Protein 8S8B (pdb70)

Solvent-accessible surface area: 75481 Å² total; per-residue (Å²): 172,53,120,24,61,42,29,8,44,35,103,3,8,93,78,26,28,37,125,122,65,115,42,86,170,42,92,35,149,52,111,14,88,118,29,111,19,4,25,28,0,1,0,7,20,9,50,22,14,2,19,88,14,0,32,12,6,7,0,18,30,8,30,15,49,82,8,7,4,1,4,0,11,0,8,1,3,0,5,8,9,13,73,47,68,44,18,26,48,128,48,2,1,36,9,60,58,27,46,99,4,114,131,19,48,136,92,2,27,94,68,5,77,61,3,1,20,164,13,27,102,66,22,50,5,50,82,24,112,8,104,65,108,57,0,31,86,0,0,4,2,10,11,1,2,2,6,2,1,46,54,4,39,101,19,17,103,126,45,57,134,56,18,30,28,1,2,16,24,5,0,2,90,5,73,80,122,58,76,101,126,19,8,2,54,8,29,0,18,0,2,6,4,45,110,85,7,6,2,1,68,2,1,0,20,0,38,20,0,3,111,42,17,51,47,118,97,24,90,20,20,16,45,84,47,41,30,9,17,2,5,2,39,1,25,12,108,63,179,65,120,67,109,98,47,47,21,4,77,10,2,2,10,19,24,4,5,11,52,3,1,48,11,55,92,80,10,29,3,0,7,7,9,15,29,0,13,85,25,1,50,94,107,44,56,29,143,68,30,70,56,2,2,1,18,139,2,53,0,105,42,2,57,83,5,18,12,13,52,12,92,161,174,54,119,22,62,42,33,9,44,37,100,4,8,94,78,26,29,38,123,120,65,116,44,87,174,44,93,34,145,52,111,13,88,120,31,112,19,3,25,29,0,2,0,6,20,9,50,23,13,2,20,86,15,1,34,14,7,7,0,18,27,7,29,16,48,82,6,7,3,1,4,0,11,0,8,2,3,0,6,8,9,14,72,50,66,42,18,26,50,130,50,2,1,39,10,60,58,25,46,100,3,112,128,19,49,136,94,3,27,96,70,6,76,62,4,0,18,166,13,29,103,66,21,51,5,49,83,26,112,7,100,62,109,56,0,30,86,0,0,4,1,8,11,1,2,2,6,3,1,46,52,3,41,103,19,18,103,126,44,58,135,56,19,31,26,1,2,16,25,4,0,2,88,4,74,81,120,60,76,103,128,20,9,2,55,8,31,0,16,0,3,6,4,46,108,85,6,6,2,0,67,2,1,0,19,0,38,19,0,3,110,43,18,51,46,119,97,25,91,20,19,17,45,86,46,42,31,9,18,2,5,2,38,1,26,11,107,64,179,64,121,66,108,97,48,46,21,4,77,10,2,1,10,17,24,3,5,10,55,4,0,49,10,55,90,78,10,29,2,0,6,8,10,15,30,0,13,84,27,1,49,94,106,44,57,30,146,68,29,69,56,4,2,1,21,136,2,53,0,106,43,2,58,84,6,18,12,12,56,13,96,162,47,55,6,33,10,50,25,66,25,3,32,153,40,13,62,126,108,30,81,97,155,73,3,64,108,11,2,47,76,21,15,3,93,25,76,106,59,16,19,42,66,24,27,23,63,89,120,158,32,136,109,52,69,19,138,138,81,58,84,68,80,17,6,72,0,46,10,36,58,37,23,43,14,2,6,6,6,4,4,1,8,30,13,2,65,11,19,91,123,96,70,145,50,33,109,18,123,83,29,138,33,191,100,114,43,58,4,42,3,58,129,85,3,59,106,15,4,34,73,2,4,0,0,1,2,94,64,3,68,19,76,84,62,4,55,60,17,5,89,55,1,30,64,41,1,21,106,50,14,0,75,154,32,67,19,0,6,20,10,15,0,20,19,103,46,8,105,9,69,3,44,0,62,6,44,36,25,101,136,4,126,21,100,0,57,120,57,116,121,73,37,28,3,76,84,2,16,96,60,12,58,128,51,90,117,23,112,77,33,13,98,41,1,65,140,70,98,25,11,2,0,5,18,7,118,98,56,50,9,1,5,1,14,4,6,22,44,2,39,99,3,97,19,50,90,172,8,107,19,0,0,1,7,2,3,0,59,24,71,57,20,2,42,15,1,4,3,9,0,0,1,1,2,1,59,46,15,134,109,75,45,18,8,7,36,0,44,0,33,30,94,101,97,54,82,142,41,70,6,3,84,15,38,89,61,129,36,99,6,59,8,74,110,10,27,58,31,0,21,32,105,24,131,26,106,87,2,12,113,31,0,78,47,12,32,2,129,18,96,50,70,71,185,21,42,2,74,0,18,0,15,2,23,10,35,30,3,28,26,32,5,3,2,0,28,7,0,1,16,10,75,20,9,67,94,17,127,54,93,112,37,119,55,30,49,15,5,88,37,56,72,11,20,64,12,8,38,34,5,9,49,28,0,6,9,6,15,8,7,5,0,0,7,60,0,9,14,12,107,68,11,1,5,92,51,8,78,52,119,100,13,57,65,129,0,1,37,10,43,51,51,68,33,143,89,29,17,0,2,13,19,21,1,9,7,10,0,0,69,0,1,22,50,13,112,141,34,106,66,63,1,60,0,0,2,16,30,9,0,4,29,59,22,142,172,65,48,10,13,7,86,17,14,35,53,0,0,0,0,25,4,32,134,63,4,8,6,52,57,2,4,2,1,1,26,34,0,1,62,2,6,96,20,82,74,47,158,98,105,135,2,12,50,19,76,68,27,130,32,62,12,14,8,78,42,11,3,0,67,0,18,2,33,92,56,63,82,7,10,67,0,0,12,1,9,2,79,0,1,75,41,18,45,3,82,32,5,2,2,0,2,21,1,21,5,64,62,17,98,49,53,5,32,9,49,24,64,25,4,32,151,40,12,61,126,106,30,83,100,154,72,3,64,108,11,2,48,76,21,14,3,96,25,77,104,59,16,18,42,66,23,28,23,64,89,120,160,32,134,110,52,70,18,138,141,82,58,86,68,78,18,6,74,0,44,9,34,56,36,23,42,14,1,7,6,5,4,3,2,8,30,12,2,65,12,16,91,122,98,70,146,51,32,109,17,124,84,31,137,33,193,101,114,43,57,4,43,4,57,129,85,3,59,108,16,4,34,72,3,3,0,0,2,2,95,63,3,67,19,74,85,60,4,53,59,17,3,89,54,0,29,64,42,1,21,105,48,13,0,75,153,32,66,19,0,6,21,9,15,0,20,19,103,44,9,107,8,70,3,44,0,63,8,44,37,25,101,136,4,126,20,98,0,56,120,57,118,122,71,37,29,3,74,83,3,16,94,61,13,58,128,49,91,118,24,112,77,34,13,100,43,1,67,141,69,98,24,10,2,0,5,18,7,120,98,55,50,10,2,5,1,15,5,6,21,45,2,39,96,2,97,20,52,90,172,8,108,19,0,0,1,7,2,3,0,60,24,73,56,21,2,42,14,1,6,2,9,1,1,2,0,2,1,59,46,15,136,110,76,46,18,8,8,36,0,45,0,33,28,91,102,97,53,82,141,41,72,5,2,82,14,35,90,62,128,36,100,6,60,8,75,108,10,26,58,30,1,20,32,107,24,132,27,106,85,3,12,113,31,0,76,46,12,33,2,131,19,97,50,70,69,186,21,43,2,75,0,18,0,15,2,25,9,36,29,2,26,24,32,5,3,2,0,28,7,0,1,15,10,73,20,8,69,95,17,127,56,92,113,37,118,54,30,50,15,5,88,38,56,71,11,21,61,12,8,40,34,4,10,48,28,0,6,9,5,17,7,8,5,0,0,6,60,0,9,13,13,104,67,11,1,6,93,52,9,82,52,121,98,13,57,65,130,0,1,36,9,45,50,51,68,32,143,90,28,18,0,1,13,19,20,2,9,8,12,0,0,70,0,1,21,48,13,111,141,32,103,67,63,2,59,0,0,1,16,29,8,0,4,28,55,20,142,172,62,47,8,14,7,90,16,14,34,54,0,0,0,0,25,3,30,132,60,3,8,5,53,56,2,3,2,1,1,25,32,0,0,64,2,7,96,19,81,75,49,162,96,106,134,3,14,51,21,78,70,26,130,32,62,13,14,10,79,43,11,3,0,66,0,19,2,33,92,56,64,84,7,10,69,0,1,11,1,10,2,77,0,0,76,41,20,44,3,80,31,3,2,2,0,1,23,2,21,5,65,64,19,96

Foldseek 3Di:
DWVADPDDDVVCVVVVVPVPTDHDDDDPVDDDDDDDDDFDALLVLLVVVLVVLCVVVPADEFDDPCQKDFQCLQALLLLHAPPDPVNDPQKWAFDVVVFFDDDDDVQLVVLSQCCQQQRDPPGGHDNDHDDVVNRGGMTGHQDCVSRVLVVLLVCLVVDHDWHKYKYWDKGAIDDDDDQPDDGIFIKIKIKTKDFPDDVVVVVVVVQVVVLQQQFHDKDWDFDDDNFFPRKIWIWGADPVVRGIDTFWIWGWGDVSSNVSSRDDPRMTMIMIIGGRQVLSCVVLVNDGCLCRDDPNHDCVCRVPDDRCPSND/DWVADPDDDVVCVVVVVPVPTDHDDDDPVDDDDDDDDDFDALLVLLVVVLVVLCVVVPADEFDDPCQKDFQCLQALLLLHAPPDPVNDPQKWAFDVVVFFDDDDDVQLVVLSQCCQQQRDPPGGHDNDHDDVVNRGGMTGHQDCVSRVLVVLLVCLVVDHDWHKYKYWDKGAIDDDDDQPDDGIFIKIKIKTKDFPDDVVVVVVVVQVVVLQQQFHDKDWDFDDDNFFPRKIWIWGADPVVRGIDTFWIWGWGDVSSNVSSRDDPRMTMIMIIGGRQVLSCVVLVNDGCLCRDDPNHDCVCRVPDDRCPSND/DKAKDFQVVLCVLLVHRDDPVRVQVLCVLQPKHFDDKAAVQRCQCCVVHVVRHGRPDGRTIITIMDDDLQALLCRFSLSVSLLSCLLVPNDAQDDADADDDPDFAEEEEADCCVVAFRDKFKWKAFQFQDDDVNVVRLVSSQVVLCVRLCPVVLFKAKDKFFDVLADAHKYKDFAFQQVDKAAFAPGDDIDTNVRVCVVCCPPDPQNVVCVSCVPPRTFIFMAHPVGHTQQGPPGGGHNSGDDDSPGGMMMMMMIGPDDVSRLLSVLSSCQSRQCRHPPRNYIHKHKYAYPVVGDIDIDDDFDKDKDKAFDVVLCVVQVHDDADVRLQVLLSSRSKRKDDDDGRMIMIIHTSSNPPDDDCVVVSVSSDSSVGVVPHDDDDDDPVVDDDDDVVVVVVVVLVVVVVVVPAAEDDDDQFFAPCQQDVLLVNPCRVVKWAADDDDPDRTRGTTDADPVSVVLLVCQVPVPDDDDHKYKYWAWGKTADPPDPVGIDIFTKIKIKIFDQDADQVVVVVVVVVSQVVLPADPDPPLRHKDKDADDDSQADHPFKIWIAGHNRDTWWIWGWGDVSSNVSNPHDHTMTMTMTTDVVSD/DKAKDFQVVLCVLLVHRDDPVRVQVLCVLQPKHFDDKAAVQRCQCCVVHVVRHGRPDGRTIITIMDDDLQALLCRFSLSVSLLSCLLVPNDAQDDADADDDPDFAEEEEADCCVVAFRDKFKWKAFQFQDDDVNVVRLVSSQVVLCVRLCPVVLFKAKDKFFDVLADAHKYKDFAFQQVDKAAFAPGDDIDTNVRVCVVCCPPDPQNVVCVSCVPPRTFIFMAHPVGHTQQGPPGGGHNSGDDDSPGGMMMMMMIGPDDVSRLLSVLSSCQSRQCRHPPRNYIHKHKYAYPVVGDIDIDDDFDKDKDKAFDVVLCVVQVHDDADVRLQVLLSSRSKRKDDDDGRMIMIIHTSSNPPDDDCVVVSVSSDSSVGVVPHDDDDDDPVVDDDDDVVVVVVVVLVVVVVVVPAAEDDDDQFFAPCQQDVLLVNPCRVVKWAADDDDPDRTRGTTDADPVSVVLLVCQVPVPDDDDHKYKYWAWGKTADPPDPVGIDIFTKIKIKIFDQDADQVVVVVVVVVSQVVLPADPDPPLRHKDKDADDDSQADHPFKIWIAGHNRDTWWIWGWGDVSSNVSNPHDHTMTMTMTTDVVSD

Organism: Caenorhabditis brenneri (NCBI:txid135651)

Radius of gyration: 45.42 Å; Cα contacts (8 Å, |Δi|>4): 3599; chains: 4; bounding box: 140×108×96 Å

InterPro domains:
  IPR002319 Phenylalanyl-tRNA synthetase [PF01409] (209-482)
  IPR004529 Phenylalanyl-tRNA synthetase, class IIc, alpha subunit [TIGR00468] (155-481)
  IPR006195 Aminoacyl-tRNA synthetase, class II [PS50862] (228-489)
  IPR040586 PheRS DNA binding domain 2 [PF18554] (134-165)
  IPR040724 PheRS, DNA binding domain 1 [PF18552] (9-66)
  IPR040725 PheRS, DNA binding domain 3 [PF18553] (80-132)
  IPR045864 Class II Aminoacyl-tRNA synthetase/Biotinyl protein ligase (BPL) and lipoyl protein ligase (LPL) [G3DSA:3.30.930.10] (224-495)
  IPR045864 Class II Aminoacyl-tRNA synthetase/Biotinyl protein ligase (BPL) and lipoyl protein ligase (LPL) [SSF55681] (214-480)

Nearest PDB structures (foldseek):
  3l4g-assembly1_B  TM=6.392E-01  e=6.550E-82  Homo sapiens
  7by6-assembly1_B  TM=9.161E-01  e=1.101E-58  Plasmodium vivax
  2cxi-assembly1_C  TM=9.279E-01  e=1.979E-34  Pyrococcus horikoshii OT3
  6p8t-assembly2_E  TM=3.684E-01  e=1.949E-30  Acinetobacter baumannii ATCC 19606 = CIP 70.34 = JCM 6841
  7k9m-assembly1_B  TM=3.607E-01  e=8.716E-27  Mycobacterium tuberculosis H37Rv

B-factor: mean 75.15, std 20.4, range [30.0, 157.3]

Structure (mmCIF, N/CA/C/O backbone):
data_8S8B
#
_entry.id   8S8B
#
_cell.length_a   1.00
_cell.length_b   1.00
_cell.length_c   1.00
_cell.angle_alpha   90.00
_cell.angle_beta   90.00
_cell.angle_gamma   90.00
#
_symmetry.space_group_name_H-M   'P 1'
#
loop_
_entity.id
_entity.type
_entity.pdbx_description
1 polymer 'Phenylalanyl-tRNA Synthetase alpha subunit'
2 polymer 'Phenylalanyl-tRNA Synthetase beta subunit'
3 non-polymer 'MAGNESIUM ION'
#
loop_
_atom_site.group_PDB
_atom_site.id
_atom_site.type_symbol
_atom_site.label_atom_id
_atom_site.label_alt_id
_atom_site.label_comp_id
_atom_site.label_asym_id
_atom_site.label_entity_id
_atom_site.label_seq_id
_atom_site.pdbx_PDB_ins_code
_atom_site.Cartn_x
_atom_site.Cartn_y
_atom_site.Cartn_z
_atom_site.occupancy
_atom_site.B_iso_or_equiv
_atom_site.auth_seq_id
_atom_site.auth_comp_id
_atom_site.auth_asym_id
_atom_site.auth_atom_id
_atom_site.pdbx_PDB_model_num
ATOM 1 N N . LEU A 1 185 ? 143.50259 147.99163 108.56607 1.000 114.90000 185 LEU A N 1
ATOM 2 C CA . LEU A 1 185 ? 142.42409 148.35789 109.47503 1.000 114.90000 185 LEU A CA 1
ATOM 3 C C . LEU A 1 185 ? 141.87262 149.74600 109.15850 1.000 114.90000 185 LEU A C 1
ATOM 4 O O . LEU A 1 185 ? 142.19481 150.33839 108.13012 1.000 114.90000 185 LEU A O 1
ATOM 9 N N . ALA A 1 186 ? 141.03469 150.25200 110.05589 1.000 113.60000 186 ALA A N 1
ATOM 10 C CA . ALA A 1 186 ? 140.41784 151.56330 109.91294 1.000 113.60000 186 ALA A CA 1
ATOM 11 C C . ALA A 1 186 ? 141.36362 152.63488 110.45333 1.000 113.60000 186 ALA A C 1
ATOM 12 O O . ALA A 1 186 ? 142.56242 152.41043 110.64328 1.000 113.60000 186 ALA A O 1
ATOM 14 N N . LYS A 1 187 ? 140.81687 153.82481 110.71392 1.000 115.21000 187 LYS A N 1
ATOM 15 C CA . LYS A 1 187 ? 141.60047 154.95799 111.20417 1.000 115.21000 187 LYS A CA 1
ATOM 16 C C . LYS A 1 187 ? 141.98786 154.74871 112.66428 1.000 115.21000 187 LYS A C 1
ATOM 17 O O . LYS A 1 187 ? 142.24776 155.70518 113.40332 1.000 115.21000 187 LYS A O 1
ATOM 23 N N . GLN A 1 188 ? 142.01353 153.49175 113.09201 1.000 112.31000 188 GLN A N 1
ATOM 24 C CA . GLN A 1 188 ? 142.08176 153.11368 114.49536 1.000 112.31000 188 GLN A CA 1
ATOM 25 C C . GLN A 1 188 ? 143.43879 153.48917 115.08805 1.000 112.31000 188 GLN A C 1
ATOM 26 O O . GLN A 1 188 ? 144.31056 152.65463 115.32289 1.000 112.31000 188 GLN A O 1
ATOM 32 N N . GLU A 1 189 ? 143.59525 154.78983 115.31257 1.000 113.85000 189 GLU A N 1
ATOM 33 C CA . GLU A 1 189 ? 144.76353 155.28498 116.02175 1.000 113.85000 189 GLU A CA 1
ATOM 34 C C . GLU A 1 189 ? 144.64916 154.96600 117.50487 1.000 113.85000 189 GLU A C 1
ATOM 35 O O . GLU A 1 189 ? 143.55337 154.77677 118.03653 1.000 113.85000 189 GLU A O 1
ATOM 41 N N . ALA A 1 190 ? 145.79769 154.90626 118.17744 1.000 111.98000 190 ALA A N 1
ATOM 42 C CA . ALA A 1 190 ? 145.79299 154.64790 119.61226 1.000 111.98000 190 ALA A CA 1
ATOM 43 C C . ALA A 1 190 ? 145.19435 155.80645 120.39813 1.000 111.98000 190 ALA A C 1
ATOM 44 O O . ALA A 1 190 ? 144.76692 155.61906 121.54224 1.000 111.98000 190 ALA A O 1
ATOM 46 N N . ASP A 1 191 ? 145.14787 156.99904 119.80884 1.000 116.67000 191 ASP A N 1
ATOM 47 C CA . ASP A 1 191 ? 144.64499 158.17879 120.49440 1.000 116.67000 191 ASP A CA 1
ATOM 48 C C . ASP A 1 191 ? 143.69548 158.93308 119.57894 1.000 116.67000 191 ASP A C 1
ATOM 49 O O . ASP A 1 191 ? 143.60907 158.66503 118.37801 1.000 116.67000 191 ASP A O 1
ATOM 54 N N . LEU A 1 192 ? 142.97796 159.88289 120.17099 1.000 107.70000 192 LEU A N 1
ATOM 55 C CA . LEU A 1 192 ? 142.17566 160.82821 119.41110 1.000 107.70000 192 LEU A CA 1
ATOM 56 C C . LEU A 1 192 ? 143.01451 162.06048 119.10295 1.000 107.70000 192 LEU A C 1
ATOM 57 O O . LEU A 1 192 ? 143.68311 162.59768 119.98851 1.000 107.70000 192 LEU A O 1
ATOM 62 N N . THR A 1 193 ? 142.99138 162.49732 117.85020 1.000 107.32000 193 THR A N 1
ATOM 63 C CA . THR A 1 193 ? 143.66337 163.73137 117.48672 1.000 107.32000 193 THR A CA 1
ATOM 64 C C . THR A 1 193 ? 142.89424 164.92944 118.03862 1.000 107.32000 193 THR A C 1
ATOM 65 O O . THR A 1 193 ? 141.68692 164.84519 118.27524 1.000 107.32000 193 THR A O 1
ATOM 69 N N . PRO A 1 194 ? 143.57313 166.05768 118.26580 1.000 104.04000 194 PRO A N 1
ATOM 70 C CA . PRO A 1 194 ? 142.84997 167.25749 118.71885 1.000 104.04000 194 PRO A CA 1
ATOM 71 C C . PRO A 1 194 ? 141.77298 167.70187 117.74897 1.000 104.04000 194 PRO A C 1
ATOM 72 O O . PRO A 1 194 ? 140.75435 168.26263 118.17495 1.000 104.04000 194 PRO A O 1
ATOM 76 N N . GLU A 1 195 ? 141.96898 167.46105 116.45143 1.000 106.47000 195 GLU A N 1
ATOM 77 C CA . GLU A 1 195 ? 140.92798 167.75969 115.47592 1.000 106.47000 195 GLU A CA 1
ATOM 78 C C . GLU A 1 195 ? 139.66417 166.95968 115.75991 1.000 106.47000 195 GLU A C 1
ATOM 79 O O . GLU A 1 195 ? 138.55158 167.48418 115.64514 1.000 106.47000 195 GLU A O 1
ATOM 85 N N . MET A 1 196 ? 139.81316 165.68384 116.12242 1.000 106.28000 196 MET A N 1
ATOM 86 C CA . MET A 1 196 ? 138.64388 164.86695 116.43130 1.000 106.28000 196 MET A CA 1
ATOM 87 C C . MET A 1 196 ? 137.92157 165.37524 117.67273 1.000 106.28000 196 MET A C 1
ATOM 88 O O . MET A 1 196 ? 136.68668 165.36719 117.72588 1.000 106.28000 196 MET A O 1
ATOM 93 N N . ILE A 1 197 ? 138.67142 165.81355 118.68532 1.000 102.42000 197 ILE A N 1
ATOM 94 C CA . ILE A 1 197 ? 138.04533 166.36279 119.88534 1.000 102.42000 197 ILE A CA 1
ATOM 95 C C . ILE A 1 197 ? 137.29140 167.64359 119.55279 1.000 102.42000 197 ILE A C 1
ATOM 96 O O . ILE A 1 197 ? 136.17081 167.86564 120.02659 1.000 102.42000 197 ILE A O 1
ATOM 101 N N . ALA A 1 198 ? 137.89499 168.50809 118.73496 1.000 103.65000 198 ALA A N 1
ATOM 102 C CA . ALA A 1 198 ? 137.26108 169.78209 118.40940 1.000 103.65000 198 ALA A CA 1
ATOM 103 C C . ALA A 1 198 ? 136.01574 169.58360 117.55282 1.000 103.65000 198 ALA A C 1
ATOM 104 O O . ALA A 1 198 ? 134.95748 170.15576 117.83660 1.000 103.65000 198 ALA A O 1
ATOM 106 N N . SER A 1 199 ? 136.12072 168.77333 116.50077 1.000 104.69000 199 SER A N 1
ATOM 107 C CA . SER A 1 199 ? 135.02785 168.59847 115.55347 1.000 104.69000 199 SER A CA 1
ATOM 108 C C . SER A 1 199 ? 134.02383 167.53603 115.97565 1.000 104.69000 199 SER A C 1
ATOM 109 O O . SER A 1 199 ? 132.96963 167.42300 115.34152 1.000 104.69000 199 SER A O 1
ATOM 112 N N . GLY A 1 200 ? 134.31633 166.76189 117.01419 1.000 104.15000 200 GLY A N 1
ATOM 113 C CA . GLY A 1 200 ? 133.41210 165.70395 117.42906 1.000 104.15000 200 GLY A CA 1
ATOM 114 C C . GLY A 1 200 ? 133.24628 164.60010 116.40727 1.000 104.15000 200 GLY A C 1
ATOM 115 O O . GLY A 1 200 ? 132.12441 164.12525 116.18992 1.000 104.15000 200 GLY A O 1
ATOM 116 N N . SER A 1 201 ? 134.33773 164.18035 115.76976 1.000 105.08000 201 SER A N 1
ATOM 117 C CA . SER A 1 201 ? 134.31042 163.11562 114.77779 1.000 105.08000 201 SER A CA 1
ATOM 118 C C . SER A 1 201 ? 134.73085 161.77166 115.35736 1.000 105.08000 201 SER A C 1
ATOM 119 O O . SER A 1 201 ? 134.99233 160.83279 114.59938 1.000 105.08000 201 SER A O 1
ATOM 122 N N . TRP A 1 202 ? 134.79792 161.65946 116.68281 1.000 103.18000 202 TRP A N 1
ATOM 123 C CA . TRP A 1 202 ? 135.25781 160.43803 117.32887 1.000 103.18000 202 TRP A CA 1
ATOM 124 C C . TRP A 1 202 ? 134.19369 159.34982 117.38274 1.000 103.18000 202 TRP A C 1
ATOM 125 O O . TRP A 1 202 ? 134.50245 158.22445 117.78636 1.000 103.18000 202 TRP A O 1
ATOM 136 N N . LYS A 1 203 ? 132.95368 159.64919 116.99580 1.000 104.84000 203 LYS A N 1
ATOM 137 C CA . LYS A 1 203 ? 131.86219 158.68706 117.08284 1.000 104.84000 203 LYS A CA 1
ATOM 138 C C . LYS A 1 203 ? 131.48286 158.09964 115.72791 1.000 104.84000 203 LYS A C 1
ATOM 139 O O . LYS A 1 203 ? 130.37999 157.56229 115.57819 1.000 104.84000 203 LYS A O 1
ATOM 145 N N . GLU A 1 204 ? 132.36758 158.18795 114.73536 1.000 106.97000 204 GLU A N 1
ATOM 146 C CA . GLU A 1 204 ? 132.08161 157.65739 113.40768 1.000 106.97000 204 GLU A CA 1
ATOM 147 C C . GLU A 1 204 ? 133.14984 156.68423 112.92644 1.000 106.97000 204 GLU A C 1
ATOM 148 O O . GLU A 1 204 ? 132.99070 156.07467 111.86330 1.000 106.97000 204 GLU A O 1
ATOM 154 N N . LYS A 1 205 ? 134.23323 156.52546 113.68044 1.000 108.61000 205 LYS A N 1
ATOM 155 C CA . LYS A 1 205 ? 135.34994 155.69032 113.26852 1.000 108.61000 205 LYS A CA 1
ATOM 156 C C . LYS A 1 205 ? 135.75610 154.75976 114.40300 1.000 108.61000 205 LYS A C 1
ATOM 157 O O . LYS A 1 205 ? 135.62962 155.09836 115.58283 1.000 108.61000 205 LYS A O 1
ATOM 163 N N . GLN A 1 206 ? 136.24734 153.58064 114.03003 1.000 111.38000 206 GLN A N 1
ATOM 164 C CA . GLN A 1 206 ? 136.63362 152.56690 114.99746 1.000 111.38000 206 GLN A CA 1
ATOM 165 C C . GLN A 1 206 ? 138.01709 152.86445 115.56904 1.000 111.38000 206 GLN A C 1
ATOM 166 O O . GLN A 1 206 ? 138.77016 153.69321 115.05298 1.000 111.38000 206 GLN A O 1
ATOM 172 N N . PHE A 1 207 ? 138.34979 152.16602 116.65081 1.000 109.71000 207 PHE A N 1
ATOM 173 C CA . PHE A 1 207 ? 139.64095 152.30873 117.30227 1.000 109.71000 207 PHE A CA 1
ATOM 174 C C . PHE A 1 207 ? 140.26591 150.93776 117.52357 1.000 109.71000 207 PHE A C 1
ATOM 175 O O . PHE A 1 207 ? 139.58020 149.91315 117.55894 1.000 109.71000 207 PHE A O 1
ATOM 183 N N . LYS A 1 208 ? 141.58892 150.93528 117.65888 1.000 109.24000 208 LYS A N 1
ATOM 184 C CA . LYS A 1 208 ? 142.36292 149.70347 117.68590 1.000 109.24000 208 LYS A CA 1
ATOM 185 C C . LYS A 1 208 ? 142.32959 149.07987 119.07244 1.000 109.24000 208 LYS A C 1
ATOM 186 O O . LYS A 1 208 ? 142.46769 149.77621 120.08225 1.000 109.24000 208 LYS A O 1
ATOM 192 N N . LYS A 1 209 ? 142.14821 147.76348 119.11414 1.000 102.93000 209 LYS A N 1
ATOM 193 C CA . LYS A 1 209 ? 142.17663 147.04872 120.38050 1.000 102.93000 209 LYS A CA 1
ATOM 194 C C . LYS A 1 209 ? 143.56267 147.14058 121.00273 1.000 102.93000 209 LYS A C 1
ATOM 195 O O . LYS A 1 209 ? 144.57996 147.04084 120.31254 1.000 102.93000 209 LYS A O 1
ATOM 201 N N . TYR A 1 210 ? 143.59962 147.33872 122.31470 1.000 88.93000 210 TYR A N 1
ATOM 202 C CA . TYR A 1 210 ? 144.84404 147.52171 123.04400 1.000 88.93000 210 TYR A CA 1
ATOM 203 C C . TYR A 1 210 ? 145.14546 146.27630 123.86361 1.000 88.93000 210 TYR A C 1
ATOM 204 O O . TYR A 1 210 ? 144.26839 145.75467 124.55860 1.000 88.93000 210 TYR A O 1
ATOM 213 N N . ASN A 1 211 ? 146.38563 145.80405 123.77890 1.000 86.68000 211 ASN A N 1
ATOM 214 C CA . ASN A 1 211 ? 146.81902 144.62137 124.51438 1.000 86.68000 211 ASN A CA 1
ATOM 215 C C . ASN A 1 211 ? 147.08901 145.02150 125.95930 1.000 86.68000 211 ASN A C 1
ATOM 216 O O . ASN A 1 211 ? 148.05078 145.74115 126.24264 1.000 86.68000 211 ASN A O 1
ATOM 221 N N . PHE A 1 212 ? 146.24645 144.55207 126.87339 1.000 83.62000 212 PHE A N 1
ATOM 222 C CA . PHE A 1 212 ? 146.37947 144.88511 128.28422 1.000 83.62000 212 PHE A CA 1
ATOM 223 C C . PHE A 1 212 ? 147.33969 143.96588 129.02583 1.000 83.62000 212 PHE A C 1
ATOM 224 O O . PHE A 1 212 ? 147.53396 144.14526 130.23260 1.000 83.62000 212 PHE A O 1
ATOM 232 N N . GLU A 1 213 ? 147.93353 142.98737 128.34609 1.000 86.81000 213 GLU A N 1
ATOM 233 C CA . GLU A 1 213 ? 148.91152 142.10283 128.96363 1.000 86.81000 213 GLU A CA 1
ATOM 234 C C . GLU A 1 213 ? 150.34093 142.61084 128.83457 1.000 86.81000 213 GLU A C 1
ATOM 235 O O . GLU A 1 213 ? 151.24958 142.00648 129.41291 1.000 86.81000 213 GLU A O 1
ATOM 241 N N . SER A 1 214 ? 150.56184 143.69829 128.10278 1.000 81.63000 214 SER A N 1
ATOM 242 C CA . SER A 1 214 ? 151.90004 144.21505 127.86506 1.000 81.63000 214 SER A CA 1
ATOM 243 C C . SER A 1 214 ? 152.26474 145.23266 128.94484 1.000 81.63000 214 SER A C 1
ATOM 244 O O . SER A 1 214 ? 151.58291 145.36379 129.96417 1.000 81.63000 214 SER A O 1
ATOM 247 N N . LEU A 1 215 ? 153.35661 145.96305 128.72955 1.000 75.88000 215 LEU A N 1
ATOM 248 C CA . LEU A 1 215 ? 153.81173 146.98988 129.65327 1.000 75.88000 215 LEU A CA 1
ATOM 249 C C . LEU A 1 215 ? 154.06818 148.28373 128.89284 1.000 75.88000 215 LEU A C 1
ATOM 250 O O . LEU A 1 215 ? 154.30788 148.28284 127.68321 1.000 75.88000 215 LEU A O 1
ATOM 255 N N . GLY A 1 216 ? 154.01240 149.39551 129.62361 1.000 70.84000 216 GLY A N 1
ATOM 256 C CA . GLY A 1 216 ? 154.13081 150.71299 129.03830 1.000 70.84000 216 GLY A CA 1
ATOM 257 C C . GLY A 1 216 ? 155.56839 151.17859 128.90795 1.000 70.84000 216 GLY A C 1
ATOM 258 O O . GLY A 1 216 ? 156.52498 150.43715 129.13765 1.000 70.84000 216 GLY A O 1
ATOM 259 N N . VAL A 1 217 ? 155.71001 152.44391 128.52696 1.000 63.63000 217 VAL A N 1
ATOM 260 C CA . VAL A 1 217 ? 157.02105 153.05028 128.32784 1.000 63.63000 217 VAL A CA 1
ATOM 261 C C . VAL A 1 217 ? 157.60606 153.43390 129.67911 1.000 63.63000 217 VAL A C 1
ATOM 262 O O . VAL A 1 217 ? 156.95844 154.11876 130.47846 1.000 63.63000 217 VAL A O 1
ATOM 266 N N . VAL A 1 218 ? 158.83593 153.00056 129.93427 1.000 62.09000 218 VAL A N 1
ATOM 267 C CA . VAL A 1 218 ? 159.51122 153.28259 131.19790 1.000 62.09000 218 VAL A CA 1
ATOM 268 C C . VAL A 1 218 ? 159.95946 154.73884 131.20996 1.000 62.09000 218 VAL A C 1
ATOM 269 O O . VAL A 1 218 ? 160.69236 155.16800 130.30748 1.000 62.09000 218 VAL A O 1
ATOM 273 N N . PRO A 1 219 ? 159.54716 155.53042 132.19596 1.000 61.13000 219 PRO A N 1
ATOM 274 C CA . PRO A 1 219 ? 159.98393 156.92778 132.24785 1.000 61.13000 219 PRO A CA 1
ATOM 275 C C . PRO A 1 219 ? 161.46629 157.04061 132.56151 1.000 61.13000 219 PRO A C 1
ATOM 276 O O . PRO A 1 219 ? 162.05097 156.18954 133.23527 1.000 61.13000 219 PRO A O 1
ATOM 280 N N . SER A 1 220 ? 162.07405 158.11480 132.06353 1.000 61.26000 220 SER A N 1
ATOM 281 C CA . SER A 1 220 ? 163.47657 158.40444 132.34359 1.000 61.26000 220 SER A CA 1
ATOM 282 C C . SER A 1 220 ? 163.55968 159.15654 133.66457 1.000 61.26000 220 SER A C 1
ATOM 283 O O . SER A 1 220 ? 163.14184 160.31439 133.75440 1.000 61.26000 220 SER A O 1
ATOM 286 N N . SER A 1 221 ? 164.10565 158.50741 134.68673 1.000 58.72000 221 SER A N 1
ATOM 287 C CA . SER A 1 221 ? 164.08910 159.03191 136.04101 1.000 58.72000 221 SER A CA 1
ATOM 288 C C . SER A 1 221 ? 165.50473 159.12995 136.58859 1.000 58.72000 221 SER A C 1
ATOM 289 O O . SER A 1 221 ? 166.44778 158.54513 136.05245 1.000 58.72000 221 SER A O 1
ATOM 292 N N . GLY A 1 222 ? 165.63961 159.89128 137.66841 1.000 56.86000 222 GLY A N 1
ATOM 293 C CA . GLY A 1 222 ? 166.87561 159.95484 138.42843 1.000 56.86000 222 GLY A CA 1
ATOM 294 C C . GLY A 1 222 ? 166.77430 159.04805 139.64199 1.000 56.86000 222 GLY A C 1
ATOM 295 O O . GLY A 1 222 ? 165.69342 158.85962 140.19754 1.000 56.86000 222 GLY A O 1
ATOM 296 N N . HIS A 1 223 ? 167.90915 158.48870 140.04666 1.000 55.91000 223 HIS A N 1
ATOM 297 C CA . HIS A 1 223 ? 167.93617 157.46148 141.07444 1.000 55.91000 223 HIS A CA 1
ATOM 298 C C . HIS A 1 223 ? 168.89742 157.83758 142.19130 1.000 55.91000 223 HIS A C 1
ATOM 299 O O . HIS A 1 223 ? 169.83442 158.61508 141.99564 1.000 55.91000 223 HIS A O 1
ATOM 306 N N . LEU A 1 224 ? 168.64770 157.27835 143.36777 1.000 58.18000 224 LEU A N 1
ATOM 307 C CA . LEU A 1 224 ? 169.52772 157.42114 144.51211 1.000 58.18000 224 LEU A CA 1
ATOM 308 C C . LEU A 1 224 ? 170.31060 156.12677 144.72092 1.000 58.18000 224 LEU A C 1
ATOM 309 O O . LEU A 1 224 ? 170.16743 155.15402 143.97794 1.000 58.18000 224 LEU A O 1
ATOM 314 N N . HIS A 1 225 ? 171.15273 156.11842 145.74819 1.000 61.69000 225 HIS A N 1
ATOM 315 C CA . HIS A 1 225 ? 171.92403 154.92188 146.05052 1.000 61.69000 225 HIS A CA 1
ATOM 316 C C . HIS A 1 225 ? 171.33583 154.20411 147.25778 1.000 61.69000 225 HIS A C 1
ATOM 317 O O . HIS A 1 225 ? 170.98779 154.85023 148.25138 1.000 61.69000 225 HIS A O 1
ATOM 324 N N . PRO A 1 226 ? 171.20163 152.87592 147.19149 1.000 63.48000 226 PRO A N 1
ATOM 325 C CA . PRO A 1 226 ? 170.57596 152.15068 148.31138 1.000 63.48000 226 PRO A CA 1
ATOM 326 C C . PRO A 1 226 ? 171.26457 152.37796 149.64447 1.000 63.48000 226 PRO A C 1
ATOM 327 O O . PRO A 1 226 ? 170.58929 152.53530 150.67153 1.000 63.48000 226 PRO A O 1
ATOM 331 N N . LEU A 1 227 ? 172.59703 152.42307 149.65406 1.000 63.48000 227 LEU A N 1
ATOM 332 C CA . LEU A 1 227 ? 173.31307 152.70565 150.89098 1.000 63.48000 227 LEU A CA 1
ATOM 333 C C . LEU A 1 227 ? 172.98187 154.09454 151.41739 1.000 63.48000 227 LEU A C 1
ATOM 334 O O . LEU A 1 227 ? 172.81909 154.27497 152.62860 1.000 63.48000 227 LEU A O 1
ATOM 339 N N . MET A 1 228 ? 172.86317 155.08092 150.52650 1.000 63.74000 228 MET A N 1
ATOM 340 C CA . MET A 1 228 ? 172.48914 156.42410 150.95357 1.000 63.74000 228 MET A CA 1
ATOM 341 C C . MET A 1 228 ? 171.06749 156.46943 151.50065 1.000 63.74000 228 MET A C 1
ATOM 342 O O . MET A 1 228 ? 170.80610 157.18158 152.47608 1.000 63.74000 228 MET A O 1
ATOM 347 N N . LYS A 1 229 ? 170.13911 155.72571 150.89238 1.000 62.36000 229 LYS A N 1
ATOM 348 C CA . LYS A 1 229 ? 168.78194 155.66048 151.42650 1.000 62.36000 229 LYS A CA 1
ATOM 349 C C . LYS A 1 229 ? 168.77092 155.05883 152.82458 1.000 62.36000 229 LYS A C 1
ATOM 350 O O . LYS A 1 229 ? 168.09150 155.56750 153.72706 1.000 62.36000 229 LYS A O 1
ATOM 356 N N . VAL A 1 230 ? 169.51664 153.97125 153.02274 1.000 62.91000 230 VAL A N 1
ATOM 357 C CA . VAL A 1 230 ? 169.58515 153.36215 154.34593 1.000 62.91000 230 VAL A CA 1
ATOM 358 C C . VAL A 1 230 ? 170.21164 154.32778 155.34431 1.000 62.91000 230 VAL A C 1
ATOM 359 O O . VAL A 1 230 ? 169.78154 154.41328 156.50131 1.000 62.91000 230 VAL A O 1
ATOM 363 N N . ARG A 1 231 ? 171.22917 155.07681 154.91381 1.000 62.46000 231 ARG A N 1
ATOM 364 C CA . ARG A 1 231 ? 171.85138 156.05608 155.79832 1.000 62.46000 231 ARG A CA 1
ATOM 365 C C . ARG A 1 231 ? 170.86557 157.14619 156.19598 1.000 62.46000 231 ARG A C 1
ATOM 366 O O . ARG A 1 231 ? 170.82965 157.56799 157.35737 1.000 62.46000 231 ARG A O 1
ATOM 374 N N . SER A 1 232 ? 170.06063 157.61824 155.24210 1.000 61.86000 232 SER A N 1
ATOM 375 C CA . SER A 1 232 ? 169.05346 158.62735 155.55377 1.000 61.86000 232 SER A CA 1
ATOM 376 C C . SER A 1 232 ? 168.02463 158.08940 156.53844 1.000 61.86000 232 SER A C 1
ATOM 377 O O . SER A 1 232 ? 167.60662 158.79735 157.46347 1.000 61.86000 232 SER A O 1
ATOM 380 N N . GLU A 1 233 ? 167.60157 156.83751 156.35316 1.000 65.29000 233 GLU A N 1
ATOM 381 C CA . GLU A 1 233 ? 166.65280 156.23791 157.28681 1.000 65.29000 233 GLU A CA 1
ATOM 382 C C . GLU A 1 233 ? 167.24387 156.14020 158.68838 1.000 65.29000 233 GLU A C 1
ATOM 383 O O . GLU A 1 233 ? 166.56667 156.43824 159.68133 1.000 65.29000 233 GLU A O 1
ATOM 389 N N . PHE A 1 234 ? 168.50855 155.72554 158.78820 1.000 61.32000 234 PHE A N 1
ATOM 390 C CA . PHE A 1 234 ? 169.16232 155.65173 160.09119 1.000 61.32000 234 PHE A CA 1
ATOM 391 C C . PHE A 1 234 ? 169.26968 157.02880 160.73346 1.000 61.32000 234 PHE A C 1
ATOM 392 O O . PHE A 1 234 ? 169.07079 157.17546 161.94587 1.000 61.32000 234 PHE A O 1
ATOM 400 N N . ARG A 1 235 ? 169.59551 158.04915 159.93704 1.000 59.66000 235 ARG A N 1
ATOM 401 C CA . ARG A 1 235 ? 169.66780 159.40719 160.46504 1.000 59.66000 235 ARG A CA 1
ATOM 402 C C . ARG A 1 235 ? 168.31829 159.86010 161.00129 1.000 59.66000 235 ARG A C 1
ATOM 403 O O . ARG A 1 235 ? 168.24139 160.47736 162.06966 1.000 59.66000 235 ARG A O 1
ATOM 411 N N . GLN A 1 236 ? 167.24203 159.56740 160.26946 1.000 60.17000 236 GLN A N 1
ATOM 412 C CA . GLN A 1 236 ? 165.91281 159.94279 160.73960 1.000 60.17000 236 GLN A CA 1
ATOM 413 C C . GLN A 1 236 ? 165.55784 159.22220 162.03300 1.000 60.17000 236 GLN A C 1
ATOM 414 O O . GLN A 1 236 ? 164.96883 159.82172 162.93926 1.000 60.17000 236 GLN A O 1
ATOM 420 N N . ILE A 1 237 ? 165.90540 157.93792 162.13924 1.000 60.15000 237 ILE A N 1
ATOM 421 C CA . ILE A 1 237 ? 165.63545 157.20368 163.37404 1.000 60.15000 237 ILE A CA 1
ATOM 422 C C . ILE A 1 237 ? 166.39434 157.82222 164.54244 1.000 60.15000 237 ILE A C 1
ATOM 423 O O . ILE A 1 237 ? 165.83394 158.03587 165.62777 1.000 60.15000 237 ILE A O 1
ATOM 428 N N . PHE A 1 238 ? 167.67693 158.13088 164.33714 1.000 57.69000 238 PHE A N 1
ATOM 429 C CA . PHE A 1 238 ? 168.47299 158.72371 165.40668 1.000 57.69000 238 PHE A CA 1
ATOM 430 C C . PHE A 1 238 ? 167.92126 160.08186 165.81909 1.000 57.69000 238 PHE A C 1
ATOM 431 O O . PHE A 1 238 ? 167.87772 160.40442 167.01113 1.000 57.69000 238 PHE A O 1
ATOM 439 N N . PHE A 1 239 ? 167.50013 160.89546 164.84773 1.000 56.91000 239 PHE A N 1
ATOM 440 C CA . PHE A 1 239 ? 166.89620 162.18259 165.17695 1.000 56.91000 239 PHE A CA 1
ATOM 441 C C . PHE A 1 239 ? 165.61475 161.99880 165.97463 1.000 56.91000 239 PHE A C 1
ATOM 442 O O . PHE A 1 239 ? 165.38153 162.70612 166.96066 1.000 56.91000 239 PHE A O 1
ATOM 450 N N . SER A 1 240 ? 164.77356 161.04718 165.56775 1.000 58.38000 240 SER A N 1
ATOM 451 C CA . SER A 1 240 ? 163.52969 160.80009 166.28113 1.000 58.38000 240 SER A CA 1
ATOM 452 C C . SER A 1 240 ? 163.76167 160.29305 167.69438 1.000 58.38000 240 SER A C 1
ATOM 453 O O . SER A 1 240 ? 162.90804 160.51053 168.55913 1.000 58.38000 240 SER A O 1
ATOM 456 N N . MET A 1 241 ? 164.88499 159.62748 167.95475 1.000 59.87000 241 MET A N 1
ATOM 457 C CA . MET A 1 241 ? 165.19797 159.19165 169.30846 1.000 59.87000 241 MET A CA 1
ATOM 458 C C . MET A 1 241 ? 165.93159 160.24476 170.12878 1.000 59.87000 241 MET A C 1
ATOM 459 O O . MET A 1 241 ? 166.10677 160.05152 171.33519 1.000 59.87000 241 MET A O 1
ATOM 464 N N . GLY A 1 242 ? 166.35922 161.34475 169.51805 1.000 56.75000 242 GLY A N 1
ATOM 465 C CA . GLY A 1 242 ? 166.96387 162.44048 170.24663 1.000 56.75000 242 GLY A CA 1
ATOM 466 C C . GLY A 1 242 ? 168.47754 162.49052 170.25430 1.000 56.75000 242 GLY A C 1
ATOM 467 O O . GLY A 1 242 ? 169.06184 162.91269 171.25640 1.000 56.75000 242 GLY A O 1
ATOM 468 N N . PHE A 1 243 ? 169.12772 162.09352 169.16502 1.000 55.80000 243 PHE A N 1
ATOM 469 C CA . PHE A 1 243 ? 170.58153 162.05900 169.07473 1.000 55.80000 243 PHE A CA 1
ATOM 470 C C . PHE A 1 243 ? 171.06918 163.19460 168.18529 1.000 55.80000 243 PHE A C 1
ATOM 471 O O . PHE A 1 243 ? 170.46736 163.47362 167.14367 1.000 55.80000 243 PHE A O 1
ATOM 479 N N . SER A 1 244 ? 172.15824 163.84095 168.59402 1.000 55.97000 244 SER A N 1
ATOM 480 C CA . SER A 1 244 ? 172.75092 164.94386 167.84820 1.000 55.97000 244 SER A CA 1
ATOM 481 C C . SER A 1 244 ? 173.91863 164.43326 167.01510 1.000 55.97000 244 SER A C 1
ATOM 482 O O . SER A 1 244 ? 174.73773 163.64868 167.50190 1.000 55.97000 244 SER A O 1
ATOM 485 N N . GLU A 1 245 ? 173.99193 164.88083 165.76578 1.000 57.74000 245 GLU A N 1
ATOM 486 C CA . GLU A 1 245 ? 175.02816 164.41478 164.85673 1.000 57.74000 245 GLU A CA 1
ATOM 487 C C . GLU A 1 245 ? 176.37583 165.04777 165.18997 1.000 57.74000 245 GLU A C 1
ATOM 488 O O . GLU A 1 245 ? 176.45510 166.18014 165.67132 1.000 57.74000 245 GLU A O 1
ATOM 494 N N . MET A 1 246 ? 177.44338 164.29971 164.92720 1.000 59.82000 246 MET A N 1
ATOM 495 C CA . MET A 1 246 ? 178.81014 164.74144 165.16262 1.000 59.82000 246 MET A CA 1
ATOM 496 C C . MET A 1 246 ? 179.52387 164.98953 163.83972 1.000 59.82000 246 MET A C 1
ATOM 497 O O . MET A 1 246 ? 179.06094 164.59336 162.76814 1.000 59.82000 246 MET A O 1
ATOM 502 N N . ALA A 1 247 ? 180.67444 165.65114 163.93097 1.000 60.16000 247 ALA A N 1
ATOM 503 C CA . ALA A 1 247 ? 181.48382 165.97656 162.76352 1.000 60.16000 247 ALA A CA 1
ATOM 504 C C . ALA A 1 247 ? 182.50875 164.87321 162.53733 1.000 60.16000 247 ALA A C 1
ATOM 505 O O . ALA A 1 247 ? 183.37154 164.64034 163.38902 1.000 60.16000 247 ALA A O 1
ATOM 507 N N . THR A 1 248 ? 182.42567 164.20564 161.38522 1.000 61.52000 248 THR A N 1
ATOM 508 C CA . THR A 1 248 ? 183.26999 163.05044 161.10412 1.000 61.52000 248 THR A CA 1
ATOM 509 C C . THR A 1 248 ? 184.01969 163.19936 159.78516 1.000 61.52000 248 THR A C 1
ATOM 510 O O . THR A 1 248 ? 184.30317 162.20469 159.11495 1.000 61.52000 248 THR A O 1
ATOM 514 N N . ASN A 1 249 ? 184.35090 164.42709 159.39480 1.000 60.76000 249 ASN A N 1
ATOM 515 C CA . ASN A 1 249 ? 185.15579 164.65723 158.19481 1.000 60.76000 249 ASN A CA 1
ATOM 516 C C . ASN A 1 249 ? 186.63387 164.80058 158.56486 1.000 60.76000 249 ASN A C 1
ATOM 517 O O . ASN A 1 249 ? 187.29303 165.79610 158.27114 1.000 60.76000 249 ASN A O 1
ATOM 522 N N . ARG A 1 250 ? 187.14621 163.76649 159.22734 1.000 62.26000 250 ARG A N 1
ATOM 523 C CA . ARG A 1 250 ? 188.49382 163.73996 159.78995 1.000 62.26000 250 ARG A CA 1
ATOM 524 C C . ARG A 1 250 ? 189.17605 162.40954 159.49822 1.000 62.26000 250 ARG A C 1
ATOM 525 O O . ARG A 1 250 ? 189.65400 161.72382 160.40332 1.000 62.26000 250 ARG A O 1
ATOM 533 N N . TYR A 1 251 ? 189.19919 162.01272 158.22231 1.000 61.40000 251 TYR A N 1
ATOM 534 C CA . TYR A 1 251 ? 189.73742 160.70644 157.84501 1.000 61.40000 251 TYR A CA 1
ATOM 535 C C . TYR A 1 251 ? 191.14239 160.48430 158.39845 1.000 61.40000 251 TYR A C 1
ATOM 536 O O . TYR A 1 251 ? 191.42059 159.45171 159.01677 1.000 61.40000 251 TYR A O 1
ATOM 545 N N . VAL A 1 252 ? 192.04014 161.44146 158.19007 1.000 59.44000 252 VAL A N 1
ATOM 546 C CA . VAL A 1 252 ? 193.40520 161.33034 158.69585 1.000 59.44000 252 VAL A CA 1
ATOM 547 C C . VAL A 1 252 ? 193.42199 161.73678 160.16184 1.000 59.44000 252 VAL A C 1
ATOM 548 O O . VAL A 1 252 ? 192.92192 162.80687 160.52451 1.000 59.44000 252 VAL A O 1
ATOM 552 N N . GLU A 1 253 ? 193.99573 160.88809 161.01266 1.000 60.51000 253 GLU A N 1
ATOM 553 C CA . GLU A 1 253 ? 193.98494 161.12606 162.44588 1.000 60.51000 253 GLU A CA 1
ATOM 554 C C . GLU A 1 253 ? 195.32462 160.71574 163.03578 1.000 60.51000 253 GLU A C 1
ATOM 555 O O . GLU A 1 253 ? 195.95806 159.76809 162.57059 1.000 60.51000 253 GLU A O 1
ATOM 561 N N . SER A 1 254 ? 195.74841 161.43016 164.07172 1.000 60.48000 254 SER A N 1
ATOM 562 C CA . SER A 1 254 ? 196.96953 161.06236 164.76633 1.000 60.48000 254 SER A CA 1
ATOM 563 C C . SER A 1 254 ? 196.74896 159.80159 165.59455 1.000 60.48000 254 SER A C 1
ATOM 564 O O . SER A 1 254 ? 195.63028 159.47897 165.99884 1.000 60.48000 254 SER A O 1
ATOM 567 N N . SER A 1 255 ? 197.84358 159.08316 165.84742 1.000 60.57000 255 SER A N 1
ATOM 568 C CA . SER A 1 255 ? 197.76092 157.85642 166.62961 1.000 60.57000 255 SER A CA 1
ATOM 569 C C . SER A 1 255 ? 197.40555 158.11672 168.08521 1.000 60.57000 255 SER A C 1
ATOM 570 O O . SER A 1 255 ? 197.02265 157.17900 168.79022 1.000 60.57000 255 SER A O 1
ATOM 573 N N . PHE A 1 256 ? 197.53504 159.35750 168.55538 1.000 60.29000 256 PHE A N 1
ATOM 574 C CA . PHE A 1 256 ? 197.18184 159.65980 169.93769 1.000 60.29000 256 PHE A CA 1
ATOM 575 C C . PHE A 1 256 ? 195.68454 159.50844 170.16834 1.000 60.29000 256 PHE A C 1
ATOM 576 O O . PHE A 1 256 ? 195.25684 158.83035 171.10872 1.000 60.29000 256 PHE A O 1
ATOM 584 N N . TRP A 1 257 ? 194.86911 160.12932 169.31519 1.000 60.18000 257 TRP A N 1
ATOM 585 C CA . TRP A 1 257 ? 193.42452 160.04790 169.49620 1.000 60.18000 257 TRP A CA 1
ATOM 586 C C . TRP A 1 257 ? 192.88194 158.69137 169.06940 1.000 60.18000 257 TRP A C 1
ATOM 587 O O . TRP A 1 257 ? 191.92375 158.18980 169.66705 1.000 60.18000 257 TRP A O 1
ATOM 598 N N . ASN A 1 258 ? 193.47571 158.08315 168.04144 1.000 60.57000 258 ASN A N 1
ATOM 599 C CA . ASN A 1 258 ? 192.93474 156.83474 167.51513 1.000 60.57000 258 ASN A CA 1
ATOM 600 C C . ASN A 1 258 ? 193.20202 155.66378 168.45351 1.000 60.57000 258 ASN A C 1
ATOM 601 O O . ASN A 1 258 ? 192.33324 154.80574 168.63980 1.000 60.57000 258 ASN A O 1
ATOM 606 N N . PHE A 1 259 ? 194.39221 155.60039 169.04768 1.000 60.91000 259 PHE A N 1
ATOM 607 C CA . PHE A 1 259 ? 194.75583 154.47464 169.89982 1.000 60.91000 259 PHE A CA 1
ATOM 608 C C . PHE A 1 259 ? 195.03475 154.87432 171.33897 1.000 60.91000 259 PHE A C 1
ATOM 609 O O . PHE A 1 259 ? 194.42564 154.31572 172.25677 1.000 60.91000 259 PHE A O 1
ATOM 617 N N . ASP A 1 260 ? 195.94365 155.82540 171.56683 1.000 61.64000 260 ASP A N 1
ATOM 618 C CA . ASP A 1 260 ? 196.40711 156.09767 172.92543 1.000 61.64000 260 ASP A CA 1
ATOM 619 C C . ASP A 1 260 ? 195.29821 156.66597 173.79948 1.000 61.64000 260 ASP A C 1
ATOM 620 O O . ASP A 1 260 ? 195.20787 156.33508 174.98633 1.000 61.64000 260 ASP A O 1
ATOM 625 N N . ALA A 1 261 ? 194.45340 157.53103 173.24032 1.000 61.04000 261 ALA A N 1
ATOM 626 C CA . ALA A 1 261 ? 193.37136 158.11218 174.02346 1.000 61.04000 261 ALA A CA 1
ATOM 627 C C . ALA A 1 261 ? 192.33280 157.07880 174.43458 1.000 61.04000 261 ALA A C 1
ATOM 628 O O . ALA A 1 261 ? 191.59895 157.30900 175.40042 1.000 61.04000 261 ALA A O 1
ATOM 630 N N . LEU A 1 262 ? 192.25844 155.94998 173.73206 1.000 60.76000 262 LEU A N 1
ATOM 631 C CA . LEU A 1 262 ? 191.29089 154.90102 174.01839 1.000 60.76000 262 LEU A CA 1
ATOM 632 C C . LEU A 1 262 ? 191.85738 153.80984 174.91750 1.000 60.76000 262 LEU A C 1
ATOM 633 O O . LEU A 1 262 ? 191.21120 152.77394 175.09596 1.000 60.76000 262 LEU A O 1
ATOM 638 N N . PHE A 1 263 ? 193.05303 154.01546 175.47057 1.000 58.23000 263 PHE A N 1
ATOM 639 C CA . PHE A 1 263 ? 193.68905 153.07335 176.39303 1.000 58.23000 263 PHE A CA 1
ATOM 640 C C . PHE A 1 263 ? 194.00103 151.74287 175.70846 1.000 58.23000 263 PHE A C 1
ATOM 641 O O . PHE A 1 263 ? 193.67422 150.66624 176.20864 1.000 58.23000 263 PHE A O 1
ATOM 649 N N . GLN A 1 264 ? 194.64251 151.82608 174.54471 1.000 62.26000 264 GLN A N 1
ATOM 650 C CA . GLN A 1 264 ? 195.19301 150.65637 173.87506 1.000 62.26000 264 GLN A CA 1
ATOM 651 C C . GLN A 1 264 ? 196.70926 150.71133 173.95718 1.000 62.26000 264 GLN A C 1
ATOM 652 O O . GLN A 1 264 ? 197.31871 151.60440 173.35089 1.000 62.26000 264 GLN A O 1
ATOM 658 N N . PRO A 1 265 ? 197.35513 149.80112 174.68476 1.000 64.06000 265 PRO A N 1
ATOM 659 C CA . PRO A 1 265 ? 198.81005 149.88845 174.85457 1.000 64.06000 265 PRO A CA 1
ATOM 660 C C . PRO A 1 265 ? 199.54917 149.75077 173.53195 1.000 64.06000 265 PRO A C 1
ATOM 661 O O . PRO A 1 265 ? 199.08019 149.10449 172.59371 1.000 64.06000 265 PRO A O 1
ATOM 665 N N . GLN A 1 266 ? 200.72337 150.38347 173.46833 1.000 65.86000 266 GLN A N 1
ATOM 666 C CA . GLN A 1 266 ? 201.47345 150.47164 172.22035 1.000 65.86000 266 GLN A CA 1
ATOM 667 C C . GLN A 1 266 ? 202.07842 149.14055 171.79673 1.000 65.86000 266 GLN A C 1
ATOM 668 O O . GLN A 1 266 ? 202.44098 148.98351 170.62586 1.000 65.86000 266 GLN A O 1
ATOM 674 N N . GLN A 1 267 ? 202.19917 148.18090 172.71004 1.000 69.25000 267 GLN A N 1
ATOM 675 C CA . GLN A 1 267 ? 202.84850 146.91062 172.40277 1.000 69.25000 267 GLN A CA 1
ATOM 676 C C . GLN A 1 267 ? 201.87288 145.74447 172.47265 1.000 69.25000 267 GLN A C 1
ATOM 677 O O . GLN A 1 267 ? 202.18559 144.69916 173.04771 1.000 69.25000 267 GLN A O 1
ATOM 683 N N . HIS A 1 268 ? 200.68992 145.90499 171.89810 1.000 73.50000 268 HIS A N 1
ATOM 684 C CA . HIS A 1 268 ? 199.66767 144.87207 171.89357 1.000 73.50000 268 HIS A CA 1
ATOM 685 C C . HIS A 1 268 ? 199.19000 144.60472 170.47526 1.000 73.50000 268 HIS A C 1
ATOM 686 O O . HIS A 1 268 ? 199.35479 145.45078 169.58983 1.000 73.50000 268 HIS A O 1
ATOM 693 N N . PRO A 1 269 ? 198.60806 143.42854 170.22346 1.000 74.29000 269 PRO A N 1
ATOM 694 C CA . PRO A 1 269 ? 198.15406 143.11182 168.85932 1.000 74.29000 269 PRO A CA 1
ATOM 695 C C . PRO A 1 269 ? 197.09105 144.05558 168.32597 1.000 74.29000 269 PRO A C 1
ATOM 696 O O . PRO A 1 269 ? 196.86817 144.08434 167.10962 1.000 74.29000 269 PRO A O 1
ATOM 700 N N . ALA A 1 270 ? 196.41511 144.81432 169.19063 1.000 70.99000 270 ALA A N 1
ATOM 701 C CA . ALA A 1 270 ? 195.39857 145.74491 168.71298 1.000 70.99000 270 ALA A CA 1
ATOM 702 C C . ALA A 1 270 ? 195.99989 146.79944 167.79143 1.000 70.99000 270 ALA A C 1
ATOM 703 O O . ALA A 1 270 ? 195.42361 147.12262 166.74642 1.000 70.99000 270 ALA A O 1
ATOM 705 N N . ARG A 1 271 ? 197.16546 147.33640 168.15247 1.000 67.53000 271 ARG A N 1
ATOM 706 C CA . ARG A 1 271 ? 197.80227 148.41831 167.41071 1.000 67.53000 271 ARG A CA 1
ATOM 707 C C . ARG A 1 271 ? 198.78192 147.91189 166.35179 1.000 67.53000 271 ARG A C 1
ATOM 708 O O . ARG A 1 271 ? 199.73372 148.61828 165.99904 1.000 67.53000 271 ARG A O 1
ATOM 716 N N . ASP A 1 272 ? 198.57230 146.70376 165.83724 1.000 81.97000 272 ASP A N 1
ATOM 717 C CA . ASP A 1 272 ? 199.49302 146.13820 164.86141 1.000 81.97000 272 ASP A CA 1
ATOM 718 C C . ASP A 1 272 ? 199.48195 146.93849 163.56438 1.000 81.97000 272 ASP A C 1
ATOM 719 O O . ASP A 1 272 ? 198.47455 147.54056 163.18470 1.000 81.97000 272 ASP A O 1
ATOM 724 N N . ALA A 1 273 ? 200.62669 146.94000 162.88320 1.000 81.04000 273 ALA A N 1
ATOM 725 C CA . ALA A 1 273 ? 200.74077 147.56431 161.57284 1.000 81.04000 273 ALA A CA 1
ATOM 726 C C . ALA A 1 273 ? 200.27165 146.65179 160.44890 1.000 81.04000 273 ALA A C 1
ATOM 727 O O . ALA A 1 273 ? 200.29717 147.06363 159.28453 1.000 81.04000 273 ALA A O 1
ATOM 729 N N . HIS A 1 274 ? 199.85523 145.42557 160.76841 1.000 87.34000 274 HIS A N 1
ATOM 730 C CA . HIS A 1 274 ? 199.39178 144.49122 159.75079 1.000 87.34000 274 HIS A CA 1
ATOM 731 C C . HIS A 1 274 ? 197.99746 144.83032 159.24011 1.000 87.34000 274 HIS A C 1
ATOM 732 O O . HIS A 1 274 ? 197.68092 144.52434 158.08536 1.000 87.34000 274 HIS A O 1
ATOM 739 N N . ASP A 1 275 ? 197.15751 145.45711 160.06741 1.000 79.34000 275 ASP A N 1
ATOM 740 C CA . ASP A 1 275 ? 195.78789 145.77752 159.68610 1.000 79.34000 275 ASP A CA 1
ATOM 741 C C . ASP A 1 275 ? 195.46904 147.26406 159.77247 1.000 79.34000 275 ASP A C 1
ATOM 742 O O . ASP A 1 275 ? 194.29024 147.63008 159.74281 1.000 79.34000 275 ASP A O 1
ATOM 747 N N . THR A 1 276 ? 196.47729 148.12560 159.87848 1.000 68.49000 276 THR A N 1
ATOM 748 C CA . THR A 1 276 ? 196.27657 149.56396 159.98248 1.000 68.49000 276 THR A CA 1
ATOM 749 C C . THR A 1 276 ? 197.08689 150.26816 158.90560 1.000 68.49000 276 THR A C 1
ATOM 750 O O . THR A 1 276 ? 198.27955 149.99321 158.74429 1.000 68.49000 276 THR A O 1
ATOM 754 N N . PHE A 1 277 ? 196.43924 151.16551 158.16768 1.000 63.70000 277 PHE A N 1
ATOM 755 C CA . PHE A 1 277 ? 197.14998 152.01132 157.22056 1.000 63.70000 277 PHE A CA 1
ATOM 756 C C . PHE A 1 277 ? 197.97517 153.05190 157.96530 1.000 63.70000 277 PHE A C 1
ATOM 757 O O . PHE A 1 277 ? 197.53037 153.61645 158.96726 1.000 63.70000 277 PHE A O 1
ATOM 765 N N . PHE A 1 278 ? 199.18333 153.30503 157.47222 1.000 62.70000 278 PHE A N 1
ATOM 766 C CA . PHE A 1 278 ? 200.06949 154.31063 158.03969 1.000 62.70000 278 PHE A CA 1
ATOM 767 C C . PHE A 1 278 ? 200.38794 155.36621 156.99178 1.000 62.70000 278 PHE A C 1
ATOM 768 O O . PHE A 1 278 ? 200.60419 155.04667 155.81941 1.000 62.70000 278 PHE A O 1
ATOM 776 N N . VAL A 1 279 ? 200.41311 156.62357 157.42057 1.000 62.57000 279 VAL A N 1
ATOM 777 C CA . VAL A 1 279 ? 200.62737 157.75916 156.53287 1.000 62.57000 279 VAL A CA 1
ATOM 778 C C . VAL A 1 279 ? 202.09894 158.13967 156.57371 1.000 62.57000 279 VAL A C 1
ATOM 779 O O . VAL A 1 279 ? 202.67379 158.31372 157.65503 1.000 62.57000 279 VAL A O 1
ATOM 783 N N . SER A 1 280 ? 202.71028 158.26748 155.39779 1.000 66.91000 280 SER A N 1
ATOM 784 C CA . SER A 1 280 ? 204.11515 158.63757 155.29416 1.000 66.91000 280 SER A CA 1
ATOM 785 C C . SER A 1 280 ? 204.33041 160.11790 155.02228 1.000 66.91000 280 SER A C 1
ATOM 786 O O . SER A 1 280 ? 205.35162 160.66870 155.44381 1.000 66.91000 280 SER A O 1
ATOM 789 N N . ASP A 1 281 ? 203.40201 160.77362 154.33009 1.000 69.69000 281 ASP A N 1
ATOM 790 C CA . ASP A 1 281 ? 203.53648 162.18913 154.01099 1.000 69.69000 281 ASP A CA 1
ATOM 791 C C . ASP A 1 281 ? 202.17339 162.87087 154.04079 1.000 69.69000 281 ASP A C 1
ATOM 792 O O . ASP A 1 281 ? 201.36805 162.67757 153.12195 1.000 69.69000 281 ASP A O 1
ATOM 797 N N . PRO A 1 282 ? 201.87185 163.67844 155.06884 1.000 65.10000 282 PRO A N 1
ATOM 798 C CA . PRO A 1 282 ? 202.70672 164.03259 156.22659 1.000 65.10000 282 PRO A CA 1
ATOM 799 C C . PRO A 1 282 ? 202.82659 162.88650 157.21948 1.000 65.10000 282 PRO A C 1
ATOM 800 O O . PRO A 1 282 ? 201.94226 162.04603 157.30435 1.000 65.10000 282 PRO A O 1
ATOM 804 N N . ALA A 1 283 ? 203.90487 162.82950 157.99572 1.000 65.11000 283 ALA A N 1
ATOM 805 C CA . ALA A 1 283 ? 204.16472 161.68691 158.85903 1.000 65.11000 283 ALA A CA 1
ATOM 806 C C . ALA A 1 283 ? 203.80124 161.92034 160.31529 1.000 65.11000 283 ALA A C 1
ATOM 807 O O . ALA A 1 283 ? 203.31622 160.99742 160.97163 1.000 65.11000 283 ALA A O 1
ATOM 809 N N . ILE A 1 284 ? 204.02015 163.12357 160.84268 1.000 66.03000 284 ILE A N 1
ATOM 810 C CA . ILE A 1 284 ? 203.84721 163.37922 162.26425 1.000 66.03000 284 ILE A CA 1
ATOM 811 C C . ILE A 1 284 ? 202.97160 164.60566 162.47183 1.000 66.03000 284 ILE A C 1
ATOM 812 O O . ILE A 1 284 ? 202.85431 165.47514 161.60656 1.000 66.03000 284 ILE A O 1
ATOM 817 N N . SER A 1 285 ? 202.35108 164.65690 163.64675 1.000 67.14000 285 SER A N 1
ATOM 818 C CA . SER A 1 285 ? 201.61691 165.81900 164.12304 1.000 67.14000 285 SER A CA 1
ATOM 819 C C . SER A 1 285 ? 202.21081 166.23900 165.45843 1.000 67.14000 285 SER A C 1
ATOM 820 O O . SER A 1 285 ? 202.49957 165.39050 166.30725 1.000 67.14000 285 SER A O 1
ATOM 823 N N . VAL A 1 286 ? 202.39267 167.54413 165.64579 1.000 70.18000 286 VAL A N 1
ATOM 824 C CA . VAL A 1 286 ? 203.20334 168.04806 166.74958 1.000 70.18000 286 VAL A CA 1
ATOM 825 C C . VAL A 1 286 ? 202.37243 168.68570 167.85522 1.000 70.18000 286 VAL A C 1
ATOM 826 O O . VAL A 1 286 ? 202.78382 168.65351 169.02351 1.000 70.18000 286 VAL A O 1
ATOM 830 N N . LYS A 1 287 ? 201.21432 169.24976 167.53006 1.000 70.61000 287 LYS A N 1
ATOM 831 C CA . LYS A 1 287 ? 200.44685 170.04206 168.48404 1.000 70.61000 287 LYS A CA 1
ATOM 832 C C . LYS A 1 287 ? 199.38694 169.17477 169.15433 1.000 70.61000 287 LYS A C 1
ATOM 833 O O . LYS A 1 287 ? 198.46761 168.68151 168.49330 1.000 70.61000 287 LYS A O 1
ATOM 839 N N . PHE A 1 288 ? 199.51977 168.99662 170.46360 1.000 66.45000 288 PHE A N 1
ATOM 840 C CA . PHE A 1 288 ? 198.56680 168.28025 171.29571 1.000 66.45000 288 PHE A CA 1
ATOM 841 C C . PHE A 1 288 ? 198.34874 169.06938 172.57599 1.000 66.45000 288 PHE A C 1
ATOM 842 O O . PHE A 1 288 ? 199.21925 169.84491 172.98642 1.000 66.45000 288 PHE A O 1
ATOM 850 N N . PRO A 1 289 ? 197.19672 168.89751 173.22832 1.000 65.58000 289 PRO A N 1
ATOM 851 C CA . PRO A 1 289 ? 197.02621 169.46637 174.57219 1.000 65.58000 289 PRO A CA 1
ATOM 852 C C . PRO A 1 289 ? 197.98356 168.82610 175.56421 1.000 65.58000 289 PRO A C 1
ATOM 853 O O . PRO A 1 289 ? 197.88227 167.62949 175.84886 1.000 65.58000 289 PRO A O 1
ATOM 857 N N . GLU A 1 290 ? 198.91730 169.61975 176.09463 1.000 69.06000 290 GLU A N 1
ATOM 858 C CA . GLU A 1 290 ? 200.04061 169.05711 176.83946 1.000 69.06000 290 GLU A CA 1
ATOM 859 C C . GLU A 1 290 ? 199.58980 168.36364 178.11942 1.000 69.06000 290 GLU A C 1
ATOM 860 O O . GLU A 1 290 ? 200.06882 167.26944 178.43955 1.000 69.06000 290 GLU A O 1
ATOM 866 N N . ASP A 1 291 ? 198.67876 168.98418 178.87019 1.000 67.35000 291 ASP A N 1
ATOM 867 C CA . ASP A 1 291 ? 198.27250 168.41290 180.15097 1.000 67.35000 291 ASP A CA 1
ATOM 868 C C . ASP A 1 291 ? 197.55536 167.08040 179.96460 1.000 67.35000 291 ASP A C 1
ATOM 869 O O . ASP A 1 291 ? 197.82663 166.11275 180.68870 1.000 67.35000 291 ASP A O 1
ATOM 874 N N . TYR A 1 292 ? 196.64084 167.01038 178.99583 1.000 63.10000 292 TYR A N 1
ATOM 875 C CA . TYR A 1 292 ? 195.92031 165.76791 178.74323 1.000 63.10000 292 TYR A CA 1
ATOM 876 C C . TYR A 1 292 ? 196.86297 164.66927 178.27154 1.000 63.10000 292 TYR A C 1
ATOM 877 O O . TYR A 1 292 ? 196.74640 163.51465 178.70138 1.000 63.10000 292 TYR A O 1
ATOM 886 N N . LEU A 1 293 ? 197.80476 165.01064 177.39077 1.000 62.58000 293 LEU A N 1
ATOM 887 C CA . LEU A 1 293 ? 198.77807 164.02963 176.92913 1.000 62.58000 293 LEU A CA 1
ATOM 888 C C . LEU A 1 293 ? 199.64889 163.52898 178.07204 1.000 62.58000 293 LEU A C 1
ATOM 889 O O . LEU A 1 293 ? 199.97589 162.33880 178.12372 1.000 62.58000 293 LEU A O 1
ATOM 894 N N . GLU A 1 294 ? 200.03169 164.41448 178.99325 1.000 63.56000 294 GLU A N 1
ATOM 895 C CA . GLU A 1 294 ? 200.81475 163.98516 180.14684 1.000 63.56000 294 GLU A CA 1
ATOM 896 C C . GLU A 1 294 ? 200.02733 163.01875 181.02271 1.000 63.56000 294 GLU A C 1
ATOM 897 O O . GLU A 1 294 ? 200.57225 162.01458 181.49649 1.000 63.56000 294 GLU A O 1
ATOM 903 N N . ARG A 1 295 ? 198.74304 163.30317 181.25239 1.000 62.58000 295 ARG A N 1
ATOM 904 C CA . ARG A 1 295 ? 197.92925 162.38972 182.05128 1.000 62.58000 295 ARG A CA 1
ATOM 905 C C . ARG A 1 295 ? 197.76709 161.03959 181.35969 1.000 62.58000 295 ARG A C 1
ATOM 906 O O . ARG A 1 295 ? 197.80473 159.98966 182.01578 1.000 62.58000 295 ARG A O 1
ATOM 914 N N . VAL A 1 296 ? 197.58522 161.04575 180.03662 1.000 60.40000 296 VAL A N 1
ATOM 915 C CA . VAL A 1 296 ? 197.47732 159.79052 179.29491 1.000 60.40000 296 VAL A CA 1
ATOM 916 C C . VAL A 1 296 ? 198.77014 158.99199 179.40644 1.000 60.40000 296 VAL A C 1
ATOM 917 O O . VAL A 1 296 ? 198.75142 157.77353 179.62286 1.000 60.40000 296 VAL A O 1
ATOM 921 N N . LYS A 1 297 ? 199.91242 159.66484 179.26714 1.000 61.73000 297 LYS A N 1
ATOM 922 C CA . LYS A 1 297 ? 201.19424 158.98540 179.41421 1.000 61.73000 297 LYS A CA 1
ATOM 923 C C . LYS A 1 297 ? 201.34361 158.39126 180.80709 1.000 61.73000 297 LYS A C 1
ATOM 924 O O . LYS A 1 297 ? 201.81175 157.25685 180.96093 1.000 61.73000 297 LYS A O 1
ATOM 930 N N . THR A 1 298 ? 200.94632 159.14213 181.83483 1.000 62.42000 298 THR A N 1
ATOM 931 C CA . THR A 1 298 ? 201.05631 158.63868 183.19906 1.000 62.42000 298 THR A CA 1
ATOM 932 C C . THR A 1 298 ? 200.18658 157.40630 183.41009 1.000 62.42000 298 THR A C 1
ATOM 933 O O . THR A 1 298 ? 200.62375 156.43544 184.03721 1.000 62.42000 298 THR A O 1
ATOM 937 N N . VAL A 1 299 ? 198.95508 157.41879 182.89602 1.000 61.34000 299 VAL A N 1
ATOM 938 C CA . VAL A 1 299 ? 198.07859 156.27029 183.11273 1.000 61.34000 299 VAL A CA 1
ATOM 939 C C . VAL A 1 299 ? 198.56231 155.06514 182.31330 1.000 61.34000 299 VAL A C 1
ATOM 940 O O . VAL A 1 299 ? 198.38974 153.91713 182.73756 1.000 61.34000 299 VAL A O 1
ATOM 944 N N . HIS A 1 300 ? 199.17981 155.29846 181.15109 1.000 60.45000 300 HIS A N 1
ATOM 945 C CA . HIS A 1 300 ? 199.68066 154.18210 180.35411 1.000 60.45000 300 HIS A CA 1
ATOM 946 C C . HIS A 1 300 ? 200.91988 153.55633 180.97957 1.000 60.45000 300 HIS A C 1
ATOM 947 O O . HIS A 1 300 ? 201.05377 152.32889 181.00519 1.000 60.45000 300 HIS A O 1
ATOM 954 N N . SER A 1 301 ? 201.83809 154.37862 181.48698 1.000 62.65000 301 SER A N 1
ATOM 955 C CA . SER A 1 301 ? 203.13784 153.88386 181.91903 1.000 62.65000 301 SER A CA 1
ATOM 956 C C . SER A 1 301 ? 203.19465 153.49014 183.38684 1.000 62.65000 301 SER A C 1
ATOM 957 O O . SER A 1 301 ? 204.01651 152.64381 183.74981 1.000 62.65000 301 SER A O 1
ATOM 960 N N . LYS A 1 302 ? 202.36364 154.07923 184.23920 1.000 64.48000 302 LYS A N 1
ATOM 961 C CA . LYS A 1 302 ? 202.38970 153.76753 185.66296 1.000 64.48000 302 LYS A CA 1
ATOM 962 C C . LYS A 1 302 ? 201.03915 153.37331 186.23269 1.000 64.48000 302 LYS A C 1
ATOM 963 O O . LYS A 1 302 ? 200.99764 152.66632 187.24443 1.000 64.48000 302 LYS A O 1
ATOM 969 N N . GLY A 1 303 ? 199.93846 153.80733 185.62988 1.000 63.44000 303 GLY A N 1
ATOM 970 C CA . GLY A 1 303 ? 198.62787 153.49697 186.15905 1.000 63.44000 303 GLY A CA 1
ATOM 971 C C . GLY A 1 303 ? 198.10643 154.57293 187.08639 1.000 63.44000 303 GLY A C 1
ATOM 972 O O . GLY A 1 303 ? 198.76783 155.59162 187.30279 1.000 63.44000 303 GLY A O 1
ATOM 973 N N . GLY A 1 304 ? 196.92385 154.35336 187.64801 1.000 64.52000 304 GLY A N 1
ATOM 974 C CA . GLY A 1 304 ? 196.29497 155.34160 188.49825 1.000 64.52000 304 GLY A CA 1
ATOM 975 C C . GLY A 1 304 ? 194.79466 155.32015 188.31303 1.000 64.52000 304 GLY A C 1
ATOM 976 O O . GLY A 1 304 ? 194.25364 154.58673 187.48417 1.000 64.52000 304 GLY A O 1
ATOM 977 N N . TYR A 1 305 ? 194.11686 156.15414 189.10088 1.000 65.35000 305 TYR A N 1
ATOM 978 C CA . TYR A 1 305 ? 192.65487 156.19082 189.12971 1.000 65.35000 305 TYR A CA 1
ATOM 979 C C . TYR A 1 305 ? 192.08134 154.81643 189.46356 1.000 65.35000 305 TYR A C 1
ATOM 980 O O . TYR A 1 305 ? 191.07663 154.38697 188.89484 1.000 65.35000 305 TYR A O 1
ATOM 989 N N . GLY A 1 306 ? 192.73098 154.11726 190.39055 1.000 66.14000 306 GLY A N 1
ATOM 990 C CA . GLY A 1 306 ? 192.29054 152.79005 190.76579 1.000 66.14000 306 GLY A CA 1
ATOM 991 C C . GLY A 1 306 ? 192.60417 151.70626 189.76273 1.000 66.14000 306 GLY A C 1
ATOM 992 O O . GLY A 1 306 ? 191.97832 150.64416 189.80049 1.000 66.14000 306 GLY A O 1
ATOM 993 N N . SER A 1 307 ? 193.55534 151.93817 188.86665 1.000 63.73000 307 SER A N 1
ATOM 994 C CA . SER A 1 307 ? 193.94477 150.97691 187.84649 1.000 63.73000 307 SER A CA 1
ATOM 995 C C . SER A 1 307 ? 195.37940 150.51954 188.08142 1.000 63.73000 307 SER A C 1
ATOM 996 O O . SER A 1 307 ? 196.07575 151.00571 188.97506 1.000 63.73000 307 SER A O 1
ATOM 999 N N . ALA A 1 308 ? 195.81962 149.56565 187.25910 1.000 64.03000 308 ALA A N 1
ATOM 1000 C CA . ALA A 1 308 ? 197.16238 149.01700 187.36790 1.000 64.03000 308 ALA A CA 1
ATOM 1001 C C . ALA A 1 308 ? 198.06090 149.34934 186.18842 1.000 64.03000 308 ALA A C 1
ATOM 1002 O O . ALA A 1 308 ? 199.28455 149.31066 186.34096 1.000 64.03000 308 ALA A O 1
ATOM 1004 N N . GLY A 1 309 ? 197.49665 149.67129 185.03033 1.000 62.01000 309 GLY A N 1
ATOM 1005 C CA . GLY A 1 309 ? 198.31594 150.01126 183.88956 1.000 62.01000 309 GLY A CA 1
ATOM 1006 C C . GLY A 1 309 ? 199.06855 148.80708 183.34852 1.000 62.01000 309 GLY A C 1
ATOM 1007 O O . GLY A 1 309 ? 198.77347 147.65174 183.65520 1.000 62.01000 309 GLY A O 1
ATOM 1008 N N . TYR A 1 310 ? 200.07037 149.10472 182.52397 1.000 61.57000 310 TYR A N 1
ATOM 1009 C CA . TYR A 1 310 ? 200.89896 148.07684 181.91547 1.000 61.57000 310 TYR A CA 1
ATOM 1010 C C . TYR A 1 310 ? 202.37227 148.19589 182.27407 1.000 61.57000 310 TYR A C 1
ATOM 1011 O O . TYR A 1 310 ? 203.16269 147.35073 181.84178 1.000 61.57000 310 TYR A O 1
ATOM 1020 N N . ASN A 1 311 ? 202.75016 149.20533 183.05946 1.000 64.23000 311 ASN A N 1
ATOM 1021 C CA . ASN A 1 311 ? 204.13294 149.46730 183.47436 1.000 64.23000 311 ASN A CA 1
ATOM 1022 C C . ASN A 1 311 ? 205.13352 149.20453 182.34786 1.000 64.23000 311 ASN A C 1
ATOM 1023 O O . ASN A 1 311 ? 206.10730 148.46552 182.50001 1.000 64.23000 311 ASN A O 1
ATOM 1028 N N . TYR A 1 312 ? 204.88155 149.82682 181.20002 1.000 62.79000 312 TYR A N 1
ATOM 1029 C CA . TYR A 1 312 ? 205.82903 149.85664 180.09825 1.000 62.79000 312 TYR A CA 1
ATOM 1030 C C . TYR A 1 312 ? 206.14212 151.30856 179.76299 1.000 62.79000 312 TYR A C 1
ATOM 1031 O O . TYR A 1 312 ? 205.41681 152.22696 180.15072 1.000 62.79000 312 TYR A O 1
ATOM 1040 N N . ASP A 1 313 ? 207.23852 151.51590 179.04218 1.000 65.92000 313 ASP A N 1
ATOM 1041 C CA . ASP A 1 313 ? 207.74969 152.85872 178.78388 1.000 65.92000 313 ASP A CA 1
ATOM 1042 C C . ASP A 1 313 ? 206.99170 153.46599 177.60925 1.000 65.92000 313 ASP A C 1
ATOM 1043 O O . ASP A 1 313 ? 207.19397 153.07600 176.45683 1.000 65.92000 313 ASP A O 1
ATOM 1048 N N . TRP A 1 314 ? 206.12076 154.42771 177.90375 1.000 63.45000 314 TRP A N 1
ATOM 1049 C CA . TRP A 1 314 ? 205.33312 155.09009 176.87325 1.000 63.45000 314 TRP A CA 1
ATOM 1050 C C . TRP A 1 314 ? 206.20719 156.06301 176.09245 1.000 63.45000 314 TRP A C 1
ATOM 1051 O O . TRP A 1 314 ? 206.95237 156.85022 176.68193 1.000 63.45000 314 TRP A O 1
ATOM 1062 N N . LYS A 1 315 ? 206.11474 156.01230 174.76684 1.000 66.66000 315 LYS A N 1
ATOM 1063 C CA . LYS A 1 315 ? 206.95460 156.81440 173.88744 1.000 66.66000 315 LYS A CA 1
ATOM 1064 C C . LYS A 1 315 ? 206.09584 157.78885 173.09392 1.000 66.66000 315 LYS A C 1
ATOM 1065 O O . LYS A 1 315 ? 205.11327 157.38655 172.46359 1.000 66.66000 315 LYS A O 1
ATOM 1071 N N . ILE A 1 316 ? 206.47619 159.06708 173.12139 1.000 64.35000 316 ILE A N 1
ATOM 1072 C CA . ILE A 1 316 ? 205.73969 160.08789 172.38291 1.000 64.35000 316 ILE A CA 1
ATOM 1073 C C . ILE A 1 316 ? 205.90362 159.90744 170.87817 1.000 64.35000 316 ILE A C 1
ATOM 1074 O O . ILE A 1 316 ? 204.95511 160.13235 170.11358 1.000 64.35000 316 ILE A O 1
ATOM 1079 N N . GLU A 1 317 ? 207.09218 159.49500 170.42995 1.000 66.73000 317 GLU A N 1
ATOM 1080 C CA . GLU A 1 317 ? 207.33986 159.31797 169.00479 1.000 66.73000 317 GLU A CA 1
ATOM 1081 C C . GLU A 1 317 ? 206.39980 158.30028 168.37980 1.000 66.73000 317 GLU A C 1
ATOM 1082 O O . GLU A 1 317 ? 206.13930 158.37269 167.17490 1.000 66.73000 317 GLU A O 1
ATOM 1088 N N . GLU A 1 318 ? 205.89035 157.35245 169.16634 1.000 66.74000 318 GLU A N 1
ATOM 1089 C CA . GLU A 1 318 ? 204.91204 156.41093 168.63722 1.000 66.74000 318 GLU A CA 1
ATOM 1090 C C . GLU A 1 318 ? 203.56937 157.09036 168.40374 1.000 66.74000 318 GLU A C 1
ATOM 1091 O O . GLU A 1 318 ? 202.89737 156.82343 167.40140 1.000 66.74000 318 GLU A O 1
ATOM 1097 N N . ALA A 1 319 ? 203.16647 157.97747 169.31418 1.000 63.19000 319 ALA A N 1
ATOM 1098 C CA . ALA A 1 319 ? 201.90076 158.68351 169.17473 1.000 63.19000 319 ALA A CA 1
ATOM 1099 C C . ALA A 1 319 ? 201.95380 159.79231 168.13377 1.000 63.19000 319 ALA A C 1
ATOM 1100 O O . ALA A 1 319 ? 200.89762 160.27296 167.71248 1.000 63.19000 319 ALA A O 1
ATOM 1102 N N . GLN A 1 320 ? 203.14799 160.21385 167.71343 1.000 65.26000 320 GLN A N 1
ATOM 1103 C CA . GLN A 1 320 ? 203.24378 161.27614 166.71699 1.000 65.26000 320 GLN A CA 1
ATOM 1104 C C . GLN A 1 320 ? 202.70169 160.85676 165.35579 1.000 65.26000 320 GLN A C 1
ATOM 1105 O O . GLN A 1 320 ? 202.24905 161.71433 164.59177 1.000 65.26000 320 GLN A O 1
ATOM 1111 N N . LYS A 1 321 ? 202.73714 159.56546 165.03524 1.000 63.40000 321 LYS A N 1
ATOM 1112 C CA . LYS A 1 321 ? 202.46219 159.11637 163.67546 1.000 63.40000 321 LYS A CA 1
ATOM 1113 C C . LYS A 1 321 ? 201.00035 159.32057 163.29830 1.000 63.40000 321 LYS A C 1
ATOM 1114 O O . LYS A 1 321 ? 200.10533 159.24710 164.14288 1.000 63.40000 321 LYS A O 1
ATOM 1120 N N . ASN A 1 322 ? 200.76486 159.56833 162.01267 1.000 61.71000 322 ASN A N 1
ATOM 1121 C CA . ASN A 1 322 ? 199.42714 159.75830 161.46892 1.000 61.71000 322 ASN A CA 1
ATOM 1122 C C . ASN A 1 322 ? 198.96673 158.49147 160.76185 1.000 61.71000 322 ASN A C 1
ATOM 1123 O O . ASN A 1 322 ? 199.73990 157.86310 160.03317 1.000 61.71000 322 ASN A O 1
ATOM 1128 N N . VAL A 1 323 ? 197.70302 158.12218 160.97672 1.000 60.69000 323 VAL A N 1
ATOM 1129 C CA . VAL A 1 323 ? 197.10360 156.94526 160.36799 1.000 60.69000 323 VAL A CA 1
ATOM 1130 C C . VAL A 1 323 ? 195.72750 157.31377 159.83196 1.000 60.69000 323 VAL A C 1
ATOM 1131 O O . VAL A 1 323 ? 195.11791 158.30633 160.23612 1.000 60.69000 323 VAL A O 1
ATOM 1135 N N . LEU A 1 324 ? 195.23667 156.49056 158.91090 1.000 59.94000 324 LEU A N 1
ATOM 1136 C CA . LEU A 1 324 ? 193.83113 156.53546 158.53842 1.000 59.94000 324 LEU A CA 1
ATOM 1137 C C . LEU A 1 324 ? 193.01626 155.83842 159.61857 1.000 59.94000 324 LEU A C 1
ATOM 1138 O O . LEU A 1 324 ? 193.34630 154.72156 160.02711 1.000 59.94000 324 LEU A O 1
ATOM 1143 N N . ARG A 1 325 ? 191.95830 156.49825 160.08409 1.000 61.40000 325 ARG A N 1
ATOM 1144 C CA . ARG A 1 325 ? 191.20854 155.99316 161.22650 1.000 61.40000 325 ARG A CA 1
ATOM 1145 C C . ARG A 1 325 ? 190.62018 154.62013 160.92937 1.000 61.40000 325 ARG A C 1
ATOM 1146 O O . ARG A 1 325 ? 190.10912 154.36631 159.83561 1.000 61.40000 325 ARG A O 1
ATOM 1154 N N . THR A 1 326 ? 190.71334 153.72482 161.90886 1.000 63.53000 326 THR A N 1
ATOM 1155 C CA . THR A 1 326 ? 190.14408 152.39112 161.79533 1.000 63.53000 326 THR A CA 1
ATOM 1156 C C . THR A 1 326 ? 188.75353 152.28703 162.40277 1.000 63.53000 326 THR A C 1
ATOM 1157 O O . THR A 1 326 ? 188.08022 151.27208 162.19950 1.000 63.53000 326 THR A O 1
ATOM 1161 N N . HIS A 1 327 ? 188.31294 153.30418 163.13682 1.000 62.23000 327 HIS A N 1
ATOM 1162 C CA . HIS A 1 327 ? 186.98164 153.32349 163.72304 1.000 62.23000 327 HIS A CA 1
ATOM 1163 C C . HIS A 1 327 ? 186.61470 154.76521 164.03571 1.000 62.23000 327 HIS A C 1
ATOM 1164 O O . HIS A 1 327 ? 187.46910 155.65384 164.03843 1.000 62.23000 327 HIS A O 1
ATOM 1171 N N . THR A 1 328 ? 185.32887 154.98658 164.29616 1.000 62.23000 328 THR A N 1
ATOM 1172 C CA . THR A 1 328 ? 184.82796 156.32522 164.57793 1.000 62.23000 328 THR A CA 1
ATOM 1173 C C . THR A 1 328 ? 184.91793 156.69725 166.05008 1.000 62.23000 328 THR A C 1
ATOM 1174 O O . THR A 1 328 ? 184.45655 157.77911 166.42425 1.000 62.23000 328 THR A O 1
ATOM 1178 N N . THR A 1 329 ? 185.49352 155.83589 166.89002 1.000 61.89000 329 THR A N 1
ATOM 1179 C CA . THR A 1 329 ? 185.57326 156.13379 168.31571 1.000 61.89000 329 THR A CA 1
ATOM 1180 C C . THR A 1 329 ? 186.51720 157.29693 168.60250 1.000 61.89000 329 THR A C 1
ATOM 1181 O O . THR A 1 329 ? 186.42791 157.91486 169.66819 1.000 61.89000 329 THR A O 1
ATOM 1185 N N . ALA A 1 330 ? 187.42353 157.61191 167.67504 1.000 61.36000 330 ALA A N 1
ATOM 1186 C CA . ALA A 1 330 ? 188.30667 158.75850 167.86845 1.000 61.36000 330 ALA A CA 1
ATOM 1187 C C . ALA A 1 330 ? 187.51917 160.06245 167.92109 1.000 61.36000 330 ALA A C 1
ATOM 1188 O O . ALA A 1 330 ? 187.78553 160.92860 168.76584 1.000 61.36000 330 ALA A O 1
ATOM 1190 N N . VAL A 1 331 ? 186.54531 160.22002 167.02249 1.000 61.59000 331 VAL A N 1
ATOM 1191 C CA . VAL A 1 331 ? 185.69724 161.40757 167.03673 1.000 61.59000 331 VAL A CA 1
ATOM 1192 C C . VAL A 1 331 ? 184.90564 161.47661 168.33416 1.000 61.59000 331 VAL A C 1
ATOM 1193 O O . VAL A 1 331 ? 184.71817 162.55542 168.91108 1.000 61.59000 331 VAL A O 1
ATOM 1197 N N . SER A 1 332 ? 184.42501 160.32705 168.81088 1.000 60.91000 332 SER A N 1
ATOM 1198 C CA . SER A 1 332 ? 183.71707 160.29271 170.08367 1.000 60.91000 332 SER A CA 1
ATOM 1199 C C . SER A 1 332 ? 184.61759 160.71572 171.23369 1.000 60.91000 332 SER A C 1
ATOM 1200 O O . SER A 1 332 ? 184.17173 161.42739 172.13886 1.000 60.91000 332 SER A O 1
ATOM 1203 N N . ALA A 1 333 ? 185.88125 160.28754 171.21938 1.000 60.12000 333 ALA A N 1
ATOM 1204 C CA . ALA A 1 333 ? 186.81669 160.70569 172.25794 1.000 60.12000 333 ALA A CA 1
ATOM 1205 C C . ALA A 1 333 ? 187.05669 162.20816 172.21029 1.000 60.12000 333 ALA A C 1
ATOM 1206 O O . ALA A 1 333 ? 187.09811 162.87198 173.25381 1.000 60.12000 333 ALA A O 1
ATOM 1208 N N . ARG A 1 334 ? 187.21992 162.76141 171.00573 1.000 60.54000 334 ARG A N 1
ATOM 1209 C CA . ARG A 1 334 ? 187.37798 164.20791 170.87522 1.000 60.54000 334 ARG A CA 1
ATOM 1210 C C . ARG A 1 334 ? 186.16983 164.94708 171.43550 1.000 60.54000 334 ARG A C 1
ATOM 1211 O O . ARG A 1 334 ? 186.31693 165.91788 172.19020 1.000 60.54000 334 ARG A O 1
ATOM 1219 N N . GLN A 1 335 ? 184.96544 164.50049 171.07243 1.000 62.36000 335 GLN A N 1
ATOM 1220 C CA . GLN A 1 335 ? 183.75246 165.15518 171.54916 1.000 62.36000 335 GLN A CA 1
ATOM 1221 C C . GLN A 1 335 ? 183.62431 165.05193 173.06100 1.000 62.36000 335 GLN A C 1
ATOM 1222 O O . GLN A 1 335 ? 183.21809 166.01357 173.72021 1.000 62.36000 335 GLN A O 1
ATOM 1228 N N . LEU A 1 336 ? 183.95321 163.89116 173.62857 1.000 61.44000 336 LEU A N 1
ATOM 1229 C CA . LEU A 1 336 ? 183.86778 163.73154 175.07515 1.000 61.44000 336 LEU A CA 1
ATOM 1230 C C . LEU A 1 336 ? 184.86500 164.63061 175.79185 1.000 61.44000 336 LEU A C 1
ATOM 1231 O O . LEU A 1 336 ? 184.53668 165.22825 176.82204 1.000 61.44000 336 LEU A O 1
ATOM 1236 N N . TYR A 1 337 ? 186.08681 164.74321 175.26694 1.000 61.67000 337 TYR A N 1
ATOM 1237 C CA . TYR A 1 337 ? 187.05778 165.64472 175.87903 1.000 61.67000 337 TYR A CA 1
ATOM 1238 C C . TYR A 1 337 ? 186.58400 167.09019 175.80919 1.000 61.67000 337 TYR A C 1
ATOM 1239 O O . TYR A 1 337 ? 186.68104 167.83432 176.79453 1.000 61.67000 337 TYR A O 1
ATOM 1248 N N . GLN A 1 338 ? 186.05179 167.50118 174.65557 1.000 64.85000 338 GLN A N 1
ATOM 1249 C CA . GLN A 1 338 ? 185.55472 168.86604 174.51937 1.000 64.85000 338 GLN A CA 1
ATOM 1250 C C . GLN A 1 338 ? 184.40022 169.13115 175.47677 1.000 64.85000 338 GLN A C 1
ATOM 1251 O O . GLN A 1 338 ? 184.32991 170.19888 176.09491 1.000 64.85000 338 GLN A O 1
ATOM 1257 N N . LEU A 1 339 ? 183.48624 168.16870 175.61401 1.000 63.19000 339 LEU A N 1
ATOM 1258 C CA . LEU A 1 339 ? 182.37649 168.32184 176.54789 1.000 63.19000 339 LEU A CA 1
ATOM 1259 C C . LEU A 1 339 ? 182.87148 168.41687 177.98370 1.000 63.19000 339 LEU A C 1
ATOM 1260 O O . LEU A 1 339 ? 182.36728 169.22627 178.76939 1.000 63.19000 339 LEU A O 1
ATOM 1265 N N . ALA A 1 340 ? 183.85750 167.59651 178.34718 1.000 62.54000 340 ALA A N 1
ATOM 1266 C CA . ALA A 1 340 ? 184.37722 167.63328 179.70782 1.000 62.54000 340 ALA A CA 1
ATOM 1267 C C . ALA A 1 340 ? 185.07362 168.95076 180.00926 1.000 62.54000 340 ALA A C 1
ATOM 1268 O O . ALA A 1 340 ? 185.01195 169.43550 181.14430 1.000 62.54000 340 ALA A O 1
ATOM 1270 N N . GLN A 1 341 ? 185.74745 169.53697 179.01789 1.000 65.20000 341 GLN A N 1
ATOM 1271 C CA . GLN A 1 341 ? 186.46690 170.78327 179.26186 1.000 65.20000 341 GLN A CA 1
ATOM 1272 C C . GLN A 1 341 ? 185.51822 171.93413 179.57924 1.000 65.20000 341 GLN A C 1
ATOM 1273 O O . GLN A 1 341 ? 185.79635 172.74237 180.47219 1.000 65.20000 341 GLN A O 1
ATOM 1279 N N . GLU A 1 342 ? 184.39369 172.02627 178.86884 1.000 68.64000 342 GLU A N 1
ATOM 1280 C CA . GLU A 1 342 ? 183.48994 173.16415 178.98428 1.000 68.64000 342 GLU A CA 1
ATOM 1281 C C . GLU A 1 342 ? 182.28602 172.87747 179.87721 1.000 68.64000 342 GLU A C 1
ATOM 1282 O O . GLU A 1 342 ? 181.23240 173.49900 179.70733 1.000 68.64000 342 GLU A O 1
ATOM 1288 N N . GLY A 1 343 ? 182.41887 171.95854 180.82876 1.000 67.13000 343 GLY A N 1
ATOM 1289 C CA . GLY A 1 343 ? 181.31765 171.64406 181.71818 1.000 67.13000 343 GLY A CA 1
ATOM 1290 C C . GLY A 1 343 ? 180.44275 170.52553 181.19393 1.000 67.13000 343 GLY A C 1
ATOM 1291 O O . GLY A 1 343 ? 180.14891 170.47176 179.99677 1.000 67.13000 343 GLY A O 1
ATOM 1292 N N . PHE A 1 344 ? 180.00969 169.63234 182.07749 1.000 64.92000 344 PHE A N 1
ATOM 1293 C CA . PHE A 1 344 ? 179.28829 168.43822 181.66552 1.000 64.92000 344 PHE A CA 1
ATOM 1294 C C . PHE A 1 344 ? 177.78378 168.67382 181.63260 1.000 64.92000 344 PHE A C 1
ATOM 1295 O O . PHE A 1 344 ? 177.23719 169.44154 182.42844 1.000 64.92000 344 PHE A O 1
ATOM 1303 N N . ARG A 1 345 ? 177.12008 167.99521 180.69571 1.000 66.95000 345 ARG A N 1
ATOM 1304 C CA . ARG A 1 345 ? 175.67130 167.94554 180.57938 1.000 66.95000 345 ARG A CA 1
ATOM 1305 C C . ARG A 1 345 ? 175.30957 166.66370 179.84214 1.000 66.95000 345 ARG A C 1
ATOM 1306 O O . ARG A 1 345 ? 176.06741 166.23324 178.96246 1.000 66.95000 345 ARG A O 1
ATOM 1314 N N . PRO A 1 346 ? 174.18786 166.02363 180.17662 1.000 62.96000 346 PRO A N 1
ATOM 1315 C CA . PRO A 1 346 ? 173.83383 164.75976 179.51668 1.000 62.96000 346 PRO A CA 1
ATOM 1316 C C . PRO A 1 346 ? 173.73980 164.91903 178.00792 1.000 62.96000 346 PRO A C 1
ATOM 1317 O O . PRO A 1 346 ? 173.25309 165.93457 177.50743 1.000 62.96000 346 PRO A O 1
ATOM 1321 N N . SER A 1 347 ? 174.21259 163.91391 177.27381 1.000 58.92000 347 SER A N 1
ATOM 1322 C CA . SER A 1 347 ? 174.31505 164.04933 175.82977 1.000 58.92000 347 SER A CA 1
ATOM 1323 C C . SER A 1 347 ? 174.02460 162.72330 175.14408 1.000 58.92000 347 SER A C 1
ATOM 1324 O O . SER A 1 347 ? 174.24407 161.64462 175.70411 1.000 58.92000 347 SER A O 1
ATOM 1327 N N . LYS A 1 348 ? 173.53028 162.82823 173.91168 1.000 55.62000 348 LYS A N 1
ATOM 1328 C CA . LYS A 1 348 ? 173.30467 161.68813 173.03215 1.000 55.62000 348 LYS A CA 1
ATOM 1329 C C . LYS A 1 348 ? 173.83740 162.05018 171.65603 1.000 55.62000 348 LYS A C 1
ATOM 1330 O O . LYS A 1 348 ? 173.38949 163.03314 171.05956 1.000 55.62000 348 LYS A O 1
ATOM 1336 N N . LEU A 1 349 ? 174.78102 161.26003 171.14945 1.000 56.25000 349 LEU A N 1
ATOM 1337 C CA . LEU A 1 349 ? 175.46228 161.56028 169.89923 1.000 56.25000 349 LEU A CA 1
ATOM 1338 C C . LEU A 1 349 ? 175.45798 160.33109 169.00424 1.000 56.25000 349 LEU A C 1
ATOM 1339 O O . LEU A 1 349 ? 175.29443 159.20634 169.47724 1.000 56.25000 349 LEU A O 1
ATOM 1344 N N . PHE A 1 350 ? 175.63468 160.54864 167.70359 1.000 56.91000 350 PHE A N 1
ATOM 1345 C CA . PHE A 1 350 ? 175.71240 159.43317 166.77257 1.000 56.91000 350 PHE A CA 1
ATOM 1346 C C . PHE A 1 350 ? 176.58603 159.82446 165.59286 1.000 56.91000 350 PHE A C 1
ATOM 1347 O O . PHE A 1 350 ? 176.82986 161.00560 165.34054 1.000 56.91000 350 PHE A O 1
ATOM 1355 N N . SER A 1 351 ? 177.06082 158.81135 164.87245 1.000 58.40000 351 SER A N 1
ATOM 1356 C CA . SER A 1 351 ? 177.91745 159.04968 163.72027 1.000 58.40000 351 SER A CA 1
ATOM 1357 C C . SER A 1 351 ? 177.80040 157.89016 162.74249 1.000 58.40000 351 SER A C 1
ATOM 1358 O O . SER A 1 351 ? 177.73829 156.72535 163.14826 1.000 58.40000 351 SER A O 1
ATOM 1361 N N . ILE A 1 352 ? 177.77532 158.22465 161.45339 1.000 58.79000 352 ILE A N 1
ATOM 1362 C CA . ILE A 1 352 ? 177.72261 157.25189 160.36696 1.000 58.79000 352 ILE A CA 1
ATOM 1363 C C . ILE A 1 352 ? 178.71183 157.71369 159.30531 1.000 58.79000 352 ILE A C 1
ATOM 1364 O O . ILE A 1 352 ? 178.43950 158.68000 158.58496 1.000 58.79000 352 ILE A O 1
ATOM 1369 N N . ASP A 1 353 ? 179.84849 157.02980 159.19510 1.000 63.31000 353 ASP A N 1
ATOM 1370 C CA . ASP A 1 353 ? 180.85897 157.43732 158.22782 1.000 63.31000 353 ASP A CA 1
ATOM 1371 C C . ASP A 1 353 ? 181.78239 156.26516 157.92352 1.000 63.31000 353 ASP A C 1
ATOM 1372 O O . ASP A 1 353 ? 181.68621 155.19379 158.52782 1.000 63.31000 353 ASP A O 1
ATOM 1377 N N . ARG A 1 354 ? 182.67658 156.48925 156.96143 1.000 62.99000 354 ARG A N 1
ATOM 1378 C CA . ARG A 1 354 ? 183.60853 155.46366 156.51602 1.000 62.99000 354 ARG A CA 1
ATOM 1379 C C . ARG A 1 354 ? 184.71672 155.23458 157.53522 1.000 62.99000 354 ARG A C 1
ATOM 1380 O O . ARG A 1 354 ? 185.16740 156.15747 158.21711 1.000 62.99000 354 ARG A O 1
ATOM 1388 N N . VAL A 1 355 ? 185.16486 153.98140 157.62372 1.000 62.78000 355 VAL A N 1
ATOM 1389 C CA . VAL A 1 355 ? 186.37353 153.61928 158.34742 1.000 62.78000 355 VAL A CA 1
ATOM 1390 C C . VAL A 1 355 ? 187.18899 152.69009 157.45905 1.000 62.78000 355 VAL A C 1
ATOM 1391 O O . VAL A 1 355 ? 186.65602 151.99373 156.58919 1.000 62.78000 355 VAL A O 1
ATOM 1395 N N . PHE A 1 356 ? 188.50040 152.68628 157.69725 1.000 62.39000 356 PHE A N 1
ATOM 1396 C CA . PHE A 1 356 ? 189.47264 152.01574 156.84316 1.000 62.39000 356 PHE A CA 1
ATOM 1397 C C . PHE A 1 356 ? 190.19788 150.93312 157.62814 1.000 62.39000 356 PHE A C 1
ATOM 1398 O O . PHE A 1 356 ? 190.60996 151.16017 158.76946 1.000 62.39000 356 PHE A O 1
ATOM 1406 N N . ARG A 1 357 ? 190.35834 149.76295 157.01359 1.000 68.54000 357 ARG A N 1
ATOM 1407 C CA . ARG A 1 357 ? 191.14633 148.67707 157.57924 1.000 68.54000 357 ARG A CA 1
ATOM 1408 C C . ARG A 1 357 ? 191.98755 148.05042 156.47796 1.000 68.54000 357 ARG A C 1
ATOM 1409 O O . ARG A 1 357 ? 191.53532 147.92947 155.33674 1.000 68.54000 357 ARG A O 1
ATOM 1417 N N . ASN A 1 358 ? 193.21092 147.65514 156.82246 1.000 73.49000 358 ASN A N 1
ATOM 1418 C CA . ASN A 1 358 ? 194.16573 147.14648 155.84014 1.000 73.49000 358 ASN A CA 1
ATOM 1419 C C . ASN A 1 358 ? 193.88467 145.67007 155.59219 1.000 73.49000 358 ASN A C 1
ATOM 1420 O O . ASN A 1 358 ? 194.11091 144.82940 156.46604 1.000 73.49000 358 ASN A O 1
ATOM 1425 N N . GLU A 1 359 ? 193.39779 145.34843 154.39532 1.000 83.62000 359 GLU A N 1
ATOM 1426 C CA . GLU A 1 359 ? 193.05530 143.98054 154.03616 1.000 83.62000 359 GLU A CA 1
ATOM 1427 C C . GLU A 1 359 ? 193.58836 143.66106 152.64911 1.000 83.62000 359 GLU A C 1
ATOM 1428 O O . GLU A 1 359 ? 193.72252 144.54732 151.80162 1.000 83.62000 359 GLU A O 1
ATOM 1434 N N . THR A 1 360 ? 193.88750 142.38470 152.42686 1.000 94.91000 360 THR A N 1
ATOM 1435 C CA . THR A 1 360 ? 194.32643 141.92048 151.12205 1.000 94.91000 360 THR A CA 1
ATOM 1436 C C . THR A 1 360 ? 193.12457 141.73235 150.19812 1.000 94.91000 360 THR A C 1
ATOM 1437 O O . THR A 1 360 ? 191.96887 141.72592 150.62976 1.000 94.91000 360 THR A O 1
ATOM 1441 N N . LEU A 1 361 ? 193.40929 141.57897 148.90699 1.000 96.51000 361 LEU A N 1
ATOM 1442 C CA . LEU A 1 361 ? 192.35876 141.40269 147.90894 1.000 96.51000 361 LEU A CA 1
ATOM 1443 C C . LEU A 1 361 ? 191.65850 140.06794 148.12944 1.000 96.51000 361 LEU A C 1
ATOM 1444 O O . LEU A 1 361 ? 192.23891 139.00448 147.89001 1.000 96.51000 361 LEU A O 1
ATOM 1449 N N . ASP A 1 362 ? 190.41129 140.12193 148.58603 1.000 94.40000 362 ASP A N 1
ATOM 1450 C CA . ASP A 1 362 ? 189.59391 138.93207 148.77279 1.000 94.40000 362 ASP A CA 1
ATOM 1451 C C . ASP A 1 362 ? 188.13935 139.31855 148.53407 1.000 94.40000 362 ASP A C 1
ATOM 1452 O O . ASP A 1 362 ? 187.84196 140.39285 148.00340 1.000 94.40000 362 ASP A O 1
ATOM 1457 N N . ALA A 1 363 ? 187.22412 138.43444 148.93008 1.000 95.31000 363 ALA A N 1
ATOM 1458 C CA . ALA A 1 363 ? 185.79911 138.68420 148.78571 1.000 95.31000 363 ALA A CA 1
ATOM 1459 C C . ALA A 1 363 ? 185.06361 138.80380 150.11014 1.000 95.31000 363 ALA A C 1
ATOM 1460 O O . ALA A 1 363 ? 183.93195 139.29942 150.12378 1.000 95.31000 363 ALA A O 1
ATOM 1462 N N . THR A 1 364 ? 185.66646 138.36279 151.21546 1.000 95.95000 364 THR A N 1
ATOM 1463 C CA . THR A 1 364 ? 184.97966 138.40945 152.50131 1.000 95.95000 364 THR A CA 1
ATOM 1464 C C . THR A 1 364 ? 184.73554 139.84484 152.95041 1.000 95.95000 364 THR A C 1
ATOM 1465 O O . THR A 1 364 ? 183.63748 140.18067 153.40884 1.000 95.95000 364 THR A O 1
ATOM 1469 N N . HIS A 1 365 ? 185.74169 140.70763 152.82393 1.000 90.82000 365 HIS A N 1
ATOM 1470 C CA . HIS A 1 365 ? 185.64404 142.06574 153.33607 1.000 90.82000 365 HIS A CA 1
ATOM 1471 C C . HIS A 1 365 ? 186.40211 143.01657 152.42261 1.000 90.82000 365 HIS A C 1
ATOM 1472 O O . HIS A 1 365 ? 187.27724 142.61071 151.65420 1.000 90.82000 365 HIS A O 1
ATOM 1479 N N . LEU A 1 366 ? 186.04998 144.29379 152.51843 1.000 75.97000 366 LEU A N 1
ATOM 1480 C CA . LEU A 1 366 ? 186.70929 145.36258 151.78575 1.000 75.97000 366 LEU A CA 1
ATOM 1481 C C . LEU A 1 366 ? 187.54336 146.20562 152.74110 1.000 75.97000 366 LEU A C 1
ATOM 1482 O O . LEU A 1 366 ? 187.44923 146.08356 153.96499 1.000 75.97000 366 LEU A O 1
ATOM 1487 N N . ALA A 1 367 ? 188.37184 147.07505 152.16046 1.000 70.26000 367 ALA A N 1
ATOM 1488 C CA . ALA A 1 367 ? 189.25760 147.90338 152.96756 1.000 70.26000 367 ALA A CA 1
ATOM 1489 C C . ALA A 1 367 ? 188.52538 149.04566 153.65645 1.000 70.26000 367 ALA A C 1
ATOM 1490 O O . ALA A 1 367 ? 189.02368 149.56478 154.65974 1.000 70.26000 367 ALA A O 1
ATOM 1492 N N . GLU A 1 368 ? 187.36336 149.44801 153.14771 1.000 67.66000 368 GLU A N 1
ATOM 1493 C CA . GLU A 1 368 ? 186.59635 150.55059 153.70839 1.000 67.66000 368 GLU A CA 1
ATOM 1494 C C . GLU A 1 368 ? 185.16387 150.10316 153.94077 1.000 67.66000 368 GLU A C 1
ATOM 1495 O O . GLU A 1 368 ? 184.60716 149.34841 153.13925 1.000 67.66000 368 GLU A O 1
ATOM 1501 N N . PHE A 1 369 ? 184.56417 150.57268 155.03141 1.000 64.54000 369 PHE A N 1
ATOM 1502 C CA . PHE A 1 369 ? 183.14905 150.29196 155.23738 1.000 64.54000 369 PHE A CA 1
ATOM 1503 C C . PHE A 1 369 ? 182.53963 151.33317 156.16287 1.000 64.54000 369 PHE A C 1
ATOM 1504 O O . PHE A 1 369 ? 183.23817 151.92360 156.98702 1.000 64.54000 369 PHE A O 1
ATOM 1512 N N . HIS A 1 370 ? 181.23533 151.55267 156.01105 1.000 62.63000 370 HIS A N 1
ATOM 1513 C CA . HIS A 1 370 ? 180.52376 152.54086 156.80911 1.000 62.63000 370 HIS A CA 1
ATOM 1514 C C . HIS A 1 370 ? 180.11876 151.93852 158.14530 1.000 62.63000 370 HIS A C 1
ATOM 1515 O O . HIS A 1 370 ? 179.52458 150.85883 158.19289 1.000 62.63000 370 HIS A O 1
ATOM 1522 N N . GLN A 1 371 ? 180.43100 152.64054 159.22893 1.000 61.76000 371 GLN A N 1
ATOM 1523 C CA . GLN A 1 371 ? 180.15618 152.16249 160.57620 1.000 61.76000 371 GLN A CA 1
ATOM 1524 C C . GLN A 1 371 ? 179.17088 153.09731 161.25875 1.000 61.76000 371 GLN A C 1
ATOM 1525 O O . GLN A 1 371 ? 179.39552 154.30981 161.30592 1.000 61.76000 371 GLN A O 1
ATOM 1531 N N . VAL A 1 372 ? 178.08467 152.53559 161.78787 1.000 59.06000 372 VAL A N 1
ATOM 1532 C CA . VAL A 1 372 ? 177.07521 153.29942 162.50855 1.000 59.06000 372 VAL A CA 1
ATOM 1533 C C . VAL A 1 372 ? 177.31816 153.13303 163.99821 1.000 59.06000 372 VAL A C 1
ATOM 1534 O O . VAL A 1 372 ? 177.42082 152.00508 164.49788 1.000 59.06000 372 VAL A O 1
ATOM 1538 N N . GLU A 1 373 ? 177.41292 154.25152 164.71539 1.000 58.95000 373 GLU A N 1
ATOM 1539 C CA . GLU A 1 373 ? 177.67205 154.19917 166.14586 1.000 58.95000 373 GLU A CA 1
ATOM 1540 C C . GLU A 1 373 ? 176.83286 155.24222 166.86746 1.000 58.95000 373 GLU A C 1
ATOM 1541 O O . GLU A 1 373 ? 176.61290 156.34267 166.35622 1.000 58.95000 373 GLU A O 1
ATOM 1547 N N . GLY A 1 374 ? 176.36409 154.87847 168.05482 1.000 56.88000 374 GLY A N 1
ATOM 1548 C CA . GLY A 1 374 ? 175.64685 155.80366 168.91405 1.000 56.88000 374 GLY A CA 1
ATOM 1549 C C . GLY A 1 374 ? 176.19248 155.76732 170.32451 1.000 56.88000 374 GLY A C 1
ATOM 1550 O O . GLY A 1 374 ? 176.49328 154.69709 170.85838 1.000 56.88000 374 GLY A O 1
ATOM 1551 N N . VAL A 1 375 ? 176.32230 156.94903 170.92622 1.000 56.38000 375 VAL A N 1
ATOM 1552 C CA . VAL A 1 375 ? 176.93674 157.13184 172.23605 1.000 56.38000 375 VAL A CA 1
ATOM 1553 C C . VAL A 1 375 ? 175.95684 157.87518 173.13266 1.000 56.38000 375 VAL A C 1
ATOM 1554 O O . VAL A 1 375 ? 175.34118 158.85848 172.70603 1.000 56.38000 375 VAL A O 1
ATOM 1558 N N . ILE A 1 376 ? 175.81317 157.40713 174.36953 1.000 57.79000 376 ILE A N 1
ATOM 1559 C CA . ILE A 1 376 ? 174.95036 158.03479 175.36401 1.000 57.79000 376 ILE A CA 1
ATOM 1560 C C . ILE A 1 376 ? 175.78701 158.30163 176.60523 1.000 57.79000 376 ILE A C 1
ATOM 1561 O O . ILE A 1 376 ? 176.39642 157.37632 177.15580 1.000 57.79000 376 ILE A O 1
ATOM 1566 N N . ALA A 1 377 ? 175.81030 159.55417 177.05684 1.000 59.91000 377 ALA A N 1
ATOM 1567 C CA . ALA A 1 377 ? 176.57456 159.93510 178.23680 1.000 59.91000 377 ALA A CA 1
ATOM 1568 C C . ALA A 1 377 ? 175.65398 160.62096 179.23102 1.000 59.91000 377 ALA A C 1
ATOM 1569 O O . ALA A 1 377 ? 175.02061 161.62778 178.89783 1.000 59.91000 377 ALA A O 1
ATOM 1571 N N . GLU A 1 378 ? 175.58813 160.08204 180.44670 1.000 62.59000 378 GLU A N 1
ATOM 1572 C CA . GLU A 1 378 ? 174.80523 160.69468 181.50961 1.000 62.59000 378 GLU A CA 1
ATOM 1573 C C . GLU A 1 378 ? 175.18246 160.07003 182.84389 1.000 62.59000 378 GLU A C 1
ATOM 1574 O O . GLU A 1 378 ? 175.99765 159.14514 182.91684 1.000 62.59000 378 GLU A O 1
ATOM 1580 N N . LYS A 1 379 ? 174.57758 160.60335 183.90040 1.000 64.60000 379 LYS A N 1
ATOM 1581 C CA . LYS A 1 379 ? 174.91888 160.20023 185.25566 1.000 64.60000 379 LYS A CA 1
ATOM 1582 C C . LYS A 1 379 ? 174.20868 158.90890 185.63931 1.000 64.60000 379 LYS A C 1
ATOM 1583 O O . LYS A 1 379 ? 173.01823 158.73216 185.36939 1.000 64.60000 379 LYS A O 1
ATOM 1589 N N . ASN A 1 380 ? 174.95326 158.00751 186.28156 1.000 63.35000 380 ASN A N 1
ATOM 1590 C CA . ASN A 1 380 ? 174.41320 156.75560 186.81344 1.000 63.35000 380 ASN A CA 1
ATOM 1591 C C . ASN A 1 380 ? 173.73906 155.92169 185.72802 1.000 63.35000 380 ASN A C 1
ATOM 1592 O O . ASN A 1 380 ? 172.71615 155.27671 185.96151 1.000 63.35000 380 ASN A O 1
ATOM 1597 N N . LEU A 1 381 ? 174.31298 155.93504 184.53054 1.000 60.08000 381 LEU A N 1
ATOM 1598 C CA . LEU A 1 381 ? 173.80856 155.09077 183.45933 1.000 60.08000 381 LEU A CA 1
ATOM 1599 C C . LEU A 1 381 ? 174.11723 153.62996 183.76096 1.000 60.08000 381 LEU A C 1
ATOM 1600 O O . LEU A 1 381 ? 175.16575 153.30414 184.32287 1.000 60.08000 381 LEU A O 1
ATOM 1605 N N . SER A 1 382 ? 173.19431 152.74769 183.39132 1.000 59.96000 382 SER A N 1
ATOM 1606 C CA . SER A 1 382 ? 173.33006 151.32265 183.64240 1.000 59.96000 382 SER A CA 1
ATOM 1607 C C . SER A 1 382 ? 173.23916 150.55047 182.33444 1.000 59.96000 382 SER A C 1
ATOM 1608 O O . SER A 1 382 ? 172.84854 151.08744 181.29524 1.000 59.96000 382 SER A O 1
ATOM 1611 N N . LEU A 1 383 ? 173.60927 149.27069 182.39978 1.000 59.17000 383 LEU A N 1
ATOM 1612 C CA . LEU A 1 383 ? 173.56283 148.42938 181.20969 1.000 59.17000 383 LEU A CA 1
ATOM 1613 C C . LEU A 1 383 ? 172.13031 148.16139 180.76545 1.000 59.17000 383 LEU A C 1
ATOM 1614 O O . LEU A 1 383 ? 171.87486 148.00523 179.56604 1.000 59.17000 383 LEU A O 1
ATOM 1619 N N . ALA A 1 384 ? 171.18736 148.10807 181.70984 1.000 58.89000 384 ALA A N 1
ATOM 1620 C CA . ALA A 1 384 ? 169.78934 147.88858 181.35281 1.000 58.89000 384 ALA A CA 1
ATOM 1621 C C . ALA A 1 384 ? 169.24257 149.03752 180.51393 1.000 58.89000 384 ALA A C 1
ATOM 1622 O O . ALA A 1 384 ? 168.46377 148.81692 179.57770 1.000 58.89000 384 ALA A O 1
ATOM 1624 N N . HIS A 1 385 ? 169.62930 150.27387 180.83990 1.000 60.64000 385 HIS A N 1
ATOM 1625 C CA . HIS A 1 385 ? 169.21553 151.41065 180.02446 1.000 60.64000 385 HIS A CA 1
ATOM 1626 C C . HIS A 1 385 ? 169.71506 151.26559 178.59511 1.000 60.64000 385 HIS A C 1
ATOM 1627 O O . HIS A 1 385 ? 168.96998 151.51132 177.64018 1.000 60.64000 385 HIS A O 1
ATOM 1634 N N . LEU A 1 386 ? 170.97640 150.86597 178.43005 1.000 58.50000 386 LEU A N 1
ATOM 1635 C CA . LEU A 1 386 ? 171.51963 150.65721 177.09380 1.000 58.50000 386 LEU A CA 1
ATOM 1636 C C . LEU A 1 386 ? 170.76967 149.55201 176.36600 1.000 58.50000 386 LEU A C 1
ATOM 1637 O O . LEU A 1 386 ? 170.48258 149.66930 175.16654 1.000 58.50000 386 LEU A O 1
ATOM 1642 N N . ILE A 1 387 ? 170.43963 148.47146 177.07864 1.000 59.46000 387 ILE A N 1
ATOM 1643 C CA . ILE A 1 387 ? 169.69296 147.37815 176.46471 1.000 59.46000 387 ILE A CA 1
ATOM 1644 C C . ILE A 1 387 ? 168.35150 147.87780 175.95522 1.000 59.46000 387 ILE A C 1
ATOM 1645 O O . ILE A 1 387 ? 167.95410 147.58300 174.82341 1.000 59.46000 387 ILE A O 1
ATOM 1650 N N . GLY A 1 388 ? 167.64486 148.66029 176.77051 1.000 58.63000 388 GLY A N 1
ATOM 1651 C CA . GLY A 1 388 ? 166.38224 149.22451 176.32468 1.000 58.63000 388 GLY A CA 1
ATOM 1652 C C . GLY A 1 388 ? 166.53158 150.15523 175.13721 1.000 58.63000 388 GLY A C 1
ATOM 1653 O O . GLY A 1 388 ? 165.70905 150.13054 174.21477 1.000 58.63000 388 GLY A O 1
ATOM 1654 N N . ILE A 1 389 ? 167.58493 150.97590 175.13298 1.000 58.74000 389 ILE A N 1
ATOM 1655 C CA . ILE A 1 389 ? 167.77587 151.93455 174.04721 1.000 58.74000 389 ILE A CA 1
ATOM 1656 C C . ILE A 1 389 ? 167.95330 151.20895 172.71979 1.000 58.74000 389 ILE A C 1
ATOM 1657 O O . ILE A 1 389 ? 167.25563 151.49537 171.73672 1.000 58.74000 389 ILE A O 1
ATOM 1662 N N . PHE A 1 390 ? 168.87089 150.23960 172.66666 1.000 60.07000 390 PHE A N 1
ATOM 1663 C CA . PHE A 1 390 ? 169.04649 149.58182 171.37815 1.000 60.07000 390 PHE A CA 1
ATOM 1664 C C . PHE A 1 390 ? 167.93600 148.58359 171.08212 1.000 60.07000 390 PHE A C 1
ATOM 1665 O O . PHE A 1 390 ? 167.70914 148.27311 169.91059 1.000 60.07000 390 PHE A O 1
ATOM 1673 N N . THR A 1 391 ? 167.20299 148.11555 172.09669 1.000 61.34000 391 THR A N 1
ATOM 1674 C CA . THR A 1 391 ? 166.00957 147.32513 171.82419 1.000 61.34000 391 THR A CA 1
ATOM 1675 C C . THR A 1 391 ? 164.97312 148.15336 171.08284 1.000 61.34000 391 THR A C 1
ATOM 1676 O O . THR A 1 391 ? 164.38471 147.69087 170.10069 1.000 61.34000 391 THR A O 1
ATOM 1680 N N . GLU A 1 392 ? 164.75098 149.39075 171.52916 1.000 62.97000 392 GLU A N 1
ATOM 1681 C CA . GLU A 1 392 ? 163.85497 150.28712 170.80477 1.000 62.97000 392 GLU A CA 1
ATOM 1682 C C . GLU A 1 392 ? 164.38705 150.58474 169.40746 1.000 62.97000 392 GLU A C 1
ATOM 1683 O O . GLU A 1 392 ? 163.62655 150.58427 168.42727 1.000 62.97000 392 GLU A O 1
ATOM 1689 N N . PHE A 1 393 ? 165.69613 150.82751 169.29792 1.000 61.66000 393 PHE A N 1
ATOM 1690 C CA . PHE A 1 393 ? 166.28296 151.13981 167.99884 1.000 61.66000 393 PHE A CA 1
ATOM 1691 C C . PHE A 1 393 ? 166.08187 149.99879 167.01062 1.000 61.66000 393 PHE A C 1
ATOM 1692 O O . PHE A 1 393 ? 165.74333 150.23162 165.84545 1.000 61.66000 393 PHE A O 1
ATOM 1700 N N . PHE A 1 394 ? 166.28552 148.75692 167.45400 1.000 63.50000 394 PHE A N 1
ATOM 1701 C CA . PHE A 1 394 ? 166.09833 147.61701 166.56612 1.000 63.50000 394 PHE A CA 1
ATOM 1702 C C . PHE A 1 394 ? 164.62871 147.29380 166.34003 1.000 63.50000 394 PHE A C 1
ATOM 1703 O O . PHE A 1 394 ? 164.28626 146.74610 165.28769 1.000 63.50000 394 PHE A O 1
ATOM 1711 N N . LYS A 1 395 ? 163.75327 147.61499 167.29582 1.000 63.57000 395 LYS A N 1
ATOM 1712 C CA . LYS A 1 395 ? 162.32576 147.43673 167.06488 1.000 63.57000 395 LYS A CA 1
ATOM 1713 C C . LYS A 1 395 ? 161.83874 148.32719 165.93484 1.000 63.57000 395 LYS A C 1
ATOM 1714 O O . LYS A 1 395 ? 160.93424 147.94087 165.18764 1.000 63.57000 395 LYS A O 1
ATOM 1720 N N . LYS A 1 396 ? 162.42231 149.51558 165.79231 1.000 62.50000 396 LYS A N 1
ATOM 1721 C CA . LYS A 1 396 ? 162.11369 150.33918 164.63033 1.000 62.50000 396 LYS A CA 1
ATOM 1722 C C . LYS A 1 396 ? 162.68414 149.77706 163.33426 1.000 62.50000 396 LYS A C 1
ATOM 1723 O O . LYS A 1 396 ? 162.31871 150.26049 162.25849 1.000 62.50000 396 LYS A O 1
ATOM 1729 N N . LEU A 1 397 ? 163.56517 148.78205 163.40569 1.000 65.45000 397 LEU A N 1
ATOM 1730 C CA . LEU A 1 397 ? 164.12170 148.14099 162.22169 1.000 65.45000 397 LEU A CA 1
ATOM 1731 C C . LEU A 1 397 ? 163.37960 146.87224 161.82534 1.000 65.45000 397 LEU A C 1
ATOM 1732 O O . LEU A 1 397 ? 163.74136 146.24980 160.82224 1.000 65.45000 397 LEU A O 1
ATOM 1737 N N . GLY A 1 398 ? 162.35800 146.47615 162.57691 1.000 67.07000 398 GLY A N 1
ATOM 1738 C CA . GLY A 1 398 ? 161.63915 145.25368 162.28754 1.000 67.07000 398 GLY A CA 1
ATOM 1739 C C . GLY A 1 398 ? 162.18363 144.00950 162.94770 1.000 67.07000 398 GLY A C 1
ATOM 1740 O O . GLY A 1 398 ? 161.86525 142.90212 162.50163 1.000 67.07000 398 GLY A O 1
ATOM 1741 N N . ILE A 1 399 ? 162.99383 144.14969 163.99278 1.000 69.17000 399 ILE A N 1
ATOM 1742 C CA . ILE A 1 399 ? 163.57012 143.02192 164.71416 1.000 69.17000 399 ILE A CA 1
ATOM 1743 C C . ILE A 1 399 ? 163.05899 143.06669 166.14550 1.000 69.17000 399 ILE A C 1
ATOM 1744 O O . ILE A 1 399 ? 163.14306 144.10843 166.80497 1.000 69.17000 399 ILE A O 1
ATOM 1749 N N . THR A 1 400 ? 162.53510 141.94082 166.62650 1.000 72.97000 400 THR A N 1
ATOM 1750 C CA . THR A 1 400 ? 161.81520 141.90567 167.89324 1.000 72.97000 400 THR A CA 1
ATOM 1751 C C . THR A 1 400 ? 162.54837 141.15557 168.99504 1.000 72.97000 400 THR A C 1
ATOM 1752 O O . THR A 1 400 ? 162.76646 141.71056 170.07580 1.000 72.97000 400 THR A O 1
ATOM 1756 N N . ASP A 1 401 ? 162.93113 139.90474 168.76072 1.000 72.82000 401 ASP A N 1
ATOM 1757 C CA . ASP A 1 401 ? 163.53366 139.07550 169.79569 1.000 72.82000 401 ASP A CA 1
ATOM 1758 C C . ASP A 1 401 ? 165.04780 139.05785 169.63577 1.000 72.82000 401 ASP A C 1
ATOM 1759 O O . ASP A 1 401 ? 165.56021 138.88676 168.52615 1.000 72.82000 401 ASP A O 1
ATOM 1764 N N . LEU A 1 402 ? 165.75965 139.23054 170.74885 1.000 67.84000 402 LEU A N 1
ATOM 1765 C CA . LEU A 1 402 ? 167.20812 139.36784 170.73544 1.000 67.84000 402 LEU A CA 1
ATOM 1766 C C . LEU A 1 402 ? 167.83384 138.50431 171.82110 1.000 67.84000 402 LEU A C 1
ATOM 1767 O O . LEU A 1 402 ? 167.21060 138.21759 172.84591 1.000 67.84000 402 LEU A O 1
ATOM 1772 N N . ARG A 1 403 ? 169.08122 138.09763 171.58558 1.000 68.58000 403 ARG A N 1
ATOM 1773 C CA . ARG A 1 403 ? 169.86993 137.35676 172.56013 1.000 68.58000 403 ARG A CA 1
ATOM 1774 C C . ARG A 1 403 ? 171.26046 137.96943 172.64834 1.000 68.58000 403 ARG A C 1
ATOM 1775 O O . ARG A 1 403 ? 171.71231 138.65020 171.72655 1.000 68.58000 403 ARG A O 1
ATOM 1783 N N . PHE A 1 404 ? 171.93532 137.73306 173.76926 1.000 63.64000 404 PHE A N 1
ATOM 1784 C CA . PHE A 1 404 ? 173.19838 138.39135 174.07165 1.000 63.64000 404 PHE A CA 1
ATOM 1785 C C . PHE A 1 404 ? 174.28166 137.36399 174.37022 1.000 63.64000 404 PHE A C 1
ATOM 1786 O O . PHE A 1 404 ? 174.02482 136.35036 175.02635 1.000 63.64000 404 PHE A O 1
ATOM 1794 N N . LYS A 1 405 ? 175.49625 137.63448 173.88917 1.000 64.16000 405 LYS A N 1
ATOM 1795 C CA . LYS A 1 405 ? 176.63856 136.76683 174.13632 1.000 64.16000 405 LYS A CA 1
ATOM 1796 C C . LYS A 1 405 ? 177.83132 137.59010 174.60218 1.000 64.16000 405 LYS A C 1
ATOM 1797 O O . LYS A 1 405 ? 178.09609 138.66052 174.04923 1.000 64.16000 405 LYS A O 1
ATOM 1803 N N . PRO A 1 406 ? 178.56777 137.12558 175.60953 1.000 61.75000 406 PRO A N 1
ATOM 1804 C CA . PRO A 1 406 ? 179.76965 137.85270 176.03168 1.000 61.75000 406 PRO A CA 1
ATOM 1805 C C . PRO A 1 406 ? 180.81011 137.90050 174.92236 1.000 61.75000 406 PRO A C 1
ATOM 1806 O O . PRO A 1 406 ? 180.90492 136.99826 174.08902 1.000 61.75000 406 PRO A O 1
ATOM 1810 N N . THR A 1 407 ? 181.59216 138.97720 174.91386 1.000 63.89000 407 THR A N 1
ATOM 1811 C CA . THR A 1 407 ? 182.64100 139.15915 173.92087 1.000 63.89000 407 THR A CA 1
ATOM 1812 C C . THR A 1 407 ? 183.75500 139.99906 174.53233 1.000 63.89000 407 THR A C 1
ATOM 1813 O O . THR A 1 407 ? 183.71700 140.35310 175.71335 1.000 63.89000 407 THR A O 1
ATOM 1817 N N . TYR A 1 408 ? 184.75708 140.31518 173.71489 1.000 63.39000 408 TYR A N 1
ATOM 1818 C CA . TYR A 1 408 ? 185.91312 141.08953 174.14599 1.000 63.39000 408 TYR A CA 1
ATOM 1819 C C . TYR A 1 408 ? 186.11332 142.27935 173.22118 1.000 63.39000 408 TYR A C 1
ATOM 1820 O O . TYR A 1 408 ? 186.07379 142.13231 171.99576 1.000 63.39000 408 TYR A O 1
ATOM 1829 N N . ASN A 1 409 ? 186.33621 143.45274 173.81255 1.000 64.27000 409 ASN A N 1
ATOM 1830 C CA . ASN A 1 409 ? 186.63777 144.66798 173.08022 1.000 64.27000 409 ASN A CA 1
ATOM 1831 C C . ASN A 1 409 ? 187.64773 145.46224 173.89705 1.000 64.27000 409 ASN A C 1
ATOM 1832 O O . ASN A 1 409 ? 187.48705 145.59467 175.11902 1.000 64.27000 409 ASN A O 1
ATOM 1837 N N . PRO A 1 410 ? 188.69920 145.98446 173.25934 1.000 62.92000 410 PRO A N 1
ATOM 1838 C CA . PRO A 1 410 ? 189.79241 146.59602 174.03340 1.000 62.92000 410 PRO A CA 1
ATOM 1839 C C . PRO A 1 410 ? 189.37561 147.77759 174.89253 1.000 62.92000 410 PRO A C 1
ATOM 1840 O O . PRO A 1 410 ? 189.90831 147.93767 175.99719 1.000 62.92000 410 PRO A O 1
ATOM 1844 N N . TYR A 1 411 ? 188.44806 148.61409 174.43021 1.000 64.09000 411 TYR A N 1
ATOM 1845 C CA . TYR A 1 411 ? 188.15018 149.86232 175.12102 1.000 64.09000 411 TYR A CA 1
ATOM 1846 C C . TYR A 1 411 ? 186.77605 149.89329 175.77707 1.000 64.09000 411 TYR A C 1
ATOM 1847 O O . TYR A 1 411 ? 186.36962 150.95016 176.26959 1.000 64.09000 411 TYR A O 1
ATOM 1856 N N . THR A 1 412 ? 186.05108 148.77919 175.80226 1.000 61.12000 412 THR A N 1
ATOM 1857 C CA . THR A 1 412 ? 184.75874 148.72461 176.46721 1.000 61.12000 412 THR A CA 1
ATOM 1858 C C . THR A 1 412 ? 184.71366 147.53394 177.41195 1.000 61.12000 412 THR A C 1
ATOM 1859 O O . THR A 1 412 ? 185.19338 146.44440 177.09354 1.000 61.12000 412 THR A O 1
ATOM 1863 N N . GLU A 1 413 ? 184.13869 147.76249 178.58773 1.000 60.17000 413 GLU A N 1
ATOM 1864 C CA . GLU A 1 413 ? 183.97622 146.72621 179.59667 1.000 60.17000 413 GLU A CA 1
ATOM 1865 C C . GLU A 1 413 ? 182.87686 147.13214 180.57037 1.000 60.17000 413 GLU A C 1
ATOM 1866 O O . GLU A 1 413 ? 182.99231 148.17664 181.22247 1.000 60.17000 413 GLU A O 1
ATOM 1872 N N . PRO A 1 414 ? 181.80468 146.34103 180.71943 1.000 56.40000 414 PRO A N 1
ATOM 1873 C CA . PRO A 1 414 ? 181.48662 145.07265 180.04451 1.000 56.40000 414 PRO A CA 1
ATOM 1874 C C . PRO A 1 414 ? 181.10308 145.25261 178.58207 1.000 56.40000 414 PRO A C 1
ATOM 1875 O O . PRO A 1 414 ? 180.70145 146.33034 178.16443 1.000 56.40000 414 PRO A O 1
ATOM 1879 N N . SER A 1 415 ? 181.21524 144.19706 177.78261 1.000 60.77000 415 SER A N 1
ATOM 1880 C CA . SER A 1 415 ? 180.85547 144.23906 176.37552 1.000 60.77000 415 SER A CA 1
ATOM 1881 C C . SER A 1 415 ? 180.00488 143.02226 176.04449 1.000 60.77000 415 SER A C 1
ATOM 1882 O O . SER A 1 415 ? 180.05311 142.00164 176.73453 1.000 60.77000 415 SER A O 1
ATOM 1885 N N . MET A 1 416 ? 179.21582 143.14065 174.97946 1.000 62.94000 416 MET A N 1
ATOM 1886 C CA . MET A 1 416 ? 178.32531 142.06046 174.58380 1.000 62.94000 416 MET A CA 1
ATOM 1887 C C . MET A 1 416 ? 178.08873 142.12537 173.08348 1.000 62.94000 416 MET A C 1
ATOM 1888 O O . MET A 1 416 ? 178.39394 143.12176 172.42573 1.000 62.94000 416 MET A O 1
ATOM 1893 N N . GLU A 1 417 ? 177.53842 141.03827 172.55210 1.000 65.90000 417 GLU A N 1
ATOM 1894 C CA . GLU A 1 417 ? 177.25458 140.90072 171.13177 1.000 65.90000 417 GLU A CA 1
ATOM 1895 C C . GLU A 1 417 ? 175.80990 140.45486 170.96764 1.000 65.90000 417 GLU A C 1
ATOM 1896 O O . GLU A 1 417 ? 175.33967 139.57821 171.70067 1.000 65.90000 417 GLU A O 1
ATOM 1902 N N . ILE A 1 418 ? 175.11594 141.05234 170.00229 1.000 65.21000 418 ILE A N 1
ATOM 1903 C CA . ILE A 1 418 ? 173.67150 140.90967 169.85810 1.000 65.21000 418 ILE A CA 1
ATOM 1904 C C . ILE A 1 418 ? 173.37087 139.93887 168.72514 1.000 65.21000 418 ILE A C 1
ATOM 1905 O O . ILE A 1 418 ? 173.94021 140.04985 167.63336 1.000 65.21000 418 ILE A O 1
ATOM 1910 N N . PHE A 1 419 ? 172.46891 138.99325 168.98081 1.000 68.31000 419 PHE A N 1
ATOM 1911 C CA . PHE A 1 419 ? 172.05240 137.99330 168.00979 1.000 68.31000 419 PHE A CA 1
ATOM 1912 C C . PHE A 1 419 ? 170.54560 138.05996 167.81452 1.000 68.31000 419 PHE A C 1
ATOM 1913 O O . PHE A 1 419 ? 169.79651 138.31392 168.76368 1.000 68.31000 419 PHE A O 1
ATOM 1921 N N . ALA A 1 420 ? 170.11042 137.81844 166.58048 1.000 73.30000 420 ALA A N 1
ATOM 1922 C CA . ALA A 1 420 ? 168.69885 137.78184 166.22657 1.000 73.30000 420 ALA A CA 1
ATOM 1923 C C . ALA A 1 420 ? 168.41277 136.53057 165.41125 1.000 73.30000 420 ALA A C 1
ATOM 1924 O O . ALA A 1 420 ? 169.27123 136.06056 164.65979 1.000 73.30000 420 ALA A O 1
ATOM 1926 N N . TYR A 1 421 ? 167.20900 135.98835 165.56734 1.000 79.05000 421 TYR A N 1
ATOM 1927 C CA . TYR A 1 421 ? 166.84380 134.77704 164.84656 1.000 79.05000 421 TYR A CA 1
ATOM 1928 C C . TYR A 1 421 ? 166.54441 135.09249 163.38743 1.000 79.05000 421 TYR A C 1
ATOM 1929 O O . TYR A 1 421 ? 165.85630 136.06793 163.07699 1.000 79.05000 421 TYR A O 1
ATOM 1938 N N . HIS A 1 422 ? 167.05932 134.25750 162.49046 1.000 84.12000 422 HIS A N 1
ATOM 1939 C CA . HIS A 1 422 ? 166.84643 134.38555 161.05926 1.000 84.12000 422 HIS A CA 1
ATOM 1940 C C . HIS A 1 422 ? 166.14273 133.13405 160.55823 1.000 84.12000 422 HIS A C 1
ATOM 1941 O O . HIS A 1 422 ? 166.61218 132.01320 160.79308 1.000 84.12000 422 HIS A O 1
ATOM 1948 N N . LYS A 1 423 ? 165.01553 133.33040 159.87587 1.000 88.19000 423 LYS A N 1
ATOM 1949 C CA . LYS A 1 423 ? 164.21222 132.22658 159.36915 1.000 88.19000 423 LYS A CA 1
ATOM 1950 C C . LYS A 1 423 ? 164.66385 131.73329 158.00316 1.000 88.19000 423 LYS A C 1
ATOM 1951 O O . LYS A 1 423 ? 164.37070 130.58712 157.64711 1.000 88.19000 423 LYS A O 1
ATOM 1957 N N . GLY A 1 424 ? 165.36113 132.56782 157.23033 1.000 89.08000 424 GLY A N 1
ATOM 1958 C CA . GLY A 1 424 ? 165.87801 132.11329 155.95055 1.000 89.08000 424 GLY A CA 1
ATOM 1959 C C . GLY A 1 424 ? 166.87717 130.98334 156.10100 1.000 89.08000 424 GLY A C 1
ATOM 1960 O O . GLY A 1 424 ? 166.92445 130.06868 155.27433 1.000 89.08000 424 GLY A O 1
ATOM 1961 N N . LEU A 1 425 ? 167.68977 131.03179 157.15291 1.000 86.71000 425 LEU A N 1
ATOM 1962 C CA . LEU A 1 425 ? 168.61806 129.96021 157.47733 1.000 86.71000 425 LEU A CA 1
ATOM 1963 C C . LEU A 1 425 ? 168.24250 129.23184 158.75878 1.000 86.71000 425 LEU A C 1
ATOM 1964 O O . LEU A 1 425 ? 168.90158 128.24800 159.11043 1.000 86.71000 425 LEU A O 1
ATOM 1969 N N . ALA A 1 426 ? 167.20146 129.69032 159.45808 1.000 86.57000 426 ALA A N 1
ATOM 1970 C CA . ALA A 1 426 ? 166.72145 129.06020 160.68893 1.000 86.57000 426 ALA A CA 1
ATOM 1971 C C . ALA A 1 426 ? 167.83084 128.95688 161.73366 1.000 86.57000 426 ALA A C 1
ATOM 1972 O O . ALA A 1 426 ? 168.10203 127.88502 162.27825 1.000 86.57000 426 ALA A O 1
ATOM 1974 N N . LYS A 1 427 ? 168.47879 130.08489 162.01510 1.000 83.63000 427 LYS A N 1
ATOM 1975 C CA . LYS A 1 427 ? 169.58141 130.09208 162.96781 1.000 83.63000 427 LYS A CA 1
ATOM 1976 C C . LYS A 1 427 ? 169.76425 131.50144 163.50760 1.000 83.63000 427 LYS A C 1
ATOM 1977 O O . LYS A 1 427 ? 169.23923 132.46818 162.95571 1.000 83.63000 427 LYS A O 1
ATOM 1983 N N . TRP A 1 428 ? 170.51370 131.60697 164.59926 1.000 74.60000 428 TRP A N 1
ATOM 1984 C CA . TRP A 1 428 ? 170.79161 132.90718 165.19073 1.000 74.60000 428 TRP A CA 1
ATOM 1985 C C . TRP A 1 428 ? 171.98968 133.55116 164.50513 1.000 74.60000 428 TRP A C 1
ATOM 1986 O O . TRP A 1 428 ? 173.01180 132.89924 164.27472 1.000 74.60000 428 TRP A O 1
ATOM 1997 N N . VAL A 1 429 ? 171.85973 134.83525 164.17676 1.000 74.18000 429 VAL A N 1
ATOM 1998 C CA . VAL A 1 429 ? 172.87239 135.57246 163.43159 1.000 74.18000 429 VAL A CA 1
ATOM 1999 C C . VAL A 1 429 ? 173.23932 136.82650 164.21278 1.000 74.18000 429 VAL A C 1
ATOM 2000 O O . VAL A 1 429 ? 172.36289 137.49927 164.76706 1.000 74.18000 429 VAL A O 1
ATOM 2004 N N . GLU A 1 430 ? 174.53536 137.12690 164.26869 1.000 71.05000 430 GLU A N 1
ATOM 2005 C CA . GLU A 1 430 ? 175.00655 138.34470 164.91474 1.000 71.05000 430 GLU A CA 1
ATOM 2006 C C . GLU A 1 430 ? 174.60062 139.57257 164.10744 1.000 71.05000 430 GLU A C 1
ATOM 2007 O O . GLU A 1 430 ? 174.67925 139.57950 162.87653 1.000 71.05000 430 GLU A O 1
ATOM 2013 N N . ILE A 1 431 ? 174.16887 140.62051 164.80854 1.000 68.86000 431 ILE A N 1
ATOM 2014 C CA . ILE A 1 431 ? 173.62301 141.80278 164.15301 1.000 68.86000 431 ILE A CA 1
ATOM 2015 C C . ILE A 1 431 ? 174.30732 143.09769 164.58563 1.000 68.86000 431 ILE A C 1
ATOM 2016 O O . ILE A 1 431 ? 174.28290 144.08132 163.83326 1.000 68.86000 431 ILE A O 1
ATOM 2021 N N . GLY A 1 432 ? 174.92773 143.13209 165.75812 1.000 65.18000 432 GLY A N 1
ATOM 2022 C CA . GLY A 1 432 ? 175.58427 144.34361 166.20897 1.000 65.18000 432 GLY A CA 1
ATOM 2023 C C . GLY A 1 432 ? 176.31615 144.10746 167.50996 1.000 65.18000 432 GLY A C 1
ATOM 2024 O O . GLY A 1 432 ? 176.42259 142.97584 167.98355 1.000 65.18000 432 GLY A O 1
ATOM 2025 N N . ASN A 1 433 ? 176.82726 145.19301 168.09276 1.000 60.72000 433 ASN A N 1
ATOM 2026 C CA . ASN A 1 433 ? 177.52146 145.07184 169.36940 1.000 60.72000 433 ASN A CA 1
ATOM 2027 C C . ASN A 1 433 ? 177.32918 146.34294 170.18090 1.000 60.72000 433 ASN A C 1
ATOM 2028 O O . ASN A 1 433 ? 176.84186 147.35490 169.67641 1.000 60.72000 433 ASN A O 1
ATOM 2033 N N . SER A 1 434 ? 177.70628 146.27517 171.45480 1.000 59.30000 434 SER A N 1
ATOM 2034 C CA . SER A 1 434 ? 177.54574 147.40298 172.36204 1.000 59.30000 434 SER A CA 1
ATOM 2035 C C . SER A 1 434 ? 178.55495 147.27399 173.49553 1.000 59.30000 434 SER A C 1
ATOM 2036 O O . SER A 1 434 ? 179.34789 146.33033 173.54219 1.000 59.30000 434 SER A O 1
ATOM 2039 N N . GLY A 1 435 ? 178.52543 148.23160 174.40700 1.000 58.75000 435 GLY A N 1
ATOM 2040 C CA . GLY A 1 435 ? 179.37914 148.17843 175.57699 1.000 58.75000 435 GLY A CA 1
ATOM 2041 C C . GLY A 1 435 ? 179.57433 149.55214 176.18054 1.000 58.75000 435 GLY A C 1
ATOM 2042 O O . GLY A 1 435 ? 179.23061 150.57612 175.59340 1.000 58.75000 435 GLY A O 1
ATOM 2043 N N . MET A 1 436 ? 180.16091 149.55273 177.37452 1.000 59.54000 436 MET A N 1
ATOM 2044 C CA . MET A 1 436 ? 180.41357 150.76971 178.13277 1.000 59.54000 436 MET A CA 1
ATOM 2045 C C . MET A 1 436 ? 181.91219 151.01127 178.24061 1.000 59.54000 436 MET A C 1
ATOM 2046 O O . MET A 1 436 ? 182.67189 150.09555 178.56826 1.000 59.54000 436 MET A O 1
ATOM 2051 N N . PHE A 1 437 ? 182.32746 152.24808 177.97563 1.000 58.45000 437 PHE A N 1
ATOM 2052 C CA . PHE A 1 437 ? 183.74318 152.58203 177.90984 1.000 58.45000 437 PHE A CA 1
ATOM 2053 C C . PHE A 1 437 ? 184.41579 152.42288 179.26887 1.000 58.45000 437 PHE A C 1
ATOM 2054 O O . PHE A 1 437 ? 183.78359 152.53860 180.32108 1.000 58.45000 437 PHE A O 1
ATOM 2062 N N . ARG A 1 438 ? 185.71678 152.14714 179.23182 1.000 58.04000 438 ARG A N 1
ATOM 2063 C CA . ARG A 1 438 ? 186.47501 151.92848 180.45035 1.000 58.04000 438 ARG A CA 1
ATOM 2064 C C . ARG A 1 438 ? 186.70567 153.24611 181.18715 1.000 58.04000 438 ARG A C 1
ATOM 2065 O O . ARG A 1 438 ? 186.83986 154.30033 180.56338 1.000 58.04000 438 ARG A O 1
ATOM 2073 N N . PRO A 1 439 ? 186.75827 153.21113 182.51964 1.000 58.68000 439 PRO A N 1
ATOM 2074 C CA . PRO A 1 439 ? 187.07781 154.43306 183.27267 1.000 58.68000 439 PRO A CA 1
ATOM 2075 C C . PRO A 1 439 ? 188.47011 154.96550 183.00075 1.000 58.68000 439 PRO A C 1
ATOM 2076 O O . PRO A 1 439 ? 188.73153 156.14137 183.27677 1.000 58.68000 439 PRO A O 1
ATOM 2080 N N . GLU A 1 440 ? 189.37509 154.13938 182.47729 1.000 60.09000 440 GLU A N 1
ATOM 2081 C CA . GLU A 1 440 ? 190.74643 154.56369 182.23172 1.000 60.09000 440 GLU A CA 1
ATOM 2082 C C . GLU A 1 440 ? 190.88436 155.45993 181.01028 1.000 60.09000 440 GLU A C 1
ATOM 2083 O O . GLU A 1 440 ? 191.96027 156.02903 180.80444 1.000 60.09000 440 GLU A O 1
ATOM 2089 N N . MET A 1 441 ? 189.84101 155.59287 180.19424 1.000 59.85000 441 MET A N 1
ATOM 2090 C CA . MET A 1 441 ? 189.84945 156.52752 179.07759 1.000 59.85000 441 MET A CA 1
ATOM 2091 C C . MET A 1 441 ? 188.84627 157.65654 179.26423 1.000 59.85000 441 MET A C 1
ATOM 2092 O O . MET A 1 441 ? 188.60536 158.41922 178.32352 1.000 59.85000 441 MET A O 1
ATOM 2097 N N . LEU A 1 442 ? 188.25755 157.78328 180.45117 1.000 59.09000 442 LEU A N 1
ATOM 2098 C CA . LEU A 1 442 ? 187.31135 158.85010 180.74963 1.000 59.09000 442 LEU A CA 1
ATOM 2099 C C . LEU A 1 442 ? 187.80680 159.77411 181.84770 1.000 59.09000 442 LEU A C 1
ATOM 2100 O O . LEU A 1 442 ? 187.73404 160.99786 181.69842 1.000 59.09000 442 LEU A O 1
ATOM 2105 N N . LEU A 1 443 ? 188.29875 159.22187 182.95421 1.000 60.52000 443 LEU A N 1
ATOM 2106 C CA . LEU A 1 443 ? 188.77766 160.06094 184.04867 1.000 60.52000 443 LEU A CA 1
ATOM 2107 C C . LEU A 1 443 ? 189.90911 161.00106 183.64453 1.000 60.52000 443 LEU A C 1
ATOM 2108 O O . LEU A 1 443 ? 189.87751 162.16857 184.07046 1.000 60.52000 443 LEU A O 1
ATOM 2113 N N . PRO A 1 444 ? 190.92061 160.58756 182.87212 1.000 60.18000 444 PRO A N 1
ATOM 2114 C CA . PRO A 1 444 ? 191.91689 161.56839 182.41286 1.000 60.18000 444 PRO A CA 1
ATOM 2115 C C . PRO A 1 444 ? 191.33017 162.70284 181.59122 1.000 60.18000 444 PRO A C 1
ATOM 2116 O O . PRO A 1 444 ? 191.88424 163.80812 181.60674 1.000 60.18000 444 PRO A O 1
ATOM 2120 N N . MET A 1 445 ? 190.23507 162.46840 180.86413 1.000 61.57000 445 MET A N 1
ATOM 2121 C CA . MET A 1 445 ? 189.60212 163.55550 180.12296 1.000 61.57000 445 MET A CA 1
ATOM 2122 C C . MET A 1 445 ? 189.09422 164.63952 181.06330 1.000 61.57000 445 MET A C 1
ATOM 2123 O O . MET A 1 445 ? 189.22326 165.83378 180.77346 1.000 61.57000 445 MET A O 1
ATOM 2128 N N . GLY A 1 446 ? 188.50925 164.24497 182.18956 1.000 61.43000 446 GLY A N 1
ATOM 2129 C CA . GLY A 1 446 ? 188.02668 165.20290 183.16191 1.000 61.43000 446 GLY A CA 1
ATOM 2130 C C . GLY A 1 446 ? 186.57174 165.00861 183.53045 1.000 61.43000 446 GLY A C 1
ATOM 2131 O O . GLY A 1 446 ? 186.00872 165.80675 184.28463 1.000 61.43000 446 GLY A O 1
ATOM 2132 N N . LEU A 1 447 ? 185.95320 163.95263 183.00834 1.000 61.52000 447 LEU A N 1
ATOM 2133 C CA . LEU A 1 447 ? 184.55494 163.69102 183.30040 1.000 61.52000 447 LEU A CA 1
ATOM 2134 C C . LEU A 1 447 ? 184.36979 163.38840 184.78607 1.000 61.52000 447 LEU A C 1
ATOM 2135 O O . LEU A 1 447 ? 185.27179 162.85541 185.43656 1.000 61.52000 447 LEU A O 1
ATOM 2140 N N . PRO A 1 448 ? 183.21465 163.73238 185.34809 1.000 62.62000 448 PRO A N 1
ATOM 2141 C CA . PRO A 1 448 ? 182.95632 163.41847 186.75554 1.000 62.62000 448 PRO A CA 1
ATOM 2142 C C . PRO A 1 448 ? 182.90136 161.91754 186.98798 1.000 62.62000 448 PRO A C 1
ATOM 2143 O O . PRO A 1 448 ? 182.60278 161.12677 186.09148 1.000 62.62000 448 PRO A O 1
ATOM 2147 N N . ALA A 1 449 ? 183.20082 161.52995 188.22728 1.000 62.83000 449 ALA A N 1
ATOM 2148 C CA . ALA A 1 449 ? 183.24332 160.11863 188.58523 1.000 62.83000 449 ALA A CA 1
ATOM 2149 C C . ALA A 1 449 ? 181.87014 159.46027 188.59282 1.000 62.83000 449 ALA A C 1
ATOM 2150 O O . ALA A 1 449 ? 181.79705 158.23046 188.67827 1.000 62.83000 449 ALA A O 1
ATOM 2152 N N . ASP A 1 450 ? 180.78976 160.23306 188.50996 1.000 65.38000 450 ASP A N 1
ATOM 2153 C CA . ASP A 1 450 ? 179.43847 159.69292 188.55558 1.000 65.38000 450 ASP A CA 1
ATOM 2154 C C . ASP A 1 450 ? 178.82748 159.50049 187.17517 1.000 65.38000 450 ASP A C 1
ATOM 2155 O O . ASP A 1 450 ? 177.66992 159.08572 187.07721 1.000 65.38000 450 ASP A O 1
ATOM 2160 N N . VAL A 1 451 ? 179.57160 159.78255 186.11249 1.000 62.87000 451 VAL A N 1
ATOM 2161 C CA . VAL A 1 451 ? 179.04997 159.76186 184.75192 1.000 62.87000 451 VAL A CA 1
ATOM 2162 C C . VAL A 1 451 ? 179.48444 158.46768 184.08598 1.000 62.87000 451 VAL A C 1
ATOM 2163 O O . VAL A 1 451 ? 180.67335 158.12772 184.09514 1.000 62.87000 451 VAL A O 1
ATOM 2167 N N . ASN A 1 452 ? 178.52861 157.74327 183.51091 1.000 59.65000 452 ASN A N 1
ATOM 2168 C CA . ASN A 1 452 ? 178.81834 156.53755 182.74842 1.000 59.65000 452 ASN A CA 1
ATOM 2169 C C . ASN A 1 452 ? 178.50497 156.79505 181.28394 1.000 59.65000 452 ASN A C 1
ATOM 2170 O O . ASN A 1 452 ? 177.44349 157.33416 180.95829 1.000 59.65000 452 ASN A O 1
ATOM 2175 N N . VAL A 1 453 ? 179.42671 156.41522 180.40802 1.000 58.59000 453 VAL A N 1
ATOM 2176 C CA . VAL A 1 453 ? 179.27386 156.59904 178.97176 1.000 58.59000 453 VAL A CA 1
ATOM 2177 C C . VAL A 1 453 ? 179.13956 155.22454 178.33920 1.000 58.59000 453 VAL A C 1
ATOM 2178 O O . VAL A 1 453 ? 180.01476 154.36835 178.50892 1.000 58.59000 453 VAL A O 1
ATOM 2182 N N . ALA A 1 454 ? 178.04701 155.01001 177.61684 1.000 57.40000 454 ALA A N 1
ATOM 2183 C CA . ALA A 1 454 ? 177.79080 153.75253 176.93591 1.000 57.40000 454 ALA A CA 1
ATOM 2184 C C . ALA A 1 454 ? 177.68903 154.00172 175.44015 1.000 57.40000 454 ALA A C 1
ATOM 2185 O O . ALA A 1 454 ? 177.51573 155.13401 174.98592 1.000 57.40000 454 ALA A O 1
ATOM 2187 N N . GLY A 1 455 ? 177.78990 152.92800 174.66763 1.000 56.09000 455 GLY A N 1
ATOM 2188 C CA . GLY A 1 455 ? 177.69769 153.04737 173.22811 1.000 56.09000 455 GLY A CA 1
ATOM 2189 C C . GLY A 1 455 ? 177.29992 151.73479 172.60306 1.000 56.09000 455 GLY A C 1
ATOM 2190 O O . GLY A 1 455 ? 177.45233 150.66687 173.20424 1.000 56.09000 455 GLY A O 1
ATOM 2191 N N . TYR A 1 456 ? 176.76410 151.82174 171.39057 1.000 57.78000 456 TYR A N 1
ATOM 2192 C CA . TYR A 1 456 ? 176.44697 150.63758 170.60885 1.000 57.78000 456 TYR A CA 1
ATOM 2193 C C . TYR A 1 456 ? 176.70008 150.95063 169.14544 1.000 57.78000 456 TYR A C 1
ATOM 2194 O O . TYR A 1 456 ? 176.84113 152.11114 168.75690 1.000 57.78000 456 TYR A O 1
ATOM 2203 N N . GLY A 1 457 ? 176.78588 149.90335 168.33727 1.000 57.57000 457 GLY A N 1
ATOM 2204 C CA . GLY A 1 457 ? 177.14454 150.11283 166.94934 1.000 57.57000 457 GLY A CA 1
ATOM 2205 C C . GLY A 1 457 ? 176.89438 148.88884 166.10173 1.000 57.57000 457 GLY A C 1
ATOM 2206 O O . GLY A 1 457 ? 176.65966 147.78132 166.60008 1.000 57.57000 457 GLY A O 1
ATOM 2207 N N . LEU A 1 458 ? 176.95527 149.12291 164.79562 1.000 61.35000 458 LEU A N 1
ATOM 2208 C CA . LEU A 1 458 ? 176.77256 148.08454 163.79244 1.000 61.35000 458 LEU A CA 1
ATOM 2209 C C . LEU A 1 458 ? 177.34404 148.59070 162.47446 1.000 61.35000 458 LEU A C 1
ATOM 2210 O O . LEU A 1 458 ? 177.90572 149.68646 162.39485 1.000 61.35000 458 LEU A O 1
ATOM 2215 N N . SER A 1 459 ? 177.20890 147.77303 161.43851 1.000 64.26000 459 SER A N 1
ATOM 2216 C CA . SER A 1 459 ? 177.65070 148.15113 160.10977 1.000 64.26000 459 SER A CA 1
ATOM 2217 C C . SER A 1 459 ? 176.48039 148.72769 159.32006 1.000 64.26000 459 SER A C 1
ATOM 2218 O O . SER A 1 459 ? 175.39341 148.96528 159.84867 1.000 64.26000 459 SER A O 1
ATOM 2221 N N . LEU A 1 460 ? 176.70587 148.95867 158.03516 1.000 63.08000 460 LEU A N 1
ATOM 2222 C CA . LEU A 1 460 ? 175.66949 149.45792 157.14739 1.000 63.08000 460 LEU A CA 1
ATOM 2223 C C . LEU A 1 460 ? 175.40923 148.55621 155.95411 1.000 63.08000 460 LEU A C 1
ATOM 2224 O O . LEU A 1 460 ? 174.29268 148.55578 155.43420 1.000 63.08000 460 LEU A O 1
ATOM 2229 N N . GLU A 1 461 ? 176.40393 147.78659 155.50945 1.000 67.24000 461 GLU A N 1
ATOM 2230 C CA . GLU A 1 461 ? 176.23391 146.95767 154.32246 1.000 67.24000 461 GLU A CA 1
ATOM 2231 C C . GLU A 1 461 ? 175.41604 145.70482 154.60402 1.000 67.24000 461 GLU A C 1
ATOM 2232 O O . GLU A 1 461 ? 174.66746 145.25311 153.73346 1.000 67.24000 461 GLU A O 1
ATOM 2238 N N . ARG A 1 462 ? 175.55981 145.11738 155.79037 1.000 70.13000 462 ARG A N 1
ATOM 2239 C CA . ARG A 1 462 ? 174.85359 143.87127 156.08425 1.000 70.13000 462 ARG A CA 1
ATOM 2240 C C . ARG A 1 462 ? 173.33685 144.03117 156.08680 1.000 70.13000 462 ARG A C 1
ATOM 2241 O O . ARG A 1 462 ? 172.65432 143.22446 155.42728 1.000 70.13000 462 ARG A O 1
ATOM 2249 N N . PRO A 1 463 ? 172.74220 145.00179 156.79407 1.000 67.20000 463 PRO A N 1
ATOM 2250 C CA . PRO A 1 463 ? 171.28539 145.17237 156.68627 1.000 67.20000 463 PRO A CA 1
ATOM 2251 C C . PRO A 1 463 ? 170.82220 145.48517 155.27981 1.000 67.20000 463 PRO A C 1
ATOM 2252 O O . PRO A 1 463 ? 169.75706 145.01092 154.87383 1.000 67.20000 463 PRO A O 1
ATOM 2256 N N . THR A 1 464 ? 171.59336 146.26253 154.51816 1.000 67.85000 464 THR A N 1
ATOM 2257 C CA . THR A 1 464 ? 171.21115 146.56080 153.14222 1.000 67.85000 464 THR A CA 1
ATOM 2258 C C . THR A 1 464 ? 171.19715 145.30080 152.28792 1.000 67.85000 464 THR A C 1
ATOM 2259 O O . THR A 1 464 ? 170.25635 145.07467 151.51714 1.000 67.85000 464 THR A O 1
ATOM 2263 N N . MET A 1 465 ? 172.23125 144.46802 152.41520 1.000 70.37000 465 MET A N 1
ATOM 2264 C CA . MET A 1 465 ? 172.28968 143.23088 151.64669 1.000 70.37000 465 MET A CA 1
ATOM 2265 C C . MET A 1 465 ? 171.15307 142.29391 152.02630 1.000 70.37000 465 MET A C 1
ATOM 2266 O O . MET A 1 465 ? 170.55896 141.64594 151.15727 1.000 70.37000 465 MET A O 1
ATOM 2271 N N . ILE A 1 466 ? 170.83978 142.20093 153.31993 1.000 70.42000 466 ILE A N 1
ATOM 2272 C CA . ILE A 1 466 ? 169.73365 141.34602 153.74045 1.000 70.42000 466 ILE A CA 1
ATOM 2273 C C . ILE A 1 466 ? 168.40712 141.87398 153.20364 1.000 70.42000 466 ILE A C 1
ATOM 2274 O O . ILE A 1 466 ? 167.58465 141.10930 152.68621 1.000 70.42000 466 ILE A O 1
ATOM 2279 N N . LYS A 1 467 ? 168.17886 143.18470 153.30887 1.000 70.21000 467 LYS A N 1
ATOM 2280 C CA . LYS A 1 467 ? 166.89490 143.75651 152.91749 1.000 70.21000 467 LYS A CA 1
ATOM 2281 C C . LYS A 1 467 ? 166.67597 143.65797 151.41353 1.000 70.21000 467 LYS A C 1
ATOM 2282 O O . LYS A 1 467 ? 165.63046 143.18283 150.95762 1.000 70.21000 467 LYS A O 1
ATOM 2288 N N . TYR A 1 468 ? 167.65364 144.09753 150.62367 1.000 68.45000 468 TYR A N 1
ATOM 2289 C CA . TYR A 1 468 ? 167.48718 144.13632 149.17761 1.000 68.45000 468 TYR A CA 1
ATOM 2290 C C . TYR A 1 468 ? 167.84605 142.82497 148.49472 1.000 68.45000 468 TYR A C 1
ATOM 2291 O O . TYR A 1 468 ? 167.65778 142.71016 147.27941 1.000 68.45000 468 TYR A O 1
ATOM 2300 N N . GLY A 1 469 ? 168.34820 141.84022 149.23267 1.000 70.66000 469 GLY A N 1
ATOM 2301 C CA . GLY A 1 469 ? 168.72700 140.57896 148.62890 1.000 70.66000 469 GLY A CA 1
ATOM 2302 C C . GLY A 1 469 ? 169.91106 140.70768 147.69443 1.000 70.66000 469 GLY A C 1
ATOM 2303 O O . GLY A 1 469 ? 169.79143 140.46622 146.49010 1.000 70.66000 469 GLY A O 1
ATOM 2304 N N . ILE A 1 470 ? 171.06204 141.08879 148.24097 1.000 72.32000 470 ILE A N 1
ATOM 2305 C CA . ILE A 1 470 ? 172.28388 141.28784 147.47249 1.000 72.32000 470 ILE A CA 1
ATOM 2306 C C . ILE A 1 470 ? 173.32577 140.29897 147.97151 1.000 72.32000 470 ILE A C 1
ATOM 2307 O O . ILE A 1 470 ? 173.56674 140.20092 149.18001 1.000 72.32000 470 ILE A O 1
ATOM 2312 N N . ASN A 1 471 ? 173.93922 139.56715 147.04294 1.000 77.03000 471 ASN A N 1
ATOM 2313 C CA . ASN A 1 471 ? 174.92141 138.54815 147.39791 1.000 77.03000 471 ASN A CA 1
ATOM 2314 C C . ASN A 1 471 ? 176.33566 139.11981 147.43980 1.000 77.03000 471 ASN A C 1
ATOM 2315 O O . ASN A 1 471 ? 177.01595 139.03834 148.46686 1.000 77.03000 471 ASN A O 1
ATOM 2320 N N . ASN A 1 472 ? 176.78621 139.70062 146.33298 1.000 75.62000 472 ASN A N 1
ATOM 2321 C CA . ASN A 1 472 ? 178.13700 140.23228 146.22346 1.000 75.62000 472 ASN A CA 1
ATOM 2322 C C . ASN A 1 472 ? 178.11976 141.72275 146.53501 1.000 75.62000 472 ASN A C 1
ATOM 2323 O O . ASN A 1 472 ? 177.39906 142.48846 145.88693 1.000 75.62000 472 ASN A O 1
ATOM 2328 N N . ILE A 1 473 ? 178.91294 142.12995 147.52829 1.000 72.65000 473 ILE A N 1
ATOM 2329 C CA . ILE A 1 473 ? 178.93596 143.53270 147.92887 1.000 72.65000 473 ILE A CA 1
ATOM 2330 C C . ILE A 1 473 ? 179.57559 144.39939 146.85179 1.000 72.65000 473 ILE A C 1
ATOM 2331 O O . ILE A 1 473 ? 179.21352 145.57081 146.69383 1.000 72.65000 473 ILE A O 1
ATOM 2336 N N . ARG A 1 474 ? 180.52166 143.84999 146.08915 1.000 75.51000 474 ARG A N 1
ATOM 2337 C CA . ARG A 1 474 ? 181.19250 144.62385 145.05280 1.000 75.51000 474 ARG A CA 1
ATOM 2338 C C . ARG A 1 474 ? 180.25775 145.05563 143.93184 1.000 75.51000 474 ARG A C 1
ATOM 2339 O O . ARG A 1 474 ? 180.62467 145.94281 143.15486 1.000 75.51000 474 ARG A O 1
ATOM 2347 N N . ASP A 1 475 ? 179.07156 144.45876 143.82414 1.000 72.63000 475 ASP A N 1
ATOM 2348 C CA . ASP A 1 475 ? 178.07254 144.93707 142.87918 1.000 72.63000 475 ASP A CA 1
ATOM 2349 C C . ASP A 1 475 ? 177.38799 146.21043 143.35017 1.000 72.63000 475 ASP A C 1
ATOM 2350 O O . ASP A 1 475 ? 176.61431 146.79809 142.58773 1.000 72.63000 475 ASP A O 1
ATOM 2355 N N . LEU A 1 476 ? 177.65175 146.64457 144.58157 1.000 68.68000 476 LEU A N 1
ATOM 2356 C CA . LEU A 1 476 ? 177.00553 147.81079 145.15673 1.000 68.68000 476 LEU A CA 1
ATOM 2357 C C . LEU A 1 476 ? 177.97017 148.92410 145.53491 1.000 68.68000 476 LEU A C 1
ATOM 2358 O O . LEU A 1 476 ? 177.56497 150.09077 145.53511 1.000 68.68000 476 LEU A O 1
ATOM 2363 N N . PHE A 1 477 ? 179.22601 148.60585 145.83919 1.000 67.76000 477 PHE A N 1
ATOM 2364 C CA . PHE A 1 477 ? 180.19824 149.57277 146.33079 1.000 67.76000 477 PHE A CA 1
ATOM 2365 C C . PHE A 1 477 ? 181.47411 149.44093 145.51382 1.000 67.76000 477 PHE A C 1
ATOM 2366 O O . PHE A 1 477 ? 181.99254 148.33381 145.34496 1.000 67.76000 477 PHE A O 1
ATOM 2374 N N . GLY A 1 478 ? 181.97441 150.55774 145.01245 1.000 67.79000 478 GLY A N 1
ATOM 2375 C CA . GLY A 1 478 ? 183.20360 150.57916 144.24907 1.000 67.79000 478 GLY A CA 1
ATOM 2376 C C . GLY A 1 478 ? 182.95854 150.93137 142.79414 1.000 67.79000 478 GLY A C 1
ATOM 2377 O O . GLY A 1 478 ? 181.86801 151.34228 142.39223 1.000 67.79000 478 GLY A O 1
ATOM 2378 N N . SER A 1 479 ? 184.01049 150.76101 141.99558 1.000 70.78000 479 SER A N 1
ATOM 2379 C CA . SER A 1 479 ? 183.93950 151.06288 140.57331 1.000 70.78000 479 SER A CA 1
ATOM 2380 C C . SER A 1 479 ? 183.31554 149.94192 139.75528 1.000 70.78000 479 SER A C 1
ATOM 2381 O O . SER A 1 479 ? 183.04760 150.14315 138.56737 1.000 70.78000 479 SER A O 1
ATOM 2384 N N . LYS A 1 480 ? 183.08190 148.77355 140.34950 1.000 71.71000 480 LYS A N 1
ATOM 2385 C CA . LYS A 1 480 ? 182.45638 147.65591 139.65757 1.000 71.71000 480 LYS A CA 1
ATOM 2386 C C . LYS A 1 480 ? 180.96099 147.56966 139.93198 1.000 71.71000 480 LYS A C 1
ATOM 2387 O O . LYS A 1 480 ? 180.37023 146.49507 139.78563 1.000 71.71000 480 LYS A O 1
ATOM 2393 N N . ILE A 1 481 ? 180.33963 148.68207 140.32251 1.000 68.59000 481 ILE A N 1
ATOM 2394 C CA . ILE A 1 481 ? 178.93420 148.67143 140.70181 1.000 68.59000 481 ILE A CA 1
ATOM 2395 C C . ILE A 1 481 ? 178.07119 148.36302 139.48637 1.000 68.59000 481 ILE A C 1
ATOM 2396 O O . ILE A 1 481 ? 178.36136 148.79765 138.36351 1.000 68.59000 481 ILE A O 1
ATOM 2401 N N . ASP A 1 482 ? 177.01593 147.58359 139.70246 1.000 70.24000 482 ASP A N 1
ATOM 2402 C CA . ASP A 1 482 ? 176.05953 147.25694 138.65423 1.000 70.24000 482 ASP A CA 1
ATOM 2403 C C . ASP A 1 482 ? 174.91742 148.26294 138.70397 1.000 70.24000 482 ASP A C 1
ATOM 2404 O O . ASP A 1 482 ? 174.21136 148.35648 139.71297 1.000 70.24000 482 ASP A O 1
ATOM 2409 N N . LEU A 1 483 ? 174.73488 149.01244 137.61611 1.000 67.01000 483 LEU A N 1
ATOM 2410 C CA . LEU A 1 483 ? 173.73178 150.06889 137.61447 1.000 67.01000 483 LEU A CA 1
ATOM 2411 C C . LEU A 1 483 ? 172.31173 149.53207 137.50221 1.000 67.01000 483 LEU A C 1
ATOM 2412 O O . LEU A 1 483 ? 171.36880 150.24098 137.86859 1.000 67.01000 483 LEU A O 1
ATOM 2417 N N . GLU A 1 484 ? 172.13184 148.30638 137.00570 1.000 68.09000 484 GLU A N 1
ATOM 2418 C CA . GLU A 1 484 ? 170.78961 147.73883 136.94176 1.000 68.09000 484 GLU A CA 1
ATOM 2419 C C . GLU A 1 484 ? 170.20042 147.54509 138.33046 1.000 68.09000 484 GLU A C 1
ATOM 2420 O O . GLU A 1 484 ? 168.98448 147.66735 138.51049 1.000 68.09000 484 GLU A O 1
ATOM 2426 N N . VAL A 1 485 ? 171.03928 147.23563 139.31892 1.000 67.22000 485 VAL A N 1
ATOM 2427 C CA . VAL A 1 485 ? 170.56402 147.15474 140.69490 1.000 67.22000 485 VAL A CA 1
ATOM 2428 C C . VAL A 1 485 ? 170.09844 148.52139 141.17577 1.000 67.22000 485 VAL A C 1
ATOM 2429 O O . VAL A 1 485 ? 169.08454 148.63786 141.87348 1.000 67.22000 485 VAL A O 1
ATOM 2433 N N . VAL A 1 486 ? 170.83062 149.57560 140.81384 1.000 64.83000 486 VAL A N 1
ATOM 2434 C CA . VAL A 1 486 ? 170.46552 150.92134 141.24291 1.000 64.83000 486 VAL A CA 1
ATOM 2435 C C . VAL A 1 486 ? 169.15579 151.35665 140.59876 1.000 64.83000 486 VAL A C 1
ATOM 2436 O O . VAL A 1 486 ? 168.29687 151.95698 141.25496 1.000 64.83000 486 VAL A O 1
ATOM 2440 N N . TYR A 1 487 ? 168.98159 151.06651 139.30794 1.000 63.45000 487 TYR A N 1
ATOM 2441 C CA . TYR A 1 487 ? 167.78323 151.51134 138.60264 1.000 63.45000 487 TYR A CA 1
ATOM 2442 C C . TYR A 1 487 ? 166.52464 150.88000 139.18661 1.000 63.45000 487 TYR A C 1
ATOM 2443 O O . TYR A 1 487 ? 165.55725 151.57971 139.50400 1.000 63.45000 487 TYR A O 1
ATOM 2452 N N . ASN A 1 488 ? 166.51760 149.55546 139.33815 1.000 66.64000 488 ASN A N 1
ATOM 2453 C CA . ASN A 1 488 ? 165.35109 148.83113 139.83544 1.000 66.64000 488 ASN A CA 1
ATOM 2454 C C . ASN A 1 488 ? 165.40181 148.66764 141.35219 1.000 66.64000 488 ASN A C 1
ATOM 2455 O O . ASN A 1 488 ? 165.37736 147.55387 141.88016 1.000 66.64000 488 ASN A O 1
ATOM 2460 N N . ASN A 1 489 ? 165.47355 149.78985 142.06079 1.000 65.18000 489 ASN A N 1
ATOM 2461 C CA . ASN A 1 489 ? 165.59984 149.77370 143.51128 1.000 65.18000 489 ASN A CA 1
ATOM 2462 C C . ASN A 1 489 ? 164.34894 150.37192 144.13824 1.000 65.18000 489 ASN A C 1
ATOM 2463 O O . ASN A 1 489 ? 164.01802 151.53419 143.85104 1.000 65.18000 489 ASN A O 1
ATOM 2468 N N . PRO A 1 490 ? 163.63249 149.63978 144.97905 1.000 66.35000 490 PRO A N 1
ATOM 2469 C CA . PRO A 1 490 ? 162.43323 150.17977 145.62325 1.000 66.35000 490 PRO A CA 1
ATOM 2470 C C . PRO A 1 490 ? 162.80584 151.12123 146.76389 1.000 66.35000 490 PRO A C 1
ATOM 2471 O O . PRO A 1 490 ? 163.97078 151.27942 147.11847 1.000 66.35000 490 PRO A O 1
ATOM 2475 N N . ILE A 1 491 ? 161.78183 151.75115 147.34151 1.000 68.77000 491 ILE A N 1
ATOM 2476 C CA . ILE A 1 491 ? 162.00180 152.65534 148.46392 1.000 68.77000 491 ILE A CA 1
ATOM 2477 C C . ILE A 1 491 ? 162.34711 151.84704 149.70748 1.000 68.77000 491 ILE A C 1
ATOM 2478 O O . ILE A 1 491 ? 162.14335 150.62984 149.76383 1.000 68.77000 491 ILE A O 1
ATOM 2483 N N . CYS A 1 492 ? 162.87790 152.53100 150.71738 1.000 70.34000 492 CYS A N 1
ATOM 2484 C CA . CYS A 1 492 ? 163.36943 151.87062 151.92515 1.000 70.34000 492 CYS A CA 1
ATOM 2485 C C . CYS A 1 492 ? 162.24205 151.79759 152.94542 1.000 70.34000 492 CYS A C 1
ATOM 2486 O O . CYS A 1 492 ? 162.06856 152.68601 153.77915 1.000 70.34000 492 CYS A O 1
ATOM 2489 N N . ARG A 1 493 ? 161.46391 150.71986 152.87784 1.000 73.66000 493 ARG A N 1
ATOM 2490 C CA . ARG A 1 493 ? 160.44708 150.43225 153.88836 1.000 73.66000 493 ARG A CA 1
ATOM 2491 C C . ARG A 1 493 ? 161.01918 149.44016 154.89959 1.000 73.66000 493 ARG A C 1
ATOM 2492 O O . ARG A 1 493 ? 160.62025 148.27902 154.98888 1.000 73.66000 493 ARG A O 1
ATOM 2500 N N . LEU A 1 494 ? 161.98622 149.93541 155.67309 1.000 72.15000 494 LEU A N 1
ATOM 2501 C CA . LEU A 1 494 ? 162.73565 149.07420 156.58110 1.000 72.15000 494 LEU A CA 1
ATOM 2502 C C . LEU A 1 494 ? 161.87021 148.52282 157.70669 1.000 72.15000 494 LEU A C 1
ATOM 2503 O O . LEU A 1 494 ? 162.22730 147.50435 158.30809 1.000 72.15000 494 LEU A O 1
ATOM 2508 N N . ASP A 1 495 ? 160.74207 149.16763 158.00736 1.000 78.54000 495 ASP A N 1
ATOM 2509 C CA . ASP A 1 495 ? 159.84253 148.64122 159.02691 1.000 78.54000 495 ASP A CA 1
ATOM 2510 C C . ASP A 1 495 ? 159.06256 147.43252 158.53059 1.000 78.54000 495 ASP A C 1
ATOM 2511 O O . ASP A 1 495 ? 158.59286 146.63074 159.34472 1.000 78.54000 495 ASP A O 1
ATOM 2516 N N . LYS A 1 496 ? 158.91229 147.28795 157.21815 1.000 79.53000 496 LYS A N 1
ATOM 2517 C CA . LYS A 1 496 ? 158.20204 146.15498 156.63885 1.000 79.53000 496 LYS A CA 1
ATOM 2518 C C . LYS A 1 496 ? 158.94123 144.85147 156.91418 1.000 79.53000 496 LYS A C 1
ATOM 2519 O O . LYS A 1 496 ? 160.16698 144.79158 156.83029 1.000 79.53000 496 LYS A O 1
ATOM 2526 N N . LEU B 1 185 ? 183.55329 179.33677 108.57949 1.000 123.02000 185 LEU B N 1
ATOM 2527 C CA . LEU B 1 185 ? 184.63206 178.97178 109.48865 1.000 123.02000 185 LEU B CA 1
ATOM 2528 C C . LEU B 1 185 ? 185.18897 177.58664 109.16870 1.000 123.02000 185 LEU B C 1
ATOM 2529 O O . LEU B 1 185 ? 184.87016 176.99610 108.13821 1.000 123.02000 185 LEU B O 1
ATOM 2534 N N . ALA B 1 186 ? 186.02770 177.08108 110.06559 1.000 121.41000 186 ALA B N 1
ATOM 2535 C CA . ALA B 1 186 ? 186.64952 175.77246 109.91952 1.000 121.41000 186 ALA B CA 1
ATOM 2536 C C . ALA B 1 186 ? 185.70704 174.69585 110.45566 1.000 121.41000 186 ALA B C 1
ATOM 2537 O O . ALA B 1 186 ? 184.50720 174.91535 110.64484 1.000 121.41000 186 ALA B O 1
ATOM 2539 N N . LYS B 1 187 ? 186.25784 173.50717 110.71340 1.000 122.08000 187 LYS B N 1
ATOM 2540 C CA . LYS B 1 187 ? 185.47781 172.36970 111.19940 1.000 122.08000 187 LYS B CA 1
ATOM 2541 C C . LYS B 1 187 ? 185.08795 172.57327 112.65966 1.000 122.08000 187 LYS B C 1
ATOM 2542 O O . LYS B 1 187 ? 184.83069 171.61369 113.39559 1.000 122.08000 187 LYS B O 1
ATOM 2548 N N . GLN B 1 188 ? 185.05718 173.82886 113.09104 1.000 120.00000 188 GLN B N 1
ATOM 2549 C CA . GLN B 1 188 ? 184.98592 174.20256 114.49541 1.000 120.00000 188 GLN B CA 1
ATOM 2550 C C . GLN B 1 188 ? 183.62959 173.82037 115.08539 1.000 120.00000 188 GLN B C 1
ATOM 2551 O O . GLN B 1 188 ? 182.75450 174.65102 115.32165 1.000 120.00000 188 GLN B O 1
ATOM 2557 N N . GLU B 1 189 ? 183.47763 172.51849 115.30592 1.000 116.05000 189 GLU B N 1
ATOM 2558 C CA . GLU B 1 189 ? 182.31034 172.01699 116.01227 1.000 116.05000 189 GLU B CA 1
ATOM 2559 C C . GLU B 1 189 ? 182.42181 172.33203 117.49645 1.000 116.05000 189 GLU B C 1
ATOM 2560 O O . GLU B 1 189 ? 183.51627 172.52371 118.02996 1.000 116.05000 189 GLU B O 1
ATOM 2566 N N . ALA B 1 190 ? 181.27228 172.38559 118.16784 1.000 111.76000 190 ALA B N 1
ATOM 2567 C CA . ALA B 1 190 ? 181.27437 172.63976 119.60341 1.000 111.76000 190 ALA B CA 1
ATOM 2568 C C . ALA B 1 190 ? 181.87632 171.48111 120.38658 1.000 111.76000 190 ALA B C 1
ATOM 2569 O O . ALA B 1 190 ? 182.30173 171.66670 121.53174 1.000 111.76000 190 ALA B O 1
ATOM 2571 N N . ASP B 1 191 ? 181.92785 170.29043 119.79386 1.000 111.89000 191 ASP B N 1
ATOM 2572 C CA . ASP B 1 191 ? 182.43425 169.11051 120.47655 1.000 111.89000 191 ASP B CA 1
ATOM 2573 C C . ASP B 1 191 ? 183.38759 168.36240 119.56000 1.000 111.89000 191 ASP B C 1
ATOM 2574 O O . ASP B 1 191 ? 183.47442 168.63428 118.35996 1.000 111.89000 191 ASP B O 1
ATOM 2579 N N . LEU B 1 192 ? 184.10788 167.41348 120.15011 1.000 106.07000 192 LEU B N 1
ATOM 2580 C CA . LEU B 1 192 ? 184.91453 166.47334 119.38841 1.000 106.07000 192 LEU B CA 1
ATOM 2581 C C . LEU B 1 192 ? 184.08056 165.23892 119.07565 1.000 106.07000 192 LEU B C 1
ATOM 2582 O O . LEU B 1 192 ? 183.41289 164.69668 119.95884 1.000 106.07000 192 LEU B O 1
ATOM 2587 N N . THR B 1 193 ? 184.10676 164.80585 117.82165 1.000 105.43000 193 THR B N 1
ATOM 2588 C CA . THR B 1 193 ? 183.43971 163.57042 117.45377 1.000 105.43000 193 THR B CA 1
ATOM 2589 C C . THR B 1 193 ? 184.21258 162.37355 118.00306 1.000 105.43000 193 THR B C 1
ATOM 2590 O O . THR B 1 193 ? 185.41930 162.46153 118.24135 1.000 105.43000 193 THR B O 1
ATOM 2594 N N . PRO B 1 194 ? 183.53756 161.24218 118.22613 1.000 103.20000 194 PRO B N 1
ATOM 2595 C CA . PRO B 1 194 ? 184.26458 160.04370 118.67651 1.000 103.20000 194 PRO B CA 1
ATOM 2596 C C . PRO B 1 194 ? 185.34432 159.60611 117.70660 1.000 103.20000 194 PRO B C 1
ATOM 2597 O O . PRO B 1 194 ? 186.36449 159.04783 118.13213 1.000 103.20000 194 PRO B O 1
ATOM 2601 N N . GLU B 1 195 ? 185.14896 159.85002 116.40955 1.000 106.39000 195 GLU B N 1
ATOM 2602 C CA . GLU B 1 195 ? 186.19218 159.55805 115.43439 1.000 106.39000 195 GLU B CA 1
ATOM 2603 C C . GLU B 1 195 ? 187.45273 160.36184 115.72222 1.000 106.39000 195 GLU B C 1
ATOM 2604 O O . GLU B 1 195 ? 188.56736 159.84175 115.60722 1.000 106.39000 195 GLU B O 1
ATOM 2610 N N . MET B 1 196 ? 187.29864 161.63606 116.08829 1.000 106.63000 196 MET B N 1
ATOM 2611 C CA . MET B 1 196 ? 188.46456 162.45631 116.40094 1.000 106.63000 196 MET B CA 1
ATOM 2612 C C . MET B 1 196 ? 189.18727 161.94703 117.64173 1.000 106.63000 196 MET B C 1
ATOM 2613 O O . MET B 1 196 ? 190.42206 161.95944 117.69635 1.000 106.63000 196 MET B O 1
ATOM 2618 N N . ILE B 1 197 ? 188.43784 161.50300 118.65214 1.000 102.32000 197 ILE B N 1
ATOM 2619 C CA . ILE B 1 197 ? 189.06454 160.95253 119.85128 1.000 102.32000 197 ILE B CA 1
ATOM 2620 C C . ILE B 1 197 ? 189.82354 159.67549 119.51588 1.000 102.32000 197 ILE B C 1
ATOM 2621 O O . ILE B 1 197 ? 190.94439 159.45615 119.99034 1.000 102.32000 197 ILE B O 1
ATOM 2626 N N . ALA B 1 198 ? 189.22408 158.81119 118.69480 1.000 103.51000 198 ALA B N 1
ATOM 2627 C CA . ALA B 1 198 ? 189.86303 157.54048 118.36625 1.000 103.51000 198 ALA B CA 1
ATOM 2628 C C . ALA B 1 198 ? 191.10863 157.74603 117.51173 1.000 103.51000 198 ALA B C 1
ATOM 2629 O O . ALA B 1 198 ? 192.16865 157.17692 117.79508 1.000 103.51000 198 ALA B O 1
ATOM 2631 N N . SER B 1 199 ? 191.00192 158.55900 116.46194 1.000 106.02000 199 SER B N 1
ATOM 2632 C CA . SER B 1 199 ? 192.09525 158.74064 115.51644 1.000 106.02000 199 SER B CA 1
ATOM 2633 C C . SER B 1 199 ? 193.09488 159.80550 115.94292 1.000 106.02000 199 SER B C 1
ATOM 2634 O O . SER B 1 199 ? 194.14939 159.92425 115.31037 1.000 106.02000 199 SER B O 1
ATOM 2637 N N . GLY B 1 200 ? 192.79834 160.57551 116.98338 1.000 106.04000 200 GLY B N 1
ATOM 2638 C CA . GLY B 1 200 ? 193.69820 161.63553 117.40241 1.000 106.04000 200 GLY B CA 1
ATOM 2639 C C . GLY B 1 200 ? 193.86117 162.74298 116.38407 1.000 106.04000 200 GLY B C 1
ATOM 2640 O O . GLY B 1 200 ? 194.98155 163.22256 116.16943 1.000 106.04000 200 GLY B O 1
ATOM 2641 N N . SER B 1 201 ? 192.76894 163.16060 115.74650 1.000 108.45000 201 SER B N 1
ATOM 2642 C CA . SER B 1 201 ? 192.79351 164.22833 114.75769 1.000 108.45000 201 SER B CA 1
ATOM 2643 C C . SER B 1 201 ? 192.36748 165.56903 115.34070 1.000 108.45000 201 SER B C 1
ATOM 2644 O O . SER B 1 201 ? 192.10345 166.50916 114.58517 1.000 108.45000 201 SER B O 1
ATOM 2647 N N . TRP B 1 202 ? 192.29844 165.67710 116.66640 1.000 106.00000 202 TRP B N 1
ATOM 2648 C CA . TRP B 1 202 ? 191.83333 166.89494 117.31549 1.000 106.00000 202 TRP B CA 1
ATOM 2649 C C . TRP B 1 202 ? 192.89340 167.98687 117.37380 1.000 106.00000 202 TRP B C 1
ATOM 2650 O O . TRP B 1 202 ? 192.58005 169.10991 117.78036 1.000 106.00000 202 TRP B O 1
ATOM 2661 N N . LYS B 1 203 ? 194.13495 167.69317 116.98745 1.000 108.07000 203 LYS B N 1
ATOM 2662 C CA . LYS B 1 203 ? 195.22281 168.65903 117.07860 1.000 108.07000 203 LYS B CA 1
ATOM 2663 C C . LYS B 1 203 ? 195.60156 169.25181 115.72584 1.000 108.07000 203 LYS B C 1
ATOM 2664 O O . LYS B 1 203 ? 196.70263 169.79363 115.57900 1.000 108.07000 203 LYS B O 1
ATOM 2670 N N . GLU B 1 204 ? 194.71834 169.16318 114.73200 1.000 113.08000 204 GLU B N 1
ATOM 2671 C CA . GLU B 1 204 ? 195.00391 169.69868 113.40622 1.000 113.08000 204 GLU B CA 1
ATOM 2672 C C . GLU B 1 204 ? 193.93270 170.66933 112.92658 1.000 113.08000 204 GLU B C 1
ATOM 2673 O O . GLU B 1 204 ? 194.09084 171.28259 111.86541 1.000 113.08000 204 GLU B O 1
ATOM 2679 N N . LYS B 1 205 ? 192.84784 170.82192 113.67975 1.000 112.25000 205 LYS B N 1
ATOM 2680 C CA . LYS B 1 205 ? 191.72857 171.65418 113.26897 1.000 112.25000 205 LYS B CA 1
ATOM 2681 C C . LYS B 1 205 ? 191.31767 172.57992 114.40569 1.000 112.25000 205 LYS B C 1
ATOM 2682 O O . LYS B 1 205 ? 191.44402 172.23832 115.58467 1.000 112.25000 205 LYS B O 1
ATOM 2688 N N . GLN B 1 206 ? 190.82256 173.75831 114.03560 1.000 117.19000 206 GLN B N 1
ATOM 2689 C CA . GLN B 1 206 ? 190.43144 174.76779 115.00554 1.000 117.19000 206 GLN B CA 1
ATOM 2690 C C . GLN B 1 206 ? 189.04840 174.46351 115.57461 1.000 117.19000 206 GLN B C 1
ATOM 2691 O O . GLN B 1 206 ? 188.29897 173.63352 115.05524 1.000 117.19000 206 GLN B O 1
ATOM 2697 N N . PHE B 1 207 ? 188.71188 175.15754 116.65803 1.000 120.27000 207 PHE B N 1
ATOM 2698 C CA . PHE B 1 207 ? 187.42050 175.00819 117.30754 1.000 120.27000 207 PHE B CA 1
ATOM 2699 C C . PHE B 1 207 ? 186.79026 176.37620 117.53213 1.000 120.27000 207 PHE B C 1
ATOM 2700 O O . PHE B 1 207 ? 187.47217 177.40321 117.57131 1.000 120.27000 207 PHE B O 1
ATOM 2708 N N . LYS B 1 208 ? 185.46709 176.37346 117.66589 1.000 117.57000 208 LYS B N 1
ATOM 2709 C CA . LYS B 1 208 ? 184.68855 177.60234 117.69561 1.000 117.57000 208 LYS B CA 1
ATOM 2710 C C . LYS B 1 208 ? 184.71798 178.22198 119.08401 1.000 117.57000 208 LYS B C 1
ATOM 2711 O O . LYS B 1 208 ? 184.58125 177.52218 120.09161 1.000 117.57000 208 LYS B O 1
ATOM 2717 N N . LYS B 1 209 ? 184.89449 179.53890 119.12978 1.000 113.25000 209 LYS B N 1
ATOM 2718 C CA . LYS B 1 209 ? 184.86197 180.24983 120.39819 1.000 113.25000 209 LYS B CA 1
ATOM 2719 C C . LYS B 1 209 ? 183.47555 180.15108 121.01852 1.000 113.25000 209 LYS B C 1
ATOM 2720 O O . LYS B 1 209 ? 182.45871 180.24911 120.32743 1.000 113.25000 209 LYS B O 1
ATOM 2726 N N . TYR B 1 210 ? 183.43779 179.94895 122.32985 1.000 99.86000 210 TYR B N 1
ATOM 2727 C CA . TYR B 1 210 ? 182.19320 179.75926 123.05715 1.000 99.86000 210 TYR B CA 1
ATOM 2728 C C . TYR B 1 210 ? 181.88626 181.00115 123.88005 1.000 99.86000 210 TYR B C 1
ATOM 2729 O O . TYR B 1 210 ? 182.76060 181.52395 124.57759 1.000 99.86000 210 TYR B O 1
ATOM 2738 N N . ASN B 1 211 ? 180.64447 181.46911 123.79526 1.000 96.63000 211 ASN B N 1
ATOM 2739 C CA . ASN B 1 211 ? 180.20589 182.64803 124.53369 1.000 96.63000 211 ASN B CA 1
ATOM 2740 C C . ASN B 1 211 ? 179.93569 182.24267 125.97711 1.000 96.63000 211 ASN B C 1
ATOM 2741 O O . ASN B 1 211 ? 178.97623 181.51869 126.25720 1.000 96.63000 211 ASN B O 1
ATOM 2746 N N . PHE B 1 212 ? 180.77544 182.71250 126.89357 1.000 93.07000 212 PHE B N 1
ATOM 2747 C CA . PHE B 1 212 ? 180.64200 182.37483 128.30326 1.000 93.07000 212 PHE B CA 1
ATOM 2748 C C . PHE B 1 212 ? 179.67755 183.28836 129.04643 1.000 93.07000 212 PHE B C 1
ATOM 2749 O O . PHE B 1 212 ? 179.48253 183.10473 130.25244 1.000 93.07000 212 PHE B O 1
ATOM 2757 N N . GLU B 1 213 ? 179.08093 184.26668 128.36886 1.000 94.18000 213 GLU B N 1
ATOM 2758 C CA . GLU B 1 213 ? 178.09898 185.14583 128.98783 1.000 94.18000 213 GLU B CA 1
ATOM 2759 C C . GLU B 1 213 ? 176.67159 184.63297 128.85560 1.000 94.18000 213 GLU B C 1
ATOM 2760 O O . GLU B 1 213 ? 175.76006 185.23230 129.43463 1.000 94.18000 213 GLU B O 1
ATOM 2766 N N . SER B 1 214 ? 176.45552 183.54687 128.12036 1.000 88.18000 214 SER B N 1
ATOM 2767 C CA . SER B 1 214 ? 175.11951 183.02592 127.87956 1.000 88.18000 214 SER B CA 1
ATOM 2768 C C . SER B 1 214 ? 174.75728 182.00382 128.95592 1.000 88.18000 214 SER B C 1
ATOM 2769 O O . SER B 1 214 ? 175.43838 181.87219 129.97566 1.000 88.18000 214 SER B O 1
ATOM 2772 N N . LEU B 1 215 ? 173.66834 181.27008 128.73720 1.000 83.28000 215 LEU B N 1
ATOM 2773 C CA . LEU B 1 215 ? 173.21590 180.23888 129.65737 1.000 83.28000 215 LEU B CA 1
ATOM 2774 C C . LEU B 1 215 ? 172.96508 178.94633 128.89284 1.000 83.28000 215 LEU B C 1
ATOM 2775 O O . LEU B 1 215 ? 172.72679 178.94990 127.68293 1.000 83.28000 215 LEU B O 1
ATOM 2780 N N . GLY B 1 216 ? 173.02408 177.83263 129.62041 1.000 77.88000 216 GLY B N 1
ATOM 2781 C CA . GLY B 1 216 ? 172.91117 176.51645 129.03110 1.000 77.88000 216 GLY B CA 1
ATOM 2782 C C . GLY B 1 216 ? 171.47546 176.04597 128.89769 1.000 77.88000 216 GLY B C 1
ATOM 2783 O O . GLY B 1 216 ? 170.51590 176.78324 129.12843 1.000 77.88000 216 GLY B O 1
ATOM 2784 N N . VAL B 1 217 ? 171.33892 174.78127 128.51282 1.000 68.45000 217 VAL B N 1
ATOM 2785 C CA . VAL B 1 217 ? 170.03034 174.17069 128.31038 1.000 68.45000 217 VAL B CA 1
ATOM 2786 C C . VAL B 1 217 ? 169.44517 173.78097 129.65984 1.000 68.45000 217 VAL B C 1
ATOM 2787 O O . VAL B 1 217 ? 170.09435 173.09614 130.45793 1.000 68.45000 217 VAL B O 1
ATOM 2791 N N . VAL B 1 218 ? 168.21342 174.20906 129.91481 1.000 66.39000 218 VAL B N 1
ATOM 2792 C CA . VAL B 1 218 ? 167.53768 173.92085 131.17681 1.000 66.39000 218 VAL B CA 1
ATOM 2793 C C . VAL B 1 218 ? 167.09477 172.46294 131.18407 1.000 66.39000 218 VAL B C 1
ATOM 2794 O O . VAL B 1 218 ? 166.36450 172.03375 130.27947 1.000 66.39000 218 VAL B O 1
ATOM 2798 N N . PRO B 1 219 ? 167.50881 171.66998 132.16823 1.000 65.48000 219 PRO B N 1
ATOM 2799 C CA . PRO B 1 219 ? 167.07710 170.27089 132.21551 1.000 65.48000 219 PRO B CA 1
ATOM 2800 C C . PRO B 1 219 ? 165.59479 170.15172 132.52709 1.000 65.48000 219 PRO B C 1
ATOM 2801 O O . PRO B 1 219 ? 165.00622 170.99866 133.20265 1.000 65.48000 219 PRO B O 1
ATOM 2805 N N . SER B 1 220 ? 164.99156 169.07678 132.02524 1.000 66.87000 220 SER B N 1
ATOM 2806 C CA . SER B 1 220 ? 163.58978 168.78119 132.30280 1.000 66.87000 220 SER B CA 1
ATOM 2807 C C . SER B 1 220 ? 163.50788 168.02491 133.62147 1.000 66.87000 220 SER B C 1
ATOM 2808 O O . SER B 1 220 ? 163.92985 166.86834 133.70840 1.000 66.87000 220 SER B O 1
ATOM 2811 N N . SER B 1 221 ? 162.95834 168.66904 134.64488 1.000 63.64000 221 SER B N 1
ATOM 2812 C CA . SER B 1 221 ? 162.97523 168.14063 135.99764 1.000 63.64000 221 SER B CA 1
ATOM 2813 C C . SER B 1 221 ? 161.55933 168.03581 136.54325 1.000 63.64000 221 SER B C 1
ATOM 2814 O O . SER B 1 221 ? 160.61478 168.61874 136.00773 1.000 63.64000 221 SER B O 1
ATOM 2817 N N . GLY B 1 222 ? 161.42598 167.27082 137.62068 1.000 61.37000 222 GLY B N 1
ATOM 2818 C CA . GLY B 1 222 ? 160.18933 167.20051 138.37905 1.000 61.37000 222 GLY B CA 1
ATOM 2819 C C . GLY B 1 222 ? 160.28590 168.10409 139.59538 1.000 61.37000 222 GLY B C 1
ATOM 2820 O O . GLY B 1 222 ? 161.36544 168.29484 140.15276 1.000 61.37000 222 GLY B O 1
ATOM 2821 N N . HIS B 1 223 ? 159.14854 168.65809 140.00035 1.000 61.11000 223 HIS B N 1
ATOM 2822 C CA . HIS B 1 223 ? 159.11656 169.68219 141.03111 1.000 61.11000 223 HIS B CA 1
ATOM 2823 C C . HIS B 1 223 ? 158.15539 169.29930 142.14573 1.000 61.11000 223 HIS B C 1
ATOM 2824 O O . HIS B 1 223 ? 157.22147 168.51895 141.94668 1.000 61.11000 223 HIS B O 1
ATOM 2831 N N . LEU B 1 224 ? 158.40168 169.85598 143.32413 1.000 62.17000 224 LEU B N 1
ATOM 2832 C CA . LEU B 1 224 ? 157.52085 169.70661 144.46700 1.000 62.17000 224 LEU B CA 1
ATOM 2833 C C . LEU B 1 224 ? 156.73299 170.99749 144.67868 1.000 62.17000 224 LEU B C 1
ATOM 2834 O O . LEU B 1 224 ? 156.87347 171.97293 143.93873 1.000 62.17000 224 LEU B O 1
ATOM 2839 N N . HIS B 1 225 ? 155.88964 170.99974 145.70498 1.000 65.70000 225 HIS B N 1
ATOM 2840 C CA . HIS B 1 225 ? 155.11361 172.19256 146.00991 1.000 65.70000 225 HIS B CA 1
ATOM 2841 C C . HIS B 1 225 ? 155.69777 172.90893 147.21995 1.000 65.70000 225 HIS B C 1
ATOM 2842 O O . HIS B 1 225 ? 156.04701 172.26117 148.21207 1.000 65.70000 225 HIS B O 1
ATOM 2849 N N . PRO B 1 226 ? 155.82718 174.23779 147.15772 1.000 67.30000 226 PRO B N 1
ATOM 2850 C CA . PRO B 1 226 ? 156.44888 174.96202 148.28047 1.000 67.30000 226 PRO B CA 1
ATOM 2851 C C . PRO B 1 226 ? 155.75955 174.72832 149.61208 1.000 67.30000 226 PRO B C 1
ATOM 2852 O O . PRO B 1 226 ? 156.43420 174.57043 150.63946 1.000 67.30000 226 PRO B O 1
ATOM 2856 N N . LEU B 1 227 ? 154.42725 174.67830 149.61996 1.000 67.85000 227 LEU B N 1
ATOM 2857 C CA . LEU B 1 227 ? 153.71081 174.38948 150.85520 1.000 67.85000 227 LEU B CA 1
ATOM 2858 C C . LEU B 1 227 ? 154.04647 173.00027 151.37793 1.000 67.85000 227 LEU B C 1
ATOM 2859 O O . LEU B 1 227 ? 154.20849 172.81688 152.58880 1.000 67.85000 227 LEU B O 1
ATOM 2864 N N . MET B 1 228 ? 154.16983 172.01695 150.48429 1.000 67.64000 228 MET B N 1
ATOM 2865 C CA . MET B 1 228 ? 154.54827 170.67389 150.90786 1.000 67.64000 228 MET B CA 1
ATOM 2866 C C . MET B 1 228 ? 155.96944 170.63216 151.45649 1.000 67.64000 228 MET B C 1
ATOM 2867 O O . MET B 1 228 ? 156.23229 169.91811 152.43013 1.000 67.64000 228 MET B O 1
ATOM 2872 N N . LYS B 1 229 ? 156.89580 171.38105 150.85149 1.000 65.99000 229 LYS B N 1
ATOM 2873 C CA . LYS B 1 229 ? 158.25209 171.44968 151.38739 1.000 65.99000 229 LYS B CA 1
ATOM 2874 C C . LYS B 1 229 ? 158.25927 172.04726 152.78725 1.000 65.99000 229 LYS B C 1
ATOM 2875 O O . LYS B 1 229 ? 158.93950 171.53843 153.68904 1.000 65.99000 229 LYS B O 1
ATOM 2881 N N . VAL B 1 230 ? 157.50935 173.13152 152.98772 1.000 67.05000 230 VAL B N 1
ATOM 2882 C CA . VAL B 1 230 ? 157.43706 173.73648 154.31261 1.000 67.05000 230 VAL B CA 1
ATOM 2883 C C . VAL B 1 230 ? 156.81295 172.76564 155.30741 1.000 67.05000 230 VAL B C 1
ATOM 2884 O O . VAL B 1 230 ? 157.24200 172.67831 156.46466 1.000 67.05000 230 VAL B O 1
ATOM 2888 N N . ARG B 1 231 ? 155.79867 172.01415 154.87352 1.000 66.37000 231 ARG B N 1
ATOM 2889 C CA . ARG B 1 231 ? 155.17901 171.03002 155.75442 1.000 66.37000 231 ARG B CA 1
ATOM 2890 C C . ARG B 1 231 ? 156.16835 169.94236 156.15004 1.000 66.37000 231 ARG B C 1
ATOM 2891 O O . ARG B 1 231 ? 156.20445 169.51729 157.31024 1.000 66.37000 231 ARG B O 1
ATOM 2899 N N . SER B 1 232 ? 156.97612 169.47607 155.19573 1.000 66.35000 232 SER B N 1
ATOM 2900 C CA . SER B 1 232 ? 157.98661 168.46973 155.50563 1.000 66.35000 232 SER B CA 1
ATOM 2901 C C . SER B 1 232 ? 159.01231 169.00855 156.49309 1.000 66.35000 232 SER B C 1
ATOM 2902 O O . SER B 1 232 ? 159.43183 168.29942 157.41653 1.000 66.35000 232 SER B O 1
ATOM 2905 N N . GLU B 1 233 ? 159.43100 170.26252 156.31197 1.000 69.32000 233 GLU B N 1
ATOM 2906 C CA . GLU B 1 233 ? 160.37648 170.86283 157.24850 1.000 69.32000 233 GLU B CA 1
ATOM 2907 C C . GLU B 1 233 ? 159.78342 170.95427 158.64965 1.000 69.32000 233 GLU B C 1
ATOM 2908 O O . GLU B 1 233 ? 160.46055 170.65579 159.64252 1.000 69.32000 233 GLU B O 1
ATOM 2914 N N . PHE B 1 234 ? 158.51711 171.36400 158.74919 1.000 66.25000 234 PHE B N 1
ATOM 2915 C CA . PHE B 1 234 ? 157.86155 171.43159 160.05163 1.000 66.25000 234 PHE B CA 1
ATOM 2916 C C . PHE B 1 234 ? 157.75849 170.05227 160.68973 1.000 66.25000 234 PHE B C 1
ATOM 2917 O O . PHE B 1 234 ? 157.95650 169.90278 161.90194 1.000 66.25000 234 PHE B O 1
ATOM 2925 N N . ARG B 1 235 ? 157.43733 169.03307 159.88993 1.000 64.66000 235 ARG B N 1
ATOM 2926 C CA . ARG B 1 235 ? 157.36939 167.67323 160.41387 1.000 64.66000 235 ARG B CA 1
ATOM 2927 C C . ARG B 1 235 ? 158.71993 167.22369 160.95037 1.000 64.66000 235 ARG B C 1
ATOM 2928 O O . ARG B 1 235 ? 158.79783 166.60358 162.01702 1.000 64.66000 235 ARG B O 1
ATOM 2936 N N . GLN B 1 236 ? 159.79596 167.52247 160.22068 1.000 64.59000 236 GLN B N 1
ATOM 2937 C CA . GLN B 1 236 ? 161.12600 167.15057 160.69128 1.000 64.59000 236 GLN B CA 1
ATOM 2938 C C . GLN B 1 236 ? 161.47681 167.86866 161.98721 1.000 64.59000 236 GLN B C 1
ATOM 2939 O O . GLN B 1 236 ? 162.06695 167.26864 162.89240 1.000 64.59000 236 GLN B O 1
ATOM 2945 N N . ILE B 1 237 ? 161.12443 169.15133 162.09680 1.000 64.59000 237 ILE B N 1
ATOM 2946 C CA . ILE B 1 237 ? 161.39025 169.88292 163.33407 1.000 64.59000 237 ILE B CA 1
ATOM 2947 C C . ILE B 1 237 ? 160.63226 169.25819 164.49975 1.000 64.59000 237 ILE B C 1
ATOM 2948 O O . ILE B 1 237 ? 161.19217 169.04340 165.58511 1.000 64.59000 237 ILE B O 1
ATOM 2953 N N . PHE B 1 238 ? 159.35105 168.94545 164.29204 1.000 62.67000 238 PHE B N 1
ATOM 2954 C CA . PHE B 1 238 ? 158.55592 168.34657 165.35889 1.000 62.67000 238 PHE B CA 1
ATOM 2955 C C . PHE B 1 238 ? 159.11213 166.98924 165.76797 1.000 62.67000 238 PHE B C 1
ATOM 2956 O O . PHE B 1 238 ? 159.15545 166.66335 166.95911 1.000 62.67000 238 PHE B O 1
ATOM 2964 N N . PHE B 1 239 ? 159.53737 166.18004 164.79473 1.000 61.93000 239 PHE B N 1
ATOM 2965 C CA . PHE B 1 239 ? 160.14563 164.89417 165.12089 1.000 61.93000 239 PHE B CA 1
ATOM 2966 C C . PHE B 1 239 ? 161.42546 165.08031 165.92061 1.000 61.93000 239 PHE B C 1
ATOM 2967 O O . PHE B 1 239 ? 161.66011 164.37095 166.90484 1.000 61.93000 239 PHE B O 1
ATOM 2975 N N . SER B 1 240 ? 162.26363 166.03618 165.51751 1.000 63.49000 240 SER B N 1
ATOM 2976 C CA . SER B 1 240 ? 163.50576 166.28573 166.23309 1.000 63.49000 240 SER B CA 1
ATOM 2977 C C . SER B 1 240 ? 163.27027 166.78776 167.64754 1.000 63.49000 240 SER B C 1
ATOM 2978 O O . SER B 1 240 ? 164.12367 166.57087 168.51266 1.000 63.49000 240 SER B O 1
ATOM 2981 N N . MET B 1 241 ? 162.14421 167.44845 167.90853 1.000 64.67000 241 MET B N 1
ATOM 2982 C CA . MET B 1 241 ? 161.82806 167.87916 169.26315 1.000 64.67000 241 MET B CA 1
ATOM 2983 C C . MET B 1 241 ? 161.09734 166.82097 170.07950 1.000 64.67000 241 MET B C 1
ATOM 2984 O O . MET B 1 241 ? 160.92004 167.01003 171.28627 1.000 64.67000 241 MET B O 1
ATOM 2989 N N . GLY B 1 242 ? 160.67446 165.72121 169.46506 1.000 62.00000 242 GLY B N 1
ATOM 2990 C CA . GLY B 1 242 ? 160.07297 164.62115 170.18971 1.000 62.00000 242 GLY B CA 1
ATOM 2991 C C . GLY B 1 242 ? 158.55949 164.56555 170.19544 1.000 62.00000 242 GLY B C 1
ATOM 2992 O O . GLY B 1 242 ? 157.97556 164.13831 171.19561 1.000 62.00000 242 GLY B O 1
ATOM 2993 N N . PHE B 1 243 ? 157.90914 164.96336 169.10656 1.000 61.24000 243 PHE B N 1
ATOM 2994 C CA . PHE B 1 243 ? 156.45531 164.99283 169.01466 1.000 61.24000 243 PHE B CA 1
ATOM 2995 C C . PHE B 1 243 ? 155.97286 163.85807 168.12132 1.000 61.24000 243 PHE B C 1
ATOM 2996 O O . PHE B 1 243 ? 156.57692 163.58431 167.07960 1.000 61.24000 243 PHE B O 1
ATOM 3004 N N . SER B 1 244 ? 154.88570 163.20655 168.52687 1.000 61.57000 244 SER B N 1
ATOM 3005 C CA . SER B 1 244 ? 154.29793 162.10366 167.77712 1.000 61.57000 244 SER B CA 1
ATOM 3006 C C . SER B 1 244 ? 153.12934 162.61244 166.94414 1.000 61.57000 244 SER B C 1
ATOM 3007 O O . SER B 1 244 ? 152.30680 163.39258 167.43227 1.000 61.57000 244 SER B O 1
ATOM 3010 N N . GLU B 1 245 ? 153.05914 162.16827 165.69342 1.000 63.59000 245 GLU B N 1
ATOM 3011 C CA . GLU B 1 245 ? 152.02227 162.63320 164.78453 1.000 63.59000 245 GLU B CA 1
ATOM 3012 C C . GLU B 1 245 ? 150.67654 161.99430 165.11432 1.000 63.59000 245 GLU B C 1
ATOM 3013 O O . GLU B 1 245 ? 150.60085 160.86024 165.59225 1.000 63.59000 245 GLU B O 1
ATOM 3019 N N . MET B 1 246 ? 149.60657 162.73922 164.85248 1.000 64.50000 246 MET B N 1
ATOM 3020 C CA . MET B 1 246 ? 148.24116 162.29181 165.08500 1.000 64.50000 246 MET B CA 1
ATOM 3021 C C . MET B 1 246 ? 147.52989 162.04499 163.76053 1.000 64.50000 246 MET B C 1
ATOM 3022 O O . MET B 1 246 ? 147.99262 162.44600 162.69066 1.000 64.50000 246 MET B O 1
ATOM 3027 N N . ALA B 1 247 ? 146.38165 161.37891 163.84849 1.000 64.94000 247 ALA B N 1
ATOM 3028 C CA . ALA B 1 247 ? 145.57483 161.05396 162.67914 1.000 64.94000 247 ALA B CA 1
ATOM 3029 C C . ALA B 1 247 ? 144.54613 162.15421 162.45497 1.000 64.94000 247 ALA B C 1
ATOM 3030 O O . ALA B 1 247 ? 143.68149 162.38142 163.30632 1.000 64.94000 247 ALA B O 1
ATOM 3032 N N . THR B 1 248 ? 144.62811 162.82546 161.30492 1.000 65.95000 248 THR B N 1
ATOM 3033 C CA . THR B 1 248 ? 143.77990 163.97839 161.02621 1.000 65.95000 248 THR B CA 1
ATOM 3034 C C . THR B 1 248 ? 143.03229 163.83059 159.70594 1.000 65.95000 248 THR B C 1
ATOM 3035 O O . THR B 1 248 ? 142.74595 164.82619 159.03831 1.000 65.95000 248 THR B O 1
ATOM 3039 N N . ASN B 1 249 ? 142.70603 162.60281 159.31159 1.000 65.42000 249 ASN B N 1
ATOM 3040 C CA . ASN B 1 249 ? 141.90340 162.37325 158.10998 1.000 65.42000 249 ASN B CA 1
ATOM 3041 C C . ASN B 1 249 ? 140.42542 162.22342 158.47786 1.000 65.42000 249 ASN B C 1
ATOM 3042 O O . ASN B 1 249 ? 139.77025 161.22636 158.18045 1.000 65.42000 249 ASN B O 1
ATOM 3047 N N . ARG B 1 250 ? 139.90852 163.25367 159.14276 1.000 66.69000 250 ARG B N 1
ATOM 3048 C CA . ARG B 1 250 ? 138.56017 163.27362 159.70386 1.000 66.69000 250 ARG B CA 1
ATOM 3049 C C . ARG B 1 250 ? 137.87341 164.60239 159.41523 1.000 66.69000 250 ARG B C 1
ATOM 3050 O O . ARG B 1 250 ? 137.39190 165.28370 160.32177 1.000 66.69000 250 ARG B O 1
ATOM 3058 N N . TYR B 1 251 ? 137.85031 165.00287 158.14047 1.000 65.71000 251 TYR B N 1
ATOM 3059 C CA . TYR B 1 251 ? 137.30774 166.30827 157.76636 1.000 65.71000 251 TYR B CA 1
ATOM 3060 C C . TYR B 1 251 ? 135.90132 166.52364 158.31879 1.000 65.71000 251 TYR B C 1
ATOM 3061 O O . TYR B 1 251 ? 135.61862 167.55339 158.93981 1.000 65.71000 251 TYR B O 1
ATOM 3070 N N . VAL B 1 252 ? 135.00733 165.56382 158.10655 1.000 64.39000 252 VAL B N 1
ATOM 3071 C CA . VAL B 1 252 ? 133.64128 165.66846 158.61104 1.000 64.39000 252 VAL B CA 1
ATOM 3072 C C . VAL B 1 252 ? 133.62426 165.25766 160.07581 1.000 64.39000 252 VAL B C 1
ATOM 3073 O O . VAL B 1 252 ? 134.12782 164.18834 160.43593 1.000 64.39000 252 VAL B O 1
ATOM 3077 N N . GLU B 1 253 ? 133.04642 166.10175 160.92843 1.000 64.52000 253 GLU B N 1
ATOM 3078 C CA . GLU B 1 253 ? 133.05641 165.85960 162.36097 1.000 64.52000 253 GLU B CA 1
ATOM 3079 C C . GLU B 1 253 ? 131.71455 166.26329 162.95048 1.000 64.52000 253 GLU B C 1
ATOM 3080 O O . GLU B 1 253 ? 131.07818 167.20998 162.48732 1.000 64.52000 253 GLU B O 1
ATOM 3086 N N . SER B 1 254 ? 131.29217 165.54428 163.98382 1.000 64.27000 254 SER B N 1
ATOM 3087 C CA . SER B 1 254 ? 130.06890 165.90558 164.67807 1.000 64.27000 254 SER B CA 1
ATOM 3088 C C . SER B 1 254 ? 130.28388 167.16470 165.51024 1.000 64.27000 254 SER B C 1
ATOM 3089 O O . SER B 1 254 ? 131.40090 167.49023 165.91679 1.000 64.27000 254 SER B O 1
ATOM 3092 N N . SER B 1 255 ? 129.18635 167.87838 165.76393 1.000 64.83000 255 SER B N 1
ATOM 3093 C CA . SER B 1 255 ? 129.26360 169.10312 166.54981 1.000 64.83000 255 SER B CA 1
ATOM 3094 C C . SER B 1 255 ? 129.61821 168.83984 168.00505 1.000 64.83000 255 SER B C 1
ATOM 3095 O O . SER B 1 255 ? 129.99685 169.77689 168.71326 1.000 64.83000 255 SER B O 1
ATOM 3098 N N . PHE B 1 256 ? 129.49272 167.59722 168.47143 1.000 65.16000 256 PHE B N 1
ATOM 3099 C CA . PHE B 1 256 ? 129.84540 167.29216 169.85326 1.000 65.16000 256 PHE B CA 1
ATOM 3100 C C . PHE B 1 256 ? 131.34187 167.44832 170.08613 1.000 65.16000 256 PHE B C 1
ATOM 3101 O O . PHE B 1 256 ? 131.76598 168.12520 171.02899 1.000 65.16000 256 PHE B O 1
ATOM 3109 N N . TRP B 1 257 ? 132.16057 166.83293 169.23212 1.000 65.01000 257 TRP B N 1
ATOM 3110 C CA . TRP B 1 257 ? 133.60464 166.91910 169.41507 1.000 65.01000 257 TRP B CA 1
ATOM 3111 C C . TRP B 1 257 ? 134.14275 168.27886 168.99289 1.000 65.01000 257 TRP B C 1
ATOM 3112 O O . TRP B 1 257 ? 135.09839 168.78217 169.59314 1.000 65.01000 257 TRP B O 1
ATOM 3123 N N . ASN B 1 258 ? 133.54795 168.88792 167.96602 1.000 65.26000 258 ASN B N 1
ATOM 3124 C CA . ASN B 1 258 ? 134.08496 170.13984 167.44401 1.000 65.26000 258 ASN B CA 1
ATOM 3125 C C . ASN B 1 258 ? 133.81230 171.30705 168.38550 1.000 65.26000 258 ASN B C 1
ATOM 3126 O O . ASN B 1 258 ? 134.67771 172.16771 168.57533 1.000 65.26000 258 ASN B O 1
ATOM 3131 N N . PHE B 1 259 ? 132.62119 171.36434 168.97845 1.000 65.70000 259 PHE B N 1
ATOM 3132 C CA . PHE B 1 259 ? 132.25245 172.48625 169.83346 1.000 65.70000 259 PHE B CA 1
ATOM 3133 C C . PHE B 1 259 ? 131.97332 172.08132 171.27110 1.000 65.70000 259 PHE B C 1
ATOM 3134 O O . PHE B 1 259 ? 132.57931 172.63945 172.19125 1.000 65.70000 259 PHE B O 1
ATOM 3142 N N . ASP B 1 260 ? 131.06764 171.12627 171.49510 1.000 66.24000 260 ASP B N 1
ATOM 3143 C CA . ASP B 1 260 ? 130.60359 170.84831 172.85235 1.000 66.24000 260 ASP B CA 1
ATOM 3144 C C . ASP B 1 260 ? 131.71355 170.28151 173.72603 1.000 66.24000 260 ASP B C 1
ATOM 3145 O O . ASP B 1 260 ? 131.80128 170.60924 174.91395 1.000 66.24000 260 ASP B O 1
ATOM 3150 N N . ALA B 1 261 ? 132.56217 169.42119 173.16533 1.000 65.71000 261 ALA B N 1
ATOM 3151 C CA . ALA B 1 261 ? 133.64542 168.84171 173.94805 1.000 65.71000 261 ALA B CA 1
ATOM 3152 C C . ALA B 1 261 ? 134.67970 169.87767 174.36342 1.000 65.71000 261 ALA B C 1
ATOM 3153 O O . ALA B 1 261 ? 135.41326 169.64732 175.32944 1.000 65.71000 261 ALA B O 1
ATOM 3155 N N . LEU B 1 262 ? 134.75074 171.00881 173.66430 1.000 65.42000 262 LEU B N 1
ATOM 3156 C CA . LEU B 1 262 ? 135.71412 172.06045 173.95484 1.000 65.42000 262 LEU B CA 1
ATOM 3157 C C . LEU B 1 262 ? 135.14259 173.14691 174.85648 1.000 65.42000 262 LEU B C 1
ATOM 3158 O O . LEU B 1 262 ? 135.78475 174.18464 175.03874 1.000 65.42000 262 LEU B O 1
ATOM 3163 N N . PHE B 1 263 ? 133.94704 172.93529 175.40753 1.000 63.03000 263 PHE B N 1
ATOM 3164 C CA . PHE B 1 263 ? 133.30651 173.87236 176.33200 1.000 63.03000 263 PHE B CA 1
ATOM 3165 C C . PHE B 1 263 ? 132.99046 175.20370 175.65097 1.000 63.03000 263 PHE B C 1
ATOM 3166 O O . PHE B 1 263 ? 133.31273 176.28004 176.15469 1.000 63.03000 263 PHE B O 1
ATOM 3174 N N . GLN B 1 264 ? 132.35065 175.12155 174.48622 1.000 66.40000 264 GLN B N 1
ATOM 3175 C CA . GLN B 1 264 ? 131.79665 176.29121 173.81936 1.000 66.40000 264 GLN B CA 1
ATOM 3176 C C . GLN B 1 264 ? 130.28052 176.23046 173.89952 1.000 66.40000 264 GLN B C 1
ATOM 3177 O O . GLN B 1 264 ? 129.67505 175.33695 173.28990 1.000 66.40000 264 GLN B O 1
ATOM 3183 N N . PRO B 1 265 ? 129.63047 177.13616 174.62901 1.000 67.45000 265 PRO B N 1
ATOM 3184 C CA . PRO B 1 265 ? 128.17568 177.04301 174.79684 1.000 67.45000 265 PRO B CA 1
ATOM 3185 C C . PRO B 1 265 ? 127.43760 177.18187 173.47376 1.000 67.45000 265 PRO B C 1
ATOM 3186 O O . PRO B 1 265 ? 127.90532 177.83261 172.53797 1.000 67.45000 265 PRO B O 1
ATOM 3190 N N . GLN B 1 266 ? 126.26581 176.54507 173.40691 1.000 70.04000 266 GLN B N 1
ATOM 3191 C CA . GLN B 1 266 ? 125.51751 176.45782 172.15779 1.000 70.04000 266 GLN B CA 1
ATOM 3192 C C . GLN B 1 266 ? 124.90817 177.78792 171.73736 1.000 70.04000 266 GLN B C 1
ATOM 3193 O O . GLN B 1 266 ? 124.54641 177.94707 170.56652 1.000 70.04000 266 GLN B O 1
ATOM 3199 N N . GLN B 1 267 ? 124.78284 178.74444 172.65333 1.000 72.19000 267 GLN B N 1
ATOM 3200 C CA . GLN B 1 267 ? 124.12922 180.01323 172.34903 1.000 72.19000 267 GLN B CA 1
ATOM 3201 C C . GLN B 1 267 ? 125.10049 181.18274 172.42348 1.000 72.19000 267 GLN B C 1
ATOM 3202 O O . GLN B 1 267 ? 124.78327 182.22520 173.00122 1.000 72.19000 267 GLN B O 1
ATOM 3208 N N . HIS B 1 268 ? 126.28470 181.02823 171.84985 1.000 75.13000 268 HIS B N 1
ATOM 3209 C CA . HIS B 1 268 ? 127.30315 182.06489 171.84956 1.000 75.13000 268 HIS B CA 1
ATOM 3210 C C . HIS B 1 268 ? 127.78151 182.33815 170.43260 1.000 75.13000 268 HIS B C 1
ATOM 3211 O O . HIS B 1 268 ? 127.62085 181.49409 169.54450 1.000 75.13000 268 HIS B O 1
ATOM 3218 N N . PRO B 1 269 ? 128.35943 183.51719 170.18494 1.000 75.50000 269 PRO B N 1
ATOM 3219 C CA . PRO B 1 269 ? 128.81386 183.83957 168.82227 1.000 75.50000 269 PRO B CA 1
ATOM 3220 C C . PRO B 1 269 ? 129.88094 182.90127 168.28741 1.000 75.50000 269 PRO B C 1
ATOM 3221 O O . PRO B 1 269 ? 130.10534 182.87690 167.07124 1.000 75.50000 269 PRO B O 1
ATOM 3225 N N . ALA B 1 270 ? 130.55865 182.14247 169.15063 1.000 74.04000 270 ALA B N 1
ATOM 3226 C CA . ALA B 1 270 ? 131.57915 181.21702 168.67146 1.000 74.04000 270 ALA B CA 1
ATOM 3227 C C . ALA B 1 270 ? 130.98276 180.16300 167.74611 1.000 74.04000 270 ALA B C 1
ATOM 3228 O O . ALA B 1 270 ? 131.56145 179.84501 166.70084 1.000 74.04000 270 ALA B O 1
ATOM 3230 N N . ARG B 1 271 ? 129.81875 179.62073 168.10421 1.000 70.48000 271 ARG B N 1
ATOM 3231 C CA . ARG B 1 271 ? 129.18678 178.53868 167.35852 1.000 70.48000 271 ARG B CA 1
ATOM 3232 C C . ARG B 1 271 ? 128.20651 179.04462 166.29993 1.000 70.48000 271 ARG B C 1
ATOM 3233 O O . ARG B 1 271 ? 127.25772 178.33578 165.94400 1.000 70.48000 271 ARG B O 1
ATOM 3241 N N . ASP B 1 272 ? 128.41231 180.25501 165.78917 1.000 83.10000 272 ASP B N 1
ATOM 3242 C CA . ASP B 1 272 ? 127.49067 180.82007 164.81392 1.000 83.10000 272 ASP B CA 1
ATOM 3243 C C . ASP B 1 272 ? 127.50618 180.02363 163.51457 1.000 83.10000 272 ASP B C 1
ATOM 3244 O O . ASP B 1 272 ? 128.51623 179.42636 163.13431 1.000 83.10000 272 ASP B O 1
ATOM 3249 N N . ALA B 1 273 ? 126.36225 180.01993 162.83203 1.000 82.69000 273 ALA B N 1
ATOM 3250 C CA . ALA B 1 273 ? 126.25199 179.39906 161.51971 1.000 82.69000 273 ALA B CA 1
ATOM 3251 C C . ALA B 1 273 ? 126.71908 180.31659 160.39901 1.000 82.69000 273 ALA B C 1
ATOM 3252 O O . ALA B 1 273 ? 126.69643 179.90808 159.23341 1.000 82.69000 273 ALA B O 1
ATOM 3254 N N . HIS B 1 274 ? 127.13064 181.54337 160.72260 1.000 87.12000 274 HIS B N 1
ATOM 3255 C CA . HIS B 1 274 ? 127.59185 182.48240 159.70828 1.000 87.12000 274 HIS B CA 1
ATOM 3256 C C . HIS B 1 274 ? 128.98799 182.14990 159.19825 1.000 87.12000 274 HIS B C 1
ATOM 3257 O O . HIS B 1 274 ? 129.30477 182.46042 158.04477 1.000 87.12000 274 HIS B O 1
ATOM 3264 N N . ASP B 1 275 ? 129.82927 181.52377 160.02470 1.000 80.57000 275 ASP B N 1
ATOM 3265 C CA . ASP B 1 275 ? 131.20050 181.20948 159.64407 1.000 80.57000 275 ASP B CA 1
ATOM 3266 C C . ASP B 1 275 ? 131.52468 179.72388 159.72645 1.000 80.57000 275 ASP B C 1
ATOM 3267 O O . ASP B 1 275 ? 132.70486 179.36226 159.69711 1.000 80.57000 275 ASP B O 1
ATOM 3272 N N . THR B 1 276 ? 130.51947 178.85835 159.82875 1.000 71.60000 276 THR B N 1
ATOM 3273 C CA . THR B 1 276 ? 130.72534 177.42043 159.92877 1.000 71.60000 276 THR B CA 1
ATOM 3274 C C . THR B 1 276 ? 129.91887 176.71643 158.84888 1.000 71.60000 276 THR B C 1
ATOM 3275 O O . THR B 1 276 ? 128.72540 176.98749 158.68696 1.000 71.60000 276 THR B O 1
ATOM 3279 N N . PHE B 1 277 ? 130.57066 175.82364 158.10909 1.000 67.91000 277 PHE B N 1
ATOM 3280 C CA . PHE B 1 277 ? 129.86413 174.97801 157.15866 1.000 67.91000 277 PHE B CA 1
ATOM 3281 C C . PHE B 1 277 ? 129.04189 173.93224 157.89937 1.000 67.91000 277 PHE B C 1
ATOM 3282 O O . PHE B 1 277 ? 129.48757 173.36638 158.90020 1.000 67.91000 277 PHE B O 1
ATOM 3290 N N . PHE B 1 278 ? 127.83523 173.67613 157.40413 1.000 66.10000 278 PHE B N 1
ATOM 3291 C CA . PHE B 1 278 ? 126.95210 172.66564 157.96759 1.000 66.10000 278 PHE B CA 1
ATOM 3292 C C . PHE B 1 278 ? 126.63874 171.61198 156.91623 1.000 66.10000 278 PHE B C 1
ATOM 3293 O O . PHE B 1 278 ? 126.42270 171.93417 155.74454 1.000 66.10000 278 PHE B O 1
ATOM 3301 N N . VAL B 1 279 ? 126.61768 170.35328 157.34130 1.000 66.82000 279 VAL B N 1
ATOM 3302 C CA . VAL B 1 279 ? 126.40861 169.21953 156.45002 1.000 66.82000 279 VAL B CA 1
ATOM 3303 C C . VAL B 1 279 ? 124.93840 168.83352 156.48800 1.000 66.82000 279 VAL B C 1
ATOM 3304 O O . VAL B 1 279 ? 124.36293 168.65420 157.56813 1.000 66.82000 279 VAL B O 1
ATOM 3308 N N . SER B 1 280 ? 124.32890 168.70694 155.31100 1.000 71.29000 280 SER B N 1
ATOM 3309 C CA . SER B 1 280 ? 122.92553 168.33201 155.20462 1.000 71.29000 280 SER B CA 1
ATOM 3310 C C . SER B 1 280 ? 122.71601 166.85170 154.92815 1.000 71.29000 280 SER B C 1
ATOM 3311 O O . SER B 1 280 ? 121.69633 166.29594 155.34686 1.000 71.29000 280 SER B O 1
ATOM 3314 N N . ASP B 1 281 ? 123.64760 166.20143 154.23513 1.000 73.44000 281 ASP B N 1
ATOM 3315 C CA . ASP B 1 281 ? 123.51869 164.78637 153.91173 1.000 73.44000 281 ASP B CA 1
ATOM 3316 C C . ASP B 1 281 ? 124.88424 164.10954 153.94114 1.000 73.44000 281 ASP B C 1
ATOM 3317 O O . ASP B 1 281 ? 125.68994 164.30848 153.02382 1.000 73.44000 281 ASP B O 1
ATOM 3322 N N . PRO B 1 282 ? 125.18753 163.30006 154.96717 1.000 68.35000 282 PRO B N 1
ATOM 3323 C CA . PRO B 1 282 ? 124.35260 162.93947 156.12289 1.000 68.35000 282 PRO B CA 1
ATOM 3324 C C . PRO B 1 282 ? 124.22738 164.08219 157.11899 1.000 68.35000 282 PRO B C 1
ATOM 3325 O O . PRO B 1 282 ? 125.10853 164.92564 157.20738 1.000 68.35000 282 PRO B O 1
ATOM 3329 N N . ALA B 1 283 ? 123.14800 164.13297 157.89413 1.000 68.61000 283 ALA B N 1
ATOM 3330 C CA . ALA B 1 283 ? 122.88295 165.27206 158.76048 1.000 68.61000 283 ALA B CA 1
ATOM 3331 C C . ALA B 1 283 ? 123.24558 165.03568 160.21647 1.000 68.61000 283 ALA B C 1
ATOM 3332 O O . ALA B 1 283 ? 123.72645 165.95844 160.87608 1.000 68.61000 283 ALA B O 1
ATOM 3334 N N . ILE B 1 284 ? 123.03046 163.83011 160.74008 1.000 69.34000 284 ILE B N 1
ATOM 3335 C CA . ILE B 1 284 ? 123.20268 163.57093 162.16110 1.000 69.34000 284 ILE B CA 1
ATOM 3336 C C . ILE B 1 284 ? 124.08252 162.34709 162.36610 1.000 69.34000 284 ILE B C 1
ATOM 3337 O O . ILE B 1 284 ? 124.20401 161.48060 161.49843 1.000 69.34000 284 ILE B O 1
ATOM 3342 N N . SER B 1 285 ? 124.70186 162.29467 163.54160 1.000 72.75000 285 SER B N 1
ATOM 3343 C CA . SER B 1 285 ? 125.43972 161.13387 164.01535 1.000 72.75000 285 SER B CA 1
ATOM 3344 C C . SER B 1 285 ? 124.84580 160.70778 165.34881 1.000 72.75000 285 SER B C 1
ATOM 3345 O O . SER B 1 285 ? 124.55294 161.55273 166.19977 1.000 72.75000 285 SER B O 1
ATOM 3348 N N . VAL B 1 286 ? 124.66850 159.40146 165.53212 1.000 75.19000 286 VAL B N 1
ATOM 3349 C CA . VAL B 1 286 ? 123.85839 158.89133 166.63347 1.000 75.19000 286 VAL B CA 1
ATOM 3350 C C . VAL B 1 286 ? 124.69034 158.25348 167.73822 1.000 75.19000 286 VAL B C 1
ATOM 3351 O O . VAL B 1 286 ? 124.27747 158.28074 168.90611 1.000 75.19000 286 VAL B O 1
ATOM 3355 N N . LYS B 1 287 ? 125.85089 157.69462 167.41278 1.000 76.90000 287 LYS B N 1
ATOM 3356 C CA . LYS B 1 287 ? 126.62014 156.90233 168.36533 1.000 76.90000 287 LYS B CA 1
ATOM 3357 C C . LYS B 1 287 ? 127.67608 157.77153 169.03941 1.000 76.90000 287 LYS B C 1
ATOM 3358 O O . LYS B 1 287 ? 128.59437 158.27009 168.38091 1.000 76.90000 287 LYS B O 1
ATOM 3364 N N . PHE B 1 288 ? 127.54107 157.94535 170.34904 1.000 71.81000 288 PHE B N 1
ATOM 3365 C CA . PHE B 1 288 ? 128.49043 158.66275 171.18437 1.000 71.81000 288 PHE B CA 1
ATOM 3366 C C . PHE B 1 288 ? 128.70988 157.87067 172.46259 1.000 71.81000 288 PHE B C 1
ATOM 3367 O O . PHE B 1 288 ? 127.84174 157.09075 172.86971 1.000 71.81000 288 PHE B O 1
ATOM 3375 N N . PRO B 1 289 ? 129.86051 158.04483 173.11678 1.000 69.91000 289 PRO B N 1
ATOM 3376 C CA . PRO B 1 289 ? 130.03153 157.47266 174.45918 1.000 69.91000 289 PRO B CA 1
ATOM 3377 C C . PRO B 1 289 ? 129.07068 158.10651 175.45194 1.000 69.91000 289 PRO B C 1
ATOM 3378 O O . PRO B 1 289 ? 129.16725 159.30264 175.74021 1.000 69.91000 289 PRO B O 1
ATOM 3382 N N . GLU B 1 290 ? 128.13923 157.30789 175.97893 1.000 72.86000 290 GLU B N 1
ATOM 3383 C CA . GLU B 1 290 ? 127.01300 157.86423 176.72408 1.000 72.86000 290 GLU B CA 1
ATOM 3384 C C . GLU B 1 290 ? 127.45977 158.55559 178.00660 1.000 72.86000 290 GLU B C 1
ATOM 3385 O O . GLU B 1 290 ? 126.97637 159.64708 178.32937 1.000 72.86000 290 GLU B O 1
ATOM 3391 N N . ASP B 1 291 ? 128.37219 157.93618 178.75661 1.000 71.71000 291 ASP B N 1
ATOM 3392 C CA . ASP B 1 291 ? 128.77486 158.50517 180.03954 1.000 71.71000 291 ASP B CA 1
ATOM 3393 C C . ASP B 1 291 ? 129.48734 159.84083 179.85792 1.000 71.71000 291 ASP B C 1
ATOM 3394 O O . ASP B 1 291 ? 129.21167 160.80536 180.58454 1.000 71.71000 291 ASP B O 1
ATOM 3399 N N . TYR B 1 292 ? 130.40273 159.91704 178.89045 1.000 67.02000 292 TYR B N 1
ATOM 3400 C CA . TYR B 1 292 ? 131.11900 161.16288 178.64234 1.000 67.02000 292 TYR B CA 1
ATOM 3401 C C . TYR B 1 292 ? 130.17287 162.25944 178.17276 1.000 67.02000 292 TYR B C 1
ATOM 3402 O O . TYR B 1 292 ? 130.28472 163.41322 178.60612 1.000 67.02000 292 TYR B O 1
ATOM 3411 N N . LEU B 1 293 ? 129.23337 161.91722 177.28988 1.000 66.65000 293 LEU B N 1
ATOM 3412 C CA . LEU B 1 293 ? 128.25701 162.89601 176.82997 1.000 66.65000 293 LEU B CA 1
ATOM 3413 C C . LEU B 1 293 ? 127.38303 163.39011 177.97332 1.000 66.65000 293 LEU B C 1
ATOM 3414 O O . LEU B 1 293 ? 127.05161 164.57893 178.02810 1.000 66.65000 293 LEU B O 1
ATOM 3419 N N . GLU B 1 294 ? 127.00240 162.50052 178.89147 1.000 67.53000 294 GLU B N 1
ATOM 3420 C CA . GLU B 1 294 ? 126.21643 162.92358 180.04539 1.000 67.53000 294 GLU B CA 1
ATOM 3421 C C . GLU B 1 294 ? 126.99928 163.89029 180.92502 1.000 67.53000 294 GLU B C 1
ATOM 3422 O O . GLU B 1 294 ? 126.45013 164.89106 181.40110 1.000 67.53000 294 GLU B O 1
ATOM 3428 N N . ARG B 1 295 ? 128.28433 163.60990 181.15538 1.000 66.75000 295 ARG B N 1
ATOM 3429 C CA . ARG B 1 295 ? 129.09384 164.52397 181.95791 1.000 66.75000 295 ARG B CA 1
ATOM 3430 C C . ARG B 1 295 ? 129.25186 165.87671 181.27047 1.000 66.75000 295 ARG B C 1
ATOM 3431 O O . ARG B 1 295 ? 129.20960 166.92456 181.92959 1.000 66.75000 295 ARG B O 1
ATOM 3439 N N . VAL B 1 296 ? 129.43530 165.87509 179.94760 1.000 64.51000 296 VAL B N 1
ATOM 3440 C CA . VAL B 1 296 ? 129.53947 167.13288 179.20971 1.000 64.51000 296 VAL B CA 1
ATOM 3441 C C . VAL B 1 296 ? 128.24360 167.92635 179.32205 1.000 64.51000 296 VAL B C 1
ATOM 3442 O O . VAL B 1 296 ? 128.25761 169.14423 179.54206 1.000 64.51000 296 VAL B O 1
ATOM 3446 N N . LYS B 1 297 ? 127.10395 167.24974 179.17943 1.000 65.49000 297 LYS B N 1
ATOM 3447 C CA . LYS B 1 297 ? 125.81948 167.92405 179.32698 1.000 65.49000 297 LYS B CA 1
ATOM 3448 C C . LYS B 1 297 ? 125.66632 168.51355 180.72141 1.000 65.49000 297 LYS B C 1
ATOM 3449 O O . LYS B 1 297 ? 125.19384 169.64578 180.87803 1.000 65.49000 297 LYS B O 1
ATOM 3455 N N . THR B 1 298 ? 126.06515 167.76112 181.74742 1.000 65.98000 298 THR B N 1
ATOM 3456 C CA . THR B 1 298 ? 125.95172 168.26015 183.11299 1.000 65.98000 298 THR B CA 1
ATOM 3457 C C . THR B 1 298 ? 126.81668 169.49509 183.32865 1.000 65.98000 298 THR B C 1
ATOM 3458 O O . THR B 1 298 ? 126.37523 170.46249 183.95811 1.000 65.98000 298 THR B O 1
ATOM 3462 N N . VAL B 1 299 ? 128.04882 169.48861 182.81600 1.000 65.07000 299 VAL B N 1
ATOM 3463 C CA . VAL B 1 299 ? 128.92085 170.63967 183.03712 1.000 65.07000 299 VAL B CA 1
ATOM 3464 C C . VAL B 1 299 ? 128.43365 171.84539 182.24065 1.000 65.07000 299 VAL B C 1
ATOM 3465 O O . VAL B 1 299 ? 128.60152 172.99277 182.66848 1.000 65.07000 299 VAL B O 1
ATOM 3469 N N . HIS B 1 300 ? 127.81837 171.61322 181.07704 1.000 64.82000 300 HIS B N 1
ATOM 3470 C CA . HIS B 1 300 ? 127.31437 172.73007 180.28274 1.000 64.82000 300 HIS B CA 1
ATOM 3471 C C . HIS B 1 300 ? 126.07214 173.34947 180.90857 1.000 64.82000 300 HIS B C 1
ATOM 3472 O O . HIS B 1 300 ? 125.93372 174.57633 180.93764 1.000 64.82000 300 HIS B O 1
ATOM 3479 N N . SER B 1 301 ? 125.15635 172.52234 181.41248 1.000 66.65000 301 SER B N 1
ATOM 3480 C CA . SER B 1 301 ? 123.85429 173.01107 181.84445 1.000 66.65000 301 SER B CA 1
ATOM 3481 C C . SER B 1 301 ? 123.79433 173.40027 183.31334 1.000 66.65000 301 SER B C 1
ATOM 3482 O O . SER B 1 301 ? 122.96895 174.24252 183.67782 1.000 66.65000 301 SER B O 1
ATOM 3485 N N . LYS B 1 302 ? 124.62649 172.81172 184.16495 1.000 69.04000 302 LYS B N 1
ATOM 3486 C CA . LYS B 1 302 ? 124.59763 173.11915 185.58959 1.000 69.04000 302 LYS B CA 1
ATOM 3487 C C . LYS B 1 302 ? 125.94606 173.51663 186.16206 1.000 69.04000 302 LYS B C 1
ATOM 3488 O O . LYS B 1 302 ? 125.98379 174.22079 187.17591 1.000 69.04000 302 LYS B O 1
ATOM 3494 N N . GLY B 1 303 ? 127.04903 173.08840 185.55928 1.000 68.03000 303 GLY B N 1
ATOM 3495 C CA . GLY B 1 303 ? 128.35785 173.40201 186.09090 1.000 68.03000 303 GLY B CA 1
ATOM 3496 C C . GLY B 1 303 ? 128.88214 172.32524 187.01570 1.000 68.03000 303 GLY B C 1
ATOM 3497 O O . GLY B 1 303 ? 128.22423 171.30351 187.22833 1.000 68.03000 303 GLY B O 1
ATOM 3498 N N . GLY B 1 304 ? 130.06326 172.54748 187.57936 1.000 69.73000 304 GLY B N 1
ATOM 3499 C CA . GLY B 1 304 ? 130.69476 171.55906 188.42743 1.000 69.73000 304 GLY B CA 1
ATOM 3500 C C . GLY B 1 304 ? 132.19520 171.58655 188.24405 1.000 69.73000 304 GLY B C 1
ATOM 3501 O O . GLY B 1 304 ? 132.73450 172.32437 187.41798 1.000 69.73000 304 GLY B O 1
ATOM 3502 N N . TYR B 1 305 ? 132.87512 170.75273 189.03025 1.000 69.03000 305 TYR B N 1
ATOM 3503 C CA . TYR B 1 305 ? 134.33720 170.72131 189.06070 1.000 69.03000 305 TYR B CA 1
ATOM 3504 C C . TYR B 1 305 ? 134.90530 172.09681 189.39925 1.000 69.03000 305 TYR B C 1
ATOM 3505 O O . TYR B 1 305 ? 135.90910 172.53160 188.83298 1.000 69.03000 305 TYR B O 1
ATOM 3514 N N . GLY B 1 306 ? 134.25202 172.79087 190.32752 1.000 68.89000 306 GLY B N 1
ATOM 3515 C CA . GLY B 1 306 ? 134.68717 174.11857 190.70717 1.000 68.89000 306 GLY B CA 1
ATOM 3516 C C . GLY B 1 306 ? 134.37074 175.20415 189.70693 1.000 68.89000 306 GLY B C 1
ATOM 3517 O O . GLY B 1 306 ? 134.99265 176.26842 189.74853 1.000 68.89000 306 GLY B O 1
ATOM 3518 N N . SER B 1 307 ? 133.42147 174.97139 188.80904 1.000 68.46000 307 SER B N 1
ATOM 3519 C CA . SER B 1 307 ? 133.02972 175.93422 187.79125 1.000 68.46000 307 SER B CA 1
ATOM 3520 C C . SER B 1 307 ? 131.59315 176.38564 188.02582 1.000 68.46000 307 SER B C 1
ATOM 3521 O O . SER B 1 307 ? 130.89754 175.89430 188.91722 1.000 68.46000 307 SER B O 1
ATOM 3524 N N . ALA B 1 308 ? 131.15041 177.34033 187.20579 1.000 68.25000 308 ALA B N 1
ATOM 3525 C CA . ALA B 1 308 ? 129.80551 177.88374 187.31461 1.000 68.25000 308 ALA B CA 1
ATOM 3526 C C . ALA B 1 308 ? 128.90960 177.55157 186.13310 1.000 68.25000 308 ALA B C 1
ATOM 3527 O O . ALA B 1 308 ? 127.68564 177.58533 186.28431 1.000 68.25000 308 ALA B O 1
ATOM 3529 N N . GLY B 1 309 ? 129.47638 177.23510 184.97474 1.000 66.46000 309 GLY B N 1
ATOM 3530 C CA . GLY B 1 309 ? 128.65967 176.89548 183.83201 1.000 66.46000 309 GLY B CA 1
ATOM 3531 C C . GLY B 1 309 ? 127.90329 178.09848 183.29362 1.000 66.46000 309 GLY B C 1
ATOM 3532 O O . GLY B 1 309 ? 128.19378 179.25399 183.60403 1.000 66.46000 309 GLY B O 1
ATOM 3533 N N . TYR B 1 310 ? 126.90354 177.79961 182.46701 1.000 65.90000 310 TYR B N 1
ATOM 3534 C CA . TYR B 1 310 ? 126.07190 178.82622 181.86056 1.000 65.90000 310 TYR B CA 1
ATOM 3535 C C . TYR B 1 310 ? 124.59861 178.70073 182.21707 1.000 65.90000 310 TYR B C 1
ATOM 3536 O O . TYR B 1 310 ? 123.80561 179.54426 181.78632 1.000 65.90000 310 TYR B O 1
ATOM 3545 N N . ASN B 1 311 ? 124.22351 177.68762 182.99904 1.000 68.07000 311 ASN B N 1
ATOM 3546 C CA . ASN B 1 311 ? 122.84121 177.41937 183.41155 1.000 68.07000 311 ASN B CA 1
ATOM 3547 C C . ASN B 1 311 ? 121.84099 177.68179 182.28464 1.000 68.07000 311 ASN B C 1
ATOM 3548 O O . ASN B 1 311 ? 120.86434 178.41678 182.43780 1.000 68.07000 311 ASN B O 1
ATOM 3553 N N . TYR B 1 312 ? 122.09658 177.06379 181.13528 1.000 67.01000 312 TYR B N 1
ATOM 3554 C CA . TYR B 1 312 ? 121.15051 177.03375 180.03231 1.000 67.01000 312 TYR B CA 1
ATOM 3555 C C . TYR B 1 312 ? 120.84312 175.58168 179.69242 1.000 67.01000 312 TYR B C 1
ATOM 3556 O O . TYR B 1 312 ? 121.57134 174.66481 180.07831 1.000 67.01000 312 TYR B O 1
ATOM 3565 N N . ASP B 1 313 ? 119.74833 175.37245 178.96971 1.000 69.72000 313 ASP B N 1
ATOM 3566 C CA . ASP B 1 313 ? 119.24239 174.02853 178.70688 1.000 69.72000 313 ASP B CA 1
ATOM 3567 C C . ASP B 1 313 ? 120.00397 173.42749 177.53137 1.000 69.72000 313 ASP B C 1
ATOM 3568 O O . ASP B 1 313 ? 119.80162 173.82012 176.37986 1.000 69.72000 313 ASP B O 1
ATOM 3573 N N . TRP B 1 314 ? 120.87808 172.46810 177.82408 1.000 67.66000 314 TRP B N 1
ATOM 3574 C CA . TRP B 1 314 ? 121.66935 171.81164 176.79257 1.000 67.66000 314 TRP B CA 1
ATOM 3575 C C . TRP B 1 314 ? 120.79975 170.83783 176.00789 1.000 67.66000 314 TRP B C 1
ATOM 3576 O O . TRP B 1 314 ? 120.05678 170.04616 176.59418 1.000 67.66000 314 TRP B O 1
ATOM 3587 N N . LYS B 1 315 ? 120.89357 170.89276 174.68254 1.000 70.78000 315 LYS B N 1
ATOM 3588 C CA . LYS B 1 315 ? 120.05768 170.09018 173.79980 1.000 70.78000 315 LYS B CA 1
ATOM 3589 C C . LYS B 1 315 ? 120.92093 169.12122 173.00444 1.000 70.78000 315 LYS B C 1
ATOM 3590 O O . LYS B 1 315 ? 121.90276 169.52895 172.37646 1.000 70.78000 315 LYS B O 1
ATOM 3596 N N . ILE B 1 316 ? 120.54523 167.84153 173.02772 1.000 69.58000 316 ILE B N 1
ATOM 3597 C CA . ILE B 1 316 ? 121.28633 166.82559 172.28711 1.000 69.58000 316 ILE B CA 1
ATOM 3598 C C . ILE B 1 316 ? 121.12349 167.00986 170.78273 1.000 69.58000 316 ILE B C 1
ATOM 3599 O O . ILE B 1 316 ? 122.07372 166.79066 170.01860 1.000 69.58000 316 ILE B O 1
ATOM 3604 N N . GLU B 1 317 ? 119.93396 167.41926 170.33431 1.000 71.77000 317 GLU B N 1
ATOM 3605 C CA . GLU B 1 317 ? 119.68730 167.59956 168.90938 1.000 71.77000 317 GLU B CA 1
ATOM 3606 C C . GLU B 1 317 ? 120.62436 168.62251 168.28849 1.000 71.77000 317 GLU B C 1
ATOM 3607 O O . GLU B 1 317 ? 120.88653 168.55460 167.08369 1.000 71.77000 317 GLU B O 1
ATOM 3613 N N . GLU B 1 318 ? 121.12942 169.56990 169.07841 1.000 71.11000 318 GLU B N 1
ATOM 3614 C CA . GLU B 1 318 ? 122.10489 170.51653 168.55321 1.000 71.11000 318 GLU B CA 1
ATOM 3615 C C . GLU B 1 318 ? 123.45031 169.84271 168.31931 1.000 71.11000 318 GLU B C 1
ATOM 3616 O O . GLU B 1 318 ? 124.12250 170.11504 167.31855 1.000 71.11000 318 GLU B O 1
ATOM 3622 N N . ALA B 1 319 ? 123.85539 168.95441 169.22763 1.000 68.00000 319 ALA B N 1
ATOM 3623 C CA . ALA B 1 319 ? 125.12383 168.25341 169.08760 1.000 68.00000 319 ALA B CA 1
ATOM 3624 C C . ALA B 1 319 ? 125.07608 167.14750 168.04333 1.000 68.00000 319 ALA B C 1
ATOM 3625 O O . ALA B 1 319 ? 126.13450 166.67195 167.62188 1.000 68.00000 319 ALA B O 1
ATOM 3627 N N . GLN B 1 320 ? 123.88393 166.72282 167.62035 1.000 69.35000 320 GLN B N 1
ATOM 3628 C CA . GLN B 1 320 ? 123.79319 165.66312 166.62069 1.000 69.35000 320 GLN B CA 1
ATOM 3629 C C . GLN B 1 320 ? 124.33533 166.08847 165.26136 1.000 69.35000 320 GLN B C 1
ATOM 3630 O O . GLN B 1 320 ? 124.79201 165.23481 164.49537 1.000 69.35000 320 GLN B O 1
ATOM 3636 N N . LYS B 1 321 ? 124.29553 167.38057 164.94456 1.000 66.66000 321 LYS B N 1
ATOM 3637 C CA . LYS B 1 321 ? 124.57043 167.83466 163.58642 1.000 66.66000 321 LYS B CA 1
ATOM 3638 C C . LYS B 1 321 ? 126.03344 167.63691 163.21040 1.000 66.66000 321 LYS B C 1
ATOM 3639 O O . LYS B 1 321 ? 126.92720 167.71117 164.05625 1.000 66.66000 321 LYS B O 1
ATOM 3645 N N . ASN B 1 322 ? 126.27135 167.39379 161.92432 1.000 66.06000 322 ASN B N 1
ATOM 3646 C CA . ASN B 1 322 ? 127.61038 167.21031 161.38159 1.000 66.06000 322 ASN B CA 1
ATOM 3647 C C . ASN B 1 322 ? 128.06698 168.48089 160.67879 1.000 66.06000 322 ASN B C 1
ATOM 3648 O O . ASN B 1 322 ? 127.29236 169.10857 159.95104 1.000 66.06000 322 ASN B O 1
ATOM 3653 N N . VAL B 1 323 ? 129.32907 168.85417 160.89623 1.000 65.17000 323 VAL B N 1
ATOM 3654 C CA . VAL B 1 323 ? 129.92490 170.03506 160.29166 1.000 65.17000 323 VAL B CA 1
ATOM 3655 C C . VAL B 1 323 ? 131.30296 169.67315 159.75618 1.000 65.17000 323 VAL B C 1
ATOM 3656 O O . VAL B 1 323 ? 131.91571 168.68165 160.15815 1.000 65.17000 323 VAL B O 1
ATOM 3660 N N . LEU B 1 324 ? 131.79185 170.50085 158.83811 1.000 64.36000 324 LEU B N 1
ATOM 3661 C CA . LEU B 1 324 ? 133.19798 170.46219 158.46716 1.000 64.36000 324 LEU B CA 1
ATOM 3662 C C . LEU B 1 324 ? 134.00902 171.15904 159.55031 1.000 64.36000 324 LEU B C 1
ATOM 3663 O O . LEU B 1 324 ? 133.67442 172.27348 159.96174 1.000 64.36000 324 LEU B O 1
ATOM 3668 N N . ARG B 1 325 ? 135.06885 170.50171 160.01515 1.000 65.77000 325 ARG B N 1
ATOM 3669 C CA . ARG B 1 325 ? 135.81542 171.00618 161.15992 1.000 65.77000 325 ARG B CA 1
ATOM 3670 C C . ARG B 1 325 ? 136.39909 172.38223 160.86751 1.000 65.77000 325 ARG B C 1
ATOM 3671 O O . ARG B 1 325 ? 136.91050 172.64113 159.77510 1.000 65.77000 325 ARG B O 1
ATOM 3679 N N . THR B 1 326 ? 136.30151 173.27432 161.84950 1.000 67.33000 326 THR B N 1
ATOM 3680 C CA . THR B 1 326 ? 136.86602 174.61041 161.74055 1.000 67.33000 326 THR B CA 1
ATOM 3681 C C . THR B 1 326 ? 138.25547 174.71781 162.34994 1.000 67.33000 326 THR B C 1
ATOM 3682 O O . THR B 1 326 ? 138.92529 175.73581 162.15044 1.000 67.33000 326 THR B O 1
ATOM 3686 N N . HIS B 1 327 ? 138.69892 173.70013 163.08153 1.000 66.69000 327 HIS B N 1
ATOM 3687 C CA . HIS B 1 327 ? 140.02959 173.68396 163.66926 1.000 66.69000 327 HIS B CA 1
ATOM 3688 C C . HIS B 1 327 ? 140.40145 172.24269 163.97814 1.000 66.69000 327 HIS B C 1
ATOM 3689 O O . HIS B 1 327 ? 139.55030 171.35092 163.97724 1.000 66.69000 327 HIS B O 1
ATOM 3696 N N . THR B 1 328 ? 141.68777 172.02526 164.23945 1.000 66.42000 328 THR B N 1
ATOM 3697 C CA . THR B 1 328 ? 142.19325 170.68764 164.51788 1.000 66.42000 328 THR B CA 1
ATOM 3698 C C . THR B 1 328 ? 142.10292 170.31096 165.98883 1.000 66.42000 328 THR B C 1
ATOM 3699 O O . THR B 1 328 ? 142.56782 169.22969 166.36037 1.000 66.42000 328 THR B O 1
ATOM 3703 N N . THR B 1 329 ? 141.52320 171.16773 166.83061 1.000 65.93000 329 THR B N 1
ATOM 3704 C CA . THR B 1 329 ? 141.44289 170.86536 168.25532 1.000 65.93000 329 THR B CA 1
ATOM 3705 C C . THR B 1 329 ? 140.50288 169.69794 168.53759 1.000 65.93000 329 THR B C 1
ATOM 3706 O O . THR B 1 329 ? 140.59318 169.07721 169.60157 1.000 65.93000 329 THR B O 1
ATOM 3710 N N . ALA B 1 330 ? 139.59879 169.38237 167.60815 1.000 66.28000 330 ALA B N 1
ATOM 3711 C CA . ALA B 1 330 ? 138.71963 168.23200 167.79715 1.000 66.28000 330 ALA B CA 1
ATOM 3712 C C . ALA B 1 330 ? 139.51184 166.93079 167.84689 1.000 66.28000 330 ALA B C 1
ATOM 3713 O O . ALA B 1 330 ? 139.24767 166.06118 168.68879 1.000 66.28000 330 ALA B O 1
ATOM 3715 N N . VAL B 1 331 ? 140.48732 166.77942 166.94899 1.000 65.84000 331 VAL B N 1
ATOM 3716 C CA . VAL B 1 331 ? 141.33971 165.59494 166.96074 1.000 65.84000 331 VAL B CA 1
ATOM 3717 C C . VAL B 1 331 ? 142.13004 165.52499 168.25890 1.000 65.84000 331 VAL B C 1
ATOM 3718 O O . VAL B 1 331 ? 142.32079 164.44518 168.83288 1.000 65.84000 331 VAL B O 1
ATOM 3722 N N . SER B 1 332 ? 142.60590 166.67490 168.73956 1.000 65.78000 332 SER B N 1
ATOM 3723 C CA . SER B 1 332 ? 143.31222 166.70809 170.01327 1.000 65.78000 332 SER B CA 1
ATOM 3724 C C . SER B 1 332 ? 142.41191 166.27840 171.16098 1.000 65.78000 332 SER B C 1
ATOM 3725 O O . SER B 1 332 ? 142.85932 165.56572 172.06459 1.000 65.78000 332 SER B O 1
ATOM 3728 N N . ALA B 1 333 ? 141.14671 166.70201 171.14644 1.000 65.67000 333 ALA B N 1
ATOM 3729 C CA . ALA B 1 333 ? 140.21159 166.27739 172.18266 1.000 65.67000 333 ALA B CA 1
ATOM 3730 C C . ALA B 1 333 ? 139.97715 164.77419 172.13032 1.000 65.67000 333 ALA B C 1
ATOM 3731 O O . ALA B 1 333 ? 139.93695 164.10717 173.17185 1.000 65.67000 333 ALA B O 1
ATOM 3733 N N . ARG B 1 334 ? 139.81736 164.22389 170.92396 1.000 65.30000 334 ARG B N 1
ATOM 3734 C CA . ARG B 1 334 ? 139.66476 162.77721 170.78902 1.000 65.30000 334 ARG B CA 1
ATOM 3735 C C . ARG B 1 334 ? 140.87494 162.04083 171.34856 1.000 65.30000 334 ARG B C 1
ATOM 3736 O O . ARG B 1 334 ? 140.73052 161.06728 172.10024 1.000 65.30000 334 ARG B O 1
ATOM 3744 N N . GLN B 1 335 ? 142.07811 162.49289 170.98822 1.000 66.21000 335 GLN B N 1
ATOM 3745 C CA . GLN B 1 335 ? 143.29293 161.84123 171.46446 1.000 66.21000 335 GLN B CA 1
ATOM 3746 C C . GLN B 1 335 ? 143.41893 161.94051 172.97674 1.000 66.21000 335 GLN B C 1
ATOM 3747 O O . GLN B 1 335 ? 143.82789 160.97843 173.63361 1.000 66.21000 335 GLN B O 1
ATOM 3753 N N . LEU B 1 336 ? 143.08512 163.09840 173.54732 1.000 66.12000 336 LEU B N 1
ATOM 3754 C CA . LEU B 1 336 ? 143.16827 163.25409 174.99447 1.000 66.12000 336 LEU B CA 1
ATOM 3755 C C . LEU B 1 336 ? 142.17351 162.34927 175.70735 1.000 66.12000 336 LEU B C 1
ATOM 3756 O O . LEU B 1 336 ? 142.50282 161.74982 176.73618 1.000 66.12000 336 LEU B O 1
ATOM 3761 N N . TYR B 1 337 ? 140.95273 162.23375 175.18068 1.000 66.47000 337 TYR B N 1
ATOM 3762 C CA . TYR B 1 337 ? 139.98436 161.32690 175.78897 1.000 66.47000 337 TYR B CA 1
ATOM 3763 C C . TYR B 1 337 ? 140.46351 159.88338 175.71545 1.000 66.47000 337 TYR B C 1
ATOM 3764 O O . TYR B 1 337 ? 140.36805 159.13601 176.69850 1.000 66.47000 337 TYR B O 1
ATOM 3773 N N . GLN B 1 338 ? 140.99857 159.47773 174.56127 1.000 69.10000 338 GLN B N 1
ATOM 3774 C CA . GLN B 1 338 ? 141.50079 158.11510 174.42165 1.000 69.10000 338 GLN B CA 1
ATOM 3775 C C . GLN B 1 338 ? 142.65513 157.85141 175.37963 1.000 69.10000 338 GLN B C 1
ATOM 3776 O O . GLN B 1 338 ? 142.72863 156.78214 175.99471 1.000 69.10000 338 GLN B O 1
ATOM 3782 N N . LEU B 1 339 ? 143.56542 158.81679 175.52077 1.000 68.29000 339 LEU B N 1
ATOM 3783 C CA . LEU B 1 339 ? 144.67464 158.66497 176.45551 1.000 68.29000 339 LEU B CA 1
ATOM 3784 C C . LEU B 1 339 ? 144.17832 158.56391 177.89044 1.000 68.29000 339 LEU B C 1
ATOM 3785 O O . LEU B 1 339 ? 144.68456 157.75405 178.67435 1.000 68.29000 339 LEU B O 1
ATOM 3790 N N . ALA B 1 340 ? 143.18888 159.37959 178.25516 1.000 67.47000 340 ALA B N 1
ATOM 3791 C CA . ALA B 1 340 ? 142.66770 159.33692 179.61508 1.000 67.47000 340 ALA B CA 1
ATOM 3792 C C . ALA B 1 340 ? 141.97578 158.01603 179.91183 1.000 67.47000 340 ALA B C 1
ATOM 3793 O O . ALA B 1 340 ? 142.03790 157.52818 181.04551 1.000 67.47000 340 ALA B O 1
ATOM 3795 N N . GLN B 1 341 ? 141.30527 157.43027 178.91796 1.000 69.69000 341 GLN B N 1
ATOM 3796 C CA . GLN B 1 341 ? 140.59010 156.18063 179.15742 1.000 69.69000 341 GLN B CA 1
ATOM 3797 C C . GLN B 1 341 ? 141.54262 155.03233 179.47255 1.000 69.69000 341 GLN B C 1
ATOM 3798 O O . GLN B 1 341 ? 141.26640 154.22045 180.36279 1.000 69.69000 341 GLN B O 1
ATOM 3804 N N . GLU B 1 342 ? 142.66830 154.94638 178.76320 1.000 73.54000 342 GLU B N 1
ATOM 3805 C CA . GLU B 1 342 ? 143.57608 153.81148 178.87638 1.000 73.54000 342 GLU B CA 1
ATOM 3806 C C . GLU B 1 342 ? 144.77789 154.09994 179.77156 1.000 73.54000 342 GLU B C 1
ATOM 3807 O O . GLU B 1 342 ? 145.83398 153.48277 179.60110 1.000 73.54000 342 GLU B O 1
ATOM 3813 N N . GLY B 1 343 ? 144.64057 155.01558 180.72564 1.000 71.33000 343 GLY B N 1
ATOM 3814 C CA . GLY B 1 343 ? 145.73959 155.33148 181.61728 1.000 71.33000 343 GLY B CA 1
ATOM 3815 C C . GLY B 1 343 ? 146.61100 156.45474 181.09734 1.000 71.33000 343 GLY B C 1
ATOM 3816 O O . GLY B 1 343 ? 146.90603 156.51310 179.90069 1.000 71.33000 343 GLY B O 1
ATOM 3817 N N . PHE B 1 344 ? 147.03975 157.34691 181.98402 1.000 69.70000 344 PHE B N 1
ATOM 3818 C CA . PHE B 1 344 ? 147.75726 158.54486 181.57641 1.000 69.70000 344 PHE B CA 1
ATOM 3819 C C . PHE B 1 344 ? 149.26265 158.31487 181.54458 1.000 69.70000 344 PHE B C 1
ATOM 3820 O O . PHE B 1 344 ? 149.81112 157.54681 182.33881 1.000 69.70000 344 PHE B O 1
ATOM 3828 N N . ARG B 1 345 ? 149.92496 158.99864 180.61046 1.000 73.08000 345 ARG B N 1
ATOM 3829 C CA . ARG B 1 345 ? 151.37368 159.05396 180.49599 1.000 73.08000 345 ARG B CA 1
ATOM 3830 C C . ARG B 1 345 ? 151.73158 160.33927 179.76293 1.000 73.08000 345 ARG B C 1
ATOM 3831 O O . ARG B 1 345 ? 150.97320 160.76954 178.88363 1.000 73.08000 345 ARG B O 1
ATOM 3839 N N . PRO B 1 346 ? 152.85055 160.98246 180.10062 1.000 68.14000 346 PRO B N 1
ATOM 3840 C CA . PRO B 1 346 ? 153.20072 162.24954 179.44480 1.000 68.14000 346 PRO B CA 1
ATOM 3841 C C . PRO B 1 346 ? 153.29709 162.09505 177.93570 1.000 68.14000 346 PRO B C 1
ATOM 3842 O O . PRO B 1 346 ? 153.78811 161.08277 177.43280 1.000 68.14000 346 PRO B O 1
ATOM 3846 N N . SER B 1 347 ? 152.82148 163.10059 177.20398 1.000 63.72000 347 SER B N 1
ATOM 3847 C CA . SER B 1 347 ? 152.72121 162.96903 175.75943 1.000 63.72000 347 SER B CA 1
ATOM 3848 C C . SER B 1 347 ? 153.00761 164.29812 175.07797 1.000 63.72000 347 SER B C 1
ATOM 3849 O O . SER B 1 347 ? 152.78354 165.37434 175.64090 1.000 63.72000 347 SER B O 1
ATOM 3852 N N . LYS B 1 348 ? 153.50374 164.19862 173.84585 1.000 60.64000 348 LYS B N 1
ATOM 3853 C CA . LYS B 1 348 ? 153.72620 165.34212 172.96994 1.000 60.64000 348 LYS B CA 1
ATOM 3854 C C . LYS B 1 348 ? 153.19642 164.98216 171.59213 1.000 60.64000 348 LYS B C 1
ATOM 3855 O O . LYS B 1 348 ? 153.64862 164.00260 170.99331 1.000 60.64000 348 LYS B O 1
ATOM 3861 N N . LEU B 1 349 ? 152.25050 165.77034 171.08675 1.000 61.66000 349 LEU B N 1
ATOM 3862 C CA . LEU B 1 349 ? 151.57181 165.47127 169.83486 1.000 61.66000 349 LEU B CA 1
ATOM 3863 C C . LEU B 1 349 ? 151.57265 166.70309 168.94348 1.000 61.66000 349 LEU B C 1
ATOM 3864 O O . LEU B 1 349 ? 151.73153 167.82704 169.41997 1.000 61.66000 349 LEU B O 1
ATOM 3869 N N . PHE B 1 350 ? 151.39827 166.48871 167.64200 1.000 62.02000 350 PHE B N 1
ATOM 3870 C CA . PHE B 1 350 ? 151.31756 167.60662 166.71415 1.000 62.02000 350 PHE B CA 1
ATOM 3871 C C . PHE B 1 350 ? 150.44674 167.21561 165.53228 1.000 62.02000 350 PHE B C 1
ATOM 3872 O O . PHE B 1 350 ? 150.20754 166.03432 165.27620 1.000 62.02000 350 PHE B O 1
ATOM 3880 N N . SER B 1 351 ? 149.96909 168.22908 164.81428 1.000 63.03000 351 SER B N 1
ATOM 3881 C CA . SER B 1 351 ? 149.11469 167.99100 163.66039 1.000 63.03000 351 SER B CA 1
ATOM 3882 C C . SER B 1 351 ? 149.22863 169.15381 162.68616 1.000 63.03000 351 SER B C 1
ATOM 3883 O O . SER B 1 351 ? 149.28600 170.31764 163.09542 1.000 63.03000 351 SER B O 1
ATOM 3886 N N . ILE B 1 352 ? 149.25645 168.82320 161.39611 1.000 63.83000 352 ILE B N 1
ATOM 3887 C CA . ILE B 1 352 ? 149.30687 169.79933 160.31261 1.000 63.83000 352 ILE B CA 1
ATOM 3888 C C . ILE B 1 352 ? 148.32058 169.33704 159.24844 1.000 63.83000 352 ILE B C 1
ATOM 3889 O O . ILE B 1 352 ? 148.59730 168.37385 158.52558 1.000 63.83000 352 ILE B O 1
ATOM 3894 N N . ASP B 1 353 ? 147.18156 170.01708 159.13889 1.000 67.69000 353 ASP B N 1
ATOM 3895 C CA . ASP B 1 353 ? 146.17370 169.60871 158.16922 1.000 67.69000 353 ASP B CA 1
ATOM 3896 C C . ASP B 1 353 ? 145.24636 170.77837 157.86727 1.000 67.69000 353 ASP B C 1
ATOM 3897 O O . ASP B 1 353 ? 145.33791 171.84831 158.47482 1.000 67.69000 353 ASP B O 1
ATOM 3902 N N . ARG B 1 354 ? 144.35412 170.55384 156.90348 1.000 67.76000 354 ARG B N 1
ATOM 3903 C CA . ARG B 1 354 ? 143.41894 171.57731 156.45998 1.000 67.76000 354 ARG B CA 1
ATOM 3904 C C . ARG B 1 354 ? 142.30873 171.79935 157.47854 1.000 67.76000 354 ARG B C 1
ATOM 3905 O O . ARG B 1 354 ? 141.86064 170.87282 158.15719 1.000 67.76000 354 ARG B O 1
ATOM 3913 N N . VAL B 1 355 ? 141.85590 173.05061 157.57018 1.000 67.33000 355 VAL B N 1
ATOM 3914 C CA . VAL B 1 355 ? 140.64507 173.40618 158.29351 1.000 67.33000 355 VAL B CA 1
ATOM 3915 C C . VAL B 1 355 ? 139.82725 174.33498 157.40691 1.000 67.33000 355 VAL B C 1
ATOM 3916 O O . VAL B 1 355 ? 140.35868 175.03584 156.53973 1.000 67.33000 355 VAL B O 1
ATOM 3920 N N . PHE B 1 356 ? 138.51556 174.33330 157.64357 1.000 67.09000 356 PHE B N 1
ATOM 3921 C CA . PHE B 1 356 ? 137.54186 175.00278 156.79030 1.000 67.09000 356 PHE B CA 1
ATOM 3922 C C . PHE B 1 356 ? 136.81175 176.08043 157.57760 1.000 67.09000 356 PHE B C 1
ATOM 3923 O O . PHE B 1 356 ? 136.39917 175.84853 158.71776 1.000 67.09000 356 PHE B O 1
ATOM 3931 N N . ARG B 1 357 ? 136.64772 177.25181 156.96629 1.000 72.34000 357 ARG B N 1
ATOM 3932 C CA . ARG B 1 357 ? 135.85511 178.33313 157.53419 1.000 72.34000 357 ARG B CA 1
ATOM 3933 C C . ARG B 1 357 ? 135.01288 178.95994 156.43376 1.000 72.34000 357 ARG B C 1
ATOM 3934 O O . ARG B 1 357 ? 135.46600 179.08588 155.29344 1.000 72.34000 357 ARG B O 1
ATOM 3942 N N . ASN B 1 358 ? 133.78767 179.34972 156.77798 1.000 76.83000 358 ASN B N 1
ATOM 3943 C CA . ASN B 1 358 ? 132.83215 179.85777 155.79603 1.000 76.83000 358 ASN B CA 1
ATOM 3944 C C . ASN B 1 358 ? 133.10810 181.33592 155.55275 1.000 76.83000 358 ASN B C 1
ATOM 3945 O O . ASN B 1 358 ? 132.87776 182.17319 156.42878 1.000 76.83000 358 ASN B O 1
ATOM 3950 N N . GLU B 1 359 ? 133.59520 181.66285 154.35740 1.000 89.87000 359 GLU B N 1
ATOM 3951 C CA . GLU B 1 359 ? 133.93309 183.03303 154.00265 1.000 89.87000 359 GLU B CA 1
ATOM 3952 C C . GLU B 1 359 ? 133.40049 183.35463 152.61591 1.000 89.87000 359 GLU B C 1
ATOM 3953 O O . GLU B 1 359 ? 133.27056 182.47037 151.76567 1.000 89.87000 359 GLU B O 1
ATOM 3959 N N . THR B 1 360 ? 133.09694 184.63053 152.39705 1.000 98.54000 360 THR B N 1
ATOM 3960 C CA . THR B 1 360 ? 132.65784 185.09698 151.09309 1.000 98.54000 360 THR B CA 1
ATOM 3961 C C . THR B 1 360 ? 133.86008 185.29221 150.17114 1.000 98.54000 360 THR B C 1
ATOM 3962 O O . THR B 1 360 ? 135.01524 185.30161 150.60416 1.000 98.54000 360 THR B O 1
ATOM 3966 N N . LEU B 1 361 ? 133.57631 185.44834 148.88013 1.000 100.04000 361 LEU B N 1
ATOM 3967 C CA . LEU B 1 361 ? 134.62735 185.63139 147.88384 1.000 100.04000 361 LEU B CA 1
ATOM 3968 C C . LEU B 1 361 ? 135.32246 186.96804 148.10908 1.000 100.04000 361 LEU B C 1
ATOM 3969 O O . LEU B 1 361 ? 134.73844 188.03007 147.87208 1.000 100.04000 361 LEU B O 1
ATOM 3974 N N . ASP B 1 362 ? 136.56933 186.91727 148.56698 1.000 101.30000 362 ASP B N 1
ATOM 3975 C CA . ASP B 1 362 ? 137.38213 188.10957 148.75819 1.000 101.30000 362 ASP B CA 1
ATOM 3976 C C . ASP B 1 362 ? 138.83837 187.72910 148.52006 1.000 101.30000 362 ASP B C 1
ATOM 3977 O O . ASP B 1 362 ? 139.14031 186.65746 147.98659 1.000 101.30000 362 ASP B O 1
ATOM 3982 N N . ALA B 1 363 ? 139.74989 188.61540 148.91973 1.000 101.91000 363 ALA B N 1
ATOM 3983 C CA . ALA B 1 363 ? 141.17598 188.37128 148.77632 1.000 101.91000 363 ALA B CA 1
ATOM 3984 C C . ALA B 1 363 ? 141.91036 188.25048 150.10126 1.000 101.91000 363 ALA B C 1
ATOM 3985 O O . ALA B 1 363 ? 143.04381 187.75897 150.11478 1.000 101.91000 363 ALA B O 1
ATOM 3987 N N . THR B 1 364 ? 141.30460 188.68603 151.20715 1.000 101.72000 364 THR B N 1
ATOM 3988 C CA . THR B 1 364 ? 141.99007 188.63811 152.49367 1.000 101.72000 364 THR B CA 1
ATOM 3989 C C . THR B 1 364 ? 142.23892 187.20231 152.93885 1.000 101.72000 364 THR B C 1
ATOM 3990 O O . THR B 1 364 ? 143.33767 186.86916 153.39759 1.000 101.72000 364 THR B O 1
ATOM 3994 N N . HIS B 1 365 ? 141.23608 186.33622 152.80866 1.000 96.98000 365 HIS B N 1
ATOM 3995 C CA . HIS B 1 365 ? 141.33811 184.97698 153.31692 1.000 96.98000 365 HIS B CA 1
ATOM 3996 C C . HIS B 1 365 ? 140.58459 184.02607 152.39979 1.000 96.98000 365 HIS B C 1
ATOM 3997 O O . HIS B 1 365 ? 139.70888 184.43097 151.63153 1.000 96.98000 365 HIS B O 1
ATOM 4004 N N . LEU B 1 366 ? 140.94129 182.74986 152.49227 1.000 81.59000 366 LEU B N 1
ATOM 4005 C CA . LEU B 1 366 ? 140.28675 181.68083 151.75569 1.000 81.59000 366 LEU B CA 1
ATOM 4006 C C . LEU B 1 366 ? 139.45465 180.83194 152.70757 1.000 81.59000 366 LEU B C 1
ATOM 4007 O O . LEU B 1 366 ? 139.54690 180.95075 153.93193 1.000 81.59000 366 LEU B O 1
ATOM 4012 N N . ALA B 1 367 ? 138.63004 179.96119 152.12341 1.000 76.26000 367 ALA B N 1
ATOM 4013 C CA . ALA B 1 367 ? 137.74638 179.12726 152.92703 1.000 76.26000 367 ALA B CA 1
ATOM 4014 C C . ALA B 1 367 ? 138.48197 177.98565 153.61343 1.000 76.26000 367 ALA B C 1
ATOM 4015 O O . ALA B 1 367 ? 137.98440 177.46177 154.61461 1.000 76.26000 367 ALA B O 1
ATOM 4017 N N . GLU B 1 368 ? 139.64605 177.58906 153.10489 1.000 72.92000 368 GLU B N 1
ATOM 4018 C CA . GLU B 1 368 ? 140.41643 176.48765 153.66324 1.000 72.92000 368 GLU B CA 1
ATOM 4019 C C . GLU B 1 368 ? 141.84699 176.93962 153.89862 1.000 72.92000 368 GLU B C 1
ATOM 4020 O O . GLU B 1 368 ? 142.40187 177.69875 153.09997 1.000 72.92000 368 GLU B O 1
ATOM 4026 N N . PHE B 1 369 ? 142.44714 176.46910 154.98859 1.000 69.15000 369 PHE B N 1
ATOM 4027 C CA . PHE B 1 369 ? 143.86098 176.75440 155.19704 1.000 69.15000 369 PHE B CA 1
ATOM 4028 C C . PHE B 1 369 ? 144.47313 175.71271 156.12020 1.000 69.15000 369 PHE B C 1
ATOM 4029 O O . PHE B 1 369 ? 143.77579 175.11731 156.94179 1.000 69.15000 369 PHE B O 1
ATOM 4037 N N . HIS B 1 370 ? 145.77839 175.49843 155.96928 1.000 66.64000 370 HIS B N 1
ATOM 4038 C CA . HIS B 1 370 ? 146.49264 174.51051 156.76527 1.000 66.64000 370 HIS B CA 1
ATOM 4039 C C . HIS B 1 370 ? 146.89388 175.11040 158.10370 1.000 66.64000 370 HIS B C 1
ATOM 4040 O O . HIS B 1 370 ? 147.48403 176.19211 158.15516 1.000 66.64000 370 HIS B O 1
ATOM 4047 N N . GLN B 1 371 ? 146.58294 174.40407 159.18490 1.000 65.98000 371 GLN B N 1
ATOM 4048 C CA . GLN B 1 371 ? 146.85443 174.87916 160.53389 1.000 65.98000 371 GLN B CA 1
ATOM 4049 C C . GLN B 1 371 ? 147.84235 173.94595 161.21486 1.000 65.98000 371 GLN B C 1
ATOM 4050 O O . GLN B 1 371 ? 147.62210 172.73250 161.25821 1.000 65.98000 371 GLN B O 1
ATOM 4056 N N . VAL B 1 372 ? 148.92588 174.51008 161.74691 1.000 64.39000 372 VAL B N 1
ATOM 4057 C CA . VAL B 1 372 ? 149.93728 173.74784 162.46653 1.000 64.39000 372 VAL B CA 1
ATOM 4058 C C . VAL B 1 372 ? 149.69198 173.90896 163.95638 1.000 64.39000 372 VAL B C 1
ATOM 4059 O O . VAL B 1 372 ? 149.58461 175.03506 164.45924 1.000 64.39000 372 VAL B O 1
ATOM 4063 N N . GLU B 1 373 ? 149.60048 172.78803 164.67017 1.000 63.12000 373 GLU B N 1
ATOM 4064 C CA . GLU B 1 373 ? 149.33949 172.83524 166.10048 1.000 63.12000 373 GLU B CA 1
ATOM 4065 C C . GLU B 1 373 ? 150.18165 171.79315 166.82001 1.000 63.12000 373 GLU B C 1
ATOM 4066 O O . GLU B 1 373 ? 150.40624 170.69502 166.30580 1.000 63.12000 373 GLU B O 1
ATOM 4072 N N . GLY B 1 374 ? 150.64769 172.15512 168.00899 1.000 61.37000 374 GLY B N 1
ATOM 4073 C CA . GLY B 1 374 ? 151.36732 171.23004 168.86634 1.000 61.37000 374 GLY B CA 1
ATOM 4074 C C . GLY B 1 374 ? 150.81990 171.26025 170.27626 1.000 61.37000 374 GLY B C 1
ATOM 4075 O O . GLY B 1 374 ? 150.51456 172.32780 170.81291 1.000 61.37000 374 GLY B O 1
ATOM 4076 N N . VAL B 1 375 ? 150.69371 170.07631 170.87435 1.000 60.94000 375 VAL B N 1
ATOM 4077 C CA . VAL B 1 375 ? 150.07841 169.88740 172.18291 1.000 60.94000 375 VAL B CA 1
ATOM 4078 C C . VAL B 1 375 ? 151.05998 169.14503 173.07849 1.000 60.94000 375 VAL B C 1
ATOM 4079 O O . VAL B 1 375 ? 151.67973 168.16524 172.64971 1.000 60.94000 375 VAL B O 1
ATOM 4083 N N . ILE B 1 376 ? 151.20049 169.60996 174.31690 1.000 62.19000 376 ILE B N 1
ATOM 4084 C CA . ILE B 1 376 ? 152.06443 168.98255 175.31055 1.000 62.19000 376 ILE B CA 1
ATOM 4085 C C . ILE B 1 376 ? 151.22731 168.70900 176.54999 1.000 62.19000 376 ILE B C 1
ATOM 4086 O O . ILE B 1 376 ? 150.61387 169.63046 177.10256 1.000 62.19000 376 ILE B O 1
ATOM 4091 N N . ALA B 1 377 ? 151.20808 167.45507 176.99791 1.000 64.87000 377 ALA B N 1
ATOM 4092 C CA . ALA B 1 377 ? 150.44384 167.06788 178.17584 1.000 64.87000 377 ALA B CA 1
ATOM 4093 C C . ALA B 1 377 ? 151.36576 166.38248 179.16913 1.000 64.87000 377 ALA B C 1
ATOM 4094 O O . ALA B 1 377 ? 152.00320 165.37896 178.83374 1.000 64.87000 377 ALA B O 1
ATOM 4096 N N . GLU B 1 378 ? 151.42822 166.91807 180.38646 1.000 68.12000 378 GLU B N 1
ATOM 4097 C CA . GLU B 1 378 ? 152.21211 166.30517 181.44849 1.000 68.12000 378 GLU B CA 1
ATOM 4098 C C . GLU B 1 378 ? 151.83103 166.92452 182.78416 1.000 68.12000 378 GLU B C 1
ATOM 4099 O O . GLU B 1 378 ? 151.01238 167.84621 182.85886 1.000 68.12000 378 GLU B O 1
ATOM 4105 N N . LYS B 1 379 ? 152.43663 166.39031 183.83980 1.000 69.52000 379 LYS B N 1
ATOM 4106 C CA . LYS B 1 379 ? 152.09227 166.78820 185.19584 1.000 69.52000 379 LYS B CA 1
ATOM 4107 C C . LYS B 1 379 ? 152.79729 168.08099 185.58411 1.000 69.52000 379 LYS B C 1
ATOM 4108 O O . LYS B 1 379 ? 153.98739 168.26287 185.31612 1.000 69.52000 379 LYS B O 1
ATOM 4114 N N . ASN B 1 380 ? 152.04866 168.97777 186.22813 1.000 67.52000 380 ASN B N 1
ATOM 4115 C CA . ASN B 1 380 ? 152.58351 170.23007 186.76430 1.000 67.52000 380 ASN B CA 1
ATOM 4116 C C . ASN B 1 380 ? 153.25587 171.06962 185.68213 1.000 67.52000 380 ASN B C 1
ATOM 4117 O O . ASN B 1 380 ? 154.27613 171.71766 185.91872 1.000 67.52000 380 ASN B O 1
ATOM 4122 N N . LEU B 1 381 ? 152.68340 171.05769 184.48394 1.000 64.96000 381 LEU B N 1
ATOM 4123 C CA . LEU B 1 381 ? 153.18597 171.90695 183.41581 1.000 64.96000 381 LEU B CA 1
ATOM 4124 C C . LEU B 1 381 ? 152.87160 173.36573 183.72135 1.000 64.96000 381 LEU B C 1
ATOM 4125 O O . LEU B 1 381 ? 151.82124 173.68606 184.28298 1.000 64.96000 381 LEU B O 1
ATOM 4130 N N . SER B 1 382 ? 153.79172 174.25245 183.35539 1.000 65.55000 382 SER B N 1
ATOM 4131 C CA . SER B 1 382 ? 153.65046 175.67623 183.61049 1.000 65.55000 382 SER B CA 1
ATOM 4132 C C . SER B 1 382 ? 153.74006 176.45258 182.30491 1.000 65.55000 382 SER B C 1
ATOM 4133 O O . SER B 1 382 ? 154.13386 175.92009 181.26460 1.000 65.55000 382 SER B O 1
ATOM 4136 N N . LEU B 1 383 ? 153.36519 177.73080 182.37357 1.000 63.57000 383 LEU B N 1
ATOM 4137 C CA . LEU B 1 383 ? 153.40994 178.57576 181.18600 1.000 63.57000 383 LEU B CA 1
ATOM 4138 C C . LEU B 1 383 ? 154.84199 178.85029 180.74424 1.000 63.57000 383 LEU B C 1
ATOM 4139 O O . LEU B 1 383 ? 155.09827 179.01091 179.54559 1.000 63.57000 383 LEU B O 1
ATOM 4144 N N . ALA B 1 384 ? 155.78363 178.90430 181.68989 1.000 63.49000 384 ALA B N 1
ATOM 4145 C CA . ALA B 1 384 ? 157.18126 179.12995 181.33515 1.000 63.49000 384 ALA B CA 1
ATOM 4146 C C . ALA B 1 384 ? 157.73320 177.98548 180.49356 1.000 63.49000 384 ALA B C 1
ATOM 4147 O O . ALA B 1 384 ? 158.51229 178.21168 179.55890 1.000 63.49000 384 ALA B O 1
ATOM 4149 N N . HIS B 1 385 ? 157.35063 176.74677 180.81545 1.000 65.59000 385 HIS B N 1
ATOM 4150 C CA . HIS B 1 385 ? 157.76951 175.61391 179.99717 1.000 65.59000 385 HIS B CA 1
ATOM 4151 C C . HIS B 1 385 ? 157.27113 175.76134 178.56766 1.000 65.59000 385 HIS B C 1
ATOM 4152 O O . HIS B 1 385 ? 158.01821 175.52114 177.61289 1.000 65.59000 385 HIS B O 1
ATOM 4159 N N . LEU B 1 386 ? 156.00852 176.15682 178.40228 1.000 63.53000 386 LEU B N 1
ATOM 4160 C CA . LEU B 1 386 ? 155.46609 176.36752 177.06601 1.000 63.53000 386 LEU B CA 1
ATOM 4161 C C . LEU B 1 386 ? 156.21285 177.47759 176.34234 1.000 63.53000 386 LEU B C 1
ATOM 4162 O O . LEU B 1 386 ? 156.50177 177.36487 175.14288 1.000 63.53000 386 LEU B O 1
ATOM 4167 N N . ILE B 1 387 ? 156.53810 178.55724 177.05853 1.000 64.26000 387 ILE B N 1
ATOM 4168 C CA . ILE B 1 387 ? 157.28148 179.65507 176.44869 1.000 64.26000 387 ILE B CA 1
ATOM 4169 C C . ILE B 1 387 ? 158.62535 179.16183 175.93933 1.000 64.26000 387 ILE B C 1
ATOM 4170 O O . ILE B 1 387 ? 159.02300 179.46141 174.80886 1.000 64.26000 387 ILE B O 1
ATOM 4175 N N . GLY B 1 388 ? 159.33390 178.37954 176.75315 1.000 63.81000 388 GLY B N 1
ATOM 4176 C CA . GLY B 1 388 ? 160.59910 177.82126 176.30715 1.000 63.81000 388 GLY B CA 1
ATOM 4177 C C . GLY B 1 388 ? 160.45455 176.89349 175.11679 1.000 63.81000 388 GLY B C 1
ATOM 4178 O O . GLY B 1 388 ? 161.27807 176.92389 174.19540 1.000 63.81000 388 GLY B O 1
ATOM 4179 N N . ILE B 1 389 ? 159.40422 176.06898 175.10891 1.000 64.00000 389 ILE B N 1
ATOM 4180 C CA . ILE B 1 389 ? 159.21807 175.11283 174.02011 1.000 64.00000 389 ILE B CA 1
ATOM 4181 C C . ILE B 1 389 ? 159.03954 175.84167 172.69461 1.000 64.00000 389 ILE B C 1
ATOM 4182 O O . ILE B 1 389 ? 159.73940 175.56070 171.71153 1.000 64.00000 389 ILE B O 1
ATOM 4187 N N . PHE B 1 390 ? 158.11846 176.80781 172.64324 1.000 65.11000 390 PHE B N 1
ATOM 4188 C CA . PHE B 1 390 ? 157.94197 177.46872 171.35646 1.000 65.11000 390 PHE B CA 1
ATOM 4189 C C . PHE B 1 390 ? 159.04913 178.47187 171.06467 1.000 65.11000 390 PHE B C 1
ATOM 4190 O O . PHE B 1 390 ? 159.27623 178.78662 169.89432 1.000 65.11000 390 PHE B O 1
ATOM 4198 N N . THR B 1 391 ? 159.77924 178.93961 172.08147 1.000 65.82000 391 THR B N 1
ATOM 4199 C CA . THR B 1 391 ? 160.97007 179.73520 171.81269 1.000 65.82000 391 THR B CA 1
ATOM 4200 C C . THR B 1 391 ? 162.01042 178.91293 171.07014 1.000 65.82000 391 THR B C 1
ATOM 4201 O O . THR B 1 391 ? 162.59827 179.38046 170.09005 1.000 65.82000 391 THR B O 1
ATOM 4205 N N . GLU B 1 392 ? 162.23657 177.67507 171.51310 1.000 67.18000 392 GLU B N 1
ATOM 4206 C CA . GLU B 1 392 ? 163.13670 176.78411 170.78714 1.000 67.18000 392 GLU B CA 1
ATOM 4207 C C . GLU B 1 392 ? 162.60734 176.48865 169.38834 1.000 67.18000 392 GLU B C 1
ATOM 4208 O O . GLU B 1 392 ? 163.36898 176.49478 168.40905 1.000 67.18000 392 GLU B O 1
ATOM 4214 N N . PHE B 1 393 ? 161.29929 176.24142 169.27654 1.000 66.13000 393 PHE B N 1
ATOM 4215 C CA . PHE B 1 393 ? 160.71513 175.93079 167.97586 1.000 66.13000 393 PHE B CA 1
ATOM 4216 C C . PHE B 1 393 ? 160.91319 177.07543 166.99123 1.000 66.13000 393 PHE B C 1
ATOM 4217 O O . PHE B 1 393 ? 161.25395 176.84726 165.82578 1.000 66.13000 393 PHE B O 1
ATOM 4225 N N . PHE B 1 394 ? 160.70448 178.31524 167.43800 1.000 67.25000 394 PHE B N 1
ATOM 4226 C CA . PHE B 1 394 ? 160.88853 179.45843 166.55369 1.000 67.25000 394 PHE B CA 1
ATOM 4227 C C . PHE B 1 394 ? 162.35722 179.78767 166.33028 1.000 67.25000 394 PHE B C 1
ATOM 4228 O O . PHE B 1 394 ? 162.69889 180.33971 165.27996 1.000 67.25000 394 PHE B O 1
ATOM 4236 N N . LYS B 1 395 ? 163.23272 179.46688 167.28616 1.000 68.25000 395 LYS B N 1
ATOM 4237 C CA . LYS B 1 395 ? 164.65983 179.65104 167.05743 1.000 68.25000 395 LYS B CA 1
ATOM 4238 C C . LYS B 1 395 ? 165.15143 178.76570 165.92536 1.000 68.25000 395 LYS B C 1
ATOM 4239 O O . LYS B 1 395 ? 166.05538 179.15751 165.18036 1.000 68.25000 395 LYS B O 1
ATOM 4245 N N . LYS B 1 396 ? 164.57238 177.57560 165.77866 1.000 66.30000 396 LYS B N 1
ATOM 4246 C CA . LYS B 1 396 ? 164.88538 176.75655 164.61463 1.000 66.30000 396 LYS B CA 1
ATOM 4247 C C . LYS B 1 396 ? 164.31438 177.32039 163.31954 1.000 66.30000 396 LYS B C 1
ATOM 4248 O O . LYS B 1 396 ? 164.68284 176.84145 162.24280 1.000 66.30000 396 LYS B O 1
ATOM 4254 N N . LEU B 1 397 ? 163.42964 178.31194 163.39285 1.000 69.28000 397 LEU B N 1
ATOM 4255 C CA . LEU B 1 397 ? 162.87215 178.95444 162.21008 1.000 69.28000 397 LEU B CA 1
ATOM 4256 C C . LEU B 1 397 ? 163.61005 180.22705 161.81832 1.000 69.28000 397 LEU B C 1
ATOM 4257 O O . LEU B 1 397 ? 163.24719 180.85110 160.81663 1.000 69.28000 397 LEU B O 1
ATOM 4262 N N . GLY B 1 398 ? 164.62932 180.62467 162.57226 1.000 70.08000 398 GLY B N 1
ATOM 4263 C CA . GLY B 1 398 ? 165.34403 181.85061 162.28732 1.000 70.08000 398 GLY B CA 1
ATOM 4264 C C . GLY B 1 398 ? 164.79422 183.09084 162.95048 1.000 70.08000 398 GLY B C 1
ATOM 4265 O O . GLY B 1 398 ? 165.10906 184.20068 162.50804 1.000 70.08000 398 GLY B O 1
ATOM 4266 N N . ILE B 1 399 ? 163.98332 182.94462 163.99420 1.000 72.18000 399 ILE B N 1
ATOM 4267 C CA . ILE B 1 399 ? 163.40206 184.06816 164.71820 1.000 72.18000 399 ILE B CA 1
ATOM 4268 C C . ILE B 1 399 ? 163.91167 184.02105 166.15000 1.000 72.18000 399 ILE B C 1
ATOM 4269 O O . ILE B 1 399 ? 163.83066 182.97708 166.80631 1.000 72.18000 399 ILE B O 1
ATOM 4274 N N . THR B 1 400 ? 164.43088 185.14741 166.63491 1.000 75.89000 400 THR B N 1
ATOM 4275 C CA . THR B 1 400 ? 165.14916 185.18148 167.90260 1.000 75.89000 400 THR B CA 1
ATOM 4276 C C . THR B 1 400 ? 164.41197 185.92565 169.00573 1.000 75.89000 400 THR B C 1
ATOM 4277 O O . THR B 1 400 ? 164.19465 185.36669 170.08460 1.000 75.89000 400 THR B O 1
ATOM 4281 N N . ASP B 1 401 ? 164.02490 187.17575 168.77463 1.000 78.27000 401 ASP B N 1
ATOM 4282 C CA . ASP B 1 401 ? 163.41813 187.99974 169.81131 1.000 78.27000 401 ASP B CA 1
ATOM 4283 C C . ASP B 1 401 ? 161.90412 188.01232 169.64966 1.000 78.27000 401 ASP B C 1
ATOM 4284 O O . ASP B 1 401 ? 161.39239 188.18479 168.53994 1.000 78.27000 401 ASP B O 1
ATOM 4289 N N . LEU B 1 402 ? 161.19161 187.83376 170.76139 1.000 71.82000 402 LEU B N 1
ATOM 4290 C CA . LEU B 1 402 ? 159.74367 187.69121 170.74587 1.000 71.82000 402 LEU B CA 1
ATOM 4291 C C . LEU B 1 402 ? 159.11352 188.54925 171.83331 1.000 71.82000 402 LEU B C 1
ATOM 4292 O O . LEU B 1 402 ? 159.73451 188.83524 172.85970 1.000 71.82000 402 LEU B O 1
ATOM 4297 N N . ARG B 1 403 ? 157.86494 188.95205 171.59752 1.000 72.87000 403 ARG B N 1
ATOM 4298 C CA . ARG B 1 403 ? 157.07238 189.68716 172.57330 1.000 72.87000 403 ARG B CA 1
ATOM 4299 C C . ARG B 1 403 ? 155.68400 189.06916 172.65808 1.000 72.87000 403 ARG B C 1
ATOM 4300 O O . ARG B 1 403 ? 155.23573 188.38945 171.73376 1.000 72.87000 403 ARG B O 1
ATOM 4308 N N . PHE B 1 404 ? 155.00697 189.29976 173.77889 1.000 68.23000 404 PHE B N 1
ATOM 4309 C CA . PHE B 1 404 ? 153.74598 188.63597 174.07786 1.000 68.23000 404 PHE B CA 1
ATOM 4310 C C . PHE B 1 404 ? 152.65859 189.65848 174.37816 1.000 68.23000 404 PHE B C 1
ATOM 4311 O O . PHE B 1 404 ? 152.91095 190.67112 175.03755 1.000 68.23000 404 PHE B O 1
ATOM 4319 N N . LYS B 1 405 ? 151.44557 189.38497 173.89489 1.000 68.36000 405 LYS B N 1
ATOM 4320 C CA . LYS B 1 405 ? 150.29980 190.24770 174.14323 1.000 68.36000 405 LYS B CA 1
ATOM 4321 C C . LYS B 1 405 ? 149.10952 189.41871 174.60526 1.000 68.36000 405 LYS B C 1
ATOM 4322 O O . LYS B 1 405 ? 148.84932 188.34895 174.04887 1.000 68.36000 405 LYS B O 1
ATOM 4328 N N . PRO B 1 406 ? 148.37019 189.87758 175.61310 1.000 66.16000 406 PRO B N 1
ATOM 4329 C CA . PRO B 1 406 ? 147.17049 189.14483 176.03170 1.000 66.16000 406 PRO B CA 1
ATOM 4330 C C . PRO B 1 406 ? 146.13151 189.09647 174.92102 1.000 66.16000 406 PRO B C 1
ATOM 4331 O O . PRO B 1 406 ? 146.03437 190.00080 174.09021 1.000 66.16000 406 PRO B O 1
ATOM 4335 N N . THR B 1 407 ? 145.35342 188.01695 174.90844 1.000 68.22000 407 THR B N 1
ATOM 4336 C CA . THR B 1 407 ? 144.30641 187.83408 173.91369 1.000 68.22000 407 THR B CA 1
ATOM 4337 C C . THR B 1 407 ? 143.19478 186.98831 174.52136 1.000 68.22000 407 THR B C 1
ATOM 4338 O O . THR B 1 407 ? 143.23270 186.63094 175.70138 1.000 68.22000 407 THR B O 1
ATOM 4342 N N . TYR B 1 408 ? 142.19483 186.67093 173.70182 1.000 67.46000 408 TYR B N 1
ATOM 4343 C CA . TYR B 1 408 ? 141.04113 185.89109 174.12928 1.000 67.46000 408 TYR B CA 1
ATOM 4344 C C . TYR B 1 408 ? 140.84636 184.70327 173.20075 1.000 67.46000 408 TYR B C 1
ATOM 4345 O O . TYR B 1 408 ? 140.88679 184.85405 171.97582 1.000 67.46000 408 TYR B O 1
ATOM 4354 N N . ASN B 1 409 ? 140.62708 183.52734 173.78841 1.000 68.29000 409 ASN B N 1
ATOM 4355 C CA . ASN B 1 409 ? 140.33083 182.31317 173.05217 1.000 68.29000 409 ASN B CA 1
ATOM 4356 C C . ASN B 1 409 ? 139.32282 181.51282 173.86548 1.000 68.29000 409 ASN B C 1
ATOM 4357 O O . ASN B 1 409 ? 139.48256 181.37739 175.08724 1.000 68.29000 409 ASN B O 1
ATOM 4362 N N . PRO B 1 410 ? 138.27403 180.98863 173.22499 1.000 67.18000 410 PRO B N 1
ATOM 4363 C CA . PRO B 1 410 ? 137.18216 180.37081 173.99597 1.000 67.18000 410 PRO B CA 1
ATOM 4364 C C . PRO B 1 410 ? 137.60228 179.18825 174.85213 1.000 67.18000 410 PRO B C 1
ATOM 4365 O O . PRO B 1 410 ? 137.06887 179.02298 175.95568 1.000 67.18000 410 PRO B O 1
ATOM 4369 N N . TYR B 1 411 ? 138.53342 178.35651 174.38845 1.000 68.25000 411 TYR B N 1
ATOM 4370 C CA . TYR B 1 411 ? 138.83506 177.10735 175.07595 1.000 68.25000 411 TYR B CA 1
ATOM 4371 C C . TYR B 1 411 ? 140.20853 177.07948 175.73353 1.000 68.25000 411 TYR B C 1
ATOM 4372 O O . TYR B 1 411 ? 140.61825 176.02267 176.22342 1.000 68.25000 411 TYR B O 1
ATOM 4381 N N . THR B 1 412 ? 140.92938 178.19615 175.76284 1.000 66.40000 412 THR B N 1
ATOM 4382 C CA . THR B 1 412 ? 142.22074 178.25350 176.42946 1.000 66.40000 412 THR B CA 1
ATOM 4383 C C . THR B 1 412 ? 142.26036 179.44155 177.37775 1.000 66.40000 412 THR B C 1
ATOM 4384 O O . THR B 1 412 ? 141.77702 180.53026 177.06196 1.000 66.40000 412 THR B O 1
ATOM 4388 N N . GLU B 1 413 ? 142.83479 179.21166 178.55353 1.000 66.63000 413 GLU B N 1
ATOM 4389 C CA . GLU B 1 413 ? 142.99228 180.24556 179.56570 1.000 66.63000 413 GLU B CA 1
ATOM 4390 C C . GLU B 1 413 ? 144.09197 179.84079 180.53950 1.000 66.63000 413 GLU B C 1
ATOM 4391 O O . GLU B 1 413 ? 143.97959 178.79397 181.18839 1.000 66.63000 413 GLU B O 1
ATOM 4397 N N . PRO B 1 414 ? 145.16108 180.63538 180.69214 1.000 62.80000 414 PRO B N 1
ATOM 4398 C CA . PRO B 1 414 ? 145.47528 181.90689 180.02132 1.000 62.80000 414 PRO B CA 1
ATOM 4399 C C . PRO B 1 414 ? 145.86118 181.73263 178.55881 1.000 62.80000 414 PRO B C 1
ATOM 4400 O O . PRO B 1 414 ? 146.26725 180.65761 178.13849 1.000 62.80000 414 PRO B O 1
ATOM 4404 N N . SER B 1 415 ? 145.74610 182.79010 177.76232 1.000 65.12000 415 SER B N 1
ATOM 4405 C CA . SER B 1 415 ? 146.10767 182.75356 176.35554 1.000 65.12000 415 SER B CA 1
ATOM 4406 C C . SER B 1 415 ? 146.95418 183.97442 176.02908 1.000 65.12000 415 SER B C 1
ATOM 4407 O O . SER B 1 415 ? 146.90140 184.99283 176.72205 1.000 65.12000 415 SER B O 1
ATOM 4410 N N . MET B 1 416 ? 147.74491 183.86205 174.96464 1.000 67.74000 416 MET B N 1
ATOM 4411 C CA . MET B 1 416 ? 148.63192 184.94664 174.57320 1.000 67.74000 416 MET B CA 1
ATOM 4412 C C . MET B 1 416 ? 148.87049 184.88701 173.07297 1.000 67.74000 416 MET B C 1
ATOM 4413 O O . MET B 1 416 ? 148.56970 183.89144 172.41194 1.000 67.74000 416 MET B O 1
ATOM 4418 N N . GLU B 1 417 ? 149.41744 185.97767 172.54543 1.000 70.39000 417 GLU B N 1
ATOM 4419 C CA . GLU B 1 417 ? 149.70243 186.12043 171.12584 1.000 70.39000 417 GLU B CA 1
ATOM 4420 C C . GLU B 1 417 ? 151.14566 186.57204 170.96473 1.000 70.39000 417 GLU B C 1
ATOM 4421 O O . GLU B 1 417 ? 151.61182 187.44825 171.70088 1.000 70.39000 417 GLU B O 1
ATOM 4427 N N . ILE B 1 418 ? 151.84293 185.97995 169.99845 1.000 69.74000 418 ILE B N 1
ATOM 4428 C CA . ILE B 1 418 ? 153.28700 186.12833 169.85638 1.000 69.74000 418 ILE B CA 1
ATOM 4429 C C . ILE B 1 418 ? 153.58540 187.10354 168.72663 1.000 69.74000 418 ILE B C 1
ATOM 4430 O O . ILE B 1 418 ? 153.01775 186.99369 167.63386 1.000 69.74000 418 ILE B O 1
ATOM 4435 N N . PHE B 1 419 ? 154.48360 188.05170 168.98614 1.000 72.49000 419 PHE B N 1
ATOM 4436 C CA . PHE B 1 419 ? 154.89757 189.05601 168.01854 1.000 72.49000 419 PHE B CA 1
ATOM 4437 C C . PHE B 1 419 ? 156.40484 188.99544 167.82485 1.000 72.49000 419 PHE B C 1
ATOM 4438 O O . PHE B 1 419 ? 157.15375 188.74144 168.77415 1.000 72.49000 419 PHE B O 1
ATOM 4446 N N . ALA B 1 420 ? 156.84057 189.24217 166.59205 1.000 77.46000 420 ALA B N 1
ATOM 4447 C CA . ALA B 1 420 ? 158.25242 189.28497 166.23991 1.000 77.46000 420 ALA B CA 1
ATOM 4448 C C . ALA B 1 420 ? 158.53487 190.53967 165.42860 1.000 77.46000 420 ALA B C 1
ATOM 4449 O O . ALA B 1 420 ? 157.67557 191.00875 164.67751 1.000 77.46000 420 ALA B O 1
ATOM 4451 N N . TYR B 1 421 ? 159.73645 191.08583 165.58770 1.000 83.18000 421 TYR B N 1
ATOM 4452 C CA . TYR B 1 421 ? 160.09806 192.30058 164.87090 1.000 83.18000 421 TYR B CA 1
ATOM 4453 C C . TYR B 1 421 ? 160.40031 191.99051 163.41121 1.000 83.18000 421 TYR B C 1
ATOM 4454 O O . TYR B 1 421 ? 161.09235 191.01851 163.09872 1.000 83.18000 421 TYR B O 1
ATOM 4463 N N . HIS B 1 422 ? 159.88340 192.82624 162.51609 1.000 88.18000 422 HIS B N 1
ATOM 4464 C CA . HIS B 1 422 ? 160.09842 192.70317 161.08477 1.000 88.18000 422 HIS B CA 1
ATOM 4465 C C . HIS B 1 422 ? 160.79812 193.95870 160.58824 1.000 88.18000 422 HIS B C 1
ATOM 4466 O O . HIS B 1 422 ? 160.32429 195.07714 160.82582 1.000 88.18000 422 HIS B O 1
ATOM 4473 N N . LYS B 1 423 ? 161.92683 193.76848 159.90664 1.000 91.40000 423 LYS B N 1
ATOM 4474 C CA . LYS B 1 423 ? 162.72669 194.87672 159.40410 1.000 91.40000 423 LYS B CA 1
ATOM 4475 C C . LYS B 1 423 ? 162.27485 195.37236 158.03903 1.000 91.40000 423 LYS B C 1
ATOM 4476 O O . LYS B 1 423 ? 162.56422 196.52064 157.68669 1.000 91.40000 423 LYS B O 1
ATOM 4482 N N . GLY B 1 424 ? 161.58153 194.53756 157.26294 1.000 92.33000 424 GLY B N 1
ATOM 4483 C CA . GLY B 1 424 ? 161.06449 194.99395 155.98389 1.000 92.33000 424 GLY B CA 1
ATOM 4484 C C . GLY B 1 424 ? 160.06102 196.11979 156.13647 1.000 92.33000 424 GLY B C 1
ATOM 4485 O O . GLY B 1 424 ? 160.01137 197.03670 155.31243 1.000 92.33000 424 GLY B O 1
ATOM 4486 N N . LEU B 1 425 ? 159.24738 196.06528 157.18728 1.000 91.03000 425 LEU B N 1
ATOM 4487 C CA . LEU B 1 425 ? 158.31480 197.13250 157.51374 1.000 91.03000 425 LEU B CA 1
ATOM 4488 C C . LEU B 1 425 ? 158.68618 197.85848 158.79776 1.000 91.03000 425 LEU B C 1
ATOM 4489 O O . LEU B 1 425 ? 158.02310 198.83886 159.15151 1.000 91.03000 425 LEU B O 1
ATOM 4494 N N . ALA B 1 426 ? 159.72808 197.40175 159.49694 1.000 90.10000 426 ALA B N 1
ATOM 4495 C CA . ALA B 1 426 ? 160.20433 198.03001 160.73020 1.000 90.10000 426 ALA B CA 1
ATOM 4496 C C . ALA B 1 426 ? 159.09335 198.12620 161.77392 1.000 90.10000 426 ALA B C 1
ATOM 4497 O O . ALA B 1 426 ? 158.81761 199.19546 162.32133 1.000 90.10000 426 ALA B O 1
ATOM 4499 N N . LYS B 1 427 ? 158.44921 196.99501 162.05129 1.000 87.97000 427 LYS B N 1
ATOM 4500 C CA . LYS B 1 427 ? 157.34551 196.98099 163.00267 1.000 87.97000 427 LYS B CA 1
ATOM 4501 C C . LYS B 1 427 ? 157.16721 195.56939 163.53811 1.000 87.97000 427 LYS B C 1
ATOM 4502 O O . LYS B 1 427 ? 157.69641 194.60620 162.98401 1.000 87.97000 427 LYS B O 1
ATOM 4508 N N . TRP B 1 428 ? 156.41687 195.45791 164.62857 1.000 78.78000 428 TRP B N 1
ATOM 4509 C CA . TRP B 1 428 ? 156.14303 194.15496 165.21590 1.000 78.78000 428 TRP B CA 1
ATOM 4510 C C . TRP B 1 428 ? 154.94813 193.50862 164.52700 1.000 78.78000 428 TRP B C 1
ATOM 4511 O O . TRP B 1 428 ? 153.92390 194.15748 164.29730 1.000 78.78000 428 TRP B O 1
ATOM 4522 N N . VAL B 1 429 ? 155.08316 192.22599 164.19502 1.000 78.86000 429 VAL B N 1
ATOM 4523 C CA . VAL B 1 429 ? 154.07409 191.48727 163.44650 1.000 78.86000 429 VAL B CA 1
ATOM 4524 C C . VAL B 1 429 ? 153.71083 190.22960 164.22357 1.000 78.86000 429 VAL B C 1
ATOM 4525 O O . VAL B 1 429 ? 154.58907 189.55842 164.77691 1.000 78.86000 429 VAL B O 1
ATOM 4529 N N . GLU B 1 430 ? 152.41584 189.92430 164.27708 1.000 75.70000 430 GLU B N 1
ATOM 4530 C CA . GLU B 1 430 ? 151.94835 188.70290 164.91899 1.000 75.70000 430 GLU B CA 1
ATOM 4531 C C . GLU B 1 430 ? 152.35972 187.47889 164.10858 1.000 75.70000 430 GLU B C 1
ATOM 4532 O O . GLU B 1 430 ? 152.28256 187.47530 162.87756 1.000 75.70000 430 GLU B O 1
ATOM 4538 N N . ILE B 1 431 ? 152.79449 186.43049 164.80711 1.000 72.82000 431 ILE B N 1
ATOM 4539 C CA . ILE B 1 431 ? 153.34543 185.25216 164.14876 1.000 72.82000 431 ILE B CA 1
ATOM 4540 C C . ILE B 1 431 ? 152.66537 183.95348 164.57677 1.000 72.82000 431 ILE B C 1
ATOM 4541 O O . ILE B 1 431 ? 152.69427 182.97217 163.82156 1.000 72.82000 431 ILE B O 1
ATOM 4546 N N . GLY B 1 432 ? 152.04371 183.91337 165.74843 1.000 69.56000 432 GLY B N 1
ATOM 4547 C CA . GLY B 1 432 ? 151.39109 182.69814 166.19495 1.000 69.56000 432 GLY B CA 1
ATOM 4548 C C . GLY B 1 432 ? 150.65683 182.92779 167.49576 1.000 69.56000 432 GLY B C 1
ATOM 4549 O O . GLY B 1 432 ? 150.54570 184.05762 167.97254 1.000 69.56000 432 GLY B O 1
ATOM 4550 N N . ASN B 1 433 ? 150.14901 181.83867 168.07477 1.000 65.83000 433 ASN B N 1
ATOM 4551 C CA . ASN B 1 433 ? 149.45289 181.95355 169.35094 1.000 65.83000 433 ASN B CA 1
ATOM 4552 C C . ASN B 1 433 ? 149.64887 180.68078 170.15894 1.000 65.83000 433 ASN B C 1
ATOM 4553 O O . ASN B 1 433 ? 150.14048 179.67210 169.65206 1.000 65.83000 433 ASN B O 1
ATOM 4558 N N . SER B 1 434 ? 149.27004 180.74343 171.43258 1.000 64.55000 434 SER B N 1
ATOM 4559 C CA . SER B 1 434 ? 149.43365 179.61356 172.33670 1.000 64.55000 434 SER B CA 1
ATOM 4560 C C . SER B 1 434 ? 148.42264 179.73553 173.46938 1.000 64.55000 434 SER B C 1
ATOM 4561 O O . SER B 1 434 ? 147.62620 180.67614 173.51787 1.000 64.55000 434 SER B O 1
ATOM 4564 N N . GLY B 1 435 ? 148.45461 178.77536 174.37807 1.000 63.32000 435 GLY B N 1
ATOM 4565 C CA . GLY B 1 435 ? 147.59933 178.82197 175.54720 1.000 63.32000 435 GLY B CA 1
ATOM 4566 C C . GLY B 1 435 ? 147.40847 177.44579 176.14649 1.000 63.32000 435 GLY B C 1
ATOM 4567 O O . GLY B 1 435 ? 147.75663 176.42480 175.55676 1.000 63.32000 435 GLY B O 1
ATOM 4568 N N . MET B 1 436 ? 146.82050 177.43955 177.33977 1.000 64.69000 436 MET B N 1
ATOM 4569 C CA . MET B 1 436 ? 146.57142 176.21943 178.09415 1.000 64.69000 436 MET B CA 1
ATOM 4570 C C . MET B 1 436 ? 145.07357 175.97208 178.19952 1.000 64.69000 436 MET B C 1
ATOM 4571 O O . MET B 1 436 ? 144.31014 176.88404 178.52895 1.000 64.69000 436 MET B O 1
ATOM 4576 N N . PHE B 1 437 ? 144.66314 174.73454 177.93041 1.000 63.15000 437 PHE B N 1
ATOM 4577 C CA . PHE B 1 437 ? 143.24873 174.39560 177.86198 1.000 63.15000 437 PHE B CA 1
ATOM 4578 C C . PHE B 1 437 ? 142.57395 174.54831 179.22067 1.000 63.15000 437 PHE B C 1
ATOM 4579 O O . PHE B 1 437 ? 143.20534 174.43181 180.27329 1.000 63.15000 437 PHE B O 1
ATOM 4587 N N . ARG B 1 438 ? 141.27201 174.81939 179.18290 1.000 63.90000 438 ARG B N 1
ATOM 4588 C CA . ARG B 1 438 ? 140.51156 175.03170 180.40117 1.000 63.90000 438 ARG B CA 1
ATOM 4589 C C . ARG B 1 438 ? 140.28486 173.71107 181.13383 1.000 63.90000 438 ARG B C 1
ATOM 4590 O O . ARG B 1 438 ? 140.15526 172.65821 180.50681 1.000 63.90000 438 ARG B O 1
ATOM 4598 N N . PRO B 1 439 ? 140.23058 173.74195 182.46636 1.000 63.84000 439 PRO B N 1
ATOM 4599 C CA . PRO B 1 439 ? 139.91464 172.51665 183.21542 1.000 63.84000 439 PRO B CA 1
ATOM 4600 C C . PRO B 1 439 ? 138.52461 171.97992 182.94030 1.000 63.84000 439 PRO B C 1
ATOM 4601 O O . PRO B 1 439 ? 138.26717 170.80230 183.21256 1.000 63.84000 439 PRO B O 1
ATOM 4605 N N . GLU B 1 440 ? 137.61722 172.80426 182.41820 1.000 65.23000 440 GLU B N 1
ATOM 4606 C CA . GLU B 1 440 ? 136.24774 172.37566 182.16977 1.000 65.23000 440 GLU B CA 1
ATOM 4607 C C . GLU B 1 440 ? 136.11452 171.48251 180.94554 1.000 65.23000 440 GLU B C 1
ATOM 4608 O O . GLU B 1 440 ? 135.04094 170.91008 180.73676 1.000 65.23000 440 GLU B O 1
ATOM 4614 N N . MET B 1 441 ? 137.15930 171.35579 180.13034 1.000 64.71000 441 MET B N 1
ATOM 4615 C CA . MET B 1 441 ? 137.15559 170.42440 179.01095 1.000 64.71000 441 MET B CA 1
ATOM 4616 C C . MET B 1 441 ? 138.16267 169.29851 179.19547 1.000 64.71000 441 MET B C 1
ATOM 4617 O O . MET B 1 441 ? 138.40748 168.53947 178.25280 1.000 64.71000 441 MET B O 1
ATOM 4622 N N . LEU B 1 442 ? 138.75047 169.17044 180.38272 1.000 64.12000 442 LEU B N 1
ATOM 4623 C CA . LEU B 1 442 ? 139.70021 168.10621 180.67917 1.000 64.12000 442 LEU B CA 1
ATOM 4624 C C . LEU B 1 442 ? 139.20687 167.17718 181.77394 1.000 64.12000 442 LEU B C 1
ATOM 4625 O O . LEU B 1 442 ? 139.28428 165.95414 181.62116 1.000 64.12000 442 LEU B O 1
ATOM 4630 N N . LEU B 1 443 ? 138.71160 167.72436 182.88149 1.000 65.35000 443 LEU B N 1
ATOM 4631 C CA . LEU B 1 443 ? 138.23449 166.88034 183.97291 1.000 65.35000 443 LEU B CA 1
ATOM 4632 C C . LEU B 1 443 ? 137.10697 165.93727 183.56468 1.000 65.35000 443 LEU B C 1
ATOM 4633 O O . LEU B 1 443 ? 137.14235 164.76865 183.98723 1.000 65.35000 443 LEU B O 1
ATOM 4638 N N . PRO B 1 444 ? 136.09486 166.34934 182.79230 1.000 65.45000 444 PRO B N 1
ATOM 4639 C CA . PRO B 1 444 ? 135.10272 165.36622 182.32899 1.000 65.45000 444 PRO B CA 1
ATOM 4640 C C . PRO B 1 444 ? 135.69455 164.23634 181.50472 1.000 65.45000 444 PRO B C 1
ATOM 4641 O O . PRO B 1 444 ? 135.14451 163.12900 181.51634 1.000 65.45000 444 PRO B O 1
ATOM 4645 N N . MET B 1 445 ? 136.78963 164.47692 180.77961 1.000 65.95000 445 MET B N 1
ATOM 4646 C CA . MET B 1 445 ? 137.42742 163.39433 180.03600 1.000 65.95000 445 MET B CA 1
ATOM 4647 C C . MET B 1 445 ? 137.93819 162.30941 180.97376 1.000 65.95000 445 MET B C 1
ATOM 4648 O O . MET B 1 445 ? 137.81387 161.11554 180.68027 1.000 65.95000 445 MET B O 1
ATOM 4653 N N . GLY B 1 446 ? 138.52040 162.70279 182.10186 1.000 66.78000 446 GLY B N 1
ATOM 4654 C CA . GLY B 1 446 ? 139.00534 161.74378 183.07197 1.000 66.78000 446 GLY B CA 1
ATOM 4655 C C . GLY B 1 446 ? 140.45912 161.94232 183.44279 1.000 66.78000 446 GLY B C 1
ATOM 4656 O O . GLY B 1 446 ? 141.02418 161.14403 184.19530 1.000 66.78000 446 GLY B O 1
ATOM 4657 N N . LEU B 1 447 ? 141.07440 163.00208 182.92451 1.000 66.41000 447 LEU B N 1
ATOM 4658 C CA . LEU B 1 447 ? 142.47135 163.26794 183.21899 1.000 66.41000 447 LEU B CA 1
ATOM 4659 C C . LEU B 1 447 ? 142.65365 163.56688 184.70576 1.000 66.41000 447 LEU B C 1
ATOM 4660 O O . LEU B 1 447 ? 141.74895 164.09465 185.35674 1.000 66.41000 447 LEU B O 1
ATOM 4665 N N . PRO B 1 448 ? 143.80939 163.22548 185.26813 1.000 67.92000 448 PRO B N 1
ATOM 4666 C CA . PRO B 1 448 ? 144.06492 163.53619 186.67679 1.000 67.92000 448 PRO B CA 1
ATOM 4667 C C . PRO B 1 448 ? 144.11411 165.03662 186.91370 1.000 67.92000 448 PRO B C 1
ATOM 4668 O O . PRO B 1 448 ? 144.41084 165.83111 186.01987 1.000 67.92000 448 PRO B O 1
ATOM 4672 N N . ALA B 1 449 ? 143.81179 165.41948 188.15378 1.000 68.03000 449 ALA B N 1
ATOM 4673 C CA . ALA B 1 449 ? 143.76370 166.82958 188.51581 1.000 68.03000 449 ALA B CA 1
ATOM 4674 C C . ALA B 1 449 ? 145.13445 167.49293 188.52695 1.000 68.03000 449 ALA B C 1
ATOM 4675 O O . ALA B 1 449 ? 145.20294 168.72274 188.61610 1.000 68.03000 449 ALA B O 1
ATOM 4677 N N . ASP B 1 450 ? 146.21775 166.72434 188.44310 1.000 71.64000 450 ASP B N 1
ATOM 4678 C CA . ASP B 1 450 ? 147.56700 167.26929 188.49189 1.000 71.64000 450 ASP B CA 1
ATOM 4679 C C . ASP B 1 450 ? 148.17889 167.46800 187.11278 1.000 71.64000 450 ASP B C 1
ATOM 4680 O O . ASP B 1 450 ? 149.33504 167.88729 187.01740 1.000 71.64000 450 ASP B O 1
ATOM 4685 N N . VAL B 1 451 ? 147.43705 167.18634 186.04840 1.000 67.94000 451 VAL B N 1
ATOM 4686 C CA . VAL B 1 451 ? 147.96020 167.21293 184.68852 1.000 67.94000 451 VAL B CA 1
ATOM 4687 C C . VAL B 1 451 ? 147.52177 168.50747 184.02586 1.000 67.94000 451 VAL B C 1
ATOM 4688 O O . VAL B 1 451 ? 146.33161 168.84305 184.03461 1.000 67.94000 451 VAL B O 1
ATOM 4692 N N . ASN B 1 452 ? 148.47561 169.23706 183.45405 1.000 64.60000 452 ASN B N 1
ATOM 4693 C CA . ASN B 1 452 ? 148.18236 170.44394 182.69475 1.000 64.60000 452 ASN B CA 1
ATOM 4694 C C . ASN B 1 452 ? 148.49838 170.19189 181.22989 1.000 64.60000 452 ASN B C 1
ATOM 4695 O O . ASN B 1 452 ? 149.56221 169.65763 180.90392 1.000 64.60000 452 ASN B O 1
ATOM 4700 N N . VAL B 1 453 ? 147.57628 170.57091 180.35400 1.000 63.32000 453 VAL B N 1
ATOM 4701 C CA . VAL B 1 453 ? 147.73149 170.39188 178.91740 1.000 63.32000 453 VAL B CA 1
ATOM 4702 C C . VAL B 1 453 ? 147.86149 171.76871 178.28902 1.000 63.32000 453 VAL B C 1
ATOM 4703 O O . VAL B 1 453 ? 146.98296 172.62119 178.46022 1.000 63.32000 453 VAL B O 1
ATOM 4707 N N . ALA B 1 454 ? 148.95409 171.98935 177.56858 1.000 62.48000 454 ALA B N 1
ATOM 4708 C CA . ALA B 1 454 ? 149.20649 173.24975 176.89165 1.000 62.48000 454 ALA B CA 1
ATOM 4709 C C . ALA B 1 454 ? 149.31092 173.00534 175.39528 1.000 62.48000 454 ALA B C 1
ATOM 4710 O O . ALA B 1 454 ? 149.48890 171.87502 174.93795 1.000 62.48000 454 ALA B O 1
ATOM 4712 N N . GLY B 1 455 ? 149.20703 174.08094 174.62579 1.000 60.91000 455 GLY B N 1
ATOM 4713 C CA . GLY B 1 455 ? 149.30135 173.96613 173.18604 1.000 60.91000 455 GLY B CA 1
ATOM 4714 C C . GLY B 1 455 ? 149.69505 175.28198 172.56531 1.000 60.91000 455 GLY B C 1
ATOM 4715 O O . GLY B 1 455 ? 149.53802 176.34758 173.16945 1.000 60.91000 455 GLY B O 1
ATOM 4716 N N . TYR B 1 456 ? 150.23259 175.20056 171.35321 1.000 63.66000 456 TYR B N 1
ATOM 4717 C CA . TYR B 1 456 ? 150.54630 176.38816 170.57534 1.000 63.66000 456 TYR B CA 1
ATOM 4718 C C . TYR B 1 456 ? 150.29605 176.07849 169.11072 1.000 63.66000 456 TYR B C 1
ATOM 4719 O O . TYR B 1 456 ? 150.15970 174.91862 168.71861 1.000 63.66000 456 TYR B O 1
ATOM 4728 N N . GLY B 1 457 ? 150.20737 177.12782 168.30552 1.000 63.89000 457 GLY B N 1
ATOM 4729 C CA . GLY B 1 457 ? 149.85109 176.92110 166.91655 1.000 63.89000 457 GLY B CA 1
ATOM 4730 C C . GLY B 1 457 ? 150.09776 178.14848 166.07284 1.000 63.89000 457 GLY B C 1
ATOM 4731 O O . GLY B 1 457 ? 150.32784 179.25538 166.57471 1.000 63.89000 457 GLY B O 1
ATOM 4732 N N . LEU B 1 458 ? 150.03925 177.91803 164.76597 1.000 66.87000 458 LEU B N 1
ATOM 4733 C CA . LEU B 1 458 ? 150.21933 178.96000 163.76606 1.000 66.87000 458 LEU B CA 1
ATOM 4734 C C . LEU B 1 458 ? 149.65126 178.45562 162.44593 1.000 66.87000 458 LEU B C 1
ATOM 4735 O O . LEU B 1 458 ? 149.09368 177.35806 162.36244 1.000 66.87000 458 LEU B O 1
ATOM 4740 N N . SER B 1 459 ? 149.78460 179.27682 161.41254 1.000 68.44000 459 SER B N 1
ATOM 4741 C CA . SER B 1 459 ? 149.34575 178.90100 160.08218 1.000 68.44000 459 SER B CA 1
ATOM 4742 C C . SER B 1 459 ? 150.51909 178.33106 159.29216 1.000 68.44000 459 SER B C 1
ATOM 4743 O O . SER B 1 459 ? 151.60631 178.09589 159.82136 1.000 68.44000 459 SER B O 1
ATOM 4746 N N . LEU B 1 460 ? 150.29596 178.10302 158.00632 1.000 67.36000 460 LEU B N 1
ATOM 4747 C CA . LEU B 1 460 ? 151.33519 177.61018 157.11832 1.000 67.36000 460 LEU B CA 1
ATOM 4748 C C . LEU B 1 460 ? 151.59355 178.51633 155.92799 1.000 67.36000 460 LEU B C 1
ATOM 4749 O O . LEU B 1 460 ? 152.71069 178.52237 155.40940 1.000 67.36000 460 LEU B O 1
ATOM 4754 N N . GLU B 1 461 ? 150.59656 179.28361 155.48442 1.000 70.89000 461 GLU B N 1
ATOM 4755 C CA . GLU B 1 461 ? 150.76493 180.11663 154.30006 1.000 70.89000 461 GLU B CA 1
ATOM 4756 C C . GLU B 1 461 ? 151.57787 181.37163 154.58626 1.000 70.89000 461 GLU B C 1
ATOM 4757 O O . GLU B 1 461 ? 152.32581 181.82863 153.71791 1.000 70.89000 461 GLU B O 1
ATOM 4763 N N . ARG B 1 462 ? 151.43056 181.95506 155.77416 1.000 73.27000 462 ARG B N 1
ATOM 4764 C CA . ARG B 1 462 ? 152.13187 183.20287 156.07252 1.000 73.27000 462 ARG B CA 1
ATOM 4765 C C . ARG B 1 462 ? 153.64919 183.04851 156.07640 1.000 73.27000 462 ARG B C 1
ATOM 4766 O O . ARG B 1 462 ? 154.32952 183.85965 155.42005 1.000 73.27000 462 ARG B O 1
ATOM 4774 N N . PRO B 1 463 ? 154.24656 182.07800 156.78152 1.000 71.08000 463 PRO B N 1
ATOM 4775 C CA . PRO B 1 463 ? 155.70411 181.91308 156.67494 1.000 71.08000 463 PRO B CA 1
ATOM 4776 C C . PRO B 1 463 ? 156.17008 181.60610 155.26812 1.000 71.08000 463 PRO B C 1
ATOM 4777 O O . PRO B 1 463 ? 157.23396 182.08543 154.86478 1.000 71.08000 463 PRO B O 1
ATOM 4781 N N . THR B 1 464 ? 155.40266 180.82816 154.50328 1.000 71.41000 464 THR B N 1
ATOM 4782 C CA . THR B 1 464 ? 155.78757 180.53533 153.12692 1.000 71.41000 464 THR B CA 1
ATOM 4783 C C . THR B 1 464 ? 155.79796 181.79788 152.27634 1.000 71.41000 464 THR B C 1
ATOM 4784 O O . THR B 1 464 ? 156.73883 182.02971 151.50733 1.000 71.41000 464 THR B O 1
ATOM 4788 N N . MET B 1 465 ? 154.76067 182.62649 152.40484 1.000 74.24000 465 MET B N 1
ATOM 4789 C CA . MET B 1 465 ? 154.69861 183.86566 151.63989 1.000 74.24000 465 MET B CA 1
ATOM 4790 C C . MET B 1 465 ? 155.83133 184.80567 152.02359 1.000 74.24000 465 MET B C 1
ATOM 4791 O O . MET B 1 465 ? 156.42408 185.45835 151.15716 1.000 74.24000 465 MET B O 1
ATOM 4796 N N . ILE B 1 466 ? 156.14277 184.89599 153.31785 1.000 74.23000 466 ILE B N 1
ATOM 4797 C CA . ILE B 1 466 ? 157.24527 185.75371 153.74218 1.000 74.23000 466 ILE B CA 1
ATOM 4798 C C . ILE B 1 466 ? 158.57435 185.23218 153.20539 1.000 74.23000 466 ILE B C 1
ATOM 4799 O O . ILE B 1 466 ? 159.39462 186.00138 152.69117 1.000 74.23000 466 ILE B O 1
ATOM 4804 N N . LYS B 1 467 ? 158.80728 183.92201 153.30705 1.000 73.88000 467 LYS B N 1
ATOM 4805 C CA . LYS B 1 467 ? 160.09379 183.35604 152.91551 1.000 73.88000 467 LYS B CA 1
ATOM 4806 C C . LYS B 1 467 ? 160.31412 183.45980 151.41210 1.000 73.88000 467 LYS B C 1
ATOM 4807 O O . LYS B 1 467 ? 161.35841 183.94010 150.95882 1.000 73.88000 467 LYS B O 1
ATOM 4813 N N . TYR B 1 468 ? 159.33898 183.01899 150.61981 1.000 72.01000 468 TYR B N 1
ATOM 4814 C CA . TYR B 1 468 ? 159.50728 182.98505 149.17383 1.000 72.01000 468 TYR B CA 1
ATOM 4815 C C . TYR B 1 468 ? 159.14440 184.29708 148.49437 1.000 72.01000 468 TYR B C 1
ATOM 4816 O O . TYR B 1 468 ? 159.33367 184.41614 147.27963 1.000 72.01000 468 TYR B O 1
ATOM 4825 N N . GLY B 1 469 ? 158.63779 185.27781 149.23461 1.000 74.63000 469 GLY B N 1
ATOM 4826 C CA . GLY B 1 469 ? 158.25508 186.53945 148.63409 1.000 74.63000 469 GLY B CA 1
ATOM 4827 C C . GLY B 1 469 ? 157.07259 186.40914 147.69786 1.000 74.63000 469 GLY B C 1
ATOM 4828 O O . GLY B 1 469 ? 157.19275 186.65457 146.49438 1.000 74.63000 469 GLY B O 1
ATOM 4829 N N . ILE B 1 470 ? 155.92237 186.02223 148.24191 1.000 75.49000 470 ILE B N 1
ATOM 4830 C CA . ILE B 1 470 ? 154.70217 185.82096 147.47141 1.000 75.49000 470 ILE B CA 1
ATOM 4831 C C . ILE B 1 470 ? 153.65608 186.80454 147.97211 1.000 75.49000 470 ILE B C 1
ATOM 4832 O O . ILE B 1 470 ? 153.41335 186.89816 149.18060 1.000 75.49000 470 ILE B O 1
ATOM 4837 N N . ASN B 1 471 ? 153.04104 187.53683 147.04496 1.000 78.15000 471 ASN B N 1
ATOM 4838 C CA . ASN B 1 471 ? 152.05472 188.55119 147.40175 1.000 78.15000 471 ASN B CA 1
ATOM 4839 C C . ASN B 1 471 ? 150.64253 187.97424 147.44030 1.000 78.15000 471 ASN B C 1
ATOM 4840 O O . ASN B 1 471 ? 149.96074 188.05021 148.46679 1.000 78.15000 471 ASN B O 1
ATOM 4845 N N . ASN B 1 472 ? 150.19539 187.39504 146.33125 1.000 78.20000 472 ASN B N 1
ATOM 4846 C CA . ASN B 1 472 ? 148.84669 186.85876 146.21858 1.000 78.20000 472 ASN B CA 1
ATOM 4847 C C . ASN B 1 472 ? 148.86903 185.36745 146.52578 1.000 78.20000 472 ASN B C 1
ATOM 4848 O O . ASN B 1 472 ? 149.59328 184.60630 145.87631 1.000 78.20000 472 ASN B O 1
ATOM 4853 N N . ILE B 1 473 ? 148.07619 184.95444 147.51693 1.000 76.99000 473 ILE B N 1
ATOM 4854 C CA . ILE B 1 473 ? 148.05783 183.55045 147.91336 1.000 76.99000 473 ILE B CA 1
ATOM 4855 C C . ILE B 1 473 ? 147.42264 182.68459 146.83300 1.000 76.99000 473 ILE B C 1
ATOM 4856 O O . ILE B 1 473 ? 147.78918 181.51497 146.67203 1.000 76.99000 473 ILE B O 1
ATOM 4861 N N . ARG B 1 474 ? 146.47545 183.23277 146.07085 1.000 79.86000 474 ARG B N 1
ATOM 4862 C CA . ARG B 1 474 ? 145.80866 182.45950 145.03144 1.000 79.86000 474 ARG B CA 1
ATOM 4863 C C . ARG B 1 474 ? 146.74630 182.03444 143.91033 1.000 79.86000 474 ARG B C 1
ATOM 4864 O O . ARG B 1 474 ? 146.38354 181.14820 143.13032 1.000 79.86000 474 ARG B O 1
ATOM 4872 N N . ASP B 1 475 ? 147.93042 182.63596 143.80577 1.000 75.84000 475 ASP B N 1
ATOM 4873 C CA . ASP B 1 475 ? 148.93229 182.16408 142.86060 1.000 75.84000 475 ASP B CA 1
ATOM 4874 C C . ASP B 1 475 ? 149.62095 180.89186 143.32866 1.000 75.84000 475 ASP B C 1
ATOM 4875 O O . ASP B 1 475 ? 150.39766 180.30927 142.56541 1.000 75.84000 475 ASP B O 1
ATOM 4880 N N . LEU B 1 476 ? 149.35734 180.45314 144.55847 1.000 72.24000 476 LEU B N 1
ATOM 4881 C CA . LEU B 1 476 ? 150.00716 179.28761 145.13098 1.000 72.24000 476 LEU B CA 1
ATOM 4882 C C . LEU B 1 476 ? 149.04616 178.16967 145.50475 1.000 72.24000 476 LEU B C 1
ATOM 4883 O O . LEU B 1 476 ? 149.45562 177.00449 145.50201 1.000 72.24000 476 LEU B O 1
ATOM 4888 N N . PHE B 1 477 ? 147.78881 178.48243 145.80848 1.000 72.33000 477 PHE B N 1
ATOM 4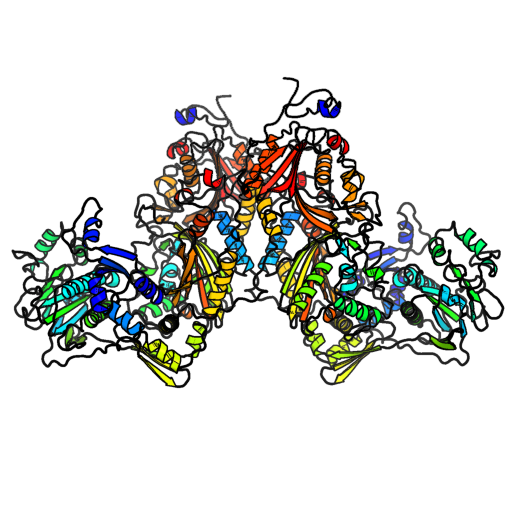889 C CA . PHE B 1 477 ? 146.81955 177.51052 146.29609 1.000 72.33000 477 PHE B CA 1
ATOM 4890 C C . PHE B 1 477 ? 145.54415 177.64010 145.47800 1.000 72.33000 477 PHE B C 1
ATOM 4891 O O . PHE B 1 477 ? 145.02187 178.74580 145.31178 1.000 72.33000 477 PHE B O 1
ATOM 4899 N N . GLY B 1 478 ? 145.04853 176.52293 144.97277 1.000 72.49000 478 GLY B N 1
ATOM 4900 C CA . GLY B 1 478 ? 143.82033 176.49926 144.20789 1.000 72.49000 478 GLY B CA 1
ATOM 4901 C C . GLY B 1 478 ? 144.06837 176.15222 142.75222 1.000 72.49000 478 GLY B C 1
ATOM 4902 O O . GLY B 1 478 ? 145.16087 175.74648 142.35040 1.000 72.49000 478 GLY B O 1
ATOM 4903 N N . SER B 1 479 ? 143.01674 176.32108 141.95293 1.000 73.98000 479 SER B N 1
ATOM 4904 C CA . SER B 1 479 ? 143.09050 176.02365 140.52986 1.000 73.98000 479 SER B CA 1
ATOM 4905 C C . SER B 1 479 ? 143.71131 177.14928 139.71585 1.000 73.98000 479 SER B C 1
ATOM 4906 O O . SER B 1 479 ? 143.98137 176.95252 138.52768 1.000 73.98000 479 SER B O 1
ATOM 4909 N N . LYS B 1 480 ? 143.93997 178.31674 140.31378 1.000 75.65000 480 LYS B N 1
ATOM 4910 C CA . LYS B 1 480 ? 144.56220 179.43869 139.62586 1.000 75.65000 480 LYS B CA 1
ATOM 4911 C C . LYS B 1 480 ? 146.05694 179.52961 139.90229 1.000 75.65000 480 LYS B C 1
ATOM 4912 O O . LYS B 1 480 ? 146.64394 180.60677 139.75979 1.000 75.65000 480 LYS B O 1
ATOM 4918 N N . ILE B 1 481 ? 146.68192 178.41833 140.29029 1.000 72.36000 481 ILE B N 1
ATOM 4919 C CA . ILE B 1 481 ? 148.08686 178.43300 140.67128 1.000 72.36000 481 ILE B CA 1
ATOM 4920 C C . ILE B 1 481 ? 148.95015 178.74813 139.45776 1.000 72.36000 481 ILE B C 1
ATOM 4921 O O . ILE B 1 481 ? 148.66289 178.31574 138.33329 1.000 72.36000 481 ILE B O 1
ATOM 4926 N N . ASP B 1 482 ? 150.00230 179.53078 139.67738 1.000 73.34000 482 ASP B N 1
ATOM 4927 C CA . ASP B 1 482 ? 150.95872 179.86401 138.63124 1.000 73.34000 482 ASP B CA 1
ATOM 4928 C C . ASP B 1 482 ? 152.10445 178.86205 138.67938 1.000 73.34000 482 ASP B C 1
ATOM 4929 O O . ASP B 1 482 ? 152.80967 178.76813 139.68893 1.000 73.34000 482 ASP B O 1
ATOM 4934 N N . LEU B 1 483 ? 152.29100 178.11642 137.58955 1.000 69.94000 483 LEU B N 1
ATOM 4935 C CA . LEU B 1 483 ? 153.29797 177.06365 137.58599 1.000 69.94000 483 LEU B CA 1
ATOM 4936 C C . LEU B 1 483 ? 154.71616 177.60599 137.47698 1.000 69.94000 483 LEU B C 1
ATOM 4937 O O . LEU B 1 483 ? 155.66125 176.89946 137.84239 1.000 69.94000 483 LEU B O 1
ATOM 4942 N N . GLU B 1 484 ? 154.89215 178.83379 136.98428 1.000 71.73000 484 GLU B N 1
ATOM 4943 C CA . GLU B 1 484 ? 156.23237 179.40642 136.92359 1.000 71.73000 484 GLU B CA 1
ATOM 4944 C C . GLU B 1 484 ? 156.81922 179.59824 138.31354 1.000 71.73000 484 GLU B C 1
ATOM 4945 O O . GLU B 1 484 ? 158.03538 179.47990 138.49465 1.000 71.73000 484 GLU B O 1
ATOM 4951 N N . VAL B 1 485 ? 155.97807 179.90173 139.30192 1.000 70.56000 485 VAL B N 1
ATOM 4952 C CA . VAL B 1 485 ? 156.45143 179.98031 140.67869 1.000 70.56000 485 VAL B CA 1
ATOM 4953 C C . VAL B 1 485 ? 156.92144 178.61397 141.15610 1.000 70.56000 485 VAL B C 1
ATOM 4954 O O . VAL B 1 485 ? 157.93495 178.49917 141.85466 1.000 70.56000 485 VAL B O 1
ATOM 4958 N N . VAL B 1 486 ? 156.19356 177.55816 140.79022 1.000 68.42000 486 VAL B N 1
ATOM 4959 C CA . VAL B 1 486 ? 156.56308 176.21251 141.21577 1.000 68.42000 486 VAL B CA 1
ATOM 4960 C C . VAL B 1 486 ? 157.87515 175.78388 140.57190 1.000 68.42000 486 VAL B C 1
ATOM 4961 O O . VAL B 1 486 ? 158.73549 175.18478 141.22734 1.000 68.42000 486 VAL B O 1
ATOM 4965 N N . TYR B 1 487 ? 158.04980 176.07845 139.28213 1.000 67.12000 487 TYR B N 1
ATOM 4966 C CA . TYR B 1 487 ? 159.25059 175.64008 138.57694 1.000 67.12000 487 TYR B CA 1
ATOM 4967 C C . TYR B 1 487 ? 160.50618 176.27430 139.16425 1.000 67.12000 487 TYR B C 1
ATOM 4968 O O . TYR B 1 487 ? 161.47575 175.57721 139.48073 1.000 67.12000 487 TYR B O 1
ATOM 4977 N N . ASN B 1 488 ? 160.50819 177.59841 139.31968 1.000 69.25000 488 ASN B N 1
ATOM 4978 C CA . ASN B 1 488 ? 161.67147 178.32554 139.82046 1.000 69.25000 488 ASN B CA 1
ATOM 4979 C C . ASN B 1 488 ? 161.61837 178.48439 141.33763 1.000 69.25000 488 ASN B C 1
ATOM 4980 O O . ASN B 1 488 ? 161.63812 179.59668 141.86889 1.000 69.25000 488 ASN B O 1
ATOM 4985 N N . ASN B 1 489 ? 161.54991 177.35985 142.04285 1.000 68.95000 489 ASN B N 1
ATOM 4986 C CA . ASN B 1 489 ? 161.42187 177.37128 143.49323 1.000 68.95000 489 ASN B CA 1
ATOM 4987 C C . ASN B 1 489 ? 162.67422 176.77580 144.11991 1.000 68.95000 489 ASN B C 1
ATOM 4988 O O . ASN B 1 489 ? 163.00973 175.61559 143.82969 1.000 68.95000 489 ASN B O 1
ATOM 4993 N N . PRO B 1 490 ? 163.38700 177.50808 144.96371 1.000 69.35000 490 PRO B N 1
ATOM 4994 C CA . PRO B 1 490 ? 164.58748 176.97059 145.60774 1.000 69.35000 490 PRO B CA 1
ATOM 4995 C C . PRO B 1 490 ? 164.21698 176.02443 146.74517 1.000 69.35000 490 PRO B C 1
ATOM 4996 O O . PRO B 1 490 ? 163.05221 175.86094 147.09791 1.000 69.35000 490 PRO B O 1
ATOM 5000 N N . ILE B 1 491 ? 165.24262 175.39657 147.32215 1.000 70.89000 491 ILE B N 1
ATOM 5001 C CA . ILE B 1 491 ? 165.02465 174.48829 148.44164 1.000 70.89000 491 ILE B CA 1
ATOM 5002 C C . ILE B 1 491 ? 164.67492 175.29166 149.68716 1.000 70.89000 491 ILE B C 1
ATOM 5003 O O . ILE B 1 491 ? 164.87416 176.50943 149.74732 1.000 70.89000 491 ILE B O 1
ATOM 5008 N N . CYS B 1 492 ? 164.14546 174.60280 150.69442 1.000 73.83000 492 CYS B N 1
ATOM 5009 C CA . CYS B 1 492 ? 163.65011 175.25783 151.90355 1.000 73.83000 492 CYS B CA 1
ATOM 5010 C C . CYS B 1 492 ? 164.77601 175.33199 152.92535 1.000 73.83000 492 CYS B C 1
ATOM 5011 O O . CYS B 1 492 ? 164.95178 174.44177 153.75668 1.000 73.83000 492 CYS B O 1
ATOM 5014 N N . ARG B 1 493 ? 165.55028 176.41275 152.86185 1.000 75.10000 493 ARG B N 1
ATOM 5015 C CA . ARG B 1 493 ? 166.56487 176.70112 153.87441 1.000 75.10000 493 ARG B CA 1
ATOM 5016 C C . ARG B 1 493 ? 165.98796 177.68814 154.88787 1.000 75.10000 493 ARG B C 1
ATOM 5017 O O . ARG B 1 493 ? 166.38253 178.85045 154.98103 1.000 75.10000 493 ARG B O 1
ATOM 5025 N N . LEU B 1 494 ? 165.02184 177.18707 155.65877 1.000 74.79000 494 LEU B N 1
ATOM 5026 C CA . LEU B 1 494 ? 164.26820 178.04288 156.56842 1.000 74.79000 494 LEU B CA 1
ATOM 5027 C C . LEU B 1 494 ? 165.13029 178.59410 157.69663 1.000 74.79000 494 LEU B C 1
ATOM 5028 O O . LEU B 1 494 ? 164.76877 179.60950 158.30060 1.000 74.79000 494 LEU B O 1
ATOM 5033 N N . ASP B 1 495 ? 166.26044 177.95255 157.99675 1.000 79.02000 495 ASP B N 1
ATOM 5034 C CA . ASP B 1 495 ? 167.15684 178.47925 159.01890 1.000 79.02000 495 ASP B CA 1
ATOM 5035 C C . ASP B 1 495 ? 167.93297 179.69224 158.52704 1.000 79.02000 495 ASP B C 1
ATOM 5036 O O . ASP B 1 495 ? 168.39877 180.49334 159.34408 1.000 79.02000 495 ASP B O 1
ATOM 5041 N N . LYS B 1 496 ? 168.08424 179.84122 157.21521 1.000 79.43000 496 LYS B N 1
ATOM 5042 C CA . LYS B 1 496 ? 168.79101 180.97847 156.64008 1.000 79.43000 496 LYS B CA 1
ATOM 5043 C C . LYS B 1 496 ? 168.04673 182.27846 156.91836 1.000 79.43000 496 LYS B C 1
ATOM 5044 O O . LYS B 1 496 ? 166.82088 182.33411 156.83319 1.000 79.43000 496 LYS B O 1
ATOM 5051 N N . PRO C 2 2 ? 134.23793 192.92087 169.03737 1.000 82.74000 2 PRO C N 1
ATOM 5052 C CA . PRO C 2 2 ? 133.51153 194.15640 168.74842 1.000 82.74000 2 PRO C CA 1
ATOM 5053 C C . PRO C 2 2 ? 134.44208 195.33790 168.50429 1.000 82.74000 2 PRO C C 1
ATOM 5054 O O . PRO C 2 2 ? 135.48347 195.44359 169.14997 1.000 82.74000 2 PRO C O 1
ATOM 5058 N N . THR C 2 3 ? 134.06148 196.21391 167.57951 1.000 84.51000 3 THR C N 1
ATOM 5059 C CA . THR C 2 3 ? 134.83738 197.39668 167.23473 1.000 84.51000 3 THR C CA 1
ATOM 5060 C C . THR C 2 3 ? 134.07926 198.63810 167.67868 1.000 84.51000 3 THR C C 1
ATOM 5061 O O . THR C 2 3 ? 132.90803 198.81231 167.32850 1.000 84.51000 3 THR C O 1
ATOM 5065 N N . VAL C 2 4 ? 134.74692 199.49743 168.44231 1.000 83.78000 4 VAL C N 1
ATOM 5066 C CA . VAL C 2 4 ? 134.13559 200.69191 169.01084 1.000 83.78000 4 VAL C CA 1
ATOM 5067 C C . VAL C 2 4 ? 134.86923 201.91288 168.47666 1.000 83.78000 4 VAL C C 1
ATOM 5068 O O . VAL C 2 4 ? 136.10042 201.98403 168.55315 1.000 83.78000 4 VAL C O 1
ATOM 5072 N N . GLY C 2 5 ? 134.11566 202.86452 167.92823 1.000 90.34000 5 GLY C N 1
ATOM 5073 C CA . GLY C 2 5 ? 134.67034 204.11212 167.45622 1.000 90.34000 5 GLY C CA 1
ATOM 5074 C C . GLY C 2 5 ? 134.41289 205.21966 168.45614 1.000 90.34000 5 GLY C C 1
ATOM 5075 O O . GLY C 2 5 ? 133.26453 205.49945 168.80383 1.000 90.34000 5 GLY C O 1
ATOM 5076 N N . ILE C 2 6 ? 135.49032 205.84668 168.92168 1.000 91.42000 6 ILE C N 1
ATOM 5077 C CA . ILE C 2 6 ? 135.40714 206.86855 169.95988 1.000 91.42000 6 ILE C CA 1
ATOM 5078 C C . ILE C 2 6 ? 136.13879 208.12084 169.49802 1.000 91.42000 6 ILE C C 1
ATOM 5079 O O . ILE C 2 6 ? 137.24362 208.03836 168.95315 1.000 91.42000 6 ILE C O 1
ATOM 5084 N N . LYS C 2 7 ? 135.52168 209.28096 169.72048 1.000 106.09000 7 LYS C N 1
ATOM 5085 C CA . LYS C 2 7 ? 136.15166 210.54874 169.37320 1.000 106.09000 7 LYS C CA 1
ATOM 5086 C C . LYS C 2 7 ? 137.42628 210.75861 170.18066 1.000 106.09000 7 LYS C C 1
ATOM 5087 O O . LYS C 2 7 ? 137.50250 210.39796 171.35819 1.000 106.09000 7 LYS C O 1
ATOM 5093 N N . LYS C 2 8 ? 138.43413 211.35229 169.53610 1.000 100.51000 8 LYS C N 1
ATOM 5094 C CA . LYS C 2 8 ? 139.70096 211.60177 170.21674 1.000 100.51000 8 LYS C CA 1
ATOM 5095 C C . LYS C 2 8 ? 139.53443 212.60164 171.35429 1.000 100.51000 8 LYS C C 1
ATOM 5096 O O . LYS C 2 8 ? 140.09693 212.41700 172.44072 1.000 100.51000 8 LYS C O 1
ATOM 5102 N N . VAL C 2 9 ? 138.76557 213.66844 171.12555 1.000 104.57000 9 VAL C N 1
ATOM 5103 C CA . VAL C 2 9 ? 138.55886 214.66173 172.17407 1.000 104.57000 9 VAL C CA 1
ATOM 5104 C C . VAL C 2 9 ? 137.78508 214.06152 173.33995 1.000 104.57000 9 VAL C C 1
ATOM 5105 O O . VAL C 2 9 ? 138.02866 214.41019 174.50112 1.000 104.57000 9 VAL C O 1
ATOM 5109 N N . LEU C 2 10 ? 136.84756 213.15457 173.06010 1.000 95.87000 10 LEU C N 1
ATOM 5110 C CA . LEU C 2 10 ? 136.13867 212.46974 174.13454 1.000 95.87000 10 LEU C CA 1
ATOM 5111 C C . LEU C 2 10 ? 137.09106 211.60539 174.95191 1.000 95.87000 10 LEU C C 1
ATOM 5112 O O . LEU C 2 10 ? 136.99210 211.55294 176.18505 1.000 95.87000 10 LEU C O 1
ATOM 5117 N N . LEU C 2 11 ? 138.02105 210.92145 174.27942 1.000 94.12000 11 LEU C N 1
ATOM 5118 C CA . LEU C 2 11 ? 139.03703 210.15407 174.99068 1.000 94.12000 11 LEU C CA 1
ATOM 5119 C C . LEU C 2 11 ? 139.88790 211.05706 175.86958 1.000 94.12000 11 LEU C C 1
ATOM 5120 O O . LEU C 2 11 ? 140.19092 210.71256 177.01674 1.000 94.12000 11 LEU C O 1
ATOM 5125 N N . ASP C 2 12 ? 140.28339 212.21913 175.34774 1.000 96.56000 12 ASP C N 1
ATOM 5126 C CA . ASP C 2 12 ? 141.07201 213.15197 176.14522 1.000 96.56000 12 ASP C CA 1
ATOM 5127 C C . ASP C 2 12 ? 140.29125 213.62979 177.36136 1.000 96.56000 12 ASP C C 1
ATOM 5128 O O . ASP C 2 12 ? 140.84850 213.75719 178.45756 1.000 96.56000 12 ASP C O 1
ATOM 5133 N N . LYS C 2 13 ? 138.99935 213.90607 177.18318 1.000 93.94000 13 LYS C N 1
ATOM 5134 C CA . LYS C 2 13 ? 138.17637 214.36832 178.29499 1.000 93.94000 13 LYS C CA 1
ATOM 5135 C C . LYS C 2 13 ? 138.04666 213.29605 179.36922 1.000 93.94000 13 LYS C C 1
ATOM 5136 O O . LYS C 2 13 ? 138.16786 213.58142 180.56572 1.000 93.94000 13 LYS C O 1
ATOM 5142 N N . HIS C 2 14 ? 137.79834 212.05009 178.96024 1.000 87.80000 14 HIS C N 1
ATOM 5143 C CA . HIS C 2 14 ? 137.55196 210.99803 179.94270 1.000 87.80000 14 HIS C CA 1
ATOM 5144 C C . HIS C 2 14 ? 138.83572 210.55294 180.63378 1.000 87.80000 14 HIS C C 1
ATOM 5145 O O . HIS C 2 14 ? 138.85027 210.35939 181.85482 1.000 87.80000 14 HIS C O 1
ATOM 5152 N N . PHE C 2 15 ? 139.92105 210.37874 179.87581 1.000 86.81000 15 PHE C N 1
ATOM 5153 C CA . PHE C 2 15 ? 141.17594 209.93784 180.47778 1.000 86.81000 15 PHE C CA 1
ATOM 5154 C C . PHE C 2 15 ? 141.75432 210.99962 181.40449 1.000 86.81000 15 PHE C C 1
ATOM 5155 O O . PHE C 2 15 ? 142.30619 210.67429 182.46178 1.000 86.81000 15 PHE C O 1
ATOM 5163 N N . GLY C 2 16 ? 141.64070 212.26997 181.02808 1.000 90.76000 16 GLY C N 1
ATOM 5164 C CA . GLY C 2 16 ? 142.19742 213.35527 181.80530 1.000 90.76000 16 GLY C CA 1
ATOM 5165 C C . GLY C 2 16 ? 143.51092 213.89977 181.29253 1.000 90.76000 16 GLY C C 1
ATOM 5166 O O . GLY C 2 16 ? 143.99627 214.90211 181.82950 1.000 90.76000 16 GLY C O 1
ATOM 5167 N N . ARG C 2 17 ? 144.09937 213.27654 180.27493 1.000 91.64000 17 ARG C N 1
ATOM 5168 C CA . ARG C 2 17 ? 145.33500 213.75951 179.67950 1.000 91.64000 17 ARG C CA 1
ATOM 5169 C C . ARG C 2 17 ? 145.33771 213.40247 178.20207 1.000 91.64000 17 ARG C C 1
ATOM 5170 O O . ARG C 2 17 ? 144.71170 212.42543 177.78491 1.000 91.64000 17 ARG C O 1
ATOM 5178 N N . VAL C 2 18 ? 146.04890 214.20163 177.41480 1.000 92.98000 18 VAL C N 1
ATOM 5179 C CA . VAL C 2 18 ? 146.10394 213.99605 175.97182 1.000 92.98000 18 VAL C CA 1
ATOM 5180 C C . VAL C 2 18 ? 147.19519 212.98089 175.65956 1.000 92.98000 18 VAL C C 1
ATOM 5181 O O . VAL C 2 18 ? 148.36931 213.19736 175.97613 1.000 92.98000 18 VAL C O 1
ATOM 5185 N N . TYR C 2 19 ? 146.81020 211.87568 175.03163 1.000 90.55000 19 TYR C N 1
ATOM 5186 C CA . TYR C 2 19 ? 147.74239 210.83597 174.62436 1.000 90.55000 19 TYR C CA 1
ATOM 5187 C C . TYR C 2 19 ? 148.08799 210.99456 173.15130 1.000 90.55000 19 TYR C C 1
ATOM 5188 O O . TYR C 2 19 ? 147.21129 211.25163 172.32158 1.000 90.55000 19 TYR C O 1
ATOM 5197 N N . THR C 2 20 ? 149.36892 210.84224 172.83155 1.000 90.96000 20 THR C N 1
ATOM 5198 C CA . THR C 2 20 ? 149.77116 210.74392 171.44026 1.000 90.96000 20 THR C CA 1
ATOM 5199 C C . THR C 2 20 ? 149.40533 209.36598 170.89615 1.000 90.96000 20 THR C C 1
ATOM 5200 O O . THR C 2 20 ? 148.96102 208.47748 171.62724 1.000 90.96000 20 THR C O 1
ATOM 5204 N N . GLU C 2 21 ? 149.58741 209.19224 169.58697 1.000 93.69000 21 GLU C N 1
ATOM 5205 C CA . GLU C 2 21 ? 149.25603 207.91119 168.97348 1.000 93.69000 21 GLU C CA 1
ATOM 5206 C C . GLU C 2 21 ? 150.12713 206.78998 169.52731 1.000 93.69000 21 GLU C C 1
ATOM 5207 O O . GLU C 2 21 ? 149.63242 205.69295 169.81272 1.000 93.69000 21 GLU C O 1
ATOM 5213 N N . LYS C 2 22 ? 151.42641 207.04770 169.69343 1.000 92.95000 22 LYS C N 1
ATOM 5214 C CA . LYS C 2 22 ? 152.33128 206.00548 170.16845 1.000 92.95000 22 LYS C CA 1
ATOM 5215 C C . LYS C 2 22 ? 152.02421 205.60949 171.60703 1.000 92.95000 22 LYS C C 1
ATOM 5216 O O . LYS C 2 22 ? 152.04329 204.42000 171.94532 1.000 92.95000 22 LYS C O 1
ATOM 5222 N N . GLU C 2 23 ? 151.74397 206.58922 172.46895 1.000 90.17000 23 GLU C N 1
ATOM 5223 C CA . GLU C 2 23 ? 151.42326 206.27723 173.85792 1.000 90.17000 23 GLU C CA 1
ATOM 5224 C C . GLU C 2 23 ? 150.15546 205.44106 173.95507 1.000 90.17000 23 GLU C C 1
ATOM 5225 O O . GLU C 2 23 ? 150.10137 204.46442 174.71181 1.000 90.17000 23 GLU C O 1
ATOM 5231 N N . PHE C 2 24 ? 149.12675 205.80361 173.18773 1.000 89.01000 24 PHE C N 1
ATOM 5232 C CA . PHE C 2 24 ? 147.88223 205.04496 173.21758 1.000 89.01000 24 PHE C CA 1
ATOM 5233 C C . PHE C 2 24 ? 148.07515 203.64585 172.64677 1.000 89.01000 24 PHE C C 1
ATOM 5234 O O . PHE C 2 24 ? 147.49536 202.67899 173.15361 1.000 89.01000 24 PHE C O 1
ATOM 5242 N N . ASP C 2 25 ? 148.88631 203.51522 171.59410 1.000 89.02000 25 ASP C N 1
ATOM 5243 C CA . ASP C 2 25 ? 149.15283 202.19475 171.03241 1.000 89.02000 25 ASP C CA 1
ATOM 5244 C C . ASP C 2 25 ? 149.88779 201.30842 172.03113 1.000 89.02000 25 ASP C C 1
ATOM 5245 O O . ASP C 2 25 ? 149.57328 200.11996 172.16818 1.000 89.02000 25 ASP C O 1
ATOM 5250 N N . GLU C 2 26 ? 150.86578 201.87061 172.74346 1.000 85.14000 26 GLU C N 1
ATOM 5251 C CA . GLU C 2 26 ? 151.56382 201.10803 173.77370 1.000 85.14000 26 GLU C CA 1
ATOM 5252 C C . GLU C 2 26 ? 150.62314 200.72159 174.90878 1.000 85.14000 26 GLU C C 1
ATOM 5253 O O . GLU C 2 26 ? 150.69888 199.60434 175.43723 1.000 85.14000 26 GLU C O 1
ATOM 5259 N N . LEU C 2 27 ? 149.73036 201.63334 175.29811 1.000 81.61000 27 LEU C N 1
ATOM 5260 C CA . LEU C 2 27 ? 148.76584 201.32089 176.34633 1.000 81.61000 27 LEU C CA 1
ATOM 5261 C C . LEU C 2 27 ? 147.83844 200.19111 175.92046 1.000 81.61000 27 LEU C C 1
ATOM 5262 O O . LEU C 2 27 ? 147.50850 199.31217 176.72435 1.000 81.61000 27 LEU C O 1
ATOM 5267 N N . CYS C 2 28 ? 147.40007 200.20358 174.66015 1.000 80.62000 28 CYS C N 1
ATOM 5268 C CA . CYS C 2 28 ? 146.58685 199.10639 174.14759 1.000 80.62000 28 CYS C CA 1
ATOM 5269 C C . CYS C 2 28 ? 147.36019 197.79559 174.12872 1.000 80.62000 28 CYS C C 1
ATOM 5270 O O . CYS C 2 28 ? 146.80775 196.74706 174.47740 1.000 80.62000 28 CYS C O 1
ATOM 5273 N N . PHE C 2 29 ? 148.63109 197.83300 173.72563 1.000 74.56000 29 PHE C N 1
ATOM 5274 C CA . PHE C 2 29 ? 149.43852 196.61763 173.70633 1.000 74.56000 29 PHE C CA 1
ATOM 5275 C C . PHE C 2 29 ? 149.64304 196.05685 175.10742 1.000 74.56000 29 PHE C C 1
ATOM 5276 O O . PHE C 2 29 ? 149.75837 194.83878 175.27468 1.000 74.56000 29 PHE C O 1
ATOM 5284 N N . GLU C 2 30 ? 149.70344 196.92303 176.11924 1.000 75.86000 30 GLU C N 1
ATOM 5285 C CA . GLU C 2 30 ? 149.88108 196.44629 177.48746 1.000 75.86000 30 GLU C CA 1
ATOM 5286 C C . GLU C 2 30 ? 148.65266 195.72268 178.02516 1.000 75.86000 30 GLU C C 1
ATOM 5287 O O . GLU C 2 30 ? 148.79467 194.74419 178.76501 1.000 75.86000 30 GLU C O 1
ATOM 5293 N N . TYR C 2 31 ? 147.45113 196.18528 177.68484 1.000 70.97000 31 TYR C N 1
ATOM 5294 C CA . TYR C 2 31 ? 146.23364 195.65036 178.28190 1.000 70.97000 31 TYR C CA 1
ATOM 5295 C C . TYR C 2 31 ? 145.58052 194.55720 177.45073 1.000 70.97000 31 TYR C C 1
ATOM 5296 O O . TYR C 2 31 ? 144.93367 193.67051 178.01664 1.000 70.97000 31 TYR C O 1
ATOM 5305 N N . GLY C 2 32 ? 145.71928 194.59855 176.12929 1.000 71.21000 32 GLY C N 1
ATOM 5306 C CA . GLY C 2 32 ? 145.15814 193.55809 175.29196 1.000 71.21000 32 GLY C CA 1
ATOM 5307 C C . GLY C 2 32 ? 144.28166 194.07345 174.17188 1.000 71.21000 32 GLY C C 1
ATOM 5308 O O . GLY C 2 32 ? 143.79394 193.29337 173.35049 1.000 71.21000 32 GLY C O 1
ATOM 5309 N N . LEU C 2 33 ? 144.07387 195.38482 174.12466 1.000 76.87000 33 LEU C N 1
ATOM 5310 C CA . LEU C 2 33 ? 143.26756 195.99087 173.07856 1.000 76.87000 33 LEU C CA 1
ATOM 5311 C C . LEU C 2 33 ? 144.08509 196.11932 171.79561 1.000 76.87000 33 LEU C C 1
ATOM 5312 O O . LEU C 2 33 ? 145.20610 195.61705 171.68669 1.000 76.87000 33 LEU C O 1
ATOM 5317 N N . GLU C 2 34 ? 143.51755 196.80321 170.80489 1.000 86.74000 34 GLU C N 1
ATOM 5318 C CA . GLU C 2 34 ? 144.22075 197.03792 169.55041 1.000 86.74000 34 GLU C CA 1
ATOM 5319 C C . GLU C 2 34 ? 143.61625 198.24910 168.86035 1.000 86.74000 34 GLU C C 1
ATOM 5320 O O . GLU C 2 34 ? 142.40733 198.28366 168.61642 1.000 86.74000 34 GLU C O 1
ATOM 5326 N N . LEU C 2 35 ? 144.45593 199.23018 168.54197 1.000 92.41000 35 LEU C N 1
ATOM 5327 C CA . LEU C 2 35 ? 144.01971 200.41970 167.81493 1.000 92.41000 35 LEU C CA 1
ATOM 5328 C C . LEU C 2 35 ? 143.96426 200.06462 166.33594 1.000 92.41000 35 LEU C C 1
ATOM 5329 O O . LEU C 2 35 ? 144.99338 199.99654 165.66161 1.000 92.41000 35 LEU C O 1
ATOM 5334 N N . ASP C 2 36 ? 142.75461 199.83845 165.82388 1.000 96.12000 36 ASP C N 1
ATOM 5335 C CA . ASP C 2 36 ? 142.60852 199.39613 164.44170 1.000 96.12000 36 ASP C CA 1
ATOM 5336 C C . ASP C 2 36 ? 142.93545 200.52109 163.46798 1.000 96.12000 36 ASP C C 1
ATOM 5337 O O . ASP C 2 36 ? 143.87279 200.41419 162.66953 1.000 96.12000 36 ASP C O 1
ATOM 5342 N N . GLU C 2 37 ? 142.17407 201.61202 163.51963 1.000 101.11000 37 GLU C N 1
ATOM 5343 C CA . GLU C 2 37 ? 142.36026 202.70370 162.57619 1.000 101.11000 37 GLU C CA 1
ATOM 5344 C C . GLU C 2 37 ? 142.07965 204.03477 163.25560 1.000 101.11000 37 GLU C C 1
ATOM 5345 O O . GLU C 2 37 ? 141.39274 204.10886 164.27881 1.000 101.11000 37 GLU C O 1
ATOM 5351 N N . ILE C 2 38 ? 142.63282 205.08957 162.66487 1.000 105.47000 38 ILE C N 1
ATOM 5352 C CA . ILE C 2 38 ? 142.39013 206.46544 163.07781 1.000 105.47000 38 ILE C CA 1
ATOM 5353 C C . ILE C 2 38 ? 141.78137 207.19202 161.89069 1.000 105.47000 38 ILE C C 1
ATOM 5354 O O . ILE C 2 38 ? 142.35699 207.18709 160.79555 1.000 105.47000 38 ILE C O 1
ATOM 5359 N N . THR C 2 39 ? 140.62302 207.81229 162.09873 1.000 123.35000 39 THR C N 1
ATOM 5360 C CA . THR C 2 39 ? 139.97173 208.54160 161.01277 1.000 123.35000 39 THR C CA 1
ATOM 5361 C C . THR C 2 39 ? 139.08768 209.61788 161.61466 1.000 123.35000 39 THR C C 1
ATOM 5362 O O . THR C 2 39 ? 138.32038 209.33797 162.53491 1.000 123.35000 39 THR C O 1
ATOM 5366 N N . SER C 2 40 ? 139.21189 210.84862 161.13228 1.000 128.22000 40 SER C N 1
ATOM 5367 C CA . SER C 2 40 ? 138.31958 211.89270 161.60910 1.000 128.22000 40 SER C CA 1
ATOM 5368 C C . SER C 2 40 ? 136.89133 211.58081 161.18067 1.000 128.22000 40 SER C C 1
ATOM 5369 O O . SER C 2 40 ? 136.65422 211.00017 160.11837 1.000 128.22000 40 SER C O 1
ATOM 5372 N N . GLU C 2 41 ? 135.93215 211.95188 162.03447 1.000 131.94000 41 GLU C N 1
ATOM 5373 C CA . GLU C 2 41 ? 134.53455 211.66761 161.72409 1.000 131.94000 41 GLU C CA 1
ATOM 5374 C C . GLU C 2 41 ? 134.12293 212.31023 160.40874 1.000 131.94000 41 GLU C C 1
ATOM 5375 O O . GLU C 2 41 ? 133.32478 211.73546 159.65925 1.000 131.94000 41 GLU C O 1
ATOM 5381 N N . LYS C 2 42 ? 134.66703 213.49049 160.10622 1.000 139.21000 42 LYS C N 1
ATOM 5382 C CA . LYS C 2 42 ? 134.51756 214.05304 158.76979 1.000 139.21000 42 LYS C CA 1
ATOM 5383 C C . LYS C 2 42 ? 135.05377 213.09031 157.71797 1.000 139.21000 42 LYS C C 1
ATOM 5384 O O . LYS C 2 42 ? 134.34639 212.72720 156.77236 1.000 139.21000 42 LYS C O 1
ATOM 5390 N N . ALA C 2 43 ? 136.29732 212.63297 157.88890 1.000 138.22000 43 ALA C N 1
ATOM 5391 C CA . ALA C 2 43 ? 136.85638 211.66238 156.95379 1.000 138.22000 43 ALA C CA 1
ATOM 5392 C C . ALA C 2 43 ? 136.17016 210.30920 157.07330 1.000 138.22000 43 ALA C C 1
ATOM 5393 O O . ALA C 2 43 ? 136.09481 209.56710 156.08786 1.000 138.22000 43 ALA C O 1
ATOM 5395 N N . ALA C 2 44 ? 135.66904 209.96928 158.26306 1.000 138.88000 44 ALA C N 1
ATOM 5396 C CA . ALA C 2 44 ? 134.94200 208.71466 158.42407 1.000 138.88000 44 ALA C CA 1
ATOM 5397 C C . ALA C 2 44 ? 133.70049 208.69126 157.54296 1.000 138.88000 44 ALA C C 1
ATOM 5398 O O . ALA C 2 44 ? 133.42820 207.69965 156.85904 1.000 138.88000 44 ALA C O 1
ATOM 5400 N N . VAL C 2 45 ? 132.93850 209.78615 157.53880 1.000 146.11000 45 VAL C N 1
ATOM 5401 C CA . VAL C 2 45 ? 131.80046 209.88779 156.63191 1.000 146.11000 45 VAL C CA 1
ATOM 5402 C C . VAL C 2 45 ? 132.27274 210.00717 155.18819 1.000 146.11000 45 VAL C C 1
ATOM 5403 O O . VAL C 2 45 ? 131.62705 209.48659 154.26947 1.000 146.11000 45 VAL C O 1
ATOM 5407 N N . GLU C 2 46 ? 133.40338 210.68190 154.96440 1.000 147.29000 46 GLU C N 1
ATOM 5408 C CA . GLU C 2 46 ? 133.89650 210.89767 153.60811 1.000 147.29000 46 GLU C CA 1
ATOM 5409 C C . GLU C 2 46 ? 134.23741 209.58362 152.91490 1.000 147.29000 46 GLU C C 1
ATOM 5410 O O . GLU C 2 46 ? 133.95300 209.41157 151.72455 1.000 147.29000 46 GLU C O 1
ATOM 5416 N N . LYS C 2 47 ? 134.85460 208.64709 153.63705 1.000 143.86000 47 LYS C N 1
ATOM 5417 C CA . LYS C 2 47 ? 135.29515 207.38726 153.04545 1.000 143.86000 47 LYS C CA 1
ATOM 5418 C C . LYS C 2 47 ? 134.58065 206.17618 153.63894 1.000 143.86000 47 LYS C C 1
ATOM 5419 O O . LYS C 2 47 ? 135.06090 205.04775 153.49229 1.000 143.86000 47 LYS C O 1
ATOM 5425 N N . GLU C 2 48 ? 133.44151 206.37981 154.30369 1.000 152.00000 48 GLU C N 1
ATOM 5426 C CA . GLU C 2 48 ? 132.70330 205.25044 154.86076 1.000 152.00000 48 GLU C CA 1
ATOM 5427 C C . GLU C 2 48 ? 132.02499 204.44325 153.76054 1.000 152.00000 48 GLU C C 1
ATOM 5428 O O . GLU C 2 48 ? 132.06817 203.20741 153.76435 1.000 152.00000 48 GLU C O 1
ATOM 5434 N N . ARG C 2 49 ? 131.39042 205.12680 152.81109 1.000 154.80000 49 ARG C N 1
ATOM 5435 C CA . ARG C 2 49 ? 130.78740 204.49328 151.64765 1.000 154.80000 49 ARG C CA 1
ATOM 5436 C C . ARG C 2 49 ? 131.66504 204.60773 150.40956 1.000 154.80000 49 ARG C C 1
ATOM 5437 O O . ARG C 2 49 ? 131.20949 204.29565 149.30483 1.000 154.80000 49 ARG C O 1
ATOM 5445 N N . GLY C 2 50 ? 132.90997 205.04617 150.57168 1.000 155.14000 50 GLY C N 1
ATOM 5446 C CA . GLY C 2 50 ? 133.79298 205.28987 149.45066 1.000 155.14000 50 GLY C CA 1
ATOM 5447 C C . GLY C 2 50 ? 134.19709 206.74650 149.38546 1.000 155.14000 50 GLY C C 1
ATOM 5448 O O . GLY C 2 50 ? 133.38973 207.62811 149.69337 1.000 155.14000 50 GLY C O 1
ATOM 5449 N N . GLU C 2 51 ? 135.44213 207.01529 148.98417 1.000 153.93000 51 GLU C N 1
ATOM 5450 C CA . GLU C 2 51 ? 135.93040 208.38953 148.94676 1.000 153.93000 51 GLU C CA 1
ATOM 5451 C C . GLU C 2 51 ? 135.15125 209.25564 147.96613 1.000 153.93000 51 GLU C C 1
ATOM 5452 O O . GLU C 2 51 ? 135.15158 210.48360 148.10726 1.000 153.93000 51 GLU C O 1
ATOM 5458 N N . ALA C 2 52 ? 134.49348 208.64817 146.97534 1.000 157.30000 52 ALA C N 1
ATOM 5459 C CA . ALA C 2 52 ? 133.64741 209.41879 146.07018 1.000 157.30000 52 ALA C CA 1
ATOM 5460 C C . ALA C 2 52 ? 132.48046 210.05558 146.81498 1.000 157.30000 52 ALA C C 1
ATOM 5461 O O . ALA C 2 52 ? 132.14656 211.22290 146.58037 1.000 157.30000 52 ALA C O 1
ATOM 5463 N N . ALA C 2 53 ? 131.84911 209.30531 147.71931 1.000 155.74000 53 ALA C N 1
ATOM 5464 C CA . ALA C 2 53 ? 130.74303 209.81936 148.52708 1.000 155.74000 53 ALA C CA 1
ATOM 5465 C C . ALA C 2 53 ? 131.32837 210.53479 149.74148 1.000 155.74000 53 ALA C C 1
ATOM 5466 O O . ALA C 2 53 ? 131.35731 210.02019 150.86241 1.000 155.74000 53 ALA C O 1
ATOM 5468 N N . ALA C 2 54 ? 131.79760 211.75690 149.50486 1.000 153.37000 54 ALA C N 1
ATOM 5469 C CA . ALA C 2 54 ? 132.48744 212.53831 150.52273 1.000 153.37000 54 ALA C CA 1
ATOM 5470 C C . ALA C 2 54 ? 131.47253 213.30506 151.36183 1.000 153.37000 54 ALA C C 1
ATOM 5471 O O . ALA C 2 54 ? 130.69572 214.10564 150.82958 1.000 153.37000 54 ALA C O 1
ATOM 5473 N N . GLY C 2 55 ? 131.48219 213.05894 152.66960 1.000 149.54000 55 GLY C N 1
ATOM 5474 C CA . GLY C 2 55 ? 130.63516 213.79244 153.58854 1.000 149.54000 55 GLY C CA 1
ATOM 5475 C C . GLY C 2 55 ? 131.43223 214.49281 154.66915 1.000 149.54000 55 GLY C C 1
ATOM 5476 O O . GLY C 2 55 ? 132.03696 213.84018 155.52493 1.000 149.54000 55 GLY C O 1
ATOM 5477 N N . GLU C 2 56 ? 131.43996 215.82587 154.64211 1.000 149.25000 56 GLU C N 1
ATOM 5478 C CA . GLU C 2 56 ? 132.19744 216.62682 155.59523 1.000 149.25000 56 GLU C CA 1
ATOM 5479 C C . GLU C 2 56 ? 131.29473 217.40392 156.54708 1.000 149.25000 56 GLU C C 1
ATOM 5480 O O . GLU C 2 56 ? 131.74531 218.36543 157.17786 1.000 149.25000 56 GLU C O 1
ATOM 5486 N N . ASP C 2 57 ? 130.02883 217.00488 156.66611 1.000 148.55000 57 ASP C N 1
ATOM 5487 C CA . ASP C 2 57 ? 129.08546 217.71314 157.52022 1.000 148.55000 57 ASP C CA 1
ATOM 5488 C C . ASP C 2 57 ? 129.20955 217.33014 158.98887 1.000 148.55000 57 ASP C C 1
ATOM 5489 O O . ASP C 2 57 ? 128.56807 217.96465 159.83285 1.000 148.55000 57 ASP C O 1
ATOM 5494 N N . LEU C 2 58 ? 130.01072 216.32314 159.31647 1.000 140.17000 58 LEU C N 1
ATOM 5495 C CA . LEU C 2 58 ? 130.16819 215.87836 160.68923 1.000 140.17000 58 LEU C CA 1
ATOM 5496 C C . LEU C 2 58 ? 131.45816 216.44674 161.27683 1.000 140.17000 58 LEU C C 1
ATOM 5497 O O . LEU C 2 58 ? 132.15017 217.25867 160.65471 1.000 140.17000 58 LEU C O 1
ATOM 5502 N N . ASN C 2 59 ? 131.78586 216.01697 162.49179 1.000 128.42000 59 ASN C N 1
ATOM 5503 C CA . ASN C 2 59 ? 132.91835 216.58038 163.21149 1.000 128.42000 59 ASN C CA 1
ATOM 5504 C C . ASN C 2 59 ? 134.23217 216.20948 162.53503 1.000 128.42000 59 ASN C C 1
ATOM 5505 O O . ASN C 2 59 ? 134.40890 215.08883 162.05093 1.000 128.42000 59 ASN C O 1
ATOM 5510 N N . ASP C 2 60 ? 135.15793 217.16485 162.50356 1.000 133.28000 60 ASP C N 1
ATOM 5511 C CA . ASP C 2 60 ? 136.48501 216.93370 161.95057 1.000 133.28000 60 ASP C CA 1
ATOM 5512 C C . ASP C 2 60 ? 137.44543 216.32691 162.96310 1.000 133.28000 60 ASP C C 1
ATOM 5513 O O . ASP C 2 60 ? 138.59928 216.05735 162.61372 1.000 133.28000 60 ASP C O 1
ATOM 5518 N N . GLN C 2 61 ? 137.00539 216.11787 164.20009 1.000 119.90000 61 GLN C N 1
ATOM 5519 C CA . GLN C 2 61 ? 137.86195 215.52383 165.21375 1.000 119.90000 61 GLN C CA 1
ATOM 5520 C C . GLN C 2 61 ? 138.10668 214.04885 164.91454 1.000 119.90000 61 GLN C C 1
ATOM 5521 O O . GLN C 2 61 ? 137.26494 213.35908 164.33344 1.000 119.90000 61 GLN C O 1
ATOM 5527 N N . GLU C 2 62 ? 139.28123 213.57152 165.31512 1.000 112.61000 62 GLU C N 1
ATOM 5528 C CA . GLU C 2 62 ? 139.66919 212.19583 165.04004 1.000 112.61000 62 GLU C CA 1
ATOM 5529 C C . GLU C 2 62 ? 138.80483 211.21538 165.82263 1.000 112.61000 62 GLU C C 1
ATOM 5530 O O . GLU C 2 62 ? 138.30240 211.52795 166.90559 1.000 112.61000 62 GLU C O 1
ATOM 5536 N N . VAL C 2 63 ? 138.63977 210.01810 165.26615 1.000 110.02000 63 VAL C N 1
ATOM 5537 C CA . VAL C 2 63 ? 137.93990 208.91483 165.90302 1.000 110.02000 63 VAL C CA 1
ATOM 5538 C C . VAL C 2 63 ? 138.84292 207.69475 165.81837 1.000 110.02000 63 VAL C C 1
ATOM 5539 O O . VAL C 2 63 ? 139.37610 207.38089 164.74522 1.000 110.02000 63 VAL C O 1
ATOM 5543 N N . TYR C 2 64 ? 139.02444 207.02524 166.94913 1.000 98.67000 64 TYR C N 1
ATOM 5544 C CA . TYR C 2 64 ? 139.81124 205.80598 167.03417 1.000 98.67000 64 TYR C CA 1
ATOM 5545 C C . TYR C 2 64 ? 138.87726 204.60682 166.98569 1.000 98.67000 64 TYR C C 1
ATOM 5546 O O . TYR C 2 64 ? 137.83611 204.60031 167.65341 1.000 98.67000 64 TYR C O 1
ATOM 5555 N N . LYS C 2 65 ? 139.24519 203.60448 166.19082 1.000 95.75000 65 LYS C N 1
ATOM 5556 C CA . LYS C 2 65 ? 138.54539 202.32829 166.15400 1.000 95.75000 65 LYS C CA 1
ATOM 5557 C C . LYS C 2 65 ? 139.32875 201.33463 167.00235 1.000 95.75000 65 LYS C C 1
ATOM 5558 O O . LYS C 2 65 ? 140.47878 201.01456 166.68511 1.000 95.75000 65 LYS C O 1
ATOM 5564 N N . ILE C 2 66 ? 138.70899 200.84785 168.07202 1.000 86.04000 66 ILE C N 1
ATOM 5565 C CA . ILE C 2 66 ? 139.36789 199.99377 169.05045 1.000 86.04000 66 ILE C CA 1
ATOM 5566 C C . ILE C 2 66 ? 138.66526 198.64556 169.06555 1.000 86.04000 66 ILE C C 1
ATOM 5567 O O . ILE C 2 66 ? 137.43170 198.58472 169.12576 1.000 86.04000 66 ILE C O 1
ATOM 5572 N N . ASP C 2 67 ? 139.44758 197.57146 168.99729 1.000 85.92000 67 ASP C N 1
ATOM 5573 C CA . ASP C 2 67 ? 138.91584 196.21969 169.08362 1.000 85.92000 67 ASP C CA 1
ATOM 5574 C C . ASP C 2 67 ? 138.81582 195.78837 170.53889 1.000 85.92000 67 ASP C C 1
ATOM 5575 O O . ASP C 2 67 ? 139.74117 195.99658 171.32728 1.000 85.92000 67 ASP C O 1
ATOM 5580 N N . ILE C 2 68 ? 137.68820 195.17916 170.88566 1.000 78.77000 68 ILE C N 1
ATOM 5581 C CA . ILE C 2 68 ? 137.40733 194.78188 172.26156 1.000 78.77000 68 ILE C CA 1
ATOM 5582 C C . ILE C 2 68 ? 137.35065 193.26031 172.32711 1.000 78.77000 68 ILE C C 1
ATOM 5583 O O . ILE C 2 68 ? 136.84006 192.62453 171.39388 1.000 78.77000 68 ILE C O 1
ATOM 5588 N N . PRO C 2 69 ? 137.87509 192.63528 173.38137 1.000 74.26000 69 PRO C N 1
ATOM 5589 C CA . PRO C 2 69 ? 137.72138 191.18360 173.52399 1.000 74.26000 69 PRO C CA 1
ATOM 5590 C C . PRO C 2 69 ? 136.25377 190.78290 173.55071 1.000 74.26000 69 PRO C C 1
ATOM 5591 O O . PRO C 2 69 ? 135.40942 191.47777 174.11845 1.000 74.26000 69 PRO C O 1
ATOM 5595 N N . ALA C 2 70 ? 135.95716 189.64154 172.92700 1.000 75.82000 70 ALA C N 1
ATOM 5596 C CA . ALA C 2 70 ? 134.57331 189.21967 172.75206 1.000 75.82000 70 ALA C CA 1
ATOM 5597 C C . ALA C 2 70 ? 133.88556 188.87782 174.06601 1.000 75.82000 70 ALA C C 1
ATOM 5598 O O . ALA C 2 70 ? 132.65481 188.94015 174.13502 1.000 75.82000 70 ALA C O 1
ATOM 5600 N N . ASN C 2 71 ? 134.63616 188.51641 175.10279 1.000 71.77000 71 ASN C N 1
ATOM 5601 C CA . ASN C 2 71 ? 134.04904 188.16289 176.38731 1.000 71.77000 71 ASN C CA 1
ATOM 5602 C C . ASN C 2 71 ? 134.03503 189.32148 177.37181 1.000 71.77000 71 ASN C C 1
ATOM 5603 O O . ASN C 2 71 ? 133.63549 189.13162 178.52389 1.000 71.77000 71 ASN C O 1
ATOM 5608 N N . ARG C 2 72 ? 134.46189 190.50813 176.95417 1.000 71.79000 72 ARG C N 1
ATOM 5609 C CA . ARG C 2 72 ? 134.42613 191.69586 177.79574 1.000 71.79000 72 ARG C CA 1
ATOM 5610 C C . ARG C 2 72 ? 133.24155 192.55583 177.37738 1.000 71.79000 72 ARG C C 1
ATOM 5611 O O . ARG C 2 72 ? 133.17958 193.02034 176.23444 1.000 71.79000 72 ARG C O 1
ATOM 5619 N N . TYR C 2 73 ? 132.30663 192.76461 178.30113 1.000 72.87000 73 TYR C N 1
ATOM 5620 C CA . TYR C 2 73 ? 131.09549 193.52129 178.01581 1.000 72.87000 73 TYR C CA 1
ATOM 5621 C C . TYR C 2 73 ? 131.14338 194.94837 178.53305 1.000 72.87000 73 TYR C C 1
ATOM 5622 O O . TYR C 2 73 ? 130.47540 195.82014 177.96997 1.000 72.87000 73 TYR C O 1
ATOM 5631 N N . ASP C 2 74 ? 131.91955 195.21139 179.58157 1.000 74.36000 74 ASP C N 1
ATOM 5632 C CA . ASP C 2 74 ? 132.00803 196.55319 180.13711 1.000 74.36000 74 ASP C CA 1
ATOM 5633 C C . ASP C 2 74 ? 132.94372 197.46155 179.35315 1.000 74.36000 74 ASP C C 1
ATOM 5634 O O . ASP C 2 74 ? 133.04103 198.64777 179.68028 1.000 74.36000 74 ASP C O 1
ATOM 5639 N N . LEU C 2 75 ? 133.63429 196.94300 178.33871 1.000 74.57000 75 LEU C N 1
ATOM 5640 C CA . LEU C 2 75 ? 134.53139 197.74101 177.51570 1.000 74.57000 75 LEU C CA 1
ATOM 5641 C C . LEU C 2 75 ? 133.89228 198.16476 176.19951 1.000 74.57000 75 LEU C C 1
ATOM 5642 O O . LEU C 2 75 ? 134.60802 198.50276 175.25201 1.000 74.57000 75 LEU C O 1
ATOM 5647 N N . LEU C 2 76 ? 132.56597 198.15020 176.11750 1.000 76.28000 76 LEU C N 1
ATOM 5648 C CA . LEU C 2 76 ? 131.86564 198.50259 174.89065 1.000 76.28000 76 LEU C CA 1
ATOM 5649 C C . LEU C 2 76 ? 131.54839 199.98754 174.78817 1.000 76.28000 76 LEU C C 1
ATOM 5650 O O . LEU C 2 76 ? 130.95877 200.41195 173.78972 1.000 76.28000 76 LEU C O 1
ATOM 5655 N N . SER C 2 77 ? 131.92443 200.78390 175.78434 1.000 77.33000 77 SER C N 1
ATOM 5656 C CA . SER C 2 77 ? 131.69996 202.21939 175.73961 1.000 77.33000 77 SER C CA 1
ATOM 5657 C C . SER C 2 77 ? 132.85710 202.91304 176.43777 1.000 77.33000 77 SER C C 1
ATOM 5658 O O . SER C 2 77 ? 133.59641 202.30072 177.21188 1.000 77.33000 77 SER C O 1
ATOM 5661 N N . VAL C 2 78 ? 133.00600 204.20813 176.15240 1.000 81.54000 78 VAL C N 1
ATOM 5662 C CA . VAL C 2 78 ? 134.12146 204.96558 176.71025 1.000 81.54000 78 VAL C CA 1
ATOM 5663 C C . VAL C 2 78 ? 134.03793 205.01802 178.22999 1.000 81.54000 78 VAL C C 1
ATOM 5664 O O . VAL C 2 78 ? 135.06862 205.05022 178.91414 1.000 81.54000 78 VAL C O 1
ATOM 5668 N N . GLU C 2 79 ? 132.82268 204.99066 178.78417 1.000 78.63000 79 GLU C N 1
ATOM 5669 C CA . GLU C 2 79 ? 132.66281 205.07973 180.23246 1.000 78.63000 79 GLU C CA 1
ATOM 5670 C C . GLU C 2 79 ? 133.31763 203.90075 180.93970 1.000 78.63000 79 GLU C C 1
ATOM 5671 O O . GLU C 2 79 ? 133.95044 204.07064 181.98749 1.000 78.63000 79 GLU C O 1
ATOM 5677 N N . GLY C 2 80 ? 133.17383 202.69996 180.38978 1.000 75.71000 80 GLY C N 1
ATOM 5678 C CA . GLY C 2 80 ? 133.76734 201.52813 180.99953 1.000 75.71000 80 GLY C CA 1
ATOM 5679 C C . GLY C 2 80 ? 135.22235 201.34565 180.62793 1.000 75.71000 80 GLY C C 1
ATOM 5680 O O . GLY C 2 80 ? 136.03807 200.93941 181.46021 1.000 75.71000 80 GLY C O 1
ATOM 5681 N N . LEU C 2 81 ? 135.55885 201.65381 179.37456 1.000 77.02000 81 LEU C N 1
ATOM 5682 C CA . LEU C 2 81 ? 136.93645 201.50877 178.91733 1.000 77.02000 81 LEU C CA 1
ATOM 5683 C C . LEU C 2 81 ? 137.87672 202.43446 179.67883 1.000 77.02000 81 LEU C C 1
ATOM 5684 O O . LEU C 2 81 ? 138.93470 202.00075 180.15718 1.000 77.02000 81 LEU C O 1
ATOM 5689 N N . SER C 2 82 ? 137.50522 203.71050 179.80866 1.000 78.35000 82 SER C N 1
ATOM 5690 C CA . SER C 2 82 ? 138.34711 204.64962 180.53765 1.000 78.35000 82 SER C CA 1
ATOM 5691 C C . SER C 2 82 ? 138.46547 204.25762 182.00282 1.000 78.35000 82 SER C C 1
ATOM 5692 O O . SER C 2 82 ? 139.55347 204.33640 182.58201 1.000 78.35000 82 SER C O 1
ATOM 5695 N N . ARG C 2 83 ? 137.35952 203.83070 182.61834 1.000 75.93000 83 ARG C N 1
ATOM 5696 C CA . ARG C 2 83 ? 137.41060 203.41169 184.01512 1.000 75.93000 83 ARG C CA 1
ATOM 5697 C C . ARG C 2 83 ? 138.34848 202.22685 184.19957 1.000 75.93000 83 ARG C C 1
ATOM 5698 O O . ARG C 2 83 ? 139.17782 202.21836 185.11761 1.000 75.93000 83 ARG C O 1
ATOM 5706 N N . ALA C 2 84 ? 138.24485 201.22388 183.32450 1.000 74.76000 84 ALA C N 1
ATOM 5707 C CA . ALA C 2 84 ? 139.09606 200.04652 183.44567 1.000 74.76000 84 ALA C CA 1
ATOM 5708 C C . ALA C 2 84 ? 140.56412 200.40418 183.27064 1.000 74.76000 84 ALA C C 1
ATOM 5709 O O . ALA C 2 84 ? 141.41708 199.95153 184.04392 1.000 74.76000 84 ALA C O 1
ATOM 5711 N N . ILE C 2 85 ? 140.87998 201.22631 182.26760 1.000 75.75000 85 ILE C N 1
ATOM 5712 C CA . ILE C 2 85 ? 142.27658 201.57611 182.02887 1.000 75.75000 85 ILE C CA 1
ATOM 5713 C C . ILE C 2 85 ? 142.83095 202.40696 183.17965 1.000 75.75000 85 ILE C C 1
ATOM 5714 O O . ILE C 2 85 ? 143.95966 202.18415 183.63201 1.000 75.75000 85 ILE C O 1
ATOM 5719 N N . ARG C 2 86 ? 142.05195 203.36824 183.68177 1.000 78.82000 86 ARG C N 1
ATOM 5720 C CA . ARG C 2 86 ? 142.53834 204.20431 184.77309 1.000 78.82000 86 ARG C CA 1
ATOM 5721 C C . ARG C 2 86 ? 142.70205 203.41432 186.06418 1.000 78.82000 86 ARG C C 1
ATOM 5722 O O . ARG C 2 86 ? 143.59027 203.72267 186.86561 1.000 78.82000 86 ARG C O 1
ATOM 5730 N N . ILE C 2 87 ? 141.86020 202.40487 186.29600 1.000 75.49000 87 ILE C N 1
ATOM 5731 C CA . ILE C 2 87 ? 142.08998 201.52331 187.43672 1.000 75.49000 87 ILE C CA 1
ATOM 5732 C C . ILE C 2 87 ? 143.34648 200.69209 187.21600 1.000 75.49000 87 ILE C C 1
ATOM 5733 O O . ILE C 2 87 ? 144.10714 200.42888 188.15484 1.000 75.49000 87 ILE C O 1
ATOM 5738 N N . PHE C 2 88 ? 143.58859 200.27287 185.97136 1.000 73.47000 88 PHE C N 1
ATOM 5739 C CA . PHE C 2 88 ? 144.76813 199.46625 185.67487 1.000 73.47000 88 PHE C CA 1
ATOM 5740 C C . PHE C 2 88 ? 146.05356 200.23189 185.96204 1.000 73.47000 88 PHE C C 1
ATOM 5741 O O . PHE C 2 88 ? 147.01554 199.66626 186.49293 1.000 73.47000 88 PHE C O 1
ATOM 5749 N N . LYS C 2 89 ? 146.08844 201.51889 185.62699 1.000 75.20000 89 LYS C N 1
ATOM 5750 C CA . LYS C 2 89 ? 147.26818 202.34138 185.85978 1.000 75.20000 89 LYS C CA 1
ATOM 5751 C C . LYS C 2 89 ? 147.31254 202.92949 187.26355 1.000 75.20000 89 LYS C C 1
ATOM 5752 O O . LYS C 2 89 ? 148.24386 203.68071 187.56913 1.000 75.20000 89 LYS C O 1
ATOM 5758 N N . GLN C 2 90 ? 146.32791 202.61652 188.10780 1.000 75.01000 90 GLN C N 1
ATOM 5759 C CA . GLN C 2 90 ? 146.25978 203.10087 189.48924 1.000 75.01000 90 GLN C CA 1
ATOM 5760 C C . GLN C 2 90 ? 146.11825 204.62155 189.54625 1.000 75.01000 90 GLN C C 1
ATOM 5761 O O . GLN C 2 90 ? 146.85735 205.31517 190.24668 1.000 75.01000 90 GLN C O 1
ATOM 5767 N N . GLU C 2 91 ? 145.14037 205.13720 188.80412 1.000 79.07000 91 GLU C N 1
ATOM 5768 C CA . GLU C 2 91 ? 144.79036 206.55086 188.84952 1.000 79.07000 91 GLU C CA 1
ATOM 5769 C C . GLU C 2 91 ? 143.63513 206.81550 189.80738 1.000 79.07000 91 GLU C C 1
ATOM 5770 O O . GLU C 2 91 ? 143.70583 207.72938 190.63386 1.000 79.07000 91 GLU C O 1
ATOM 5776 N N . ILE C 2 92 ? 142.57011 206.02351 189.70795 1.000 79.47000 92 ILE C N 1
ATOM 5777 C CA . ILE C 2 92 ? 141.35812 206.22441 190.48584 1.000 79.47000 92 ILE C CA 1
ATOM 5778 C C . ILE C 2 92 ? 141.02199 204.92977 191.21667 1.000 79.47000 92 ILE C C 1
ATOM 5779 O O . ILE C 2 92 ? 141.48776 203.84782 190.86184 1.000 79.47000 92 ILE C O 1
ATOM 5784 N N . GLU C 2 93 ? 140.19873 205.05796 192.25039 1.000 82.02000 93 GLU C N 1
ATOM 5785 C CA . GLU C 2 93 ? 139.74632 203.91318 193.02319 1.000 82.02000 93 GLU C CA 1
ATOM 5786 C C . GLU C 2 93 ? 138.58175 203.22888 192.31783 1.000 82.02000 93 GLU C C 1
ATOM 5787 O O . GLU C 2 93 ? 137.77521 203.87293 191.64231 1.000 82.02000 93 GLU C O 1
ATOM 5793 N N . SER C 2 94 ? 138.50807 201.91231 192.47353 1.000 79.31000 94 SER C N 1
ATOM 5794 C CA . SER C 2 94 ? 137.44222 201.14446 191.84024 1.000 79.31000 94 SER C CA 1
ATOM 5795 C C . SER C 2 94 ? 136.09704 201.50841 192.45904 1.000 79.31000 94 SER C C 1
ATOM 5796 O O . SER C 2 94 ? 135.96960 201.52311 193.68864 1.000 79.31000 94 SER C O 1
ATOM 5799 N N . PRO C 2 95 ? 135.08030 201.80286 191.65422 1.000 79.38000 95 PRO C N 1
ATOM 5800 C CA . PRO C 2 95 ? 133.78554 202.20222 192.21161 1.000 79.38000 95 PRO C CA 1
ATOM 5801 C C . PRO C 2 95 ? 133.06269 201.03506 192.86472 1.000 79.38000 95 PRO C C 1
ATOM 5802 O O . PRO C 2 95 ? 133.35278 199.86333 192.61795 1.000 79.38000 95 PRO C O 1
ATOM 5806 N N . GLU C 2 96 ? 132.10436 201.37923 193.72006 1.000 82.11000 96 GLU C N 1
ATOM 5807 C CA . GLU C 2 96 ? 131.25972 200.40602 194.39768 1.000 82.11000 96 GLU C CA 1
ATOM 5808 C C . GLU C 2 96 ? 129.80527 200.68127 194.04753 1.000 82.11000 96 GLU C C 1
ATOM 5809 O O . GLU C 2 96 ? 129.36180 201.83332 194.08567 1.000 82.11000 96 GLU C O 1
ATOM 5815 N N . TYR C 2 97 ? 129.06896 199.62524 193.71355 1.000 75.86000 97 TYR C N 1
ATOM 5816 C CA . TYR C 2 97 ? 127.68708 199.73100 193.26491 1.000 75.86000 97 TYR C CA 1
ATOM 5817 C C . TYR C 2 97 ? 126.75126 199.28383 194.37870 1.000 75.86000 97 TYR C C 1
ATOM 5818 O O . TYR C 2 97 ? 126.93144 198.20372 194.94963 1.000 75.86000 97 TYR C O 1
ATOM 5827 N N . ARG C 2 98 ? 125.75572 200.11174 194.68393 1.000 84.71000 98 ARG C N 1
ATOM 5828 C CA . ARG C 2 98 ? 124.81507 199.84029 195.76091 1.000 84.71000 98 ARG C CA 1
ATOM 5829 C C . ARG C 2 98 ? 123.39351 200.09819 195.27628 1.000 84.71000 98 ARG C C 1
ATOM 5830 O O . ARG C 2 98 ? 123.16547 200.53036 194.14350 1.000 84.71000 98 ARG C O 1
ATOM 5838 N N . PHE C 2 99 ? 122.43070 199.82841 196.15277 1.000 83.90000 99 PHE C N 1
ATOM 5839 C CA . PHE C 2 99 ? 121.01664 200.02062 195.86841 1.000 83.90000 99 PHE C CA 1
ATOM 5840 C C . PHE C 2 99 ? 120.51104 201.26815 196.57788 1.000 83.90000 99 PHE C C 1
ATOM 5841 O O . PHE C 2 99 ? 120.85644 201.51743 197.73683 1.000 83.90000 99 PHE C O 1
ATOM 5849 N N . SER C 2 100 ? 119.68830 202.04573 195.88076 1.000 88.76000 100 SER C N 1
ATOM 5850 C CA . SER C 2 100 ? 119.12307 203.26959 196.43071 1.000 88.76000 100 SER C CA 1
ATOM 5851 C C . SER C 2 100 ? 117.75351 202.97581 197.02512 1.000 88.76000 100 SER C C 1
ATOM 5852 O O . SER C 2 100 ? 116.89525 202.38806 196.35981 1.000 88.76000 100 SER C O 1
ATOM 5855 N N . ASP C 2 101 ? 117.55400 203.38643 198.27411 1.000 100.40000 101 ASP C N 1
ATOM 5856 C CA . ASP C 2 101 ? 116.29168 203.13011 198.95257 1.000 100.40000 101 ASP C CA 1
ATOM 5857 C C . ASP C 2 101 ? 115.18771 203.99326 198.35536 1.000 100.40000 101 ASP C C 1
ATOM 5858 O O . ASP C 2 101 ? 115.36214 205.19982 198.16043 1.000 100.40000 101 ASP C O 1
ATOM 5863 N N . THR C 2 102 ? 114.04811 203.36962 198.06692 1.000 100.32000 102 THR C N 1
ATOM 5864 C CA . THR C 2 102 ? 112.89344 204.07571 197.52939 1.000 100.32000 102 THR C CA 1
ATOM 5865 C C . THR C 2 102 ? 111.63493 203.44555 198.10227 1.000 100.32000 102 THR C C 1
ATOM 5866 O O . THR C 2 102 ? 111.47071 202.22379 198.04313 1.000 100.32000 102 THR C O 1
ATOM 5870 N N . LYS C 2 103 ? 110.75283 204.27921 198.65347 1.000 105.87000 103 LYS C N 1
ATOM 5871 C CA . LYS C 2 103 ? 109.53761 203.77644 199.27921 1.000 105.87000 103 LYS C CA 1
ATOM 5872 C C . LYS C 2 103 ? 108.49353 203.32551 198.26758 1.000 105.87000 103 LYS C C 1
ATOM 5873 O O . LYS C 2 103 ? 107.57387 202.58733 198.63595 1.000 105.87000 103 LYS C O 1
ATOM 5879 N N . THR C 2 104 ? 108.61039 203.74663 197.01025 1.000 102.41000 104 THR C N 1
ATOM 5880 C CA . THR C 2 104 ? 107.64575 203.40284 195.96998 1.000 102.41000 104 THR C CA 1
ATOM 5881 C C . THR C 2 104 ? 108.39347 202.77516 194.80239 1.000 102.41000 104 THR C C 1
ATOM 5882 O O . THR C 2 104 ? 109.09823 203.47278 194.06632 1.000 102.41000 104 THR C O 1
ATOM 5886 N N . ARG C 2 105 ? 108.23600 201.46794 194.62820 1.000 92.17000 105 ARG C N 1
ATOM 5887 C CA . ARG C 2 105 ? 108.88436 200.74439 193.54669 1.000 92.17000 105 ARG C CA 1
ATOM 5888 C C . ARG C 2 105 ? 107.91347 200.52158 192.39561 1.000 92.17000 105 ARG C C 1
ATOM 5889 O O . ARG C 2 105 ? 106.70946 200.34797 192.59753 1.000 92.17000 105 ARG C O 1
ATOM 5897 N N . GLN C 2 106 ? 108.45160 200.52849 191.18148 1.000 88.96000 106 GLN C N 1
ATOM 5898 C CA . GLN C 2 106 ? 107.65639 200.18055 190.01795 1.000 88.96000 106 GLN C CA 1
ATOM 5899 C C . GLN C 2 106 ? 107.37047 198.68267 190.01286 1.000 88.96000 106 GLN C C 1
ATOM 5900 O O . GLN C 2 106 ? 108.08436 197.88644 190.62692 1.000 88.96000 106 GLN C O 1
ATOM 5906 N N . LYS C 2 107 ? 106.30440 198.30137 189.31417 1.000 89.58000 107 LYS C N 1
ATOM 5907 C CA . LYS C 2 107 ? 105.85113 196.91929 189.32041 1.000 89.58000 107 LYS C CA 1
ATOM 5908 C C . LYS C 2 107 ? 105.47639 196.48710 187.91260 1.000 89.58000 107 LYS C C 1
ATOM 5909 O O . LYS C 2 107 ? 104.92919 197.27512 187.13762 1.000 89.58000 107 LYS C O 1
ATOM 5915 N N . ILE C 2 108 ? 105.77979 195.23272 187.58835 1.000 87.98000 108 ILE C N 1
ATOM 5916 C CA . ILE C 2 108 ? 105.40802 194.62533 186.31711 1.000 87.98000 108 ILE C CA 1
ATOM 5917 C C . ILE C 2 108 ? 104.67261 193.32662 186.61204 1.000 87.98000 108 ILE C C 1
ATOM 5918 O O . ILE C 2 108 ? 105.14740 192.50790 187.40621 1.000 87.98000 108 ILE C O 1
ATOM 5923 N N . ILE C 2 109 ? 103.51540 193.14193 185.98231 1.000 90.43000 109 ILE C N 1
ATOM 5924 C CA . ILE C 2 109 ? 102.69872 191.94540 186.15749 1.000 90.43000 109 ILE C CA 1
ATOM 5925 C C . ILE C 2 109 ? 102.66870 191.18355 184.84079 1.000 90.43000 109 ILE C C 1
ATOM 5926 O O . ILE C 2 109 ? 102.25619 191.72949 183.81160 1.000 90.43000 109 ILE C O 1
ATOM 5931 N N . VAL C 2 110 ? 103.08098 189.91866 184.87908 1.000 90.88000 110 VAL C N 1
ATOM 5932 C CA . VAL C 2 110 ? 103.24685 189.09826 183.68373 1.000 90.88000 110 VAL C CA 1
ATOM 5933 C C . VAL C 2 110 ? 102.01704 188.21906 183.50749 1.000 90.88000 110 VAL C C 1
ATOM 5934 O O . VAL C 2 110 ? 101.56668 187.56846 184.45844 1.000 90.88000 110 VAL C O 1
ATOM 5938 N N . LYS C 2 111 ? 101.47589 188.19571 182.29240 1.000 94.88000 111 LYS C N 1
ATOM 5939 C CA . LYS C 2 111 ? 100.30374 187.38915 181.99439 1.000 94.88000 111 LYS C CA 1
ATOM 5940 C C . LYS C 2 111 ? 100.70562 185.97345 181.58882 1.000 94.88000 111 LYS C C 1
ATOM 5941 O O . LYS C 2 111 ? 101.84715 185.70530 181.20603 1.000 94.88000 111 LYS C O 1
ATOM 5947 N N . ARG C 2 112 ? 99.73493 185.06074 181.67674 1.000 100.71000 112 ARG C N 1
ATOM 5948 C CA . ARG C 2 112 ? 100.00558 183.65024 181.41441 1.000 100.71000 112 ARG C CA 1
ATOM 5949 C C . ARG C 2 112 ? 100.36653 183.40683 179.95398 1.000 100.71000 112 ARG C C 1
ATOM 5950 O O . ARG C 2 112 ? 101.32039 182.67648 179.65859 1.000 100.71000 112 ARG C O 1
ATOM 5958 N N . GLU C 2 113 ? 99.62117 184.01403 179.02730 1.000 98.70000 113 GLU C N 1
ATOM 5959 C CA . GLU C 2 113 ? 99.82997 183.75660 177.60706 1.000 98.70000 113 GLU C CA 1
ATOM 5960 C C . GLU C 2 113 ? 101.23233 184.12871 177.14951 1.000 98.70000 113 GLU C C 1
ATOM 5961 O O . GLU C 2 113 ? 101.72182 183.56198 176.16565 1.000 98.70000 113 GLU C O 1
ATOM 5967 N N . THR C 2 114 ? 101.89878 185.04218 177.85634 1.000 94.28000 114 THR C N 1
ATOM 5968 C CA . THR C 2 114 ? 103.26047 185.4233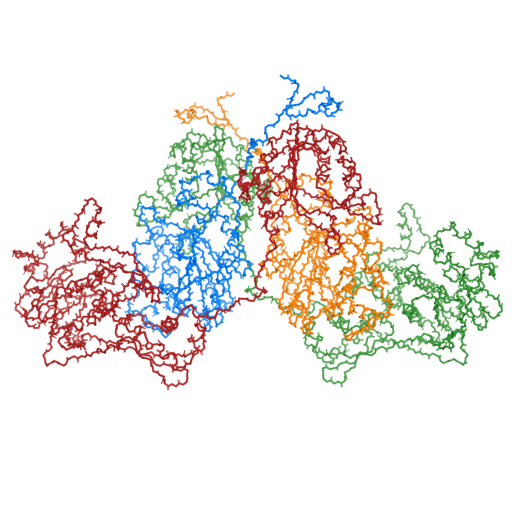0 177.50950 1.000 94.28000 114 THR C CA 1
ATOM 5969 C C . THR C 2 114 ? 104.23843 184.26497 177.62520 1.000 94.28000 114 THR C C 1
ATOM 5970 O O . THR C 2 114 ? 105.34657 184.35847 177.08796 1.000 94.28000 114 THR C O 1
ATOM 5974 N N . ALA C 2 115 ? 103.86030 183.18183 178.30608 1.000 94.75000 115 ALA C N 1
ATOM 5975 C CA . ALA C 2 115 ? 104.70121 181.99435 178.34261 1.000 94.75000 115 ALA C CA 1
ATOM 5976 C C . ALA C 2 115 ? 104.80447 181.30986 176.98777 1.000 94.75000 115 ALA C C 1
ATOM 5977 O O . ALA C 2 115 ? 105.64625 180.42059 176.82610 1.000 94.75000 115 ALA C O 1
ATOM 5979 N N . GLN C 2 116 ? 103.97135 181.69173 176.01853 1.000 95.16000 116 GLN C N 1
ATOM 5980 C CA . GLN C 2 116 ? 104.02653 181.05613 174.70877 1.000 95.16000 116 GLN C CA 1
ATOM 5981 C C . GLN C 2 116 ? 105.13685 181.61868 173.83090 1.000 95.16000 116 GLN C C 1
ATOM 5982 O O . GLN C 2 116 ? 105.66636 180.89554 172.98095 1.000 95.16000 116 GLN C O 1
ATOM 5988 N N . VAL C 2 117 ? 105.50108 182.88986 174.00377 1.000 93.56000 117 VAL C N 1
ATOM 5989 C CA . VAL C 2 117 ? 106.45142 183.52114 173.09283 1.000 93.56000 117 VAL C CA 1
ATOM 5990 C C . VAL C 2 117 ? 107.67689 184.04549 173.83388 1.000 93.56000 117 VAL C C 1
ATOM 5991 O O . VAL C 2 117 ? 108.80062 183.59233 173.59134 1.000 93.56000 117 VAL C O 1
ATOM 5995 N N . ARG C 2 118 ? 107.47499 185.00603 174.73540 1.000 87.26000 118 ARG C N 1
ATOM 5996 C CA . ARG C 2 118 ? 108.56661 185.67581 175.44386 1.000 87.26000 118 ARG C CA 1
ATOM 5997 C C . ARG C 2 118 ? 108.28220 185.60942 176.93706 1.000 87.26000 118 ARG C C 1
ATOM 5998 O O . ARG C 2 118 ? 107.65572 186.51505 177.50302 1.000 87.26000 118 ARG C O 1
ATOM 6006 N N . PRO C 2 119 ? 108.73214 184.54991 177.61264 1.000 84.24000 119 PRO C N 1
ATOM 6007 C CA . PRO C 2 119 ? 108.29944 184.31699 178.99656 1.000 84.24000 119 PRO C CA 1
ATOM 6008 C C . PRO C 2 119 ? 109.08087 185.06279 180.07028 1.000 84.24000 119 PRO C C 1
ATOM 6009 O O . PRO C 2 119 ? 108.64974 185.03693 181.23100 1.000 84.24000 119 PRO C O 1
ATOM 6013 N N . TYR C 2 120 ? 110.19823 185.71815 179.75683 1.000 82.13000 120 TYR C N 1
ATOM 6014 C CA . TYR C 2 120 ? 111.02054 186.32327 180.79577 1.000 82.13000 120 TYR C CA 1
ATOM 6015 C C . TYR C 2 120 ? 111.13962 187.82868 180.59748 1.000 82.13000 120 TYR C C 1
ATOM 6016 O O . TYR C 2 120 ? 111.23904 188.31576 179.46965 1.000 82.13000 120 TYR C O 1
ATOM 6025 N N . VAL C 2 121 ? 111.14502 188.56091 181.71055 1.000 83.39000 121 VAL C N 1
ATOM 6026 C CA . VAL C 2 121 ? 111.25057 190.01730 181.68359 1.000 83.39000 121 VAL C CA 1
ATOM 6027 C C . VAL C 2 121 ? 111.93667 190.48939 182.96110 1.000 83.39000 121 VAL C C 1
ATOM 6028 O O . VAL C 2 121 ? 111.70159 189.95078 184.04648 1.000 83.39000 121 VAL C O 1
ATOM 6032 N N . VAL C 2 122 ? 112.80910 191.49167 182.81735 1.000 80.29000 122 VAL C N 1
ATOM 6033 C CA . VAL C 2 122 ? 113.49633 192.12687 183.93728 1.000 80.29000 122 VAL C CA 1
ATOM 6034 C C . VAL C 2 122 ? 113.49604 193.63421 183.71502 1.000 80.29000 122 VAL C C 1
ATOM 6035 O O . VAL C 2 122 ? 113.24564 194.11844 182.61108 1.000 80.29000 122 VAL C O 1
ATOM 6039 N N . GLY C 2 123 ? 113.78436 194.38283 184.77910 1.000 80.77000 123 GLY C N 1
ATOM 6040 C CA . GLY C 2 123 ? 113.75223 195.83040 184.67418 1.000 80.77000 123 GLY C CA 1
ATOM 6041 C C . GLY C 2 123 ? 114.53069 196.53240 185.76269 1.000 80.77000 123 GLY C C 1
ATOM 6042 O O . GLY C 2 123 ? 114.85370 195.95245 186.80356 1.000 80.77000 123 GLY C O 1
ATOM 6043 N N . ALA C 2 124 ? 114.82238 197.80775 185.50416 1.000 81.66000 124 ALA C N 1
ATOM 6044 C CA . ALA C 2 124 ? 115.52564 198.67642 186.43874 1.000 81.66000 124 ALA C CA 1
ATOM 6045 C C . ALA C 2 124 ? 115.18699 200.12575 186.11564 1.000 81.66000 124 ALA C C 1
ATOM 6046 O O . ALA C 2 124 ? 114.64792 200.43345 185.04956 1.000 81.66000 124 ALA C O 1
ATOM 6048 N N . VAL C 2 125 ? 115.49220 201.01812 187.05667 1.000 84.93000 125 VAL C N 1
ATOM 6049 C CA . VAL C 2 125 ? 115.20467 202.44244 186.91712 1.000 84.93000 125 VAL C CA 1
ATOM 6050 C C . VAL C 2 125 ? 116.46340 203.23721 187.23346 1.000 84.93000 125 VAL C C 1
ATOM 6051 O O . VAL C 2 125 ? 117.10280 203.00972 188.26669 1.000 84.93000 125 VAL C O 1
ATOM 6055 N N . LEU C 2 126 ? 116.80838 204.17288 186.35174 1.000 82.84000 126 LEU C N 1
ATOM 6056 C CA . LEU C 2 126 ? 117.85867 205.15115 186.60077 1.000 82.84000 126 LEU C CA 1
ATOM 6057 C C . LEU C 2 126 ? 117.21173 206.48662 186.93925 1.000 82.84000 126 LEU C C 1
ATOM 6058 O O . LEU C 2 126 ? 116.37679 206.98745 186.17841 1.000 82.84000 126 LEU C O 1
ATOM 6063 N N . ARG C 2 127 ? 117.59880 207.06141 188.07231 1.000 87.87000 127 ARG C N 1
ATOM 6064 C CA . ARG C 2 127 ? 116.94521 208.24584 188.60405 1.000 87.87000 127 ARG C CA 1
ATOM 6065 C C . ARG C 2 127 ? 117.88987 209.43941 188.57040 1.000 87.87000 127 ARG C C 1
ATOM 6066 O O . ARG C 2 127 ? 119.08745 209.30991 188.83459 1.000 87.87000 127 ARG C O 1
ATOM 6074 N N . ASP C 2 128 ? 117.33268 210.60518 188.23681 1.000 88.99000 128 ASP C N 1
ATOM 6075 C CA . ASP C 2 128 ? 118.06198 211.87414 188.22547 1.000 88.99000 128 ASP C CA 1
ATOM 6076 C C . ASP C 2 128 ? 119.25073 211.82381 187.26245 1.000 88.99000 128 ASP C C 1
ATOM 6077 O O . ASP C 2 128 ? 120.40482 212.03495 187.63842 1.000 88.99000 128 ASP C O 1
ATOM 6082 N N . VAL C 2 129 ? 118.94442 211.54265 186.00145 1.000 85.73000 129 VAL C N 1
ATOM 6083 C CA . VAL C 2 129 ? 119.97579 211.46054 184.97589 1.000 85.73000 129 VAL C CA 1
ATOM 6084 C C . VAL C 2 129 ? 120.38509 212.86532 184.54732 1.000 85.73000 129 VAL C C 1
ATOM 6085 O O . VAL C 2 129 ? 119.64551 213.83769 184.72282 1.000 85.73000 129 VAL C O 1
ATOM 6089 N N . SER C 2 130 ? 121.58656 212.97324 183.98578 1.000 86.19000 130 SER C N 1
ATOM 6090 C CA . SER C 2 130 ? 122.15278 214.23870 183.52736 1.000 86.19000 130 SER C CA 1
ATOM 6091 C C . SER C 2 130 ? 122.76715 214.07471 182.14398 1.000 86.19000 130 SER C C 1
ATOM 6092 O O . SER C 2 130 ? 123.91567 214.44567 181.89514 1.000 86.19000 130 SER C O 1
ATOM 6095 N N . PHE C 2 131 ? 121.99837 213.49994 181.22282 1.000 86.29000 131 PHE C N 1
ATOM 6096 C CA . PHE C 2 131 ? 122.49480 213.25490 179.87559 1.000 86.29000 131 PHE C CA 1
ATOM 6097 C C . PHE C 2 131 ? 122.82931 214.55909 179.16370 1.000 86.29000 131 PHE C C 1
ATOM 6098 O O . PHE C 2 131 ? 122.17744 215.58628 179.36678 1.000 86.29000 131 PHE C O 1
ATOM 6106 N N . ASP C 2 132 ? 123.86387 214.50931 178.32712 1.000 89.72000 132 ASP C N 1
ATOM 6107 C CA . ASP C 2 132 ? 124.20543 215.61688 177.44453 1.000 89.72000 132 ASP C CA 1
ATOM 6108 C C . ASP C 2 132 ? 124.35784 215.09593 176.02127 1.000 89.72000 132 ASP C C 1
ATOM 6109 O O . ASP C 2 132 ? 123.93724 213.97422 175.72291 1.000 89.72000 132 ASP C O 1
ATOM 6114 N N . SER C 2 133 ? 124.94182 215.90385 175.13453 1.000 90.08000 133 SER C N 1
ATOM 6115 C CA . SER C 2 133 ? 124.99633 215.53854 173.72179 1.000 90.08000 133 SER C CA 1
ATOM 6116 C C . SER C 2 133 ? 125.77470 214.24650 173.49676 1.000 90.08000 133 SER C C 1
ATOM 6117 O O . SER C 2 133 ? 125.36779 213.40414 172.68864 1.000 90.08000 133 SER C O 1
ATOM 6120 N N . ASP C 2 134 ? 126.89837 214.07148 174.19463 1.000 90.80000 134 ASP C N 1
ATOM 6121 C CA . ASP C 2 134 ? 127.75178 212.91342 173.94261 1.000 90.80000 134 ASP C CA 1
ATOM 6122 C C . ASP C 2 134 ? 127.27150 211.67258 174.68775 1.000 90.80000 134 ASP C C 1
ATOM 6123 O O . ASP C 2 134 ? 127.32752 210.55838 174.14805 1.000 90.80000 134 ASP C O 1
ATOM 6128 N N . SER C 2 135 ? 126.81023 211.84428 175.92824 1.000 85.62000 135 SER C N 1
ATOM 6129 C CA . SER C 2 135 ? 126.38349 210.69836 176.72236 1.000 85.62000 135 SER C CA 1
ATOM 6130 C C . SER C 2 135 ? 125.16675 210.02022 176.10805 1.000 85.62000 135 SER C C 1
ATOM 6131 O O . SER C 2 135 ? 125.03098 208.79728 176.18633 1.000 85.62000 135 SER C O 1
ATOM 6134 N N . TYR C 2 136 ? 124.27195 210.79382 175.49273 1.000 86.95000 136 TYR C N 1
ATOM 6135 C CA . TYR C 2 136 ? 123.10607 210.20299 174.84237 1.000 86.95000 136 TYR C CA 1
ATOM 6136 C C . TYR C 2 136 ? 123.51309 209.32527 173.66115 1.000 86.95000 136 TYR C C 1
ATOM 6137 O O . TYR C 2 136 ? 122.99738 208.20968 173.49237 1.000 86.95000 136 TYR C O 1
ATOM 6146 N N . ALA C 2 137 ? 124.44390 209.80892 172.83552 1.000 84.70000 137 ALA C N 1
ATOM 6147 C CA . ALA C 2 137 ? 124.92390 209.00774 171.71529 1.000 84.70000 137 ALA C CA 1
ATOM 6148 C C . ALA C 2 137 ? 125.63321 207.75318 172.20435 1.000 84.70000 137 ALA C C 1
ATOM 6149 O O . ALA C 2 137 ? 125.46522 206.67060 171.62926 1.000 84.70000 137 ALA C O 1
ATOM 6151 N N . SER C 2 138 ? 126.42992 207.87788 173.26879 1.000 82.05000 138 SER C N 1
ATOM 6152 C CA . SER C 2 138 ? 127.07263 206.70022 173.84560 1.000 82.05000 138 SER C CA 1
ATOM 6153 C C . SER C 2 138 ? 126.04260 205.70890 174.37645 1.000 82.05000 138 SER C C 1
ATOM 6154 O O . SER C 2 138 ? 126.21004 204.49119 174.22943 1.000 82.05000 138 SER C O 1
ATOM 6157 N N . PHE C 2 139 ? 124.97507 206.21638 174.99451 1.000 79.75000 139 PHE C N 1
ATOM 6158 C CA . PHE C 2 139 ? 123.91982 205.36080 175.52188 1.000 79.75000 139 PHE C CA 1
ATOM 6159 C C . PHE C 2 139 ? 123.23594 204.58289 174.40822 1.000 79.75000 139 PHE C C 1
ATOM 6160 O O . PHE C 2 139 ? 122.92128 203.39895 174.56927 1.000 79.75000 139 PHE C O 1
ATOM 6168 N N . ILE C 2 140 ? 122.98828 205.23461 173.27275 1.000 81.76000 140 ILE C N 1
ATOM 6169 C CA . ILE C 2 140 ? 122.38932 204.52665 172.14348 1.000 81.76000 140 ILE C CA 1
ATOM 6170 C C . ILE C 2 140 ? 123.36455 203.50190 171.56943 1.000 81.76000 140 ILE C C 1
ATOM 6171 O O . ILE C 2 140 ? 122.97587 202.37764 171.21586 1.000 81.76000 140 ILE C O 1
ATOM 6176 N N . ASP C 2 141 ? 124.64349 203.87125 171.46254 1.000 82.92000 141 ASP C N 1
ATOM 6177 C CA . ASP C 2 141 ? 125.62350 202.97562 170.85663 1.000 82.92000 141 ASP C CA 1
ATOM 6178 C C . ASP C 2 141 ? 125.82651 201.71909 171.69541 1.000 82.92000 141 ASP C C 1
ATOM 6179 O O . ASP C 2 141 ? 126.03140 200.62814 171.14808 1.000 82.92000 141 ASP C O 1
ATOM 6184 N N . LEU C 2 142 ? 125.78760 201.85086 173.02391 1.000 76.75000 142 LEU C N 1
ATOM 6185 C CA . LEU C 2 142 ? 125.92708 200.67329 173.87609 1.000 76.75000 142 LEU C CA 1
ATOM 6186 C C . LEU C 2 142 ? 124.79265 199.68497 173.63970 1.000 76.75000 142 LEU C C 1
ATOM 6187 O O . LEU C 2 142 ? 125.02326 198.47214 173.54028 1.000 76.75000 142 LEU C O 1
ATOM 6192 N N . GLN C 2 143 ? 123.55910 200.18641 173.54325 1.000 78.72000 143 GLN C N 1
ATOM 6193 C CA . GLN C 2 143 ? 122.42731 199.31374 173.25415 1.000 78.72000 143 GLN C CA 1
ATOM 6194 C C . GLN C 2 143 ? 122.58087 198.65532 171.89333 1.000 78.72000 143 GLN C C 1
ATOM 6195 O O . GLN C 2 143 ? 122.27000 197.46991 171.73077 1.000 78.72000 143 GLN C O 1
ATOM 6201 N N . ASP C 2 144 ? 123.04998 199.41195 170.89926 1.000 80.77000 144 ASP C N 1
ATOM 6202 C CA . ASP C 2 144 ? 123.25388 198.82819 169.57717 1.000 80.77000 144 ASP C CA 1
ATOM 6203 C C . ASP C 2 144 ? 124.26198 197.68532 169.63006 1.000 80.77000 144 ASP C C 1
ATOM 6204 O O . ASP C 2 144 ? 124.02452 196.60822 169.06734 1.000 80.77000 144 ASP C O 1
ATOM 6209 N N . LYS C 2 145 ? 125.38644 197.89525 170.31840 1.000 79.77000 145 LYS C N 1
ATOM 6210 C CA . LYS C 2 145 ? 126.40160 196.84914 170.41337 1.000 79.77000 145 LYS C CA 1
ATOM 6211 C C . LYS C 2 145 ? 125.87031 195.62036 171.14206 1.000 79.77000 145 LYS C C 1
ATOM 6212 O O . LYS C 2 145 ? 126.10448 194.48272 170.70892 1.000 79.77000 145 LYS C O 1
ATOM 6218 N N . LEU C 2 146 ? 125.15087 195.82744 172.24809 1.000 75.84000 146 LEU C N 1
ATOM 6219 C CA . LEU C 2 146 ? 124.61380 194.69338 172.99246 1.000 75.84000 146 LEU C CA 1
ATOM 6220 C C . LEU C 2 146 ? 123.60275 193.91351 172.16315 1.000 75.84000 146 LEU C C 1
ATOM 6221 O O . LEU C 2 146 ? 123.60501 192.67787 172.17684 1.000 75.84000 146 LEU C O 1
ATOM 6226 N N . HIS C 2 147 ? 122.73043 194.61115 171.43383 1.000 80.30000 147 HIS C N 1
ATOM 6227 C CA . HIS C 2 147 ? 121.79334 193.92442 170.55515 1.000 80.30000 147 HIS C CA 1
ATOM 6228 C C . HIS C 2 147 ? 122.48492 193.20715 169.40736 1.000 80.30000 147 HIS C C 1
ATOM 6229 O O . HIS C 2 147 ? 121.95173 192.20872 168.91453 1.000 80.30000 147 HIS C O 1
ATOM 6236 N N . GLN C 2 148 ? 123.64634 193.68541 168.96620 1.000 80.38000 148 GLN C N 1
ATOM 6237 C CA . GLN C 2 148 ? 124.33077 193.04562 167.85313 1.000 80.38000 148 GLN C CA 1
ATOM 6238 C C . GLN C 2 148 ? 125.21234 191.87273 168.25739 1.000 80.38000 148 GLN C C 1
ATOM 6239 O O . GLN C 2 148 ? 125.47992 191.01220 167.41299 1.000 80.38000 148 GLN C O 1
ATOM 6245 N N . ASN C 2 149 ? 125.67655 191.80324 169.50634 1.000 78.16000 149 ASN C N 1
ATOM 6246 C CA . ASN C 2 149 ? 126.64652 190.77660 169.87630 1.000 78.16000 149 ASN C CA 1
ATOM 6247 C C . ASN C 2 149 ? 126.09427 189.72395 170.83031 1.000 78.16000 149 ASN C C 1
ATOM 6248 O O . ASN C 2 149 ? 126.03260 188.54631 170.46913 1.000 78.16000 149 ASN C O 1
ATOM 6253 N N . ILE C 2 150 ? 125.67667 190.10236 172.03394 1.000 75.26000 150 ILE C N 1
ATOM 6254 C CA . ILE C 2 150 ? 125.30471 189.09885 173.02835 1.000 75.26000 150 ILE C CA 1
ATOM 6255 C C . ILE C 2 150 ? 123.84280 188.69387 172.89406 1.000 75.26000 150 ILE C C 1
ATOM 6256 O O . ILE C 2 150 ? 123.49298 187.53222 173.11335 1.000 75.26000 150 ILE C O 1
ATOM 6261 N N . CYS C 2 151 ? 122.97085 189.62881 172.51728 1.000 78.30000 151 CYS C N 1
ATOM 6262 C CA . CYS C 2 151 ? 121.55540 189.32120 172.36638 1.000 78.30000 151 CYS C CA 1
ATOM 6263 C C . CYS C 2 151 ? 121.26293 188.48223 171.13059 1.000 78.30000 151 CYS C C 1
ATOM 6264 O O . CYS C 2 151 ? 120.11379 188.06806 170.94747 1.000 78.30000 151 CYS C O 1
ATOM 6267 N N . ARG C 2 152 ? 122.26272 188.23684 170.28296 1.000 82.33000 152 ARG C N 1
ATOM 6268 C CA . ARG C 2 152 ? 122.11837 187.41559 169.08200 1.000 82.33000 152 ARG C CA 1
ATOM 6269 C C . ARG C 2 152 ? 121.07170 188.01149 168.13859 1.000 82.33000 152 ARG C C 1
ATOM 6270 O O . ARG C 2 152 ? 120.05189 187.39646 167.82223 1.000 82.33000 152 ARG C O 1
ATOM 6278 N N . LYS C 2 153 ? 121.35095 189.23818 167.69644 1.000 83.31000 153 LYS C N 1
ATOM 6279 C CA . LYS C 2 153 ? 120.48716 189.96033 166.76291 1.000 83.31000 153 LYS C CA 1
ATOM 6280 C C . LYS C 2 153 ? 119.05846 190.05688 167.29037 1.000 83.31000 153 LYS C C 1
ATOM 6281 O O . LYS C 2 153 ? 118.08725 189.85104 166.56037 1.000 83.31000 153 LYS C O 1
ATOM 6287 N N . ARG C 2 154 ? 118.93700 190.35318 168.58295 1.000 85.77000 154 ARG C N 1
ATOM 6288 C CA . ARG C 2 154 ? 117.67357 190.58036 169.27954 1.000 85.77000 154 ARG C CA 1
ATOM 6289 C C . ARG C 2 154 ? 116.78805 189.34086 169.32658 1.000 85.77000 154 ARG C C 1
ATOM 6290 O O . ARG C 2 154 ? 115.63692 189.42470 169.76889 1.000 85.77000 154 ARG C O 1
ATOM 6298 N N . THR C 2 155 ? 117.29368 188.18785 168.88497 1.000 83.40000 155 THR C N 1
ATOM 6299 C CA . THR C 2 155 ? 116.49739 186.96606 168.92739 1.000 83.40000 155 THR C CA 1
ATOM 6300 C C . THR C 2 155 ? 116.26450 186.50471 170.36003 1.000 83.40000 155 THR C C 1
ATOM 6301 O O . THR C 2 155 ? 115.17187 186.03546 170.69692 1.000 83.40000 155 THR C O 1
ATOM 6305 N N . LEU C 2 156 ? 117.27394 186.63390 171.21826 1.000 80.47000 156 LEU C N 1
ATOM 6306 C CA . LEU C 2 156 ? 117.17335 186.13995 172.58520 1.000 80.47000 156 LEU C CA 1
ATOM 6307 C C . LEU C 2 156 ? 116.71818 187.21877 173.56119 1.000 80.47000 156 LEU C C 1
ATOM 6308 O O . LEU C 2 156 ? 115.76003 187.01039 174.30851 1.000 80.47000 156 LEU C O 1
ATOM 6313 N N . VAL C 2 157 ? 117.38739 188.36909 173.57081 1.000 79.87000 157 VAL C N 1
ATOM 6314 C CA . VAL C 2 157 ? 117.10311 189.43910 174.51928 1.000 79.87000 157 VAL C CA 1
ATOM 6315 C C . VAL C 2 157 ? 116.82046 190.72152 173.74980 1.000 79.87000 157 VAL C C 1
ATOM 6316 O O . VAL C 2 157 ? 117.44184 190.99008 172.71654 1.000 79.87000 157 VAL C O 1
ATOM 6320 N N . ALA C 2 158 ? 115.86917 191.50959 174.25183 1.000 82.02000 158 ALA C N 1
ATOM 6321 C CA . ALA C 2 158 ? 115.55695 192.81535 173.69149 1.000 82.02000 158 ALA C CA 1
ATOM 6322 C C . ALA C 2 158 ? 115.46622 193.84162 174.81144 1.000 82.02000 158 ALA C C 1
ATOM 6323 O O . ALA C 2 158 ? 114.95629 193.55341 175.89799 1.000 82.02000 158 ALA C O 1
ATOM 6325 N N . ILE C 2 159 ? 115.95159 195.04970 174.52475 1.000 79.88000 159 ILE C N 1
ATOM 6326 C CA . ILE C 2 159 ? 116.07586 196.12461 175.50251 1.000 79.88000 159 ILE C CA 1
ATOM 6327 C C . ILE C 2 159 ? 115.15824 197.26950 175.10172 1.000 79.88000 159 ILE C C 1
ATOM 6328 O O . ILE C 2 159 ? 115.04955 197.60625 173.91775 1.000 79.88000 159 ILE C O 1
ATOM 6333 N N . GLY C 2 160 ? 114.50335 197.86833 176.09201 1.000 84.09000 160 GLY C N 1
ATOM 6334 C CA . GLY C 2 160 ? 113.68391 199.04098 175.86730 1.000 84.09000 160 GLY C CA 1
ATOM 6335 C C . GLY C 2 160 ? 113.87747 200.09331 176.93894 1.000 84.09000 160 GLY C C 1
ATOM 6336 O O . GLY C 2 160 ? 114.00535 199.76682 178.12184 1.000 84.09000 160 GLY C O 1
ATOM 6337 N N . THR C 2 161 ? 113.91057 201.36160 176.54027 1.000 86.76000 161 THR C N 1
ATOM 6338 C CA . THR C 2 161 ? 114.07492 202.46927 177.46958 1.000 86.76000 161 THR C CA 1
ATOM 6339 C C . THR C 2 161 ? 112.93332 203.45636 177.28912 1.000 86.76000 161 THR C C 1
ATOM 6340 O O . THR C 2 161 ? 112.54419 203.77084 176.16085 1.000 86.76000 161 THR C O 1
ATOM 6344 N N . HIS C 2 162 ? 112.39993 203.94137 178.40719 1.000 90.98000 162 HIS C N 1
ATOM 6345 C CA . HIS C 2 162 ? 111.26053 204.84508 178.38568 1.000 90.98000 162 HIS C CA 1
ATOM 6346 C C . HIS C 2 162 ? 111.46809 205.94933 179.41065 1.000 90.98000 162 HIS C C 1
ATOM 6347 O O . HIS C 2 162 ? 112.28245 205.82923 180.32756 1.000 90.98000 162 HIS C O 1
ATOM 6354 N N . ASP C 2 163 ? 110.72121 207.03613 179.24108 1.000 91.48000 163 ASP C N 1
ATOM 6355 C CA . ASP C 2 163 ? 110.72075 208.11173 180.22121 1.000 91.48000 163 ASP C CA 1
ATOM 6356 C C . ASP C 2 163 ? 109.73619 207.77854 181.33339 1.000 91.48000 163 ASP C C 1
ATOM 6357 O O . ASP C 2 163 ? 108.56344 207.49840 181.07184 1.000 91.48000 163 ASP C O 1
ATOM 6362 N N . LEU C 2 164 ? 110.21468 207.80961 182.57716 1.000 89.55000 164 LEU C N 1
ATOM 6363 C CA . LEU C 2 164 ? 109.38413 207.39212 183.69938 1.000 89.55000 164 LEU C CA 1
ATOM 6364 C C . LEU C 2 164 ? 108.28680 208.39788 184.02248 1.000 89.55000 164 LEU C C 1
ATOM 6365 O O . LEU C 2 164 ? 107.28919 208.02549 184.64784 1.000 89.55000 164 LEU C O 1
ATOM 6370 N N . ASP C 2 165 ? 108.43663 209.65456 183.60904 1.000 92.53000 165 ASP C N 1
ATOM 6371 C CA . ASP C 2 165 ? 107.45230 210.67479 183.94733 1.000 92.53000 165 ASP C CA 1
ATOM 6372 C C . ASP C 2 165 ? 106.29498 210.74308 182.96134 1.000 92.53000 165 ASP C C 1
ATOM 6373 O O . ASP C 2 165 ? 105.17483 211.08164 183.35986 1.000 92.53000 165 ASP C O 1
ATOM 6378 N N . THR C 2 166 ? 106.53187 210.43119 181.68578 1.000 93.59000 166 THR C N 1
ATOM 6379 C CA . THR C 2 166 ? 105.46470 210.51508 180.69604 1.000 93.59000 166 THR C CA 1
ATOM 6380 C C . THR C 2 166 ? 104.45677 209.38067 180.82739 1.000 93.59000 166 THR C C 1
ATOM 6381 O O . THR C 2 166 ? 103.37290 209.46273 180.24145 1.000 93.59000 166 THR C O 1
ATOM 6385 N N . ILE C 2 167 ? 104.78540 208.32828 181.57612 1.000 94.87000 167 ILE C N 1
ATOM 6386 C CA . ILE C 2 167 ? 103.88514 207.20688 181.80012 1.000 94.87000 167 ILE C CA 1
ATOM 6387 C C . ILE C 2 167 ? 103.77756 206.97060 183.29895 1.000 94.87000 167 ILE C C 1
ATOM 6388 O O . ILE C 2 167 ? 104.62451 207.40296 184.08224 1.000 94.87000 167 ILE C O 1
ATOM 6393 N N . GLN C 2 168 ? 102.71260 206.28001 183.69534 1.000 98.91000 168 GLN C N 1
ATOM 6394 C CA . GLN C 2 168 ? 102.43779 206.09576 185.11170 1.000 98.91000 168 GLN C CA 1
ATOM 6395 C C . GLN C 2 168 ? 101.61827 204.82909 185.30289 1.000 98.91000 168 GLN C C 1
ATOM 6396 O O . GLN C 2 168 ? 100.86704 204.42136 184.41389 1.000 98.91000 168 GLN C O 1
ATOM 6402 N N . GLY C 2 169 ? 101.78148 204.20871 186.47015 1.000 97.36000 169 GLY C N 1
ATOM 6403 C CA . GLY C 2 169 ? 100.97352 203.07699 186.85508 1.000 97.36000 169 GLY C CA 1
ATOM 6404 C C . GLY C 2 169 ? 101.71614 201.75968 186.78581 1.000 97.36000 169 GLY C C 1
ATOM 6405 O O . GLY C 2 169 ? 102.73913 201.62924 186.10679 1.000 97.36000 169 GLY C O 1
ATOM 6406 N N . PRO C 2 170 ? 101.21054 200.75191 187.49840 1.000 93.50000 170 PRO C N 1
ATOM 6407 C CA . PRO C 2 170 ? 101.82510 199.41609 187.44717 1.000 93.50000 170 PRO C CA 1
ATOM 6408 C C . PRO C 2 170 ? 101.70124 198.82033 186.05279 1.000 93.50000 170 PRO C C 1
ATOM 6409 O O . PRO C 2 170 ? 100.60470 198.72049 185.50041 1.000 93.50000 170 PRO C O 1
ATOM 6413 N N . PHE C 2 171 ? 102.83577 198.42120 185.48928 1.000 92.44000 171 PHE C N 1
ATOM 6414 C CA . PHE C 2 171 ? 102.87426 197.96009 184.11244 1.000 92.44000 171 PHE C CA 1
ATOM 6415 C C . PHE C 2 171 ? 102.42022 196.50673 184.00670 1.000 92.44000 171 PHE C C 1
ATOM 6416 O O . PHE C 2 171 ? 102.57626 195.70307 184.93095 1.000 92.44000 171 PHE C O 1
ATOM 6424 N N . GLU C 2 172 ? 101.85740 196.17181 182.84854 1.000 93.07000 172 GLU C N 1
ATOM 6425 C CA . GLU C 2 172 ? 101.39800 194.82227 182.56651 1.000 93.07000 172 GLU C CA 1
ATOM 6426 C C . GLU C 2 172 ? 102.02446 194.32894 181.27184 1.000 93.07000 172 GLU C C 1
ATOM 6427 O O . GLU C 2 172 ? 102.20915 195.09167 180.31988 1.000 93.07000 172 GLU C O 1
ATOM 6433 N N . TYR C 2 173 ? 102.34411 193.03937 181.25016 1.000 89.72000 173 TYR C N 1
ATOM 6434 C CA . TYR C 2 173 ? 102.98497 192.37871 180.11784 1.000 89.72000 173 TYR C CA 1
ATOM 6435 C C . TYR C 2 173 ? 101.98709 191.37083 179.55672 1.000 89.72000 173 TYR C C 1
ATOM 6436 O O . TYR C 2 173 ? 101.86443 190.25603 180.07158 1.000 89.72000 173 TYR C O 1
ATOM 6445 N N . ARG C 2 174 ? 101.27735 191.76134 178.50474 1.000 94.49000 174 ARG C N 1
ATOM 6446 C CA . ARG C 2 174 ? 100.22884 190.93841 177.92434 1.000 94.49000 174 ARG C CA 1
ATOM 6447 C C . ARG C 2 174 ? 100.69760 190.30671 176.61818 1.000 94.49000 174 ARG C C 1
ATOM 6448 O O . ARG C 2 174 ? 101.74360 190.65131 176.06329 1.000 94.49000 174 ARG C O 1
ATOM 6456 N N . ALA C 2 175 ? 99.89148 189.36991 176.12706 1.000 97.50000 175 ALA C N 1
ATOM 6457 C CA . ALA C 2 175 ? 100.13269 188.67230 174.86856 1.000 97.50000 175 ALA C CA 1
ATOM 6458 C C . ALA C 2 175 ? 98.85120 188.63364 174.04577 1.000 97.50000 175 ALA C C 1
ATOM 6459 O O . ALA C 2 175 ? 98.41642 187.58433 173.56994 1.000 97.50000 175 ALA C O 1
ATOM 6461 N N . GLU C 2 176 ? 98.22194 189.79517 173.88586 1.000 102.85000 176 GLU C N 1
ATOM 6462 C CA . GLU C 2 176 ? 96.94535 189.88625 173.19656 1.000 102.85000 176 GLU C CA 1
ATOM 6463 C C . GLU C 2 176 ? 97.08086 189.47810 171.72882 1.000 102.85000 176 GLU C C 1
ATOM 6464 O O . GLU C 2 176 ? 98.17793 189.34367 171.18277 1.000 102.85000 176 GLU C O 1
ATOM 6470 N N . ALA C 2 177 ? 95.92863 189.27946 171.09263 1.000 104.90000 177 ALA C N 1
ATOM 6471 C CA . ALA C 2 177 ? 95.88386 188.92650 169.68619 1.000 104.90000 177 ALA C CA 1
ATOM 6472 C C . ALA C 2 177 ? 96.33797 190.10582 168.82892 1.000 104.90000 177 ALA C C 1
ATOM 6473 O O . ALA C 2 177 ? 96.27826 191.25825 169.26223 1.000 104.90000 177 ALA C O 1
ATOM 6475 N N . PRO C 2 178 ? 96.81168 189.83917 167.60702 1.000 105.98000 178 PRO C N 1
ATOM 6476 C CA . PRO C 2 178 ? 97.29330 190.94523 166.76042 1.000 105.98000 178 PRO C CA 1
ATOM 6477 C C . PRO C 2 178 ? 96.24775 192.01314 166.48737 1.000 105.98000 178 PRO C C 1
ATOM 6478 O O . PRO C 2 178 ? 96.58898 193.19954 166.41199 1.000 105.98000 178 PRO C O 1
ATOM 6482 N N . ASN C 2 179 ? 94.97967 191.63385 166.34410 1.000 109.07000 179 ASN C N 1
ATOM 6483 C CA . ASN C 2 179 ? 93.94322 192.61219 166.04315 1.000 109.07000 179 ASN C CA 1
ATOM 6484 C C . ASN C 2 179 ? 93.46176 193.36906 167.27330 1.000 109.07000 179 ASN C C 1
ATOM 6485 O O . ASN C 2 179 ? 92.65575 194.29453 167.13230 1.000 109.07000 179 ASN C O 1
ATOM 6490 N N . LYS C 2 180 ? 93.92806 193.00526 168.46494 1.000 107.90000 180 LYS C N 1
ATOM 6491 C CA . LYS C 2 180 ? 93.48955 193.63703 169.70064 1.000 107.90000 180 LYS C CA 1
ATOM 6492 C C . LYS C 2 180 ? 94.40990 194.76328 170.15644 1.000 107.90000 180 LYS C C 1
ATOM 6493 O O . LYS C 2 180 ? 94.15012 195.37257 171.19844 1.000 107.90000 180 LYS C O 1
ATOM 6499 N N . ILE C 2 181 ? 95.46793 195.06244 169.40641 1.000 105.29000 181 ILE C N 1
ATOM 6500 C CA . ILE C 2 181 ? 96.44439 196.07515 169.78823 1.000 105.29000 181 ILE C CA 1
ATOM 6501 C C . ILE C 2 181 ? 96.53856 197.11939 168.68494 1.000 105.29000 181 ILE C C 1
ATOM 6502 O O . ILE C 2 181 ? 96.59385 196.78247 167.49702 1.000 105.29000 181 ILE C O 1
ATOM 6507 N N . LYS C 2 182 ? 96.54808 198.39019 169.08417 1.000 107.97000 182 LYS C N 1
ATOM 6508 C CA . LYS C 2 182 ? 96.62088 199.49761 168.13938 1.000 107.97000 182 LYS C CA 1
ATOM 6509 C C . LYS C 2 182 ? 97.18232 200.71489 168.85629 1.000 107.97000 182 LYS C C 1
ATOM 6510 O O . LYS C 2 182 ? 96.68340 201.08887 169.92191 1.000 107.97000 182 LYS C O 1
ATOM 6516 N N . PHE C 2 183 ? 98.20746 201.33005 168.27126 1.000 105.43000 183 PHE C N 1
ATOM 6517 C CA . PHE C 2 183 ? 98.83064 202.50153 168.87704 1.000 105.43000 183 PHE C CA 1
ATOM 6518 C C . PHE C 2 183 ? 99.64967 203.22914 167.82194 1.000 105.43000 183 PHE C C 1
ATOM 6519 O O . PHE C 2 183 ? 99.74342 202.79603 166.67285 1.000 105.43000 183 PHE C O 1
ATOM 6527 N N . ARG C 2 184 ? 100.23299 204.35643 168.22647 1.000 107.59000 184 ARG C N 1
ATOM 6528 C CA . ARG C 2 184 ? 101.03775 205.16119 167.31693 1.000 107.59000 184 ARG C CA 1
ATOM 6529 C C . ARG C 2 184 ? 102.50519 204.77302 167.43990 1.000 107.59000 184 ARG C C 1
ATOM 6530 O O . ARG C 2 184 ? 103.06718 204.85836 168.53985 1.000 107.59000 184 ARG C O 1
ATOM 6538 N N . PRO C 2 185 ? 103.15241 204.33786 166.36369 1.000 108.41000 185 PRO C N 1
ATOM 6539 C CA . PRO C 2 185 ? 104.55630 203.92495 166.45529 1.000 108.41000 185 PRO C CA 1
ATOM 6540 C C . PRO C 2 185 ? 105.47934 205.12299 166.61284 1.000 108.41000 185 PRO C C 1
ATOM 6541 O O . PRO C 2 185 ? 105.08851 206.28155 166.46212 1.000 108.41000 185 PRO C O 1
ATOM 6545 N N . LEU C 2 186 ? 106.73419 204.81790 166.92911 1.000 106.85000 186 LEU C N 1
ATOM 6546 C CA . LEU C 2 186 ? 107.75957 205.84707 167.00998 1.000 106.85000 186 LEU C CA 1
ATOM 6547 C C . LEU C 2 186 ? 108.02955 206.43237 165.62942 1.000 106.85000 186 LEU C C 1
ATOM 6548 O O . LEU C 2 186 ? 108.08031 205.70863 164.63083 1.000 106.85000 186 LEU C O 1
ATOM 6553 N N . ASN C 2 187 ? 108.20171 207.75521 165.58102 1.000 110.82000 187 ASN C N 1
ATOM 6554 C CA . ASN C 2 187 ? 108.46435 208.47887 164.33466 1.000 110.82000 187 ASN C CA 1
ATOM 6555 C C . ASN C 2 187 ? 107.36626 208.23395 163.30147 1.000 110.82000 187 ASN C C 1
ATOM 6556 O O . ASN C 2 187 ? 107.63413 208.07071 162.10967 1.000 110.82000 187 ASN C O 1
ATOM 6561 N N . GLN C 2 188 ? 106.11777 208.20520 163.76253 1.000 112.24000 188 GLN C N 1
ATOM 6562 C CA . GLN C 2 188 ? 104.97005 208.02832 162.88611 1.000 112.24000 188 GLN C CA 1
ATOM 6563 C C . GLN C 2 188 ? 103.86249 208.97980 163.31397 1.000 112.24000 188 GLN C C 1
ATOM 6564 O O . GLN C 2 188 ? 103.80398 209.42302 164.46354 1.000 112.24000 188 GLN C O 1
ATOM 6570 N N . THR C 2 189 ? 102.97739 209.28950 162.36730 1.000 114.86000 189 THR C N 1
ATOM 6571 C CA . THR C 2 189 ? 101.90180 210.24760 162.60431 1.000 114.86000 189 THR C CA 1
ATOM 6572 C C . THR C 2 189 ? 100.61028 209.55911 163.04065 1.000 114.86000 189 THR C C 1
ATOM 6573 O O . THR C 2 189 ? 100.09182 209.82954 164.12832 1.000 114.86000 189 THR C O 1
ATOM 6577 N N . LYS C 2 190 ? 100.08419 208.67046 162.20506 1.000 114.42000 190 LYS C N 1
ATOM 6578 C CA . LYS C 2 190 ? 98.82069 208.00733 162.48456 1.000 114.42000 190 LYS C CA 1
ATOM 6579 C C . LYS C 2 190 ? 99.05110 206.68597 163.20983 1.000 114.42000 190 LYS C C 1
ATOM 6580 O O . LYS C 2 190 ? 100.14585 206.11937 163.19405 1.000 114.42000 190 LYS C O 1
ATOM 6586 N N . GLU C 2 191 ? 97.99327 206.19878 163.85057 1.000 110.74000 191 GLU C N 1
ATOM 6587 C CA . GLU C 2 191 ? 98.05991 204.94640 164.58391 1.000 110.74000 191 GLU C CA 1
ATOM 6588 C C . GLU C 2 191 ? 97.97104 203.75634 163.63272 1.000 110.74000 191 GLU C C 1
ATOM 6589 O O . GLU C 2 191 ? 97.49311 203.86132 162.50039 1.000 110.74000 191 GLU C O 1
ATOM 6595 N N . TYR C 2 192 ? 98.44706 202.61046 164.11304 1.000 110.56000 192 TYR C N 1
ATOM 6596 C CA . TYR C 2 192 ? 98.40642 201.36668 163.36361 1.000 110.56000 192 TYR C CA 1
ATOM 6597 C C . TYR C 2 192 ? 98.13199 200.21604 164.31999 1.000 110.56000 192 TYR C C 1
ATOM 6598 O O . TYR C 2 192 ? 98.36795 200.31207 165.52862 1.000 110.56000 192 TYR C O 1
ATOM 6607 N N . THR C 2 193 ? 97.62759 199.12296 163.75793 1.000 110.91000 193 THR C N 1
ATOM 6608 C CA . THR C 2 193 ? 97.47543 197.86302 164.46751 1.000 110.91000 193 THR C CA 1
ATOM 6609 C C . THR C 2 193 ? 98.66409 196.95736 164.16496 1.000 110.91000 193 THR C C 1
ATOM 6610 O O . THR C 2 193 ? 99.57140 197.31193 163.40985 1.000 110.91000 193 THR C O 1
ATOM 6614 N N . ALA C 2 194 ? 98.64919 195.76746 164.76943 1.000 108.17000 194 ALA C N 1
ATOM 6615 C CA . ALA C 2 194 ? 99.76607 194.84402 164.59552 1.000 108.17000 194 ALA C CA 1
ATOM 6616 C C . ALA C 2 194 ? 99.90618 194.40273 163.14401 1.000 108.17000 194 ALA C C 1
ATOM 6617 O O . ALA C 2 194 ? 101.01215 194.40830 162.59210 1.000 108.17000 194 ALA C O 1
ATOM 6619 N N . GLU C 2 195 ? 98.79810 194.01427 162.50865 1.000 110.68000 195 GLU C N 1
ATOM 6620 C CA . GLU C 2 195 ? 98.86066 193.59272 161.11239 1.000 110.68000 195 GLU C CA 1
ATOM 6621 C C . GLU C 2 195 ? 99.28186 194.74564 160.21118 1.000 110.68000 195 GLU C C 1
ATOM 6622 O O . GLU C 2 195 ? 100.11060 194.57193 159.30700 1.000 110.68000 195 GLU C O 1
ATOM 6628 N N . GLU C 2 196 ? 98.72398 195.93423 160.44892 1.000 111.18000 196 GLU C N 1
ATOM 6629 C CA . GLU C 2 196 ? 99.12716 197.10803 159.68499 1.000 111.18000 196 GLU C CA 1
ATOM 6630 C C . GLU C 2 196 ? 100.59808 197.42542 159.91046 1.000 111.18000 196 GLU C C 1
ATOM 6631 O O . GLU C 2 196 ? 101.30588 197.81302 158.97516 1.000 111.18000 196 GLU C O 1
ATOM 6637 N N . LEU C 2 197 ? 101.07459 197.26211 161.14594 1.000 109.28000 197 LEU C N 1
ATOM 6638 C CA . LEU C 2 197 ? 102.48185 197.50851 161.43894 1.000 109.28000 197 LEU C CA 1
ATOM 6639 C C . LEU C 2 197 ? 103.38146 196.53280 160.69101 1.000 109.28000 197 LEU C C 1
ATOM 6640 O O . LEU C 2 197 ? 104.41802 196.92640 160.14095 1.000 109.28000 197 LEU C O 1
ATOM 6645 N N . MET C 2 198 ? 103.00394 195.25223 160.66678 1.000 108.00000 198 MET C N 1
ATOM 6646 C CA . MET C 2 198 ? 103.79010 194.26295 159.93766 1.000 108.00000 198 MET C CA 1
ATOM 6647 C C . MET C 2 198 ? 103.81027 194.57089 158.44748 1.000 108.00000 198 MET C C 1
ATOM 6648 O O . MET C 2 198 ? 104.85751 194.46612 157.79772 1.000 108.00000 198 MET C O 1
ATOM 6653 N N . THR C 2 199 ? 102.66111 194.95532 157.88755 1.000 110.64000 199 THR C N 1
ATOM 6654 C CA . THR C 2 199 ? 102.62362 195.31911 156.47448 1.000 110.64000 199 THR C CA 1
ATOM 6655 C C . THR C 2 199 ? 103.48903 196.54250 156.19566 1.000 110.64000 199 THR C C 1
ATOM 6656 O O . THR C 2 199 ? 104.17149 196.60571 155.16648 1.000 110.64000 199 THR C O 1
ATOM 6660 N N . LEU C 2 200 ? 103.47026 197.52482 157.09922 1.000 110.52000 200 LEU C N 1
ATOM 6661 C CA . LEU C 2 200 ? 104.26469 198.73265 156.90358 1.000 110.52000 200 LEU C CA 1
ATOM 6662 C C . LEU C 2 200 ? 105.75700 198.43262 156.96021 1.000 110.52000 200 LEU C C 1
ATOM 6663 O O . LEU C 2 200 ? 106.53186 198.94831 156.14632 1.000 110.52000 200 LEU C O 1
ATOM 6668 N N . TYR C 2 201 ? 106.18045 197.60363 157.91099 1.000 108.61000 201 TYR C N 1
ATOM 6669 C CA . TYR C 2 201 ? 107.59658 197.31072 158.09050 1.000 108.61000 201 TYR C CA 1
ATOM 6670 C C . TYR C 2 201 ? 108.07845 196.13367 157.25447 1.000 108.61000 201 TYR C C 1
ATOM 6671 O O . TYR C 2 201 ? 109.25530 195.77123 157.34694 1.000 108.61000 201 TYR C O 1
ATOM 6680 N N . SER C 2 202 ? 107.20524 195.52859 156.44726 1.000 111.89000 202 SER C N 1
ATOM 6681 C CA . SER C 2 202 ? 107.64179 194.44432 155.57414 1.000 111.89000 202 SER C CA 1
ATOM 6682 C C . SER C 2 202 ? 108.66795 194.92983 154.55755 1.000 111.89000 202 SER C C 1
ATOM 6683 O O . SER C 2 202 ? 109.64539 194.23004 154.26867 1.000 111.89000 202 SER C O 1
ATOM 6686 N N . THR C 2 203 ? 108.46494 196.12314 154.00509 1.000 115.46000 203 THR C N 1
ATOM 6687 C CA . THR C 2 203 ? 109.34836 196.66888 152.98309 1.000 115.46000 203 THR C CA 1
ATOM 6688 C C . THR C 2 203 ? 110.48658 197.50181 153.55717 1.000 115.46000 203 THR C C 1
ATOM 6689 O O . THR C 2 203 ? 111.27890 198.05335 152.78662 1.000 115.46000 203 THR C O 1
ATOM 6693 N N . ASP C 2 204 ? 110.58945 197.60728 154.87918 1.000 112.00000 204 ASP C N 1
ATOM 6694 C CA . ASP C 2 204 ? 111.66074 198.37494 155.49384 1.000 112.00000 204 ASP C CA 1
ATOM 6695 C C . ASP C 2 204 ? 112.98347 197.61793 155.36494 1.000 112.00000 204 ASP C C 1
ATOM 6696 O O . ASP C 2 204 ? 113.05244 196.50919 154.82711 1.000 112.00000 204 ASP C O 1
ATOM 6701 N N . SER C 2 205 ? 114.05388 198.23323 155.86263 1.000 110.49000 205 SER C N 1
ATOM 6702 C CA . SER C 2 205 ? 115.38393 197.64004 155.83684 1.000 110.49000 205 SER C CA 1
ATOM 6703 C C . SER C 2 205 ? 115.92940 197.35903 157.22782 1.000 110.49000 205 SER C C 1
ATOM 6704 O O . SER C 2 205 ? 116.42729 196.25956 157.48704 1.000 110.49000 205 SER C O 1
ATOM 6707 N N . HIS C 2 206 ? 115.85056 198.33233 158.13666 1.000 108.15000 206 HIS C N 1
ATOM 6708 C CA . HIS C 2 206 ? 116.41298 198.13800 159.46811 1.000 108.15000 206 HIS C CA 1
ATOM 6709 C C . HIS C 2 206 ? 115.57492 197.17013 160.29371 1.000 108.15000 206 HIS C C 1
ATOM 6710 O O . HIS C 2 206 ? 116.11992 196.27897 160.95416 1.000 108.15000 206 HIS C O 1
ATOM 6717 N N . LEU C 2 207 ? 114.25412 197.32378 160.26943 1.000 105.32000 207 LEU C N 1
ATOM 6718 C CA . LEU C 2 207 ? 113.36386 196.49897 161.07522 1.000 105.32000 207 LEU C CA 1
ATOM 6719 C C . LEU C 2 207 ? 112.84408 195.27685 160.33093 1.000 105.32000 207 LEU C C 1
ATOM 6720 O O . LEU C 2 207 ? 112.02871 194.53408 160.88598 1.000 105.32000 207 LEU C O 1
ATOM 6725 N N . LYS C 2 208 ? 113.28725 195.05440 159.09279 1.000 106.21000 208 LYS C N 1
ATOM 6726 C CA . LYS C 2 208 ? 112.79283 193.91987 158.31981 1.000 106.21000 208 LYS C CA 1
ATOM 6727 C C . LYS C 2 208 ? 113.20721 192.59165 158.94132 1.000 106.21000 208 LYS C C 1
ATOM 6728 O O . LYS C 2 208 ? 112.40796 191.64998 158.99550 1.000 106.21000 208 LYS C O 1
ATOM 6734 N N . ALA C 2 209 ? 114.44942 192.49705 159.41946 1.000 103.04000 209 ALA C N 1
ATOM 6735 C CA . ALA C 2 209 ? 114.97233 191.21637 159.88227 1.000 103.04000 209 ALA C CA 1
ATOM 6736 C C . ALA C 2 209 ? 114.36145 190.77792 161.20675 1.000 103.04000 209 ALA C C 1
ATOM 6737 O O . ALA C 2 209 ? 114.33434 189.57785 161.49777 1.000 103.04000 209 ALA C O 1
ATOM 6739 N N . TYR C 2 210 ? 113.87547 191.71522 162.01812 1.000 97.19000 210 TYR C N 1
ATOM 6740 C CA . TYR C 2 210 ? 113.33799 191.36723 163.32677 1.000 97.19000 210 TYR C CA 1
ATOM 6741 C C . TYR C 2 210 ? 111.90029 190.86886 163.27199 1.000 97.19000 210 TYR C C 1
ATOM 6742 O O . TYR C 2 210 ? 111.41203 190.33311 164.27247 1.000 97.19000 210 TYR C O 1
ATOM 6751 N N . LEU C 2 211 ? 111.21319 191.03999 162.14373 1.000 102.45000 211 LEU C N 1
ATOM 6752 C CA . LEU C 2 211 ? 109.82000 190.60670 162.04682 1.000 102.45000 211 LEU C CA 1
ATOM 6753 C C . LEU C 2 211 ? 109.64064 189.09776 162.17542 1.000 102.45000 211 LEU C C 1
ATOM 6754 O O . LEU C 2 211 ? 108.76916 188.67172 162.95317 1.000 102.45000 211 LEU C O 1
ATOM 6759 N N . PRO C 2 212 ? 110.39524 188.24162 161.47300 1.000 97.43000 212 PRO C N 1
ATOM 6760 C CA . PRO C 2 212 ? 110.13553 186.79475 161.56061 1.000 97.43000 212 PRO C CA 1
ATOM 6761 C C . PRO C 2 212 ? 110.34222 186.19385 162.94213 1.000 97.43000 212 PRO C C 1
ATOM 6762 O O . PRO C 2 212 ? 110.11838 184.98951 163.10618 1.000 97.43000 212 PRO C O 1
ATOM 6766 N N . ILE C 2 213 ? 110.76848 186.97600 163.93500 1.000 94.71000 213 ILE C N 1
ATOM 6767 C CA . ILE C 2 213 ? 110.97361 186.43105 165.27406 1.000 94.71000 213 ILE C CA 1
ATOM 6768 C C . ILE C 2 213 ? 109.65054 185.97390 165.87433 1.000 94.71000 213 ILE C C 1
ATOM 6769 O O . ILE C 2 213 ? 109.55342 184.88117 166.44471 1.000 94.71000 213 ILE C O 1
ATOM 6774 N N . ILE C 2 214 ? 108.61156 186.79839 165.75418 1.000 97.15000 214 ILE C N 1
ATOM 6775 C CA . ILE C 2 214 ? 107.31441 186.48601 166.34409 1.000 97.15000 214 ILE C CA 1
ATOM 6776 C C . ILE C 2 214 ? 106.22319 186.60680 165.28957 1.000 97.15000 214 ILE C C 1
ATOM 6777 O O . ILE C 2 214 ? 105.03753 186.71209 165.62021 1.000 97.15000 214 ILE C O 1
ATOM 6782 N N . GLN C 2 215 ? 106.61541 186.58801 164.01373 1.000 101.49000 215 GLN C N 1
ATOM 6783 C CA . GLN C 2 215 ? 105.65307 186.81133 162.93833 1.000 101.49000 215 GLN C CA 1
ATOM 6784 C C . GLN C 2 215 ? 104.59043 185.71942 162.89270 1.000 101.49000 215 GLN C C 1
ATOM 6785 O O . GLN C 2 215 ? 103.40110 186.00944 162.71945 1.000 101.49000 215 GLN C O 1
ATOM 6791 N N . ASN C 2 216 ? 104.99510 184.46036 163.04651 1.000 101.32000 216 ASN C N 1
ATOM 6792 C CA . ASN C 2 216 ? 104.08337 183.33732 162.87286 1.000 101.32000 216 ASN C CA 1
ATOM 6793 C C . ASN C 2 216 ? 103.38186 182.91311 164.15625 1.000 101.32000 216 ASN C C 1
ATOM 6794 O O . ASN C 2 216 ? 102.50304 182.04673 164.10096 1.000 101.32000 216 ASN C O 1
ATOM 6799 N N . HIS C 2 217 ? 103.74063 183.48588 165.29842 1.000 99.79000 217 HIS C N 1
ATOM 6800 C CA . HIS C 2 217 ? 103.08838 183.10761 166.54223 1.000 99.79000 217 HIS C CA 1
ATOM 6801 C C . HIS C 2 217 ? 101.64009 183.59333 166.54774 1.000 99.79000 217 HIS C C 1
ATOM 6802 O O . HIS C 2 217 ? 101.33582 184.64973 165.98561 1.000 99.79000 217 HIS C O 1
ATOM 6809 N N . PRO C 2 218 ? 100.72383 182.83935 167.15903 1.000 101.18000 218 PRO C N 1
ATOM 6810 C CA . PRO C 2 218 ? 99.31811 183.27348 167.18961 1.000 101.18000 218 PRO C CA 1
ATOM 6811 C C . PRO C 2 218 ? 99.08387 184.54546 167.98442 1.000 101.18000 218 PRO C C 1
ATOM 6812 O O . PRO C 2 218 ? 98.06831 185.21549 167.76199 1.000 101.18000 218 PRO C O 1
ATOM 6816 N N . VAL C 2 219 ? 99.97932 184.89960 168.90634 1.000 100.69000 219 VAL C N 1
ATOM 6817 C CA . VAL C 2 219 ? 99.81912 186.08199 169.73982 1.000 100.69000 219 VAL C CA 1
ATOM 6818 C C . VAL C 2 219 ? 101.11102 186.88696 169.71384 1.000 100.69000 219 VAL C C 1
ATOM 6819 O O . VAL C 2 219 ? 102.18624 186.37324 169.39924 1.000 100.69000 219 VAL C O 1
ATOM 6823 N N . TYR C 2 220 ? 100.99053 188.17197 170.05116 1.000 99.99000 220 TYR C N 1
ATOM 6824 C CA . TYR C 2 220 ? 102.12436 189.07911 170.07075 1.000 99.99000 220 TYR C CA 1
ATOM 6825 C C . TYR C 2 220 ? 102.33497 189.64579 171.46911 1.000 99.99000 220 TYR C C 1
ATOM 6826 O O . TYR C 2 220 ? 101.36245 189.97339 172.15624 1.000 99.99000 220 TYR C O 1
ATOM 6835 N N . PRO C 2 221 ? 103.58132 189.76698 171.91860 1.000 94.93000 221 PRO C N 1
ATOM 6836 C CA . PRO C 2 221 ? 103.83916 190.41864 173.20617 1.000 94.93000 221 PRO C CA 1
ATOM 6837 C C . PRO C 2 221 ? 103.53353 191.90531 173.14266 1.000 94.93000 221 PRO C C 1
ATOM 6838 O O . PRO C 2 221 ? 103.61726 192.53688 172.08712 1.000 94.93000 221 PRO C O 1
ATOM 6842 N N . VAL C 2 222 ? 103.18023 192.46693 174.29809 1.000 96.50000 222 VAL C N 1
ATOM 6843 C CA . VAL C 2 222 ? 102.84367 193.88226 174.38830 1.000 96.50000 222 VAL C CA 1
ATOM 6844 C C . VAL C 2 222 ? 102.96011 194.30138 175.84520 1.000 96.50000 222 VAL C C 1
ATOM 6845 O O . VAL C 2 222 ? 102.79823 193.48487 176.75453 1.000 96.50000 222 VAL C O 1
ATOM 6849 N N . ILE C 2 223 ? 103.26482 195.57767 176.06635 1.000 94.67000 223 ILE C N 1
ATOM 6850 C CA . ILE C 2 223 ? 103.37391 196.14740 177.40366 1.000 94.67000 223 ILE C CA 1
ATOM 6851 C C . ILE C 2 223 ? 102.41015 197.31958 177.50587 1.000 94.67000 223 ILE C C 1
ATOM 6852 O O . ILE C 2 223 ? 102.42034 198.21482 176.65379 1.000 94.67000 223 ILE C O 1
ATOM 6857 N N . TYR C 2 224 ? 101.58618 197.31456 178.54784 1.000 97.70000 224 TYR C N 1
ATOM 6858 C CA . TYR C 2 224 ? 100.61854 198.37161 178.79308 1.000 97.70000 224 TYR C CA 1
ATOM 6859 C C . TYR C 2 224 ? 100.90105 199.04104 180.12983 1.000 97.70000 224 TYR C C 1
ATOM 6860 O O . TYR C 2 224 ? 101.41905 198.41625 181.06007 1.000 97.70000 224 TYR C O 1
ATOM 6869 N N . ASP C 2 225 ? 100.55988 200.32196 180.21475 1.000 99.49000 225 ASP C N 1
ATOM 6870 C CA . ASP C 2 225 ? 100.58957 201.04120 181.47702 1.000 99.49000 225 ASP C CA 1
ATOM 6871 C C . ASP C 2 225 ? 99.21503 200.92923 182.13305 1.000 99.49000 225 ASP C C 1
ATOM 6872 O O . ASP C 2 225 ? 98.36211 200.14888 181.70291 1.000 99.49000 225 ASP C O 1
ATOM 6877 N N . LYS C 2 226 ? 98.98297 201.70750 183.19023 1.000 100.03000 226 LYS C N 1
ATOM 6878 C CA . LYS C 2 226 ? 97.67735 201.67551 183.83929 1.000 100.03000 226 LYS C CA 1
ATOM 6879 C C . LYS C 2 226 ? 96.59139 202.24368 182.93393 1.000 100.03000 226 LYS C C 1
ATOM 6880 O O . LYS C 2 226 ? 95.49545 201.67928 182.84192 1.000 100.03000 226 LYS C O 1
ATOM 6886 N N . ASN C 2 227 ? 96.87270 203.35349 182.25808 1.000 101.68000 227 ASN C N 1
ATOM 6887 C CA . ASN C 2 227 ? 95.86172 204.03962 181.45396 1.000 101.68000 227 ASN C CA 1
ATOM 6888 C C . ASN C 2 227 ? 95.87540 203.57901 179.99934 1.000 101.68000 227 ASN C C 1
ATOM 6889 O O . ASN C 2 227 ? 95.88627 204.39073 179.07659 1.000 101.68000 227 ASN C O 1
ATOM 6894 N N . GLY C 2 228 ? 95.85179 202.26268 179.79598 1.000 101.09000 228 GLY C N 1
ATOM 6895 C CA . GLY C 2 228 ? 95.71484 201.65480 178.48329 1.000 101.09000 228 GLY C CA 1
ATOM 6896 C C . GLY C 2 228 ? 96.52726 202.24955 177.34926 1.000 101.09000 228 GLY C C 1
ATOM 6897 O O . GLY C 2 228 ? 96.03667 202.34401 176.22082 1.000 101.09000 228 GLY C O 1
ATOM 6898 N N . VAL C 2 229 ? 97.76513 202.65077 177.62360 1.000 101.54000 229 VAL C N 1
ATOM 6899 C CA . VAL C 2 229 ? 98.65901 203.20998 176.61520 1.000 101.54000 229 VAL C CA 1
ATOM 6900 C C . VAL C 2 229 ? 99.72375 202.17314 176.29349 1.000 101.54000 229 VAL C C 1
ATOM 6901 O O . VAL C 2 229 ? 100.39673 201.66384 177.19775 1.000 101.54000 229 VAL C O 1
ATOM 6905 N N . VAL C 2 230 ? 99.87766 201.86339 175.00882 1.000 100.01000 230 VAL C N 1
ATOM 6906 C CA . VAL C 2 230 ? 100.85675 200.86934 174.58112 1.000 100.01000 230 VAL C CA 1
ATOM 6907 C C . VAL C 2 230 ? 102.24879 201.46547 174.76146 1.000 100.01000 230 VAL C C 1
ATOM 6908 O O . VAL C 2 230 ? 102.67297 202.32178 173.98110 1.000 100.01000 230 VAL C O 1
ATOM 6912 N N . CYS C 2 231 ? 102.96191 201.01635 175.79545 1.000 98.09000 231 CYS C N 1
ATOM 6913 C CA . CYS C 2 231 ? 104.31155 201.51558 176.03349 1.000 98.09000 231 CYS C CA 1
ATOM 6914 C C . CYS C 2 231 ? 105.27071 201.04206 174.94892 1.000 98.09000 231 CYS C C 1
ATOM 6915 O O . CYS C 2 231 ? 106.02476 201.84026 174.38150 1.000 98.09000 231 CYS C O 1
ATOM 6918 N N . SER C 2 232 ? 105.25221 199.74762 174.64293 1.000 97.60000 232 SER C N 1
ATOM 6919 C CA . SER C 2 232 ? 106.10807 199.19910 173.60124 1.000 97.60000 232 SER C CA 1
ATOM 6920 C C . SER C 2 232 ? 105.54275 197.86125 173.15294 1.000 97.60000 232 SER C C 1
ATOM 6921 O O . SER C 2 232 ? 104.72440 197.24890 173.84290 1.000 97.60000 232 SER C O 1
ATOM 6924 N N . MET C 2 233 ? 106.00044 197.41278 171.98619 1.000 99.11000 233 MET C N 1
ATOM 6925 C CA . MET C 2 233 ? 105.61082 196.12485 171.41419 1.000 99.11000 233 MET C CA 1
ATOM 6926 C C . MET C 2 233 ? 106.89300 195.37080 171.09472 1.000 99.11000 233 MET C C 1
ATOM 6927 O O . MET C 2 233 ? 107.33640 195.33097 169.93913 1.000 99.11000 233 MET C O 1
ATOM 6932 N N . PRO C 2 234 ? 107.52276 194.76485 172.10352 1.000 93.81000 234 PRO C N 1
ATOM 6933 C CA . PRO C 2 234 ? 108.82852 194.15609 171.88244 1.000 93.81000 234 PRO C CA 1
ATOM 6934 C C . PRO C 2 234 ? 108.69949 192.87877 171.07510 1.000 93.81000 234 PRO C C 1
ATOM 6935 O O . PRO C 2 234 ? 107.66905 192.18756 171.14028 1.000 93.81000 234 PRO C O 1
ATOM 6939 N N . PRO C 2 235 ? 109.72596 192.51768 170.30259 1.000 92.28000 235 PRO C N 1
ATOM 6940 C CA . PRO C 2 235 ? 110.98251 193.24114 170.09738 1.000 92.28000 235 PRO C CA 1
ATOM 6941 C C . PRO C 2 235 ? 110.98479 194.06231 168.81447 1.000 92.28000 235 PRO C C 1
ATOM 6942 O O . PRO C 2 235 ? 111.93877 193.98731 168.04731 1.000 92.28000 235 PRO C O 1
ATOM 6946 N N . ILE C 2 236 ? 109.94856 194.85222 168.53812 1.000 98.61000 236 ILE C N 1
ATOM 6947 C CA . ILE C 2 236 ? 109.86449 195.54220 167.25618 1.000 98.61000 236 ILE C CA 1
ATOM 6948 C C . ILE C 2 236 ? 110.18160 197.02417 167.40786 1.000 98.61000 236 ILE C C 1
ATOM 6949 O O . ILE C 2 236 ? 111.18595 197.50685 166.87376 1.000 98.61000 236 ILE C O 1
ATOM 6954 N N . ILE C 2 237 ? 109.33992 197.75534 168.14288 1.000 102.14000 237 ILE C N 1
ATOM 6955 C CA . ILE C 2 237 ? 109.49670 199.19704 168.30696 1.000 102.14000 237 ILE C CA 1
ATOM 6956 C C . ILE C 2 237 ? 108.87714 199.61981 169.62987 1.000 102.14000 237 ILE C C 1
ATOM 6957 O O . ILE C 2 237 ? 108.09884 198.88536 170.24057 1.000 102.14000 237 ILE C O 1
ATOM 6962 N N . ASN C 2 238 ? 109.22647 200.82557 170.06737 1.000 99.75000 238 ASN C N 1
ATOM 6963 C CA . ASN C 2 238 ? 108.69482 201.41469 171.28324 1.000 99.75000 238 ASN C CA 1
ATOM 6964 C C . ASN C 2 238 ? 107.49527 202.29759 170.94766 1.000 99.75000 238 ASN C C 1
ATOM 6965 O O . ASN C 2 238 ? 107.02511 202.34267 169.80750 1.000 99.75000 238 ASN C O 1
ATOM 6970 N N . GLY C 2 239 ? 106.99439 203.01407 171.94798 1.000 101.70000 239 GLY C N 1
ATOM 6971 C CA . GLY C 2 239 ? 105.86680 203.91339 171.77137 1.000 101.70000 239 GLY C CA 1
ATOM 6972 C C . GLY C 2 239 ? 106.32785 205.35654 171.66545 1.000 101.70000 239 GLY C C 1
ATOM 6973 O O . GLY C 2 239 ? 107.25652 205.77584 172.35613 1.000 101.70000 239 GLY C O 1
ATOM 6974 N N . GLU C 2 240 ? 105.66118 206.11120 170.78884 1.000 104.80000 240 GLU C N 1
ATOM 6975 C CA . GLU C 2 240 ? 106.01248 207.51504 170.60093 1.000 104.80000 240 GLU C CA 1
ATOM 6976 C C . GLU C 2 240 ? 105.74335 208.32622 171.86185 1.000 104.80000 240 GLU C C 1
ATOM 6977 O O . GLU C 2 240 ? 106.48323 209.26596 172.17506 1.000 104.80000 240 GLU C O 1
ATOM 6983 N N . HIS C 2 241 ? 104.68725 207.97735 172.59933 1.000 99.31000 241 HIS C N 1
ATOM 6984 C CA . HIS C 2 241 ? 104.33334 208.72960 173.79772 1.000 99.31000 241 HIS C CA 1
ATOM 6985 C C . HIS C 2 241 ? 105.40166 208.62735 174.87820 1.000 99.31000 241 HIS C C 1
ATOM 6986 O O . HIS C 2 241 ? 105.49155 209.50965 175.73889 1.000 99.31000 241 HIS C O 1
ATOM 6993 N N . SER C 2 242 ? 106.21863 207.57562 174.85223 1.000 97.23000 242 SER C N 1
ATOM 6994 C CA . SER C 2 242 ? 107.23060 207.34290 175.87457 1.000 97.23000 242 SER C CA 1
ATOM 6995 C C . SER C 2 242 ? 108.64567 207.55829 175.34645 1.000 97.23000 242 SER C C 1
ATOM 6996 O O . SER C 2 242 ? 109.60481 207.00714 175.89041 1.000 97.23000 242 SER C O 1
ATOM 6999 N N . LYS C 2 243 ? 108.79049 208.35546 174.29130 1.000 99.06000 243 LYS C N 1
ATOM 7000 C CA . LYS C 2 243 ? 110.10765 208.61589 173.72797 1.000 99.06000 243 LYS C CA 1
ATOM 7001 C C . LYS C 2 243 ? 110.97542 209.36797 174.72877 1.000 99.06000 243 LYS C C 1
ATOM 7002 O O . LYS C 2 243 ? 110.49017 210.21114 175.48716 1.000 99.06000 243 LYS C O 1
ATOM 7008 N N . ILE C 2 244 ? 112.26813 209.05623 174.72787 1.000 93.60000 244 ILE C N 1
ATOM 7009 C CA . ILE C 2 244 ? 113.23039 209.63747 175.65577 1.000 93.60000 244 ILE C CA 1
ATOM 7010 C C . ILE C 2 244 ? 114.10071 210.62672 174.89420 1.000 93.60000 244 ILE C C 1
ATOM 7011 O O . ILE C 2 244 ? 114.63419 210.30314 173.82611 1.000 93.60000 244 ILE C O 1
ATOM 7016 N N . THR C 2 245 ? 114.23258 211.83570 175.43722 1.000 96.26000 245 THR C N 1
ATOM 7017 C CA . THR C 2 245 ? 115.04416 212.87158 174.81138 1.000 96.26000 245 THR C CA 1
ATOM 7018 C C . THR C 2 245 ? 116.04451 213.44584 175.80568 1.000 96.26000 245 THR C C 1
ATOM 7019 O O . THR C 2 245 ? 116.17308 212.94233 176.92601 1.000 96.26000 245 THR C O 1
ATOM 7023 N N . LEU C 2 246 ? 116.75181 214.50547 175.40660 1.000 94.40000 246 LEU C N 1
ATOM 7024 C CA . LEU C 2 246 ? 117.76416 215.09977 176.27172 1.000 94.40000 246 LEU C CA 1
ATOM 7025 C C . LEU C 2 246 ? 117.16819 215.73497 177.52047 1.000 94.40000 246 LEU C C 1
ATOM 7026 O O . LEU C 2 246 ? 117.87982 215.89353 178.51770 1.000 94.40000 246 LEU C O 1
ATOM 7031 N N . LYS C 2 247 ? 115.88823 216.10267 177.49193 1.000 96.29000 247 LYS C N 1
ATOM 7032 C CA . LYS C 2 247 ? 115.25397 216.72491 178.64597 1.000 96.29000 247 LYS C CA 1
ATOM 7033 C C . LYS C 2 247 ? 114.84231 215.72155 179.71390 1.000 96.29000 247 LYS C C 1
ATOM 7034 O O . LYS C 2 247 ? 114.44536 216.13804 180.80722 1.000 96.29000 247 LYS C O 1
ATOM 7040 N N . THR C 2 248 ? 114.92275 214.42465 179.42897 1.000 91.79000 248 THR C N 1
ATOM 7041 C CA . THR C 2 248 ? 114.48504 213.41760 180.38503 1.000 91.79000 248 THR C CA 1
ATOM 7042 C C . THR C 2 248 ? 115.38907 213.40115 181.61000 1.000 91.79000 248 THR C C 1
ATOM 7043 O O . THR C 2 248 ? 116.60437 213.58754 181.51120 1.000 91.79000 248 THR C O 1
ATOM 7047 N N . LYS C 2 249 ? 114.78241 213.17835 182.77408 1.000 89.47000 249 LYS C N 1
ATOM 7048 C CA . LYS C 2 249 ? 115.51195 213.10180 184.02767 1.000 89.47000 249 LYS C CA 1
ATOM 7049 C C . LYS C 2 249 ? 115.40144 211.74903 184.71376 1.000 89.47000 249 LYS C C 1
ATOM 7050 O O . LYS C 2 249 ? 116.15147 211.49678 185.66255 1.000 89.47000 249 LYS C O 1
ATOM 7056 N N . ASN C 2 250 ? 114.49208 210.88153 184.27574 1.000 87.16000 250 ASN C N 1
ATOM 7057 C CA . ASN C 2 250 ? 114.34018 209.54326 184.82939 1.000 87.16000 250 ASN C CA 1
ATOM 7058 C C . ASN C 2 250 ? 114.15118 208.56328 183.68401 1.000 87.16000 250 ASN C C 1
ATOM 7059 O O . ASN C 2 250 ? 113.37158 208.82751 182.76423 1.000 87.16000 250 ASN C O 1
ATOM 7064 N N . VAL C 2 251 ? 114.85657 207.43692 183.73777 1.000 85.01000 251 VAL C N 1
ATOM 7065 C CA . VAL C 2 251 ? 114.82761 206.43936 182.67593 1.000 85.01000 251 VAL C CA 1
ATOM 7066 C C . VAL C 2 251 ? 114.36693 205.11505 183.26614 1.000 85.01000 251 VAL C C 1
ATOM 7067 O O . VAL C 2 251 ? 114.80376 204.72830 184.35552 1.000 85.01000 251 VAL C O 1
ATOM 7071 N N . PHE C 2 252 ? 113.47100 204.43603 182.55831 1.000 86.20000 252 PHE C N 1
ATOM 7072 C CA . PHE C 2 252 ? 113.01748 203.09812 182.90971 1.000 86.20000 252 PHE C CA 1
ATOM 7073 C C . PHE C 2 252 ? 113.53680 202.13904 181.84815 1.000 86.20000 252 PHE C C 1
ATOM 7074 O O . PHE C 2 252 ? 113.20754 202.28522 180.66562 1.000 86.20000 252 PHE C O 1
ATOM 7082 N N . ILE C 2 253 ? 114.35575 201.17507 182.26449 1.000 82.18000 253 ILE C N 1
ATOM 7083 C CA . ILE C 2 253 ? 114.98496 200.21625 181.36610 1.000 82.18000 253 ILE C CA 1
ATOM 7084 C C . ILE C 2 253 ? 114.35162 198.85692 181.61191 1.000 82.18000 253 ILE C C 1
ATOM 7085 O O . ILE C 2 253 ? 114.18237 198.44482 182.76484 1.000 82.18000 253 ILE C O 1
ATOM 7090 N N . GLU C 2 254 ? 113.99033 198.16822 180.53426 1.000 85.73000 254 GLU C N 1
ATOM 7091 C CA . GLU C 2 254 ? 113.38171 196.85243 180.63183 1.000 85.73000 254 GLU C CA 1
ATOM 7092 C C . GLU C 2 254 ? 114.00852 195.93418 179.59671 1.000 85.73000 254 GLU C C 1
ATOM 7093 O O . GLU C 2 254 ? 114.50963 196.38548 178.56513 1.000 85.73000 254 GLU C O 1
ATOM 7099 N N . ALA C 2 255 ? 113.97772 194.63793 179.88459 1.000 82.11000 255 ALA C N 1
ATOM 7100 C CA . ALA C 2 255 ? 114.53789 193.63542 178.99344 1.000 82.11000 255 ALA C CA 1
ATOM 7101 C C . ALA C 2 255 ? 113.59330 192.44841 178.93035 1.000 82.11000 255 ALA C C 1
ATOM 7102 O O . ALA C 2 255 ? 113.21955 191.89334 179.96738 1.000 82.11000 255 ALA C O 1
ATOM 7104 N N . THR C 2 256 ? 113.21230 192.06882 177.71534 1.000 84.88000 256 THR C N 1
ATOM 7105 C CA . THR C 2 256 ? 112.35563 190.91458 177.47530 1.000 84.88000 256 THR C CA 1
ATOM 7106 C C . THR C 2 256 ? 113.16626 189.83347 176.77892 1.000 84.88000 256 THR C C 1
ATOM 7107 O O . THR C 2 256 ? 113.83725 190.10450 175.77744 1.000 84.88000 256 THR C O 1
ATOM 7111 N N . ALA C 2 257 ? 113.10242 188.61249 177.30374 1.000 82.05000 257 ALA C N 1
ATOM 7112 C CA . ALA C 2 257 ? 113.97873 187.55965 176.82201 1.000 82.05000 257 ALA C CA 1
ATOM 7113 C C . ALA C 2 257 ? 113.34688 186.19137 177.02261 1.000 82.05000 257 ALA C C 1
ATOM 7114 O O . ALA C 2 257 ? 112.43628 186.00640 177.83902 1.000 82.05000 257 ALA C O 1
ATOM 7116 N N . THR C 2 258 ? 113.85506 185.23350 176.24409 1.000 82.68000 258 THR C N 1
ATOM 7117 C CA . THR C 2 258 ? 113.59102 183.81581 176.43342 1.000 82.68000 258 THR C CA 1
ATOM 7118 C C . THR C 2 258 ? 114.72064 183.09738 177.15935 1.000 82.68000 258 THR C C 1
ATOM 7119 O O . THR C 2 258 ? 114.51724 181.97317 177.62898 1.000 82.68000 258 THR C O 1
ATOM 7123 N N . ASP C 2 259 ? 115.89811 183.71346 177.25376 1.000 80.95000 259 ASP C N 1
ATOM 7124 C CA . ASP C 2 259 ? 117.02701 183.17233 178.00083 1.000 80.95000 259 ASP C CA 1
ATOM 7125 C C . ASP C 2 259 ? 117.24863 184.04481 179.23028 1.000 80.95000 259 ASP C C 1
ATOM 7126 O O . ASP C 2 259 ? 117.46148 185.25454 179.10609 1.000 80.95000 259 ASP C O 1
ATOM 7131 N N . LYS C 2 260 ? 117.20344 183.43052 180.41140 1.000 78.62000 260 LYS C N 1
ATOM 7132 C CA . LYS C 2 260 ? 117.18179 184.20138 181.64863 1.000 78.62000 260 LYS C CA 1
ATOM 7133 C C . LYS C 2 260 ? 118.55368 184.73973 182.04180 1.000 78.62000 260 LYS C C 1
ATOM 7134 O O . LYS C 2 260 ? 118.63700 185.81881 182.63702 1.000 78.62000 260 LYS C O 1
ATOM 7140 N N . GLN C 2 261 ? 119.63143 184.01311 181.73897 1.000 74.91000 261 GLN C N 1
ATOM 7141 C CA . GLN C 2 261 ? 120.95415 184.43441 182.19522 1.000 74.91000 261 GLN C CA 1
ATOM 7142 C C . GLN C 2 261 ? 121.46588 185.63664 181.40800 1.000 74.91000 261 GLN C C 1
ATOM 7143 O O . GLN C 2 261 ? 122.02875 186.57673 181.98826 1.000 74.91000 261 GLN C O 1
ATOM 7149 N N . LYS C 2 262 ? 121.28916 185.62363 180.08598 1.000 76.41000 262 LYS C N 1
ATOM 7150 C CA . LYS C 2 262 ? 121.77462 186.73205 179.27397 1.000 76.41000 262 LYS C CA 1
ATOM 7151 C C . LYS C 2 262 ? 121.04049 188.02523 179.59411 1.000 76.41000 262 LYS C C 1
ATOM 7152 O O . LYS C 2 262 ? 121.62418 189.10976 179.48581 1.000 76.41000 262 LYS C O 1
ATOM 7158 N N . ALA C 2 263 ? 119.77281 187.93445 179.99825 1.000 75.79000 263 ALA C N 1
ATOM 7159 C CA . ALA C 2 263 ? 119.06376 189.12494 180.44912 1.000 75.79000 263 ALA C CA 1
ATOM 7160 C C . ALA C 2 263 ? 119.73711 189.72638 181.67380 1.000 75.79000 263 ALA C C 1
ATOM 7161 O O . ALA C 2 263 ? 119.91914 190.94738 181.75452 1.000 75.79000 263 ALA C O 1
ATOM 7163 N N . TYR C 2 264 ? 120.12867 188.88089 182.63085 1.000 75.16000 264 TYR C N 1
ATOM 7164 C CA . TYR C 2 264 ? 120.85023 189.36963 183.80041 1.000 75.16000 264 TYR C CA 1
ATOM 7165 C C . TYR C 2 264 ? 122.13616 190.06934 183.39138 1.000 75.16000 264 TYR C C 1
ATOM 7166 O O . TYR C 2 264 ? 122.44062 191.16595 183.87799 1.000 75.16000 264 TYR C O 1
ATOM 7175 N N . VAL C 2 265 ? 122.90042 189.44766 182.49176 1.000 72.55000 265 VAL C N 1
ATOM 7176 C CA . VAL C 2 265 ? 124.18425 190.01473 182.08979 1.000 72.55000 265 VAL C CA 1
ATOM 7177 C C . VAL C 2 265 ? 123.99175 191.37099 181.42142 1.000 72.55000 265 VAL C C 1
ATOM 7178 O O . VAL C 2 265 ? 124.67736 192.34756 181.75580 1.000 72.55000 265 VAL C O 1
ATOM 7182 N N . VAL C 2 266 ? 123.05303 191.45737 180.47654 1.000 73.55000 266 VAL C N 1
ATOM 7183 C CA . VAL C 2 266 ? 122.84179 192.70250 179.74449 1.000 73.55000 266 VAL C CA 1
ATOM 7184 C C . VAL C 2 266 ? 122.34901 193.80090 180.67746 1.000 73.55000 266 VAL C C 1
ATOM 7185 O O . VAL C 2 266 ? 122.81606 194.94849 180.61396 1.000 73.55000 266 VAL C O 1
ATOM 7189 N N . LEU C 2 267 ? 121.39892 193.47379 181.55674 1.000 74.94000 267 LEU C N 1
ATOM 7190 C CA . LEU C 2 267 ? 120.88329 194.47469 182.48110 1.000 74.94000 267 LEU C CA 1
ATOM 7191 C C . LEU C 2 267 ? 121.97792 194.98398 183.40650 1.000 74.94000 267 LEU C C 1
ATOM 7192 O O . LEU C 2 267 ? 122.08729 196.19336 183.63729 1.000 74.94000 267 LEU C O 1
ATOM 7197 N N . ASP C 2 268 ? 122.80426 194.07947 183.94224 1.000 73.43000 268 ASP C N 1
ATOM 7198 C CA . ASP C 2 268 ? 123.88632 194.51207 184.81927 1.000 73.43000 268 ASP C CA 1
ATOM 7199 C C . ASP C 2 268 ? 124.87468 195.40168 184.08002 1.000 73.43000 268 ASP C C 1
ATOM 7200 O O . ASP C 2 268 ? 125.30132 196.43384 184.61095 1.000 73.43000 268 ASP C O 1
ATOM 7205 N N . THR C 2 269 ? 125.24148 195.02896 182.85117 1.000 72.13000 269 THR C N 1
ATOM 7206 C CA . THR C 2 269 ? 126.18092 195.84511 182.08797 1.000 72.13000 269 THR C CA 1
ATOM 7207 C C . THR C 2 269 ? 125.64025 197.25376 181.87993 1.000 72.13000 269 THR C C 1
ATOM 7208 O O . THR C 2 269 ? 126.32433 198.24597 182.16888 1.000 72.13000 269 THR C O 1
ATOM 7212 N N . ILE C 2 270 ? 124.39688 197.36040 181.40492 1.000 73.86000 270 ILE C N 1
ATOM 7213 C CA . ILE C 2 270 ? 123.82795 198.67744 181.13382 1.000 73.86000 270 ILE C CA 1
ATOM 7214 C C . ILE C 2 270 ? 123.69789 199.48615 182.41782 1.000 73.86000 270 ILE C C 1
ATOM 7215 O O . ILE C 2 270 ? 124.02530 200.67744 182.45005 1.000 73.86000 270 ILE C O 1
ATOM 7220 N N . VAL C 2 271 ? 123.23472 198.85862 183.50018 1.000 75.23000 271 VAL C N 1
ATOM 7221 C CA . VAL C 2 271 ? 122.95931 199.61803 184.71108 1.000 75.23000 271 VAL C CA 1
ATOM 7222 C C . VAL C 2 271 ? 124.24181 200.00907 185.43371 1.000 75.23000 271 VAL C C 1
ATOM 7223 O O . VAL C 2 271 ? 124.24294 200.96755 186.21386 1.000 75.23000 271 VAL C O 1
ATOM 7227 N N . THR C 2 272 ? 125.34624 199.29887 185.19950 1.000 74.11000 272 THR C N 1
ATOM 7228 C CA . THR C 2 272 ? 126.59602 199.68608 185.84205 1.000 74.11000 272 THR C CA 1
ATOM 7229 C C . THR C 2 272 ? 127.38572 200.69201 185.01829 1.000 74.11000 272 THR C C 1
ATOM 7230 O O . THR C 2 272 ? 128.05315 201.56164 185.58708 1.000 74.11000 272 THR C O 1
ATOM 7234 N N . LEU C 2 273 ? 127.33237 200.59293 183.68798 1.000 74.18000 273 LEU C N 1
ATOM 7235 C CA . LEU C 2 273 ? 128.11455 201.51023 182.86473 1.000 74.18000 273 LEU C CA 1
ATOM 7236 C C . LEU C 2 273 ? 127.63752 202.95121 183.01322 1.000 74.18000 273 LEU C C 1
ATOM 7237 O O . LEU C 2 273 ? 128.45562 203.87553 183.07054 1.000 74.18000 273 LEU C O 1
ATOM 7242 N N . PHE C 2 274 ? 126.32415 203.16738 183.08066 1.000 77.00000 274 PHE C N 1
ATOM 7243 C CA . PHE C 2 274 ? 125.75818 204.50928 183.05888 1.000 77.00000 274 PHE C CA 1
ATOM 7244 C C . PHE C 2 274 ? 125.16953 204.93527 184.39809 1.000 77.00000 274 PHE C C 1
ATOM 7245 O O . PHE C 2 274 ? 124.29483 205.80580 184.42996 1.000 77.00000 274 PHE C O 1
ATOM 7253 N N . SER C 2 275 ? 125.62633 204.35060 185.50236 1.000 78.65000 275 SER C N 1
ATOM 7254 C CA . SER C 2 275 ? 125.15341 204.78819 186.80821 1.000 78.65000 275 SER C CA 1
ATOM 7255 C C . SER C 2 275 ? 125.95060 205.96061 187.36284 1.000 78.65000 275 SER C C 1
ATOM 7256 O O . SER C 2 275 ? 125.59202 206.48487 188.42208 1.000 78.65000 275 SER C O 1
ATOM 7259 N N . GLN C 2 276 ? 127.02202 206.37660 186.68632 1.000 80.03000 276 GLN C N 1
ATOM 7260 C CA . GLN C 2 276 ? 127.79050 207.52571 187.14776 1.000 80.03000 276 GLN C CA 1
ATOM 7261 C C . GLN C 2 276 ? 127.09494 208.84253 186.83622 1.000 80.03000 276 GLN C C 1
ATOM 7262 O O . GLN C 2 276 ? 127.26029 209.81514 187.57979 1.000 80.03000 276 GLN C O 1
ATOM 7268 N N . TYR C 2 277 ? 126.32124 208.89506 185.75083 1.000 80.76000 277 TYR C N 1
ATOM 7269 C CA . TYR C 2 277 ? 125.64221 210.12152 185.35459 1.000 80.76000 277 TYR C CA 1
ATOM 7270 C C . TYR C 2 277 ? 124.49865 210.49375 186.28569 1.000 80.76000 277 TYR C C 1
ATOM 7271 O O . TYR C 2 277 ? 123.97073 211.60438 186.17295 1.000 80.76000 277 TYR C O 1
ATOM 7280 N N . CYS C 2 278 ? 124.10351 209.60309 187.18880 1.000 86.10000 278 CYS C N 1
ATOM 7281 C CA . CYS C 2 278 ? 123.05404 209.91757 188.14437 1.000 86.10000 278 CYS C CA 1
ATOM 7282 C C . CYS C 2 278 ? 123.51077 211.00717 189.10631 1.000 86.10000 278 CYS C C 1
ATOM 7283 O O . CYS C 2 278 ? 124.70372 211.17397 189.37052 1.000 86.10000 278 CYS C O 1
ATOM 7286 N N . GLN C 2 279 ? 122.53887 211.76126 189.62700 1.000 89.67000 279 GLN C N 1
ATOM 7287 C CA . GLN C 2 279 ? 122.85180 212.79908 190.60382 1.000 89.67000 279 GLN C CA 1
ATOM 7288 C C . GLN C 2 279 ? 123.52200 212.21238 191.83782 1.000 89.67000 279 GLN C C 1
ATOM 7289 O O . GLN C 2 279 ? 124.34488 212.87886 192.47547 1.000 89.67000 279 GLN C O 1
ATOM 7295 N N . LYS C 2 280 ? 123.18963 210.97111 192.18431 1.000 87.77000 280 LYS C N 1
ATOM 7296 C CA . LYS C 2 280 ? 123.87648 210.23689 193.24086 1.000 87.77000 280 LYS C CA 1
ATOM 7297 C C . LYS C 2 280 ? 124.66380 209.11025 192.58730 1.000 87.77000 280 LYS C C 1
ATOM 7298 O O . LYS C 2 280 ? 124.08322 208.07228 192.23535 1.000 87.77000 280 LYS C O 1
ATOM 7304 N N . PRO C 2 281 ? 125.97433 209.26157 192.40072 1.000 84.50000 281 PRO C N 1
ATOM 7305 C CA . PRO C 2 281 ? 126.71407 208.33001 191.53950 1.000 84.50000 281 PRO C CA 1
ATOM 7306 C C . PRO C 2 281 ? 126.66657 206.89864 192.05147 1.000 84.50000 281 PRO C C 1
ATOM 7307 O O . PRO C 2 281 ? 126.74661 206.64545 193.25500 1.000 84.50000 281 PRO C O 1
ATOM 7311 N N . PHE C 2 282 ? 126.54413 205.96118 191.10981 1.000 80.85000 282 PHE C N 1
ATOM 7312 C CA . PHE C 2 282 ? 126.58984 204.52663 191.38784 1.000 80.85000 282 PHE C CA 1
ATOM 7313 C C . PHE C 2 282 ? 125.51657 204.12354 192.40222 1.000 80.85000 282 PHE C C 1
ATOM 7314 O O . PHE C 2 282 ? 125.80004 203.59547 193.47827 1.000 80.85000 282 PHE C O 1
ATOM 7322 N N . HIS C 2 283 ? 124.26516 204.38783 192.03399 1.000 84.17000 283 HIS C N 1
ATOM 7323 C CA . HIS C 2 283 ? 123.12318 204.03527 192.86676 1.000 84.17000 283 HIS C CA 1
ATOM 7324 C C . HIS C 2 283 ? 121.92130 203.77801 191.97329 1.000 84.17000 283 HIS C C 1
ATOM 7325 O O . HIS C 2 283 ? 121.57382 204.62152 191.14257 1.000 84.17000 283 HIS C O 1
ATOM 7332 N N . VAL C 2 284 ? 121.29393 202.61595 192.14695 1.000 82.51000 284 VAL C N 1
ATOM 7333 C CA . VAL C 2 284 ? 120.13306 202.21550 191.36365 1.000 82.51000 284 VAL C CA 1
ATOM 7334 C C . VAL C 2 284 ? 119.03377 201.77531 192.31893 1.000 82.51000 284 VAL C C 1
ATOM 7335 O O . VAL C 2 284 ? 119.30206 201.33783 193.44181 1.000 82.51000 284 VAL C O 1
ATOM 7339 N N . GLU C 2 285 ? 117.78758 201.89946 191.87114 1.000 88.76000 285 GLU C N 1
ATOM 7340 C CA . GLU C 2 285 ? 116.63700 201.42396 192.62210 1.000 88.76000 285 GLU C CA 1
ATOM 7341 C C . GLU C 2 285 ? 116.03812 200.20358 191.93549 1.000 88.76000 285 GLU C C 1
ATOM 7342 O O . GLU C 2 285 ? 116.11859 200.05453 190.71323 1.000 88.76000 285 GLU C O 1
ATOM 7348 N N . GLN C 2 286 ? 115.43264 199.33442 192.73644 1.000 86.39000 286 GLN C N 1
ATOM 7349 C CA . GLN C 2 286 ? 115.00046 198.02416 192.27857 1.000 86.39000 286 GLN C CA 1
ATOM 7350 C C . GLN C 2 286 ? 113.56724 198.05297 191.75447 1.000 86.39000 286 GLN C C 1
ATOM 7351 O O . GLN C 2 286 ? 112.77723 198.94707 192.06303 1.000 86.39000 286 GLN C O 1
ATOM 7357 N N . VAL C 2 287 ? 113.24630 197.04358 190.94874 1.000 85.61000 287 VAL C N 1
ATOM 7358 C CA . VAL C 2 287 ? 111.92794 196.84941 190.36018 1.000 85.61000 287 VAL C CA 1
ATOM 7359 C C . VAL C 2 287 ? 111.47817 195.42939 190.67248 1.000 85.61000 287 VAL C C 1
ATOM 7360 O O . VAL C 2 287 ? 112.27813 194.48830 190.60704 1.000 85.61000 287 VAL C O 1
ATOM 7364 N N . GLU C 2 288 ? 110.20309 195.27505 191.02071 1.000 88.10000 288 GLU C N 1
ATOM 7365 C CA . GLU C 2 288 ? 109.63411 193.97754 191.35926 1.000 88.10000 288 GLU C CA 1
ATOM 7366 C C . GLU C 2 288 ? 108.84380 193.43066 190.17861 1.000 88.10000 288 GLU C C 1
ATOM 7367 O O . GLU C 2 288 ? 108.05444 194.15322 189.56272 1.000 88.10000 288 GLU C O 1
ATOM 7373 N N . VAL C 2 289 ? 109.06782 192.15839 189.86263 1.000 87.33000 289 VAL C N 1
ATOM 7374 C CA . VAL C 2 289 ? 108.36352 191.46750 188.78977 1.000 87.33000 289 VAL C CA 1
ATOM 7375 C C . VAL C 2 289 ? 107.72925 190.21161 189.36684 1.000 87.33000 289 VAL C C 1
ATOM 7376 O O . VAL C 2 289 ? 108.41588 189.39886 189.99468 1.000 87.33000 289 VAL C O 1
ATOM 7380 N N . GLU C 2 290 ? 106.42715 190.04822 189.15296 1.000 91.74000 290 GLU C N 1
ATOM 7381 C CA . GLU C 2 290 ? 105.70372 188.88004 189.63130 1.000 91.74000 290 GLU C CA 1
ATOM 7382 C C . GLU C 2 290 ? 104.99622 188.19602 188.47124 1.000 91.74000 290 GLU C C 1
ATOM 7383 O O . GLU C 2 290 ? 104.44285 188.85857 187.58835 1.000 91.74000 290 GLU C O 1
ATOM 7389 N N . TYR C 2 291 ? 105.02773 186.86755 188.47401 1.000 92.10000 291 TYR C N 1
ATOM 7390 C CA . TYR C 2 291 ? 104.37043 186.06351 187.45424 1.000 92.10000 291 TYR C CA 1
ATOM 7391 C C . TYR C 2 291 ? 103.00723 185.61911 187.96429 1.000 92.10000 291 TYR C C 1
ATOM 7392 O O . TYR C 2 291 ? 102.90481 185.02564 189.04254 1.000 92.10000 291 TYR C O 1
ATOM 7401 N N . GLU C 2 292 ? 101.96415 185.90968 187.18581 1.000 98.34000 292 GLU C N 1
ATOM 7402 C CA . GLU C 2 292 ? 100.60882 185.57639 187.60769 1.000 98.34000 292 GLU C CA 1
ATOM 7403 C C . GLU C 2 292 ? 100.37511 184.07174 187.62359 1.000 98.34000 292 GLU C C 1
ATOM 7404 O O . GLU C 2 292 ? 99.64641 183.56886 188.48601 1.000 98.34000 292 GLU C O 1
ATOM 7410 N N . GLU C 2 293 ? 100.97986 183.34220 186.68414 1.000 102.38000 293 GLU C N 1
ATOM 7411 C CA . GLU C 2 293 ? 100.75846 181.90227 186.59985 1.000 102.38000 293 GLU C CA 1
ATOM 7412 C C . GLU C 2 293 ? 101.29178 181.17938 187.83049 1.000 102.38000 293 GLU C C 1
ATOM 7413 O O . GLU C 2 293 ? 100.65937 180.24078 188.32742 1.000 102.38000 293 GLU C O 1
ATOM 7419 N N . THR C 2 294 ? 102.44959 181.59752 188.33604 1.000 101.42000 294 THR C N 1
ATOM 7420 C CA . THR C 2 294 ? 103.08272 180.92550 189.46306 1.000 101.42000 294 THR C CA 1
ATOM 7421 C C . THR C 2 294 ? 102.90224 181.65981 190.78396 1.000 101.42000 294 THR C C 1
ATOM 7422 O O . THR C 2 294 ? 102.83180 181.01309 191.83385 1.000 101.42000 294 THR C O 1
ATOM 7426 N N . GLY C 2 295 ? 102.80864 182.98630 190.76115 1.000 99.61000 295 GLY C N 1
ATOM 7427 C CA . GLY C 2 295 ? 102.67174 183.74963 191.98347 1.000 99.61000 295 GLY C CA 1
ATOM 7428 C C . GLY C 2 295 ? 103.96891 184.09216 192.67731 1.000 99.61000 295 GLY C C 1
ATOM 7429 O O . GLY C 2 295 ? 103.93398 184.60629 193.80065 1.000 99.61000 295 GLY C O 1
ATOM 7430 N N . GLU C 2 296 ? 105.10943 183.82559 192.05092 1.000 97.80000 296 GLU C N 1
ATOM 7431 C CA . GLU C 2 296 ? 106.40585 184.14750 192.62555 1.000 97.80000 296 GLU C CA 1
ATOM 7432 C C . GLU C 2 296 ? 106.80067 185.57833 192.28121 1.000 97.80000 296 GLU C C 1
ATOM 7433 O O . GLU C 2 296 ? 106.35520 186.14228 191.27900 1.000 97.80000 296 GLU C O 1
ATOM 7439 N N . LYS C 2 297 ? 107.64566 186.16290 193.12692 1.000 93.04000 297 LYS C N 1
ATOM 7440 C CA . LYS C 2 297 ? 108.08915 187.54057 192.97123 1.000 93.04000 297 LYS C CA 1
ATOM 7441 C C . LYS C 2 297 ? 109.60941 187.59928 192.95879 1.000 93.04000 297 LYS C C 1
ATOM 7442 O O . LYS C 2 297 ? 110.27339 186.87751 193.70877 1.000 93.04000 297 LYS C O 1
ATOM 7448 N N . GLU C 2 298 ? 110.15541 188.46657 192.10876 1.000 88.68000 298 GLU C N 1
ATOM 7449 C CA . GLU C 2 298 ? 111.59074 188.67752 192.01263 1.000 88.68000 298 GLU C CA 1
ATOM 7450 C C . GLU C 2 298 ? 111.88567 190.17039 192.00198 1.000 88.68000 298 GLU C C 1
ATOM 7451 O O . GLU C 2 298 ? 111.03503 190.99089 191.65065 1.000 88.68000 298 GLU C O 1
ATOM 7457 N N . LEU C 2 299 ? 113.11069 190.51217 192.39303 1.000 86.00000 299 LEU C N 1
ATOM 7458 C CA . LEU C 2 299 ? 113.59793 191.88471 192.38680 1.000 86.00000 299 LEU C CA 1
ATOM 7459 C C . LEU C 2 299 ? 114.78788 191.98554 191.44629 1.000 86.00000 299 LEU C C 1
ATOM 7460 O O . LEU C 2 299 ? 115.63639 191.08905 191.41620 1.000 86.00000 299 LEU C O 1
ATOM 7465 N N . TYR C 2 300 ? 114.84764 193.06903 190.68149 1.000 82.05000 300 TYR C N 1
ATOM 7466 C CA . TYR C 2 300 ? 115.93370 193.28078 189.73902 1.000 82.05000 300 TYR C CA 1
ATOM 7467 C C . TYR C 2 300 ? 116.37761 194.73352 189.80381 1.000 82.05000 300 TYR C C 1
ATOM 7468 O O . TYR C 2 300 ? 115.60453 195.59715 190.22966 1.000 82.05000 300 TYR C O 1
ATOM 7477 N N . PRO C 2 301 ? 117.62211 195.03538 189.41089 1.000 80.11000 301 PRO C N 1
ATOM 7478 C CA . PRO C 2 301 ? 118.69652 194.13957 188.95857 1.000 80.11000 301 PRO C CA 1
ATOM 7479 C C . PRO C 2 301 ? 119.38789 193.44248 190.12218 1.000 80.11000 301 PRO C C 1
ATOM 7480 O O . PRO C 2 301 ? 119.14825 193.77025 191.27890 1.000 80.11000 301 PRO C O 1
ATOM 7484 N N . LEU C 2 302 ? 120.25242 192.46986 189.84115 1.000 80.07000 302 LEU C N 1
ATOM 7485 C CA . LEU C 2 302 ? 120.86483 191.66616 190.89066 1.000 80.07000 302 LEU C CA 1
ATOM 7486 C C . LEU C 2 302 ? 122.09926 192.32871 191.49516 1.000 80.07000 302 LEU C C 1
ATOM 7487 O O . LEU C 2 302 ? 122.24934 192.34908 192.72080 1.000 80.07000 302 LEU C O 1
ATOM 7492 N N . LEU C 2 303 ? 122.98251 192.87253 190.65775 1.000 77.39000 303 LEU C N 1
ATOM 7493 C CA . LEU C 2 303 ? 124.26815 193.41497 191.09971 1.000 77.39000 303 LEU C CA 1
ATOM 7494 C C . LEU C 2 303 ? 125.02247 192.37905 191.93212 1.000 77.39000 303 LEU C C 1
ATOM 7495 O O . LEU C 2 303 ? 125.28495 192.55767 193.12226 1.000 77.39000 303 LEU C O 1
ATOM 7500 N N . SER C 2 304 ? 125.35995 191.27440 191.27517 1.000 77.26000 304 SER C N 1
ATOM 7501 C CA . SER C 2 304 ? 125.89749 190.10816 191.96163 1.000 77.26000 304 SER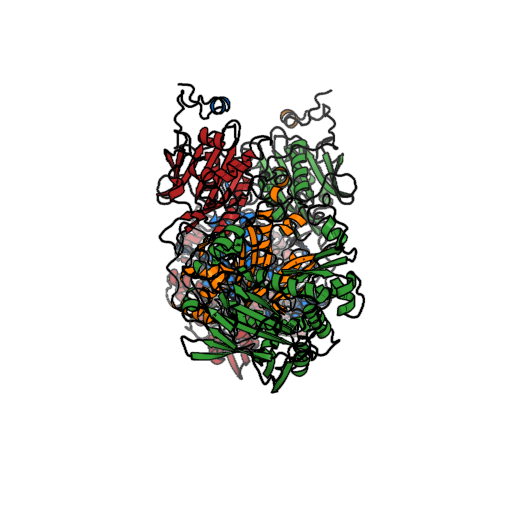 C CA 1
ATOM 7502 C C . SER C 2 304 ? 127.40212 190.24545 192.15897 1.000 77.26000 304 SER C C 1
ATOM 7503 O O . SER C 2 304 ? 128.15521 190.36763 191.18744 1.000 77.26000 304 SER C O 1
ATOM 7506 N N . TYR C 2 305 ? 127.83514 190.21612 193.41605 1.000 72.88000 305 TYR C N 1
ATOM 7507 C CA . TYR C 2 305 ? 129.24219 190.08934 193.77018 1.000 72.88000 305 TYR C CA 1
ATOM 7508 C C . TYR C 2 305 ? 129.51061 188.62688 194.09434 1.000 72.88000 305 TYR C C 1
ATOM 7509 O O . TYR C 2 305 ? 128.89718 188.07240 195.01201 1.000 72.88000 305 TYR C O 1
ATOM 7518 N N . ARG C 2 306 ? 130.41902 188.00387 193.35081 1.000 73.29000 306 ARG C N 1
ATOM 7519 C CA . ARG C 2 306 ? 130.63782 186.56623 193.46034 1.000 73.29000 306 ARG C CA 1
ATOM 7520 C C . ARG C 2 306 ? 131.93099 186.28231 194.21022 1.000 73.29000 306 ARG C C 1
ATOM 7521 O O . ARG C 2 306 ? 132.98614 186.80973 193.85525 1.000 73.29000 306 ARG C O 1
ATOM 7529 N N . GLU C 2 307 ? 131.85180 185.43832 195.23268 1.000 76.27000 307 GLU C N 1
ATOM 7530 C CA . GLU C 2 307 ? 132.99818 185.12262 196.07285 1.000 76.27000 307 GLU C CA 1
ATOM 7531 C C . GLU C 2 307 ? 133.58736 183.78125 195.66329 1.000 76.27000 307 GLU C C 1
ATOM 7532 O O . GLU C 2 307 ? 132.87397 182.77497 195.60768 1.000 76.27000 307 GLU C O 1
ATOM 7538 N N . MET C 2 308 ? 134.88635 183.77367 195.38490 1.000 75.00000 308 MET C N 1
ATOM 7539 C CA . MET C 2 308 ? 135.62603 182.57507 195.02377 1.000 75.00000 308 MET C CA 1
ATOM 7540 C C . MET C 2 308 ? 136.77520 182.36846 196.00087 1.000 75.00000 308 MET C C 1
ATOM 7541 O O . MET C 2 308 ? 137.21167 183.29303 196.69177 1.000 75.00000 308 MET C O 1
ATOM 7546 N N . THR C 2 309 ? 137.27581 181.13459 196.03811 1.000 76.53000 309 THR C N 1
ATOM 7547 C CA . THR C 2 309 ? 138.37694 180.75760 196.92456 1.000 76.53000 309 THR C CA 1
ATOM 7548 C C . THR C 2 309 ? 139.41563 180.01726 196.08820 1.000 76.53000 309 THR C C 1
ATOM 7549 O O . THR C 2 309 ? 139.15251 178.91541 195.59938 1.000 76.53000 309 THR C O 1
ATOM 7553 N N . VAL C 2 310 ? 140.58869 180.62235 195.92695 1.000 75.39000 310 VAL C N 1
ATOM 7554 C CA . VAL C 2 310 ? 141.66492 180.03826 195.14127 1.000 75.39000 310 VAL C CA 1
ATOM 7555 C C . VAL C 2 310 ? 142.83264 179.70878 196.06168 1.000 75.39000 310 VAL C C 1
ATOM 7556 O O . VAL C 2 310 ? 142.88103 180.11313 197.22658 1.000 75.39000 310 VAL C O 1
ATOM 7560 N N . THR C 2 311 ? 143.78615 178.95656 195.52297 1.000 77.90000 311 THR C N 1
ATOM 7561 C CA . THR C 2 311 ? 144.98674 178.56602 196.24724 1.000 77.90000 311 THR C CA 1
ATOM 7562 C C . THR C 2 311 ? 146.21140 179.11519 195.53040 1.000 77.90000 311 THR C C 1
ATOM 7563 O O . THR C 2 311 ? 146.34911 178.95256 194.31360 1.000 77.90000 311 THR C O 1
ATOM 7567 N N . THR C 2 312 ? 147.09157 179.76687 196.28834 1.000 80.36000 312 THR C N 1
ATOM 7568 C CA . THR C 2 312 ? 148.28794 180.36658 195.69969 1.000 80.36000 312 THR C CA 1
ATOM 7569 C C . THR C 2 312 ? 149.20728 179.35210 195.02731 1.000 80.36000 312 THR C C 1
ATOM 7570 O O . THR C 2 312 ? 149.68309 179.63495 193.91257 1.000 80.36000 312 THR C O 1
ATOM 7574 N N . PRO C 2 313 ? 149.52526 178.19344 195.62753 1.000 78.92000 313 PRO C N 1
ATOM 7575 C CA . PRO C 2 313 ? 150.43684 177.26187 194.94029 1.000 78.92000 313 PRO C CA 1
ATOM 7576 C C . PRO C 2 313 ? 149.94672 176.82980 193.57246 1.000 78.92000 313 PRO C C 1
ATOM 7577 O O . PRO C 2 313 ? 150.75610 176.68917 192.64953 1.000 78.92000 313 PRO C O 1
ATOM 7581 N N . GLU C 2 314 ? 148.64014 176.61999 193.41120 1.000 80.37000 314 GLU C N 1
ATOM 7582 C CA . GLU C 2 314 ? 148.11458 176.23803 192.10502 1.000 80.37000 314 GLU C CA 1
ATOM 7583 C C . GLU C 2 314 ? 148.32068 177.34620 191.08106 1.000 80.37000 314 GLU C C 1
ATOM 7584 O O . GLU C 2 314 ? 148.70134 177.07697 189.93550 1.000 80.37000 314 GLU C O 1
ATOM 7590 N N . ILE C 2 315 ? 148.08167 178.59762 191.47743 1.000 74.91000 315 ILE C N 1
ATOM 7591 C CA . ILE C 2 315 ? 148.28385 179.72022 190.56732 1.000 74.91000 315 ILE C CA 1
ATOM 7592 C C . ILE C 2 315 ? 149.75094 179.82947 190.17289 1.000 74.91000 315 ILE C C 1
ATOM 7593 O O . ILE C 2 315 ? 150.08068 180.02073 188.99532 1.000 74.91000 315 ILE C O 1
ATOM 7598 N N . ASN C 2 316 ? 150.65395 179.70608 191.15015 1.000 74.93000 316 ASN C N 1
ATOM 7599 C CA . ASN C 2 316 ? 152.08050 179.78468 190.85001 1.000 74.93000 316 ASN C CA 1
ATOM 7600 C C . ASN C 2 316 ? 152.51226 178.66063 189.91967 1.000 74.93000 316 ASN C C 1
ATOM 7601 O O . ASN C 2 316 ? 153.27195 178.88722 188.97161 1.000 74.93000 316 ASN C O 1
ATOM 7606 N N . THR C 2 317 ? 152.03702 177.44042 190.17366 1.000 74.03000 317 THR C N 1
ATOM 7607 C CA . THR C 2 317 ? 152.40340 176.31220 189.32695 1.000 74.03000 317 THR C CA 1
ATOM 7608 C C . THR C 2 317 ? 151.87668 176.49132 187.91069 1.000 74.03000 317 THR C C 1
ATOM 7609 O O . THR C 2 317 ? 152.57617 176.18669 186.93877 1.000 74.03000 317 THR C O 1
ATOM 7613 N N . LYS C 2 318 ? 150.64578 176.98548 187.77130 1.000 71.59000 318 LYS C N 1
ATOM 7614 C CA . LYS C 2 318 ? 150.06655 177.13249 186.44224 1.000 71.59000 318 LYS C CA 1
ATOM 7615 C C . LYS C 2 318 ? 150.73750 178.25724 185.66561 1.000 71.59000 318 LYS C C 1
ATOM 7616 O O . LYS C 2 318 ? 150.93527 178.14660 184.45061 1.000 71.59000 318 LYS C O 1
ATOM 7622 N N . ILE C 2 319 ? 151.10066 179.34240 186.34369 1.000 71.58000 319 ILE C N 1
ATOM 7623 C CA . ILE C 2 319 ? 151.71792 180.47718 185.66262 1.000 71.58000 319 ILE C CA 1
ATOM 7624 C C . ILE C 2 319 ? 153.22794 180.30984 185.54769 1.000 71.58000 319 ILE C C 1
ATOM 7625 O O . ILE C 2 319 ? 153.80686 180.56987 184.49059 1.000 71.58000 319 ILE C O 1
ATOM 7630 N N . GLY C 2 320 ? 153.88609 179.86614 186.61403 1.000 72.75000 320 GLY C N 1
ATOM 7631 C CA . GLY C 2 320 ? 155.33034 179.75061 186.60990 1.000 72.75000 320 GLY C CA 1
ATOM 7632 C C . GLY C 2 320 ? 156.00891 180.91001 187.30723 1.000 72.75000 320 GLY C C 1
ATOM 7633 O O . GLY C 2 320 ? 156.96789 181.48491 186.78638 1.000 72.75000 320 GLY C O 1
ATOM 7634 N N . LEU C 2 321 ? 155.51672 181.26232 188.48691 1.000 72.70000 321 LEU C N 1
ATOM 7635 C CA . LEU C 2 321 ? 156.02533 182.37789 189.26917 1.000 72.70000 321 LEU C CA 1
ATOM 7636 C C . LEU C 2 321 ? 156.40178 181.90351 190.66694 1.000 72.70000 321 LEU C C 1
ATOM 7637 O O . LEU C 2 321 ? 156.37209 180.71126 190.97664 1.000 72.70000 321 LEU C O 1
ATOM 7642 N N . SER C 2 322 ? 156.76331 182.86576 191.51536 1.000 75.49000 322 SER C N 1
ATOM 7643 C CA . SER C 2 322 ? 157.05618 182.59579 192.91611 1.000 75.49000 322 SER C CA 1
ATOM 7644 C C . SER C 2 322 ? 156.48691 183.68656 193.81398 1.000 75.49000 322 SER C C 1
ATOM 7645 O O . SER C 2 322 ? 157.05651 183.98918 194.86783 1.000 75.49000 322 SER C O 1
ATOM 7648 N N . LEU C 2 323 ? 155.36903 184.28347 193.41242 1.000 75.76000 323 LEU C N 1
ATOM 7649 C CA . LEU C 2 323 ? 154.80209 185.40099 194.14963 1.000 75.76000 323 LEU C CA 1
ATOM 7650 C C . LEU C 2 323 ? 154.26702 184.95020 195.50214 1.000 75.76000 323 LEU C C 1
ATOM 7651 O O . LEU C 2 323 ? 153.78568 183.82690 195.66522 1.000 75.76000 323 LEU C O 1
ATOM 7656 N N . LYS C 2 324 ? 154.35765 185.84760 196.47850 1.000 85.13000 324 LYS C N 1
ATOM 7657 C CA . LYS C 2 324 ? 153.80766 185.60303 197.80023 1.000 85.13000 324 LYS C CA 1
ATOM 7658 C C . LYS C 2 324 ? 152.31230 185.91564 197.80638 1.000 85.13000 324 LYS C C 1
ATOM 7659 O O . LYS C 2 324 ? 151.72246 186.29263 196.79032 1.000 85.13000 324 LYS C O 1
ATOM 7665 N N . ASP C 2 325 ? 151.68384 185.75049 198.97071 1.000 85.23000 325 ASP C N 1
ATOM 7666 C CA . ASP C 2 325 ? 150.24854 185.99367 199.07433 1.000 85.23000 325 ASP C CA 1
ATOM 7667 C C . ASP C 2 325 ? 149.92679 187.47551 198.92342 1.000 85.23000 325 ASP C C 1
ATOM 7668 O O . ASP C 2 325 ? 149.04427 187.85584 198.14340 1.000 85.23000 325 ASP C O 1
ATOM 7673 N N . GLU C 2 326 ? 150.63734 188.32807 199.66380 1.000 85.59000 326 GLU C N 1
ATOM 7674 C CA . GLU C 2 326 ? 150.34894 189.75729 199.63127 1.000 85.59000 326 GLU C CA 1
ATOM 7675 C C . GLU C 2 326 ? 150.64459 190.35074 198.26123 1.000 85.59000 326 GLU C C 1
ATOM 7676 O O . GLU C 2 326 ? 149.88949 191.19922 197.77068 1.000 85.59000 326 GLU C O 1
ATOM 7682 N N . GLU C 2 327 ? 151.73915 189.92143 197.63000 1.000 85.51000 327 GLU C N 1
ATOM 7683 C CA . GLU C 2 327 ? 152.04707 190.39422 196.28803 1.000 85.51000 327 GLU C CA 1
ATOM 7684 C C . GLU C 2 327 ? 150.96298 190.02108 195.29229 1.000 85.51000 327 GLU C C 1
ATOM 7685 O O . GLU C 2 327 ? 150.58041 190.85871 194.47089 1.000 85.51000 327 GLU C O 1
ATOM 7691 N N . MET C 2 328 ? 150.44797 188.79540 195.35885 1.000 78.86000 328 MET C N 1
ATOM 7692 C CA . MET C 2 328 ? 149.37075 188.37739 194.47301 1.000 78.86000 328 MET C CA 1
ATOM 7693 C C . MET C 2 328 ? 148.07953 189.13894 194.74363 1.000 78.86000 328 MET C C 1
ATOM 7694 O O . MET C 2 328 ? 147.36344 189.49022 193.80158 1.000 78.86000 328 MET C O 1
ATOM 7699 N N . ALA C 2 329 ? 147.76854 189.41003 196.01390 1.000 78.19000 329 ALA C N 1
ATOM 7700 C CA . ALA C 2 329 ? 146.58331 190.20466 196.32353 1.000 78.19000 329 ALA C CA 1
ATOM 7701 C C . ALA C 2 329 ? 146.70075 191.61698 195.76205 1.000 78.19000 329 ALA C C 1
ATOM 7702 O O . ALA C 2 329 ? 145.75376 192.13534 195.15589 1.000 78.19000 329 ALA C O 1
ATOM 7704 N N . ILE C 2 330 ? 147.85975 192.25336 195.94517 1.000 76.35000 330 ILE C N 1
ATOM 7705 C CA . ILE C 2 330 ? 148.05500 193.60032 195.41627 1.000 76.35000 330 ILE C CA 1
ATOM 7706 C C . ILE C 2 330 ? 147.99876 193.58787 193.89478 1.000 76.35000 330 ILE C C 1
ATOM 7707 O O . ILE C 2 330 ? 147.45146 194.50475 193.27193 1.000 76.35000 330 ILE C O 1
ATOM 7712 N N . LEU C 2 331 ? 148.55946 192.55032 193.27233 1.000 73.04000 331 LEU C N 1
ATOM 7713 C CA . LEU C 2 331 ? 148.50857 192.44167 191.82011 1.000 73.04000 331 LEU C CA 1
ATOM 7714 C C . LEU C 2 331 ? 147.07463 192.30171 191.32771 1.000 73.04000 331 LEU C C 1
ATOM 7715 O O . LEU C 2 331 ? 146.68339 192.94003 190.34461 1.000 73.04000 331 LEU C O 1
ATOM 7720 N N . LEU C 2 332 ? 146.27430 191.47076 192.00009 1.000 72.84000 332 LEU C N 1
ATOM 7721 C CA . LEU C 2 332 ? 144.87534 191.30973 191.62236 1.000 72.84000 332 LEU C CA 1
ATOM 7722 C C . LEU C 2 332 ? 144.06646 192.57465 191.85478 1.000 72.84000 332 LEU C C 1
ATOM 7723 O O . LEU C 2 332 ? 143.09159 192.81167 191.13484 1.000 72.84000 332 LEU C O 1
ATOM 7728 N N . ASN C 2 333 ? 144.44830 193.38977 192.83901 1.000 72.17000 333 ASN C N 1
ATOM 7729 C CA . ASN C 2 333 ? 143.70950 194.61658 193.11069 1.000 72.17000 333 ASN C CA 1
ATOM 7730 C C . ASN C 2 333 ? 143.73395 195.58517 191.93386 1.000 72.17000 333 ASN C C 1
ATOM 7731 O O . ASN C 2 333 ? 142.89974 196.49382 191.87896 1.000 72.17000 333 ASN C O 1
ATOM 7736 N N . LYS C 2 334 ? 144.66243 195.41208 190.99493 1.000 71.82000 334 LYS C N 1
ATOM 7737 C CA . LYS C 2 334 ? 144.74299 196.26537 189.81733 1.000 71.82000 334 LYS C CA 1
ATOM 7738 C C . LYS C 2 334 ? 143.78188 195.85414 188.71289 1.000 71.82000 334 LYS C C 1
ATOM 7739 O O . LYS C 2 334 ? 143.69446 196.55661 187.70145 1.000 71.82000 334 LYS C O 1
ATOM 7745 N N . MET C 2 335 ? 143.07092 194.74060 188.86785 1.000 69.55000 335 MET C N 1
ATOM 7746 C CA . MET C 2 335 ? 142.20920 194.21345 187.81803 1.000 69.55000 335 MET C CA 1
ATOM 7747 C C . MET C 2 335 ? 140.73549 194.29054 188.20306 1.000 69.55000 335 MET C C 1
ATOM 7748 O O . MET C 2 335 ? 139.93690 193.44595 187.79414 1.000 69.55000 335 MET C O 1
ATOM 7753 N N . SER C 2 336 ? 140.37144 195.29512 188.99768 1.000 70.57000 336 SER C N 1
ATOM 7754 C CA . SER C 2 336 ? 139.01486 195.53858 189.48141 1.000 70.57000 336 SER C CA 1
ATOM 7755 C C . SER C 2 336 ? 138.50723 194.44286 190.40994 1.000 70.57000 336 SER C C 1
ATOM 7756 O O . SER C 2 336 ? 137.31116 194.40718 190.71766 1.000 70.57000 336 SER C O 1
ATOM 7759 N N . LEU C 2 337 ? 139.38022 193.55596 190.87642 1.000 69.84000 337 LEU C N 1
ATOM 7760 C CA . LEU C 2 337 ? 139.00088 192.47243 191.77137 1.000 69.84000 337 LEU C CA 1
ATOM 7761 C C . LEU C 2 337 ? 139.51765 192.77305 193.16900 1.000 69.84000 337 LEU C C 1
ATOM 7762 O O . LEU C 2 337 ? 140.69191 193.11371 193.33918 1.000 69.84000 337 LEU C O 1
ATOM 7767 N N . LYS C 2 338 ? 138.64374 192.64972 194.16284 1.000 73.71000 338 LYS C N 1
ATOM 7768 C CA . LYS C 2 338 ? 139.01490 192.87685 195.55517 1.000 73.71000 338 LYS C CA 1
ATOM 7769 C C . LYS C 2 338 ? 139.44166 191.54871 196.16866 1.000 73.71000 338 LYS C C 1
ATOM 7770 O O . LYS C 2 338 ? 138.59698 190.72149 196.52416 1.000 73.71000 338 LYS C O 1
ATOM 7776 N N . ALA C 2 339 ? 140.74821 191.34884 196.30295 1.000 74.63000 339 ALA C N 1
ATOM 7777 C CA . ALA C 2 339 ? 141.30072 190.11051 196.83038 1.000 74.63000 339 ALA C CA 1
ATOM 7778 C C . ALA C 2 339 ? 141.74920 190.30497 198.27130 1.000 74.63000 339 ALA C C 1
ATOM 7779 O O . ALA C 2 339 ? 142.32625 191.33855 198.61968 1.000 74.63000 339 ALA C O 1
ATOM 7781 N N . GLU C 2 340 ? 141.47769 189.30451 199.10539 1.000 80.07000 340 GLU C N 1
ATOM 7782 C CA . GLU C 2 340 ? 141.82202 189.34734 200.51798 1.000 80.07000 340 GLU C CA 1
ATOM 7783 C C . GLU C 2 340 ? 142.41795 188.01121 200.93121 1.000 80.07000 340 GLU C C 1
ATOM 7784 O O . GLU C 2 340 ? 141.92637 186.95455 200.52737 1.000 80.07000 340 GLU C O 1
ATOM 7790 N N . VAL C 2 341 ? 143.47379 188.06290 201.73636 1.000 83.14000 341 VAL C N 1
ATOM 7791 C CA . VAL C 2 341 ? 144.15812 186.86273 202.20323 1.000 83.14000 341 VAL C CA 1
ATOM 7792 C C . VAL C 2 341 ? 143.47418 186.36121 203.46649 1.000 83.14000 341 VAL C C 1
ATOM 7793 O O . VAL C 2 341 ? 143.30881 187.11161 204.43519 1.000 83.14000 341 VAL C O 1
ATOM 7797 N N . ALA C 2 342 ? 143.07972 185.08862 203.45996 1.000 85.54000 342 ALA C N 1
ATOM 7798 C CA . ALA C 2 342 ? 142.45525 184.47218 204.62588 1.000 85.54000 342 ALA C CA 1
ATOM 7799 C C . ALA C 2 342 ? 143.48990 183.77145 205.50222 1.000 85.54000 342 ALA C C 1
ATOM 7800 O O . ALA C 2 342 ? 143.59955 184.05905 206.69793 1.000 85.54000 342 ALA C O 1
ATOM 7802 N N . SER C 2 343 ? 144.25099 182.84978 204.91912 1.000 88.69000 343 SER C N 1
ATOM 7803 C CA . SER C 2 343 ? 145.31978 182.15314 205.62230 1.000 88.69000 343 SER C CA 1
ATOM 7804 C C . SER C 2 343 ? 146.44506 181.89492 204.62639 1.000 88.69000 343 SER C C 1
ATOM 7805 O O . SER C 2 343 ? 146.45061 182.42993 203.51367 1.000 88.69000 343 SER C O 1
ATOM 7808 N N . LYS C 2 344 ? 147.40481 181.06478 205.02398 1.000 87.41000 344 LYS C N 1
ATOM 7809 C CA . LYS C 2 344 ? 148.56419 180.79529 204.18324 1.000 87.41000 344 LYS C CA 1
ATOM 7810 C C . LYS C 2 344 ? 148.16408 179.90855 203.01119 1.000 87.41000 344 LYS C C 1
ATOM 7811 O O . LYS C 2 344 ? 147.64423 178.80526 203.20669 1.000 87.41000 344 LYS C O 1
ATOM 7817 N N . GLY C 2 345 ? 148.40719 180.39104 201.79509 1.000 83.78000 345 GLY C N 1
ATOM 7818 C CA . GLY C 2 345 ? 148.14306 179.62540 200.59761 1.000 83.78000 345 GLY C CA 1
ATOM 7819 C C . GLY C 2 345 ? 146.71400 179.65296 200.10608 1.000 83.78000 345 GLY C C 1
ATOM 7820 O O . GLY C 2 345 ? 146.42458 179.03772 199.07294 1.000 83.78000 345 GLY C O 1
ATOM 7821 N N . VAL C 2 346 ? 145.81311 180.34399 200.79907 1.000 82.18000 346 VAL C N 1
ATOM 7822 C CA . VAL C 2 346 ? 144.40472 180.41060 200.42838 1.000 82.18000 346 VAL C CA 1
ATOM 7823 C C . VAL C 2 346 ? 144.01662 181.87457 200.27907 1.000 82.18000 346 VAL C C 1
ATOM 7824 O O . VAL C 2 346 ? 144.31596 182.69507 201.15382 1.000 82.18000 346 VAL C O 1
ATOM 7828 N N . LEU C 2 347 ? 143.36006 182.19961 199.16915 1.000 79.17000 347 LEU C N 1
ATOM 7829 C CA . LEU C 2 347 ? 143.01948 183.56892 198.81760 1.000 79.17000 347 LEU C CA 1
ATOM 7830 C C . LEU C 2 347 ? 141.53171 183.65582 198.51040 1.000 79.17000 347 LEU C C 1
ATOM 7831 O O . LEU C 2 347 ? 140.99501 182.82142 197.77537 1.000 79.17000 347 LEU C O 1
ATOM 7836 N N . LYS C 2 348 ? 140.86669 184.66012 199.07358 1.000 78.03000 348 LYS C N 1
ATOM 7837 C CA . LYS C 2 348 ? 139.44627 184.88976 198.84388 1.000 78.03000 348 LYS C CA 1
ATOM 7838 C C . LYS C 2 348 ? 139.27402 186.08394 197.91602 1.000 78.03000 348 LYS C C 1
ATOM 7839 O O . LYS C 2 348 ? 139.79992 187.16749 198.18958 1.000 78.03000 348 LYS C O 1
ATOM 7845 N N . VAL C 2 349 ? 138.53300 185.88768 196.82892 1.000 73.63000 349 VAL C N 1
ATOM 7846 C CA . VAL C 2 349 ? 138.37546 186.90005 195.79338 1.000 73.63000 349 VAL C CA 1
ATOM 7847 C C . VAL C 2 349 ? 136.90143 187.25593 195.66968 1.000 73.63000 349 VAL C C 1
ATOM 7848 O O . VAL C 2 349 ? 136.02510 186.39921 195.81676 1.000 73.63000 349 VAL C O 1
ATOM 7852 N N . VAL C 2 350 ? 136.62962 188.53190 195.40358 1.000 73.30000 350 VAL C N 1
ATOM 7853 C CA . VAL C 2 350 ? 135.27262 189.03230 195.20973 1.000 73.30000 350 VAL C CA 1
ATOM 7854 C C . VAL C 2 350 ? 135.19691 189.68656 193.83676 1.000 73.30000 350 VAL C C 1
ATOM 7855 O O . VAL C 2 350 ? 135.78569 190.75142 193.61456 1.000 73.30000 350 VAL C O 1
ATOM 7859 N N . VAL C 2 351 ? 134.46228 189.05854 192.92540 1.000 69.64000 351 VAL C N 1
ATOM 7860 C CA . VAL C 2 351 ? 134.28254 189.53525 191.55829 1.000 69.64000 351 VAL C CA 1
ATOM 7861 C C . VAL C 2 351 ? 133.08786 190.48054 191.50875 1.000 69.64000 351 VAL C C 1
ATOM 7862 O O . VAL C 2 351 ? 131.99009 190.12196 191.96786 1.000 69.64000 351 VAL C O 1
ATOM 7866 N N . PRO C 2 352 ? 133.26014 191.68672 190.97372 1.000 69.51000 352 PRO C N 1
ATOM 7867 C CA . PRO C 2 352 ? 132.16822 192.65848 190.92629 1.000 69.51000 352 PRO C CA 1
ATOM 7868 C C . PRO C 2 352 ? 131.22490 192.36599 189.77405 1.000 69.51000 352 PRO C C 1
ATOM 7869 O O . PRO C 2 352 ? 131.54064 191.54961 188.89621 1.000 69.51000 352 PRO C O 1
ATOM 7873 N N . PRO C 2 353 ? 130.05735 193.01436 189.73556 1.000 70.83000 353 PRO C N 1
ATOM 7874 C CA . PRO C 2 353 ? 129.10925 192.75146 188.64113 1.000 70.83000 353 PRO C CA 1
ATOM 7875 C C . PRO C 2 353 ? 129.62285 193.12928 187.26513 1.000 70.83000 353 PRO C C 1
ATOM 7876 O O . PRO C 2 353 ? 129.09294 192.62312 186.27002 1.000 70.83000 353 PRO C O 1
ATOM 7880 N N . THR C 2 354 ? 130.62192 194.00576 187.16457 1.000 71.04000 354 THR C N 1
ATOM 7881 C CA . THR C 2 354 ? 131.13864 194.37976 185.85346 1.000 71.04000 354 THR C CA 1
ATOM 7882 C C . THR C 2 354 ? 131.93182 193.26294 185.19127 1.000 71.04000 354 THR C C 1
ATOM 7883 O O . THR C 2 354 ? 132.21176 193.35632 183.99173 1.000 71.04000 354 THR C O 1
ATOM 7887 N N . ARG C 2 355 ? 132.29701 192.22062 185.93070 1.000 69.89000 355 ARG C N 1
ATOM 7888 C CA . ARG C 2 355 ? 133.07180 191.10021 185.40424 1.000 69.89000 355 ARG C CA 1
ATOM 7889 C C . ARG C 2 355 ? 132.18008 189.86141 185.42003 1.000 69.89000 355 ARG C C 1
ATOM 7890 O O . ARG C 2 355 ? 132.06728 189.17312 186.43410 1.000 69.89000 355 ARG C O 1
ATOM 7898 N N . HIS C 2 356 ? 131.54115 189.58327 184.28398 1.000 71.49000 356 HIS C N 1
ATOM 7899 C CA . HIS C 2 356 ? 130.71510 188.39496 184.11729 1.000 71.49000 356 HIS C CA 1
ATOM 7900 C C . HIS C 2 356 ? 131.39394 187.33658 183.25780 1.000 71.49000 356 HIS C C 1
ATOM 7901 O O . HIS C 2 356 ? 130.71573 186.48828 182.66991 1.000 71.49000 356 HIS C O 1
ATOM 7908 N N . ASP C 2 357 ? 132.72157 187.37534 183.16766 1.000 71.16000 357 ASP C N 1
ATOM 7909 C CA . ASP C 2 357 ? 133.48511 186.37392 182.43625 1.000 71.16000 357 ASP C CA 1
ATOM 7910 C C . ASP C 2 357 ? 134.39936 185.56653 183.34732 1.000 71.16000 357 ASP C C 1
ATOM 7911 O O . ASP C 2 357 ? 135.27935 184.85402 182.85168 1.000 71.16000 357 ASP C O 1
ATOM 7916 N N . ILE C 2 358 ? 134.21682 185.65840 184.65992 1.000 70.14000 358 ILE C N 1
ATOM 7917 C CA . ILE C 2 358 ? 135.01426 184.91537 185.62716 1.000 70.14000 358 ILE C CA 1
ATOM 7918 C C . ILE C 2 358 ? 134.17173 183.72745 186.07525 1.000 70.14000 358 ILE C C 1
ATOM 7919 O O . ILE C 2 358 ? 133.27969 183.86385 186.91592 1.000 70.14000 358 ILE C O 1
ATOM 7924 N N . LEU C 2 359 ? 134.45290 182.55438 185.51231 1.000 69.64000 359 LEU C N 1
ATOM 7925 C CA . LEU C 2 359 ? 133.74267 181.32870 185.85222 1.000 69.64000 359 LEU C CA 1
ATOM 7926 C C . LEU C 2 359 ? 134.57323 180.39060 186.71522 1.000 69.64000 359 LEU C C 1
ATOM 7927 O O . LEU C 2 359 ? 134.08396 179.88137 187.72640 1.000 69.64000 359 LEU C O 1
ATOM 7932 N N . HIS C 2 360 ? 135.82332 180.15291 186.33859 1.000 70.38000 360 HIS C N 1
ATOM 7933 C CA . HIS C 2 360 ? 136.71218 179.24275 187.04200 1.000 70.38000 360 HIS C CA 1
ATOM 7934 C C . HIS C 2 360 ? 137.89020 180.01869 187.61757 1.000 70.38000 360 HIS C C 1
ATOM 7935 O O . HIS C 2 360 ? 138.07206 181.20755 187.34878 1.000 70.38000 360 HIS C O 1
ATOM 7942 N N . ALA C 2 361 ? 138.69750 179.32886 188.42577 1.000 71.11000 361 ALA C N 1
ATOM 7943 C CA . ALA C 2 361 ? 139.88800 179.95197 188.99093 1.000 71.11000 361 ALA C CA 1
ATOM 7944 C C . ALA C 2 361 ? 140.92455 180.29272 187.92843 1.000 71.11000 361 ALA C C 1
ATOM 7945 O O . ALA C 2 361 ? 141.71633 181.22291 188.12602 1.000 71.11000 361 ALA C O 1
ATOM 7947 N N . CYS C 2 362 ? 140.93455 179.57305 186.80437 1.000 71.81000 362 CYS C N 1
ATOM 7948 C CA . CYS C 2 362 ? 141.88973 179.87483 185.74624 1.000 71.81000 362 CYS C CA 1
ATOM 7949 C C . CYS C 2 362 ? 141.72731 181.29054 185.21046 1.000 71.81000 362 CYS C C 1
ATOM 7950 O O . CYS C 2 362 ? 142.72605 181.91556 184.83760 1.000 71.81000 362 CYS C O 1
ATOM 7953 N N . ASP C 2 363 ? 140.50097 181.81603 185.18038 1.000 71.61000 363 ASP C N 1
ATOM 7954 C CA . ASP C 2 363 ? 140.30802 183.20947 184.79873 1.000 71.61000 363 ASP C CA 1
ATOM 7955 C C . ASP C 2 363 ? 141.04486 184.14454 185.74517 1.000 71.61000 363 ASP C C 1
ATOM 7956 O O . ASP C 2 363 ? 141.67665 185.11231 185.30164 1.000 71.61000 363 ASP C O 1
ATOM 7961 N N . ILE C 2 364 ? 140.99477 183.86264 187.04678 1.000 71.15000 364 ILE C N 1
ATOM 7962 C CA . ILE C 2 364 ? 141.78314 184.64718 187.98491 1.000 71.15000 364 ILE C CA 1
ATOM 7963 C C . ILE C 2 364 ? 143.26661 184.49325 187.68726 1.000 71.15000 364 ILE C C 1
ATOM 7964 O O . ILE C 2 364 ? 144.02161 185.47155 187.75623 1.000 71.15000 364 ILE C O 1
ATOM 7969 N N . ALA C 2 365 ? 143.70672 183.28464 187.32502 1.000 70.35000 365 ALA C N 1
ATOM 7970 C CA . ALA C 2 365 ? 145.11800 183.09391 187.00607 1.000 70.35000 365 ALA C CA 1
ATOM 7971 C C . ALA C 2 365 ? 145.53689 183.97251 185.83593 1.000 70.35000 365 ALA C C 1
ATOM 7972 O O . ALA C 2 365 ? 146.56700 184.65445 185.89778 1.000 70.35000 365 ALA C O 1
ATOM 7974 N N . GLU C 2 366 ? 144.73359 183.99288 184.77253 1.000 70.40000 366 GLU C N 1
ATOM 7975 C CA . GLU C 2 366 ? 145.03655 184.86603 183.64517 1.000 70.40000 366 GLU C CA 1
ATOM 7976 C C . GLU C 2 366 ? 145.06461 186.32532 184.07379 1.000 70.40000 366 GLU C C 1
ATOM 7977 O O . GLU C 2 366 ? 145.86777 187.11003 183.55619 1.000 70.40000 366 GLU C O 1
ATOM 7983 N N . ASP C 2 367 ? 144.20255 186.70960 185.01904 1.000 71.38000 367 ASP C N 1
ATOM 7984 C CA . ASP C 2 367 ? 144.25470 188.07866 185.52050 1.000 71.38000 367 ASP C CA 1
ATOM 7985 C C . ASP C 2 367 ? 145.57753 188.35590 186.22159 1.000 71.38000 367 ASP C C 1
ATOM 7986 O O . ASP C 2 367 ? 146.17689 189.42265 186.03522 1.000 71.38000 367 ASP C O 1
ATOM 7991 N N . VAL C 2 368 ? 146.06066 187.40026 187.01941 1.000 71.36000 368 VAL C N 1
ATOM 7992 C CA . VAL C 2 368 ? 147.30682 187.62815 187.74417 1.000 71.36000 368 VAL C CA 1
ATOM 7993 C C . VAL C 2 368 ? 148.50829 187.54888 186.81955 1.000 71.36000 368 VAL C C 1
ATOM 7994 O O . VAL C 2 368 ? 149.58607 188.04267 187.16890 1.000 71.36000 368 VAL C O 1
ATOM 7998 N N . GLY C 2 369 ? 148.35245 186.94051 185.64868 1.000 67.44000 369 GLY C N 1
ATOM 7999 C CA . GLY C 2 369 ? 149.42295 186.90928 184.67525 1.000 67.44000 369 GLY C CA 1
ATOM 8000 C C . GLY C 2 369 ? 149.46198 188.16251 183.82799 1.000 67.44000 369 GLY C C 1
ATOM 8001 O O . GLY C 2 369 ? 150.53409 188.59574 183.39850 1.000 67.44000 369 GLY C O 1
ATOM 8002 N N . VAL C 2 370 ? 148.29617 188.75726 183.58194 1.000 65.95000 370 VAL C N 1
ATOM 8003 C CA . VAL C 2 370 ? 148.24252 190.01911 182.85013 1.000 65.95000 370 VAL C CA 1
ATOM 8004 C C . VAL C 2 370 ? 148.72952 191.17357 183.71473 1.000 65.95000 370 VAL C C 1
ATOM 8005 O O . VAL C 2 370 ? 149.46182 192.04668 183.24089 1.000 65.95000 370 VAL C O 1
ATOM 8009 N N . ALA C 2 371 ? 148.33899 191.19640 184.99150 1.000 68.16000 371 ALA C N 1
ATOM 8010 C CA . ALA C 2 371 ? 148.78139 192.27086 185.87457 1.000 68.16000 371 ALA C CA 1
ATOM 8011 C C . ALA C 2 371 ? 150.29501 192.25893 186.04779 1.000 68.16000 371 ALA C C 1
ATOM 8012 O O . ALA C 2 371 ? 150.93707 193.31505 186.03549 1.000 68.16000 371 ALA C O 1
ATOM 8014 N N . TYR C 2 372 ? 150.88239 191.07320 186.21782 1.000 67.44000 372 TYR C N 1
ATOM 8015 C CA . TYR C 2 372 ? 152.33229 190.97433 186.35165 1.000 67.44000 372 TYR C CA 1
ATOM 8016 C C . TYR C 2 372 ? 153.03772 191.35398 185.05592 1.000 67.44000 372 TYR C C 1
ATOM 8017 O O . TYR C 2 372 ? 154.06716 192.03685 185.08025 1.000 67.44000 372 TYR C O 1
ATOM 8026 N N . GLY C 2 373 ? 152.50177 190.92476 183.91862 1.000 62.83000 373 GLY C N 1
ATOM 8027 C CA . GLY C 2 373 ? 153.14260 191.17020 182.64346 1.000 62.83000 373 GLY C CA 1
ATOM 8028 C C . GLY C 2 373 ? 153.71262 189.90299 182.04547 1.000 62.83000 373 GLY C C 1
ATOM 8029 O O . GLY C 2 373 ? 154.47094 189.18826 182.70488 1.000 62.83000 373 GLY C O 1
ATOM 8030 N N . TYR C 2 374 ? 153.35436 189.60832 180.79746 1.000 61.65000 374 TYR C N 1
ATOM 8031 C CA . TYR C 2 374 ? 153.78878 188.37255 180.16133 1.000 61.65000 374 TYR C CA 1
ATOM 8032 C C . TYR C 2 374 ? 155.22628 188.42483 179.66788 1.000 61.65000 374 TYR C C 1
ATOM 8033 O O . TYR C 2 374 ? 155.77977 187.37693 179.32162 1.000 61.65000 374 TYR C O 1
ATOM 8042 N N . ASN C 2 375 ? 155.83945 189.60172 179.61906 1.000 61.46000 375 ASN C N 1
ATOM 8043 C CA . ASN C 2 375 ? 157.21844 189.73188 179.17382 1.000 61.46000 375 ASN C CA 1
ATOM 8044 C C . ASN C 2 375 ? 158.21694 189.72183 180.32165 1.000 61.46000 375 ASN C C 1
ATOM 8045 O O . ASN C 2 375 ? 159.42135 189.82659 180.07481 1.000 61.46000 375 ASN C O 1
ATOM 8050 N N . ASN C 2 376 ? 157.75251 189.60236 181.56215 1.000 63.42000 376 ASN C N 1
ATOM 8051 C CA . ASN C 2 376 ? 158.62776 189.53410 182.72240 1.000 63.42000 376 ASN C CA 1
ATOM 8052 C C . ASN C 2 376 ? 158.76259 188.12065 183.27313 1.000 63.42000 376 ASN C C 1
ATOM 8053 O O . ASN C 2 376 ? 159.30148 187.94238 184.36916 1.000 63.42000 376 ASN C O 1
ATOM 8058 N N . LEU C 2 377 ? 158.28506 187.11685 182.54416 1.000 67.69000 377 LEU C N 1
ATOM 8059 C CA . LEU C 2 377 ? 158.38577 185.72922 182.97317 1.000 67.69000 377 LEU C CA 1
ATOM 8060 C C . LEU C 2 377 ? 159.73540 185.15772 182.56053 1.000 67.69000 377 LEU C C 1
ATOM 8061 O O . LEU C 2 377 ? 160.14361 185.28855 181.40235 1.000 67.69000 377 LEU C O 1
ATOM 8066 N N . VAL C 2 378 ? 160.41901 184.51983 183.50504 1.000 72.27000 378 VAL C N 1
ATOM 8067 C CA . VAL C 2 378 ? 161.70714 183.89438 183.22619 1.000 72.27000 378 VAL C CA 1
ATOM 8068 C C . VAL C 2 378 ? 161.45962 182.53562 182.58476 1.000 72.27000 378 VAL C C 1
ATOM 8069 O O . VAL C 2 378 ? 160.88182 181.63957 183.20812 1.000 72.27000 378 VAL C O 1
ATOM 8073 N N . THR C 2 379 ? 161.90157 182.37863 181.34160 1.000 76.98000 379 THR C N 1
ATOM 8074 C CA . THR C 2 379 ? 161.68576 181.13775 180.61851 1.000 76.98000 379 THR C CA 1
ATOM 8075 C C . THR C 2 379 ? 162.59509 180.03576 181.15275 1.000 76.98000 379 THR C C 1
ATOM 8076 O O . THR C 2 379 ? 163.60670 180.28904 181.81127 1.000 76.98000 379 THR C O 1
ATOM 8080 N N . LYS C 2 380 ? 162.21541 178.79401 180.86005 1.000 88.30000 380 LYS C N 1
ATOM 8081 C CA . LYS C 2 380 ? 162.99138 177.61371 181.23687 1.000 88.30000 380 LYS C CA 1
ATOM 8082 C C . LYS C 2 380 ? 163.08473 176.70539 180.01421 1.000 88.30000 380 LYS C C 1
ATOM 8083 O O . LYS C 2 380 ? 162.12108 176.01872 179.66369 1.000 88.30000 380 LYS C O 1
ATOM 8089 N N . LEU C 2 381 ? 164.24791 176.70799 179.36974 1.000 30.00000 381 LEU C N 1
ATOM 8090 C CA . LEU C 2 381 ? 164.42004 175.98201 178.12400 1.000 30.00000 381 LEU C CA 1
ATOM 8091 C C . LEU C 2 381 ? 164.43233 174.47381 178.37040 1.000 30.00000 381 LEU C C 1
ATOM 8092 O O . LEU C 2 381 ? 164.75476 174.01758 179.47013 1.000 30.00000 381 LEU C O 1
ATOM 8097 N N . PRO C 2 382 ? 164.07836 173.67950 177.36300 1.000 30.00000 382 PRO C N 1
ATOM 8098 C CA . PRO C 2 382 ? 164.16811 172.22446 177.50537 1.000 30.00000 382 PRO C CA 1
ATOM 8099 C C . PRO C 2 382 ? 165.61526 171.76189 177.56810 1.000 30.00000 382 PRO C C 1
ATOM 8100 O O . PRO C 2 382 ? 166.54442 172.46719 177.16978 1.000 30.00000 382 PRO C O 1
ATOM 8104 N N . GLU C 2 383 ? 165.79537 170.55058 178.08682 1.000 30.00000 383 GLU C N 1
ATOM 8105 C CA . GLU C 2 383 ? 167.12791 169.98961 178.23574 1.000 30.00000 383 GLU C CA 1
ATOM 8106 C C . GLU C 2 383 ? 167.76073 169.73143 176.87158 1.000 30.00000 383 GLU C C 1
ATOM 8107 O O . GLU C 2 383 ? 167.07837 169.52537 175.86533 1.000 30.00000 383 GLU C O 1
ATOM 8113 N N . SER C 2 384 ? 169.09481 169.74680 176.85197 1.000 30.00000 384 SER C N 1
ATOM 8114 C CA . SER C 2 384 ? 169.82147 169.62742 175.59255 1.000 30.00000 384 SER C CA 1
ATOM 8115 C C . SER C 2 384 ? 169.64140 168.25391 174.96092 1.000 30.00000 384 SER C C 1
ATOM 8116 O O . SER C 2 384 ? 169.65041 168.12993 173.73131 1.000 30.00000 384 SER C O 1
ATOM 8119 N N . ASN C 2 385 ? 169.47482 167.21282 175.77713 1.000 30.00000 385 ASN C N 1
ATOM 8120 C CA . ASN C 2 385 ? 169.38734 165.85430 175.24679 1.000 30.00000 385 ASN C CA 1
ATOM 8121 C C . ASN C 2 385 ? 167.97762 165.51186 174.78207 1.000 30.00000 385 ASN C C 1
ATOM 8122 O O . ASN C 2 385 ? 167.67141 164.34477 174.52241 1.000 30.00000 385 ASN C O 1
ATOM 8127 N N . THR C 2 386 ? 167.10149 166.51158 174.67789 1.000 30.00000 386 THR C N 1
ATOM 8128 C CA . THR C 2 386 ? 165.78028 166.29701 174.09989 1.000 30.00000 386 THR C CA 1
ATOM 8129 C C . THR C 2 386 ? 165.66563 166.87524 172.69803 1.000 30.00000 386 THR C C 1
ATOM 8130 O O . THR C 2 386 ? 164.84222 166.40274 171.90697 1.000 30.00000 386 THR C O 1
ATOM 8134 N N . VAL C 2 387 ? 166.46886 167.87980 172.36564 1.000 63.66000 387 VAL C N 1
ATOM 8135 C CA . VAL C 2 387 ? 166.45264 168.50473 171.04971 1.000 63.66000 387 VAL C CA 1
ATOM 8136 C C . VAL C 2 387 ? 167.64097 167.98514 170.25678 1.000 63.66000 387 VAL C C 1
ATOM 8137 O O . VAL C 2 387 ? 168.77618 167.99954 170.74547 1.000 63.66000 387 VAL C O 1
ATOM 8141 N N . ALA C 2 388 ? 167.38308 167.52613 169.03774 1.000 56.44000 388 ALA C N 1
ATOM 8142 C CA . ALA C 2 388 ? 168.41175 166.96803 168.17273 1.000 56.44000 388 ALA C CA 1
ATOM 8143 C C . ALA C 2 388 ? 168.79763 167.99548 167.11951 1.000 56.44000 388 ALA C C 1
ATOM 8144 O O . ALA C 2 388 ? 167.93515 168.49705 166.39247 1.000 56.44000 388 ALA C O 1
ATOM 8146 N N . VAL C 2 389 ? 170.08924 168.29905 167.03339 1.000 53.81000 389 VAL C N 1
ATOM 8147 C CA . VAL C 2 389 ? 170.61914 169.25676 166.07058 1.000 53.81000 389 VAL C CA 1
ATOM 8148 C C . VAL C 2 389 ? 171.43286 168.49683 165.03396 1.000 53.81000 389 VAL C C 1
ATOM 8149 O O . VAL C 2 389 ? 172.29513 167.68339 165.38418 1.000 53.81000 389 VAL C O 1
ATOM 8153 N N . ALA C 2 390 ? 171.15027 168.75084 163.76277 1.000 52.46000 390 ALA C N 1
ATOM 8154 C CA . ALA C 2 390 ? 171.85485 168.08697 162.68142 1.000 52.46000 390 ALA C CA 1
ATOM 8155 C C . ALA C 2 390 ? 173.14028 168.83300 162.34048 1.000 52.46000 390 ALA C C 1
ATOM 8156 O O . ALA C 2 390 ? 173.35164 169.98084 162.73564 1.000 52.46000 390 ALA C O 1
ATOM 8158 N N . PHE C 2 391 ? 174.00986 168.15846 161.60393 1.000 53.72000 391 PHE C N 1
ATOM 8159 C CA . PHE C 2 391 ? 175.20830 168.80341 161.08518 1.000 53.72000 391 PHE C CA 1
ATOM 8160 C C . PHE C 2 391 ? 174.85634 169.55607 159.80665 1.000 53.72000 391 PHE C C 1
ATOM 8161 O O . PHE C 2 391 ? 174.34588 168.94835 158.86159 1.000 53.72000 391 PHE C O 1
ATOM 8169 N N . PRO C 2 392 ? 175.10275 170.86821 159.74505 1.000 53.76000 392 PRO C N 1
ATOM 8170 C CA . PRO C 2 392 ? 174.51126 171.67706 158.66273 1.000 53.76000 392 PRO C CA 1
ATOM 8171 C C . PRO C 2 392 ? 174.87722 171.22161 157.26083 1.000 53.76000 392 PRO C C 1
ATOM 8172 O O . PRO C 2 392 ? 174.01737 171.22924 156.36638 1.000 53.76000 392 PRO C O 1
ATOM 8176 N N . ILE C 2 393 ? 176.12699 170.81391 157.04029 1.000 53.44000 393 ILE C N 1
ATOM 8177 C CA . ILE C 2 393 ? 176.53654 170.43637 155.69321 1.000 53.44000 393 ILE C CA 1
ATOM 8178 C C . ILE C 2 393 ? 175.82013 169.16521 155.25550 1.000 53.44000 393 ILE C C 1
ATOM 8179 O O . ILE C 2 393 ? 175.44122 169.02601 154.08881 1.000 53.44000 393 ILE C O 1
ATOM 8184 N N . ASN C 2 394 ? 175.59782 168.23032 156.18308 1.000 53.88000 394 ASN C N 1
ATOM 8185 C CA . ASN C 2 394 ? 174.86526 167.01425 155.84280 1.000 53.88000 394 ASN C CA 1
ATOM 8186 C C . ASN C 2 394 ? 173.42521 167.32340 155.45252 1.000 53.88000 394 ASN C C 1
ATOM 8187 O O . ASN C 2 394 ? 172.90258 166.75718 154.48546 1.000 53.88000 394 ASN C O 1
ATOM 8192 N N . LYS C 2 395 ? 172.76823 168.21492 156.19681 1.000 53.00000 395 LYS C N 1
ATOM 8193 C CA . LYS C 2 395 ? 171.39378 168.58648 155.87802 1.000 53.00000 395 LYS C CA 1
ATOM 8194 C C . LYS C 2 395 ? 171.30729 169.25891 154.51401 1.000 53.00000 395 LYS C C 1
ATOM 8195 O O . LYS C 2 395 ? 170.43524 168.92434 153.69547 1.000 53.00000 395 LYS C O 1
ATOM 8201 N N . LEU C 2 396 ? 172.21614 170.20063 154.24587 1.000 51.39000 396 LEU C N 1
ATOM 8202 C CA . LEU C 2 396 ? 172.23248 170.85240 152.94157 1.000 51.39000 396 LEU C CA 1
ATOM 8203 C C . LEU C 2 396 ? 172.48966 169.84596 151.82940 1.000 51.39000 396 LEU C C 1
ATOM 8204 O O . LEU C 2 396 ? 171.85106 169.90207 150.77261 1.000 51.39000 396 LEU C O 1
ATOM 8209 N N . CYS C 2 397 ? 173.41756 168.91256 152.05136 1.000 52.23000 397 CYS C N 1
ATOM 8210 C CA . CYS C 2 397 ? 173.72869 167.91703 151.03415 1.000 52.23000 397 CYS C CA 1
ATOM 8211 C C . CYS C 2 397 ? 172.53784 167.01210 150.75779 1.000 52.23000 397 CYS C C 1
ATOM 8212 O O . CYS C 2 397 ? 172.27516 166.67024 149.60380 1.000 52.23000 397 CYS C O 1
ATOM 8215 N N . ASP C 2 398 ? 171.80788 166.60971 151.79821 1.000 54.18000 398 ASP C N 1
ATOM 8216 C CA . ASP C 2 398 ? 170.63727 165.76112 151.59215 1.000 54.18000 398 ASP C CA 1
ATOM 8217 C C . ASP C 2 398 ? 169.56528 166.49183 150.79063 1.000 54.18000 398 ASP C C 1
ATOM 8218 O O . ASP C 2 398 ? 169.01319 165.95157 149.81610 1.000 54.18000 398 ASP C O 1
ATOM 8223 N N . ASN C 2 399 ? 169.26456 167.73373 151.18211 1.000 49.82000 399 ASN C N 1
ATOM 8224 C CA . ASN C 2 399 ? 168.25219 168.49346 150.45681 1.000 49.82000 399 ASN C CA 1
ATOM 8225 C C . ASN C 2 399 ? 168.66896 168.72754 149.01098 1.000 49.82000 399 ASN C C 1
ATOM 8226 O O . ASN C 2 399 ? 167.83467 168.66183 148.10225 1.000 49.82000 399 ASN C O 1
ATOM 8231 N N . LEU C 2 400 ? 169.95410 168.99565 148.77567 1.000 46.67000 400 LEU C N 1
ATOM 8232 C CA . LEU C 2 400 ? 170.42469 169.20791 147.41242 1.000 46.67000 400 LEU C CA 1
ATOM 8233 C C . LEU C 2 400 ? 170.39505 167.91475 146.60869 1.000 46.67000 400 LEU C C 1
ATOM 8234 O O . LEU C 2 400 ? 170.09961 167.92938 145.40956 1.000 46.67000 400 LEU C O 1
ATOM 8239 N N . ARG C 2 401 ? 170.69921 166.78760 147.25213 1.000 47.84000 401 ARG C N 1
ATOM 8240 C CA . ARG C 2 401 ? 170.72738 165.50886 146.55637 1.000 47.84000 401 ARG C CA 1
ATOM 8241 C C . ARG C 2 401 ? 169.33743 165.09264 146.10767 1.000 47.84000 401 ARG C C 1
ATOM 8242 O O . ARG C 2 401 ? 169.18567 164.47359 145.04680 1.000 47.84000 401 ARG C O 1
ATOM 8250 N N . ILE C 2 402 ? 168.31149 165.42903 146.89258 1.000 47.41000 402 ILE C N 1
ATOM 8251 C CA . ILE C 2 402 ? 166.94514 165.16057 146.44430 1.000 47.41000 402 ILE C CA 1
ATOM 8252 C C . ILE C 2 402 ? 166.66294 165.87953 145.12759 1.000 47.41000 402 ILE C C 1
ATOM 8253 O O . ILE C 2 402 ? 166.11607 165.29308 144.18393 1.000 47.41000 402 ILE C O 1
ATOM 8258 N N . GLU C 2 403 ? 167.05269 167.15237 145.03182 1.000 47.18000 403 GLU C N 1
ATOM 8259 C CA . GLU C 2 403 ? 166.83094 167.90384 143.80040 1.000 47.18000 403 GLU C CA 1
ATOM 8260 C C . GLU C 2 403 ? 167.69280 167.38616 142.65660 1.000 47.18000 403 GLU C C 1
ATOM 8261 O O . GLU C 2 403 ? 167.25767 167.39935 141.49931 1.000 47.18000 403 GLU C O 1
ATOM 8267 N N . ILE C 2 404 ? 168.91518 166.94154 142.95435 1.000 45.09000 404 ILE C N 1
ATOM 8268 C CA . ILE C 2 404 ? 169.76821 166.37131 141.91429 1.000 45.09000 404 ILE C CA 1
ATOM 8269 C C . ILE C 2 404 ? 169.11919 165.12757 141.32771 1.000 45.09000 404 ILE C C 1
ATOM 8270 O O . ILE C 2 404 ? 169.11399 164.92650 140.10746 1.000 45.09000 404 ILE C O 1
ATOM 8275 N N . ALA C 2 405 ? 168.56640 164.27039 142.18852 1.000 43.02000 405 ALA C N 1
ATOM 8276 C CA . ALA C 2 405 ? 167.82169 163.11536 141.70052 1.000 43.02000 405 ALA C CA 1
ATOM 8277 C C . ALA C 2 405 ? 166.61671 163.55008 140.88150 1.000 43.02000 405 ALA C C 1
ATOM 8278 O O . ALA C 2 405 ? 166.32181 162.96101 139.83603 1.000 43.02000 405 ALA C O 1
ATOM 8280 N N . ALA C 2 406 ? 165.90741 164.58322 141.34221 1.000 43.49000 406 ALA C N 1
ATOM 8281 C CA . ALA C 2 406 ? 164.75955 165.08197 140.59269 1.000 43.49000 406 ALA C CA 1
ATOM 8282 C C . ALA C 2 406 ? 165.15907 165.57131 139.20747 1.000 43.49000 406 ALA C C 1
ATOM 8283 O O . ALA C 2 406 ? 164.35558 165.50441 138.27223 1.000 43.49000 406 ALA C O 1
ATOM 8285 N N . ALA C 2 407 ? 166.39026 166.06107 139.05264 1.000 43.60000 407 ALA C N 1
ATOM 8286 C CA . ALA C 2 407 ? 166.83617 166.54733 137.75207 1.000 43.60000 407 ALA C CA 1
ATOM 8287 C C . ALA C 2 407 ? 167.10766 165.42094 136.76335 1.000 43.60000 407 ALA C C 1
ATOM 8288 O O . ALA C 2 407 ? 167.12431 165.67017 135.55419 1.000 43.60000 407 ALA C O 1
ATOM 8290 N N . GLY C 2 408 ? 167.33073 164.19865 137.24055 1.000 44.41000 408 GLY C N 1
ATOM 8291 C CA . GLY C 2 408 ? 167.53180 163.06974 136.35136 1.000 44.41000 408 GLY C CA 1
ATOM 8292 C C . GLY C 2 408 ? 168.94826 162.53390 136.31908 1.000 44.41000 408 GLY C C 1
ATOM 8293 O O . GLY C 2 408 ? 169.39565 162.01713 135.29235 1.000 44.41000 408 GLY C O 1
ATOM 8294 N N . TRP C 2 409 ? 169.65995 162.64116 137.43670 1.000 44.37000 409 TRP C N 1
ATOM 8295 C CA . TRP C 2 409 ? 171.04511 162.20369 137.54537 1.000 44.37000 409 TRP C CA 1
ATOM 8296 C C . TRP C 2 409 ? 171.14010 161.06242 138.54941 1.000 44.37000 409 TRP C C 1
ATOM 8297 O O . TRP C 2 409 ? 170.55602 161.13558 139.63474 1.000 44.37000 409 TRP C O 1
ATOM 8308 N N . THR C 2 410 ? 171.87871 160.01647 138.18720 1.000 45.28000 410 THR C N 1
ATOM 8309 C CA . THR C 2 410 ? 172.00498 158.82280 139.01308 1.000 45.28000 410 THR C CA 1
ATOM 8310 C C . THR C 2 410 ? 173.19269 158.94838 139.95902 1.000 45.28000 410 THR C C 1
ATOM 8311 O O . THR C 2 410 ? 174.24324 159.47476 139.58681 1.000 45.28000 410 THR C O 1
ATOM 8315 N N . GLU C 2 411 ? 173.02148 158.46254 141.18439 1.000 43.72000 411 GLU C N 1
ATOM 8316 C CA . GLU C 2 411 ? 174.07180 158.53026 142.18935 1.000 43.72000 411 GLU C CA 1
ATOM 8317 C C . GLU C 2 411 ? 174.96744 157.29891 142.12562 1.000 43.72000 411 GLU C C 1
ATOM 8318 O O . GLU C 2 411 ? 174.51356 156.19148 141.83152 1.000 43.72000 411 GLU C O 1
ATOM 8324 N N . ALA C 2 412 ? 176.25276 157.50520 142.40645 1.000 45.82000 412 ALA C N 1
ATOM 8325 C CA . ALA C 2 412 ? 177.24923 156.44329 142.41864 1.000 45.82000 412 ALA C CA 1
ATOM 8326 C C . ALA C 2 412 ? 178.01657 156.48856 143.73532 1.000 45.82000 412 ALA C C 1
ATOM 8327 O O . ALA C 2 412 ? 177.75215 157.32152 144.60541 1.000 45.82000 412 ALA C O 1
ATOM 8329 N N . LEU C 2 413 ? 178.97689 155.57813 143.88185 1.000 47.10000 413 LEU C N 1
ATOM 8330 C CA . LEU C 2 413 ? 179.77826 155.50113 145.09603 1.000 47.10000 413 LEU C CA 1
ATOM 8331 C C . LEU C 2 413 ? 181.08871 154.80267 144.76694 1.000 47.10000 413 LEU C C 1
ATOM 8332 O O . LEU C 2 413 ? 181.08859 153.78681 144.06806 1.000 47.10000 413 LEU C O 1
ATOM 8337 N N . ASN C 2 414 ? 182.19693 155.34574 145.26869 1.000 50.19000 414 ASN C N 1
ATOM 8338 C CA . ASN C 2 414 ? 183.52811 154.84702 144.94879 1.000 50.19000 414 ASN C CA 1
ATOM 8339 C C . ASN C 2 414 ? 184.36476 154.75108 146.21954 1.000 50.19000 414 ASN C C 1
ATOM 8340 O O . ASN C 2 414 ? 183.91488 155.09356 147.31639 1.000 50.19000 414 ASN C O 1
ATOM 8345 N N . PHE C 2 415 ? 185.59796 154.27692 146.06076 1.000 54.18000 415 PHE C N 1
ATOM 8346 C CA . PHE C 2 415 ? 186.52880 154.12759 147.16922 1.000 54.18000 415 PHE C CA 1
ATOM 8347 C C . PHE C 2 415 ? 187.28954 155.42369 147.41454 1.000 54.18000 415 PHE C C 1
ATOM 8348 O O . PHE C 2 415 ? 187.50103 156.22673 146.50281 1.000 54.18000 415 PHE C O 1
ATOM 8356 N N . ALA C 2 416 ? 187.70759 155.61677 148.66620 1.000 56.73000 416 ALA C N 1
ATOM 8357 C CA . ALA C 2 416 ? 188.48964 156.79570 149.01860 1.000 56.73000 416 ALA C CA 1
ATOM 8358 C C . ALA C 2 416 ? 189.94629 156.67910 148.58576 1.000 56.73000 416 ALA C C 1
ATOM 8359 O O . ALA C 2 416 ? 190.58174 157.69774 148.29649 1.000 56.73000 416 ALA C O 1
ATOM 8361 N N . LEU C 2 417 ? 190.49219 155.46773 148.53909 1.000 56.38000 417 LEU C N 1
ATOM 8362 C CA . LEU C 2 417 ? 191.89807 155.26802 148.22012 1.000 56.38000 417 LEU C CA 1
ATOM 8363 C C . LEU C 2 417 ? 192.07365 154.91951 146.74864 1.000 56.38000 417 LEU C C 1
ATOM 8364 O O . LEU C 2 417 ? 191.23568 154.24048 146.15066 1.000 56.38000 417 LEU C O 1
ATOM 8369 N N . CYS C 2 418 ? 193.17574 155.38738 146.17024 1.000 57.70000 418 CYS C N 1
ATOM 8370 C CA . CYS C 2 418 ? 193.48384 155.13144 144.76921 1.000 57.70000 418 CYS C CA 1
ATOM 8371 C C . CYS C 2 418 ? 194.99958 155.12723 144.59993 1.000 57.70000 418 CYS C C 1
ATOM 8372 O O . CYS C 2 418 ? 195.75084 155.23505 145.57313 1.000 57.70000 418 CYS C O 1
ATOM 8375 N N . SER C 2 419 ? 195.45083 154.99789 143.35776 1.000 61.47000 419 SER C N 1
ATOM 8376 C CA . SER C 2 419 ? 196.86964 154.94713 143.04311 1.000 61.47000 419 SER C CA 1
ATOM 8377 C C . SER C 2 419 ? 197.36228 156.30632 142.55891 1.000 61.47000 419 SER C C 1
ATOM 8378 O O . SER C 2 419 ? 196.58168 157.20006 142.22781 1.000 61.47000 419 SER C O 1
ATOM 8381 N N . ARG C 2 420 ? 198.68934 156.45032 142.51979 1.000 61.84000 420 ARG C N 1
ATOM 8382 C CA . ARG C 2 420 ? 199.28691 157.70809 142.08324 1.000 61.84000 420 ARG C CA 1
ATOM 8383 C C . ARG C 2 420 ? 198.96908 157.99512 140.62365 1.000 61.84000 420 ARG C C 1
ATOM 8384 O O . ARG C 2 420 ? 198.76109 159.15229 140.24327 1.000 61.84000 420 ARG C O 1
ATOM 8392 N N . ASP C 2 421 ? 198.93963 156.95520 139.79078 1.000 60.70000 421 ASP C N 1
ATOM 8393 C CA . ASP C 2 421 ? 198.74725 157.15175 138.35936 1.000 60.70000 421 ASP C CA 1
ATOM 8394 C C . ASP C 2 421 ? 197.37191 157.72583 138.04330 1.000 60.70000 421 ASP C C 1
ATOM 8395 O O . ASP C 2 421 ? 197.22087 158.46256 137.06303 1.000 60.70000 421 ASP C O 1
ATOM 8400 N N . ASP C 2 422 ? 196.36280 157.40324 138.85420 1.000 58.84000 422 ASP C N 1
ATOM 8401 C CA . ASP C 2 422 ? 195.00489 157.84765 138.55773 1.000 58.84000 422 ASP C CA 1
ATOM 8402 C C . ASP C 2 422 ? 194.85203 159.35373 138.73015 1.000 58.84000 422 ASP C C 1
ATOM 8403 O O . ASP C 2 422 ? 194.23055 160.01867 137.89415 1.000 58.84000 422 ASP C O 1
ATOM 8408 N N . ILE C 2 423 ? 195.40856 159.91360 139.80705 1.000 55.81000 423 ILE C N 1
ATOM 8409 C CA . ILE C 2 423 ? 195.19028 161.32221 140.12845 1.000 55.81000 423 ILE C CA 1
ATOM 8410 C C . ILE C 2 423 ? 196.27852 162.23869 139.59013 1.000 55.81000 423 ILE C C 1
ATOM 8411 O O . ILE C 2 423 ? 196.12062 163.46801 139.65776 1.000 55.81000 423 ILE C O 1
ATOM 8416 N N . SER C 2 424 ? 197.37460 161.69473 139.06925 1.000 57.49000 424 SER C N 1
ATOM 8417 C CA . SER C 2 424 ? 198.48216 162.50798 138.58829 1.000 57.49000 424 SER C CA 1
ATOM 8418 C C . SER C 2 424 ? 198.71501 162.37764 137.09229 1.000 57.49000 424 SER C C 1
ATOM 8419 O O . SER C 2 424 ? 198.69191 163.38044 136.37475 1.000 57.49000 424 SER C O 1
ATOM 8422 N N . THR C 2 425 ? 198.93611 161.16239 136.59783 1.000 57.53000 425 THR C N 1
ATOM 8423 C CA . THR C 2 425 ? 199.30693 160.97750 135.20105 1.000 57.53000 425 THR C CA 1
ATOM 8424 C C . THR C 2 425 ? 198.09749 160.89526 134.27972 1.000 57.53000 425 THR C C 1
ATOM 8425 O O . THR C 2 425 ? 198.10422 161.49348 133.19905 1.000 57.53000 425 THR C O 1
ATOM 8429 N N . LYS C 2 426 ? 197.05653 160.16438 134.68218 1.000 54.23000 426 LYS C N 1
ATOM 8430 C CA . LYS C 2 426 ? 195.87584 160.04135 133.83492 1.000 54.23000 426 LYS C CA 1
ATOM 8431 C C . LYS C 2 426 ? 195.13330 161.36445 133.70507 1.000 54.23000 426 LYS C C 1
ATOM 8432 O O . LYS C 2 426 ? 194.46354 161.59905 132.69388 1.000 54.23000 426 LYS C O 1
ATOM 8438 N N . LEU C 2 427 ? 195.23930 162.23572 134.70467 1.000 52.27000 427 LEU C N 1
ATOM 8439 C CA . LEU C 2 427 ? 194.60560 163.54615 134.66995 1.000 52.27000 427 LEU C CA 1
ATOM 8440 C C . LEU C 2 427 ? 195.50246 164.62200 134.07436 1.000 52.27000 427 LEU C C 1
ATOM 8441 O O . LEU C 2 427 ? 195.11214 165.79276 134.06459 1.000 52.27000 427 LEU C O 1
ATOM 8446 N N . ARG C 2 428 ? 196.68844 164.25458 133.58843 1.000 52.14000 428 ARG C N 1
ATOM 8447 C CA . ARG C 2 428 ? 197.62575 165.19602 132.97521 1.000 52.14000 428 ARG C CA 1
ATOM 8448 C C . ARG C 2 428 ? 198.01190 166.31278 133.94162 1.000 52.14000 428 ARG C C 1
ATOM 8449 O O . ARG C 2 428 ? 198.17506 167.46848 133.55049 1.000 52.14000 428 ARG C O 1
ATOM 8457 N N . LEU C 2 429 ? 198.17473 165.96323 135.21694 1.000 56.51000 429 LEU C N 1
ATOM 8458 C CA . LEU C 2 429 ? 198.58402 166.90523 136.25755 1.000 56.51000 429 LEU C CA 1
ATOM 8459 C C . LEU C 2 429 ? 199.85235 166.37333 136.90987 1.000 56.51000 429 LEU C C 1
ATOM 8460 O O . LEU C 2 429 ? 199.78890 165.65196 137.91774 1.000 56.51000 429 LEU C O 1
ATOM 8465 N N . PRO C 2 430 ? 201.02627 166.69480 136.36306 1.000 61.83000 430 PRO C N 1
ATOM 8466 C CA . PRO C 2 430 ? 202.27410 166.17784 136.94815 1.000 61.83000 430 PRO C CA 1
ATOM 8467 C C . PRO C 2 430 ? 202.52633 166.64206 138.37246 1.000 61.83000 430 PRO C C 1
ATOM 8468 O O . PRO C 2 430 ? 203.14663 165.90733 139.15092 1.000 61.83000 430 PRO C O 1
ATOM 8472 N N . ASP C 2 431 ? 202.06929 167.83574 138.74000 1.000 65.10000 431 ASP C N 1
ATOM 8473 C CA . ASP C 2 431 ? 202.33998 168.40410 140.05289 1.000 65.10000 431 ASP C CA 1
ATOM 8474 C C . ASP C 2 431 ? 201.29105 168.02508 141.09119 1.000 65.10000 431 ASP C C 1
ATOM 8475 O O . ASP C 2 431 ? 201.43987 168.38333 142.26465 1.000 65.10000 431 ASP C O 1
ATOM 8480 N N . ALA C 2 432 ? 200.24725 167.29513 140.69179 1.000 61.57000 432 ALA C N 1
ATOM 8481 C CA . ALA C 2 432 ? 199.16241 166.97442 141.61206 1.000 61.57000 432 ALA C CA 1
ATOM 8482 C C . ALA C 2 432 ? 199.64166 166.17629 142.81542 1.000 61.57000 432 ALA C C 1
ATOM 8483 O O . ALA C 2 432 ? 198.99767 166.21233 143.86875 1.000 61.57000 432 ALA C O 1
ATOM 8485 N N . LEU C 2 433 ? 200.76007 165.46206 142.68776 1.000 60.34000 433 LEU C N 1
ATOM 8486 C CA . LEU C 2 433 ? 201.27208 164.68195 143.80584 1.000 60.34000 433 LEU C CA 1
ATOM 8487 C C . LEU C 2 433 ? 201.79380 165.55660 144.93621 1.000 60.34000 433 LEU C C 1
ATOM 8488 O O . LEU C 2 433 ? 201.96057 165.06214 146.05534 1.000 60.34000 433 LEU C O 1
ATOM 8493 N N . SER C 2 434 ? 202.05410 166.83910 144.67663 1.000 62.75000 434 SER C N 1
ATOM 8494 C CA . SER C 2 434 ? 202.56419 167.71229 145.72616 1.000 62.75000 434 SER C CA 1
ATOM 8495 C C . SER C 2 434 ? 201.50620 168.07987 146.75649 1.000 62.75000 434 SER C C 1
ATOM 8496 O O . SER C 2 434 ? 201.85464 168.63902 147.80095 1.000 62.75000 434 SER C O 1
ATOM 8499 N N . LYS C 2 435 ? 200.23449 167.78125 146.49505 1.000 61.91000 435 LYS C N 1
ATOM 8500 C CA . LYS C 2 435 ? 199.14914 168.14619 147.39141 1.000 61.91000 435 LYS C CA 1
ATOM 8501 C C . LYS C 2 435 ? 198.44455 166.94874 148.00905 1.000 61.91000 435 LYS C C 1
ATOM 8502 O O . LYS C 2 435 ? 197.59901 167.13810 148.88944 1.000 61.91000 435 LYS C O 1
ATOM 8508 N N . ALA C 2 436 ? 198.76660 165.73377 147.58174 1.000 58.56000 436 ALA C N 1
ATOM 8509 C CA . ALA C 2 436 ? 198.06395 164.54554 148.03374 1.000 58.56000 436 ALA C CA 1
ATOM 8510 C C . ALA C 2 436 ? 198.68720 163.99248 149.31174 1.000 58.56000 436 ALA C C 1
ATOM 8511 O O . ALA C 2 436 ? 199.74619 164.43008 149.76293 1.000 58.56000 436 ALA C O 1
ATOM 8513 N N . VAL C 2 437 ? 198.00534 163.01085 149.89548 1.000 55.95000 437 VAL C N 1
ATOM 8514 C CA . VAL C 2 437 ? 198.45868 162.31425 151.09349 1.000 55.95000 437 VAL C CA 1
ATOM 8515 C C . VAL C 2 437 ? 198.91675 160.92208 150.68406 1.000 55.95000 437 VAL C C 1
ATOM 8516 O O . VAL C 2 437 ? 198.19880 160.21309 149.96939 1.000 55.95000 437 VAL C O 1
ATOM 8520 N N . HIS C 2 438 ? 200.11184 160.53710 151.12147 1.000 57.43000 438 HIS C N 1
ATOM 8521 C CA . HIS C 2 438 ? 200.71031 159.26692 150.74129 1.000 57.43000 438 HIS C CA 1
ATOM 8522 C C . HIS C 2 438 ? 200.57656 158.24339 151.86179 1.000 57.43000 438 HIS C C 1
ATOM 8523 O O . HIS C 2 438 ? 200.62330 158.58027 153.04659 1.000 57.43000 438 HIS C O 1
ATOM 8530 N N . ILE C 2 439 ? 200.41155 156.98230 151.46982 1.000 60.71000 439 ILE C N 1
ATOM 8531 C CA . ILE C 2 439 ? 200.22089 155.87270 152.39727 1.000 60.71000 439 ILE C CA 1
ATOM 8532 C C . ILE C 2 439 ? 201.49906 155.04748 152.43151 1.000 60.71000 439 ILE C C 1
ATOM 8533 O O . ILE C 2 439 ? 202.07178 154.73272 151.38176 1.000 60.71000 439 ILE C O 1
ATOM 8538 N N . GLY C 2 440 ? 201.93973 154.69351 153.63829 1.000 63.26000 440 GLY C N 1
ATOM 8539 C CA . GLY C 2 440 ? 203.25052 154.09163 153.80114 1.000 63.26000 440 GLY C CA 1
ATOM 8540 C C . GLY C 2 440 ? 203.31316 152.61573 153.46027 1.000 63.26000 440 GLY C C 1
ATOM 8541 O O . GLY C 2 440 ? 204.23470 152.17555 152.76802 1.000 63.26000 440 GLY C O 1
ATOM 8542 N N . ASN C 2 441 ? 202.34625 151.83074 153.93306 1.000 64.28000 441 ASN C N 1
ATOM 8543 C CA . ASN C 2 441 ? 202.40066 150.37167 153.83166 1.000 64.28000 441 ASN C CA 1
ATOM 8544 C C . ASN C 2 441 ? 201.13772 149.82365 153.18037 1.000 64.28000 441 ASN C C 1
ATOM 8545 O O . ASN C 2 441 ? 200.26902 149.25729 153.85661 1.000 64.28000 441 ASN C O 1
ATOM 8550 N N . PRO C 2 442 ? 201.00925 149.95477 151.86446 1.000 66.85000 442 PRO C N 1
ATOM 8551 C CA . PRO C 2 442 ? 199.89297 149.31432 151.16930 1.000 66.85000 442 PRO C CA 1
ATOM 8552 C C . PRO C 2 442 ? 200.18967 147.85475 150.86999 1.000 66.85000 442 PRO C C 1
ATOM 8553 O O . PRO C 2 442 ? 201.33281 147.45685 150.63896 1.000 66.85000 442 PRO C O 1
ATOM 8557 N N . LYS C 2 443 ? 199.13168 147.04940 150.88245 1.000 73.76000 443 LYS C N 1
ATOM 8558 C CA . LYS C 2 443 ? 199.24030 145.63752 150.54349 1.000 73.76000 443 LYS C CA 1
ATOM 8559 C C . LYS C 2 443 ? 199.01580 145.36571 149.06338 1.000 73.76000 443 LYS C C 1
ATOM 8560 O O . LYS C 2 443 ? 199.12326 144.21157 148.63787 1.000 73.76000 443 LYS C O 1
ATOM 8566 N N . THR C 2 444 ? 198.71649 146.39374 148.27442 1.000 73.71000 444 THR C N 1
ATOM 8567 C CA . THR C 2 444 ? 198.49771 146.24064 146.84471 1.000 73.71000 444 THR C CA 1
ATOM 8568 C C . THR C 2 444 ? 198.88906 147.53690 146.15409 1.000 73.71000 444 THR C C 1
ATOM 8569 O O . THR C 2 444 ? 199.03002 148.58418 146.78870 1.000 73.71000 444 THR C O 1
ATOM 8573 N N . LEU C 2 445 ? 199.06341 147.45896 144.83885 1.000 75.28000 445 LEU C N 1
ATOM 8574 C CA . LEU C 2 445 ? 199.39778 148.64242 144.04871 1.000 75.28000 445 LEU C CA 1
ATOM 8575 C C . LEU C 2 445 ? 198.13650 149.39007 143.63076 1.000 75.28000 445 LEU C C 1
ATOM 8576 O O . LEU C 2 445 ? 197.95430 149.76559 142.47407 1.000 75.28000 445 LEU C O 1
ATOM 8581 N N . GLU C 2 446 ? 197.24708 149.60603 144.59846 1.000 72.57000 446 GLU C N 1
ATOM 8582 C CA . GLU C 2 446 ? 196.02445 150.36019 144.36970 1.000 72.57000 446 GLU C CA 1
ATOM 8583 C C . GLU C 2 446 ? 195.68566 151.31961 145.49750 1.000 72.57000 446 GLU C C 1
ATOM 8584 O O . GLU C 2 446 ? 194.79084 152.15027 145.32002 1.000 72.57000 446 GLU C O 1
ATOM 8590 N N . PHE C 2 447 ? 196.35706 151.23846 146.64137 1.000 64.04000 447 PHE C N 1
ATOM 8591 C CA . PHE C 2 447 ? 196.04856 152.04880 147.81188 1.000 64.04000 447 PHE C CA 1
ATOM 8592 C C . PHE C 2 447 ? 197.24948 152.90051 148.19800 1.000 64.04000 447 PHE C C 1
ATOM 8593 O O . PHE C 2 447 ? 197.64818 152.96595 149.36164 1.000 64.04000 447 PHE C O 1
ATOM 8601 N N . GLN C 2 448 ? 197.84760 153.56427 147.20884 1.000 62.99000 448 GLN C N 1
ATOM 8602 C CA . GLN C 2 448 ? 199.05371 154.34432 147.45688 1.000 62.99000 448 GLN C CA 1
ATOM 8603 C C . GLN C 2 448 ? 198.74190 155.71242 148.05335 1.000 62.99000 448 GLN C C 1
ATOM 8604 O O . GLN C 2 448 ? 199.42227 156.15076 148.98676 1.000 62.99000 448 GLN C O 1
ATOM 8610 N N . VAL C 2 449 ? 197.72742 156.40511 147.53034 1.000 58.17000 449 VAL C N 1
ATOM 8611 C CA . VAL C 2 449 ? 197.39468 157.75632 147.96461 1.000 58.17000 449 VAL C CA 1
ATOM 8612 C C . VAL C 2 449 ? 195.88968 157.87941 148.15629 1.000 58.17000 449 VAL C C 1
ATOM 8613 O O . VAL C 2 449 ? 195.10505 157.07992 147.64356 1.000 58.17000 449 VAL C O 1
ATOM 8617 N N . ALA C 2 450 ? 195.49420 158.90116 148.91018 1.000 54.57000 450 ALA C N 1
ATOM 8618 C CA . ALA C 2 450 ? 194.08948 159.24972 149.05764 1.000 54.57000 450 ALA C CA 1
ATOM 8619 C C . ALA C 2 450 ? 193.67083 160.21053 147.95195 1.000 54.57000 450 ALA C C 1
ATOM 8620 O O . ALA C 2 450 ? 194.44661 161.06673 147.52080 1.000 54.57000 450 ALA C O 1
ATOM 8622 N N . ARG C 2 451 ? 192.43045 160.06206 147.49511 1.000 52.31000 451 ARG C N 1
ATOM 8623 C CA . ARG C 2 451 ? 191.97719 160.79353 146.31977 1.000 52.31000 451 ARG C CA 1
ATOM 8624 C C . ARG C 2 451 ? 191.91204 162.29098 146.59024 1.000 52.31000 451 ARG C C 1
ATOM 8625 O O . ARG C 2 451 ? 191.56657 162.73007 147.68996 1.000 52.31000 451 ARG C O 1
ATOM 8633 N N . THR C 2 452 ? 192.26391 163.07768 145.57217 1.000 54.51000 452 THR C N 1
ATOM 8634 C CA . THR C 2 452 ? 192.12266 164.52406 145.62091 1.000 54.51000 452 THR C CA 1
ATOM 8635 C C . THR C 2 452 ? 191.02759 165.05237 144.70892 1.000 54.51000 452 THR C C 1
ATOM 8636 O O . THR C 2 452 ? 190.63283 166.21188 144.85643 1.000 54.51000 452 THR C O 1
ATOM 8640 N N . SER C 2 453 ? 190.53409 164.24009 143.77758 1.000 51.22000 453 SER C N 1
ATOM 8641 C CA . SER C 2 453 ? 189.44086 164.62640 142.90122 1.000 51.22000 453 SER C CA 1
ATOM 8642 C C . SER C 2 453 ? 188.49354 163.44776 142.74221 1.000 51.22000 453 SER C C 1
ATOM 8643 O O . SER C 2 453 ? 188.89497 162.28933 142.87161 1.000 51.22000 453 SER C O 1
ATOM 8646 N N . LEU C 2 454 ? 187.22939 163.75262 142.46481 1.000 48.73000 454 LEU C N 1
ATOM 8647 C CA . LEU C 2 454 ? 186.20622 162.72963 142.30051 1.000 48.73000 454 LEU C CA 1
ATOM 8648 C C . LEU C 2 454 ? 186.03878 162.27714 140.85731 1.000 48.73000 454 LEU C C 1
ATOM 8649 O O . LEU C 2 454 ? 185.25178 161.36301 140.60000 1.000 48.73000 454 LEU C O 1
ATOM 8654 N N . LEU C 2 455 ? 186.74779 162.89460 139.91737 1.000 47.73000 455 LEU C N 1
ATOM 8655 C CA . LEU C 2 455 ? 186.61313 162.52086 138.51033 1.000 47.73000 455 LEU C CA 1
ATOM 8656 C C . LEU C 2 455 ? 187.03825 161.08530 138.21206 1.000 47.73000 455 LEU C C 1
ATOM 8657 O O . LEU C 2 455 ? 186.31578 160.39695 137.46691 1.000 47.73000 455 LEU C O 1
ATOM 8662 N N . PRO C 2 456 ? 188.17922 160.58095 138.70364 1.000 49.15000 456 PRO C N 1
ATOM 8663 C CA . PRO C 2 456 ? 188.56759 159.20545 138.34899 1.000 49.15000 456 PRO C CA 1
ATOM 8664 C C . PRO C 2 456 ? 187.54738 158.15611 138.74705 1.000 49.15000 456 PRO C C 1
ATOM 8665 O O . PRO C 2 456 ? 187.35661 157.18418 138.00586 1.000 49.15000 456 PRO C O 1
ATOM 8669 N N . GLY C 2 457 ? 186.88428 158.31599 139.89252 1.000 47.22000 457 GLY C N 1
ATOM 8670 C CA . GLY C 2 457 ? 185.87539 157.34598 140.28278 1.000 47.22000 457 GLY C CA 1
ATOM 8671 C C . GLY C 2 457 ? 184.72086 157.28689 139.30293 1.000 47.22000 457 GLY C C 1
ATOM 8672 O O . GLY C 2 457 ? 184.29155 156.20376 138.89666 1.000 47.22000 457 GLY C O 1
ATOM 8673 N N . LEU C 2 458 ? 184.21315 158.45140 138.89795 1.000 45.95000 458 LEU C N 1
ATOM 8674 C CA . LEU C 2 458 ? 183.12444 158.48344 137.92999 1.000 45.95000 458 LEU C CA 1
ATOM 8675 C C . LEU C 2 458 ? 183.56555 157.92046 136.58701 1.000 45.95000 458 LEU C C 1
ATOM 8676 O O . LEU C 2 458 ? 182.80219 157.20480 135.92908 1.000 45.95000 458 LEU C O 1
ATOM 8681 N N . LEU C 2 459 ? 184.79283 158.22916 136.16140 1.000 48.39000 459 LEU C N 1
ATOM 8682 C CA . LEU C 2 459 ? 185.26875 157.71053 134.88139 1.000 48.39000 459 LEU C CA 1
ATOM 8683 C C . LEU C 2 459 ? 185.40464 156.19078 134.90736 1.000 48.39000 459 LEU C C 1
ATOM 8684 O O . LEU C 2 459 ? 185.02037 155.51117 133.94776 1.000 48.39000 459 LEU C O 1
ATOM 8689 N N . LYS C 2 460 ? 185.93344 155.63362 135.99953 1.000 50.30000 460 LYS C N 1
ATOM 8690 C CA . LYS C 2 460 ? 186.03566 154.18093 136.09922 1.000 50.30000 460 LYS C CA 1
ATOM 8691 C C . LYS C 2 460 ? 184.66441 153.52158 136.18670 1.000 50.30000 460 LYS C C 1
ATOM 8692 O O . LYS C 2 460 ? 184.45517 152.45129 135.60073 1.000 50.30000 460 LYS C O 1
ATOM 8698 N N . THR C 2 461 ? 183.72071 154.13709 136.90505 1.000 48.54000 461 THR C N 1
ATOM 8699 C CA . THR C 2 461 ? 182.36673 153.59475 136.95376 1.000 48.54000 461 THR C CA 1
ATOM 8700 C C . THR C 2 461 ? 181.72029 153.61229 135.57460 1.000 48.54000 461 THR C C 1
ATOM 8701 O O . THR C 2 461 ? 180.99730 152.67961 135.20882 1.000 48.54000 461 THR C O 1
ATOM 8705 N N . LEU C 2 462 ? 181.96823 154.66540 134.79353 1.000 49.10000 462 LEU C N 1
ATOM 8706 C CA . LEU C 2 462 ? 181.51118 154.67449 133.40779 1.000 49.10000 462 LEU C CA 1
ATOM 8707 C C . LEU C 2 462 ? 182.15812 153.55087 132.61091 1.000 49.10000 462 LEU C C 1
ATOM 8708 O O . LEU C 2 462 ? 181.50657 152.91791 131.77220 1.000 49.10000 462 LEU C O 1
ATOM 8713 N N . ALA C 2 463 ? 183.44704 153.30086 132.84799 1.000 53.03000 463 ALA C N 1
ATOM 8714 C CA . ALA C 2 463 ? 184.13803 152.23952 132.12255 1.000 53.03000 463 ALA C CA 1
ATOM 8715 C C . ALA C 2 463 ? 183.53361 150.87398 132.42339 1.000 53.03000 463 ALA C C 1
ATOM 8716 O O . ALA C 2 463 ? 183.38509 150.04231 131.52109 1.000 53.03000 463 ALA C O 1
ATOM 8718 N N . SER C 2 464 ? 183.18745 150.61953 133.68780 1.000 56.41000 464 SER C N 1
ATOM 8719 C CA . SER C 2 464 ? 182.62086 149.32118 134.04765 1.000 56.41000 464 SER C CA 1
ATOM 8720 C C . SER C 2 464 ? 181.27276 149.08935 133.37443 1.000 56.41000 464 SER C C 1
ATOM 8721 O O . SER C 2 464 ? 181.00739 147.99718 132.85963 1.000 56.41000 464 SER C O 1
ATOM 8724 N N . ASN C 2 465 ? 180.41101 150.10368 133.36367 1.000 55.80000 465 ASN C N 1
ATOM 8725 C CA . ASN C 2 465 ? 179.05158 149.99325 132.83793 1.000 55.80000 465 ASN C CA 1
ATOM 8726 C C . ASN C 2 465 ? 178.95065 150.53480 131.42141 1.000 55.80000 465 ASN C C 1
ATOM 8727 O O . ASN C 2 465 ? 177.95492 151.15924 131.05074 1.000 55.80000 465 ASN C O 1
ATOM 8732 N N . ARG C 2 466 ? 179.98629 150.30648 130.61409 1.000 61.84000 466 ARG C N 1
ATOM 8733 C CA . ARG C 2 466 ? 180.05211 150.89192 129.28022 1.000 61.84000 466 ARG C CA 1
ATOM 8734 C C . ARG C 2 466 ? 178.96183 150.35675 128.35750 1.000 61.84000 466 ARG C C 1
ATOM 8735 O O . ARG C 2 466 ? 178.57682 151.03745 127.40012 1.000 61.84000 466 ARG C O 1
ATOM 8743 N N . ASP C 2 467 ? 178.44405 149.15866 128.62611 1.000 66.13000 467 ASP C N 1
ATOM 8744 C CA . ASP C 2 467 ? 177.48877 148.52822 127.72182 1.000 66.13000 467 ASP C CA 1
ATOM 8745 C C . ASP C 2 467 ? 176.04540 148.95697 127.95637 1.000 66.13000 467 ASP C C 1
ATOM 8746 O O . ASP C 2 467 ? 175.16921 148.54787 127.18760 1.000 66.13000 467 ASP C O 1
ATOM 8751 N N . MET C 2 468 ? 175.76973 149.75408 128.98407 1.000 62.37000 468 MET C N 1
ATOM 8752 C CA . MET C 2 468 ? 174.40566 150.19078 129.23018 1.000 62.37000 468 MET C CA 1
ATOM 8753 C C . MET C 2 468 ? 173.98071 151.22940 128.19135 1.000 62.37000 468 MET C C 1
ATOM 8754 O O . MET C 2 468 ? 174.82392 151.91817 127.61182 1.000 62.37000 468 MET C O 1
ATOM 8759 N N . PRO C 2 469 ? 172.67798 151.34898 127.92516 1.000 59.63000 469 PRO C N 1
ATOM 8760 C CA . PRO C 2 469 ? 172.22037 152.31066 126.91536 1.000 59.63000 469 PRO C CA 1
ATOM 8761 C C . PRO C 2 469 ? 172.51938 153.74786 127.31465 1.000 59.63000 469 PRO C C 1
ATOM 8762 O O . PRO C 2 469 ? 172.46342 154.11900 128.48857 1.000 59.63000 469 PRO C O 1
ATOM 8766 N N . LEU C 2 470 ? 172.83281 154.55789 126.31060 1.000 53.39000 470 LEU C N 1
ATOM 8767 C CA . LEU C 2 470 ? 173.15352 155.96122 126.49844 1.000 53.39000 470 LEU C CA 1
ATOM 8768 C C . LEU C 2 470 ? 171.88042 156.79691 126.58647 1.000 53.39000 470 LEU C C 1
ATOM 8769 O O . LEU C 2 470 ? 170.82619 156.39012 126.09429 1.000 53.39000 470 LEU C O 1
ATOM 8774 N N . PRO C 2 471 ? 171.94914 157.98663 127.20388 1.000 50.43000 471 PRO C N 1
ATOM 8775 C CA . PRO C 2 471 ? 173.09378 158.60460 127.88667 1.000 50.43000 471 PRO C CA 1
ATOM 8776 C C . PRO C 2 471 ? 173.23778 158.16867 129.33706 1.000 50.43000 471 PRO C C 1
ATOM 8777 O O . PRO C 2 471 ? 172.26152 157.82028 129.99033 1.000 50.43000 471 PRO C O 1
ATOM 8781 N N . LEU C 2 472 ? 174.45512 158.19403 129.86701 1.000 50.30000 472 LEU C N 1
ATOM 8782 C CA . LEU C 2 472 ? 174.71902 157.89297 131.26655 1.000 50.30000 472 LEU C CA 1
ATOM 8783 C C . LEU C 2 472 ? 175.01061 159.19919 131.98752 1.000 50.30000 472 LEU C C 1
ATOM 8784 O O . LEU C 2 472 ? 175.89298 159.95588 131.57068 1.000 50.30000 472 LEU C O 1
ATOM 8789 N N . LYS C 2 473 ? 174.27161 159.46205 133.06354 1.000 47.12000 473 LYS C N 1
ATOM 8790 C CA . LYS C 2 473 ? 174.38626 160.70732 133.82094 1.000 47.12000 473 LYS C CA 1
ATOM 8791 C C . LYS C 2 473 ? 174.55420 160.35247 135.29348 1.000 47.12000 473 LYS C C 1
ATOM 8792 O O . LYS C 2 473 ? 173.57212 160.14751 136.00955 1.000 47.12000 473 LYS C O 1
ATOM 8798 N N . LEU C 2 474 ? 175.80224 160.28688 135.74172 1.000 44.98000 474 LEU C N 1
ATOM 8799 C CA . LEU C 2 474 ? 176.13459 159.93456 137.11161 1.000 44.98000 474 LEU C CA 1
ATOM 8800 C C . LEU C 2 474 ? 176.61878 161.16555 137.86428 1.000 44.98000 474 LEU C C 1
ATOM 8801 O O . LEU C 2 474 ? 177.15098 162.10552 137.26953 1.000 44.98000 474 LEU C O 1
ATOM 8806 N N . PHE C 2 475 ? 176.43031 161.15373 139.18110 1.000 43.52000 475 PHE C N 1
ATOM 8807 C CA . PHE C 2 475 ? 176.90369 162.24197 140.02232 1.000 43.52000 475 PHE C CA 1
ATOM 8808 C C . PHE C 2 475 ? 177.37120 161.66773 141.34860 1.000 43.52000 475 PHE C C 1
ATOM 8809 O O . PHE C 2 475 ? 177.08647 160.51628 141.68231 1.000 43.52000 475 PHE C O 1
ATOM 8817 N N . GLU C 2 476 ? 178.10316 162.48547 142.10111 1.000 49.12000 476 GLU C N 1
ATOM 8818 C CA . GLU C 2 476 ? 178.57386 162.08317 143.41877 1.000 49.12000 476 GLU C CA 1
ATOM 8819 C C . GLU C 2 476 ? 179.01819 163.31802 144.18461 1.000 49.12000 476 GLU C C 1
ATOM 8820 O O . GLU C 2 476 ? 179.78608 164.12791 143.66165 1.000 49.12000 476 GLU C O 1
ATOM 8826 N N . LEU C 2 477 ? 178.54126 163.46078 145.41804 1.000 48.91000 477 LEU C N 1
ATOM 8827 C CA . LEU C 2 477 ? 178.99660 164.53467 146.29879 1.000 48.91000 477 LEU C CA 1
ATOM 8828 C C . LEU C 2 477 ? 179.57388 163.88789 147.55327 1.000 48.91000 477 LEU C C 1
ATOM 8829 O O . LEU C 2 477 ? 178.84717 163.28825 148.34974 1.000 48.91000 477 LEU C O 1
ATOM 8834 N N . GLN C 2 478 ? 180.88933 164.00960 147.71802 1.000 51.22000 478 GLN C N 1
ATOM 8835 C CA . GLN C 2 478 ? 181.60717 163.31726 148.78044 1.000 51.22000 478 GLN C CA 1
ATOM 8836 C C . GLN C 2 478 ? 182.80202 164.15568 149.20813 1.000 51.22000 478 GLN C C 1
ATOM 8837 O O . GLN C 2 478 ? 183.03994 165.24940 148.69075 1.000 51.22000 478 GLN C O 1
ATOM 8843 N N . ASP C 2 479 ? 183.56587 163.62731 150.15770 1.000 54.51000 479 ASP C N 1
ATOM 8844 C CA . ASP C 2 479 ? 184.73381 164.32544 150.66808 1.000 54.51000 479 ASP C CA 1
ATOM 8845 C C . ASP C 2 479 ? 185.98103 163.96727 149.87093 1.000 54.51000 479 ASP C C 1
ATOM 8846 O O . ASP C 2 479 ? 186.11172 162.86259 149.33855 1.000 54.51000 479 ASP C O 1
ATOM 8851 N N . VAL C 2 480 ? 186.90384 164.92507 149.79323 1.000 51.37000 480 VAL C N 1
ATOM 8852 C CA . VAL C 2 480 ? 188.24142 164.69405 149.26989 1.000 51.37000 480 VAL C CA 1
ATOM 8853 C C . VAL C 2 480 ? 189.23523 165.16150 150.32244 1.000 51.37000 480 VAL C C 1
ATOM 8854 O O . VAL C 2 480 ? 188.94341 166.03562 151.13915 1.000 51.37000 480 VAL C O 1
ATOM 8858 N N . ILE C 2 481 ? 190.42026 164.56017 150.30379 1.000 52.56000 481 ILE C N 1
ATOM 8859 C CA . ILE C 2 481 ? 191.45779 164.82955 151.29283 1.000 52.56000 481 ILE C CA 1
ATOM 8860 C C . ILE C 2 481 ? 192.52592 165.69683 150.64547 1.000 52.56000 481 ILE C C 1
ATOM 8861 O O . ILE C 2 481 ? 193.03517 165.36441 149.56894 1.000 52.56000 481 ILE C O 1
ATOM 8866 N N . LEU C 2 482 ? 192.86216 166.80739 151.29780 1.000 55.02000 482 LEU C N 1
ATOM 8867 C CA . LEU C 2 482 ? 193.85994 167.73749 150.79465 1.000 55.02000 482 LEU C CA 1
ATOM 8868 C C . LEU C 2 482 ? 194.87961 168.02493 151.88376 1.000 55.02000 482 LEU C C 1
ATOM 8869 O O . LEU C 2 482 ? 194.57523 167.94608 153.07528 1.000 55.02000 482 LEU C O 1
ATOM 8874 N N . LYS C 2 483 ? 196.09702 168.35443 151.46436 1.000 60.10000 483 LYS C N 1
ATOM 8875 C CA . LYS C 2 483 ? 197.17006 168.67958 152.39282 1.000 60.10000 483 LYS C CA 1
ATOM 8876 C C . LYS C 2 483 ? 197.11493 170.16158 152.73783 1.000 60.10000 483 LYS C C 1
ATOM 8877 O O . LYS C 2 483 ? 197.06984 171.01137 151.84370 1.000 60.10000 483 LYS C O 1
ATOM 8883 N N . ASP C 2 484 ? 197.11579 170.46733 154.03306 1.000 67.33000 484 ASP C N 1
ATOM 8884 C CA . ASP C 2 484 ? 197.04632 171.84507 154.50590 1.000 67.33000 484 ASP C CA 1
ATOM 8885 C C . ASP C 2 484 ? 197.93197 171.98323 155.73227 1.000 67.33000 484 ASP C C 1
ATOM 8886 O O . ASP C 2 484 ? 197.72364 171.28668 156.72898 1.000 67.33000 484 ASP C O 1
ATOM 8891 N N . GLU C 2 485 ? 198.90951 172.88850 155.66271 1.000 72.72000 485 GLU C N 1
ATOM 8892 C CA . GLU C 2 485 ? 199.88525 173.00835 156.74065 1.000 72.72000 485 GLU C CA 1
ATOM 8893 C C . GLU C 2 485 ? 199.28758 173.64720 157.98708 1.000 72.72000 485 GLU C C 1
ATOM 8894 O O . GLU C 2 485 ? 199.73470 173.35838 159.10220 1.000 72.72000 485 GLU C O 1
ATOM 8900 N N . LYS C 2 486 ? 198.28750 174.51216 157.82634 1.000 71.99000 486 LYS C N 1
ATOM 8901 C CA . LYS C 2 486 ? 197.70027 175.20583 158.96503 1.000 71.99000 486 LYS C CA 1
ATOM 8902 C C . LYS C 2 486 ? 196.83161 174.30580 159.83198 1.000 71.99000 486 LYS C C 1
ATOM 8903 O O . LYS C 2 486 ? 196.42471 174.73085 160.91783 1.000 71.99000 486 LYS C O 1
ATOM 8909 N N . MET C 2 487 ? 196.53769 173.08813 159.38830 1.000 68.35000 487 MET C N 1
ATOM 8910 C CA . MET C 2 487 ? 195.66379 172.20388 160.13934 1.000 68.35000 487 MET C CA 1
ATOM 8911 C C . MET C 2 487 ? 196.41450 171.53973 161.28999 1.000 68.35000 487 MET C C 1
ATOM 8912 O O . MET C 2 487 ? 197.64389 171.58143 161.38017 1.000 68.35000 487 MET C O 1
ATOM 8917 N N . ASP C 2 488 ? 195.64025 170.92286 162.18440 1.000 69.03000 488 ASP C N 1
ATOM 8918 C CA . ASP C 2 488 ? 196.21939 170.22842 163.32893 1.000 69.03000 488 ASP C CA 1
ATOM 8919 C C . ASP C 2 488 ? 197.09011 169.05833 162.88771 1.000 69.03000 488 ASP C C 1
ATOM 8920 O O . ASP C 2 488 ? 198.20018 168.87402 163.39887 1.000 69.03000 488 ASP C O 1
ATOM 8925 N N . VAL C 2 489 ? 196.60796 168.25971 161.93327 1.000 63.74000 489 VAL C N 1
ATOM 8926 C CA . VAL C 2 489 ? 197.31331 167.05195 161.51611 1.000 63.74000 489 VAL C CA 1
ATOM 8927 C C . VAL C 2 489 ? 197.97976 167.19112 160.15673 1.000 63.74000 489 VAL C C 1
ATOM 8928 O O . VAL C 2 489 ? 198.71584 166.27955 159.74722 1.000 63.74000 489 VAL C O 1
ATOM 8932 N N . GLY C 2 490 ? 197.75229 168.28762 159.44611 1.000 63.41000 490 GLY C N 1
ATOM 8933 C CA . GLY C 2 490 ? 198.35547 168.49120 158.14988 1.000 63.41000 490 GLY C CA 1
ATOM 8934 C C . GLY C 2 490 ? 197.48926 168.14552 156.96220 1.000 63.41000 490 GLY C C 1
ATOM 8935 O O . GLY C 2 490 ? 197.97464 168.21479 155.82844 1.000 63.41000 490 GLY C O 1
ATOM 8936 N N . ALA C 2 491 ? 196.23057 167.77330 157.17852 1.000 59.40000 491 ALA C N 1
ATOM 8937 C CA . ALA C 2 491 ? 195.32882 167.47417 156.07774 1.000 59.40000 491 ALA C CA 1
ATOM 8938 C C . ALA C 2 491 ? 193.90282 167.77647 156.50842 1.000 59.40000 491 ALA C C 1
ATOM 8939 O O . ALA C 2 491 ? 193.58987 167.82634 157.70016 1.000 59.40000 491 ALA C O 1
ATOM 8941 N N . ARG C 2 492 ? 193.03704 167.97388 155.51748 1.000 57.96000 492 ARG C N 1
ATOM 8942 C CA . ARG C 2 492 ? 191.64930 168.31824 155.78540 1.000 57.96000 492 ARG C CA 1
ATOM 8943 C C . ARG C 2 492 ? 190.74806 167.71297 154.71971 1.000 57.96000 492 ARG C C 1
ATOM 8944 O O . ARG C 2 492 ? 191.18404 167.38904 153.61150 1.000 57.96000 492 ARG C O 1
ATOM 8952 N N . ASN C 2 493 ? 189.47368 167.57280 155.07480 1.000 53.98000 493 ASN C N 1
ATOM 8953 C CA . ASN C 2 493 ? 188.45031 167.04393 154.18550 1.000 53.98000 493 ASN C CA 1
ATOM 8954 C C . ASN C 2 493 ? 187.61255 168.18584 153.63068 1.000 53.98000 493 ASN C C 1
ATOM 8955 O O . ASN C 2 493 ? 187.15263 169.05133 154.38091 1.000 53.98000 493 ASN C O 1
ATOM 8960 N N . GLU C 2 494 ? 187.41201 168.17865 152.31722 1.000 52.90000 494 GLU C N 1
ATOM 8961 C CA . GLU C 2 494 ? 186.60909 169.18592 151.63701 1.000 52.90000 494 GLU C CA 1
ATOM 8962 C C . GLU C 2 494 ? 185.47438 168.48842 150.90480 1.000 52.90000 494 GLU C C 1
ATOM 8963 O O . GLU C 2 494 ? 185.71471 167.55612 150.13180 1.000 52.90000 494 GLU C O 1
ATOM 8969 N N . ARG C 2 495 ? 184.24481 168.92856 151.16011 1.000 52.08000 495 ARG C N 1
ATOM 8970 C CA . ARG C 2 495 ? 183.07759 168.34777 150.51166 1.000 52.08000 495 ARG C CA 1
ATOM 8971 C C . ARG C 2 495 ? 182.91037 168.93817 149.12029 1.000 52.08000 495 ARG C C 1
ATOM 8972 O O . ARG C 2 495 ? 182.80749 170.15724 148.96385 1.000 52.08000 495 ARG C O 1
ATOM 8980 N N . ARG C 2 496 ? 182.87395 168.07577 148.10928 1.000 50.12000 496 ARG C N 1
ATOM 8981 C CA . ARG C 2 496 ? 182.76572 168.51989 146.73121 1.000 50.12000 496 ARG C CA 1
ATOM 8982 C C . ARG C 2 496 ? 181.66930 167.73912 146.02708 1.000 50.12000 496 ARG C C 1
ATOM 8983 O O . ARG C 2 496 ? 181.41597 166.56766 146.32686 1.000 50.12000 496 ARG C O 1
ATOM 8991 N N . LEU C 2 497 ? 181.03403 168.40520 145.06538 1.000 46.64000 497 LEU C N 1
ATOM 8992 C CA . LEU C 2 497 ? 180.02695 167.79857 144.20870 1.000 46.64000 497 LEU C CA 1
ATOM 8993 C C . LEU C 2 497 ? 180.57763 167.71818 142.79568 1.000 46.64000 497 LEU C C 1
ATOM 8994 O O . LEU C 2 497 ? 181.04094 168.72627 142.24800 1.000 46.64000 497 LEU C O 1
ATOM 8999 N N . ALA C 2 498 ? 180.52917 166.52291 142.21272 1.000 44.71000 498 ALA C N 1
ATOM 9000 C CA . ALA C 2 498 ? 181.00817 166.28411 140.86480 1.000 44.71000 498 ALA C CA 1
ATOM 9001 C C . ALA C 2 498 ? 179.93621 165.55201 140.07588 1.000 44.71000 498 ALA C C 1
ATOM 9002 O O . ALA C 2 498 ? 179.14684 164.78262 140.62985 1.000 44.71000 498 ALA C O 1
ATOM 9004 N N . ALA C 2 499 ? 179.91028 165.81003 138.77385 1.000 43.68000 499 ALA C N 1
ATOM 9005 C CA . ALA C 2 499 ? 178.94225 165.17641 137.89638 1.000 43.68000 499 ALA C CA 1
ATOM 9006 C C . ALA C 2 499 ? 179.54289 165.04376 136.50807 1.000 43.68000 499 ALA C C 1
ATOM 9007 O O . ALA C 2 499 ? 180.41172 165.82398 136.10635 1.000 43.68000 499 ALA C O 1
ATOM 9009 N N . VAL C 2 500 ? 179.06616 164.03661 135.77732 1.000 43.80000 500 VAL C N 1
ATOM 9010 C CA . VAL C 2 500 ? 179.52004 163.75569 134.42499 1.000 43.80000 500 VAL C CA 1
ATOM 9011 C C . VAL C 2 500 ? 178.30503 163.54791 133.53366 1.000 43.80000 500 VAL C C 1
ATOM 9012 O O . VAL C 2 500 ? 177.20077 163.26731 133.99657 1.000 43.80000 500 VAL C O 1
ATOM 9016 N N . TYR C 2 501 ? 178.53275 163.70002 132.23426 1.000 48.27000 501 TYR C N 1
ATOM 9017 C CA . TYR C 2 501 ? 177.51361 163.47791 131.21175 1.000 48.27000 501 TYR C CA 1
ATOM 9018 C C . TYR C 2 501 ? 178.21360 162.77639 130.05387 1.000 48.27000 501 TYR C C 1
ATOM 9019 O O . TYR C 2 501 ? 179.04058 163.38264 129.36393 1.000 48.27000 501 TYR C O 1
ATOM 9028 N N . TYR C 2 502 ? 177.89208 161.50084 129.86138 1.000 49.34000 502 TYR C N 1
ATOM 9029 C CA . TYR C 2 502 ? 178.55453 160.65119 128.88210 1.000 49.34000 502 TYR C CA 1
ATOM 9030 C C . TYR C 2 502 ? 177.56667 160.30494 127.77742 1.000 49.34000 502 TYR C C 1
ATOM 9031 O O . TYR C 2 502 ? 176.50205 159.74164 128.04772 1.000 49.34000 502 TYR C O 1
ATOM 9040 N N . ASN C 2 503 ? 177.92109 160.63814 126.54223 1.000 51.78000 503 ASN C N 1
ATOM 9041 C CA . ASN C 2 503 ? 177.06071 160.39459 125.39255 1.000 51.78000 503 ASN C CA 1
ATOM 9042 C C . ASN C 2 503 ? 177.88634 160.64775 124.14025 1.000 51.78000 503 ASN C C 1
ATOM 9043 O O . ASN C 2 503 ? 179.00953 161.15091 124.20896 1.000 51.78000 503 ASN C O 1
ATOM 9048 N N . LYS C 2 504 ? 177.31468 160.29413 122.98821 1.000 55.15000 504 LYS C N 1
ATOM 9049 C CA . LYS C 2 504 ? 177.98726 160.55496 121.72130 1.000 55.15000 504 LYS C CA 1
ATOM 9050 C C . LYS C 2 504 ? 178.14370 162.04321 121.44239 1.000 55.15000 504 LYS C C 1
ATOM 9051 O O . LYS C 2 504 ? 178.96733 162.41800 120.60198 1.000 55.15000 504 LYS C O 1
ATOM 9057 N N . ALA C 2 505 ? 177.36988 162.89128 122.11486 1.000 55.76000 505 ALA C N 1
ATOM 9058 C CA . ALA C 2 505 ? 177.52278 164.33823 122.04440 1.000 55.76000 505 ALA C CA 1
ATOM 9059 C C . ALA C 2 505 ? 177.46944 164.87959 123.46294 1.000 55.76000 505 ALA C C 1
ATOM 9060 O O . ALA C 2 505 ? 176.50080 164.62958 124.18657 1.000 55.76000 505 ALA C O 1
ATOM 9062 N N . ALA C 2 506 ? 178.50391 165.61333 123.85973 1.000 51.94000 506 ALA C N 1
ATOM 9063 C CA . ALA C 2 506 ? 178.66254 166.08912 125.23013 1.000 51.94000 506 ALA C CA 1
ATOM 9064 C C . ALA C 2 506 ? 178.92906 167.58644 125.24665 1.000 51.94000 506 ALA C C 1
ATOM 9065 O O . ALA C 2 506 ? 179.89405 168.06659 125.84461 1.000 51.94000 506 ALA C O 1
ATOM 9067 N N . GLY C 2 507 ? 178.07197 168.34303 124.56387 1.000 53.95000 507 GLY C N 1
ATOM 9068 C CA . GLY C 2 507 ? 178.19436 169.78665 124.49106 1.000 53.95000 507 GLY C CA 1
ATOM 9069 C C . GLY C 2 507 ? 178.35131 170.48327 125.82621 1.000 53.95000 507 GLY C C 1
ATOM 9070 O O . GLY C 2 507 ? 177.91193 169.97451 126.86144 1.000 53.95000 507 GLY C O 1
ATOM 9071 N N . PHE C 2 508 ? 178.99413 171.65246 125.80800 1.000 50.07000 508 PHE C N 1
ATOM 9072 C CA . PHE C 2 508 ? 179.17785 172.42564 127.03035 1.000 50.07000 508 PHE C CA 1
ATOM 9073 C C . PHE C 2 508 ? 177.84227 172.86063 127.62062 1.000 50.07000 508 PHE C C 1
ATOM 9074 O O . PHE C 2 508 ? 177.72284 173.01565 128.84290 1.000 50.07000 508 PHE C O 1
ATOM 9082 N N . GLU C 2 509 ? 176.82773 173.04358 126.77161 1.000 54.46000 509 GLU C N 1
ATOM 9083 C CA . GLU C 2 509 ? 175.54032 173.54627 127.23827 1.000 54.46000 509 GLU C CA 1
ATOM 9084 C C . GLU C 2 509 ? 174.86355 172.56148 128.18021 1.000 54.46000 509 GLU C C 1
ATOM 9085 O O . GLU C 2 509 ? 174.20411 172.96859 129.14144 1.000 54.46000 509 GLU C O 1
ATOM 9091 N N . ILE C 2 510 ? 175.00484 171.26195 127.91564 1.000 50.21000 510 ILE C N 1
ATOM 9092 C CA . ILE C 2 510 ? 174.29298 170.25955 128.70489 1.000 50.21000 510 ILE C CA 1
ATOM 9093 C C . ILE C 2 510 ? 174.73400 170.31623 130.16148 1.000 50.21000 510 ILE C C 1
ATOM 9094 O O . ILE C 2 510 ? 173.91154 170.24286 131.08098 1.000 50.21000 510 ILE C O 1
ATOM 9099 N N . ILE C 2 511 ? 176.03915 170.44766 130.39421 1.000 46.98000 511 ILE C N 1
ATOM 9100 C CA . ILE C 2 5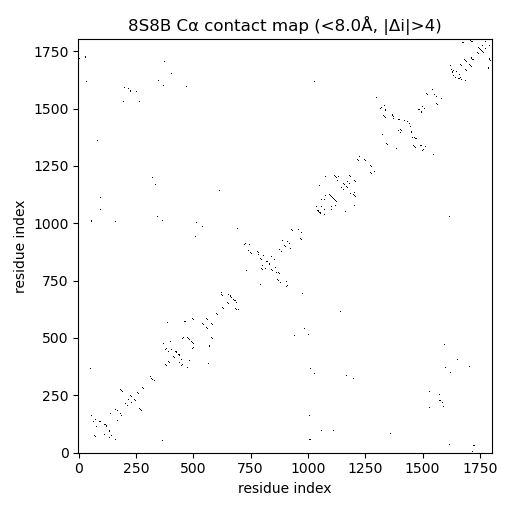11 ? 176.53242 170.49527 131.76546 1.000 46.98000 511 ILE C CA 1
ATOM 9101 C C . ILE C 2 511 ? 176.41961 171.90705 132.34012 1.000 46.98000 511 ILE C C 1
ATOM 9102 O O . ILE C 2 511 ? 176.26364 172.07935 133.55906 1.000 46.98000 511 ILE C O 1
ATOM 9107 N N . GLN C 2 512 ? 176.46902 172.93404 131.48696 1.000 48.86000 512 GLN C N 1
ATOM 9108 C CA . GLN C 2 512 ? 176.26037 174.29338 131.97085 1.000 48.86000 512 GLN C CA 1
ATOM 9109 C C . GLN C 2 512 ? 174.84543 174.47020 132.50472 1.000 48.86000 512 GLN C C 1
ATOM 9110 O O . GLN C 2 512 ? 174.63197 175.18001 133.49295 1.000 48.86000 512 GLN C O 1
ATOM 9116 N N . GLY C 2 513 ? 173.86625 173.83440 131.86227 1.000 46.11000 513 GLY C N 1
ATOM 9117 C CA . GLY C 2 513 ? 172.51192 173.86051 132.38148 1.000 46.11000 513 GLY C CA 1
ATOM 9118 C C . GLY C 2 513 ? 172.38589 173.18665 133.73113 1.000 46.11000 513 GLY C C 1
ATOM 9119 O O . GLY C 2 513 ? 171.64733 173.65944 134.59760 1.000 46.11000 513 GLY C O 1
ATOM 9120 N N . PHE C 2 514 ? 173.09469 172.07347 133.92821 1.000 45.42000 514 PHE C N 1
ATOM 9121 C CA . PHE C 2 514 ? 173.11514 171.43737 135.23985 1.000 45.42000 514 PHE C CA 1
ATOM 9122 C C . PHE C 2 514 ? 173.70232 172.37293 136.28489 1.000 45.42000 514 PHE C C 1
ATOM 9123 O O . PHE C 2 514 ? 173.17914 172.47866 137.40096 1.000 45.42000 514 PHE C O 1
ATOM 9131 N N . LEU C 2 515 ? 174.78826 173.06666 135.93688 1.000 47.29000 515 LEU C N 1
ATOM 9132 C CA . LEU C 2 515 ? 175.36909 174.03335 136.86512 1.000 47.29000 515 LEU C CA 1
ATOM 9133 C C . LEU C 2 515 ? 174.38212 175.14756 137.19506 1.000 47.29000 515 LEU C C 1
ATOM 9134 O O . LEU C 2 515 ? 174.24272 175.54243 138.35963 1.000 47.29000 515 LEU C O 1
ATOM 9139 N N . ASP C 2 516 ? 173.68824 175.66613 136.17996 1.000 48.37000 516 ASP C N 1
ATOM 9140 C CA . ASP C 2 516 ? 172.72335 176.73747 136.40689 1.000 48.37000 516 ASP C CA 1
ATOM 9141 C C . ASP C 2 516 ? 171.57953 176.27360 137.29773 1.000 48.37000 516 ASP C C 1
ATOM 9142 O O . ASP C 2 516 ? 171.14503 177.00592 138.19236 1.000 48.37000 516 ASP C O 1
ATOM 9147 N N . ARG C 2 517 ? 171.07255 175.06224 137.06385 1.000 48.08000 517 ARG C N 1
ATOM 9148 C CA . ARG C 2 517 ? 169.99720 174.53819 137.89931 1.000 48.08000 517 ARG C CA 1
ATOM 9149 C C . ARG C 2 517 ? 170.46044 174.34429 139.33766 1.000 48.08000 517 ARG C C 1
ATOM 9150 O O . ARG C 2 517 ? 169.72749 174.66452 140.28231 1.000 48.08000 517 ARG C O 1
ATOM 9158 N N . MET C 2 518 ? 171.67764 173.82766 139.52511 1.000 49.45000 518 MET C N 1
ATOM 9159 C CA . MET C 2 518 ? 172.20247 173.65903 140.87565 1.000 49.45000 518 MET C CA 1
ATOM 9160 C C . MET C 2 518 ? 172.34590 174.99977 141.57933 1.000 49.45000 518 MET C C 1
ATOM 9161 O O . MET C 2 518 ? 172.07690 175.11036 142.78077 1.000 49.45000 518 MET C O 1
ATOM 9166 N N . MET C 2 519 ? 172.78229 176.02889 140.85095 1.000 50.23000 519 MET C N 1
ATOM 9167 C CA . MET C 2 519 ? 172.86702 177.35968 141.44346 1.000 50.23000 519 MET C CA 1
ATOM 9168 C C . MET C 2 519 ? 171.48646 177.90058 141.78988 1.000 50.23000 519 MET C C 1
ATOM 9169 O O . MET C 2 519 ? 171.30791 178.53816 142.83352 1.000 50.23000 519 MET C O 1
ATOM 9174 N N . ARG C 2 520 ? 170.49945 177.66068 140.92483 1.000 48.14000 520 ARG C N 1
ATOM 9175 C CA . ARG C 2 520 ? 169.14842 178.13988 141.19518 1.000 48.14000 520 ARG C CA 1
ATOM 9176 C C . ARG C 2 520 ? 168.57566 177.49476 142.44832 1.000 48.14000 520 ARG C C 1
ATOM 9177 O O . ARG C 2 520 ? 167.94216 178.16846 143.26796 1.000 48.14000 520 ARG C O 1
ATOM 9185 N N . MET C 2 521 ? 168.78980 176.18896 142.61781 1.000 48.28000 521 MET C N 1
ATOM 9186 C CA . MET C 2 521 ? 168.28429 175.51376 143.80695 1.000 48.28000 521 MET C CA 1
ATOM 9187 C C . MET C 2 521 ? 168.95755 176.00343 145.08142 1.000 48.28000 521 MET C C 1
ATOM 9188 O O . MET C 2 521 ? 168.40244 175.82052 146.16890 1.000 48.28000 521 MET C O 1
ATOM 9193 N N . LEU C 2 522 ? 170.13231 176.61650 144.97474 1.000 48.55000 522 LEU C N 1
ATOM 9194 C CA . LEU C 2 522 ? 170.81873 177.19576 146.12026 1.000 48.55000 522 LEU C CA 1
ATOM 9195 C C . LEU C 2 522 ? 170.49377 178.67011 146.31832 1.000 48.55000 522 LEU C C 1
ATOM 9196 O O . LEU C 2 522 ? 171.06870 179.29993 147.21210 1.000 48.55000 522 LEU C O 1
ATOM 9201 N N . ASN C 2 523 ? 169.59845 179.22825 145.50033 1.000 48.69000 523 ASN C N 1
ATOM 9202 C CA . ASN C 2 523 ? 169.13389 180.61050 145.63279 1.000 48.69000 523 ASN C CA 1
ATOM 9203 C C . ASN C 2 523 ? 170.27344 181.60537 145.41539 1.000 48.69000 523 ASN C C 1
ATOM 9204 O O . ASN C 2 523 ? 170.52677 182.48836 146.23594 1.000 48.69000 523 ASN C O 1
ATOM 9209 N N . VAL C 2 524 ? 170.96737 181.45159 144.29083 1.000 51.19000 524 VAL C N 1
ATOM 9210 C CA . VAL C 2 524 ? 172.02210 182.36717 143.87207 1.000 51.19000 524 VAL C CA 1
ATOM 9211 C C . VAL C 2 524 ? 171.76204 182.74243 142.42058 1.000 51.19000 524 VAL C C 1
ATOM 9212 O O . VAL C 2 524 ? 171.73633 181.86840 141.54700 1.000 51.19000 524 VAL C O 1
ATOM 9216 N N . ASN C 2 525 ? 171.57041 184.03215 142.16344 1.000 56.60000 525 ASN C N 1
ATOM 9217 C CA . ASN C 2 525 ? 171.21546 184.48853 140.82995 1.000 56.60000 525 ASN C CA 1
ATOM 9218 C C . ASN C 2 525 ? 172.46103 184.70090 139.97201 1.000 56.60000 525 ASN C C 1
ATOM 9219 O O . ASN C 2 525 ? 173.53945 184.98944 140.49251 1.000 56.60000 525 ASN C O 1
ATOM 9224 N N . PRO C 2 526 ? 172.33710 184.56391 138.64990 1.000 57.89000 526 PRO C N 1
ATOM 9225 C CA . PRO C 2 526 ? 173.48938 184.78469 137.74904 1.000 57.89000 526 PRO C CA 1
ATOM 9226 C C . PRO C 2 526 ? 173.73936 186.26095 137.44899 1.000 57.89000 526 PRO C C 1
ATOM 9227 O O . PRO C 2 526 ? 173.39299 186.80243 136.40059 1.000 57.89000 526 PRO C O 1
ATOM 9231 N N . THR C 2 527 ? 174.37114 186.93991 138.40246 1.000 65.96000 527 THR C N 1
ATOM 9232 C CA . THR C 2 527 ? 174.67065 188.35816 138.28644 1.000 65.96000 527 THR C CA 1
ATOM 9233 C C . THR C 2 527 ? 176.15583 188.58842 138.51902 1.000 65.96000 527 THR C C 1
ATOM 9234 O O . THR C 2 527 ? 176.81385 187.83146 139.23678 1.000 65.96000 527 THR C O 1
ATOM 9238 N N . LYS C 2 528 ? 176.67675 189.65180 137.90911 1.000 68.99000 528 LYS C N 1
ATOM 9239 C CA . LYS C 2 528 ? 178.08880 189.99428 137.99561 1.000 68.99000 528 LYS C CA 1
ATOM 9240 C C . LYS C 2 528 ? 178.36475 191.07208 139.03619 1.000 68.99000 528 LYS C C 1
ATOM 9241 O O . LYS C 2 528 ? 179.45353 191.65471 139.04149 1.000 68.99000 528 LYS C O 1
ATOM 9247 N N . ASP C 2 529 ? 177.40706 191.34473 139.91910 1.000 72.98000 529 ASP C N 1
ATOM 9248 C CA . ASP C 2 529 ? 177.51032 192.43680 140.88474 1.000 72.98000 529 ASP C CA 1
ATOM 9249 C C . ASP C 2 529 ? 177.95473 191.95460 142.25832 1.000 72.98000 529 ASP C C 1
ATOM 9250 O O . ASP C 2 529 ? 177.45599 192.43648 143.27920 1.000 72.98000 529 ASP C O 1
ATOM 9255 N N . GLN C 2 530 ? 178.86339 190.97930 142.30755 1.000 70.83000 530 GLN C N 1
ATOM 9256 C CA . GLN C 2 530 ? 179.51099 190.51347 143.53071 1.000 70.83000 530 GLN C CA 1
ATOM 9257 C C . GLN C 2 530 ? 178.54360 189.77224 144.44796 1.000 70.83000 530 GLN C C 1
ATOM 9258 O O . GLN C 2 530 ? 178.95509 189.26769 145.49740 1.000 70.83000 530 GLN C O 1
ATOM 9264 N N . LYS C 2 531 ? 177.26888 189.67640 144.07546 1.000 67.87000 531 LYS C N 1
ATOM 9265 C CA . LYS C 2 531 ? 176.29505 188.92061 144.84710 1.000 67.87000 531 LYS C CA 1
ATOM 9266 C C . LYS C 2 531 ? 175.87503 187.62352 144.16950 1.000 67.87000 531 LYS C C 1
ATOM 9267 O O . LYS C 2 531 ? 175.27327 186.76658 144.82555 1.000 67.87000 531 LYS C O 1
ATOM 9273 N N . GLY C 2 532 ? 176.18971 187.44649 142.88645 1.000 60.02000 532 GLY C N 1
ATOM 9274 C CA . GLY C 2 532 ? 175.87707 186.23413 142.16836 1.000 60.02000 532 GLY C CA 1
ATOM 9275 C C . GLY C 2 532 ? 177.12400 185.55495 141.62737 1.000 60.02000 532 GLY C C 1
ATOM 9276 O O . GLY C 2 532 ? 178.25111 186.01776 141.81638 1.000 60.02000 532 GLY C O 1
ATOM 9277 N N . TYR C 2 533 ? 176.89292 184.44008 140.94449 1.000 53.00000 533 TYR C N 1
ATOM 9278 C CA . TYR C 2 533 ? 177.95834 183.63301 140.37279 1.000 53.00000 533 TYR C CA 1
ATOM 9279 C C . TYR C 2 533 ? 178.15628 183.97606 138.90362 1.000 53.00000 533 TYR C C 1
ATOM 9280 O O . TYR C 2 533 ? 177.27902 184.54763 138.25399 1.000 53.00000 533 TYR C O 1
ATOM 9289 N N . HIS C 2 534 ? 179.32269 183.60935 138.38240 1.000 54.80000 534 HIS C N 1
ATOM 9290 C CA . HIS C 2 534 ? 179.57083 183.69443 136.95040 1.000 54.80000 534 HIS C CA 1
ATOM 9291 C C . HIS C 2 534 ? 180.73412 182.77706 136.60152 1.000 54.80000 534 HIS C C 1
ATOM 9292 O O . HIS C 2 534 ? 181.32406 182.12502 137.46731 1.000 54.80000 534 HIS C O 1
ATOM 9299 N N . ILE C 2 535 ? 181.03802 182.71364 135.30617 1.000 52.38000 535 ILE C N 1
ATOM 9300 C CA . ILE C 2 535 ? 182.12046 181.88888 134.79346 1.000 52.38000 535 ILE C CA 1
ATOM 9301 C C . ILE C 2 535 ? 182.97747 182.73734 133.86576 1.000 52.38000 535 ILE C C 1
ATOM 9302 O O . ILE C 2 535 ? 182.53609 183.75561 133.33011 1.000 52.38000 535 ILE C O 1
ATOM 9307 N N . GLU C 2 536 ? 184.22417 182.30743 133.68792 1.000 55.61000 536 GLU C N 1
ATOM 9308 C CA . GLU C 2 536 ? 185.13301 182.97661 132.77088 1.000 55.61000 536 GLU C CA 1
ATOM 9309 C C . GLU C 2 536 ? 186.15426 181.97395 132.25815 1.000 55.61000 536 GLU C C 1
ATOM 9310 O O . GLU C 2 536 ? 186.39189 180.92818 132.86841 1.000 55.61000 536 GLU C O 1
ATOM 9316 N N . ALA C 2 537 ? 186.76651 182.31866 131.12815 1.000 56.26000 537 ALA C N 1
ATOM 9317 C CA . ALA C 2 537 ? 187.65981 181.39907 130.43913 1.000 56.26000 537 ALA C CA 1
ATOM 9318 C C . ALA C 2 537 ? 188.87378 181.07079 131.29812 1.000 56.26000 537 ALA C C 1
ATOM 9319 O O . ALA C 2 537 ? 189.32774 181.87881 132.11140 1.000 56.26000 537 ALA C O 1
ATOM 9321 N N . ASP C 2 538 ? 189.39768 179.86317 131.10876 1.000 58.39000 538 ASP C N 1
ATOM 9322 C CA . ASP C 2 538 ? 190.51895 179.37663 131.89753 1.000 58.39000 538 ASP C CA 1
ATOM 9323 C C . ASP C 2 538 ? 191.25964 178.32803 131.08274 1.000 58.39000 538 ASP C C 1
ATOM 9324 O O . ASP C 2 538 ? 190.73835 177.79782 130.09887 1.000 58.39000 538 ASP C O 1
ATOM 9329 N N . GLU C 2 539 ? 192.48980 178.04475 131.50045 1.000 61.68000 539 GLU C N 1
ATOM 9330 C CA . GLU C 2 539 ? 193.31450 177.01222 130.88985 1.000 61.68000 539 GLU C CA 1
ATOM 9331 C C . GLU C 2 539 ? 193.69617 175.99222 131.95062 1.000 61.68000 539 GLU C C 1
ATOM 9332 O O . GLU C 2 539 ? 194.18602 176.36061 133.02292 1.000 61.68000 539 GLU C O 1
ATOM 9338 N N . ASN C 2 540 ? 193.47122 174.71268 131.65056 1.000 54.67000 540 ASN C N 1
ATOM 9339 C CA . ASN C 2 540 ? 193.79918 173.64678 132.57681 1.000 54.67000 540 ASN C CA 1
ATOM 9340 C C . ASN C 2 540 ? 194.13252 172.40221 131.77067 1.000 54.67000 540 ASN C C 1
ATOM 9341 O O . ASN C 2 540 ? 193.44737 172.11581 130.77842 1.000 54.67000 540 ASN C O 1
ATOM 9346 N N . PRO C 2 541 ? 195.17486 171.66232 132.15141 1.000 52.88000 541 PRO C N 1
ATOM 9347 C CA . PRO C 2 541 ? 195.56707 170.48905 131.35589 1.000 52.88000 541 PRO C CA 1
ATOM 9348 C C . PRO C 2 541 ? 194.49790 169.41464 131.26624 1.000 52.88000 541 PRO C C 1
ATOM 9349 O O . PRO C 2 541 ? 194.39884 168.74633 130.23059 1.000 52.88000 541 PRO C O 1
ATOM 9353 N N . THR C 2 542 ? 193.69472 169.22065 132.31295 1.000 52.71000 542 THR C N 1
ATOM 9354 C CA . THR C 2 542 ? 192.73065 168.12702 132.32274 1.000 52.71000 542 THR C CA 1
ATOM 9355 C C . THR C 2 542 ? 191.46859 168.42842 131.52728 1.000 52.71000 542 THR C C 1
ATOM 9356 O O . THR C 2 542 ? 190.65671 167.52051 131.32584 1.000 52.71000 542 THR C O 1
ATOM 9360 N N . PHE C 2 543 ? 191.28143 169.66238 131.07419 1.000 49.56000 543 PHE C N 1
ATOM 9361 C CA . PHE C 2 543 ? 190.13963 170.03337 130.25536 1.000 49.56000 543 PHE C CA 1
ATOM 9362 C C . PHE C 2 543 ? 190.60911 170.45386 128.86987 1.000 49.56000 543 PHE C C 1
ATOM 9363 O O . PHE C 2 543 ? 191.70465 170.99635 128.70397 1.000 49.56000 543 PHE C O 1
ATOM 9371 N N . PHE C 2 544 ? 189.76777 170.19283 127.87759 1.000 50.28000 544 PHE C N 1
ATOM 9372 C CA . PHE C 2 544 ? 190.11780 170.50326 126.50143 1.000 50.28000 544 PHE C CA 1
ATOM 9373 C C . PHE C 2 544 ? 190.25375 172.01441 126.32058 1.000 50.28000 544 PHE C C 1
ATOM 9374 O O . PHE C 2 544 ? 189.44171 172.77736 126.85108 1.000 50.28000 544 PHE C O 1
ATOM 9382 N N . PRO C 2 545 ? 191.27726 172.47680 125.60132 1.000 50.44000 545 PRO C N 1
ATOM 9383 C CA . PRO C 2 545 ? 191.44405 173.92148 125.40262 1.000 50.44000 545 PRO C CA 1
ATOM 9384 C C . PRO C 2 545 ? 190.25150 174.53069 124.68157 1.000 50.44000 545 PRO C C 1
ATOM 9385 O O . PRO C 2 545 ? 189.70948 173.95457 123.73687 1.000 50.44000 545 PRO C O 1
ATOM 9389 N N . GLY C 2 546 ? 189.85282 175.71641 125.13303 1.000 51.28000 546 GLY C N 1
ATOM 9390 C CA . GLY C 2 546 ? 188.70883 176.40121 124.57520 1.000 51.28000 546 GLY C CA 1
ATOM 9391 C C . GLY C 2 546 ? 187.37034 175.95615 125.11719 1.000 51.28000 546 GLY C C 1
ATOM 9392 O O . GLY C 2 546 ? 186.34534 176.53557 124.73842 1.000 51.28000 546 GLY C O 1
ATOM 9393 N N . ARG C 2 547 ? 187.34231 174.94742 125.99146 1.000 48.73000 547 ARG C N 1
ATOM 9394 C CA . ARG C 2 547 ? 186.10336 174.45435 126.58086 1.000 48.73000 547 ARG C CA 1
ATOM 9395 C C . ARG C 2 547 ? 186.20152 174.35617 128.09719 1.000 48.73000 547 ARG C C 1
ATOM 9396 O O . ARG C 2 547 ? 185.41966 173.63115 128.71570 1.000 48.73000 547 ARG C O 1
ATOM 9404 N N . CYS C 2 548 ? 187.14704 175.06103 128.70589 1.000 51.00000 548 CYS C N 1
ATOM 9405 C CA . CYS C 2 548 ? 187.32844 175.05629 130.14804 1.000 51.00000 548 CYS C CA 1
ATOM 9406 C C . CYS C 2 548 ? 186.95720 176.41804 130.71279 1.000 51.00000 548 CYS C C 1
ATOM 9407 O O . CYS C 2 548 ? 187.24900 177.45140 130.10456 1.000 51.00000 548 CYS C O 1
ATOM 9410 N N . ALA C 2 549 ? 186.31209 176.41486 131.87588 1.000 50.54000 549 ALA C N 1
ATOM 9411 C CA . ALA C 2 549 ? 185.89855 177.64793 132.52403 1.000 50.54000 549 ALA C CA 1
ATOM 9412 C C . ALA C 2 549 ? 186.08267 177.50983 134.02593 1.000 50.54000 549 ALA C C 1
ATOM 9413 O O . ALA C 2 549 ? 186.07604 176.40423 134.57027 1.000 50.54000 549 ALA C O 1
ATOM 9415 N N . ARG C 2 550 ? 186.25069 178.64806 134.69037 1.000 54.07000 550 ARG C N 1
ATOM 9416 C CA . ARG C 2 550 ? 186.41749 178.70026 136.13586 1.000 54.07000 550 ARG C CA 1
ATOM 9417 C C . ARG C 2 550 ? 185.19561 179.36113 136.75502 1.000 54.07000 550 ARG C C 1
ATOM 9418 O O . ARG C 2 550 ? 184.71767 180.38386 136.25517 1.000 54.07000 550 ARG C O 1
ATOM 9426 N N . ILE C 2 551 ? 184.69388 178.77470 137.83503 1.000 50.78000 551 ILE C N 1
ATOM 9427 C CA . ILE C 2 551 ? 183.45442 179.21820 138.46179 1.000 50.78000 551 ILE C CA 1
ATOM 9428 C C . ILE C 2 551 ? 183.78852 180.17180 139.60050 1.000 50.78000 551 ILE C C 1
ATOM 9429 O O . ILE C 2 551 ? 184.52071 179.81211 140.52980 1.000 50.78000 551 ILE C O 1
ATOM 9434 N N . ILE C 2 552 ? 183.24778 181.38577 139.53573 1.000 51.66000 552 ILE C N 1
ATOM 9435 C CA . ILE C 2 552 ? 183.41873 182.38752 140.57905 1.000 51.66000 552 ILE C CA 1
ATOM 9436 C C . ILE C 2 552 ? 182.07143 182.57393 141.25810 1.000 51.66000 552 ILE C C 1
ATOM 9437 O O . ILE C 2 552 ? 181.07073 182.87505 140.59576 1.000 51.66000 552 ILE C O 1
ATOM 9442 N N . GLY C 2 553 ? 182.04127 182.38624 142.57194 1.000 53.63000 553 GLY C N 1
ATOM 9443 C CA . GLY C 2 553 ? 180.81860 182.50820 143.32447 1.000 53.63000 553 GLY C CA 1
ATOM 9444 C C . GLY C 2 553 ? 180.65744 183.88434 143.93039 1.000 53.63000 553 GLY C C 1
ATOM 9445 O O . GLY C 2 553 ? 181.26049 184.86241 143.47929 1.000 53.63000 553 GLY C O 1
ATOM 9446 N N . PRO C 2 554 ? 179.82355 183.98741 144.96244 1.000 57.54000 554 PRO C N 1
ATOM 9447 C CA . PRO C 2 554 ? 179.66635 185.26919 145.65491 1.000 57.54000 554 PRO C CA 1
ATOM 9448 C C . PRO C 2 554 ? 180.97076 185.71174 146.29792 1.000 57.54000 554 PRO C C 1
ATOM 9449 O O . PRO C 2 554 ? 181.78255 184.89331 146.73344 1.000 57.54000 554 PRO C O 1
ATOM 9453 N N . ASN C 2 555 ? 181.16540 187.02917 146.34466 1.000 62.88000 555 ASN C N 1
ATOM 9454 C CA . ASN C 2 555 ? 182.34512 187.65715 146.93641 1.000 62.88000 555 ASN C CA 1
ATOM 9455 C C . ASN C 2 555 ? 183.63579 187.25829 146.23005 1.000 62.88000 555 ASN C C 1
ATOM 9456 O O . ASN C 2 555 ? 184.71104 187.29706 146.83411 1.000 62.88000 555 ASN C O 1
ATOM 9461 N N . GLY C 2 556 ? 183.55263 186.88113 144.95822 1.000 58.98000 556 GLY C N 1
ATOM 9462 C CA . GLY C 2 556 ? 184.74682 186.54925 144.19537 1.000 58.98000 556 GLY C CA 1
ATOM 9463 C C . GLY C 2 556 ? 185.51232 185.35266 144.71577 1.000 58.98000 556 GLY C C 1
ATOM 9464 O O . GLY C 2 556 ? 186.74693 185.39005 144.78165 1.000 58.98000 556 GLY C O 1
ATOM 9465 N N . VAL C 2 557 ? 184.80853 184.28612 145.08295 1.000 56.44000 557 VAL C N 1
ATOM 9466 C CA . VAL C 2 557 ? 185.42095 183.08269 145.63291 1.000 56.44000 557 VAL C CA 1
ATOM 9467 C C . VAL C 2 557 ? 185.44106 182.00642 144.55759 1.000 56.44000 557 VAL C C 1
ATOM 9468 O O . VAL C 2 557 ? 184.40392 181.69348 143.96063 1.000 56.44000 557 VAL C O 1
ATOM 9472 N N . PHE C 2 558 ? 186.62071 181.44653 144.30616 1.000 52.28000 558 PHE C N 1
ATOM 9473 C CA . PHE C 2 558 ? 186.75871 180.35703 143.34947 1.000 52.28000 558 PHE C CA 1
ATOM 9474 C C . PHE C 2 558 ? 186.05758 179.10960 143.87439 1.000 52.28000 558 PHE C C 1
ATOM 9475 O O . PHE C 2 558 ? 186.22140 178.73819 145.03977 1.000 52.28000 558 PHE C O 1
ATOM 9483 N N . LEU C 2 559 ? 185.27287 178.45700 143.01462 1.000 52.10000 559 LEU C N 1
ATOM 9484 C CA . LEU C 2 559 ? 184.45513 177.32287 143.42988 1.000 52.10000 559 LEU C CA 1
ATOM 9485 C C . LEU C 2 559 ? 184.87954 176.00147 142.80849 1.000 52.10000 559 LEU C C 1
ATOM 9486 O O . LEU C 2 559 ? 184.86854 174.97123 143.48840 1.000 52.10000 559 LEU C O 1
ATOM 9491 N N . GLY C 2 560 ? 185.22568 175.99020 141.52624 1.000 51.02000 560 GLY C N 1
ATOM 9492 C CA . GLY C 2 560 ? 185.58039 174.74625 140.87431 1.000 51.02000 560 GLY C CA 1
ATOM 9493 C C . GLY C 2 560 ? 185.80459 174.89166 139.38590 1.000 51.02000 560 GLY C C 1
ATOM 9494 O O . GLY C 2 560 ? 186.24682 175.94637 138.92487 1.000 51.02000 560 GLY C O 1
ATOM 9495 N N . ARG C 2 561 ? 185.50356 173.84390 138.62108 1.000 50.72000 561 ARG C N 1
ATOM 9496 C CA . ARG C 2 561 ? 185.70991 173.86759 137.18047 1.000 50.72000 561 ARG C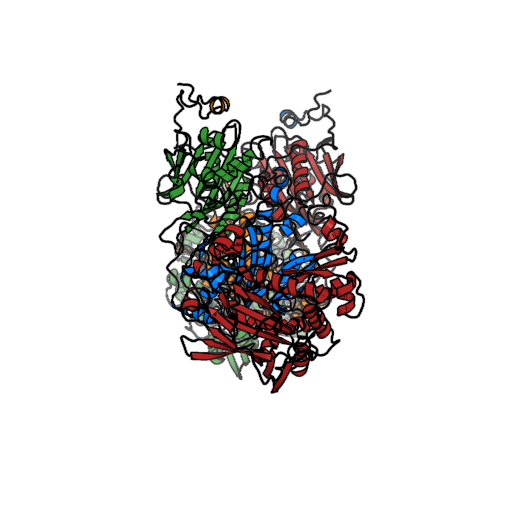 CA 1
ATOM 9497 C C . ARG C 2 561 ? 184.62942 173.05272 136.48553 1.000 50.72000 561 ARG C C 1
ATOM 9498 O O . ARG C 2 561 ? 183.91507 172.25957 137.10664 1.000 50.72000 561 ARG C O 1
ATOM 9506 N N . ILE C 2 562 ? 184.51819 173.27195 135.17804 1.000 48.17000 562 ILE C N 1
ATOM 9507 C CA . ILE C 2 562 ? 183.45861 172.69129 134.36217 1.000 48.17000 562 ILE C CA 1
ATOM 9508 C C . ILE C 2 562 ? 183.90230 172.72813 132.90780 1.000 48.17000 562 ILE C C 1
ATOM 9509 O O . ILE C 2 562 ? 184.50443 173.70664 132.45959 1.000 48.17000 562 ILE C O 1
ATOM 9514 N N . GLY C 2 563 ? 183.61932 171.66520 132.17394 1.000 44.57000 563 GLY C N 1
ATOM 9515 C CA . GLY C 2 563 ? 183.90012 171.65688 130.75164 1.000 44.57000 563 GLY C CA 1
ATOM 9516 C C . GLY C 2 563 ? 184.06911 170.24716 130.22529 1.000 44.57000 563 GLY C C 1
ATOM 9517 O O . GLY C 2 563 ? 183.79915 169.26218 130.90560 1.000 44.57000 563 GLY C O 1
ATOM 9518 N N . ALA C 2 564 ? 184.51017 170.17904 128.97236 1.000 46.99000 564 ALA C N 1
ATOM 9519 C CA . ALA C 2 564 ? 184.76650 168.90413 128.32096 1.000 46.99000 564 ALA C CA 1
ATOM 9520 C C . ALA C 2 564 ? 186.17128 168.40854 128.63866 1.000 46.99000 564 ALA C C 1
ATOM 9521 O O . ALA C 2 564 ? 187.12785 169.18337 128.70302 1.000 46.99000 564 ALA C O 1
ATOM 9523 N N . LEU C 2 565 ? 186.28996 167.09861 128.82691 1.000 47.38000 565 LEU C N 1
ATOM 9524 C CA . LEU C 2 565 ? 187.56142 166.50472 129.20131 1.000 47.38000 565 LEU C CA 1
ATOM 9525 C C . LEU C 2 565 ? 188.44907 166.30106 127.97661 1.000 47.38000 565 LEU C C 1
ATOM 9526 O O . LEU C 2 565 ? 187.97822 166.19566 126.84208 1.000 47.38000 565 LEU C O 1
ATOM 9531 N N . HIS C 2 566 ? 189.75428 166.24908 128.22493 1.000 50.18000 566 HIS C N 1
ATOM 9532 C CA . HIS C 2 566 ? 190.71618 166.06622 127.15305 1.000 50.18000 566 HIS C CA 1
ATOM 9533 C C . HIS C 2 566 ? 190.61760 164.64748 126.59357 1.000 50.18000 566 HIS C C 1
ATOM 9534 O O . HIS C 2 566 ? 190.30670 163.70557 127.32548 1.000 50.18000 566 HIS C O 1
ATOM 9541 N N . PRO C 2 567 ? 190.86443 164.47014 125.29369 1.000 49.51000 567 PRO C N 1
ATOM 9542 C CA . PRO C 2 567 ? 190.82768 163.11332 124.72586 1.000 49.51000 567 PRO C CA 1
ATOM 9543 C C . PRO C 2 567 ? 191.79182 162.14765 125.39015 1.000 49.51000 567 PRO C C 1
ATOM 9544 O O . PRO C 2 567 ? 191.47025 160.96021 125.52486 1.000 49.51000 567 PRO C O 1
ATOM 9548 N N . GLU C 2 568 ? 192.96961 162.61585 125.80604 1.000 52.66000 568 GLU C N 1
ATOM 9549 C CA . GLU C 2 568 ? 193.91154 161.73476 126.48658 1.000 52.66000 568 GLU C CA 1
ATOM 9550 C C . GLU C 2 568 ? 193.37135 161.26517 127.83036 1.000 52.66000 568 GLU C C 1
ATOM 9551 O O . GLU C 2 568 ? 193.55402 160.09824 128.19561 1.000 52.66000 568 GLU C O 1
ATOM 9557 N N . VAL C 2 569 ? 192.69902 162.14777 128.57082 1.000 49.75000 569 VAL C N 1
ATOM 9558 C CA . VAL C 2 569 ? 192.08103 161.74095 129.82771 1.000 49.75000 569 VAL C CA 1
ATOM 9559 C C . VAL C 2 569 ? 190.99643 160.70373 129.57421 1.000 49.75000 569 VAL C C 1
ATOM 9560 O O . VAL C 2 569 ? 190.80786 159.77518 130.36867 1.000 49.75000 569 VAL C O 1
ATOM 9564 N N . ILE C 2 570 ? 190.26013 160.84840 128.47193 1.000 50.26000 570 ILE C N 1
ATOM 9565 C CA . ILE C 2 570 ? 189.23240 159.87052 128.12965 1.000 50.26000 570 ILE C CA 1
ATOM 9566 C C . ILE C 2 570 ? 189.86322 158.51766 127.82823 1.000 50.26000 570 ILE C C 1
ATOM 9567 O O . ILE C 2 570 ? 189.43131 157.48318 128.34852 1.000 50.26000 570 ILE C O 1
ATOM 9572 N N . THR C 2 571 ? 190.90551 158.50558 126.99582 1.000 50.87000 571 THR C N 1
ATOM 9573 C CA . THR C 2 571 ? 191.52196 157.24435 126.60320 1.000 50.87000 571 THR C CA 1
ATOM 9574 C C . THR C 2 571 ? 192.28612 156.58548 127.74340 1.000 50.87000 571 THR C C 1
ATOM 9575 O O . THR C 2 571 ? 192.47585 155.36593 127.71904 1.000 50.87000 571 THR C O 1
ATOM 9579 N N . SER C 2 572 ? 192.72589 157.35423 128.73954 1.000 50.64000 572 SER C N 1
ATOM 9580 C CA . SER C 2 572 ? 193.46794 156.76872 129.84790 1.000 50.64000 572 SER C CA 1
ATOM 9581 C C . SER C 2 572 ? 192.59331 155.95286 130.79013 1.000 50.64000 572 SER C C 1
ATOM 9582 O O . SER C 2 572 ? 193.13385 155.26972 131.66499 1.000 50.64000 572 SER C O 1
ATOM 9585 N N . PHE C 2 573 ? 191.26988 156.01046 130.64797 1.000 49.69000 573 PHE C N 1
ATOM 9586 C CA . PHE C 2 573 ? 190.36269 155.23930 131.48929 1.000 49.69000 573 PHE C CA 1
ATOM 9587 C C . PHE C 2 573 ? 189.58349 154.18916 130.70804 1.000 49.69000 573 PHE C C 1
ATOM 9588 O O . PHE C 2 573 ? 188.72007 153.51913 131.28375 1.000 49.69000 573 PHE C O 1
ATOM 9596 N N . GLY C 2 574 ? 189.86477 154.02500 129.41695 1.000 52.79000 574 GLY C N 1
ATOM 9597 C CA . GLY C 2 574 ? 189.19509 153.03566 128.60280 1.000 52.79000 574 GLY C CA 1
ATOM 9598 C C . GLY C 2 574 ? 187.94811 153.51376 127.89093 1.000 52.79000 574 GLY C C 1
ATOM 9599 O O . GLY C 2 574 ? 187.39124 152.76068 127.08290 1.000 52.79000 574 GLY C O 1
ATOM 9600 N N . LEU C 2 575 ? 187.49018 154.73205 128.15999 1.000 51.03000 575 LEU C N 1
ATOM 9601 C CA . LEU C 2 575 ? 186.30164 155.24994 127.50316 1.000 51.03000 575 LEU C CA 1
ATOM 9602 C C . LEU C 2 575 ? 186.60186 155.60386 126.04914 1.000 51.03000 575 LEU C C 1
ATOM 9603 O O . LEU C 2 575 ? 187.75283 155.80371 125.65373 1.000 51.03000 575 LEU C O 1
ATOM 9608 N N . THR C 2 576 ? 185.53849 155.67780 125.24379 1.000 53.67000 576 THR C N 1
ATOM 9609 C CA . THR C 2 576 ? 185.67174 155.93574 123.81524 1.000 53.67000 576 THR C CA 1
ATOM 9610 C C . THR C 2 576 ? 184.72388 157.01534 123.30466 1.000 53.67000 576 THR C C 1
ATOM 9611 O O . THR C 2 576 ? 184.71154 157.28520 122.09844 1.000 53.67000 576 THR C O 1
ATOM 9615 N N . LEU C 2 577 ? 183.93863 157.64167 124.17432 1.000 53.02000 577 LEU C N 1
ATOM 9616 C CA . LEU C 2 577 ? 182.97219 158.63771 123.74271 1.000 53.02000 577 LEU C CA 1
ATOM 9617 C C . LEU C 2 577 ? 183.18201 159.93717 124.50262 1.000 53.02000 577 LEU C C 1
ATOM 9618 O O . LEU C 2 577 ? 183.67890 159.92796 125.63283 1.000 53.02000 577 LEU C O 1
ATOM 9623 N N . PRO C 2 578 ? 182.81492 161.06896 123.90303 1.000 49.87000 578 PRO C N 1
ATOM 9624 C CA . PRO C 2 578 ? 183.00081 162.35736 124.57921 1.000 49.87000 578 PRO C CA 1
ATOM 9625 C C . PRO C 2 578 ? 182.22867 162.42357 125.88631 1.000 49.87000 578 PRO C C 1
ATOM 9626 O O . PRO C 2 578 ? 181.12180 161.89726 126.00554 1.000 49.87000 578 PRO C O 1
ATOM 9630 N N . CYS C 2 579 ? 182.82891 163.08139 126.87206 1.000 46.14000 579 CYS C N 1
ATOM 9631 C CA . CYS C 2 579 ? 182.23478 163.21928 128.19050 1.000 46.14000 579 CYS C CA 1
ATOM 9632 C C . CYS C 2 579 ? 182.41064 164.64840 128.67217 1.000 46.14000 579 CYS C C 1
ATOM 9633 O O . CYS C 2 579 ? 183.48153 165.23663 128.50699 1.000 46.14000 579 CYS C O 1
ATOM 9636 N N . GLY C 2 580 ? 181.35484 165.20556 129.25567 1.000 45.27000 580 GLY C N 1
ATOM 9637 C CA . GLY C 2 580 ? 181.42245 166.49767 129.91167 1.000 45.27000 580 GLY C CA 1
ATOM 9638 C C . GLY C 2 580 ? 181.45273 166.30077 131.41436 1.000 45.27000 580 GLY C C 1
ATOM 9639 O O . GLY C 2 580 ? 180.87445 165.34971 131.93216 1.000 45.27000 580 GLY C O 1
ATOM 9640 N N . ALA C 2 581 ? 182.12948 167.20175 132.12250 1.000 44.47000 581 ALA C N 1
ATOM 9641 C CA . ALA C 2 581 ? 182.29542 167.02869 133.55550 1.000 44.47000 581 ALA C CA 1
ATOM 9642 C C . ALA C 2 581 ? 182.21110 168.37453 134.25576 1.000 44.47000 581 ALA C C 1
ATOM 9643 O O . ALA C 2 581 ? 182.43933 169.43011 133.65859 1.000 44.47000 581 ALA C O 1
ATOM 9645 N N . VAL C 2 582 ? 181.86058 168.31912 135.53777 1.000 45.53000 582 VAL C N 1
ATOM 9646 C CA . VAL C 2 582 ? 181.83897 169.49886 136.39294 1.000 45.53000 582 VAL C CA 1
ATOM 9647 C C . VAL C 2 582 ? 182.16860 169.05235 137.80699 1.000 45.53000 582 VAL C C 1
ATOM 9648 O O . VAL C 2 582 ? 181.79436 167.95508 138.22775 1.000 45.53000 582 VAL C O 1
ATOM 9652 N N . GLU C 2 583 ? 182.89406 169.89641 138.53654 1.000 49.10000 583 GLU C N 1
ATOM 9653 C CA . GLU C 2 583 ? 183.20414 169.59920 139.92839 1.000 49.10000 583 GLU C CA 1
ATOM 9654 C C . GLU C 2 583 ? 183.44207 170.90406 140.66409 1.000 49.10000 583 GLU C C 1
ATOM 9655 O O . GLU C 2 583 ? 184.23637 171.73270 140.20799 1.000 49.10000 583 GLU C O 1
ATOM 9661 N N . PHE C 2 584 ? 182.77169 171.08048 141.80109 1.000 47.90000 584 PHE C N 1
ATOM 9662 C CA . PHE C 2 584 ? 182.97900 172.29831 142.57024 1.000 47.90000 584 PHE C CA 1
ATOM 9663 C C . PHE C 2 584 ? 182.71114 172.06083 144.04845 1.000 47.90000 584 PHE C C 1
ATOM 9664 O O . PHE C 2 584 ? 182.02590 171.11205 144.44304 1.000 47.90000 584 PHE C O 1
ATOM 9672 N N . ASN C 2 585 ? 183.27952 172.95021 144.85858 1.000 52.17000 585 ASN C N 1
ATOM 9673 C CA . ASN C 2 585 ? 183.08358 172.93282 146.29847 1.000 52.17000 585 ASN C CA 1
ATOM 9674 C C . ASN C 2 585 ? 181.69323 173.44364 146.65383 1.000 52.17000 585 ASN C C 1
ATOM 9675 O O . ASN C 2 585 ? 181.13187 174.30582 145.97595 1.000 52.17000 585 ASN C O 1
ATOM 9680 N N . VAL C 2 586 ? 181.14073 172.90866 147.74104 1.000 50.93000 586 VAL C N 1
ATOM 9681 C CA . VAL C 2 586 ? 179.82480 173.30533 148.22270 1.000 50.93000 586 VAL C CA 1
ATOM 9682 C C . VAL C 2 586 ? 179.85233 173.82277 149.65136 1.000 50.93000 586 VAL C C 1
ATOM 9683 O O . VAL C 2 586 ? 178.78875 174.01235 150.24647 1.000 50.93000 586 VAL C O 1
ATOM 9687 N N . GLU C 2 587 ? 181.02966 174.04921 150.22352 1.000 55.42000 587 GLU C N 1
ATOM 9688 C CA . GLU C 2 587 ? 181.14819 174.60087 151.56967 1.000 55.42000 587 GLU C CA 1
ATOM 9689 C C . GLU C 2 587 ? 180.91211 176.11084 151.62971 1.000 55.42000 587 GLU C C 1
ATOM 9690 O O . GLU C 2 587 ? 180.36275 176.59128 152.62853 1.000 55.42000 587 GLU C O 1
ATOM 9696 N N . PRO C 2 588 ? 181.32475 176.90240 150.62935 1.000 53.86000 588 PRO C N 1
ATOM 9697 C CA . PRO C 2 588 ? 180.97467 178.33247 150.66512 1.000 53.86000 588 PRO C CA 1
ATOM 9698 C C . PRO C 2 588 ? 179.48201 178.60083 150.74421 1.000 53.86000 588 PRO C C 1
ATOM 9699 O O . PRO C 2 588 ? 179.07421 179.57434 151.38915 1.000 53.86000 588 PRO C O 1
ATOM 9703 N N . PHE C 2 589 ? 178.65058 177.77017 150.11238 1.000 52.93000 589 PHE C N 1
ATOM 9704 C CA . PHE C 2 589 ? 177.20788 177.97776 150.15061 1.000 52.93000 589 PHE C CA 1
ATOM 9705 C C . PHE C 2 589 ? 176.60247 177.69848 151.51803 1.000 52.93000 589 PHE C C 1
ATOM 9706 O O . PHE C 2 589 ? 175.43409 178.03285 151.73556 1.000 52.93000 589 PHE C O 1
ATOM 9714 N N . LEU C 2 590 ? 177.35314 177.09703 152.43231 1.000 56.33000 590 LEU C N 1
ATOM 9715 C CA . LEU C 2 590 ? 176.84413 176.80410 153.76295 1.000 56.33000 590 LEU C CA 1
ATOM 9716 C C . LEU C 2 590 ? 176.57254 178.09391 154.52389 1.000 56.33000 590 LEU C C 1
ATOM 9717 O O . LEU C 2 590 ? 175.70593 178.15152 155.39431 1.000 56.33000 590 LEU C O 1
ATOM 9723 N N . PRO D 2 2 ? 192.76361 134.07787 169.03820 1.000 82.74000 2 PRO D N 1
ATOM 9724 C CA . PRO D 2 2 ? 193.49002 132.84236 168.74918 1.000 82.74000 2 PRO D CA 1
ATOM 9725 C C . PRO D 2 2 ? 192.55946 131.66086 168.50505 1.000 82.74000 2 PRO D C 1
ATOM 9726 O O . PRO D 2 2 ? 191.51810 131.55513 169.15075 1.000 82.74000 2 PRO D O 1
ATOM 9730 N N . THR D 2 3 ? 192.94005 130.78488 167.58022 1.000 84.51000 3 THR D N 1
ATOM 9731 C CA . THR D 2 3 ? 192.16415 129.60212 167.23543 1.000 84.51000 3 THR D CA 1
ATOM 9732 C C . THR D 2 3 ? 192.92230 128.36069 167.67931 1.000 84.51000 3 THR D C 1
ATOM 9733 O O . THR D 2 3 ? 194.09351 128.18650 167.32908 1.000 84.51000 3 THR D O 1
ATOM 9737 N N . VAL D 2 4 ? 192.25467 127.50132 168.44293 1.000 83.78000 4 VAL D N 1
ATOM 9738 C CA . VAL D 2 4 ? 192.86604 126.30683 169.01140 1.000 83.78000 4 VAL D CA 1
ATOM 9739 C C . VAL D 2 4 ? 192.13240 125.08587 168.47720 1.000 83.78000 4 VAL D C 1
ATOM 9740 O O . VAL D 2 4 ? 190.90120 125.01470 168.55373 1.000 83.78000 4 VAL D O 1
ATOM 9744 N N . GLY D 2 5 ? 192.88595 124.13426 167.92871 1.000 90.34000 5 GLY D N 1
ATOM 9745 C CA . GLY D 2 5 ? 192.33128 122.88667 167.45668 1.000 90.34000 5 GLY D CA 1
ATOM 9746 C C . GLY D 2 5 ? 192.58877 121.77910 168.45655 1.000 90.34000 5 GLY D C 1
ATOM 9747 O O . GLY D 2 5 ? 193.73714 121.49931 168.80419 1.000 90.34000 5 GLY D O 1
ATOM 9748 N N . ILE D 2 6 ? 191.51137 121.15205 168.92211 1.000 91.42000 6 ILE D N 1
ATOM 9749 C CA . ILE D 2 6 ? 191.59459 120.13014 169.96027 1.000 91.42000 6 ILE D CA 1
ATOM 9750 C C . ILE D 2 6 ? 190.86294 118.87787 169.49839 1.000 91.42000 6 ILE D C 1
ATOM 9751 O O . ILE D 2 6 ? 189.75809 118.96035 168.95356 1.000 91.42000 6 ILE D O 1
ATOM 9756 N N . LYS D 2 7 ? 191.48007 117.71774 169.72079 1.000 106.09000 7 LYS D N 1
ATOM 9757 C CA . LYS D 2 7 ? 190.85010 116.44996 169.37348 1.000 106.09000 7 LYS D CA 1
ATOM 9758 C C . LYS D 2 7 ? 189.57551 116.24005 170.18098 1.000 106.09000 7 LYS D C 1
ATOM 9759 O O . LYS D 2 7 ? 189.49932 116.60066 171.35853 1.000 106.09000 7 LYS D O 1
ATOM 9765 N N . LYS D 2 8 ? 188.56765 115.64638 169.53643 1.000 100.51000 8 LYS D N 1
ATOM 9766 C CA . LYS D 2 8 ? 187.30083 115.39686 170.21711 1.000 100.51000 8 LYS D CA 1
ATOM 9767 C C . LYS D 2 8 ? 187.46742 114.39696 171.35461 1.000 100.51000 8 LYS D C 1
ATOM 9768 O O . LYS D 2 8 ? 186.90495 114.58155 172.44108 1.000 100.51000 8 LYS D O 1
ATOM 9774 N N . VAL D 2 9 ? 188.23629 113.33017 171.12581 1.000 104.57000 9 VAL D N 1
ATOM 9775 C CA . VAL D 2 9 ? 188.44304 112.33685 172.17429 1.000 104.57000 9 VAL D CA 1
ATOM 9776 C C . VAL D 2 9 ? 189.21686 112.93703 173.34017 1.000 104.57000 9 VAL D C 1
ATOM 9777 O O . VAL D 2 9 ? 188.97332 112.58831 174.50133 1.000 104.57000 9 VAL D O 1
ATOM 9781 N N . LEU D 2 10 ? 190.15435 113.84400 173.06032 1.000 95.87000 10 LEU D N 1
ATOM 9782 C CA . LEU D 2 10 ? 190.86327 114.52880 174.13475 1.000 95.87000 10 LEU D CA 1
ATOM 9783 C C . LEU D 2 10 ? 189.91090 115.39311 174.95219 1.000 95.87000 10 LEU D C 1
ATOM 9784 O O . LEU D 2 10 ? 190.00991 115.44552 176.18533 1.000 95.87000 10 LEU D O 1
ATOM 9789 N N . LEU D 2 11 ? 188.98088 116.07707 174.27976 1.000 94.12000 11 LEU D N 1
ATOM 9790 C CA . LEU D 2 11 ? 187.96492 116.84440 174.99107 1.000 94.12000 11 LEU D CA 1
ATOM 9791 C C . LEU D 2 11 ? 187.11409 115.94138 175.86998 1.000 94.12000 11 LEU D C 1
ATOM 9792 O O . LEU D 2 11 ? 186.81110 116.28583 177.01716 1.000 94.12000 11 LEU D O 1
ATOM 9797 N N . ASP D 2 12 ? 186.71860 114.77932 175.34810 1.000 96.56000 12 ASP D N 1
ATOM 9798 C CA . ASP D 2 12 ? 185.93001 113.84645 176.14559 1.000 96.56000 12 ASP D CA 1
ATOM 9799 C C . ASP D 2 12 ? 186.71082 113.36859 177.36168 1.000 96.56000 12 ASP D C 1
ATOM 9800 O O . ASP D 2 12 ? 186.15361 113.24115 178.45789 1.000 96.56000 12 ASP D O 1
ATOM 9805 N N . LYS D 2 13 ? 188.00272 113.09233 177.18344 1.000 93.94000 13 LYS D N 1
ATOM 9806 C CA . LYS D 2 13 ? 188.82574 112.63005 178.29521 1.000 93.94000 13 LYS D CA 1
ATOM 9807 C C . LYS D 2 13 ? 188.95547 113.70229 179.36947 1.000 93.94000 13 LYS D C 1
ATOM 9808 O O . LYS D 2 13 ? 188.83432 113.41688 180.56597 1.000 93.94000 13 LYS D O 1
ATOM 9814 N N . HIS D 2 14 ? 189.20377 114.94826 178.96053 1.000 87.80000 14 HIS D N 1
ATOM 9815 C CA . HIS D 2 14 ? 189.45017 116.00029 179.94302 1.000 87.80000 14 HIS D CA 1
ATOM 9816 C C . HIS D 2 14 ? 188.16642 116.44534 180.63416 1.000 87.80000 14 HIS D C 1
ATOM 9817 O O . HIS D 2 14 ? 188.15192 116.63885 181.85521 1.000 87.80000 14 HIS D O 1
ATOM 9824 N N . PHE D 2 15 ? 187.08107 116.61956 179.87623 1.000 86.81000 15 PHE D N 1
ATOM 9825 C CA . PHE D 2 15 ? 185.82620 117.06042 180.47825 1.000 86.81000 15 PHE D CA 1
ATOM 9826 C C . PHE D 2 15 ? 185.24786 115.99861 181.40496 1.000 86.81000 15 PHE D C 1
ATOM 9827 O O . PHE D 2 15 ? 184.69602 116.32389 182.46227 1.000 86.81000 15 PHE D O 1
ATOM 9835 N N . GLY D 2 16 ? 185.36148 114.72827 181.02849 1.000 90.76000 16 GLY D N 1
ATOM 9836 C CA . GLY D 2 16 ? 184.80480 113.64293 181.80569 1.000 90.76000 16 GLY D CA 1
ATOM 9837 C C . GLY D 2 16 ? 183.49129 113.09843 181.29295 1.000 90.76000 16 GLY D C 1
ATOM 9838 O O . GLY D 2 16 ? 183.00597 112.09607 181.82991 1.000 90.76000 16 GLY D O 1
ATOM 9839 N N . ARG D 2 17 ? 182.90280 113.72169 180.27539 1.000 91.64000 17 ARG D N 1
ATOM 9840 C CA . ARG D 2 17 ? 181.66715 113.23873 179.67999 1.000 91.64000 17 ARG D CA 1
ATOM 9841 C C . ARG D 2 17 ? 181.66439 113.59582 178.20257 1.000 91.64000 17 ARG D C 1
ATOM 9842 O O . ARG D 2 17 ? 182.29037 114.57289 177.78543 1.000 91.64000 17 ARG D O 1
ATOM 9850 N N . VAL D 2 18 ? 180.95318 112.79668 177.41530 1.000 92.98000 18 VAL D N 1
ATOM 9851 C CA . VAL D 2 18 ? 180.89808 113.00231 175.97233 1.000 92.98000 18 VAL D CA 1
ATOM 9852 C C . VAL D 2 18 ? 179.80682 114.01747 175.66014 1.000 92.98000 18 VAL D C 1
ATOM 9853 O O . VAL D 2 18 ? 178.63271 113.80098 175.97675 1.000 92.98000 18 VAL D O 1
ATOM 9857 N N . TYR D 2 19 ? 180.19177 115.12270 175.03224 1.000 90.55000 19 TYR D N 1
ATOM 9858 C CA . TYR D 2 19 ? 179.25956 116.16242 174.62504 1.000 90.55000 19 TYR D CA 1
ATOM 9859 C C . TYR D 2 19 ? 178.91390 116.00388 173.15198 1.000 90.55000 19 TYR D C 1
ATOM 9860 O O . TYR D 2 19 ? 179.79058 115.74685 172.32223 1.000 90.55000 19 TYR D O 1
ATOM 9869 N N . THR D 2 20 ? 177.63296 116.15619 172.83228 1.000 90.96000 20 THR D N 1
ATOM 9870 C CA . THR D 2 20 ? 177.23067 116.25455 171.44101 1.000 90.96000 20 THR D CA 1
ATOM 9871 C C . THR D 2 20 ? 177.59647 117.63252 170.89693 1.000 90.96000 20 THR D C 1
ATOM 9872 O O . THR D 2 20 ? 178.04079 118.52100 171.62804 1.000 90.96000 20 THR D O 1
ATOM 9876 N N . GLU D 2 21 ? 177.41434 117.80630 169.58777 1.000 93.69000 21 GLU D N 1
ATOM 9877 C CA . GLU D 2 21 ? 177.74568 119.08737 168.97431 1.000 93.69000 21 GLU D CA 1
ATOM 9878 C C . GLU D 2 21 ? 176.87459 120.20855 169.52821 1.000 93.69000 21 GLU D C 1
ATOM 9879 O O . GLU D 2 21 ? 177.36929 121.30558 169.81364 1.000 93.69000 21 GLU D O 1
ATOM 9885 N N . LYS D 2 22 ? 175.57532 119.95081 169.69437 1.000 92.95000 22 LYS D N 1
ATOM 9886 C CA . LYS D 2 22 ? 174.67045 120.99301 170.16945 1.000 92.95000 22 LYS D CA 1
ATOM 9887 C C . LYS D 2 22 ? 174.97757 121.38895 171.60803 1.000 92.95000 22 LYS D C 1
ATOM 9888 O O . LYS D 2 22 ? 174.95848 122.57843 171.94637 1.000 92.95000 22 LYS D O 1
ATOM 9894 N N . GLU D 2 23 ? 175.25785 120.40920 172.46991 1.000 90.17000 23 GLU D N 1
ATOM 9895 C CA . GLU D 2 23 ? 175.57860 120.72114 173.85888 1.000 90.17000 23 GLU D CA 1
ATOM 9896 C C . GLU D 2 23 ? 176.84639 121.55732 173.95602 1.000 90.17000 23 GLU D C 1
ATOM 9897 O O . GLU D 2 23 ? 176.90050 122.53394 174.71279 1.000 90.17000 23 GLU D O 1
ATOM 9903 N N . PHE D 2 24 ? 177.87508 121.19481 173.18863 1.000 89.01000 24 PHE D N 1
ATOM 9904 C CA . PHE D 2 24 ? 179.11960 121.95348 173.21846 1.000 89.01000 24 PHE D CA 1
ATOM 9905 C C . PHE D 2 24 ? 178.92664 123.35260 172.64771 1.000 89.01000 24 PHE D C 1
ATOM 9906 O O . PHE D 2 24 ? 179.50643 124.31945 173.15456 1.000 89.01000 24 PHE D O 1
ATOM 9914 N N . ASP D 2 25 ? 178.11545 123.48326 171.59507 1.000 89.02000 25 ASP D N 1
ATOM 9915 C CA . ASP D 2 25 ? 177.84889 124.80374 171.03343 1.000 89.02000 25 ASP D CA 1
ATOM 9916 C C . ASP D 2 25 ? 177.11395 125.69003 172.03221 1.000 89.02000 25 ASP D C 1
ATOM 9917 O O . ASP D 2 25 ? 177.42845 126.87850 172.16929 1.000 89.02000 25 ASP D O 1
ATOM 9922 N N . GLU D 2 26 ? 176.13599 125.12781 172.74456 1.000 85.14000 26 GLU D N 1
ATOM 9923 C CA . GLU D 2 26 ? 175.43798 125.89034 173.77484 1.000 85.14000 26 GLU D CA 1
ATOM 9924 C C . GLU D 2 26 ? 176.37869 126.27675 174.90990 1.000 85.14000 26 GLU D C 1
ATOM 9925 O O . GLU D 2 26 ? 176.30296 127.39399 175.43840 1.000 85.14000 26 GLU D O 1
ATOM 9931 N N . LEU D 2 27 ? 177.27150 125.36500 175.29918 1.000 81.61000 27 LEU D N 1
ATOM 9932 C CA . LEU D 2 27 ? 178.23605 125.67742 176.34737 1.000 81.61000 27 LEU D CA 1
ATOM 9933 C C . LEU D 2 27 ? 179.16342 126.80723 175.92151 1.000 81.61000 27 LEU D C 1
ATOM 9934 O O . LEU D 2 27 ? 179.49338 127.68615 176.72541 1.000 81.61000 27 LEU D O 1
ATOM 9939 N N . CYS D 2 28 ? 179.60175 126.79481 174.66118 1.000 80.62000 28 CYS D N 1
ATOM 9940 C CA . CYS D 2 28 ? 180.41494 127.89203 174.14863 1.000 80.62000 28 CYS D CA 1
ATOM 9941 C C . CYS D 2 28 ? 179.64158 129.20282 174.12984 1.000 80.62000 28 CYS D C 1
ATOM 9942 O O . CYS D 2 28 ? 180.19403 130.25134 174.47854 1.000 80.62000 28 CYS D O 1
ATOM 9945 N N . PHE D 2 29 ? 178.37067 129.16540 173.72678 1.000 74.56000 29 PHE D N 1
ATOM 9946 C CA . PHE D 2 29 ? 177.56322 130.38077 173.70756 1.000 74.56000 29 PHE D CA 1
ATOM 9947 C C . PHE D 2 29 ? 177.35874 130.94150 175.10868 1.000 74.56000 29 PHE D C 1
ATOM 9948 O O . PHE D 2 29 ? 177.24341 132.15956 175.27599 1.000 74.56000 29 PHE D O 1
ATOM 9956 N N . GLU D 2 30 ? 177.29839 130.07529 176.12046 1.000 75.86000 30 GLU D N 1
ATOM 9957 C CA . GLU D 2 30 ? 177.12080 130.55197 177.48871 1.000 75.86000 30 GLU D CA 1
ATOM 9958 C C . GLU D 2 30 ? 178.34923 131.27558 178.02639 1.000 75.86000 30 GLU D C 1
ATOM 9959 O O . GLU D 2 30 ? 178.20723 132.25404 178.76628 1.000 75.86000 30 GLU D O 1
ATOM 9965 N N . TYR D 2 31 ? 179.55075 130.81301 177.68601 1.000 70.97000 31 TYR D N 1
ATOM 9966 C CA . TYR D 2 31 ? 180.76825 131.34792 178.28305 1.000 70.97000 31 TYR D CA 1
ATOM 9967 C C . TYR D 2 31 ? 181.42133 132.44112 177.45190 1.000 70.97000 31 TYR D C 1
ATOM 9968 O O . TYR D 2 31 ? 182.06819 133.32780 178.01781 1.000 70.97000 31 TYR D O 1
ATOM 9977 N N . GLY D 2 32 ? 181.28252 132.39981 176.13046 1.000 71.21000 32 GLY D N 1
ATOM 9978 C CA . GLY D 2 32 ? 181.84362 133.44030 175.29314 1.000 71.21000 32 GLY D CA 1
ATOM 9979 C C . GLY D 2 32 ? 182.72007 132.92500 174.17302 1.000 71.21000 32 GLY D C 1
ATOM 9980 O O . GLY D 2 32 ? 183.20776 133.70510 173.35164 1.000 71.21000 32 GLY D O 1
ATOM 9981 N N . LEU D 2 33 ? 182.92787 131.61363 174.12575 1.000 76.87000 33 LEU D N 1
ATOM 9982 C CA . LEU D 2 33 ? 183.73416 131.00763 173.07959 1.000 76.87000 33 LEU D CA 1
ATOM 9983 C C . LEU D 2 33 ? 182.91658 130.87921 171.79667 1.000 76.87000 33 LEU D C 1
ATOM 9984 O O . LEU D 2 33 ? 181.79556 131.38147 171.68780 1.000 76.87000 33 LEU D O 1
ATOM 9989 N N . GLU D 2 34 ? 183.48410 130.19536 170.80591 1.000 86.74000 34 GLU D N 1
ATOM 9990 C CA . GLU D 2 34 ? 182.78085 129.96069 169.55145 1.000 86.74000 34 GLU D CA 1
ATOM 9991 C C . GLU D 2 34 ? 183.38534 128.74953 168.86132 1.000 86.74000 34 GLU D C 1
ATOM 9992 O O . GLU D 2 34 ? 184.59425 128.71499 168.61735 1.000 86.74000 34 GLU D O 1
ATOM 9998 N N . LEU D 2 35 ? 182.54566 127.76846 168.54294 1.000 92.41000 35 LEU D N 1
ATOM 9999 C CA . LEU D 2 35 ? 182.98187 126.57897 167.81584 1.000 92.41000 35 LEU D CA 1
ATOM 10000 C C . LEU D 2 35 ? 183.03727 126.93410 166.33685 1.000 92.41000 35 LEU D C 1
ATOM 10001 O O . LEU D 2 35 ? 182.00812 127.00219 165.66257 1.000 92.41000 35 LEU D O 1
ATOM 10006 N N . ASP D 2 36 ? 184.24690 127.16030 165.82477 1.000 96.12000 36 ASP D N 1
ATOM 10007 C CA . ASP D 2 36 ? 184.39293 127.60267 164.44260 1.000 96.12000 36 ASP D CA 1
ATOM 10008 C C . ASP D 2 36 ? 184.06599 126.47774 163.46885 1.000 96.12000 36 ASP D C 1
ATOM 10009 O O . ASP D 2 36 ? 183.12862 126.58466 162.67043 1.000 96.12000 36 ASP D O 1
ATOM 10014 N N . GLU D 2 37 ? 184.82738 125.38682 163.52043 1.000 101.11000 37 GLU D N 1
ATOM 10015 C CA . GLU D 2 37 ? 184.64117 124.29516 162.57696 1.000 101.11000 37 GLU D CA 1
ATOM 10016 C C . GLU D 2 37 ? 184.92182 122.96408 163.25632 1.000 101.11000 37 GLU D C 1
ATOM 10017 O O . GLU D 2 37 ? 185.60876 122.88997 164.27950 1.000 101.11000 37 GLU D O 1
ATOM 10023 N N . ILE D 2 38 ? 184.36864 121.90930 162.66557 1.000 105.47000 38 ILE D N 1
ATOM 10024 C CA . ILE D 2 38 ? 184.61136 120.53341 163.07845 1.000 105.47000 38 ILE D CA 1
ATOM 10025 C C . ILE D 2 38 ? 185.22009 119.80688 161.89128 1.000 105.47000 38 ILE D C 1
ATOM 10026 O O . ILE D 2 38 ? 184.64443 119.81185 160.79617 1.000 105.47000 38 ILE D O 1
ATOM 10031 N N . THR D 2 39 ? 186.37845 119.18662 162.09927 1.000 123.35000 39 THR D N 1
ATOM 10032 C CA . THR D 2 39 ? 187.02971 118.45735 161.01326 1.000 123.35000 39 THR D CA 1
ATOM 10033 C C . THR D 2 39 ? 187.91379 117.38106 161.61508 1.000 123.35000 39 THR D C 1
ATOM 10034 O O . THR D 2 39 ? 188.68112 117.66094 162.53531 1.000 123.35000 39 THR D O 1
ATOM 10038 N N . SER D 2 40 ? 187.78958 116.15034 161.13266 1.000 128.22000 40 SER D N 1
ATOM 10039 C CA . SER D 2 40 ? 188.68192 115.10625 161.60942 1.000 128.22000 40 SER D CA 1
ATOM 10040 C C . SER D 2 40 ? 190.11016 115.41817 161.18095 1.000 128.22000 40 SER D C 1
ATOM 10041 O O . SER D 2 40 ? 190.34722 115.99885 160.11866 1.000 128.22000 40 SER D O 1
ATOM 10044 N N . GLU D 2 41 ? 191.06937 115.04708 162.03470 1.000 131.94000 41 GLU D N 1
ATOM 10045 C CA . GLU D 2 41 ? 192.46695 115.33138 161.72428 1.000 131.94000 41 GLU D CA 1
ATOM 10046 C C . GLU D 2 41 ? 192.87853 114.68882 160.40889 1.000 131.94000 41 GLU D C 1
ATOM 10047 O O . GLU D 2 41 ? 193.67665 115.26361 159.65939 1.000 131.94000 41 GLU D O 1
ATOM 10053 N N . LYS D 2 42 ? 192.33443 113.50855 160.10635 1.000 139.21000 42 LYS D N 1
ATOM 10054 C CA . LYS D 2 42 ? 192.48387 112.94605 158.76989 1.000 139.21000 42 LYS D CA 1
ATOM 10055 C C . LYS D 2 42 ? 191.94761 113.90881 157.71813 1.000 139.21000 42 LYS D C 1
ATOM 10056 O O . LYS D 2 42 ? 192.65495 114.27197 156.77251 1.000 139.21000 42 LYS D O 1
ATOM 10062 N N . ALA D 2 43 ? 190.70406 114.36613 157.88912 1.000 138.22000 43 ALA D N 1
ATOM 10063 C CA . ALA D 2 43 ? 190.14496 115.33675 156.95405 1.000 138.22000 43 ALA D CA 1
ATOM 10064 C C . ALA D 2 43 ? 190.83116 116.68994 157.07359 1.000 138.22000 43 ALA D C 1
ATOM 10065 O O . ALA D 2 43 ? 190.90647 117.43207 156.08818 1.000 138.22000 43 ALA D O 1
ATOM 10067 N N . ALA D 2 44 ? 191.33233 117.02982 158.26334 1.000 138.88000 44 ALA D N 1
ATOM 10068 C CA . ALA D 2 44 ? 192.05935 118.28444 158.42438 1.000 138.88000 44 ALA D CA 1
ATOM 10069 C C . ALA D 2 44 ? 193.30084 118.30789 157.54322 1.000 138.88000 44 ALA D C 1
ATOM 10070 O O . ALA D 2 44 ? 193.57309 119.29952 156.85933 1.000 138.88000 44 ALA D O 1
ATOM 10072 N N . VAL D 2 45 ? 194.06284 117.21300 157.53899 1.000 146.11000 45 VAL D N 1
ATOM 10073 C CA . VAL D 2 45 ? 195.20085 117.11140 156.63206 1.000 146.11000 45 VAL D CA 1
ATOM 10074 C C . VAL D 2 45 ? 194.72852 116.99207 155.18835 1.000 146.11000 45 VAL D C 1
ATOM 10075 O O . VAL D 2 45 ? 195.37417 117.51270 154.26963 1.000 146.11000 45 VAL D O 1
ATOM 10079 N N . GLU D 2 46 ? 193.59788 116.31734 154.96458 1.000 147.29000 46 GLU D N 1
ATOM 10080 C CA . GLU D 2 46 ? 193.10472 116.10161 153.60830 1.000 147.29000 46 GLU D CA 1
ATOM 10081 C C . GLU D 2 46 ? 192.76376 117.41568 152.91515 1.000 147.29000 46 GLU D C 1
ATOM 10082 O O . GLU D 2 46 ? 193.04813 117.58777 151.72479 1.000 147.29000 46 GLU D O 1
ATOM 10088 N N . LYS D 2 47 ? 192.14658 118.35217 153.63735 1.000 143.86000 47 LYS D N 1
ATOM 10089 C CA . LYS D 2 47 ? 191.70600 119.61203 153.04581 1.000 143.86000 47 LYS D CA 1
ATOM 10090 C C . LYS D 2 47 ? 192.42051 120.82309 153.63932 1.000 143.86000 47 LYS D C 1
ATOM 10091 O O . LYS D 2 47 ? 191.94024 121.95152 153.49273 1.000 143.86000 47 LYS D O 1
ATOM 10097 N N . GLU D 2 48 ? 193.55967 120.61945 154.30403 1.000 152.00000 48 GLU D N 1
ATOM 10098 C CA . GLU D 2 48 ? 194.29789 121.74881 154.86111 1.000 152.00000 48 GLU D CA 1
ATOM 10099 C C . GLU D 2 48 ? 194.97615 122.55604 153.76090 1.000 152.00000 48 GLU D C 1
ATOM 10100 O O . GLU D 2 48 ? 194.93296 123.79188 153.76475 1.000 152.00000 48 GLU D O 1
ATOM 10106 N N . ARG D 2 49 ? 195.61070 121.87253 152.81140 1.000 154.80000 49 ARG D N 1
ATOM 10107 C CA . ARG D 2 49 ? 196.21367 122.50611 151.64796 1.000 154.80000 49 ARG D CA 1
ATOM 10108 C C . ARG D 2 49 ? 195.33599 122.39169 150.40989 1.000 154.80000 49 ARG D C 1
ATOM 10109 O O . ARG D 2 49 ? 195.79149 122.70381 149.30516 1.000 154.80000 49 ARG D O 1
ATOM 10117 N N . GLY D 2 50 ? 194.09107 121.95322 150.57204 1.000 155.14000 50 GLY D N 1
ATOM 10118 C CA . GLY D 2 50 ? 193.20802 121.70955 149.45105 1.000 155.14000 50 GLY D CA 1
ATOM 10119 C C . GLY D 2 50 ? 192.80393 120.25292 149.38580 1.000 155.14000 50 GLY D C 1
ATOM 10120 O O . GLY D 2 50 ? 193.61131 119.37131 149.69366 1.000 155.14000 50 GLY D O 1
ATOM 10121 N N . GLU D 2 51 ? 191.55888 119.98413 148.98455 1.000 153.93000 51 GLU D N 1
ATOM 10122 C CA . GLU D 2 51 ? 191.07063 118.60989 148.94711 1.000 153.93000 51 GLU D CA 1
ATOM 10123 C C . GLU D 2 51 ? 191.84975 117.74382 147.96642 1.000 153.93000 51 GLU D C 1
ATOM 10124 O O . GLU D 2 51 ? 191.84944 116.51585 148.10751 1.000 153.93000 51 GLU D O 1
ATOM 10130 N N . ALA D 2 52 ? 192.50748 118.35134 146.97564 1.000 157.30000 52 ALA D N 1
ATOM 10131 C CA . ALA D 2 52 ? 193.35353 117.58075 146.07042 1.000 157.30000 52 ALA D CA 1
ATOM 10132 C C . ALA D 2 52 ? 194.52051 116.94395 146.81516 1.000 157.30000 52 ALA D C 1
ATOM 10133 O O . ALA D 2 52 ? 194.85441 115.77664 146.58049 1.000 157.30000 52 ALA D O 1
ATOM 10135 N N . ALA D 2 53 ? 195.15188 117.69420 147.71948 1.000 155.74000 53 ALA D N 1
ATOM 10136 C CA . ALA D 2 53 ? 196.25799 117.18013 148.52720 1.000 155.74000 53 ALA D CA 1
ATOM 10137 C C . ALA D 2 53 ? 195.67270 116.46465 149.74160 1.000 155.74000 53 ALA D C 1
ATOM 10138 O O . ALA D 2 53 ? 195.64379 116.97922 150.86254 1.000 155.74000 53 ALA D O 1
ATOM 10140 N N . ALA D 2 54 ? 195.20348 115.24255 149.50495 1.000 153.37000 54 ALA D N 1
ATOM 10141 C CA . ALA D 2 54 ? 194.51369 114.46109 150.52282 1.000 153.37000 54 ALA D CA 1
ATOM 10142 C C . ALA D 2 54 ? 195.52863 113.69433 151.36186 1.000 153.37000 54 ALA D C 1
ATOM 10143 O O . ALA D 2 54 ? 196.30543 112.89377 150.82955 1.000 153.37000 54 ALA D O 1
ATOM 10145 N N . GLY D 2 55 ? 195.51902 113.94040 152.66964 1.000 149.54000 55 GLY D N 1
ATOM 10146 C CA . GLY D 2 55 ? 196.36609 113.20687 153.58852 1.000 149.54000 55 GLY D CA 1
ATOM 10147 C C . GLY D 2 55 ? 195.56907 112.50646 154.66913 1.000 149.54000 55 GLY D C 1
ATOM 10148 O O . GLY D 2 55 ? 194.96436 113.15906 155.52495 1.000 149.54000 55 GLY D O 1
ATOM 10149 N N . GLU D 2 56 ? 195.56135 111.17340 154.64205 1.000 149.25000 56 GLU D N 1
ATOM 10150 C CA . GLU D 2 56 ? 194.80391 110.37241 155.59516 1.000 149.25000 56 GLU D CA 1
ATOM 10151 C C . GLU D 2 56 ? 195.70666 109.59529 156.54696 1.000 149.25000 56 GLU D C 1
ATOM 10152 O O . GLU D 2 56 ? 195.25611 108.63375 157.17771 1.000 149.25000 56 GLU D O 1
ATOM 10158 N N . ASP D 2 57 ? 196.97256 109.99434 156.66596 1.000 148.55000 57 ASP D N 1
ATOM 10159 C CA . ASP D 2 57 ? 197.91597 109.28606 157.52001 1.000 148.55000 57 ASP D CA 1
ATOM 10160 C C . ASP D 2 57 ? 197.79192 109.66901 158.98868 1.000 148.55000 57 ASP D C 1
ATOM 10161 O O . ASP D 2 57 ? 198.43344 109.03447 159.83262 1.000 148.55000 57 ASP D O 1
ATOM 10166 N N . LEU D 2 58 ? 196.99076 110.67598 159.31634 1.000 140.17000 58 LEU D N 1
ATOM 10167 C CA . LEU D 2 58 ? 196.83332 111.12072 160.68912 1.000 140.17000 58 LEU D CA 1
ATOM 10168 C C . LEU D 2 58 ? 195.54339 110.55230 161.27675 1.000 140.17000 58 LEU D C 1
ATOM 10169 O O . LEU D 2 58 ? 194.85136 109.74038 160.65462 1.000 140.17000 58 LEU D O 1
ATOM 10174 N N . ASN D 2 59 ? 195.21572 110.98203 162.49173 1.000 128.42000 59 ASN D N 1
ATOM 10175 C CA . ASN D 2 59 ? 194.08327 110.41858 163.21145 1.000 128.42000 59 ASN D CA 1
ATOM 10176 C C . ASN D 2 59 ? 192.76941 110.78948 162.53505 1.000 128.42000 59 ASN D C 1
ATOM 10177 O O . ASN D 2 59 ? 192.59266 111.91015 162.05099 1.000 128.42000 59 ASN D O 1
ATOM 10182 N N . ASP D 2 60 ? 191.84366 109.83411 162.50358 1.000 133.28000 60 ASP D N 1
ATOM 10183 C CA . ASP D 2 60 ? 190.51656 110.06526 161.95065 1.000 133.28000 60 ASP D CA 1
ATOM 10184 C C . ASP D 2 60 ? 189.55617 110.67200 162.96323 1.000 133.28000 60 ASP D C 1
ATOM 10185 O O . ASP D 2 60 ? 188.40231 110.94156 162.61389 1.000 133.28000 60 ASP D O 1
ATOM 10190 N N . GLN D 2 61 ? 189.99625 110.88100 164.20021 1.000 119.90000 61 GLN D N 1
ATOM 10191 C CA . GLN D 2 61 ? 189.13972 111.47500 165.21392 1.000 119.90000 61 GLN D CA 1
ATOM 10192 C C . GLN D 2 61 ? 188.89496 112.94998 164.91477 1.000 119.90000 61 GLN D C 1
ATOM 10193 O O . GLN D 2 61 ? 189.73667 113.63979 164.33366 1.000 119.90000 61 GLN D O 1
ATOM 10199 N N . GLU D 2 62 ? 187.72042 113.42729 165.31540 1.000 112.61000 62 GLU D N 1
ATOM 10200 C CA . GLU D 2 62 ? 187.33244 114.80298 165.04039 1.000 112.61000 62 GLU D CA 1
ATOM 10201 C C . GLU D 2 62 ? 188.19681 115.78342 165.82299 1.000 112.61000 62 GLU D C 1
ATOM 10202 O O . GLU D 2 62 ? 188.69928 115.47082 166.90591 1.000 112.61000 62 GLU D O 1
ATOM 10208 N N . VAL D 2 63 ? 188.36183 116.98072 165.26654 1.000 110.02000 63 VAL D N 1
ATOM 10209 C CA . VAL D 2 63 ? 189.06171 118.08397 165.90343 1.000 110.02000 63 VAL D CA 1
ATOM 10210 C C . VAL D 2 63 ? 188.15868 119.30405 165.81885 1.000 110.02000 63 VAL D C 1
ATOM 10211 O O . VAL D 2 63 ? 187.62546 119.61794 164.74573 1.000 110.02000 63 VAL D O 1
ATOM 10215 N N . TYR D 2 64 ? 187.97719 119.97351 166.94964 1.000 98.67000 64 TYR D N 1
ATOM 10216 C CA . TYR D 2 64 ? 187.19038 121.19276 167.03475 1.000 98.67000 64 TYR D CA 1
ATOM 10217 C C . TYR D 2 64 ? 188.12435 122.39194 166.98628 1.000 98.67000 64 TYR D C 1
ATOM 10218 O O . TYR D 2 64 ? 189.16551 122.39843 167.65396 1.000 98.67000 64 TYR D O 1
ATOM 10227 N N . LYS D 2 65 ? 187.75637 123.39430 166.19145 1.000 95.75000 65 LYS D N 1
ATOM 10228 C CA . LYS D 2 65 ? 188.45615 124.67050 166.15465 1.000 95.75000 65 LYS D CA 1
ATOM 10229 C C . LYS D 2 65 ? 187.67282 125.66412 167.00307 1.000 95.75000 65 LYS D C 1
ATOM 10230 O O . LYS D 2 65 ? 186.52278 125.98418 166.68587 1.000 95.75000 65 LYS D O 1
ATOM 10236 N N . ILE D 2 66 ? 188.29261 126.15087 168.07273 1.000 86.04000 66 ILE D N 1
ATOM 10237 C CA . ILE D 2 66 ? 187.63373 127.00491 169.05122 1.000 86.04000 66 ILE D CA 1
ATOM 10238 C C . ILE D 2 66 ? 188.33634 128.35313 169.06633 1.000 86.04000 66 ILE D C 1
ATOM 10239 O O . ILE D 2 66 ? 189.56991 128.41398 169.12650 1.000 86.04000 66 ILE D O 1
ATOM 10244 N N . ASP D 2 67 ? 187.55401 129.42722 168.99814 1.000 85.92000 67 ASP D N 1
ATOM 10245 C CA . ASP D 2 67 ? 188.08574 130.77899 169.08450 1.000 85.92000 67 ASP D CA 1
ATOM 10246 C C . ASP D 2 67 ? 188.18580 131.21026 170.53977 1.000 85.92000 67 ASP D C 1
ATOM 10247 O O . ASP D 2 67 ? 187.26048 131.00201 171.32820 1.000 85.92000 67 ASP D O 1
ATOM 10252 N N . ILE D 2 68 ? 189.31343 131.81947 170.88653 1.000 78.77000 68 ILE D N 1
ATOM 10253 C CA . ILE D 2 68 ? 189.59434 132.21671 172.26243 1.000 78.77000 68 ILE D CA 1
ATOM 10254 C C . ILE D 2 68 ? 189.65101 133.73828 172.32804 1.000 78.77000 68 ILE D C 1
ATOM 10255 O O . ILE D 2 68 ? 190.16156 134.37410 171.39481 1.000 78.77000 68 ILE D O 1
ATOM 10260 N N . PRO D 2 69 ? 189.12660 134.36326 173.38233 1.000 74.26000 69 PRO D N 1
ATOM 10261 C CA . PRO D 2 69 ? 189.28030 135.81494 173.52500 1.000 74.26000 69 PRO D CA 1
ATOM 10262 C C . PRO D 2 69 ? 190.74790 136.21566 173.55169 1.000 74.26000 69 PRO D C 1
ATOM 10263 O O . PRO D 2 69 ? 191.59228 135.52078 174.11937 1.000 74.26000 69 PRO D O 1
ATOM 10267 N N . ALA D 2 70 ? 191.04448 137.35704 172.92801 1.000 75.82000 70 ALA D N 1
ATOM 10268 C CA . ALA D 2 70 ? 192.42832 137.77893 172.75303 1.000 75.82000 70 ALA D CA 1
ATOM 10269 C C . ALA D 2 70 ? 193.11611 138.12075 174.06697 1.000 75.82000 70 ALA D C 1
ATOM 10270 O O . ALA D 2 70 ? 194.34686 138.05843 174.13593 1.000 75.82000 70 ALA D O 1
ATOM 10272 N N . ASN D 2 71 ? 192.36554 138.48212 175.10378 1.000 71.77000 71 ASN D N 1
ATOM 10273 C CA . ASN D 2 71 ? 192.95270 138.83560 176.38830 1.000 71.77000 71 ASN D CA 1
ATOM 10274 C C . ASN D 2 71 ? 192.96676 137.67697 177.37276 1.000 71.77000 71 ASN D C 1
ATOM 10275 O O . ASN D 2 71 ? 193.36634 137.86680 178.52483 1.000 71.77000 71 ASN D O 1
ATOM 10280 N N . ARG D 2 72 ? 192.53990 136.49033 176.95509 1.000 71.79000 72 ARG D N 1
ATOM 10281 C CA . ARG D 2 72 ? 192.57570 135.30258 177.79662 1.000 71.79000 72 ARG D CA 1
ATOM 10282 C C . ARG D 2 72 ? 193.76028 134.44263 177.37818 1.000 71.79000 72 ARG D C 1
ATOM 10283 O O . ARG D 2 72 ? 193.82221 133.97816 176.23523 1.000 71.79000 72 ARG D O 1
ATOM 10291 N N . TYR D 2 73 ? 194.69523 134.23383 178.30190 1.000 72.87000 73 TYR D N 1
ATOM 10292 C CA . TYR D 2 73 ? 195.90637 133.47717 178.01651 1.000 72.87000 73 TYR D CA 1
ATOM 10293 C C . TYR D 2 73 ? 195.85851 132.05007 178.53370 1.000 72.87000 73 TYR D C 1
ATOM 10294 O O . TYR D 2 73 ? 196.52648 131.17833 177.97057 1.000 72.87000 73 TYR D O 1
ATOM 10303 N N . ASP D 2 74 ? 195.08238 131.78701 179.58224 1.000 74.36000 74 ASP D N 1
ATOM 10304 C CA . ASP D 2 74 ? 194.99393 130.44519 180.13774 1.000 74.36000 74 ASP D CA 1
ATOM 10305 C C . ASP D 2 74 ? 194.05823 129.53685 179.35377 1.000 74.36000 74 ASP D C 1
ATOM 10306 O O . ASP D 2 74 ? 193.96095 128.35062 179.68087 1.000 74.36000 74 ASP D O 1
ATOM 10311 N N . LEU D 2 75 ? 193.36762 130.05542 178.33938 1.000 74.57000 75 LEU D N 1
ATOM 10312 C CA . LEU D 2 75 ? 192.47050 129.25743 177.51637 1.000 74.57000 75 LEU D CA 1
ATOM 10313 C C . LEU D 2 75 ? 193.10957 128.83374 176.20014 1.000 74.57000 75 LEU D C 1
ATOM 10314 O O . LEU D 2 75 ? 192.39380 128.49576 175.25266 1.000 74.57000 75 LEU D O 1
ATOM 10319 N N . LEU D 2 76 ? 194.43588 128.84831 176.11809 1.000 76.28000 76 LEU D N 1
ATOM 10320 C CA . LEU D 2 76 ? 195.13617 128.49597 174.89120 1.000 76.28000 76 LEU D CA 1
ATOM 10321 C C . LEU D 2 76 ? 195.45343 127.01103 174.78866 1.000 76.28000 76 LEU D C 1
ATOM 10322 O O . LEU D 2 76 ? 196.04302 126.58666 173.79017 1.000 76.28000 76 LEU D O 1
ATOM 10327 N N . SER D 2 77 ? 195.07744 126.21463 175.78482 1.000 77.33000 77 SER D N 1
ATOM 10328 C CA . SER D 2 77 ? 195.30192 124.77915 175.74003 1.000 77.33000 77 SER D CA 1
ATOM 10329 C C . SER D 2 77 ? 194.14481 124.08546 176.43820 1.000 77.33000 77 SER D C 1
ATOM 10330 O O . SER D 2 77 ? 193.40552 124.69774 177.21236 1.000 77.33000 77 SER D O 1
ATOM 10333 N N . VAL D 2 78 ? 193.99592 122.79038 176.15279 1.000 81.54000 78 VAL D N 1
ATOM 10334 C CA . VAL D 2 78 ? 192.88048 122.03290 176.71065 1.000 81.54000 78 VAL D CA 1
ATOM 10335 C C . VAL D 2 78 ? 192.96407 121.98040 178.23039 1.000 81.54000 78 VAL D C 1
ATOM 10336 O O . VAL D 2 78 ? 191.93341 121.94817 178.91457 1.000 81.54000 78 VAL D O 1
ATOM 10340 N N . GLU D 2 79 ? 194.17934 122.00775 178.78453 1.000 78.63000 79 GLU D N 1
ATOM 10341 C CA . GLU D 2 79 ? 194.33925 121.91864 180.23281 1.000 78.63000 79 GLU D CA 1
ATOM 10342 C C . GLU D 2 79 ? 193.68445 123.09758 180.94012 1.000 78.63000 79 GLU D C 1
ATOM 10343 O O . GLU D 2 79 ? 193.05168 122.92765 181.98793 1.000 78.63000 79 GLU D O 1
ATOM 10349 N N . GLY D 2 80 ? 193.82821 124.29840 180.39024 1.000 75.71000 80 GLY D N 1
ATOM 10350 C CA . GLY D 2 80 ? 193.23472 125.47019 181.00004 1.000 75.71000 80 GLY D CA 1
ATOM 10351 C C . GLY D 2 80 ? 191.77969 125.65267 180.62850 1.000 75.71000 80 GLY D C 1
ATOM 10352 O O . GLY D 2 80 ? 190.96399 126.05887 181.46082 1.000 75.71000 80 GLY D O 1
ATOM 10353 N N . LEU D 2 81 ? 191.44315 125.34455 179.37513 1.000 77.02000 81 LEU D N 1
ATOM 10354 C CA . LEU D 2 81 ? 190.06553 125.48960 178.91795 1.000 77.02000 81 LEU D CA 1
ATOM 10355 C C . LEU D 2 81 ? 189.12530 124.56386 179.67946 1.000 77.02000 81 LEU D C 1
ATOM 10356 O O . LEU D 2 81 ? 188.06733 124.99754 180.15786 1.000 77.02000 81 LEU D O 1
ATOM 10361 N N . SER D 2 82 ? 189.49682 123.28783 179.80922 1.000 78.35000 82 SER D N 1
ATOM 10362 C CA . SER D 2 82 ? 188.65496 122.34867 180.53821 1.000 78.35000 82 SER D CA 1
ATOM 10363 C C . SER D 2 82 ? 188.53665 122.74062 182.00340 1.000 78.35000 82 SER D C 1
ATOM 10364 O O . SER D 2 82 ? 187.44868 122.66181 182.58263 1.000 78.35000 82 SER D O 1
ATOM 10367 N N . ARG D 2 83 ? 189.64261 123.16753 182.61890 1.000 75.93000 83 ARG D N 1
ATOM 10368 C CA . ARG D 2 83 ? 189.59158 123.58649 184.01569 1.000 75.93000 83 ARG D CA 1
ATOM 10369 C C . ARG D 2 83 ? 188.65369 124.77131 184.20022 1.000 75.93000 83 ARG D C 1
ATOM 10370 O O . ARG D 2 83 ? 187.82438 124.77976 185.11829 1.000 75.93000 83 ARG D O 1
ATOM 10378 N N . ALA D 2 84 ? 188.75728 125.77432 183.32518 1.000 74.76000 84 ALA D N 1
ATOM 10379 C CA . ALA D 2 84 ? 187.90606 126.95166 183.44642 1.000 74.76000 84 ALA D CA 1
ATOM 10380 C C . ALA D 2 84 ? 186.43800 126.59399 183.27143 1.000 74.76000 84 ALA D C 1
ATOM 10381 O O . ALA D 2 84 ? 185.58506 127.04660 184.04475 1.000 74.76000 84 ALA D O 1
ATOM 10383 N N . ILE D 2 85 ? 186.12212 125.77189 182.26837 1.000 75.75000 85 ILE D N 1
ATOM 10384 C CA . ILE D 2 85 ? 184.72551 125.42208 182.02968 1.000 75.75000 85 ILE D CA 1
ATOM 10385 C C . ILE D 2 85 ? 184.17119 124.59119 183.18045 1.000 75.75000 85 ILE D C 1
ATOM 10386 O O . ILE D 2 85 ? 183.04250 124.81397 183.63286 1.000 75.75000 85 ILE D O 1
ATOM 10391 N N . ARG D 2 86 ? 184.95022 123.62990 183.68251 1.000 78.82000 86 ARG D N 1
ATOM 10392 C CA . ARG D 2 86 ? 184.46388 122.79379 184.77382 1.000 78.82000 86 ARG D CA 1
ATOM 10393 C C . ARG D 2 86 ? 184.30021 123.58373 186.06494 1.000 78.82000 86 ARG D C 1
ATOM 10394 O O . ARG D 2 86 ? 183.41201 123.27534 186.86639 1.000 78.82000 86 ARG D O 1
ATOM 10402 N N . ILE D 2 87 ? 185.14205 124.59318 186.29676 1.000 75.49000 87 ILE D N 1
ATOM 10403 C CA . ILE D 2 87 ? 184.91230 125.47470 187.43752 1.000 75.49000 87 ILE D CA 1
ATOM 10404 C C . ILE D 2 87 ? 183.65579 126.30591 187.21687 1.000 75.49000 87 ILE D C 1
ATOM 10405 O O . ILE D 2 87 ? 182.89515 126.56909 188.15575 1.000 75.49000 87 ILE D O 1
ATOM 10410 N N . PHE D 2 88 ? 183.41362 126.72517 185.97226 1.000 73.47000 88 PHE D N 1
ATOM 10411 C CA . PHE D 2 88 ? 182.23406 127.53179 185.67584 1.000 73.47000 88 PHE D CA 1
ATOM 10412 C C . PHE D 2 88 ? 180.94865 126.76613 185.96303 1.000 73.47000 88 PHE D C 1
ATOM 10413 O O . PHE D 2 88 ? 179.98669 127.33172 186.49397 1.000 73.47000 88 PHE D O 1
ATOM 10421 N N . LYS D 2 89 ? 180.91377 125.47914 185.62793 1.000 75.20000 89 LYS D N 1
ATOM 10422 C CA . LYS D 2 89 ? 179.73405 124.65662 185.86074 1.000 75.20000 89 LYS D CA 1
ATOM 10423 C C . LYS D 2 89 ? 179.68975 124.06847 187.26448 1.000 75.20000 89 LYS D C 1
ATOM 10424 O O . LYS D 2 89 ? 178.75845 123.31722 187.57007 1.000 75.20000 89 LYS D O 1
ATOM 10430 N N . GLN D 2 90 ? 180.67440 124.38142 188.10872 1.000 75.01000 90 GLN D N 1
ATOM 10431 C CA . GLN D 2 90 ? 180.74259 123.89702 189.49013 1.000 75.01000 90 GLN D CA 1
ATOM 10432 C C . GLN D 2 90 ? 180.88414 122.37634 189.54709 1.000 75.01000 90 GLN D C 1
ATOM 10433 O O . GLN D 2 90 ? 180.14507 121.68269 190.24752 1.000 75.01000 90 GLN D O 1
ATOM 10439 N N . GLU D 2 91 ? 181.86199 121.86072 188.80490 1.000 79.07000 91 GLU D N 1
ATOM 10440 C CA . GLU D 2 91 ? 182.21202 120.44707 188.85025 1.000 79.07000 91 GLU D CA 1
ATOM 10441 C C . GLU D 2 91 ? 183.36729 120.18241 189.80805 1.000 79.07000 91 GLU D C 1
ATOM 10442 O O . GLU D 2 91 ? 183.29663 119.26850 190.63450 1.000 79.07000 91 GLU D O 1
ATOM 10448 N N . ILE D 2 92 ? 184.43230 120.97442 189.70862 1.000 79.47000 92 ILE D N 1
ATOM 10449 C CA . ILE D 2 92 ? 185.64432 120.77351 190.48645 1.000 79.47000 92 ILE D CA 1
ATOM 10450 C C . ILE D 2 92 ? 185.98046 122.06812 191.21732 1.000 79.47000 92 ILE D C 1
ATOM 10451 O O . ILE D 2 92 ? 185.51466 123.15007 190.86255 1.000 79.47000 92 ILE D O 1
ATOM 10456 N N . GLU D 2 93 ? 186.80376 121.93990 192.25100 1.000 82.02000 93 GLU D N 1
ATOM 10457 C CA . GLU D 2 93 ? 187.25618 123.08467 193.02383 1.000 82.02000 93 GLU D CA 1
ATOM 10458 C C . GLU D 2 93 ? 188.42071 123.76900 192.31845 1.000 82.02000 93 GLU D C 1
ATOM 10459 O O . GLU D 2 93 ? 189.22725 123.12499 191.64288 1.000 82.02000 93 GLU D O 1
ATOM 10465 N N . SER D 2 94 ? 188.49439 125.08557 192.47420 1.000 79.31000 94 SER D N 1
ATOM 10466 C CA . SER D 2 94 ? 189.56021 125.85345 191.84090 1.000 79.31000 94 SER D CA 1
ATOM 10467 C C . SER D 2 94 ? 190.90541 125.48949 192.45963 1.000 79.31000 94 SER D C 1
ATOM 10468 O O . SER D 2 94 ? 191.03289 125.47475 193.68923 1.000 79.31000 94 SER D O 1
ATOM 10471 N N . PRO D 2 95 ? 191.92213 125.19509 191.65477 1.000 79.38000 95 PRO D N 1
ATOM 10472 C CA . PRO D 2 95 ? 193.21691 124.79572 192.21210 1.000 79.38000 95 PRO D CA 1
ATOM 10473 C C . PRO D 2 95 ? 193.93977 125.96286 192.86523 1.000 79.38000 95 PRO D C 1
ATOM 10474 O O . PRO D 2 95 ? 193.64966 127.13460 192.61850 1.000 79.38000 95 PRO D O 1
ATOM 10478 N N . GLU D 2 96 ? 194.89814 125.61868 193.72052 1.000 82.11000 96 GLU D N 1
ATOM 10479 C CA . GLU D 2 96 ? 195.74279 126.59187 194.39815 1.000 82.11000 96 GLU D CA 1
ATOM 10480 C C . GLU D 2 96 ? 197.19723 126.31665 194.04793 1.000 82.11000 96 GLU D C 1
ATOM 10481 O O . GLU D 2 96 ? 197.64071 125.16461 194.08602 1.000 82.11000 96 GLU D O 1
ATOM 10487 N N . TYR D 2 97 ? 197.93351 127.37271 193.71397 1.000 75.86000 97 TYR D N 1
ATOM 10488 C CA . TYR D 2 97 ? 199.31538 127.26697 193.26528 1.000 75.86000 97 TYR D CA 1
ATOM 10489 C C . TYR D 2 97 ? 200.25124 127.71412 194.37905 1.000 75.86000 97 TYR D C 1
ATOM 10490 O O . TYR D 2 97 ? 200.07106 128.79420 194.95003 1.000 75.86000 97 TYR D O 1
ATOM 10499 N N . ARG D 2 98 ? 201.24680 126.88621 194.68422 1.000 84.71000 98 ARG D N 1
ATOM 10500 C CA . ARG D 2 98 ? 202.18748 127.15763 195.76117 1.000 84.71000 98 ARG D CA 1
ATOM 10501 C C . ARG D 2 98 ? 203.60902 126.89977 195.27648 1.000 84.71000 98 ARG D C 1
ATOM 10502 O O . ARG D 2 98 ? 203.83703 126.46764 194.14368 1.000 84.71000 98 ARG D O 1
ATOM 10510 N N . PHE D 2 99 ? 204.57187 127.16952 196.15295 1.000 83.90000 99 PHE D N 1
ATOM 10511 C CA . PHE D 2 99 ? 205.98592 126.97734 195.86854 1.000 83.90000 99 PHE D CA 1
ATOM 10512 C C . PHE D 2 99 ? 206.49155 125.72979 196.57795 1.000 83.90000 99 PHE D C 1
ATOM 10513 O O . PHE D 2 99 ? 206.14620 125.48047 197.73689 1.000 83.90000 99 PHE D O 1
ATOM 10521 N N . SER D 2 100 ? 207.31428 124.95225 195.88077 1.000 88.76000 100 SER D N 1
ATOM 10522 C CA . SER D 2 100 ? 207.87955 123.72837 196.43065 1.000 88.76000 100 SER D CA 1
ATOM 10523 C C . SER D 2 100 ? 209.24912 124.02215 197.02502 1.000 88.76000 100 SER D C 1
ATOM 10524 O O . SER D 2 100 ? 210.10734 124.60993 196.35971 1.000 88.76000 100 SER D O 1
ATOM 10527 N N . ASP D 2 101 ? 209.44868 123.61148 198.27400 1.000 100.40000 101 ASP D N 1
ATOM 10528 C CA . ASP D 2 101 ? 210.71101 123.86780 198.95243 1.000 100.40000 101 ASP D CA 1
ATOM 10529 C C . ASP D 2 101 ? 211.81498 123.00468 198.35514 1.000 100.40000 101 ASP D C 1
ATOM 10530 O O . ASP D 2 101 ? 211.64056 121.79812 198.16017 1.000 100.40000 101 ASP D O 1
ATOM 10535 N N . THR D 2 102 ? 212.95456 123.62835 198.06668 1.000 100.32000 102 THR D N 1
ATOM 10536 C CA . THR D 2 102 ? 214.10922 122.92229 197.52909 1.000 100.32000 102 THR D CA 1
ATOM 10537 C C . THR D 2 102 ? 215.36775 123.55244 198.10195 1.000 100.32000 102 THR D C 1
ATOM 10538 O O . THR D 2 102 ? 215.53195 124.77421 198.04285 1.000 100.32000 102 THR D O 1
ATOM 10542 N N . LYS D 2 103 ? 216.24987 122.71877 198.65309 1.000 105.87000 103 LYS D N 1
ATOM 10543 C CA . LYS D 2 103 ? 217.46511 123.22154 199.27880 1.000 105.87000 103 LYS D CA 1
ATOM 10544 C C . LYS D 2 103 ? 218.50915 123.67252 198.26715 1.000 105.87000 103 LYS D C 1
ATOM 10545 O O . LYS D 2 103 ? 219.42880 124.41069 198.63552 1.000 105.87000 103 LYS D O 1
ATOM 10551 N N . THR D 2 104 ? 218.39224 123.25144 197.00981 1.000 102.41000 104 THR D N 1
ATOM 10552 C CA . THR D 2 104 ? 219.35684 123.59527 195.96952 1.000 102.41000 104 THR D CA 1
ATOM 10553 C C . THR D 2 104 ? 218.60908 124.22298 194.80198 1.000 102.41000 104 THR D C 1
ATOM 10554 O O . THR D 2 104 ? 217.90430 123.52538 194.06591 1.000 102.41000 104 THR D O 1
ATOM 10558 N N . ARG D 2 105 ? 218.76653 125.53021 194.62783 1.000 92.17000 105 ARG D N 1
ATOM 10559 C CA . ARG D 2 105 ? 218.11812 126.25379 193.54637 1.000 92.17000 105 ARG D CA 1
ATOM 10560 C C . ARG D 2 105 ? 219.08897 126.47666 192.39526 1.000 92.17000 105 ARG D C 1
ATOM 10561 O O . ARG D 2 105 ? 220.29299 126.65027 192.59714 1.000 92.17000 105 ARG D O 1
ATOM 10569 N N . GLN D 2 106 ? 218.55080 126.46978 191.18115 1.000 88.96000 106 GLN D N 1
ATOM 10570 C CA . GLN D 2 106 ? 219.34596 126.81776 190.01760 1.000 88.96000 106 GLN D CA 1
ATOM 10571 C C . GLN D 2 106 ? 219.63187 128.31565 190.01256 1.000 88.96000 106 GLN D C 1
ATOM 10572 O O . GLN D 2 106 ? 218.91799 129.11185 190.62667 1.000 88.96000 106 GLN D O 1
ATOM 10578 N N . LYS D 2 107 ? 220.69791 128.69699 189.31384 1.000 89.58000 107 LYS D N 1
ATOM 10579 C CA . LYS D 2 107 ? 221.15116 130.07907 189.32012 1.000 89.58000 107 LYS D CA 1
ATOM 10580 C C . LYS D 2 107 ? 221.52585 130.51132 187.91230 1.000 89.58000 107 LYS D C 1
ATOM 10581 O O . LYS D 2 107 ? 222.07303 129.72333 187.13728 1.000 89.58000 107 LYS D O 1
ATOM 10587 N N . ILE D 2 108 ? 221.22242 131.76571 187.58811 1.000 87.98000 108 ILE D N 1
ATOM 10588 C CA . ILE D 2 108 ? 221.59414 132.37315 186.31687 1.000 87.98000 108 ILE D CA 1
ATOM 10589 C C . ILE D 2 108 ? 222.32954 133.67185 186.61183 1.000 87.98000 108 ILE D C 1
ATOM 10590 O O . ILE D 2 108 ? 221.85477 134.49054 187.40604 1.000 87.98000 108 ILE D O 1
ATOM 10595 N N . ILE D 2 109 ? 223.48673 133.85657 185.98207 1.000 90.43000 109 ILE D N 1
ATOM 10596 C CA . ILE D 2 109 ? 224.30340 135.05311 186.15725 1.000 90.43000 109 ILE D CA 1
ATOM 10597 C C . ILE D 2 109 ? 224.33337 135.81501 184.84058 1.000 90.43000 109 ILE D C 1
ATOM 10598 O O . ILE D 2 109 ? 224.74585 135.26911 183.81136 1.000 90.43000 109 ILE D O 1
ATOM 10603 N N . VAL D 2 110 ? 223.92108 137.07989 184.87894 1.000 90.88000 110 VAL D N 1
ATOM 10604 C CA . VAL D 2 110 ? 223.75516 137.90033 183.68362 1.000 90.88000 110 VAL D CA 1
ATOM 10605 C C . VAL D 2 110 ? 224.98495 138.77955 183.50736 1.000 90.88000 110 VAL D C 1
ATOM 10606 O O . VAL D 2 110 ? 225.43533 139.43012 184.45832 1.000 90.88000 110 VAL D O 1
ATOM 10610 N N . LYS D 2 111 ? 225.52606 138.80295 182.29226 1.000 94.88000 111 LYS D N 1
ATOM 10611 C CA . LYS D 2 111 ? 226.69819 139.60953 181.99423 1.000 94.88000 111 LYS D CA 1
ATOM 10612 C C . LYS D 2 111 ? 226.29627 141.02524 181.58872 1.000 94.88000 111 LYS D C 1
ATOM 10613 O O . LYS D 2 111 ? 225.15473 141.29340 181.20599 1.000 94.88000 111 LYS D O 1
ATOM 10619 N N . ARG D 2 112 ? 227.26696 141.93797 181.67664 1.000 100.71000 112 ARG D N 1
ATOM 10620 C CA . ARG D 2 112 ? 226.99629 143.34847 181.41438 1.000 100.71000 112 ARG D CA 1
ATOM 10621 C C . ARG D 2 112 ? 226.63528 143.59192 179.95397 1.000 100.71000 112 ARG D C 1
ATOM 10622 O O . ARG D 2 112 ? 225.68140 144.32227 179.65863 1.000 100.71000 112 ARG D O 1
ATOM 10630 N N . GLU D 2 113 ? 227.38061 142.98477 179.02724 1.000 98.70000 113 GLU D N 1
ATOM 10631 C CA . GLU D 2 113 ? 227.17176 143.24224 177.60701 1.000 98.70000 113 GLU D CA 1
ATOM 10632 C C . GLU D 2 113 ? 225.76939 142.87013 177.14950 1.000 98.70000 113 GLU D C 1
ATOM 10633 O O . GLU D 2 113 ? 225.27986 143.43689 176.16568 1.000 98.70000 113 GLU D O 1
ATOM 10639 N N . THR D 2 114 ? 225.10297 141.95662 177.85632 1.000 94.28000 114 THR D N 1
ATOM 10640 C CA . THR D 2 114 ? 223.74128 141.57550 177.50951 1.000 94.28000 114 THR D CA 1
ATOM 10641 C C . THR D 2 114 ? 222.76330 142.73382 177.62529 1.000 94.28000 114 THR D C 1
ATOM 10642 O O . THR D 2 114 ? 221.65515 142.64032 177.08809 1.000 94.28000 114 THR D O 1
ATOM 10646 N N . ALA D 2 115 ? 223.14145 143.81694 178.30619 1.000 94.75000 115 ALA D N 1
ATOM 10647 C CA . ALA D 2 115 ? 222.30052 145.00441 178.34279 1.000 94.75000 115 ALA D CA 1
ATOM 10648 C C . ALA D 2 115 ? 222.19721 145.68894 176.98798 1.000 94.75000 115 ALA D C 1
ATOM 10649 O O . ALA D 2 115 ? 221.35542 146.57821 176.82637 1.000 94.75000 115 ALA D O 1
ATOM 10651 N N . GLN D 2 116 ? 223.03030 145.30712 176.01870 1.000 95.16000 116 GLN D N 1
ATOM 10652 C CA . GLN D 2 116 ? 222.97507 145.94276 174.70896 1.000 95.16000 116 GLN D CA 1
ATOM 10653 C C . GLN D 2 116 ? 221.86473 145.38023 173.83111 1.000 95.16000 116 GLN D C 1
ATOM 10654 O O . GLN D 2 116 ? 221.33518 146.10339 172.98121 1.000 95.16000 116 GLN D O 1
ATOM 10660 N N . VAL D 2 117 ? 221.50052 144.10904 174.00395 1.000 93.56000 117 VAL D N 1
ATOM 10661 C CA . VAL D 2 117 ? 220.55015 143.47779 173.09302 1.000 93.56000 117 VAL D CA 1
ATOM 10662 C C . VAL D 2 117 ? 219.32471 142.95340 173.83410 1.000 93.56000 117 VAL D C 1
ATOM 10663 O O . VAL D 2 117 ? 218.20097 143.40654 173.59161 1.000 93.56000 117 VAL D O 1
ATOM 10667 N N . ARG D 2 118 ? 219.52665 141.99282 174.73557 1.000 87.26000 118 ARG D N 1
ATOM 10668 C CA . ARG D 2 118 ? 218.43506 141.32301 175.44405 1.000 87.26000 118 ARG D CA 1
ATOM 10669 C C . ARG D 2 118 ? 218.71953 141.38934 176.93724 1.000 87.26000 118 ARG D C 1
ATOM 10670 O O . ARG D 2 118 ? 219.34604 140.48371 177.50315 1.000 87.26000 118 ARG D O 1
ATOM 10678 N N . PRO D 2 119 ? 218.26960 142.44883 177.61288 1.000 84.24000 119 PRO D N 1
ATOM 10679 C CA . PRO D 2 119 ? 218.70235 142.68171 178.99679 1.000 84.24000 119 PRO D CA 1
ATOM 10680 C C . PRO D 2 119 ? 217.92096 141.93586 180.07051 1.000 84.24000 119 PRO D C 1
ATOM 10681 O O . PRO D 2 119 ? 218.35213 141.96168 181.23121 1.000 84.24000 119 PRO D O 1
ATOM 10685 N N . TYR D 2 120 ? 216.80360 141.28049 179.75707 1.000 82.13000 120 TYR D N 1
ATOM 10686 C CA . TYR D 2 120 ? 215.98133 140.67533 180.79602 1.000 82.13000 120 TYR D CA 1
ATOM 10687 C C . TYR D 2 120 ? 215.86227 139.16993 180.59768 1.000 82.13000 120 TYR D C 1
ATOM 10688 O O . TYR D 2 120 ? 215.76281 138.68289 179.46984 1.000 82.13000 120 TYR D O 1
ATOM 10697 N N . VAL D 2 121 ? 215.85691 138.43766 181.71073 1.000 83.39000 121 VAL D N 1
ATOM 10698 C CA . VAL D 2 121 ? 215.75137 136.98127 181.68373 1.000 83.39000 121 VAL D CA 1
ATOM 10699 C C . VAL D 2 121 ? 215.06533 136.50913 182.96123 1.000 83.39000 121 VAL D C 1
ATOM 10700 O O . VAL D 2 121 ? 215.30044 137.04770 184.04663 1.000 83.39000 121 VAL D O 1
ATOM 10704 N N . VAL D 2 122 ? 214.19291 135.50684 182.81748 1.000 80.29000 122 VAL D N 1
ATOM 10705 C CA . VAL D 2 122 ? 213.50571 134.87159 183.93741 1.000 80.29000 122 VAL D CA 1
ATOM 10706 C C . VAL D 2 122 ? 213.50602 133.36426 183.71510 1.000 80.29000 122 VAL D C 1
ATOM 10707 O O . VAL D 2 122 ? 213.75638 132.88007 182.61114 1.000 80.29000 122 VAL D O 1
ATOM 10711 N N . GLY D 2 123 ? 213.21775 132.61560 184.77917 1.000 80.77000 123 GLY D N 1
ATOM 10712 C CA . GLY D 2 123 ? 213.24989 131.16803 184.67420 1.000 80.77000 123 GLY D CA 1
ATOM 10713 C C . GLY D 2 123 ? 212.47147 130.46599 185.76271 1.000 80.77000 123 GLY D C 1
ATOM 10714 O O . GLY D 2 123 ? 212.14849 131.04590 186.80361 1.000 80.77000 123 GLY D O 1
ATOM 10715 N N . ALA D 2 124 ? 212.17979 129.19064 185.50414 1.000 81.66000 124 ALA D N 1
ATOM 10716 C CA . ALA D 2 124 ? 211.47657 128.32193 186.43872 1.000 81.66000 124 ALA D CA 1
ATOM 10717 C C . ALA D 2 124 ? 211.81523 126.87262 186.11556 1.000 81.66000 124 ALA D C 1
ATOM 10718 O O . ALA D 2 124 ? 212.35426 126.56496 185.04945 1.000 81.66000 124 ALA D O 1
ATOM 10720 N N . VAL D 2 125 ? 211.51006 125.98021 187.05657 1.000 84.93000 125 VAL D N 1
ATOM 10721 C CA . VAL D 2 125 ? 211.79761 124.55590 186.91696 1.000 84.93000 125 VAL D CA 1
ATOM 10722 C C . VAL D 2 125 ? 210.53890 123.76110 187.23331 1.000 84.93000 125 VAL D C 1
ATOM 10723 O O . VAL D 2 125 ? 209.89952 123.98855 188.26658 1.000 84.93000 125 VAL D O 1
ATOM 10727 N N . LEU D 2 126 ? 210.19390 122.82546 186.35158 1.000 82.84000 126 LEU D N 1
ATOM 10728 C CA . LEU D 2 126 ? 209.14362 121.84717 186.60061 1.000 82.84000 126 LEU D CA 1
ATOM 10729 C C . LEU D 2 126 ? 209.79059 120.51170 186.93902 1.000 82.84000 126 LEU D C 1
ATOM 10730 O O . LEU D 2 126 ? 210.62551 120.01090 186.17813 1.000 82.84000 126 LEU D O 1
ATOM 10735 N N . ARG D 2 127 ? 209.40356 119.93687 188.07207 1.000 87.87000 127 ARG D N 1
ATOM 10736 C CA . ARG D 2 127 ? 210.05719 118.75242 188.60374 1.000 87.87000 127 ARG D CA 1
ATOM 10737 C C . ARG D 2 127 ? 209.11254 117.55884 188.57009 1.000 87.87000 127 ARG D C 1
ATOM 10738 O O . ARG D 2 127 ? 207.91497 117.68832 188.83432 1.000 87.87000 127 ARG D O 1
ATOM 10746 N N . ASP D 2 128 ? 209.66973 116.39309 188.23644 1.000 88.99000 128 ASP D N 1
ATOM 10747 C CA . ASP D 2 128 ? 208.94045 115.12412 188.22508 1.000 88.99000 128 ASP D CA 1
ATOM 10748 C C . ASP D 2 128 ? 207.75166 115.17447 187.26211 1.000 88.99000 128 ASP D C 1
ATOM 10749 O O . ASP D 2 128 ? 206.59759 114.96330 187.63810 1.000 88.99000 128 ASP D O 1
ATOM 10754 N N . VAL D 2 129 ? 208.05792 115.45568 186.00110 1.000 85.73000 129 VAL D N 1
ATOM 10755 C CA . VAL D 2 129 ? 207.02652 115.53781 184.97558 1.000 85.73000 129 VAL D CA 1
ATOM 10756 C C . VAL D 2 129 ? 206.61722 114.13305 184.54697 1.000 85.73000 129 VAL D C 1
ATOM 10757 O O . VAL D 2 129 ? 207.35682 113.16067 184.72242 1.000 85.73000 129 VAL D O 1
ATOM 10761 N N . SER D 2 130 ? 205.41573 114.02512 183.98547 1.000 86.19000 130 SER D N 1
ATOM 10762 C CA . SER D 2 130 ? 204.84951 112.75968 183.52703 1.000 86.19000 130 SER D CA 1
ATOM 10763 C C . SER D 2 130 ? 204.23509 112.92370 182.14367 1.000 86.19000 130 SER D C 1
ATOM 10764 O O . SER D 2 130 ? 203.08657 112.55274 181.89486 1.000 86.19000 130 SER D O 1
ATOM 10767 N N . PHE D 2 131 ? 205.00384 113.49852 181.22251 1.000 86.29000 131 PHE D N 1
ATOM 10768 C CA . PHE D 2 131 ? 204.50735 113.74360 179.87531 1.000 86.29000 131 PHE D CA 1
ATOM 10769 C C . PHE D 2 131 ? 204.17283 112.43943 179.16338 1.000 86.29000 131 PHE D C 1
ATOM 10770 O O . PHE D 2 131 ? 204.82472 111.41224 179.36640 1.000 86.29000 131 PHE D O 1
ATOM 10778 N N . ASP D 2 132 ? 203.13824 112.48923 178.32684 1.000 89.72000 132 ASP D N 1
ATOM 10779 C CA . ASP D 2 132 ? 202.79667 111.38168 177.44422 1.000 89.72000 132 ASP D CA 1
ATOM 10780 C C . ASP D 2 132 ? 202.64420 111.90268 176.02099 1.000 89.72000 132 ASP D C 1
ATOM 10781 O O . ASP D 2 132 ? 203.06478 113.02441 175.72265 1.000 89.72000 132 ASP D O 1
ATOM 10786 N N . SER D 2 133 ? 202.06019 111.09479 175.13424 1.000 90.08000 133 SER D N 1
ATOM 10787 C CA . SER D 2 133 ? 202.00564 111.46015 173.72151 1.000 90.08000 133 SER D CA 1
ATOM 10788 C C . SER D 2 133 ? 201.22724 112.75218 173.49655 1.000 90.08000 133 SER D C 1
ATOM 10789 O O . SER D 2 133 ? 201.63411 113.59458 172.68845 1.000 90.08000 133 SER D O 1
ATOM 10792 N N . ASP D 2 134 ? 200.10360 112.92717 174.19447 1.000 90.80000 134 ASP D N 1
ATOM 10793 C CA . ASP D 2 134 ? 199.25016 114.08522 173.94252 1.000 90.80000 134 ASP D CA 1
ATOM 10794 C C . ASP D 2 134 ? 199.73045 115.32605 174.68769 1.000 90.80000 134 ASP D C 1
ATOM 10795 O O . ASP D 2 134 ? 199.67441 116.44026 174.14803 1.000 90.80000 134 ASP D O 1
ATOM 10800 N N . SER D 2 135 ? 200.19177 115.15431 175.92816 1.000 85.62000 135 SER D N 1
ATOM 10801 C CA . SER D 2 135 ? 200.61852 116.30021 176.72230 1.000 85.62000 135 SER D CA 1
ATOM 10802 C C . SER D 2 135 ? 201.83523 116.97838 176.10797 1.000 85.62000 135 SER D C 1
ATOM 10803 O O . SER D 2 135 ? 201.97099 118.20132 176.18628 1.000 85.62000 135 SER D O 1
ATOM 10806 N N . TYR D 2 136 ? 202.73002 116.20481 175.49259 1.000 86.95000 136 TYR D N 1
ATOM 10807 C CA . TYR D 2 136 ? 203.89588 116.79568 174.84221 1.000 86.95000 136 TYR D CA 1
ATOM 10808 C C . TYR D 2 136 ? 203.48880 117.67343 173.66104 1.000 86.95000 136 TYR D C 1
ATOM 10809 O O . TYR D 2 136 ? 204.00449 118.78903 173.49228 1.000 86.95000 136 TYR D O 1
ATOM 10818 N N . ALA D 2 137 ? 202.55797 117.18980 172.83542 1.000 84.70000 137 ALA D N 1
ATOM 10819 C CA . ALA D 2 137 ? 202.07792 117.99101 171.71524 1.000 84.70000 137 ALA D CA 1
ATOM 10820 C C . ALA D 2 137 ? 201.36861 119.24555 172.20436 1.000 84.70000 137 ALA D C 1
ATOM 10821 O O . ALA D 2 137 ? 201.53657 120.32815 171.62931 1.000 84.70000 137 ALA D O 1
ATOM 10823 N N . SER D 2 138 ? 200.57194 119.12080 173.26883 1.000 82.05000 138 SER D N 1
ATOM 10824 C CA . SER D 2 138 ? 199.92923 120.29844 173.84571 1.000 82.05000 138 SER D CA 1
ATOM 10825 C C . SER D 2 138 ? 200.95927 121.28975 174.37655 1.000 82.05000 138 SER D C 1
ATOM 10826 O O . SER D 2 138 ? 200.79181 122.50746 174.22958 1.000 82.05000 138 SER D O 1
ATOM 10829 N N . PHE D 2 139 ? 202.02683 120.78226 174.99455 1.000 79.75000 139 PHE D N 1
ATOM 10830 C CA . PHE D 2 139 ? 203.08209 121.63783 175.52192 1.000 79.75000 139 PHE D CA 1
ATOM 10831 C C . PHE D 2 139 ? 203.76592 122.41579 174.40826 1.000 79.75000 139 PHE D C 1
ATOM 10832 O O . PHE D 2 139 ? 204.08057 123.59973 174.56934 1.000 79.75000 139 PHE D O 1
ATOM 10840 N N . ILE D 2 140 ? 204.01355 121.76411 173.27276 1.000 81.76000 140 ILE D N 1
ATOM 10841 C CA . ILE D 2 140 ? 204.61247 122.47212 172.14350 1.000 81.76000 140 ILE D CA 1
ATOM 10842 C C . ILE D 2 140 ? 203.63720 123.49688 171.56952 1.000 81.76000 140 ILE D C 1
ATOM 10843 O O . ILE D 2 140 ? 204.02586 124.62116 171.21597 1.000 81.76000 140 ILE D O 1
ATOM 10848 N N . ASP D 2 141 ? 202.35826 123.12752 171.46265 1.000 82.92000 141 ASP D N 1
ATOM 10849 C CA . ASP D 2 141 ? 201.37821 124.02315 170.85681 1.000 82.92000 141 ASP D CA 1
ATOM 10850 C C . ASP D 2 141 ? 201.17522 125.27965 171.69564 1.000 82.92000 141 ASP D C 1
ATOM 10851 O O . ASP D 2 141 ? 200.97030 126.37062 171.14836 1.000 82.92000 141 ASP D O 1
ATOM 10856 N N . LEU D 2 142 ? 201.21418 125.14784 173.02414 1.000 76.75000 142 LEU D N 1
ATOM 10857 C CA . LEU D 2 142 ? 201.07472 126.32538 173.87636 1.000 76.75000 142 LEU D CA 1
ATOM 10858 C C . LEU D 2 142 ? 202.20912 127.31372 173.63997 1.000 76.75000 142 LEU D C 1
ATOM 10859 O O . LEU D 2 142 ? 201.97850 128.52655 173.54060 1.000 76.75000 142 LEU D O 1
ATOM 10864 N N . GLN D 2 143 ? 203.44268 126.81230 173.54346 1.000 78.72000 143 GLN D N 1
ATOM 10865 C CA . GLN D 2 143 ? 204.57445 127.68499 173.25435 1.000 78.72000 143 GLN D CA 1
ATOM 10866 C C . GLN D 2 143 ? 204.42084 128.34346 171.89355 1.000 78.72000 143 GLN D C 1
ATOM 10867 O O . GLN D 2 143 ? 204.73168 129.52888 171.73102 1.000 78.72000 143 GLN D O 1
ATOM 10873 N N . ASP D 2 144 ? 203.95169 127.58686 170.89947 1.000 80.77000 144 ASP D N 1
ATOM 10874 C CA . ASP D 2 144 ? 203.74774 128.17066 169.57741 1.000 80.77000 144 ASP D CA 1
ATOM 10875 C C . ASP D 2 144 ? 202.73964 129.31352 169.63038 1.000 80.77000 144 ASP D C 1
ATOM 10876 O O . ASP D 2 144 ? 202.97706 130.39064 169.06769 1.000 80.77000 144 ASP D O 1
ATOM 10881 N N . LYS D 2 145 ? 201.61520 129.10354 170.31875 1.000 79.77000 145 LYS D N 1
ATOM 10882 C CA . LYS D 2 145 ? 200.60004 130.14964 170.41379 1.000 79.77000 145 LYS D CA 1
ATOM 10883 C C . LYS D 2 145 ? 201.13134 131.37841 171.14251 1.000 79.77000 145 LYS D C 1
ATOM 10884 O O . LYS D 2 145 ? 200.89714 132.51605 170.70941 1.000 79.77000 145 LYS D O 1
ATOM 10890 N N . LEU D 2 146 ? 201.85081 131.17129 172.24850 1.000 75.84000 146 LEU D N 1
ATOM 10891 C CA . LEU D 2 146 ? 202.38789 132.30533 172.99290 1.000 75.84000 146 LEU D CA 1
ATOM 10892 C C . LEU D 2 146 ? 203.39891 133.08524 172.16358 1.000 75.84000 146 LEU D C 1
ATOM 10893 O O . LEU D 2 146 ? 203.39664 134.32089 172.17731 1.000 75.84000 146 LEU D O 1
ATOM 10898 N N . HIS D 2 147 ? 204.27121 132.38764 171.43421 1.000 80.30000 147 HIS D N 1
ATOM 10899 C CA . HIS D 2 147 ? 205.20827 133.07442 170.55551 1.000 80.30000 147 HIS D CA 1
ATOM 10900 C C . HIS D 2 147 ? 204.51664 133.79172 169.40777 1.000 80.30000 147 HIS D C 1
ATOM 10901 O O . HIS D 2 147 ? 205.04979 134.79017 168.91496 1.000 80.30000 147 HIS D O 1
ATOM 10908 N N . GLN D 2 148 ? 203.35521 133.31346 168.96664 1.000 80.38000 148 GLN D N 1
ATOM 10909 C CA . GLN D 2 148 ? 202.67073 133.95328 167.85361 1.000 80.38000 148 GLN D CA 1
ATOM 10910 C C . GLN D 2 148 ? 201.78916 135.12614 168.25794 1.000 80.38000 148 GLN D C 1
ATOM 10911 O O . GLN D 2 148 ? 201.52154 135.98670 167.41359 1.000 80.38000 148 GLN D O 1
ATOM 10917 N N . ASN D 2 149 ? 201.32499 135.19558 169.50691 1.000 78.16000 149 ASN D N 1
ATOM 10918 C CA . ASN D 2 149 ? 200.35503 136.22220 169.87694 1.000 78.16000 149 ASN D CA 1
ATOM 10919 C C . ASN D 2 149 ? 200.90730 137.27482 170.83097 1.000 78.16000 149 ASN D C 1
ATOM 10920 O O . ASN D 2 149 ? 200.96894 138.45247 170.46982 1.000 78.16000 149 ASN D O 1
ATOM 10925 N N . ILE D 2 150 ? 201.32494 136.89638 172.03457 1.000 75.26000 150 ILE D N 1
ATOM 10926 C CA . ILE D 2 150 ? 201.69692 137.89985 173.02901 1.000 75.26000 150 ILE D CA 1
ATOM 10927 C C . ILE D 2 150 ? 203.15883 138.30486 172.89468 1.000 75.26000 150 ILE D C 1
ATOM 10928 O O . ILE D 2 150 ? 203.50864 139.46650 173.11400 1.000 75.26000 150 ILE D O 1
ATOM 10933 N N . CYS D 2 151 ? 204.03077 137.36994 172.51784 1.000 78.30000 151 CYS D N 1
ATOM 10934 C CA . CYS D 2 151 ? 205.44621 137.67757 172.36690 1.000 78.30000 151 CYS D CA 1
ATOM 10935 C C . CYS D 2 151 ? 205.73863 138.51659 171.13112 1.000 78.30000 151 CYS D C 1
ATOM 10936 O O . CYS D 2 151 ? 206.88775 138.93078 170.94798 1.000 78.30000 151 CYS D O 1
ATOM 10939 N N . ARG D 2 152 ? 204.73881 138.76199 170.28354 1.000 82.33000 152 ARG D N 1
ATOM 10940 C CA . ARG D 2 152 ? 204.88311 139.58329 169.08260 1.000 82.33000 152 ARG D CA 1
ATOM 10941 C C . ARG D 2 152 ? 205.92975 138.98744 168.13914 1.000 82.33000 152 ARG D C 1
ATOM 10942 O O . ARG D 2 152 ? 206.94955 139.60249 167.82276 1.000 82.33000 152 ARG D O 1
ATOM 10950 N N . LYS D 2 153 ? 205.65050 137.76076 167.69695 1.000 83.31000 153 LYS D N 1
ATOM 10951 C CA . LYS D 2 153 ? 206.51426 137.03865 166.76337 1.000 83.31000 153 LYS D CA 1
ATOM 10952 C C . LYS D 2 153 ? 207.94299 136.94209 167.29077 1.000 83.31000 153 LYS D C 1
ATOM 10953 O O . LYS D 2 153 ? 208.91417 137.14797 166.56074 1.000 83.31000 153 LYS D O 1
ATOM 10959 N N . ARG D 2 154 ? 208.06449 136.64575 168.58334 1.000 85.77000 154 ARG D N 1
ATOM 10960 C CA . ARG D 2 154 ? 209.32795 136.41856 169.27988 1.000 85.77000 154 ARG D CA 1
ATOM 10961 C C . ARG D 2 154 ? 210.21345 137.65808 169.32693 1.000 85.77000 154 ARG D C 1
ATOM 10962 O O . ARG D 2 154 ? 211.36461 137.57423 169.76919 1.000 85.77000 154 ARG D O 1
ATOM 10970 N N . THR D 2 155 ? 209.70780 138.81109 168.88537 1.000 83.40000 155 THR D N 1
ATOM 10971 C CA . THR D 2 155 ? 210.50408 140.03289 168.92781 1.000 83.40000 155 THR D CA 1
ATOM 10972 C C . THR D 2 155 ? 210.73701 140.49419 170.36046 1.000 83.40000 155 THR D C 1
ATOM 10973 O O . THR D 2 155 ? 211.82964 140.96344 170.69733 1.000 83.40000 155 THR D O 1
ATOM 10977 N N . LEU D 2 156 ? 209.72760 140.36496 171.21872 1.000 80.47000 156 LEU D N 1
ATOM 10978 C CA . LEU D 2 156 ? 209.82823 140.85886 172.58567 1.000 80.47000 156 LEU D CA 1
ATOM 10979 C C . LEU D 2 156 ? 210.28345 139.78001 173.56161 1.000 80.47000 156 LEU D C 1
ATOM 10980 O O . LEU D 2 156 ? 211.24163 139.98838 174.30890 1.000 80.47000 156 LEU D O 1
ATOM 10985 N N . VAL D 2 157 ? 209.61426 138.62969 173.57122 1.000 79.87000 157 VAL D N 1
ATOM 10986 C CA . VAL D 2 157 ? 209.89858 137.55965 174.51964 1.000 79.87000 157 VAL D CA 1
ATOM 10987 C C . VAL D 2 157 ? 210.18122 136.27726 173.75010 1.000 79.87000 157 VAL D C 1
ATOM 10988 O O . VAL D 2 157 ? 209.55980 136.00873 172.71686 1.000 79.87000 157 VAL D O 1
ATOM 10992 N N . ALA D 2 158 ? 211.13254 135.48918 174.25207 1.000 82.02000 158 ALA D N 1
ATOM 10993 C CA . ALA D 2 158 ? 211.44475 134.18345 173.69168 1.000 82.02000 158 ALA D CA 1
ATOM 10994 C C . ALA D 2 158 ? 211.53553 133.15713 174.81158 1.000 82.02000 158 ALA D C 1
ATOM 10995 O O . ALA D 2 158 ? 212.04550 133.44531 175.89813 1.000 82.02000 158 ALA D O 1
ATOM 10997 N N . ILE D 2 159 ? 211.05016 131.94906 174.52487 1.000 79.88000 159 ILE D N 1
ATOM 10998 C CA . ILE D 2 159 ? 210.92594 130.87412 175.50259 1.000 79.88000 159 ILE D CA 1
ATOM 10999 C C . ILE D 2 159 ? 211.84356 129.72925 175.10174 1.000 79.88000 159 ILE D C 1
ATOM 11000 O O . ILE D 2 159 ? 211.95222 129.39254 173.91775 1.000 79.88000 159 ILE D O 1
ATOM 11005 N N . GLY D 2 160 ? 212.49849 129.13039 176.09198 1.000 84.09000 160 GLY D N 1
ATOM 11006 C CA . GLY D 2 160 ? 213.31794 127.95776 175.86720 1.000 84.09000 160 GLY D CA 1
ATOM 11007 C C . GLY D 2 160 ? 213.12443 126.90539 176.93881 1.000 84.09000 160 GLY D C 1
ATOM 11008 O O . GLY D 2 160 ? 212.99658 127.23184 178.12173 1.000 84.09000 160 GLY D O 1
ATOM 11009 N N . THR D 2 161 ? 213.09133 125.63712 176.54010 1.000 86.76000 161 THR D N 1
ATOM 11010 C CA . THR D 2 161 ? 212.92702 124.52941 177.46938 1.000 86.76000 161 THR D CA 1
ATOM 11011 C C . THR D 2 161 ? 214.06863 123.54234 177.28885 1.000 86.76000 161 THR D C 1
ATOM 11012 O O . THR D 2 161 ? 214.45772 123.22790 176.16055 1.000 86.76000 161 THR D O 1
ATOM 11016 N N . HIS D 2 162 ? 214.60206 123.05729 178.40688 1.000 90.98000 162 HIS D N 1
ATOM 11017 C CA . HIS D 2 162 ? 215.74147 122.15360 178.38530 1.000 90.98000 162 HIS D CA 1
ATOM 11018 C C . HIS D 2 162 ? 215.53396 121.04932 179.41024 1.000 90.98000 162 HIS D C 1
ATOM 11019 O O . HIS D 2 162 ? 214.71964 121.16937 180.32718 1.000 90.98000 162 HIS D O 1
ATOM 11026 N N . ASP D 2 163 ? 216.28085 119.96253 179.24060 1.000 91.48000 163 ASP D N 1
ATOM 11027 C CA . ASP D 2 163 ? 216.28135 118.88689 180.22070 1.000 91.48000 163 ASP D CA 1
ATOM 11028 C C . ASP D 2 163 ? 217.26595 119.22006 181.33286 1.000 91.48000 163 ASP D C 1
ATOM 11029 O O . ASP D 2 163 ? 218.43869 119.50022 181.07127 1.000 91.48000 163 ASP D O 1
ATOM 11034 N N . LEU D 2 164 ? 216.78750 119.18893 182.57664 1.000 89.55000 164 LEU D N 1
ATOM 11035 C CA . LEU D 2 164 ? 217.61808 119.60640 183.69884 1.000 89.55000 164 LEU D CA 1
ATOM 11036 C C . LEU D 2 164 ? 218.71544 118.60064 184.02187 1.000 89.55000 164 LEU D C 1
ATOM 11037 O O . LEU D 2 164 ? 219.71307 118.97302 184.64720 1.000 89.55000 164 LEU D O 1
ATOM 11042 N N . ASP D 2 165 ? 218.56561 117.34397 183.60839 1.000 92.53000 165 ASP D N 1
ATOM 11043 C CA . ASP D 2 165 ? 219.54997 116.32374 183.94662 1.000 92.53000 165 ASP D CA 1
ATOM 11044 C C . ASP D 2 165 ? 220.70725 116.25550 182.96058 1.000 92.53000 165 ASP D C 1
ATOM 11045 O O . ASP D 2 165 ? 221.82742 115.91694 183.35905 1.000 92.53000 165 ASP D O 1
ATOM 11050 N N . THR D 2 166 ? 220.47031 116.56743 181.68504 1.000 93.59000 166 THR D N 1
ATOM 11051 C CA . THR D 2 166 ? 221.53745 116.48359 180.69526 1.000 93.59000 166 THR D CA 1
ATOM 11052 C C . THR D 2 166 ? 222.54537 117.61800 180.82661 1.000 93.59000 166 THR D C 1
ATOM 11053 O O . THR D 2 166 ? 223.62922 117.53598 180.24063 1.000 93.59000 166 THR D O 1
ATOM 11057 N N . ILE D 2 167 ? 222.21675 118.67036 181.57539 1.000 94.87000 167 ILE D N 1
ATOM 11058 C CA . ILE D 2 167 ? 223.11701 119.79177 181.79940 1.000 94.87000 167 ILE D CA 1
ATOM 11059 C C . ILE D 2 167 ? 223.22464 120.02800 183.29823 1.000 94.87000 167 ILE D C 1
ATOM 11060 O O . ILE D 2 167 ? 222.37772 119.59560 184.08154 1.000 94.87000 167 ILE D O 1
ATOM 11065 N N . GLN D 2 168 ? 224.28961 120.71859 183.69461 1.000 98.91000 168 GLN D N 1
ATOM 11066 C CA . GLN D 2 168 ? 224.56446 120.90280 185.11096 1.000 98.91000 168 GLN D CA 1
ATOM 11067 C C . GLN D 2 168 ? 225.38397 122.16946 185.30217 1.000 98.91000 168 GLN D C 1
ATOM 11068 O O . GLN D 2 168 ? 226.13517 122.57723 184.41316 1.000 98.91000 168 GLN D O 1
ATOM 11074 N N . GLY D 2 169 ? 225.22079 122.78980 186.46946 1.000 97.36000 169 GLY D N 1
ATOM 11075 C CA . GLY D 2 169 ? 226.02876 123.92152 186.85440 1.000 97.36000 169 GLY D CA 1
ATOM 11076 C C . GLY D 2 169 ? 225.28612 125.23882 186.78520 1.000 97.36000 169 GLY D C 1
ATOM 11077 O O . GLY D 2 169 ? 224.26311 125.36927 186.10622 1.000 97.36000 169 GLY D O 1
ATOM 11078 N N . PRO D 2 170 ? 225.79173 126.24657 187.49781 1.000 93.50000 170 PRO D N 1
ATOM 11079 C CA . PRO D 2 170 ? 225.17715 127.58239 187.44665 1.000 93.50000 170 PRO D CA 1
ATOM 11080 C C . PRO D 2 170 ? 225.30096 128.17820 186.05229 1.000 93.50000 170 PRO D C 1
ATOM 11081 O O . PRO D 2 170 ? 226.39748 128.27807 185.49987 1.000 93.50000 170 PRO D O 1
ATOM 11085 N N . PHE D 2 171 ? 224.16640 128.57733 185.48883 1.000 92.44000 171 PHE D N 1
ATOM 11086 C CA . PHE D 2 171 ? 224.12786 129.03849 184.11201 1.000 92.44000 171 PHE D CA 1
ATOM 11087 C C . PHE D 2 171 ? 224.58188 130.49186 184.00630 1.000 92.44000 171 PHE D C 1
ATOM 11088 O O . PHE D 2 171 ? 224.42586 131.29548 184.93058 1.000 92.44000 171 PHE D O 1
ATOM 11096 N N . GLU D 2 172 ? 225.14465 130.82683 182.84813 1.000 93.07000 172 GLU D N 1
ATOM 11097 C CA . GLU D 2 172 ? 225.60403 132.17638 182.56613 1.000 93.07000 172 GLU D CA 1
ATOM 11098 C C . GLU D 2 172 ? 224.97753 132.66975 181.27150 1.000 93.07000 172 GLU D C 1
ATOM 11099 O O . GLU D 2 172 ? 224.79280 131.90705 180.31952 1.000 93.07000 172 GLU D O 1
ATOM 11105 N N . TYR D 2 173 ? 224.65786 133.95931 181.24988 1.000 89.72000 173 TYR D N 1
ATOM 11106 C CA . TYR D 2 173 ? 224.01695 134.62000 180.11760 1.000 89.72000 173 TYR D CA 1
ATOM 11107 C C . TYR D 2 173 ? 225.01480 135.62792 179.55649 1.000 89.72000 173 TYR D C 1
ATOM 11108 O O . TYR D 2 173 ? 225.13746 136.74271 180.07138 1.000 89.72000 173 TYR D O 1
ATOM 11117 N N . ARG D 2 174 ? 225.72450 135.23746 178.50446 1.000 94.49000 174 ARG D N 1
ATOM 11118 C CA . ARG D 2 174 ? 226.77298 136.06042 177.92406 1.000 94.49000 174 ARG D CA 1
ATOM 11119 C C . ARG D 2 174 ? 226.30417 136.69216 176.61793 1.000 94.49000 174 ARG D C 1
ATOM 11120 O O . ARG D 2 174 ? 225.25816 136.34756 176.06307 1.000 94.49000 174 ARG D O 1
ATOM 11128 N N . ALA D 2 175 ? 227.11026 137.62898 176.12682 1.000 97.50000 175 ALA D N 1
ATOM 11129 C CA . ALA D 2 175 ? 226.86901 138.32664 174.86836 1.000 97.50000 175 ALA D CA 1
ATOM 11130 C C . ALA D 2 175 ? 228.15046 138.36534 174.04551 1.000 97.50000 175 ALA D C 1
ATOM 11131 O O . ALA D 2 175 ? 228.58521 139.41467 173.56971 1.000 97.50000 175 ALA D O 1
ATOM 11133 N N . GLU D 2 176 ? 228.77973 137.20382 173.88555 1.000 102.85000 176 GLU D N 1
ATOM 11134 C CA . GLU D 2 176 ? 230.05630 137.11278 173.19620 1.000 102.85000 176 GLU D CA 1
ATOM 11135 C C . GLU D 2 176 ? 229.92074 137.52098 171.72848 1.000 102.85000 176 GLU D C 1
ATOM 11136 O O . GLU D 2 176 ? 228.82364 137.65541 171.18247 1.000 102.85000 176 GLU D O 1
ATOM 11142 N N . ALA D 2 177 ? 231.07294 137.71966 171.09226 1.000 104.90000 177 ALA D N 1
ATOM 11143 C CA . ALA D 2 177 ? 231.11766 138.07266 169.68583 1.000 104.90000 177 ALA D CA 1
ATOM 11144 C C . ALA D 2 177 ? 230.66353 136.89337 168.82853 1.000 104.90000 177 ALA D C 1
ATOM 11145 O O . ALA D 2 177 ? 230.72327 135.74092 169.26180 1.000 104.90000 177 ALA D O 1
ATOM 11147 N N . PRO D 2 178 ? 230.18977 137.16005 167.60665 1.000 105.98000 178 PRO D N 1
ATOM 11148 C CA . PRO D 2 178 ? 229.70813 136.05401 166.76003 1.000 105.98000 178 PRO D CA 1
ATOM 11149 C C . PRO D 2 178 ? 230.75369 134.98613 166.48692 1.000 105.98000 178 PRO D C 1
ATOM 11150 O O . PRO D 2 178 ? 230.41247 133.79973 166.41150 1.000 105.98000 178 PRO D O 1
ATOM 11154 N N . ASN D 2 179 ? 232.02176 135.36544 166.34361 1.000 109.07000 179 ASN D N 1
ATOM 11155 C CA . ASN D 2 179 ? 233.05821 134.38712 166.04259 1.000 109.07000 179 ASN D CA 1
ATOM 11156 C C . ASN D 2 179 ? 233.53972 133.63021 167.27270 1.000 109.07000 179 ASN D C 1
ATOM 11157 O O . ASN D 2 179 ? 234.34574 132.70476 167.13164 1.000 109.07000 179 ASN D O 1
ATOM 11162 N N . LYS D 2 180 ? 233.07346 133.99397 168.46437 1.000 107.90000 180 LYS D N 1
ATOM 11163 C CA . LYS D 2 180 ? 233.51202 133.36216 169.70003 1.000 107.90000 180 LYS D CA 1
ATOM 11164 C C . LYS D 2 180 ? 232.59170 132.23589 170.15582 1.000 107.90000 180 LYS D C 1
ATOM 11165 O O . LYS D 2 180 ? 232.85153 131.62656 171.19779 1.000 107.90000 180 LYS D O 1
ATOM 11171 N N . ILE D 2 181 ? 231.53365 131.93674 169.40582 1.000 105.29000 181 ILE D N 1
ATOM 11172 C CA . ILE D 2 181 ? 230.55721 130.92400 169.78764 1.000 105.29000 181 ILE D CA 1
ATOM 11173 C C . ILE D 2 181 ? 230.46302 129.87980 168.68431 1.000 105.29000 181 ILE D C 1
ATOM 11174 O O . ILE D 2 181 ? 230.40768 130.21676 167.49641 1.000 105.29000 181 ILE D O 1
ATOM 11179 N N . LYS D 2 182 ? 230.45352 128.60899 169.08350 1.000 107.97000 182 LYS D N 1
ATOM 11180 C CA . LYS D 2 182 ? 230.38071 127.50160 168.13867 1.000 107.97000 182 LYS D CA 1
ATOM 11181 C C . LYS D 2 182 ? 229.81930 126.28429 168.85556 1.000 107.97000 182 LYS D C 1
ATOM 11182 O O . LYS D 2 182 ? 230.31826 125.91027 169.92115 1.000 107.97000 182 LYS D O 1
ATOM 11188 N N . PHE D 2 183 ? 228.79415 125.66914 168.27055 1.000 105.43000 183 PHE D N 1
ATOM 11189 C CA . PHE D 2 183 ? 228.17101 124.49763 168.87630 1.000 105.43000 183 PHE D CA 1
ATOM 11190 C C . PHE D 2 183 ? 227.35195 123.77004 167.82121 1.000 105.43000 183 PHE D C 1
ATOM 11191 O O . PHE D 2 183 ? 227.25815 124.20320 166.67214 1.000 105.43000 183 PHE D O 1
ATOM 11199 N N . ARG D 2 184 ? 226.76866 122.64274 168.22572 1.000 107.59000 184 ARG D N 1
ATOM 11200 C CA . ARG D 2 184 ? 225.96388 121.83800 167.31618 1.000 107.59000 184 ARG D CA 1
ATOM 11201 C C . ARG D 2 184 ? 224.49643 122.22615 167.43922 1.000 107.59000 184 ARG D C 1
ATOM 11202 O O . ARG D 2 184 ? 223.93448 122.14076 168.53919 1.000 107.59000 184 ARG D O 1
ATOM 11210 N N . PRO D 2 185 ? 223.84917 122.66134 166.36304 1.000 108.41000 185 PRO D N 1
ATOM 11211 C CA . PRO D 2 185 ? 222.44528 123.07423 166.45470 1.000 108.41000 185 PRO D CA 1
ATOM 11212 C C . PRO D 2 185 ? 221.52225 121.87617 166.61225 1.000 108.41000 185 PRO D C 1
ATOM 11213 O O . PRO D 2 185 ? 221.91309 120.71762 166.46147 1.000 108.41000 185 PRO D O 1
ATOM 11217 N N . LEU D 2 186 ? 220.26742 122.18123 166.92858 1.000 106.85000 186 LEU D N 1
ATOM 11218 C CA . LEU D 2 186 ? 219.24205 121.15205 167.00944 1.000 106.85000 186 LEU D CA 1
ATOM 11219 C C . LEU D 2 186 ? 218.97203 120.56679 165.62887 1.000 106.85000 186 LEU D C 1
ATOM 11220 O O . LEU D 2 186 ? 218.92123 121.29057 164.63030 1.000 106.85000 186 LEU D O 1
ATOM 11225 N N . ASN D 2 187 ? 218.79988 119.24395 165.58043 1.000 110.82000 187 ASN D N 1
ATOM 11226 C CA . ASN D 2 187 ? 218.53721 118.52033 164.33405 1.000 110.82000 187 ASN D CA 1
ATOM 11227 C C . ASN D 2 187 ? 219.63526 118.76530 163.30084 1.000 110.82000 187 ASN D C 1
ATOM 11228 O O . ASN D 2 187 ? 219.36735 118.92858 162.10905 1.000 110.82000 187 ASN D O 1
ATOM 11233 N N . GLN D 2 188 ? 220.88377 118.79405 163.76185 1.000 112.24000 188 GLN D N 1
ATOM 11234 C CA . GLN D 2 188 ? 222.03145 118.97097 162.88540 1.000 112.24000 188 GLN D CA 1
ATOM 11235 C C . GLN D 2 188 ? 223.13904 118.01949 163.31318 1.000 112.24000 188 GLN D C 1
ATOM 11236 O O . GLN D 2 188 ? 223.19759 117.57624 164.46274 1.000 112.24000 188 GLN D O 1
ATOM 11242 N N . THR D 2 189 ? 224.02411 117.70984 162.36647 1.000 114.86000 189 THR D N 1
ATOM 11243 C CA . THR D 2 189 ? 225.09972 116.75174 162.60342 1.000 114.86000 189 THR D CA 1
ATOM 11244 C C . THR D 2 189 ? 226.39125 117.44023 163.03973 1.000 114.86000 189 THR D C 1
ATOM 11245 O O . THR D 2 189 ? 226.90974 117.16976 164.12738 1.000 114.86000 189 THR D O 1
ATOM 11249 N N . LYS D 2 190 ? 226.91729 118.32892 162.20416 1.000 114.42000 190 LYS D N 1
ATOM 11250 C CA . LYS D 2 190 ? 228.18079 118.99205 162.48364 1.000 114.42000 190 LYS D CA 1
ATOM 11251 C C . LYS D 2 190 ? 227.95039 120.31338 163.20896 1.000 114.42000 190 LYS D C 1
ATOM 11252 O O . LYS D 2 190 ? 226.85564 120.87997 163.19324 1.000 114.42000 190 LYS D O 1
ATOM 11258 N N . GLU D 2 191 ? 229.00824 120.80056 163.84968 1.000 110.74000 191 GLU D N 1
ATOM 11259 C CA . GLU D 2 191 ? 228.94161 122.05291 164.58306 1.000 110.74000 191 GLU D CA 1
ATOM 11260 C C . GLU D 2 191 ? 229.03044 123.24301 163.63191 1.000 110.74000 191 GLU D C 1
ATOM 11261 O O . GLU D 2 191 ? 229.50833 123.13808 162.49957 1.000 110.74000 191 GLU D O 1
ATOM 11267 N N . TYR D 2 192 ? 228.55443 124.38886 164.11229 1.000 110.56000 192 TYR D N 1
ATOM 11268 C CA . TYR D 2 192 ? 228.59502 125.63267 163.36290 1.000 110.56000 192 TYR D CA 1
ATOM 11269 C C . TYR D 2 192 ? 228.86947 126.78328 164.31931 1.000 110.56000 192 TYR D C 1
ATOM 11270 O O . TYR D 2 192 ? 228.63355 126.68721 165.52795 1.000 110.56000 192 TYR D O 1
ATOM 11279 N N . THR D 2 193 ? 229.37384 127.87639 163.75728 1.000 110.91000 193 THR D N 1
ATOM 11280 C CA . THR D 2 193 ? 229.52601 129.13631 164.46689 1.000 110.91000 193 THR D CA 1
ATOM 11281 C C . THR D 2 193 ? 228.33733 130.04196 164.16442 1.000 110.91000 193 THR D C 1
ATOM 11282 O O . THR D 2 193 ? 227.43000 129.68741 163.40932 1.000 110.91000 193 THR D O 1
ATOM 11286 N N . ALA D 2 194 ? 228.35223 131.23185 164.76892 1.000 108.17000 194 ALA D N 1
ATOM 11287 C CA . ALA D 2 194 ? 227.23533 132.15527 164.59508 1.000 108.17000 194 ALA D CA 1
ATOM 11288 C C . ALA D 2 194 ? 227.09517 132.59661 163.14360 1.000 108.17000 194 ALA D C 1
ATOM 11289 O O . ALA D 2 194 ? 225.98918 132.59105 162.59172 1.000 108.17000 194 ALA D O 1
ATOM 11291 N N . GLU D 2 195 ? 228.20322 132.98511 162.50821 1.000 110.68000 195 GLU D N 1
ATOM 11292 C CA . GLU D 2 195 ? 228.14061 133.40670 161.11197 1.000 110.68000 195 GLU D CA 1
ATOM 11293 C C . GLU D 2 195 ? 227.71939 132.25382 160.21073 1.000 110.68000 195 GLU D C 1
ATOM 11294 O O . GLU D 2 195 ? 226.89062 132.42754 159.30659 1.000 110.68000 195 GLU D O 1
ATOM 11300 N N . GLU D 2 196 ? 228.27729 131.06522 160.44842 1.000 111.18000 196 GLU D N 1
ATOM 11301 C CA . GLU D 2 196 ? 227.87410 129.89144 159.68445 1.000 111.18000 196 GLU D CA 1
ATOM 11302 C C . GLU D 2 196 ? 226.40320 129.57403 159.90997 1.000 111.18000 196 GLU D C 1
ATOM 11303 O O . GLU D 2 196 ? 225.69536 129.18645 158.97467 1.000 111.18000 196 GLU D O 1
ATOM 11309 N N . LEU D 2 197 ? 225.92673 129.73729 161.14547 1.000 109.28000 197 LEU D N 1
ATOM 11310 C CA . LEU D 2 197 ? 224.51948 129.49087 161.43850 1.000 109.28000 197 LEU D CA 1
ATOM 11311 C C . LEU D 2 197 ? 223.61983 130.46659 160.69064 1.000 109.28000 197 LEU D C 1
ATOM 11312 O O . LEU D 2 197 ? 222.58325 130.07299 160.14061 1.000 109.28000 197 LEU D O 1
ATOM 11317 N N . MET D 2 198 ? 223.99734 131.74717 160.66644 1.000 108.00000 198 MET D N 1
ATOM 11318 C CA . MET D 2 198 ? 223.21114 132.73646 159.93738 1.000 108.00000 198 MET D CA 1
ATOM 11319 C C . MET D 2 198 ? 223.19092 132.42857 158.44720 1.000 108.00000 198 MET D C 1
ATOM 11320 O O . MET D 2 198 ? 222.14366 132.53335 157.79748 1.000 108.00000 198 MET D O 1
ATOM 11325 N N . THR D 2 199 ? 224.34007 132.04418 157.88722 1.000 110.64000 199 THR D N 1
ATOM 11326 C CA . THR D 2 199 ? 224.37751 131.68043 156.47413 1.000 110.64000 199 THR D CA 1
ATOM 11327 C C . THR D 2 199 ? 223.51211 130.45704 156.19529 1.000 110.64000 199 THR D C 1
ATOM 11328 O O . THR D 2 199 ? 222.82961 130.39386 155.16614 1.000 110.64000 199 THR D O 1
ATOM 11332 N N . LEU D 2 200 ? 223.53092 129.47469 157.09882 1.000 110.52000 200 LEU D N 1
ATOM 11333 C CA . LEU D 2 200 ? 222.73650 128.26686 156.90316 1.000 110.52000 200 LEU D CA 1
ATOM 11334 C C . LEU D 2 200 ? 221.24419 128.56687 156.95985 1.000 110.52000 200 LEU D C 1
ATOM 11335 O O . LEU D 2 200 ? 220.46930 128.05119 156.14597 1.000 110.52000 200 LEU D O 1
ATOM 11340 N N . TYR D 2 201 ? 220.82076 129.39582 157.91068 1.000 108.61000 201 TYR D N 1
ATOM 11341 C CA . TYR D 2 201 ? 219.40463 129.68871 158.09025 1.000 108.61000 201 TYR D CA 1
ATOM 11342 C C . TYR D 2 201 ? 218.92272 130.86578 157.25428 1.000 108.61000 201 TYR D C 1
ATOM 11343 O O . TYR D 2 201 ? 217.74586 131.22820 157.34681 1.000 108.61000 201 TYR D O 1
ATOM 11352 N N . SER D 2 202 ? 219.79589 131.47090 156.44706 1.000 111.89000 202 SER D N 1
ATOM 11353 C CA . SER D 2 202 ? 219.35930 132.55520 155.57400 1.000 111.89000 202 SER D CA 1
ATOM 11354 C C . SER D 2 202 ? 218.33311 132.06971 154.55742 1.000 111.89000 202 SER D C 1
ATOM 11355 O O . SER D 2 202 ? 217.35565 132.76950 154.26860 1.000 111.89000 202 SER D O 1
ATOM 11358 N N . THR D 2 203 ? 218.53611 130.87642 154.00491 1.000 115.46000 203 THR D N 1
ATOM 11359 C CA . THR D 2 203 ? 217.65267 130.33071 152.98292 1.000 115.46000 203 THR D CA 1
ATOM 11360 C C . THR D 2 203 ? 216.51448 129.49774 153.55702 1.000 115.46000 203 THR D C 1
ATOM 11361 O O . THR D 2 203 ? 215.72214 128.94622 152.78647 1.000 115.46000 203 THR D O 1
ATOM 11365 N N . ASP D 2 204 ? 216.41165 129.39222 154.87902 1.000 112.00000 204 ASP D N 1
ATOM 11366 C CA . ASP D 2 204 ? 215.34040 128.62453 155.49370 1.000 112.00000 204 ASP D CA 1
ATOM 11367 C C . ASP D 2 204 ? 214.01765 129.38153 155.36487 1.000 112.00000 204 ASP D C 1
ATOM 11368 O O . ASP D 2 204 ? 213.94865 130.49029 154.82708 1.000 112.00000 204 ASP D O 1
ATOM 11373 N N . SER D 2 205 ? 212.94726 128.76620 155.86257 1.000 110.49000 205 SER D N 1
ATOM 11374 C CA . SER D 2 205 ? 211.61720 129.35937 155.83685 1.000 110.49000 205 SER D CA 1
ATOM 11375 C C . SER D 2 205 ? 211.07178 129.64033 157.22786 1.000 110.49000 205 SER D C 1
ATOM 11376 O O . SER D 2 205 ? 210.57388 130.73979 157.48714 1.000 110.49000 205 SER D O 1
ATOM 11379 N N . HIS D 2 206 ? 211.15067 128.66700 158.13666 1.000 108.15000 206 HIS D N 1
ATOM 11380 C CA . HIS D 2 206 ? 210.58829 128.86128 159.46814 1.000 108.15000 206 HIS D CA 1
ATOM 11381 C C . HIS D 2 206 ? 211.42637 129.82913 160.29374 1.000 108.15000 206 HIS D C 1
ATOM 11382 O O . HIS D 2 206 ? 210.88138 130.72026 160.95424 1.000 108.15000 206 HIS D O 1
ATOM 11389 N N . LEU D 2 207 ? 212.74716 129.67550 160.26941 1.000 105.32000 207 LEU D N 1
ATOM 11390 C CA . LEU D 2 207 ? 213.63744 130.50029 161.07520 1.000 105.32000 207 LEU D CA 1
ATOM 11391 C C . LEU D 2 207 ? 214.15718 131.72244 160.33093 1.000 105.32000 207 LEU D C 1
ATOM 11392 O O . LEU D 2 207 ? 214.97257 132.46520 160.88598 1.000 105.32000 207 LEU D O 1
ATOM 11397 N N . LYS D 2 208 ? 213.71397 131.94493 159.09282 1.000 106.21000 208 LYS D N 1
ATOM 11398 C CA . LYS D 2 208 ? 214.20835 133.07949 158.31986 1.000 106.21000 208 LYS D CA 1
ATOM 11399 C C . LYS D 2 208 ? 213.79397 134.40768 158.94143 1.000 106.21000 208 LYS D C 1
ATOM 11400 O O . LYS D 2 208 ? 214.59321 135.34936 158.99562 1.000 106.21000 208 LYS D O 1
ATOM 11406 N N . ALA D 2 209 ? 212.55178 134.50225 159.41962 1.000 103.04000 209 ALA D N 1
ATOM 11407 C CA . ALA D 2 209 ? 212.02887 135.78291 159.88249 1.000 103.04000 209 ALA D CA 1
ATOM 11408 C C . ALA D 2 209 ? 212.63979 136.22132 161.20696 1.000 103.04000 209 ALA D C 1
ATOM 11409 O O . ALA D 2 209 ? 212.66690 137.42139 161.49802 1.000 103.04000 209 ALA D O 1
ATOM 11411 N N . TYR D 2 210 ? 213.12581 135.28400 162.01828 1.000 97.19000 210 TYR D N 1
ATOM 11412 C CA . TYR D 2 210 ? 213.66333 135.63195 163.32692 1.000 97.19000 210 TYR D CA 1
ATOM 11413 C C . TYR D 2 210 ? 215.10103 136.13034 163.27211 1.000 97.19000 210 TYR D C 1
ATOM 11414 O O . TYR D 2 210 ? 215.58932 136.66606 164.27260 1.000 97.19000 210 TYR D O 1
ATOM 11423 N N . LEU D 2 211 ? 215.78808 135.95926 162.14383 1.000 102.45000 211 LEU D N 1
ATOM 11424 C CA . LEU D 2 211 ? 217.18127 136.39257 162.04688 1.000 102.45000 211 LEU D CA 1
ATOM 11425 C C . LEU D 2 211 ? 217.36062 137.90150 162.17553 1.000 102.45000 211 LEU D C 1
ATOM 11426 O O . LEU D 2 211 ? 218.23212 138.32752 162.95327 1.000 102.45000 211 LEU D O 1
ATOM 11431 N N . PRO D 2 212 ? 216.60598 138.75766 161.47316 1.000 97.43000 212 PRO D N 1
ATOM 11432 C CA . PRO D 2 212 ? 216.86567 140.20453 161.56081 1.000 97.43000 212 PRO D CA 1
ATOM 11433 C C . PRO D 2 212 ? 216.65903 140.80538 162.94236 1.000 97.43000 212 PRO D C 1
ATOM 11434 O O . PRO D 2 212 ? 216.88286 142.00971 163.10645 1.000 97.43000 212 PRO D O 1
ATOM 11438 N N . ILE D 2 213 ? 216.23281 140.02319 163.93522 1.000 94.71000 213 ILE D N 1
ATOM 11439 C CA . ILE D 2 213 ? 216.02772 140.56809 165.27431 1.000 94.71000 213 ILE D CA 1
ATOM 11440 C C . ILE D 2 213 ? 217.35080 141.02524 165.87454 1.000 94.71000 213 ILE D C 1
ATOM 11441 O O . ILE D 2 213 ? 217.44793 142.11794 166.44496 1.000 94.71000 213 ILE D O 1
ATOM 11446 N N . ILE D 2 214 ? 218.38979 140.20076 165.75434 1.000 97.15000 214 ILE D N 1
ATOM 11447 C CA . ILE D 2 214 ? 219.68696 140.51313 166.34421 1.000 97.15000 214 ILE D CA 1
ATOM 11448 C C . ILE D 2 214 ? 220.77814 140.39240 165.28965 1.000 97.15000 214 ILE D C 1
ATOM 11449 O O . ILE D 2 214 ? 221.96382 140.28710 165.62024 1.000 97.15000 214 ILE D O 1
ATOM 11454 N N . GLN D 2 215 ? 220.38588 140.41122 164.01382 1.000 101.49000 215 GLN D N 1
ATOM 11455 C CA . GLN D 2 215 ? 221.34819 140.18795 162.93838 1.000 101.49000 215 GLN D CA 1
ATOM 11456 C C . GLN D 2 215 ? 222.41081 141.27988 162.89275 1.000 101.49000 215 GLN D C 1
ATOM 11457 O O . GLN D 2 215 ? 223.60013 140.98988 162.71944 1.000 101.49000 215 GLN D O 1
ATOM 11463 N N . ASN D 2 216 ? 222.00613 142.53893 163.04661 1.000 101.32000 216 ASN D N 1
ATOM 11464 C CA . ASN D 2 216 ? 222.91784 143.66198 162.87297 1.000 101.32000 216 ASN D CA 1
ATOM 11465 C C . ASN D 2 216 ? 223.61939 144.08616 164.15635 1.000 101.32000 216 ASN D C 1
ATOM 11466 O O . ASN D 2 216 ? 224.49820 144.95255 164.10107 1.000 101.32000 216 ASN D O 1
ATOM 11471 N N . HIS D 2 217 ? 223.26067 143.51335 165.29852 1.000 99.79000 217 HIS D N 1
ATOM 11472 C CA . HIS D 2 217 ? 223.91296 143.89158 166.54232 1.000 99.79000 217 HIS D CA 1
ATOM 11473 C C . HIS D 2 217 ? 225.36126 143.40587 166.54776 1.000 99.79000 217 HIS D C 1
ATOM 11474 O O . HIS D 2 217 ? 225.66552 142.34950 165.98559 1.000 99.79000 217 HIS D O 1
ATOM 11481 N N . PRO D 2 218 ? 226.27753 144.15984 167.15905 1.000 101.18000 218 PRO D N 1
ATOM 11482 C CA . PRO D 2 218 ? 227.68326 143.72573 167.18956 1.000 101.18000 218 PRO D CA 1
ATOM 11483 C C . PRO D 2 218 ? 227.91754 142.45372 167.98432 1.000 101.18000 218 PRO D C 1
ATOM 11484 O O . PRO D 2 218 ? 228.93309 141.78372 167.76183 1.000 101.18000 218 PRO D O 1
ATOM 11488 N N . VAL D 2 219 ? 227.02213 142.09955 168.90625 1.000 100.69000 219 VAL D N 1
ATOM 11489 C CA . VAL D 2 219 ? 227.18236 140.91712 169.73969 1.000 100.69000 219 VAL D CA 1
ATOM 11490 C C . VAL D 2 219 ? 225.89048 140.11214 169.71373 1.000 100.69000 219 VAL D C 1
ATOM 11491 O O . VAL D 2 219 ? 224.81523 140.62586 169.39918 1.000 100.69000 219 VAL D O 1
ATOM 11495 N N . TYR D 2 220 ? 226.01099 138.82712 170.05100 1.000 99.99000 220 TYR D N 1
ATOM 11496 C CA . TYR D 2 220 ? 224.87717 137.91996 170.07060 1.000 99.99000 220 TYR D CA 1
ATOM 11497 C C . TYR D 2 220 ? 224.66662 137.35323 171.46894 1.000 99.99000 220 TYR D C 1
ATOM 11498 O O . TYR D 2 220 ? 225.63916 137.02563 172.15603 1.000 99.99000 220 TYR D O 1
ATOM 11507 N N . PRO D 2 221 ? 223.42028 137.23201 171.91847 1.000 94.93000 221 PRO D N 1
ATOM 11508 C CA . PRO D 2 221 ? 223.16250 136.58031 173.20603 1.000 94.93000 221 PRO D CA 1
ATOM 11509 C C . PRO D 2 221 ? 223.46814 135.09364 173.14246 1.000 94.93000 221 PRO D C 1
ATOM 11510 O O . PRO D 2 221 ? 223.38438 134.46211 172.08690 1.000 94.93000 221 PRO D O 1
ATOM 11514 N N . VAL D 2 222 ? 223.82148 134.53199 174.29786 1.000 96.50000 222 VAL D N 1
ATOM 11515 C CA . VAL D 2 222 ? 224.15807 133.11666 174.38801 1.000 96.50000 222 VAL D CA 1
ATOM 11516 C C . VAL D 2 222 ? 224.04168 132.69749 175.84490 1.000 96.50000 222 VAL D C 1
ATOM 11517 O O . VAL D 2 222 ? 224.20358 133.51396 176.75425 1.000 96.50000 222 VAL D O 1
ATOM 11521 N N . ILE D 2 223 ? 223.73699 131.42118 176.06601 1.000 94.67000 223 ILE D N 1
ATOM 11522 C CA . ILE D 2 223 ? 223.62796 130.85140 177.40331 1.000 94.67000 223 ILE D CA 1
ATOM 11523 C C . ILE D 2 223 ? 224.59173 129.67924 177.50544 1.000 94.67000 223 ILE D C 1
ATOM 11524 O O . ILE D 2 223 ? 224.58153 128.78403 176.65333 1.000 94.67000 223 ILE D O 1
ATOM 11529 N N . TYR D 2 224 ? 225.41574 129.68423 178.54738 1.000 97.70000 224 TYR D N 1
ATOM 11530 C CA . TYR D 2 224 ? 226.38341 128.62718 178.79255 1.000 97.70000 224 TYR D CA 1
ATOM 11531 C C . TYR D 2 224 ? 226.10095 127.95770 180.12929 1.000 97.70000 224 TYR D C 1
ATOM 11532 O O . TYR D 2 224 ? 225.58297 128.58246 181.05957 1.000 97.70000 224 TYR D O 1
ATOM 11541 N N . ASP D 2 225 ? 226.44213 126.67678 180.21415 1.000 99.49000 225 ASP D N 1
ATOM 11542 C CA . ASP D 2 225 ? 226.41250 125.95750 181.47639 1.000 99.49000 225 ASP D CA 1
ATOM 11543 C C . ASP D 2 225 ? 227.78705 126.06946 182.13239 1.000 99.49000 225 ASP D C 1
ATOM 11544 O O . ASP D 2 225 ? 228.63995 126.84984 181.70224 1.000 99.49000 225 ASP D O 1
ATOM 11549 N N . LYS D 2 226 ? 228.01916 125.29116 183.18953 1.000 100.03000 226 LYS D N 1
ATOM 11550 C CA . LYS D 2 226 ? 229.32480 125.32314 183.83855 1.000 100.03000 226 LYS D CA 1
ATOM 11551 C C . LYS D 2 226 ? 230.41074 124.75501 182.93313 1.000 100.03000 226 LYS D C 1
ATOM 11552 O O . LYS D 2 226 ? 231.50667 125.31943 182.84110 1.000 100.03000 226 LYS D O 1
ATOM 11558 N N . ASN D 2 227 ? 230.12942 123.64523 182.25725 1.000 101.68000 227 ASN D N 1
ATOM 11559 C CA . ASN D 2 227 ? 231.14038 122.95914 181.45307 1.000 101.68000 227 ASN D CA 1
ATOM 11560 C C . ASN D 2 227 ? 231.12664 123.41979 179.99846 1.000 101.68000 227 ASN D C 1
ATOM 11561 O O . ASN D 2 227 ? 231.11575 122.60811 179.07569 1.000 101.68000 227 ASN D O 1
ATOM 11566 N N . GLY D 2 228 ? 231.15023 124.73613 179.79515 1.000 101.09000 228 GLY D N 1
ATOM 11567 C CA . GLY D 2 228 ? 231.28713 125.34406 178.48248 1.000 101.09000 228 GLY D CA 1
ATOM 11568 C C . GLY D 2 228 ? 230.47468 124.74934 177.34846 1.000 101.09000 228 GLY D C 1
ATOM 11569 O O . GLY D 2 22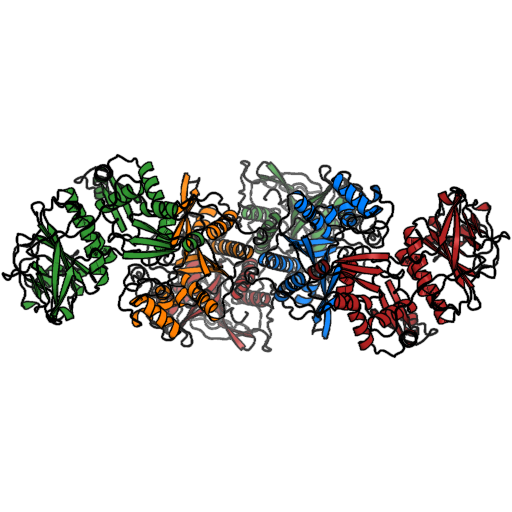8 ? 230.96522 124.65493 176.22000 1.000 101.09000 228 GLY D O 1
ATOM 11570 N N . VAL D 2 229 ? 229.23682 124.34810 177.62283 1.000 101.54000 229 VAL D N 1
ATOM 11571 C CA . VAL D 2 229 ? 228.34292 123.78891 176.61443 1.000 101.54000 229 VAL D CA 1
ATOM 11572 C C . VAL D 2 229 ? 227.27815 124.82575 176.29280 1.000 101.54000 229 VAL D C 1
ATOM 11573 O O . VAL D 2 229 ? 226.60520 125.33501 177.19710 1.000 101.54000 229 VAL D O 1
ATOM 11577 N N . VAL D 2 230 ? 227.12419 125.13554 175.00815 1.000 100.01000 230 VAL D N 1
ATOM 11578 C CA . VAL D 2 230 ? 226.14508 126.12960 174.58051 1.000 100.01000 230 VAL D CA 1
ATOM 11579 C C . VAL D 2 230 ? 224.75304 125.53344 174.76088 1.000 100.01000 230 VAL D C 1
ATOM 11580 O O . VAL D 2 230 ? 224.32885 124.67715 173.98051 1.000 100.01000 230 VAL D O 1
ATOM 11584 N N . CYS D 2 231 ? 224.03996 125.98252 175.79491 1.000 98.09000 231 CYS D N 1
ATOM 11585 C CA . CYS D 2 231 ? 222.69033 125.48327 176.03298 1.000 98.09000 231 CYS D CA 1
ATOM 11586 C C . CYS D 2 231 ? 221.73113 125.95681 174.94846 1.000 98.09000 231 CYS D C 1
ATOM 11587 O O . CYS D 2 231 ? 220.97707 125.15862 174.38104 1.000 98.09000 231 CYS D O 1
ATOM 11590 N N . SER D 2 232 ? 221.74961 127.25126 174.64252 1.000 97.60000 232 SER D N 1
ATOM 11591 C CA . SER D 2 232 ? 220.89370 127.79980 173.60087 1.000 97.60000 232 SER D CA 1
ATOM 11592 C C . SER D 2 232 ? 221.45899 129.13768 173.15260 1.000 97.60000 232 SER D C 1
ATOM 11593 O O . SER D 2 232 ? 222.27736 129.75001 173.84255 1.000 97.60000 232 SER D O 1
ATOM 11596 N N . MET D 2 233 ? 221.00125 129.58619 171.98588 1.000 99.11000 233 MET D N 1
ATOM 11597 C CA . MET D 2 233 ? 221.39084 130.87414 171.41392 1.000 99.11000 233 MET D CA 1
ATOM 11598 C C . MET D 2 233 ? 220.10864 131.62818 171.09451 1.000 99.11000 233 MET D C 1
ATOM 11599 O O . MET D 2 233 ? 219.66519 131.66805 169.93894 1.000 99.11000 233 MET D O 1
ATOM 11604 N N . PRO D 2 234 ? 219.47891 132.23409 172.10335 1.000 93.81000 234 PRO D N 1
ATOM 11605 C CA . PRO D 2 234 ? 218.17313 132.84284 171.88234 1.000 93.81000 234 PRO D CA 1
ATOM 11606 C C . PRO D 2 234 ? 218.30212 134.12020 171.07505 1.000 93.81000 234 PRO D C 1
ATOM 11607 O O . PRO D 2 234 ? 219.33255 134.81142 171.14021 1.000 93.81000 234 PRO D O 1
ATOM 11611 N N . PRO D 2 235 ? 217.27561 134.48130 170.30258 1.000 92.28000 235 PRO D N 1
ATOM 11612 C CA . PRO D 2 235 ? 216.01907 133.75783 170.09739 1.000 92.28000 235 PRO D CA 1
ATOM 11613 C C . PRO D 2 235 ? 216.01675 132.93671 168.81446 1.000 92.28000 235 PRO D C 1
ATOM 11614 O O . PRO D 2 235 ? 215.06275 133.01172 168.04732 1.000 92.28000 235 PRO D O 1
ATOM 11618 N N . ILE D 2 236 ? 217.05298 132.14682 168.53804 1.000 98.61000 236 ILE D N 1
ATOM 11619 C CA . ILE D 2 236 ? 217.13701 131.45689 167.25607 1.000 98.61000 236 ILE D CA 1
ATOM 11620 C C . ILE D 2 236 ? 216.81994 129.97491 167.40771 1.000 98.61000 236 ILE D C 1
ATOM 11621 O O . ILE D 2 236 ? 215.81557 129.49223 166.87363 1.000 98.61000 236 ILE D O 1
ATOM 11626 N N . ILE D 2 237 ? 217.66165 129.24372 168.14268 1.000 102.14000 237 ILE D N 1
ATOM 11627 C CA . ILE D 2 237 ? 217.50488 127.80201 168.30671 1.000 102.14000 237 ILE D CA 1
ATOM 11628 C C . ILE D 2 237 ? 218.12450 127.37920 169.62958 1.000 102.14000 237 ILE D C 1
ATOM 11629 O O . ILE D 2 237 ? 218.90281 128.11364 170.24029 1.000 102.14000 237 ILE D O 1
ATOM 11634 N N . ASN D 2 238 ? 217.77520 126.17343 170.06705 1.000 99.75000 238 ASN D N 1
ATOM 11635 C CA . ASN D 2 238 ? 218.30689 125.58427 171.28288 1.000 99.75000 238 ASN D CA 1
ATOM 11636 C C . ASN D 2 238 ? 219.50644 124.70139 170.94723 1.000 99.75000 238 ASN D C 1
ATOM 11637 O O . ASN D 2 238 ? 219.97657 124.65636 169.80705 1.000 99.75000 238 ASN D O 1
ATOM 11642 N N . GLY D 2 239 ? 220.00737 123.98488 171.94751 1.000 101.70000 239 GLY D N 1
ATOM 11643 C CA . GLY D 2 239 ? 221.13497 123.08558 171.77083 1.000 101.70000 239 GLY D CA 1
ATOM 11644 C C . GLY D 2 239 ? 220.67393 121.64243 171.66488 1.000 101.70000 239 GLY D C 1
ATOM 11645 O O . GLY D 2 239 ? 219.74528 121.22310 172.35558 1.000 101.70000 239 GLY D O 1
ATOM 11646 N N . GLU D 2 240 ? 221.34057 120.88781 170.78822 1.000 104.80000 240 GLU D N 1
ATOM 11647 C CA . GLU D 2 240 ? 220.98928 119.48397 170.60027 1.000 104.80000 240 GLU D CA 1
ATOM 11648 C C . GLU D 2 240 ? 221.25846 118.67275 171.86115 1.000 104.80000 240 GLU D C 1
ATOM 11649 O O . GLU D 2 240 ? 220.51860 117.73299 172.17436 1.000 104.80000 240 GLU D O 1
ATOM 11655 N N . HIS D 2 241 ? 222.31458 119.02161 172.59861 1.000 99.31000 241 HIS D N 1
ATOM 11656 C CA . HIS D 2 241 ? 222.66855 118.26932 173.79696 1.000 99.31000 241 HIS D CA 1
ATOM 11657 C C . HIS D 2 241 ? 221.60026 118.37152 174.87748 1.000 99.31000 241 HIS D C 1
ATOM 11658 O O . HIS D 2 241 ? 221.51041 117.48919 175.73815 1.000 99.31000 241 HIS D O 1
ATOM 11665 N N . SER D 2 242 ? 220.78328 119.42324 174.85158 1.000 97.23000 242 SER D N 1
ATOM 11666 C CA . SER D 2 242 ? 219.77134 119.65592 175.87396 1.000 97.23000 242 SER D CA 1
ATOM 11667 C C . SER D 2 242 ? 218.35625 119.44052 175.34588 1.000 97.23000 242 SER D C 1
ATOM 11668 O O . SER D 2 242 ? 217.39713 119.99165 175.88989 1.000 97.23000 242 SER D O 1
ATOM 11671 N N . LYS D 2 243 ? 218.21141 118.64340 174.29071 1.000 99.06000 243 LYS D N 1
ATOM 11672 C CA . LYS D 2 243 ? 216.89424 118.38297 173.72742 1.000 99.06000 243 LYS D CA 1
ATOM 11673 C C . LYS D 2 243 ? 216.02651 117.63084 174.72821 1.000 99.06000 243 LYS D C 1
ATOM 11674 O O . LYS D 2 243 ? 216.51179 116.78765 175.48656 1.000 99.06000 243 LYS D O 1
ATOM 11680 N N . ILE D 2 244 ? 214.73380 117.94257 174.72738 1.000 93.60000 244 ILE D N 1
ATOM 11681 C CA . ILE D 2 244 ? 213.77157 117.36128 175.65529 1.000 93.60000 244 ILE D CA 1
ATOM 11682 C C . ILE D 2 244 ? 212.90123 116.37205 174.89371 1.000 93.60000 244 ILE D C 1
ATOM 11683 O O . ILE D 2 244 ? 212.36772 116.69566 173.82565 1.000 93.60000 244 ILE D O 1
ATOM 11688 N N . THR D 2 245 ? 212.76940 115.16305 175.43670 1.000 96.26000 245 THR D N 1
ATOM 11689 C CA . THR D 2 245 ? 211.95781 114.12718 174.81085 1.000 96.26000 245 THR D CA 1
ATOM 11690 C C . THR D 2 245 ? 210.95750 113.55288 175.80516 1.000 96.26000 245 THR D C 1
ATOM 11691 O O . THR D 2 245 ? 210.82896 114.05634 176.92552 1.000 96.26000 245 THR D O 1
ATOM 11695 N N . LEU D 2 246 ? 210.25020 112.49325 175.40607 1.000 94.40000 246 LEU D N 1
ATOM 11696 C CA . LEU D 2 246 ? 209.23789 111.89891 176.27121 1.000 94.40000 246 LEU D CA 1
ATOM 11697 C C . LEU D 2 246 ? 209.83391 111.26367 177.51991 1.000 94.40000 246 LEU D C 1
ATOM 11698 O O . LEU D 2 246 ? 209.12231 111.10507 178.51716 1.000 94.40000 246 LEU D O 1
ATOM 11703 N N . LYS D 2 247 ? 211.11387 110.89599 177.49132 1.000 96.29000 247 LYS D N 1
ATOM 11704 C CA . LYS D 2 247 ? 211.74818 110.27372 178.64531 1.000 96.29000 247 LYS D CA 1
ATOM 11705 C C . LYS D 2 247 ? 212.15987 111.27704 179.71327 1.000 96.29000 247 LYS D C 1
ATOM 11706 O O . LYS D 2 247 ? 212.55686 110.86052 180.80655 1.000 96.29000 247 LYS D O 1
ATOM 11712 N N . THR D 2 248 ? 212.07940 112.57396 179.42838 1.000 91.79000 248 THR D N 1
ATOM 11713 C CA . THR D 2 248 ? 212.51713 113.58098 180.38446 1.000 91.79000 248 THR D CA 1
ATOM 11714 C C . THR D 2 248 ? 211.61315 113.59737 181.60946 1.000 91.79000 248 THR D C 1
ATOM 11715 O O . THR D 2 248 ? 210.39784 113.41098 181.51070 1.000 91.79000 248 THR D O 1
ATOM 11719 N N . LYS D 2 249 ? 212.21985 113.82014 182.77353 1.000 89.47000 249 LYS D N 1
ATOM 11720 C CA . LYS D 2 249 ? 211.49034 113.89664 184.02714 1.000 89.47000 249 LYS D CA 1
ATOM 11721 C C . LYS D 2 249 ? 211.60086 115.24939 184.71328 1.000 89.47000 249 LYS D C 1
ATOM 11722 O O . LYS D 2 249 ? 210.85087 115.50159 185.66211 1.000 89.47000 249 LYS D O 1
ATOM 11728 N N . ASN D 2 250 ? 212.51019 116.11691 184.27526 1.000 87.16000 250 ASN D N 1
ATOM 11729 C CA . ASN D 2 250 ? 212.66210 117.45517 184.82896 1.000 87.16000 250 ASN D CA 1
ATOM 11730 C C . ASN D 2 250 ? 212.85105 118.43518 183.68359 1.000 87.16000 250 ASN D C 1
ATOM 11731 O O . ASN D 2 250 ? 213.63062 118.17099 182.76378 1.000 87.16000 250 ASN D O 1
ATOM 11736 N N . VAL D 2 251 ? 212.14565 119.56153 183.73742 1.000 85.01000 251 VAL D N 1
ATOM 11737 C CA . VAL D 2 251 ? 212.17456 120.55913 182.67561 1.000 85.01000 251 VAL D CA 1
ATOM 11738 C C . VAL D 2 251 ? 212.63525 121.88343 183.26586 1.000 85.01000 251 VAL D C 1
ATOM 11739 O O . VAL D 2 251 ? 212.19845 122.27013 184.35527 1.000 85.01000 251 VAL D O 1
ATOM 11743 N N . PHE D 2 252 ? 213.53114 122.56249 182.55802 1.000 86.20000 252 PHE D N 1
ATOM 11744 C CA . PHE D 2 252 ? 213.98466 123.90039 182.90945 1.000 86.20000 252 PHE D CA 1
ATOM 11745 C C . PHE D 2 252 ? 213.46529 124.85950 181.84794 1.000 86.20000 252 PHE D C 1
ATOM 11746 O O . PHE D 2 252 ? 213.79452 124.71336 180.66540 1.000 86.20000 252 PHE D O 1
ATOM 11754 N N . ILE D 2 253 ? 212.64635 125.82344 182.26435 1.000 82.18000 253 ILE D N 1
ATOM 11755 C CA . ILE D 2 253 ? 212.01710 126.78229 181.36600 1.000 82.18000 253 ILE D CA 1
ATOM 11756 C C . ILE D 2 253 ? 212.65042 128.14161 181.61185 1.000 82.18000 253 ILE D C 1
ATOM 11757 O O . ILE D 2 253 ? 212.81971 128.55367 182.76478 1.000 82.18000 253 ILE D O 1
ATOM 11762 N N . GLU D 2 254 ? 213.01167 128.83036 180.53420 1.000 85.73000 254 GLU D N 1
ATOM 11763 C CA . GLU D 2 254 ? 213.62028 130.14615 180.63180 1.000 85.73000 254 GLU D CA 1
ATOM 11764 C C . GLU D 2 254 ? 212.99342 131.06443 179.59674 1.000 85.73000 254 GLU D C 1
ATOM 11765 O O . GLU D 2 254 ? 212.49228 130.61316 178.56515 1.000 85.73000 254 GLU D O 1
ATOM 11771 N N . ALA D 2 255 ? 213.02421 132.36066 179.88466 1.000 82.11000 255 ALA D N 1
ATOM 11772 C CA . ALA D 2 255 ? 212.46400 133.36320 178.99356 1.000 82.11000 255 ALA D CA 1
ATOM 11773 C C . ALA D 2 255 ? 213.40858 134.55023 178.93048 1.000 82.11000 255 ALA D C 1
ATOM 11774 O O . ALA D 2 255 ? 213.78236 135.10526 179.96752 1.000 82.11000 255 ALA D O 1
ATOM 11776 N N . THR D 2 256 ? 213.78954 134.92986 177.71547 1.000 84.88000 256 THR D N 1
ATOM 11777 C CA . THR D 2 256 ? 214.64618 136.08412 177.47544 1.000 84.88000 256 THR D CA 1
ATOM 11778 C C . THR D 2 256 ? 213.83551 137.16525 176.77912 1.000 84.88000 256 THR D C 1
ATOM 11779 O O . THR D 2 256 ? 213.16449 136.89424 175.77766 1.000 84.88000 256 THR D O 1
ATOM 11783 N N . ALA D 2 257 ? 213.89936 138.38621 177.30398 1.000 82.05000 257 ALA D N 1
ATOM 11784 C CA . ALA D 2 257 ? 213.02302 139.43905 176.82232 1.000 82.05000 257 ALA D CA 1
ATOM 11785 C C . ALA D 2 257 ? 213.65486 140.80733 177.02295 1.000 82.05000 257 ALA D C 1
ATOM 11786 O O . ALA D 2 257 ? 214.56548 140.99228 177.83933 1.000 82.05000 257 ALA D O 1
ATOM 11788 N N . THR D 2 258 ? 213.14664 141.76522 176.24448 1.000 82.68000 258 THR D N 1
ATOM 11789 C CA . THR D 2 258 ? 213.41067 143.18291 176.43385 1.000 82.68000 258 THR D CA 1
ATOM 11790 C C . THR D 2 258 ? 212.28106 143.90130 177.15984 1.000 82.68000 258 THR D C 1
ATOM 11791 O O . THR D 2 258 ? 212.48447 145.02550 177.62950 1.000 82.68000 258 THR D O 1
ATOM 11795 N N . ASP D 2 259 ? 211.10361 143.28521 177.25427 1.000 80.95000 259 ASP D N 1
ATOM 11796 C CA . ASP D 2 259 ? 209.97473 143.82630 178.00140 1.000 80.95000 259 ASP D CA 1
ATOM 11797 C C . ASP D 2 259 ? 209.75316 142.95377 179.23082 1.000 80.95000 259 ASP D C 1
ATOM 11798 O O . ASP D 2 259 ? 209.54032 141.74405 179.10661 1.000 80.95000 259 ASP D O 1
ATOM 11803 N N . LYS D 2 260 ? 209.79838 143.56803 180.41197 1.000 78.62000 260 LYS D N 1
ATOM 11804 C CA . LYS D 2 260 ? 209.82008 142.79712 181.64917 1.000 78.62000 260 LYS D CA 1
ATOM 11805 C C . LYS D 2 260 ? 208.44822 142.25874 182.04237 1.000 78.62000 260 LYS D C 1
ATOM 11806 O O . LYS D 2 260 ? 208.36493 141.17964 182.63755 1.000 78.62000 260 LYS D O 1
ATOM 11812 N N . GLN D 2 261 ? 207.37045 142.98536 181.73960 1.000 74.91000 261 GLN D N 1
ATOM 11813 C CA . GLN D 2 261 ? 206.04775 142.56403 182.19588 1.000 74.91000 261 GLN D CA 1
ATOM 11814 C C . GLN D 2 261 ? 205.53600 141.36182 181.40864 1.000 74.91000 261 GLN D C 1
ATOM 11815 O O . GLN D 2 261 ? 204.97316 140.42171 181.98888 1.000 74.91000 261 GLN D O 1
ATOM 11821 N N . LYS D 2 262 ? 205.71268 141.37487 180.08662 1.000 76.41000 262 LYS D N 1
ATOM 11822 C CA . LYS D 2 262 ? 205.22720 140.26647 179.27458 1.000 76.41000 262 LYS D CA 1
ATOM 11823 C C . LYS D 2 262 ? 205.96136 138.97330 179.59465 1.000 76.41000 262 LYS D C 1
ATOM 11824 O O . LYS D 2 262 ? 205.37768 137.88877 179.48633 1.000 76.41000 262 LYS D O 1
ATOM 11830 N N . ALA D 2 263 ? 207.22906 139.06407 179.99875 1.000 75.79000 263 ALA D N 1
ATOM 11831 C CA . ALA D 2 263 ? 207.93813 137.87358 180.44955 1.000 75.79000 263 ALA D CA 1
ATOM 11832 C C . ALA D 2 263 ? 207.26484 137.27209 181.67423 1.000 75.79000 263 ALA D C 1
ATOM 11833 O O . ALA D 2 263 ? 207.08282 136.05108 181.75492 1.000 75.79000 263 ALA D O 1
ATOM 11835 N N . TYR D 2 264 ? 206.87330 138.11754 182.63133 1.000 75.16000 264 TYR D N 1
ATOM 11836 C CA . TYR D 2 264 ? 206.15178 137.62875 183.80090 1.000 75.16000 264 TYR D CA 1
ATOM 11837 C C . TYR D 2 264 ? 204.86585 136.92904 183.39189 1.000 75.16000 264 TYR D C 1
ATOM 11838 O O . TYR D 2 264 ? 204.56142 135.83242 183.87847 1.000 75.16000 264 TYR D O 1
ATOM 11847 N N . VAL D 2 265 ? 204.10155 137.55075 182.49231 1.000 72.55000 265 VAL D N 1
ATOM 11848 C CA . VAL D 2 265 ? 202.81771 136.98367 182.09037 1.000 72.55000 265 VAL D CA 1
ATOM 11849 C C . VAL D 2 265 ? 203.01020 135.62744 181.42194 1.000 72.55000 265 VAL D C 1
ATOM 11850 O O . VAL D 2 265 ? 202.32462 134.65084 181.75631 1.000 72.55000 265 VAL D O 1
ATOM 11854 N N . VAL D 2 266 ? 203.94888 135.54111 180.47703 1.000 73.55000 266 VAL D N 1
ATOM 11855 C CA . VAL D 2 266 ? 204.16012 134.29600 179.74493 1.000 73.55000 266 VAL D CA 1
ATOM 11856 C C . VAL D 2 266 ? 204.65295 133.19758 180.67785 1.000 73.55000 266 VAL D C 1
ATOM 11857 O O . VAL D 2 266 ? 204.18590 132.04998 180.61432 1.000 73.55000 266 VAL D O 1
ATOM 11861 N N . LEU D 2 267 ? 205.60306 133.52467 181.55710 1.000 74.94000 267 LEU D N 1
ATOM 11862 C CA . LEU D 2 267 ? 206.11873 132.52374 182.48142 1.000 74.94000 267 LEU D CA 1
ATOM 11863 C C . LEU D 2 267 ? 205.02414 132.01440 183.40683 1.000 74.94000 267 LEU D C 1
ATOM 11864 O O . LEU D 2 267 ? 204.91479 130.80501 183.63759 1.000 74.94000 267 LEU D O 1
ATOM 11869 N N . ASP D 2 268 ? 204.19781 132.91889 183.94263 1.000 73.43000 268 ASP D N 1
ATOM 11870 C CA . ASP D 2 268 ? 203.11579 132.48624 184.81968 1.000 73.43000 268 ASP D CA 1
ATOM 11871 C C . ASP D 2 268 ? 202.12741 131.59665 184.08044 1.000 73.43000 268 ASP D C 1
ATOM 11872 O O . ASP D 2 268 ? 201.70080 130.56446 184.61135 1.000 73.43000 268 ASP D O 1
ATOM 11877 N N . THR D 2 269 ? 201.76057 131.96940 182.85161 1.000 72.13000 269 THR D N 1
ATOM 11878 C CA . THR D 2 269 ? 200.82110 131.15327 182.08842 1.000 72.13000 269 THR D CA 1
ATOM 11879 C C . THR D 2 269 ? 201.36179 129.74463 181.88031 1.000 72.13000 269 THR D C 1
ATOM 11880 O O . THR D 2 269 ? 200.67773 128.75240 182.16925 1.000 72.13000 269 THR D O 1
ATOM 11884 N N . ILE D 2 270 ? 202.60514 129.63803 181.40525 1.000 73.86000 270 ILE D N 1
ATOM 11885 C CA . ILE D 2 270 ? 203.17407 128.32100 181.13409 1.000 73.86000 270 ILE D CA 1
ATOM 11886 C C . ILE D 2 270 ? 203.30420 127.51225 182.41805 1.000 73.86000 270 ILE D C 1
ATOM 11887 O O . ILE D 2 270 ? 202.97680 126.32095 182.45025 1.000 73.86000 270 ILE D O 1
ATOM 11892 N N . VAL D 2 271 ? 203.76739 128.13974 183.50042 1.000 75.23000 271 VAL D N 1
ATOM 11893 C CA . VAL D 2 271 ? 204.04285 127.38030 184.71128 1.000 75.23000 271 VAL D CA 1
ATOM 11894 C C . VAL D 2 271 ? 202.76038 126.98921 185.43395 1.000 75.23000 271 VAL D C 1
ATOM 11895 O O . VAL D 2 271 ? 202.75929 126.03071 186.21406 1.000 75.23000 271 VAL D O 1
ATOM 11899 N N . THR D 2 272 ? 201.65594 127.69941 185.19980 1.000 74.11000 272 THR D N 1
ATOM 11900 C CA . THR D 2 272 ? 200.40618 127.31217 185.84237 1.000 74.11000 272 THR D CA 1
ATOM 11901 C C . THR D 2 272 ? 199.61646 126.30626 185.01861 1.000 74.11000 272 THR D C 1
ATOM 11902 O O . THR D 2 272 ? 198.94906 125.43660 185.58740 1.000 74.11000 272 THR D O 1
ATOM 11906 N N . LEU D 2 273 ? 199.66977 126.40538 183.68830 1.000 74.18000 273 LEU D N 1
ATOM 11907 C CA . LEU D 2 273 ? 198.88757 125.48810 182.86505 1.000 74.18000 273 LEU D CA 1
ATOM 11908 C C . LEU D 2 273 ? 199.36462 124.04712 183.01347 1.000 74.18000 273 LEU D C 1
ATOM 11909 O O . LEU D 2 273 ? 198.54654 123.12279 183.07079 1.000 74.18000 273 LEU D O 1
ATOM 11914 N N . PHE D 2 274 ? 200.67799 123.83096 183.08086 1.000 77.00000 274 PHE D N 1
ATOM 11915 C CA . PHE D 2 274 ? 201.24398 122.48907 183.05901 1.000 77.00000 274 PHE D CA 1
ATOM 11916 C C . PHE D 2 274 ? 201.83268 122.06304 184.39819 1.000 77.00000 274 PHE D C 1
ATOM 11917 O O . PHE D 2 274 ? 202.70739 121.19252 184.42999 1.000 77.00000 274 PHE D O 1
ATOM 11925 N N . SER D 2 275 ? 201.37592 122.64767 185.50250 1.000 78.65000 275 SER D N 1
ATOM 11926 C CA . SER D 2 275 ? 201.84889 122.21004 186.80831 1.000 78.65000 275 SER D CA 1
ATOM 11927 C C . SER D 2 275 ? 201.05172 121.03759 187.36292 1.000 78.65000 275 SER D C 1
ATOM 11928 O O . SER D 2 275 ? 201.41035 120.51330 188.42213 1.000 78.65000 275 SER D O 1
ATOM 11931 N N . GLN D 2 276 ? 199.98028 120.62161 186.68643 1.000 80.03000 276 GLN D N 1
ATOM 11932 C CA . GLN D 2 276 ? 199.21184 119.47247 187.14786 1.000 80.03000 276 GLN D CA 1
ATOM 11933 C C . GLN D 2 276 ? 199.90741 118.15568 186.83624 1.000 80.03000 276 GLN D C 1
ATOM 11934 O O . GLN D 2 276 ? 199.74209 117.18304 187.57979 1.000 80.03000 276 GLN D O 1
ATOM 11940 N N . TYR D 2 277 ? 200.68107 118.10319 185.75083 1.000 80.76000 277 TYR D N 1
ATOM 11941 C CA . TYR D 2 277 ? 201.36009 116.87676 185.35453 1.000 80.76000 277 TYR D CA 1
ATOM 11942 C C . TYR D 2 277 ? 202.50370 116.50451 186.28557 1.000 80.76000 277 TYR D C 1
ATOM 11943 O O . TYR D 2 277 ? 203.03162 115.39388 186.17277 1.000 80.76000 277 TYR D O 1
ATOM 11952 N N . CYS D 2 278 ? 202.89886 117.39514 187.18870 1.000 86.10000 278 CYS D N 1
ATOM 11953 C CA . CYS D 2 278 ? 203.94836 117.08063 188.14422 1.000 86.10000 278 CYS D CA 1
ATOM 11954 C C . CYS D 2 278 ? 203.49167 115.99100 189.10614 1.000 86.10000 278 CYS D C 1
ATOM 11955 O O . CYS D 2 278 ? 202.29874 115.82418 189.37038 1.000 86.10000 278 CYS D O 1
ATOM 11958 N N . GLN D 2 279 ? 204.46360 115.23690 189.62676 1.000 89.67000 279 GLN D N 1
ATOM 11959 C CA . GLN D 2 279 ? 204.15071 114.19904 190.60356 1.000 89.67000 279 GLN D CA 1
ATOM 11960 C C . GLN D 2 279 ? 203.48056 114.78569 191.83760 1.000 89.67000 279 GLN D C 1
ATOM 11961 O O . GLN D 2 279 ? 202.65771 114.11918 192.47526 1.000 89.67000 279 GLN D O 1
ATOM 11967 N N . LYS D 2 280 ? 203.81293 116.02695 192.18413 1.000 87.77000 280 LYS D N 1
ATOM 11968 C CA . LYS D 2 280 ? 203.12610 116.76113 193.24072 1.000 87.77000 280 LYS D CA 1
ATOM 11969 C C . LYS D 2 280 ? 202.33874 117.88778 192.58723 1.000 87.77000 280 LYS D C 1
ATOM 11970 O O . LYS D 2 280 ? 202.91930 118.92578 192.23530 1.000 87.77000 280 LYS D O 1
ATOM 11976 N N . PRO D 2 281 ? 201.02821 117.73645 192.40070 1.000 84.50000 281 PRO D N 1
ATOM 11977 C CA . PRO D 2 281 ? 200.28843 118.66804 191.53953 1.000 84.50000 281 PRO D CA 1
ATOM 11978 C C . PRO D 2 281 ? 200.33594 120.09939 192.05155 1.000 84.50000 281 PRO D C 1
ATOM 11979 O O . PRO D 2 281 ? 200.25593 120.35254 193.25509 1.000 84.50000 281 PRO D O 1
ATOM 11983 N N . PHE D 2 282 ? 200.45833 121.03688 191.10991 1.000 80.85000 282 PHE D N 1
ATOM 11984 C CA . PHE D 2 282 ? 200.41261 122.47142 191.38800 1.000 80.85000 282 PHE D CA 1
ATOM 11985 C C . PHE D 2 282 ? 201.48591 122.87449 192.40236 1.000 80.85000 282 PHE D C 1
ATOM 11986 O O . PHE D 2 282 ? 201.20247 123.40252 193.47843 1.000 80.85000 282 PHE D O 1
ATOM 11994 N N . HIS D 2 283 ? 202.73731 122.61023 192.03408 1.000 84.17000 283 HIS D N 1
ATOM 11995 C CA . HIS D 2 283 ? 203.87931 122.96277 192.86681 1.000 84.17000 283 HIS D CA 1
ATOM 11996 C C . HIS D 2 283 ? 205.08116 123.22008 191.97331 1.000 84.17000 283 HIS D C 1
ATOM 11997 O O . HIS D 2 283 ? 205.42862 122.37660 191.14255 1.000 84.17000 283 HIS D O 1
ATOM 12004 N N . VAL D 2 284 ? 205.70852 124.38214 192.14699 1.000 82.51000 284 VAL D N 1
ATOM 12005 C CA . VAL D 2 284 ? 206.86937 124.78262 191.36367 1.000 82.51000 284 VAL D CA 1
ATOM 12006 C C . VAL D 2 284 ? 207.96868 125.22280 192.31892 1.000 82.51000 284 VAL D C 1
ATOM 12007 O O . VAL D 2 284 ? 207.70042 125.66023 193.44183 1.000 82.51000 284 VAL D O 1
ATOM 12011 N N . GLU D 2 285 ? 209.21486 125.09868 191.87108 1.000 88.76000 285 GLU D N 1
ATOM 12012 C CA . GLU D 2 285 ? 210.36546 125.57417 192.62202 1.000 88.76000 285 GLU D CA 1
ATOM 12013 C C . GLU D 2 285 ? 210.96430 126.79458 191.93543 1.000 88.76000 285 GLU D C 1
ATOM 12014 O O . GLU D 2 285 ? 210.88378 126.94367 190.71318 1.000 88.76000 285 GLU D O 1
ATOM 12020 N N . GLN D 2 286 ? 211.56980 127.66372 192.73640 1.000 86.39000 286 GLN D N 1
ATOM 12021 C CA . GLN D 2 286 ? 212.00195 128.97400 192.27856 1.000 86.39000 286 GLN D CA 1
ATOM 12022 C C . GLN D 2 286 ? 213.43515 128.94522 191.75441 1.000 86.39000 286 GLN D C 1
ATOM 12023 O O . GLN D 2 286 ? 214.22518 128.05112 192.06290 1.000 86.39000 286 GLN D O 1
ATOM 12029 N N . VAL D 2 287 ? 213.75605 129.95464 190.94869 1.000 85.61000 287 VAL D N 1
ATOM 12030 C CA . VAL D 2 287 ? 215.07438 130.14885 190.36010 1.000 85.61000 287 VAL D CA 1
ATOM 12031 C C . VAL D 2 287 ? 215.52415 131.56887 190.67243 1.000 85.61000 287 VAL D C 1
ATOM 12032 O O . VAL D 2 287 ? 214.72418 132.50995 190.60705 1.000 85.61000 287 VAL D O 1
ATOM 12036 N N . GLU D 2 288 ? 216.79924 131.72321 191.02062 1.000 88.10000 288 GLU D N 1
ATOM 12037 C CA . GLU D 2 288 ? 217.36822 133.02071 191.35920 1.000 88.10000 288 GLU D CA 1
ATOM 12038 C C . GLU D 2 288 ? 218.15848 133.56764 190.17854 1.000 88.10000 288 GLU D C 1
ATOM 12039 O O . GLU D 2 288 ? 218.94782 132.84511 189.56259 1.000 88.10000 288 GLU D O 1
ATOM 12045 N N . VAL D 2 289 ? 217.93443 134.83992 189.86261 1.000 87.33000 289 VAL D N 1
ATOM 12046 C CA . VAL D 2 289 ? 218.63868 135.53086 188.78975 1.000 87.33000 289 VAL D CA 1
ATOM 12047 C C . VAL D 2 289 ? 219.27296 136.78673 189.36685 1.000 87.33000 289 VAL D C 1
ATOM 12048 O O . VAL D 2 289 ? 218.58635 137.59945 189.99474 1.000 87.33000 289 VAL D O 1
ATOM 12052 N N . GLU D 2 290 ? 220.57505 136.95015 189.15292 1.000 91.74000 290 GLU D N 1
ATOM 12053 C CA . GLU D 2 290 ? 221.29849 138.11832 189.63127 1.000 91.74000 290 GLU D CA 1
ATOM 12054 C C . GLU D 2 290 ? 222.00594 138.80238 188.47122 1.000 91.74000 290 GLU D C 1
ATOM 12055 O O . GLU D 2 290 ? 222.55928 138.13987 187.58829 1.000 91.74000 290 GLU D O 1
ATOM 12061 N N . TYR D 2 291 ? 221.97442 140.13086 188.47403 1.000 92.10000 291 TYR D N 1
ATOM 12062 C CA . TYR D 2 291 ? 222.63167 140.93493 187.45427 1.000 92.10000 291 TYR D CA 1
ATOM 12063 C C . TYR D 2 291 ? 223.99488 141.37933 187.96429 1.000 92.10000 291 TYR D C 1
ATOM 12064 O O . TYR D 2 291 ? 224.09733 141.97277 189.04256 1.000 92.10000 291 TYR D O 1
ATOM 12073 N N . GLU D 2 292 ? 225.03793 141.08880 187.18576 1.000 98.34000 292 GLU D N 1
ATOM 12074 C CA . GLU D 2 292 ? 226.39328 141.42210 187.60761 1.000 98.34000 292 GLU D CA 1
ATOM 12075 C C . GLU D 2 292 ? 226.62698 142.92675 187.62355 1.000 98.34000 292 GLU D C 1
ATOM 12076 O O . GLU D 2 292 ? 227.35569 143.42960 188.48596 1.000 98.34000 292 GLU D O 1
ATOM 12082 N N . GLU D 2 293 ? 226.02218 143.65631 186.68415 1.000 102.38000 293 GLU D N 1
ATOM 12083 C CA . GLU D 2 293 ? 226.24356 145.09625 186.59989 1.000 102.38000 293 GLU D CA 1
ATOM 12084 C C . GLU D 2 293 ? 225.71028 145.81909 187.83059 1.000 102.38000 293 GLU D C 1
ATOM 12085 O O . GLU D 2 293 ? 226.34269 146.75768 188.32753 1.000 102.38000 293 GLU D O 1
ATOM 12091 N N . THR D 2 294 ? 224.55249 145.40091 188.33616 1.000 101.42000 294 THR D N 1
ATOM 12092 C CA . THR D 2 294 ? 223.91939 146.07289 189.46323 1.000 101.42000 294 THR D CA 1
ATOM 12093 C C . THR D 2 294 ? 224.09992 145.33854 190.78410 1.000 101.42000 294 THR D C 1
ATOM 12094 O O . THR D 2 294 ? 224.17040 145.98522 191.83401 1.000 101.42000 294 THR D O 1
ATOM 12098 N N . GLY D 2 295 ? 224.19354 144.01205 190.76123 1.000 99.61000 295 GLY D N 1
ATOM 12099 C CA . GLY D 2 295 ? 224.33049 143.24868 191.98352 1.000 99.61000 295 GLY D CA 1
ATOM 12100 C C . GLY D 2 295 ? 223.03335 142.90611 192.67740 1.000 99.61000 295 GLY D C 1
ATOM 12101 O O . GLY D 2 295 ? 223.06832 142.39194 193.80072 1.000 99.61000 295 GLY D O 1
ATOM 12102 N N . GLU D 2 296 ? 221.89280 143.17269 192.05106 1.000 97.80000 296 GLU D N 1
ATOM 12103 C CA . GLU D 2 296 ? 220.59641 142.85075 192.62572 1.000 97.80000 296 GLU D CA 1
ATOM 12104 C C . GLU D 2 296 ? 220.20159 141.41992 192.28134 1.000 97.80000 296 GLU D C 1
ATOM 12105 O O . GLU D 2 296 ? 220.64703 140.85601 191.27910 1.000 97.80000 296 GLU D O 1
ATOM 12111 N N . LYS D 2 297 ? 219.35664 140.83531 193.12706 1.000 93.04000 297 LYS D N 1
ATOM 12112 C CA . LYS D 2 297 ? 218.91316 139.45764 192.97134 1.000 93.04000 297 LYS D CA 1
ATOM 12113 C C . LYS D 2 297 ? 217.39290 139.39891 192.95894 1.000 93.04000 297 LYS D C 1
ATOM 12114 O O . LYS D 2 297 ? 216.72894 140.12066 193.70897 1.000 93.04000 297 LYS D O 1
ATOM 12120 N N . GLU D 2 298 ? 216.84688 138.53164 192.10890 1.000 88.68000 298 GLU D N 1
ATOM 12121 C CA . GLU D 2 298 ? 215.41155 138.32068 192.01282 1.000 88.68000 298 GLU D CA 1
ATOM 12122 C C . GLU D 2 298 ? 215.11664 136.82781 192.00213 1.000 88.68000 298 GLU D C 1
ATOM 12123 O O . GLU D 2 298 ? 215.96727 136.00733 191.65074 1.000 88.68000 298 GLU D O 1
ATOM 12129 N N . LEU D 2 299 ? 213.89163 136.48601 192.39321 1.000 86.00000 299 LEU D N 1
ATOM 12130 C CA . LEU D 2 299 ? 213.40441 135.11346 192.38695 1.000 86.00000 299 LEU D CA 1
ATOM 12131 C C . LEU D 2 299 ? 212.21442 135.01264 191.44648 1.000 86.00000 299 LEU D C 1
ATOM 12132 O O . LEU D 2 299 ? 211.36590 135.90913 191.41645 1.000 86.00000 299 LEU D O 1
ATOM 12137 N N . TYR D 2 300 ? 212.15465 133.92918 190.68164 1.000 82.05000 300 TYR D N 1
ATOM 12138 C CA . TYR D 2 300 ? 211.06856 133.71746 189.73920 1.000 82.05000 300 TYR D CA 1
ATOM 12139 C C . TYR D 2 300 ? 210.62467 132.26470 189.80396 1.000 82.05000 300 TYR D C 1
ATOM 12140 O O . TYR D 2 300 ? 211.39778 131.40107 190.22975 1.000 82.05000 300 TYR D O 1
ATOM 12149 N N . PRO D 2 301 ? 209.38017 131.96284 189.41107 1.000 80.11000 301 PRO D N 1
ATOM 12150 C CA . PRO D 2 301 ? 208.30572 132.85866 188.95881 1.000 80.11000 301 PRO D CA 1
ATOM 12151 C C . PRO D 2 301 ? 207.61439 133.55570 190.12247 1.000 80.11000 301 PRO D C 1
ATOM 12152 O O . PRO D 2 301 ? 207.85407 133.22789 191.27917 1.000 80.11000 301 PRO D O 1
ATOM 12156 N N . LEU D 2 302 ? 206.74983 134.52832 189.84151 1.000 80.07000 302 LEU D N 1
ATOM 12157 C CA . LEU D 2 302 ? 206.13745 135.33198 190.89107 1.000 80.07000 302 LEU D CA 1
ATOM 12158 C C . LEU D 2 302 ? 204.90305 134.66939 191.49558 1.000 80.07000 302 LEU D C 1
ATOM 12159 O O . LEU D 2 302 ? 204.75302 134.64897 192.72123 1.000 80.07000 302 LEU D O 1
ATOM 12164 N N . LEU D 2 303 ? 204.01978 134.12558 190.65819 1.000 77.39000 303 LEU D N 1
ATOM 12165 C CA . LEU D 2 303 ? 202.73416 133.58311 191.10018 1.000 77.39000 303 LEU D CA 1
ATOM 12166 C C . LEU D 2 303 ? 201.97986 134.61900 191.93265 1.000 77.39000 303 LEU D C 1
ATOM 12167 O O . LEU D 2 303 ? 201.71743 134.44034 193.12279 1.000 77.39000 303 LEU D O 1
ATOM 12172 N N . SER D 2 304 ? 201.64234 135.72367 191.27575 1.000 77.26000 304 SER D N 1
ATOM 12173 C CA . SER D 2 304 ? 201.10482 136.88988 191.96227 1.000 77.26000 304 SER D CA 1
ATOM 12174 C C . SER D 2 304 ? 199.60019 136.75256 192.15965 1.000 77.26000 304 SER D C 1
ATOM 12175 O O . SER D 2 304 ? 198.84707 136.63041 191.18814 1.000 77.26000 304 SER D O 1
ATOM 12178 N N . TYR D 2 305 ? 199.16722 136.78185 193.41675 1.000 72.88000 305 TYR D N 1
ATOM 12179 C CA . TYR D 2 305 ? 197.76017 136.90860 193.77093 1.000 72.88000 305 TYR D CA 1
ATOM 12180 C C . TYR D 2 305 ? 197.49175 138.37105 194.09516 1.000 72.88000 305 TYR D C 1
ATOM 12181 O O . TYR D 2 305 ? 198.10521 138.92550 195.01282 1.000 72.88000 305 TYR D O 1
ATOM 12190 N N . ARG D 2 306 ? 196.58330 138.99407 193.35168 1.000 73.29000 306 ARG D N 1
ATOM 12191 C CA . ARG D 2 306 ? 196.36449 140.43170 193.46126 1.000 73.29000 306 ARG D CA 1
ATOM 12192 C C . ARG D 2 306 ? 195.07135 140.71558 194.21120 1.000 73.29000 306 ARG D C 1
ATOM 12193 O O . ARG D 2 306 ? 194.01619 140.18817 193.85624 1.000 73.29000 306 ARG D O 1
ATOM 12201 N N . GLU D 2 307 ? 195.15057 141.55953 195.23369 1.000 76.27000 307 GLU D N 1
ATOM 12202 C CA . GLU D 2 307 ? 194.00421 141.87520 196.07391 1.000 76.27000 307 GLU D CA 1
ATOM 12203 C C . GLU D 2 307 ? 193.41500 143.21657 195.66442 1.000 76.27000 307 GLU D C 1
ATOM 12204 O O . GLU D 2 307 ? 194.12838 144.22286 195.60882 1.000 76.27000 307 GLU D O 1
ATOM 12210 N N . MET D 2 308 ? 192.11600 143.22414 195.38607 1.000 75.00000 308 MET D N 1
ATOM 12211 C CA . MET D 2 308 ? 191.37629 144.42275 195.02501 1.000 75.00000 308 MET D CA 1
ATOM 12212 C C . MET D 2 308 ? 190.22716 144.62931 196.00216 1.000 75.00000 308 MET D C 1
ATOM 12213 O O . MET D 2 308 ? 189.79071 143.70472 196.69303 1.000 75.00000 308 MET D O 1
ATOM 12218 N N . THR D 2 309 ? 189.72653 145.86318 196.03946 1.000 76.53000 309 THR D N 1
ATOM 12219 C CA . THR D 2 309 ? 188.62542 146.24013 196.92595 1.000 76.53000 309 THR D CA 1
ATOM 12220 C C . THR D 2 309 ? 187.58669 146.98048 196.08966 1.000 76.53000 309 THR D C 1
ATOM 12221 O O . THR D 2 309 ? 187.84979 148.08235 195.60087 1.000 76.53000 309 THR D O 1
ATOM 12225 N N . VAL D 2 310 ? 186.41364 146.37538 195.92842 1.000 75.39000 310 VAL D N 1
ATOM 12226 C CA . VAL D 2 310 ? 185.33738 146.95949 195.14281 1.000 75.39000 310 VAL D CA 1
ATOM 12227 C C . VAL D 2 310 ? 184.16968 147.28892 196.06326 1.000 75.39000 310 VAL D C 1
ATOM 12228 O O . VAL D 2 310 ? 184.12134 146.88452 197.22815 1.000 75.39000 310 VAL D O 1
ATOM 12232 N N . THR D 2 311 ? 183.21615 148.04114 195.52461 1.000 77.90000 311 THR D N 1
ATOM 12233 C CA . THR D 2 311 ? 182.01557 148.43165 196.24894 1.000 77.90000 311 THR D CA 1
ATOM 12234 C C . THR D 2 311 ? 180.79090 147.88249 195.53213 1.000 77.90000 311 THR D C 1
ATOM 12235 O O . THR D 2 311 ? 180.65315 148.04516 194.31533 1.000 77.90000 311 THR D O 1
ATOM 12239 N N . THR D 2 312 ? 179.91076 147.23077 196.29007 1.000 80.36000 312 THR D N 1
ATOM 12240 C CA . THR D 2 312 ? 178.71438 146.63107 195.70144 1.000 80.36000 312 THR D CA 1
ATOM 12241 C C . THR D 2 312 ? 177.79501 147.64556 195.02913 1.000 80.36000 312 THR D C 1
ATOM 12242 O O . THR D 2 312 ? 177.31916 147.36275 193.91439 1.000 80.36000 312 THR D O 1
ATOM 12246 N N . PRO D 2 313 ? 177.47703 148.80419 195.62941 1.000 78.92000 313 PRO D N 1
ATOM 12247 C CA . PRO D 2 313 ? 176.56542 149.73578 194.94223 1.000 78.92000 313 PRO D CA 1
ATOM 12248 C C . PRO D 2 313 ? 177.05548 150.16790 193.57439 1.000 78.92000 313 PRO D C 1
ATOM 12249 O O . PRO D 2 313 ? 176.24607 150.30856 192.65150 1.000 78.92000 313 PRO D O 1
ATOM 12253 N N . GLU D 2 314 ? 178.36206 150.37774 193.41309 1.000 80.37000 314 GLU D N 1
ATOM 12254 C CA . GLU D 2 314 ? 178.88757 150.75974 192.10691 1.000 80.37000 314 GLU D CA 1
ATOM 12255 C C . GLU D 2 314 ? 178.68145 149.65161 191.08292 1.000 80.37000 314 GLU D C 1
ATOM 12256 O O . GLU D 2 314 ? 178.30074 149.92087 189.93738 1.000 80.37000 314 GLU D O 1
ATOM 12262 N N . ILE D 2 315 ? 178.92048 148.40018 191.47924 1.000 74.91000 315 ILE D N 1
ATOM 12263 C CA . ILE D 2 315 ? 178.71828 147.27761 190.56909 1.000 74.91000 315 ILE D CA 1
ATOM 12264 C C . ILE D 2 315 ? 177.25118 147.16836 190.17472 1.000 74.91000 315 ILE D C 1
ATOM 12265 O O . ILE D 2 315 ? 176.92140 146.97713 188.99715 1.000 74.91000 315 ILE D O 1
ATOM 12270 N N . ASN D 2 316 ? 176.34820 147.29170 191.15201 1.000 74.93000 316 ASN D N 1
ATOM 12271 C CA . ASN D 2 316 ? 174.92164 147.21309 190.85192 1.000 74.93000 316 ASN D CA 1
ATOM 12272 C C . ASN D 2 316 ? 174.48984 148.33717 189.92163 1.000 74.93000 316 ASN D C 1
ATOM 12273 O O . ASN D 2 316 ? 173.73012 148.11061 188.97359 1.000 74.93000 316 ASN D O 1
ATOM 12278 N N . THR D 2 317 ? 174.96507 149.55737 190.17565 1.000 74.03000 317 THR D N 1
ATOM 12279 C CA . THR D 2 317 ? 174.59865 150.68562 189.32899 1.000 74.03000 317 THR D CA 1
ATOM 12280 C C . THR D 2 317 ? 175.12532 150.50655 187.91271 1.000 74.03000 317 THR D C 1
ATOM 12281 O O . THR D 2 317 ? 174.42580 150.81122 186.94082 1.000 74.03000 317 THR D O 1
ATOM 12285 N N . LYS D 2 318 ? 176.35623 150.01241 187.77325 1.000 71.59000 318 LYS D N 1
ATOM 12286 C CA . LYS D 2 318 ? 176.93541 149.86546 186.44417 1.000 71.59000 318 LYS D CA 1
ATOM 12287 C C . LYS D 2 318 ? 176.26445 148.74072 185.66752 1.000 71.59000 318 LYS D C 1
ATOM 12288 O O . LYS D 2 318 ? 176.06664 148.85141 184.45253 1.000 71.59000 318 LYS D O 1
ATOM 12294 N N . ILE D 2 319 ? 175.90132 147.65554 186.34558 1.000 71.58000 319 ILE D N 1
ATOM 12295 C CA . ILE D 2 319 ? 175.28406 146.52077 185.66449 1.000 71.58000 319 ILE D CA 1
ATOM 12296 C C . ILE D 2 319 ? 173.77402 146.68810 185.54961 1.000 71.58000 319 ILE D C 1
ATOM 12297 O O . ILE D 2 319 ? 173.19507 146.42810 184.49253 1.000 71.58000 319 ILE D O 1
ATOM 12302 N N . GLY D 2 320 ? 173.11591 147.13176 186.61600 1.000 72.75000 320 GLY D N 1
ATOM 12303 C CA . GLY D 2 320 ? 171.67166 147.24727 186.61192 1.000 72.75000 320 GLY D CA 1
ATOM 12304 C C . GLY D 2 320 ? 170.99312 146.08784 187.30924 1.000 72.75000 320 GLY D C 1
ATOM 12305 O O . GLY D 2 320 ? 170.03413 145.51295 186.78839 1.000 72.75000 320 GLY D O 1
ATOM 12306 N N . LEU D 2 321 ? 171.48536 145.73549 188.48889 1.000 72.70000 321 LEU D N 1
ATOM 12307 C CA . LEU D 2 321 ? 170.97679 144.61989 189.27112 1.000 72.70000 321 LEU D CA 1
ATOM 12308 C C . LEU D 2 321 ? 170.60039 145.09422 190.66893 1.000 72.70000 321 LEU D C 1
ATOM 12309 O O . LEU D 2 321 ? 170.63007 146.28646 190.97867 1.000 72.70000 321 LEU D O 1
ATOM 12314 N N . SER D 2 322 ? 170.23889 144.13194 191.51732 1.000 75.49000 322 SER D N 1
ATOM 12315 C CA . SER D 2 322 ? 169.94606 144.40186 192.91809 1.000 75.49000 322 SER D CA 1
ATOM 12316 C C . SER D 2 322 ? 170.51538 143.31106 193.81590 1.000 75.49000 322 SER D C 1
ATOM 12317 O O . SER D 2 322 ? 169.94582 143.00840 194.86976 1.000 75.49000 322 SER D O 1
ATOM 12320 N N . LEU D 2 323 ? 171.63325 142.71418 193.41428 1.000 75.76000 323 LEU D N 1
ATOM 12321 C CA . LEU D 2 323 ? 172.20023 141.59663 194.15144 1.000 75.76000 323 LEU D CA 1
ATOM 12322 C C . LEU D 2 323 ? 172.73534 142.04738 195.50394 1.000 75.76000 323 LEU D C 1
ATOM 12323 O O . LEU D 2 323 ? 173.21668 143.17068 195.66704 1.000 75.76000 323 LEU D O 1
ATOM 12328 N N . LYS D 2 324 ? 172.64476 141.14995 196.48028 1.000 85.13000 324 LYS D N 1
ATOM 12329 C CA . LYS D 2 324 ? 173.19479 141.39448 197.80199 1.000 85.13000 324 LYS D CA 1
ATOM 12330 C C . LYS D 2 324 ? 174.69016 141.08189 197.80808 1.000 85.13000 324 LYS D C 1
ATOM 12331 O O . LYS D 2 324 ? 175.27997 140.70495 196.79199 1.000 85.13000 324 LYS D O 1
ATOM 12337 N N . ASP D 2 325 ? 175.31865 141.24700 198.97239 1.000 85.23000 325 ASP D N 1
ATOM 12338 C CA . ASP D 2 325 ? 176.75396 141.00384 199.07595 1.000 85.23000 325 ASP D CA 1
ATOM 12339 C C . ASP D 2 325 ? 177.07572 139.52200 198.92498 1.000 85.23000 325 ASP D C 1
ATOM 12340 O O . ASP D 2 325 ? 177.95823 139.14172 198.14492 1.000 85.23000 325 ASP D O 1
ATOM 12345 N N . GLU D 2 326 ? 176.36520 138.66942 199.66536 1.000 85.59000 326 GLU D N 1
ATOM 12346 C CA . GLU D 2 326 ? 176.65362 137.24019 199.63277 1.000 85.59000 326 GLU D CA 1
ATOM 12347 C C . GLU D 2 326 ? 176.35793 136.64680 198.26271 1.000 85.59000 326 GLU D C 1
ATOM 12348 O O . GLU D 2 326 ? 177.11303 135.79834 197.77212 1.000 85.59000 326 GLU D O 1
ATOM 12354 N N . GLU D 2 327 ? 175.26335 137.07611 197.63154 1.000 85.51000 327 GLU D N 1
ATOM 12355 C CA . GLU D 2 327 ? 174.95539 136.60336 196.28957 1.000 85.51000 327 GLU D CA 1
ATOM 12356 C C . GLU D 2 327 ? 176.03943 136.97655 195.29380 1.000 85.51000 327 GLU D C 1
ATOM 12357 O O . GLU D 2 327 ? 176.42199 136.13896 194.47236 1.000 85.51000 327 GLU D O 1
ATOM 12363 N N . MET D 2 328 ? 176.55444 138.20223 195.36038 1.000 78.86000 328 MET D N 1
ATOM 12364 C CA . MET D 2 328 ? 177.63162 138.62029 194.47452 1.000 78.86000 328 MET D CA 1
ATOM 12365 C C . MET D 2 328 ? 178.92286 137.85874 194.74507 1.000 78.86000 328 MET D C 1
ATOM 12366 O O . MET D 2 328 ? 179.63892 137.50750 193.80298 1.000 78.86000 328 MET D O 1
ATOM 12371 N N . ALA D 2 329 ? 179.23390 137.58762 196.01532 1.000 78.19000 329 ALA D N 1
ATOM 12372 C CA . ALA D 2 329 ? 180.41915 136.79299 196.32488 1.000 78.19000 329 ALA D CA 1
ATOM 12373 C C . ALA D 2 329 ? 180.30170 135.38069 195.76336 1.000 78.19000 329 ALA D C 1
ATOM 12374 O O . ALA D 2 329 ? 181.24868 134.86236 195.15715 1.000 78.19000 329 ALA D O 1
ATOM 12376 N N . ILE D 2 330 ? 179.14271 134.74428 195.94649 1.000 76.35000 330 ILE D N 1
ATOM 12377 C CA . ILE D 2 330 ? 178.94746 133.39734 195.41755 1.000 76.35000 330 ILE D CA 1
ATOM 12378 C C . ILE D 2 330 ? 179.00365 133.40985 193.89606 1.000 76.35000 330 ILE D C 1
ATOM 12379 O O . ILE D 2 330 ? 179.55094 132.49300 193.27316 1.000 76.35000 330 ILE D O 1
ATOM 12384 N N . LEU D 2 331 ? 178.44291 134.44741 193.27367 1.000 73.04000 331 LEU D N 1
ATOM 12385 C CA . LEU D 2 331 ? 178.49376 134.55611 191.82146 1.000 73.04000 331 LEU D CA 1
ATOM 12386 C C . LEU D 2 331 ? 179.92767 134.69610 191.32901 1.000 73.04000 331 LEU D C 1
ATOM 12387 O O . LEU D 2 331 ? 180.31889 134.05782 190.34587 1.000 73.04000 331 LEU D O 1
ATOM 12392 N N . LEU D 2 332 ? 180.72802 135.52704 192.00139 1.000 72.84000 332 LEU D N 1
ATOM 12393 C CA . LEU D 2 332 ? 182.12697 135.68810 191.62361 1.000 72.84000 332 LEU D CA 1
ATOM 12394 C C . LEU D 2 332 ? 182.93587 134.42319 191.85596 1.000 72.84000 332 LEU D C 1
ATOM 12395 O O . LEU D 2 332 ? 183.91071 134.18620 191.13599 1.000 72.84000 332 LEU D O 1
ATOM 12400 N N . ASN D 2 333 ? 182.55407 133.60803 192.84017 1.000 72.17000 333 ASN D N 1
ATOM 12401 C CA . ASN D 2 333 ? 183.29289 132.38121 193.11178 1.000 72.17000 333 ASN D CA 1
ATOM 12402 C C . ASN D 2 333 ? 183.26842 131.41267 191.93493 1.000 72.17000 333 ASN D C 1
ATOM 12403 O O . ASN D 2 333 ? 184.10263 130.50402 191.87996 1.000 72.17000 333 ASN D O 1
ATOM 12408 N N . LYS D 2 334 ? 182.33990 131.58578 190.99604 1.000 71.82000 334 LYS D N 1
ATOM 12409 C CA . LYS D 2 334 ? 182.25931 130.73252 189.81841 1.000 71.82000 334 LYS D CA 1
ATOM 12410 C C . LYS D 2 334 ? 183.22038 131.14380 188.71395 1.000 71.82000 334 LYS D C 1
ATOM 12411 O O . LYS D 2 334 ? 183.30777 130.44137 187.70248 1.000 71.82000 334 LYS D O 1
ATOM 12417 N N . MET D 2 335 ? 183.93133 132.25735 188.86893 1.000 69.55000 335 MET D N 1
ATOM 12418 C CA . MET D 2 335 ? 184.79301 132.78454 187.81909 1.000 69.55000 335 MET D CA 1
ATOM 12419 C C . MET D 2 335 ? 186.26673 132.70746 188.20407 1.000 69.55000 335 MET D C 1
ATOM 12420 O O . MET D 2 335 ? 187.06530 133.55207 187.79515 1.000 69.55000 335 MET D O 1
ATOM 12425 N N . SER D 2 336 ? 186.63082 131.70285 188.99864 1.000 70.57000 336 SER D N 1
ATOM 12426 C CA . SER D 2 336 ? 187.98742 131.45939 189.48232 1.000 70.57000 336 SER D CA 1
ATOM 12427 C C . SER D 2 336 ? 188.49507 132.55509 190.41087 1.000 70.57000 336 SER D C 1
ATOM 12428 O O . SER D 2 336 ? 189.69115 132.59077 190.71854 1.000 70.57000 336 SER D O 1
ATOM 12431 N N . LEU D 2 337 ? 187.62209 133.44197 190.87741 1.000 69.84000 337 LEU D N 1
ATOM 12432 C CA . LEU D 2 337 ? 188.00144 134.52546 191.77238 1.000 69.84000 337 LEU D CA 1
ATOM 12433 C C . LEU D 2 337 ? 187.48473 134.22479 193.17001 1.000 69.84000 337 LEU D C 1
ATOM 12434 O O . LEU D 2 337 ? 186.31048 133.88411 193.34022 1.000 69.84000 337 LEU D O 1
ATOM 12439 N N . LYS D 2 338 ? 188.35867 134.34809 194.16383 1.000 73.71000 338 LYS D N 1
ATOM 12440 C CA . LYS D 2 338 ? 187.98756 134.12091 195.55617 1.000 73.71000 338 LYS D CA 1
ATOM 12441 C C . LYS D 2 338 ? 187.56081 135.44902 196.16972 1.000 73.71000 338 LYS D C 1
ATOM 12442 O O . LYS D 2 338 ? 188.40549 136.27624 196.52522 1.000 73.71000 338 LYS D O 1
ATOM 12448 N N . ALA D 2 339 ? 186.25425 135.64887 196.30406 1.000 74.63000 339 ALA D N 1
ATOM 12449 C CA . ALA D 2 339 ? 185.70175 136.88718 196.83155 1.000 74.63000 339 ALA D CA 1
ATOM 12450 C C . ALA D 2 339 ? 185.25332 136.69267 198.27249 1.000 74.63000 339 ALA D C 1
ATOM 12451 O O . ALA D 2 339 ? 184.67630 135.65907 198.62084 1.000 74.63000 339 ALA D O 1
ATOM 12453 N N . GLU D 2 340 ? 185.52485 137.69310 199.10659 1.000 80.07000 340 GLU D N 1
ATOM 12454 C CA . GLU D 2 340 ? 185.18057 137.65022 200.51919 1.000 80.07000 340 GLU D CA 1
ATOM 12455 C C . GLU D 2 340 ? 184.58464 138.98632 200.93249 1.000 80.07000 340 GLU D C 1
ATOM 12456 O O . GLU D 2 340 ? 185.07619 140.04300 200.52867 1.000 80.07000 340 GLU D O 1
ATOM 12462 N N . VAL D 2 341 ? 183.52882 138.93460 201.73767 1.000 83.14000 341 VAL D N 1
ATOM 12463 C CA . VAL D 2 341 ? 182.84450 140.13474 202.20461 1.000 83.14000 341 VAL D CA 1
ATOM 12464 C C . VAL D 2 341 ? 183.52848 140.63622 203.46787 1.000 83.14000 341 VAL D C 1
ATOM 12465 O O . VAL D 2 341 ? 183.69389 139.88579 204.43654 1.000 83.14000 341 VAL D O 1
ATOM 12469 N N . ALA D 2 342 ? 183.92292 141.90882 203.46137 1.000 85.54000 342 ALA D N 1
ATOM 12470 C CA . ALA D 2 342 ? 184.54742 142.52523 204.62728 1.000 85.54000 342 ALA D CA 1
ATOM 12471 C C . ALA D 2 342 ? 183.51280 143.22591 205.50369 1.000 85.54000 342 ALA D C 1
ATOM 12472 O O . ALA D 2 342 ? 183.40320 142.93827 206.69939 1.000 85.54000 342 ALA D O 1
ATOM 12474 N N . SER D 2 343 ? 182.75168 144.14760 204.92065 1.000 88.69000 343 SER D N 1
ATOM 12475 C CA . SER D 2 343 ? 181.68291 144.84420 205.62389 1.000 88.69000 343 SER D CA 1
ATOM 12476 C C . SER D 2 343 ? 180.55759 145.10244 204.62803 1.000 88.69000 343 SER D C 1
ATOM 12477 O O . SER D 2 343 ? 180.55201 144.56747 203.51529 1.000 88.69000 343 SER D O 1
ATOM 12480 N N . LYS D 2 344 ? 179.59784 145.93255 205.02567 1.000 87.41000 344 LYS D N 1
ATOM 12481 C CA . LYS D 2 344 ? 178.43843 146.20206 204.18499 1.000 87.41000 344 LYS D CA 1
ATOM 12482 C C . LYS D 2 344 ? 178.83849 147.08885 203.01296 1.000 87.41000 344 LYS D C 1
ATOM 12483 O O . LYS D 2 344 ? 179.35833 148.19214 203.20848 1.000 87.41000 344 LYS D O 1
ATOM 12489 N N . GLY D 2 345 ? 178.59534 146.60640 201.79685 1.000 83.78000 345 GLY D N 1
ATOM 12490 C CA . GLY D 2 345 ? 178.85942 147.37208 200.59938 1.000 83.78000 345 GLY D CA 1
ATOM 12491 C C . GLY D 2 345 ? 180.28846 147.34455 200.10780 1.000 83.78000 345 GLY D C 1
ATOM 12492 O O . GLY D 2 345 ? 180.57784 147.95983 199.07467 1.000 83.78000 345 GLY D O 1
ATOM 12493 N N . VAL D 2 346 ? 181.18939 146.65351 200.80074 1.000 82.18000 346 VAL D N 1
ATOM 12494 C CA . VAL D 2 346 ? 182.59777 146.58693 200.42999 1.000 82.18000 346 VAL D CA 1
ATOM 12495 C C . VAL D 2 346 ? 182.98587 145.12297 200.28062 1.000 82.18000 346 VAL D C 1
ATOM 12496 O O . VAL D 2 346 ? 182.68658 144.30244 201.15535 1.000 82.18000 346 VAL D O 1
ATOM 12500 N N . LEU D 2 347 ? 183.64240 144.79797 199.17067 1.000 79.17000 347 LEU D N 1
ATOM 12501 C CA . LEU D 2 347 ? 183.98299 143.42868 198.81906 1.000 79.17000 347 LEU D CA 1
ATOM 12502 C C . LEU D 2 347 ? 185.47075 143.34181 198.51180 1.000 79.17000 347 LEU D C 1
ATOM 12503 O O . LEU D 2 347 ? 186.00741 144.17624 197.77678 1.000 79.17000 347 LEU D O 1
ATOM 12508 N N . LYS D 2 348 ? 186.13579 142.33750 199.07493 1.000 78.03000 348 LYS D N 1
ATOM 12509 C CA . LYS D 2 348 ? 187.55621 142.10789 198.84517 1.000 78.03000 348 LYS D CA 1
ATOM 12510 C C . LYS D 2 348 ? 187.72844 140.91373 197.91727 1.000 78.03000 348 LYS D C 1
ATOM 12511 O O . LYS D 2 348 ? 187.20256 139.83017 198.19081 1.000 78.03000 348 LYS D O 1
ATOM 12517 N N . VAL D 2 349 ? 188.46943 141.11005 196.83014 1.000 73.63000 349 VAL D N 1
ATOM 12518 C CA . VAL D 2 349 ? 188.62694 140.09772 195.79456 1.000 73.63000 349 VAL D CA 1
ATOM 12519 C C . VAL D 2 349 ? 190.10097 139.74185 195.67080 1.000 73.63000 349 VAL D C 1
ATOM 12520 O O . VAL D 2 349 ? 190.97729 140.59857 195.81788 1.000 73.63000 349 VAL D O 1
ATOM 12524 N N . VAL D 2 350 ? 190.37279 138.46589 195.40465 1.000 73.30000 350 VAL D N 1
ATOM 12525 C CA . VAL D 2 350 ? 191.72978 137.96552 195.21073 1.000 73.30000 350 VAL D CA 1
ATOM 12526 C C . VAL D 2 350 ? 191.80546 137.31131 193.83774 1.000 73.30000 350 VAL D C 1
ATOM 12527 O O . VAL D 2 350 ? 191.21668 136.24645 193.61552 1.000 73.30000 350 VAL D O 1
ATOM 12531 N N . VAL D 2 351 ? 192.54005 137.93936 192.92637 1.000 69.64000 351 VAL D N 1
ATOM 12532 C CA . VAL D 2 351 ? 192.71974 137.46270 191.55924 1.000 69.64000 351 VAL D CA 1
ATOM 12533 C C . VAL D 2 351 ? 193.91443 136.51743 191.50962 1.000 69.64000 351 VAL D C 1
ATOM 12534 O O . VAL D 2 351 ? 195.01222 136.87601 191.96871 1.000 69.64000 351 VAL D O 1
ATOM 12538 N N . PRO D 2 352 ? 193.74214 135.31127 190.97456 1.000 69.51000 352 PRO D N 1
ATOM 12539 C CA . PRO D 2 352 ? 194.83407 134.33952 190.92706 1.000 69.51000 352 PRO D CA 1
ATOM 12540 C C . PRO D 2 352 ? 195.77735 134.63206 189.77480 1.000 69.51000 352 PRO D C 1
ATOM 12541 O O . PRO D 2 352 ? 195.46158 135.44847 188.89699 1.000 69.51000 352 PRO D O 1
ATOM 12545 N N . PRO D 2 353 ? 196.94491 133.98370 189.73624 1.000 70.83000 353 PRO D N 1
ATOM 12546 C CA . PRO D 2 353 ? 197.89297 134.24665 188.64178 1.000 70.83000 353 PRO D CA 1
ATOM 12547 C C . PRO D 2 353 ? 197.37932 133.86888 187.26579 1.000 70.83000 353 PRO D C 1
ATOM 12548 O O . PRO D 2 353 ? 197.90920 134.37508 186.27068 1.000 70.83000 353 PRO D O 1
ATOM 12552 N N . THR D 2 354 ? 196.38026 132.99239 187.16524 1.000 71.04000 354 THR D N 1
ATOM 12553 C CA . THR D 2 354 ? 195.86350 132.61843 185.85413 1.000 71.04000 354 THR D CA 1
ATOM 12554 C C . THR D 2 354 ? 195.07028 133.73526 185.19201 1.000 71.04000 354 THR D C 1
ATOM 12555 O O . THR D 2 354 ? 194.79030 133.64192 183.99247 1.000 71.04000 354 THR D O 1
ATOM 12559 N N . ARG D 2 355 ? 194.70511 134.77755 185.93148 1.000 69.89000 355 ARG D N 1
ATOM 12560 C CA . ARG D 2 355 ? 193.93029 135.89798 185.40509 1.000 69.89000 355 ARG D CA 1
ATOM 12561 C C . ARG D 2 355 ? 194.82199 137.13678 185.42089 1.000 69.89000 355 ARG D C 1
ATOM 12562 O O . ARG D 2 355 ? 194.93482 137.82504 186.43498 1.000 69.89000 355 ARG D O 1
ATOM 12570 N N . HIS D 2 356 ? 195.46088 137.41497 184.28483 1.000 71.49000 356 HIS D N 1
ATOM 12571 C CA . HIS D 2 356 ? 196.28691 138.60329 184.11815 1.000 71.49000 356 HIS D CA 1
ATOM 12572 C C . HIS D 2 356 ? 195.60803 139.66170 183.25873 1.000 71.49000 356 HIS D C 1
ATOM 12573 O O . HIS D 2 356 ? 196.28620 140.51003 182.67084 1.000 71.49000 356 HIS D O 1
ATOM 12580 N N . ASP D 2 357 ? 194.28040 139.62293 183.16862 1.000 71.16000 357 ASP D N 1
ATOM 12581 C CA . ASP D 2 357 ? 193.51682 140.62437 182.43728 1.000 71.16000 357 ASP D CA 1
ATOM 12582 C C . ASP D 2 357 ? 192.60259 141.43171 183.34841 1.000 71.16000 357 ASP D C 1
ATOM 12583 O O . ASP D 2 357 ? 191.72258 142.14423 182.85283 1.000 71.16000 357 ASP D O 1
ATOM 12588 N N . ILE D 2 358 ? 192.78518 141.33979 184.66100 1.000 70.14000 358 ILE D N 1
ATOM 12589 C CA . ILE D 2 358 ? 191.98776 142.08278 185.62829 1.000 70.14000 358 ILE D CA 1
ATOM 12590 C C . ILE D 2 358 ? 192.83030 143.27070 186.07640 1.000 70.14000 358 ILE D C 1
ATOM 12591 O O . ILE D 2 358 ? 193.72236 143.13428 186.91703 1.000 70.14000 358 ILE D O 1
ATOM 12596 N N . LEU D 2 359 ? 192.54909 144.44378 185.51350 1.000 69.64000 359 LEU D N 1
ATOM 12597 C CA . LEU D 2 359 ? 193.25932 145.66946 185.85344 1.000 69.64000 359 LEU D CA 1
ATOM 12598 C C . LEU D 2 359 ? 192.42878 146.60753 186.71649 1.000 69.64000 359 LEU D C 1
ATOM 12599 O O . LEU D 2 359 ? 192.91807 147.11673 187.72768 1.000 69.64000 359 LEU D O 1
ATOM 12604 N N . HIS D 2 360 ? 191.17867 146.84521 186.33992 1.000 70.38000 360 HIS D N 1
ATOM 12605 C CA . HIS D 2 360 ? 190.28982 147.75534 187.04339 1.000 70.38000 360 HIS D CA 1
ATOM 12606 C C . HIS D 2 360 ? 189.11183 146.97936 187.61897 1.000 70.38000 360 HIS D C 1
ATOM 12607 O O . HIS D 2 360 ? 188.92998 145.79050 187.35015 1.000 70.38000 360 HIS D O 1
ATOM 12614 N N . ALA D 2 361 ? 188.30456 147.66916 188.42723 1.000 71.11000 361 ALA D N 1
ATOM 12615 C CA . ALA D 2 361 ? 187.11408 147.04601 188.99240 1.000 71.11000 361 ALA D CA 1
ATOM 12616 C C . ALA D 2 361 ? 186.07750 146.70529 187.92993 1.000 71.11000 361 ALA D C 1
ATOM 12617 O O . ALA D 2 361 ? 185.28573 145.77508 188.12752 1.000 71.11000 361 ALA D O 1
ATOM 12619 N N . CYS D 2 362 ? 186.06745 147.42499 186.80589 1.000 71.81000 362 CYS D N 1
ATOM 12620 C CA . CYS D 2 362 ? 185.11223 147.12324 185.74779 1.000 71.81000 362 CYS D CA 1
ATOM 12621 C C . CYS D 2 362 ? 185.27465 145.70755 185.21195 1.000 71.81000 362 CYS D C 1
ATOM 12622 O O . CYS D 2 362 ? 184.27591 145.08253 184.83911 1.000 71.81000 362 CYS D O 1
ATOM 12625 N N . ASP D 2 363 ? 186.50100 145.18207 185.18181 1.000 71.61000 363 ASP D N 1
ATOM 12626 C CA . ASP D 2 363 ? 186.69395 143.78865 184.80011 1.000 71.61000 363 ASP D CA 1
ATOM 12627 C C . ASP D 2 363 ? 185.95716 142.85354 185.74654 1.000 71.61000 363 ASP D C 1
ATOM 12628 O O . ASP D 2 363 ? 185.32536 141.88578 185.30300 1.000 71.61000 363 ASP D O 1
ATOM 12633 N N . ILE D 2 364 ? 186.00729 143.13539 187.04815 1.000 71.15000 364 ILE D N 1
ATOM 12634 C CA . ILE D 2 364 ? 185.21897 142.35081 187.98629 1.000 71.15000 364 ILE D CA 1
ATOM 12635 C C . ILE D 2 364 ? 183.73548 142.50473 187.68870 1.000 71.15000 364 ILE D C 1
ATOM 12636 O O . ILE D 2 364 ? 182.98049 141.52642 187.75766 1.000 71.15000 364 ILE D O 1
ATOM 12641 N N . ALA D 2 365 ? 183.29534 143.71335 187.32651 1.000 70.35000 365 ALA D N 1
ATOM 12642 C CA . ALA D 2 365 ? 181.88405 143.90407 187.00762 1.000 70.35000 365 ALA D CA 1
ATOM 12643 C C . ALA D 2 365 ? 181.46513 143.02551 185.83746 1.000 70.35000 365 ALA D C 1
ATOM 12644 O O . ALA D 2 365 ? 180.43503 142.34356 185.89933 1.000 70.35000 365 ALA D O 1
ATOM 12646 N N . GLU D 2 366 ? 182.26839 143.00519 184.77404 1.000 70.40000 366 GLU D N 1
ATOM 12647 C CA . GLU D 2 366 ? 181.96540 142.13207 183.64666 1.000 70.40000 366 GLU D CA 1
ATOM 12648 C C . GLU D 2 366 ? 181.93737 140.67277 184.07523 1.000 70.40000 366 GLU D C 1
ATOM 12649 O O . GLU D 2 366 ? 181.13421 139.88807 183.55762 1.000 70.40000 366 GLU D O 1
ATOM 12655 N N . ASP D 2 367 ? 182.79947 140.28847 185.02043 1.000 71.38000 367 ASP D N 1
ATOM 12656 C CA . ASP D 2 367 ? 182.74736 138.91939 185.52185 1.000 71.38000 367 ASP D CA 1
ATOM 12657 C C . ASP D 2 367 ? 181.42455 138.64211 186.22297 1.000 71.38000 367 ASP D C 1
ATOM 12658 O O . ASP D 2 367 ? 180.82520 137.57536 186.03659 1.000 71.38000 367 ASP D O 1
ATOM 12663 N N . VAL D 2 368 ? 180.94144 139.59772 187.02084 1.000 71.36000 368 VAL D N 1
ATOM 12664 C CA . VAL D 2 368 ? 179.69531 139.36979 187.74563 1.000 71.36000 368 VAL D CA 1
ATOM 12665 C C . VAL D 2 368 ? 178.49380 139.44908 186.82106 1.000 71.36000 368 VAL D C 1
ATOM 12666 O O . VAL D 2 368 ? 177.41604 138.95526 187.17043 1.000 71.36000 368 VAL D O 1
ATOM 12670 N N . GLY D 2 369 ? 178.64959 140.05749 185.65020 1.000 67.44000 369 GLY D N 1
ATOM 12671 C CA . GLY D 2 369 ? 177.57906 140.08874 184.67682 1.000 67.44000 369 GLY D CA 1
ATOM 12672 C C . GLY D 2 369 ? 177.54002 138.83554 183.82951 1.000 67.44000 369 GLY D C 1
ATOM 12673 O O . GLY D 2 369 ? 176.46790 138.40232 183.40005 1.000 67.44000 369 GLY D O 1
ATOM 12674 N N . VAL D 2 370 ? 178.70583 138.24081 183.58340 1.000 65.95000 370 VAL D N 1
ATOM 12675 C CA . VAL D 2 370 ? 178.75947 136.97899 182.85154 1.000 65.95000 370 VAL D CA 1
ATOM 12676 C C . VAL D 2 370 ? 178.27251 135.82449 183.71613 1.000 65.95000 370 VAL D C 1
ATOM 12677 O O . VAL D 2 370 ? 177.54020 134.95139 183.24228 1.000 65.95000 370 VAL D O 1
ATOM 12681 N N . ALA D 2 371 ? 178.66308 135.80163 184.99288 1.000 68.16000 371 ALA D N 1
ATOM 12682 C CA . ALA D 2 371 ? 178.22072 134.72713 185.87593 1.000 68.16000 371 ALA D CA 1
ATOM 12683 C C . ALA D 2 371 ? 176.70711 134.73903 186.04920 1.000 68.16000 371 ALA D C 1
ATOM 12684 O O . ALA D 2 371 ? 176.06507 133.68291 186.03689 1.000 68.16000 371 ALA D O 1
ATOM 12686 N N . TYR D 2 372 ? 176.11973 135.92475 186.21929 1.000 67.44000 372 TYR D N 1
ATOM 12687 C CA . TYR D 2 372 ? 174.66982 136.02360 186.35318 1.000 67.44000 372 TYR D CA 1
ATOM 12688 C C . TYR D 2 372 ? 173.96435 135.64399 185.05745 1.000 67.44000 372 TYR D C 1
ATOM 12689 O O . TYR D 2 372 ? 172.93493 134.96110 185.08180 1.000 67.44000 372 TYR D O 1
ATOM 12698 N N . GLY D 2 373 ? 174.50026 136.07325 183.92015 1.000 62.83000 373 GLY D N 1
ATOM 12699 C CA . GLY D 2 373 ? 173.85939 135.82785 182.64500 1.000 62.83000 373 GLY D CA 1
ATOM 12700 C C . GLY D 2 373 ? 173.28933 137.09507 182.04708 1.000 62.83000 373 GLY D C 1
ATOM 12701 O O . GLY D 2 373 ? 172.53103 137.80977 182.70655 1.000 62.83000 373 GLY D O 1
ATOM 12702 N N . TYR D 2 374 ? 173.64755 137.38979 180.79907 1.000 61.65000 374 TYR D N 1
ATOM 12703 C CA . TYR D 2 374 ? 173.21309 138.62558 180.16300 1.000 61.65000 374 TYR D CA 1
ATOM 12704 C C . TYR D 2 374 ? 171.77558 138.57330 179.66959 1.000 61.65000 374 TYR D C 1
ATOM 12705 O O . TYR D 2 374 ? 171.22206 139.62120 179.32339 1.000 61.65000 374 TYR D O 1
ATOM 12714 N N . ASN D 2 375 ? 171.16241 137.39640 179.62075 1.000 61.46000 375 ASN D N 1
ATOM 12715 C CA . ASN D 2 375 ? 169.78342 137.26624 179.17556 1.000 61.46000 375 ASN D CA 1
ATOM 12716 C C . ASN D 2 375 ? 168.78495 137.27624 180.32342 1.000 61.46000 375 ASN D C 1
ATOM 12717 O O . ASN D 2 375 ? 167.58054 137.17147 180.07662 1.000 61.46000 375 ASN D O 1
ATOM 12722 N N . ASN D 2 376 ? 169.24943 137.39567 181.56391 1.000 63.42000 376 ASN D N 1
ATOM 12723 C CA . ASN D 2 376 ? 168.37421 137.46388 182.72419 1.000 63.42000 376 ASN D CA 1
ATOM 12724 C C . ASN D 2 376 ? 168.23939 138.87731 183.27498 1.000 63.42000 376 ASN D C 1
ATOM 12725 O O . ASN D 2 376 ? 167.70053 139.05553 184.37103 1.000 63.42000 376 ASN D O 1
ATOM 12730 N N . LEU D 2 377 ? 168.71688 139.88114 182.54602 1.000 67.69000 377 LEU D N 1
ATOM 12731 C CA . LEU D 2 377 ? 168.61617 141.26875 182.97509 1.000 67.69000 377 LEU D CA 1
ATOM 12732 C C . LEU D 2 377 ? 167.26651 141.84025 182.56252 1.000 67.69000 377 LEU D C 1
ATOM 12733 O O . LEU D 2 377 ? 166.85827 141.70946 181.40434 1.000 67.69000 377 LEU D O 1
ATOM 12738 N N . VAL D 2 378 ? 166.58293 142.47810 183.50707 1.000 72.27000 378 VAL D N 1
ATOM 12739 C CA . VAL D 2 378 ? 165.29478 143.10355 183.22829 1.000 72.27000 378 VAL D CA 1
ATOM 12740 C C . VAL D 2 378 ? 165.54227 144.46234 182.58690 1.000 72.27000 378 VAL D C 1
ATOM 12741 O O . VAL D 2 378 ? 166.12008 145.35837 183.21027 1.000 72.27000 378 VAL D O 1
ATOM 12745 N N . THR D 2 379 ? 165.10027 144.61936 181.34375 1.000 76.98000 379 THR D N 1
ATOM 12746 C CA . THR D 2 379 ? 165.31605 145.86027 180.62070 1.000 76.98000 379 THR D CA 1
ATOM 12747 C C . THR D 2 379 ? 164.40672 146.96223 181.15501 1.000 76.98000 379 THR D C 1
ATOM 12748 O O . THR D 2 379 ? 163.39513 146.70891 181.81356 1.000 76.98000 379 THR D O 1
ATOM 12752 N N . LYS D 2 380 ? 164.78637 148.20399 180.86234 1.000 88.30000 380 LYS D N 1
ATOM 12753 C CA . LYS D 2 380 ? 164.01040 149.38427 181.23923 1.000 88.30000 380 LYS D CA 1
ATOM 12754 C C . LYS D 2 380 ? 163.91700 150.29263 180.01661 1.000 88.30000 380 LYS D C 1
ATOM 12755 O O . LYS D 2 380 ? 164.88063 150.97932 179.66608 1.000 88.30000 380 LYS D O 1
ATOM 12761 N N . LEU D 2 381 ? 162.75380 150.29004 179.37217 1.000 30.00000 381 LEU D N 1
ATOM 12762 C CA . LEU D 2 381 ? 162.58162 151.01606 178.12647 1.000 30.00000 381 LEU D CA 1
ATOM 12763 C C . LEU D 2 381 ? 162.56932 152.52425 178.37292 1.000 30.00000 381 LEU D C 1
ATOM 12764 O O . LEU D 2 381 ? 162.24692 152.98045 179.47267 1.000 30.00000 381 LEU D O 1
ATOM 12769 N N . PRO D 2 382 ? 162.92325 153.31861 177.36553 1.000 30.00000 382 PRO D N 1
ATOM 12770 C CA . PRO D 2 382 ? 162.83348 154.77364 177.50796 1.000 30.00000 382 PRO D CA 1
ATOM 12771 C C . PRO D 2 382 ? 161.38633 155.23619 177.57076 1.000 30.00000 382 PRO D C 1
ATOM 12772 O O . PRO D 2 382 ? 160.45716 154.53089 177.17244 1.000 30.00000 382 PRO D O 1
ATOM 12776 N N . GLU D 2 383 ? 161.20622 156.44748 178.08952 1.000 30.00000 383 GLU D N 1
ATOM 12777 C CA . GLU D 2 383 ? 159.87368 157.00843 178.23850 1.000 30.00000 383 GLU D CA 1
ATOM 12778 C C . GLU D 2 383 ? 159.24081 157.26664 176.87438 1.000 30.00000 383 GLU D C 1
ATOM 12779 O O . GLU D 2 383 ? 159.92314 157.47275 175.86811 1.000 30.00000 383 GLU D O 1
ATOM 12785 N N . SER D 2 384 ? 157.90673 157.25127 176.85481 1.000 30.00000 384 SER D N 1
ATOM 12786 C CA . SER D 2 384 ? 157.18002 157.37067 175.59542 1.000 30.00000 384 SER D CA 1
ATOM 12787 C C . SER D 2 384 ? 157.36006 158.74421 174.96384 1.000 30.00000 384 SER D C 1
ATOM 12788 O O . SER D 2 384 ? 157.35100 158.86824 173.73423 1.000 30.00000 384 SER D O 1
ATOM 12791 N N . ASN D 2 385 ? 157.52666 159.78528 175.78007 1.000 30.00000 385 ASN D N 1
ATOM 12792 C CA . ASN D 2 385 ? 157.61410 161.14382 175.24978 1.000 30.00000 385 ASN D CA 1
ATOM 12793 C C . ASN D 2 385 ? 159.02380 161.48629 174.78502 1.000 30.00000 385 ASN D C 1
ATOM 12794 O O . ASN D 2 385 ? 159.32998 162.65339 174.52539 1.000 30.00000 385 ASN D O 1
ATOM 12799 N N . THR D 2 386 ? 159.89994 160.48659 174.68078 1.000 30.00000 386 THR D N 1
ATOM 12800 C CA . THR D 2 386 ? 161.22113 160.70119 174.10274 1.000 30.00000 386 THR D CA 1
ATOM 12801 C C . THR D 2 386 ? 161.33573 160.12301 172.70085 1.000 30.00000 386 THR D C 1
ATOM 12802 O O . THR D 2 386 ? 162.15911 160.59554 171.90978 1.000 30.00000 386 THR D O 1
ATOM 12806 N N . VAL D 2 387 ? 160.53250 159.11845 172.36846 1.000 63.66000 387 VAL D N 1
ATOM 12807 C CA . VAL D 2 387 ? 160.54868 158.49356 171.05251 1.000 63.66000 387 VAL D CA 1
ATOM 12808 C C . VAL D 2 387 ? 159.36032 159.01317 170.25964 1.000 63.66000 387 VAL D C 1
ATOM 12809 O O . VAL D 2 387 ? 158.22513 158.99874 170.74837 1.000 63.66000 387 VAL D O 1
ATOM 12813 N N . ALA D 2 388 ? 159.61817 159.47222 169.04061 1.000 56.44000 388 ALA D N 1
ATOM 12814 C CA . ALA D 2 388 ? 158.58946 160.03034 168.17565 1.000 56.44000 388 ALA D CA 1
ATOM 12815 C C . ALA D 2 388 ? 158.20356 159.00293 167.12241 1.000 56.44000 388 ALA D C 1
ATOM 12816 O O . ALA D 2 388 ? 159.06601 158.50139 166.39532 1.000 56.44000 388 ALA D O 1
ATOM 12818 N N . VAL D 2 389 ? 156.91195 158.69934 167.03632 1.000 53.81000 389 VAL D N 1
ATOM 12819 C CA . VAL D 2 389 ? 156.38202 157.74166 166.07350 1.000 53.81000 389 VAL D CA 1
ATOM 12820 C C . VAL D 2 389 ? 155.56825 158.50162 165.03693 1.000 53.81000 389 VAL D C 1
ATOM 12821 O O . VAL D 2 389 ? 154.70599 159.31503 165.38720 1.000 53.81000 389 VAL D O 1
ATOM 12825 N N . ALA D 2 390 ? 155.85080 158.24766 163.76572 1.000 52.46000 390 ALA D N 1
ATOM 12826 C CA . ALA D 2 390 ? 155.14618 158.91156 162.68442 1.000 52.46000 390 ALA D CA 1
ATOM 12827 C C . ALA D 2 390 ? 153.86074 158.16552 162.34350 1.000 52.46000 390 ALA D C 1
ATOM 12828 O O . ALA D 2 390 ? 153.64942 157.01767 162.73863 1.000 52.46000 390 ALA D O 1
ATOM 12830 N N . PHE D 2 391 ? 152.99114 158.84008 161.60700 1.000 53.72000 391 PHE D N 1
ATOM 12831 C CA . PHE D 2 391 ? 151.79268 158.19513 161.08827 1.000 53.72000 391 PHE D CA 1
ATOM 12832 C C . PHE D 2 391 ? 152.14461 157.44252 159.80970 1.000 53.72000 391 PHE D C 1
ATOM 12833 O O . PHE D 2 391 ? 152.65502 158.05027 158.86465 1.000 53.72000 391 PHE D O 1
ATOM 12841 N N . PRO D 2 392 ? 151.89821 156.13037 159.74807 1.000 53.76000 392 PRO D N 1
ATOM 12842 C CA . PRO D 2 392 ? 152.48968 155.32158 158.66570 1.000 53.76000 392 PRO D CA 1
ATOM 12843 C C . PRO D 2 392 ? 152.12366 155.77706 157.26383 1.000 53.76000 392 PRO D C 1
ATOM 12844 O O . PRO D 2 392 ? 152.98348 155.76947 156.36934 1.000 53.76000 392 PRO D O 1
ATOM 12848 N N . ILE D 2 393 ? 150.87387 156.18476 157.04334 1.000 53.44000 393 ILE D N 1
ATOM 12849 C CA . ILE D 2 393 ? 150.46428 156.56235 155.69629 1.000 53.44000 393 ILE D CA 1
ATOM 12850 C C . ILE D 2 393 ? 151.18066 157.83353 155.25860 1.000 53.44000 393 ILE D C 1
ATOM 12851 O O . ILE D 2 393 ? 151.55952 157.97277 154.09190 1.000 53.44000 393 ILE D O 1
ATOM 12856 N N . ASN D 2 394 ? 151.40299 158.76839 156.18620 1.000 53.88000 394 ASN D N 1
ATOM 12857 C CA . ASN D 2 394 ? 152.13552 159.98447 155.84594 1.000 53.88000 394 ASN D CA 1
ATOM 12858 C C . ASN D 2 394 ? 153.57556 159.67536 155.45560 1.000 53.88000 394 ASN D C 1
ATOM 12859 O O . ASN D 2 394 ? 154.09815 160.24162 154.48855 1.000 53.88000 394 ASN D O 1
ATOM 12864 N N . LYS D 2 395 ? 154.23257 158.78381 156.19983 1.000 53.00000 395 LYS D N 1
ATOM 12865 C CA . LYS D 2 395 ? 155.60702 158.41229 155.88098 1.000 53.00000 395 LYS D CA 1
ATOM 12866 C C . LYS D 2 395 ? 155.69347 157.73990 154.51695 1.000 53.00000 395 LYS D C 1
ATOM 12867 O O . LYS D 2 395 ? 156.56549 158.07451 153.69839 1.000 53.00000 395 LYS D O 1
ATOM 12873 N N . LEU D 2 396 ? 154.78463 156.79818 154.24881 1.000 51.39000 396 LEU D N 1
ATOM 12874 C CA . LEU D 2 396 ? 154.76825 156.14646 152.94448 1.000 51.39000 396 LEU D CA 1
ATOM 12875 C C . LEU D 2 396 ? 154.51101 157.15293 151.83236 1.000 51.39000 396 LEU D C 1
ATOM 12876 O O . LEU D 2 396 ? 155.14958 157.09687 150.77555 1.000 51.39000 396 LEU D O 1
ATOM 12881 N N . CYS D 2 397 ? 153.58311 158.08631 152.05438 1.000 52.23000 397 CYS D N 1
ATOM 12882 C CA . CYS D 2 397 ? 153.27193 159.08188 151.03722 1.000 52.23000 397 CYS D CA 1
ATOM 12883 C C . CYS D 2 397 ? 154.46277 159.98683 150.76085 1.000 52.23000 397 CYS D C 1
ATOM 12884 O O . CYS D 2 397 ? 154.72540 160.32873 149.60686 1.000 52.23000 397 CYS D O 1
ATOM 12887 N N . ASP D 2 398 ? 155.19275 160.38919 151.80126 1.000 54.18000 398 ASP D N 1
ATOM 12888 C CA . ASP D 2 398 ? 156.36335 161.23780 151.59519 1.000 54.18000 398 ASP D CA 1
ATOM 12889 C C . ASP D 2 398 ? 157.43532 160.50713 150.79361 1.000 54.18000 398 ASP D C 1
ATOM 12890 O O . ASP D 2 398 ? 157.98737 161.04743 149.81908 1.000 54.18000 398 ASP D O 1
ATOM 12895 N N . ASN D 2 399 ? 157.73607 159.26522 151.18503 1.000 49.82000 399 ASN D N 1
ATOM 12896 C CA . ASN D 2 399 ? 158.74842 158.50553 150.45967 1.000 49.82000 399 ASN D CA 1
ATOM 12897 C C . ASN D 2 399 ? 158.33160 158.27149 149.01385 1.000 49.82000 399 ASN D C 1
ATOM 12898 O O . ASN D 2 399 ? 159.16586 158.33725 148.10509 1.000 49.82000 399 ASN D O 1
ATOM 12903 N N . LEU D 2 400 ? 157.04646 158.00338 148.77858 1.000 46.67000 400 LEU D N 1
ATOM 12904 C CA . LEU D 2 400 ? 156.57582 157.79116 147.41533 1.000 46.67000 400 LEU D CA 1
ATOM 12905 C C . LEU D 2 400 ? 156.60542 159.08435 146.61164 1.000 46.67000 400 LEU D C 1
ATOM 12906 O O . LEU D 2 400 ? 156.90082 159.06976 145.41251 1.000 46.67000 400 LEU D O 1
ATOM 12911 N N . ARG D 2 401 ? 156.30127 160.21147 147.25513 1.000 47.84000 401 ARG D N 1
ATOM 12912 C CA . ARG D 2 401 ? 156.27306 161.49024 146.55942 1.000 47.84000 401 ARG D CA 1
ATOM 12913 C C . ARG D 2 401 ? 157.66299 161.90649 146.11069 1.000 47.84000 401 ARG D C 1
ATOM 12914 O O . ARG D 2 401 ? 157.81471 162.52557 145.04983 1.000 47.84000 401 ARG D O 1
ATOM 12922 N N . ILE D 2 402 ? 158.68896 161.57008 146.89555 1.000 47.41000 402 ILE D N 1
ATOM 12923 C CA . ILE D 2 402 ? 160.05529 161.83857 146.44723 1.000 47.41000 402 ILE D CA 1
ATOM 12924 C C . ILE D 2 402 ? 160.33745 161.11967 145.13048 1.000 47.41000 402 ILE D C 1
ATOM 12925 O O . ILE D 2 402 ? 160.88429 161.70615 144.18683 1.000 47.41000 402 ILE D O 1
ATOM 12930 N N . GLU D 2 403 ? 159.94771 159.84682 145.03468 1.000 47.18000 403 GLU D N 1
ATOM 12931 C CA . GLU D 2 403 ? 160.16943 159.09540 143.80323 1.000 47.18000 403 GLU D CA 1
ATOM 12932 C C . GLU D 2 403 ? 159.30753 159.61311 142.65948 1.000 47.18000 403 GLU D C 1
ATOM 12933 O O . GLU D 2 403 ? 159.74262 159.59996 141.50217 1.000 47.18000 403 GLU D O 1
ATOM 12939 N N . ILE D 2 404 ? 158.08515 160.05771 142.95729 1.000 45.09000 404 ILE D N 1
ATOM 12940 C CA . ILE D 2 404 ? 157.23208 160.62796 141.91727 1.000 45.09000 404 ILE D CA 1
ATOM 12941 C C . ILE D 2 404 ? 157.88106 161.87173 141.33071 1.000 45.09000 404 ILE D C 1
ATOM 12942 O O . ILE D 2 404 ? 157.88622 162.07284 140.11048 1.000 45.09000 404 ILE D O 1
ATOM 12947 N N . ALA D 2 405 ? 158.43387 162.72888 142.19154 1.000 43.02000 405 ALA D N 1
ATOM 12948 C CA . ALA D 2 405 ? 159.17855 163.88393 141.70356 1.000 43.02000 405 ALA D CA 1
ATOM 12949 C C . ALA D 2 405 ? 160.38351 163.44927 140.88448 1.000 43.02000 405 ALA D C 1
ATOM 12950 O O . ALA D 2 405 ? 160.67837 164.03837 139.83901 1.000 43.02000 405 ALA D O 1
ATOM 12952 N N . ALA D 2 406 ? 161.09284 162.41611 141.34513 1.000 43.49000 406 ALA D N 1
ATOM 12953 C CA . ALA D 2 406 ? 162.24068 161.91740 140.59554 1.000 43.49000 406 ALA D CA 1
ATOM 12954 C C . ALA D 2 406 ? 161.84112 161.42810 139.21032 1.000 43.49000 406 ALA D C 1
ATOM 12955 O O . ALA D 2 406 ? 162.64458 161.49505 138.27506 1.000 43.49000 406 ALA D O 1
ATOM 12957 N N . ALA D 2 407 ? 160.60992 160.93834 139.05552 1.000 43.60000 407 ALA D N 1
ATOM 12958 C CA . ALA D 2 407 ? 160.16398 160.45212 137.75495 1.000 43.60000 407 ALA D CA 1
ATOM 12959 C C . ALA D 2 407 ? 159.89244 161.57854 136.76628 1.000 43.60000 407 ALA D C 1
ATOM 12960 O O . ALA D 2 407 ? 159.87575 161.32935 135.55711 1.000 43.60000 407 ALA D O 1
ATOM 12962 N N . GLY D 2 408 ? 159.66938 162.80081 137.24353 1.000 44.41000 408 GLY D N 1
ATOM 12963 C CA . GLY D 2 408 ? 159.46826 163.92975 136.35438 1.000 44.41000 408 GLY D CA 1
ATOM 12964 C C . GLY D 2 408 ? 158.05179 164.46557 136.32217 1.000 44.41000 408 GLY D C 1
ATOM 12965 O O . GLY D 2 408 ? 157.60436 164.98237 135.29547 1.000 44.41000 408 GLY D O 1
ATOM 12966 N N . TRP D 2 409 ? 157.34014 164.35827 137.43982 1.000 44.37000 409 TRP D N 1
ATOM 12967 C CA . TRP D 2 409 ? 155.95498 164.79572 137.54855 1.000 44.37000 409 TRP D CA 1
ATOM 12968 C C . TRP D 2 409 ? 155.86001 165.93695 138.55263 1.000 44.37000 409 TRP D C 1
ATOM 12969 O O . TRP D 2 409 ? 156.44413 165.86376 139.63794 1.000 44.37000 409 TRP D O 1
ATOM 12980 N N . THR D 2 410 ? 155.12137 166.98290 138.19048 1.000 45.28000 410 THR D N 1
ATOM 12981 C CA . THR D 2 410 ? 154.99512 168.17655 139.01640 1.000 45.28000 410 THR D CA 1
ATOM 12982 C C . THR D 2 410 ? 153.80745 168.05092 139.96238 1.000 45.28000 410 THR D C 1
ATOM 12983 O O . THR D 2 410 ? 152.75689 167.52454 139.59020 1.000 45.28000 410 THR D O 1
ATOM 12987 N N . GLU D 2 411 ? 153.97869 168.53672 141.18776 1.000 43.72000 411 GLU D N 1
ATOM 12988 C CA . GLU D 2 411 ? 152.92840 168.46895 142.19276 1.000 43.72000 411 GLU D CA 1
ATOM 12989 C C . GLU D 2 411 ? 152.03275 169.70029 142.12910 1.000 43.72000 411 GLU D C 1
ATOM 12990 O O . GLU D 2 411 ? 152.48661 170.80774 141.83502 1.000 43.72000 411 GLU D O 1
ATOM 12996 N N . ALA D 2 412 ? 150.74744 169.49397 142.40997 1.000 45.82000 412 ALA D N 1
ATOM 12997 C CA . ALA D 2 412 ? 149.75096 170.55587 142.42223 1.000 45.82000 412 ALA D CA 1
ATOM 12998 C C . ALA D 2 412 ? 148.98366 170.51055 143.73894 1.000 45.82000 412 ALA D C 1
ATOM 12999 O O . ALA D 2 412 ? 149.24813 169.67756 144.60899 1.000 45.82000 412 ALA D O 1
ATOM 13001 N N . LEU D 2 413 ? 148.02334 171.42096 143.88553 1.000 47.10000 413 LEU D N 1
ATOM 13002 C CA . LEU D 2 413 ? 147.22201 171.49791 145.09974 1.000 47.10000 413 LEU D CA 1
ATOM 13003 C C . LEU D 2 413 ? 145.91154 172.19637 144.77072 1.000 47.10000 413 LEU D C 1
ATOM 13004 O O . LEU D 2 413 ? 145.91162 173.21225 144.07188 1.000 47.10000 413 LEU D O 1
ATOM 13009 N N . ASN D 2 414 ? 144.80335 171.65327 145.27249 1.000 50.19000 414 ASN D N 1
ATOM 13010 C CA . ASN D 2 414 ? 143.47215 172.15198 144.95266 1.000 50.19000 414 ASN D CA 1
ATOM 13011 C C . ASN D 2 414 ? 142.63555 172.24787 146.22344 1.000 50.19000 414 ASN D C 1
ATOM 13012 O O . ASN D 2 414 ? 143.08546 171.90535 147.32026 1.000 50.19000 414 ASN D O 1
ATOM 13017 N N . PHE D 2 415 ? 141.40233 172.72202 146.06471 1.000 54.18000 415 PHE D N 1
ATOM 13018 C CA . PHE D 2 415 ? 140.47153 172.87130 147.17321 1.000 54.18000 415 PHE D CA 1
ATOM 13019 C C . PHE D 2 415 ? 139.71081 171.57518 147.41852 1.000 54.18000 415 PHE D C 1
ATOM 13020 O O . PHE D 2 415 ? 139.49930 170.77217 146.50676 1.000 54.18000 415 PHE D O 1
ATOM 13028 N N . ALA D 2 416 ? 139.29281 171.38206 148.67019 1.000 56.73000 416 ALA D N 1
ATOM 13029 C CA . ALA D 2 416 ? 138.51078 170.20311 149.02257 1.000 56.73000 416 ALA D CA 1
ATOM 13030 C C . ALA D 2 416 ? 137.05412 170.31970 148.58979 1.000 56.73000 416 ALA D C 1
ATOM 13031 O O . ALA D 2 416 ? 136.41867 169.30106 148.30050 1.000 56.73000 416 ALA D O 1
ATOM 13033 N N . LEU D 2 417 ? 136.50820 171.53107 148.54317 1.000 56.38000 417 LEU D N 1
ATOM 13034 C CA . LEU D 2 417 ? 135.10231 171.73078 148.22426 1.000 56.38000 417 LEU D CA 1
ATOM 13035 C C . LEU D 2 417 ? 134.92668 172.07934 146.75280 1.000 56.38000 417 LEU D C 1
ATOM 13036 O O . LEU D 2 417 ? 135.76462 172.75840 146.15481 1.000 56.38000 417 LEU D O 1
ATOM 13041 N N . CYS D 2 418 ? 133.82457 171.61147 146.17442 1.000 57.70000 418 CYS D N 1
ATOM 13042 C CA . CYS D 2 418 ? 133.51642 171.86745 144.77341 1.000 57.70000 418 CYS D CA 1
ATOM 13043 C C . CYS D 2 418 ? 132.00068 171.87165 144.60418 1.000 57.70000 418 CYS D C 1
ATOM 13044 O O . CYS D 2 418 ? 131.24945 171.76379 145.57740 1.000 57.70000 418 CYS D O 1
ATOM 13047 N N . SER D 2 419 ? 131.54937 172.00103 143.36203 1.000 61.47000 419 SER D N 1
ATOM 13048 C CA . SER D 2 419 ? 130.13055 172.05178 143.04743 1.000 61.47000 419 SER D CA 1
ATOM 13049 C C . SER D 2 419 ? 129.63791 170.69261 142.56320 1.000 61.47000 419 SER D C 1
ATOM 13050 O O . SER D 2 419 ? 130.41851 169.79889 142.23204 1.000 61.47000 419 SER D O 1
ATOM 13053 N N . ARG D 2 420 ? 128.31085 170.54859 142.52412 1.000 61.84000 420 ARG D N 1
ATOM 13054 C CA . ARG D 2 420 ? 127.71329 169.29083 142.08755 1.000 61.84000 420 ARG D CA 1
ATOM 13055 C C . ARG D 2 420 ? 128.03106 169.00385 140.62794 1.000 61.84000 420 ARG D C 1
ATOM 13056 O O . ARG D 2 420 ? 128.23905 167.84670 140.24752 1.000 61.84000 420 ARG D O 1
ATOM 13064 N N . ASP D 2 421 ? 128.06047 170.04380 139.79511 1.000 60.70000 421 ASP D N 1
ATOM 13065 C CA . ASP D 2 421 ? 128.25281 169.84731 138.36367 1.000 60.70000 421 ASP D CA 1
ATOM 13066 C C . ASP D 2 421 ? 129.62814 169.27325 138.04754 1.000 60.70000 421 ASP D C 1
ATOM 13067 O O . ASP D 2 421 ? 129.77915 168.53655 137.06724 1.000 60.70000 421 ASP D O 1
ATOM 13072 N N . ASP D 2 422 ? 130.63728 169.59583 138.85843 1.000 58.84000 422 ASP D N 1
ATOM 13073 C CA . ASP D 2 422 ? 131.99519 169.15144 138.56188 1.000 58.84000 422 ASP D CA 1
ATOM 13074 C C . ASP D 2 422 ? 132.14807 167.64536 138.73425 1.000 58.84000 422 ASP D C 1
ATOM 13075 O O . ASP D 2 422 ? 132.76952 166.98045 137.89821 1.000 58.84000 422 ASP D O 1
ATOM 13080 N N . ILE D 2 423 ? 131.59158 167.08544 139.81115 1.000 55.81000 423 ILE D N 1
ATOM 13081 C CA . ILE D 2 423 ? 131.80989 165.67683 140.13249 1.000 55.81000 423 ILE D CA 1
ATOM 13082 C C . ILE D 2 423 ? 130.72164 164.76035 139.59418 1.000 55.81000 423 ILE D C 1
ATOM 13083 O O . ILE D 2 423 ? 130.87956 163.53103 139.66177 1.000 55.81000 423 ILE D O 1
ATOM 13088 N N . SER D 2 424 ? 129.62554 165.30432 139.07335 1.000 57.49000 424 SER D N 1
ATOM 13089 C CA . SER D 2 424 ? 128.51796 164.49108 138.59241 1.000 57.49000 424 SER D CA 1
ATOM 13090 C C . SER D 2 424 ? 128.28507 164.62146 137.09642 1.000 57.49000 424 SER D C 1
ATOM 13091 O O . SER D 2 424 ? 128.30815 163.61868 136.37885 1.000 57.49000 424 SER D O 1
ATOM 13094 N N . THR D 2 425 ? 128.06393 165.83672 136.60201 1.000 57.53000 425 THR D N 1
ATOM 13095 C CA . THR D 2 425 ? 127.69306 166.02166 135.20525 1.000 57.53000 425 THR D CA 1
ATOM 13096 C C . THR D 2 425 ? 128.90247 166.10395 134.28388 1.000 57.53000 425 THR D C 1
ATOM 13097 O O . THR D 2 425 ? 128.89571 165.50576 133.20319 1.000 57.53000 425 THR D O 1
ATOM 13101 N N . LYS D 2 426 ? 129.94343 166.83482 134.68633 1.000 54.23000 42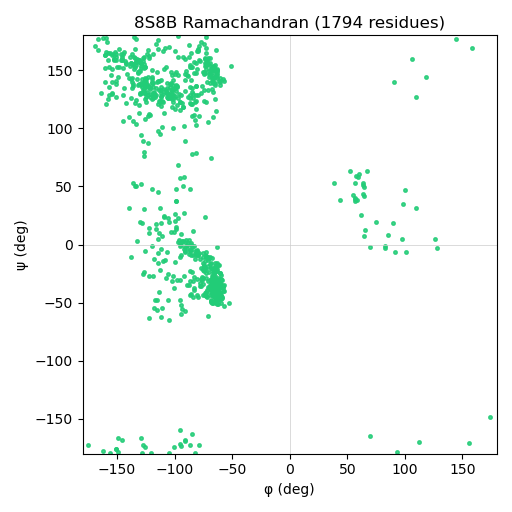6 LYS D N 1
ATOM 13102 C CA . LYS D 2 426 ? 131.12410 166.95789 133.83904 1.000 54.23000 426 LYS D CA 1
ATOM 13103 C C . LYS D 2 426 ? 131.86664 165.63481 133.70911 1.000 54.23000 426 LYS D C 1
ATOM 13104 O O . LYS D 2 426 ? 132.53638 165.40025 132.69789 1.000 54.23000 426 LYS D O 1
ATOM 13110 N N . LEU D 2 427 ? 131.76069 164.76351 134.70869 1.000 52.27000 427 LEU D N 1
ATOM 13111 C CA . LEU D 2 427 ? 132.39441 163.45308 134.67390 1.000 52.27000 427 LEU D CA 1
ATOM 13112 C C . LEU D 2 427 ? 131.49753 162.37724 134.07830 1.000 52.27000 427 LEU D C 1
ATOM 13113 O O . LEU D 2 427 ? 131.88787 161.20649 134.06848 1.000 52.27000 427 LEU D O 1
ATOM 13118 N N . ARG D 2 428 ? 130.31153 162.74467 133.59243 1.000 52.14000 428 ARG D N 1
ATOM 13119 C CA . ARG D 2 428 ? 129.37422 161.80324 132.97920 1.000 52.14000 428 ARG D CA 1
ATOM 13120 C C . ARG D 2 428 ? 128.98811 160.68644 133.94559 1.000 52.14000 428 ARG D C 1
ATOM 13121 O O . ARG D 2 428 ? 128.82495 159.53075 133.55442 1.000 52.14000 428 ARG D O 1
ATOM 13129 N N . LEU D 2 429 ? 128.82532 161.03594 135.22093 1.000 56.51000 429 LEU D N 1
ATOM 13130 C CA . LEU D 2 429 ? 128.41607 160.09390 136.26152 1.000 56.51000 429 LEU D CA 1
ATOM 13131 C C . LEU D 2 429 ? 127.14777 160.62576 136.91390 1.000 56.51000 429 LEU D C 1
ATOM 13132 O O . LEU D 2 429 ? 127.21124 161.34710 137.92179 1.000 56.51000 429 LEU D O 1
ATOM 13137 N N . PRO D 2 430 ? 125.97383 160.30430 136.36712 1.000 61.83000 430 PRO D N 1
ATOM 13138 C CA . PRO D 2 430 ? 124.72601 160.82122 136.95227 1.000 61.83000 430 PRO D CA 1
ATOM 13139 C C . PRO D 2 430 ? 124.47384 160.35695 138.37657 1.000 61.83000 430 PRO D C 1
ATOM 13140 O O . PRO D 2 430 ? 123.85355 161.09164 139.15508 1.000 61.83000 430 PRO D O 1
ATOM 13144 N N . ASP D 2 431 ? 124.93091 159.16326 138.74406 1.000 65.10000 431 ASP D N 1
ATOM 13145 C CA . ASP D 2 431 ? 124.66027 158.59486 140.05693 1.000 65.10000 431 ASP D CA 1
ATOM 13146 C C . ASP D 2 431 ? 125.70923 158.97385 141.09521 1.000 65.10000 431 ASP D C 1
ATOM 13147 O O . ASP D 2 431 ? 125.56045 158.61556 142.26866 1.000 65.10000 431 ASP D O 1
ATOM 13152 N N . ALA D 2 432 ? 126.75301 159.70383 140.69580 1.000 61.57000 432 ALA D N 1
ATOM 13153 C CA . ALA D 2 432 ? 127.83787 160.02452 141.61604 1.000 61.57000 432 ALA D CA 1
ATOM 13154 C C . ALA D 2 432 ? 127.35866 160.82260 142.81945 1.000 61.57000 432 ALA D C 1
ATOM 13155 O O . ALA D 2 432 ? 128.00269 160.78653 143.87276 1.000 61.57000 432 ALA D O 1
ATOM 13157 N N . LEU D 2 433 ? 126.24023 161.53682 142.69186 1.000 60.34000 433 LEU D N 1
ATOM 13158 C CA . LEU D 2 433 ? 125.72825 162.31688 143.80998 1.000 60.34000 433 LEU D CA 1
ATOM 13159 C C . LEU D 2 433 ? 125.20659 161.44219 144.94033 1.000 60.34000 433 LEU D C 1
ATOM 13160 O O . LEU D 2 433 ? 125.03985 161.93661 146.05949 1.000 60.34000 433 LEU D O 1
ATOM 13165 N N . SER D 2 434 ? 124.94629 160.15970 144.68072 1.000 62.75000 434 SER D N 1
ATOM 13166 C CA . SER D 2 434 ? 124.43625 159.28646 145.73024 1.000 62.75000 434 SER D CA 1
ATOM 13167 C C . SER D 2 434 ? 125.49428 158.91886 146.76052 1.000 62.75000 434 SER D C 1
ATOM 13168 O O . SER D 2 434 ? 125.14588 158.35967 147.80497 1.000 62.75000 434 SER D O 1
ATOM 13171 N N . LYS D 2 435 ? 126.76598 159.21751 146.49905 1.000 61.91000 435 LYS D N 1
ATOM 13172 C CA . LYS D 2 435 ? 127.85136 158.85255 147.39535 1.000 61.91000 435 LYS D CA 1
ATOM 13173 C C . LYS D 2 435 ? 128.55596 160.04998 148.01301 1.000 61.91000 435 LYS D C 1
ATOM 13174 O O . LYS D 2 435 ? 129.40153 159.86060 148.89337 1.000 61.91000 435 LYS D O 1
ATOM 13180 N N . ALA D 2 436 ? 128.23388 161.26497 147.58576 1.000 58.56000 436 ALA D N 1
ATOM 13181 C CA . ALA D 2 436 ? 128.93653 162.45319 148.03777 1.000 58.56000 436 ALA D CA 1
ATOM 13182 C C . ALA D 2 436 ? 128.31332 163.00619 149.31581 1.000 58.56000 436 ALA D C 1
ATOM 13183 O O . ALA D 2 436 ? 127.25435 162.56857 149.76703 1.000 58.56000 436 ALA D O 1
ATOM 13185 N N . VAL D 2 437 ? 128.99518 163.98781 149.89957 1.000 55.95000 437 VAL D N 1
ATOM 13186 C CA . VAL D 2 437 ? 128.54188 164.68437 151.09762 1.000 55.95000 437 VAL D CA 1
ATOM 13187 C C . VAL D 2 437 ? 128.08378 166.07655 150.68825 1.000 55.95000 437 VAL D C 1
ATOM 13188 O O . VAL D 2 437 ? 128.80170 166.78557 149.97358 1.000 55.95000 437 VAL D O 1
ATOM 13192 N N . HIS D 2 438 ? 126.88870 166.46149 151.12572 1.000 57.43000 438 HIS D N 1
ATOM 13193 C CA . HIS D 2 438 ? 126.29020 167.73169 150.74560 1.000 57.43000 438 HIS D CA 1
ATOM 13194 C C . HIS D 2 438 ? 126.42398 168.75517 151.86612 1.000 57.43000 438 HIS D C 1
ATOM 13195 O O . HIS D 2 438 ? 126.37728 168.41825 153.05092 1.000 57.43000 438 HIS D O 1
ATOM 13202 N N . ILE D 2 439 ? 126.58896 170.01628 151.47420 1.000 60.71000 439 ILE D N 1
ATOM 13203 C CA . ILE D 2 439 ? 126.77964 171.12585 152.40168 1.000 60.71000 439 ILE D CA 1
ATOM 13204 C C . ILE D 2 439 ? 125.50146 171.95105 152.43599 1.000 60.71000 439 ILE D C 1
ATOM 13205 O O . ILE D 2 439 ? 124.92870 172.26585 151.38627 1.000 60.71000 439 ILE D O 1
ATOM 13210 N N . GLY D 2 440 ? 125.06083 172.30498 153.64280 1.000 63.26000 440 GLY D N 1
ATOM 13211 C CA . GLY D 2 440 ? 123.75004 172.90684 153.80571 1.000 63.26000 440 GLY D CA 1
ATOM 13212 C C . GLY D 2 440 ? 123.68737 174.38275 153.46490 1.000 63.26000 440 GLY D C 1
ATOM 13213 O O . GLY D 2 440 ? 122.76580 174.82294 152.77270 1.000 63.26000 440 GLY D O 1
ATOM 13214 N N . ASN D 2 441 ? 124.65429 175.16773 153.93769 1.000 64.28000 441 ASN D N 1
ATOM 13215 C CA . ASN D 2 441 ? 124.59986 176.62681 153.83634 1.000 64.28000 441 ASN D CA 1
ATOM 13216 C C . ASN D 2 441 ? 125.86277 177.17486 153.18502 1.000 64.28000 441 ASN D C 1
ATOM 13217 O O . ASN D 2 441 ? 126.73148 177.74121 153.86125 1.000 64.28000 441 ASN D O 1
ATOM 13222 N N . PRO D 2 442 ? 125.99119 177.04379 151.86910 1.000 66.85000 442 PRO D N 1
ATOM 13223 C CA . PRO D 2 442 ? 127.10744 177.68428 151.17392 1.000 66.85000 442 PRO D CA 1
ATOM 13224 C C . PRO D 2 442 ? 126.81072 179.14386 150.87468 1.000 66.85000 442 PRO D C 1
ATOM 13225 O O . PRO D 2 442 ? 125.66757 179.54175 150.64370 1.000 66.85000 442 PRO D O 1
ATOM 13229 N N . LYS D 2 443 ? 127.86870 179.94922 150.88713 1.000 73.76000 443 LYS D N 1
ATOM 13230 C CA . LYS D 2 443 ? 127.76005 181.36111 150.54822 1.000 73.76000 443 LYS D CA 1
ATOM 13231 C C . LYS D 2 443 ? 127.98449 181.63297 149.06811 1.000 73.76000 443 LYS D C 1
ATOM 13232 O O . LYS D 2 443 ? 127.87701 182.78712 148.64264 1.000 73.76000 443 LYS D O 1
ATOM 13238 N N . THR D 2 444 ? 128.28379 180.60497 148.27910 1.000 73.71000 444 THR D N 1
ATOM 13239 C CA . THR D 2 444 ? 128.50252 180.75812 146.84939 1.000 73.71000 444 THR D CA 1
ATOM 13240 C C . THR D 2 444 ? 128.11116 179.46188 146.15874 1.000 73.71000 444 THR D C 1
ATOM 13241 O O . THR D 2 444 ? 127.97023 178.41458 146.79332 1.000 73.71000 444 THR D O 1
ATOM 13245 N N . LEU D 2 445 ? 127.93676 179.53986 144.84351 1.000 75.28000 445 LEU D N 1
ATOM 13246 C CA . LEU D 2 445 ? 127.60238 178.35643 144.05334 1.000 75.28000 445 LEU D CA 1
ATOM 13247 C C . LEU D 2 445 ? 128.86365 177.60881 143.63532 1.000 75.28000 445 LEU D C 1
ATOM 13248 O O . LEU D 2 445 ? 129.04582 177.23334 142.47861 1.000 75.28000 445 LEU D O 1
ATOM 13253 N N . GLU D 2 446 ? 129.75310 177.39283 144.60298 1.000 72.57000 446 GLU D N 1
ATOM 13254 C CA . GLU D 2 446 ? 130.97574 176.63869 144.37415 1.000 72.57000 446 GLU D CA 1
ATOM 13255 C C . GLU D 2 446 ? 131.31458 175.67924 145.50191 1.000 72.57000 446 GLU D C 1
ATOM 13256 O O . GLU D 2 446 ? 132.20940 174.84859 145.32437 1.000 72.57000 446 GLU D O 1
ATOM 13262 N N . PHE D 2 447 ? 130.64322 175.76034 146.64581 1.000 64.04000 447 PHE D N 1
ATOM 13263 C CA . PHE D 2 447 ? 130.95177 174.94996 147.81627 1.000 64.04000 447 PHE D CA 1
ATOM 13264 C C . PHE D 2 447 ? 129.75087 174.09822 148.20241 1.000 64.04000 447 PHE D C 1
ATOM 13265 O O . PHE D 2 447 ? 129.35221 174.03273 149.36606 1.000 64.04000 447 PHE D O 1
ATOM 13273 N N . GLN D 2 448 ? 129.15272 173.43449 147.21325 1.000 62.99000 448 GLN D N 1
ATOM 13274 C CA . GLN D 2 448 ? 127.94664 172.65442 147.46130 1.000 62.99000 448 GLN D CA 1
ATOM 13275 C C . GLN D 2 448 ? 128.25847 171.28630 148.05771 1.000 62.99000 448 GLN D C 1
ATOM 13276 O O . GLN D 2 448 ? 127.57814 170.84792 148.99113 1.000 62.99000 448 GLN D O 1
ATOM 13282 N N . VAL D 2 449 ? 129.27295 170.59364 147.53464 1.000 58.17000 449 VAL D N 1
ATOM 13283 C CA . VAL D 2 449 ? 129.60572 169.24242 147.96885 1.000 58.17000 449 VAL D CA 1
ATOM 13284 C C . VAL D 2 449 ? 131.11073 169.11934 148.16048 1.000 58.17000 449 VAL D C 1
ATOM 13285 O O . VAL D 2 449 ? 131.89533 169.91886 147.64775 1.000 58.17000 449 VAL D O 1
ATOM 13289 N N . ALA D 2 450 ? 131.50624 168.09756 148.91432 1.000 54.57000 450 ALA D N 1
ATOM 13290 C CA . ALA D 2 450 ? 132.91097 167.74902 149.06172 1.000 54.57000 450 ALA D CA 1
ATOM 13291 C C . ALA D 2 450 ? 133.32959 166.78825 147.95599 1.000 54.57000 450 ALA D C 1
ATOM 13292 O O . ALA D 2 450 ? 132.55381 165.93206 147.52483 1.000 54.57000 450 ALA D O 1
ATOM 13294 N N . ARG D 2 451 ? 134.56996 166.93675 147.49910 1.000 52.31000 451 ARG D N 1
ATOM 13295 C CA . ARG D 2 451 ? 135.02318 166.20533 146.32372 1.000 52.31000 451 ARG D CA 1
ATOM 13296 C C . ARG D 2 451 ? 135.08837 164.70787 146.59413 1.000 52.31000 451 ARG D C 1
ATOM 13297 O O . ARG D 2 451 ? 135.43388 164.26875 147.69383 1.000 52.31000 451 ARG D O 1
ATOM 13305 N N . THR D 2 452 ? 134.73647 163.92120 145.57605 1.000 54.51000 452 THR D N 1
ATOM 13306 C CA . THR D 2 452 ? 134.87774 162.47482 145.62474 1.000 54.51000 452 THR D CA 1
ATOM 13307 C C . THR D 2 452 ? 135.97278 161.94656 144.71269 1.000 54.51000 452 THR D C 1
ATOM 13308 O O . THR D 2 452 ? 136.36756 160.78704 144.86015 1.000 54.51000 452 THR D O 1
ATOM 13312 N N . SER D 2 453 ? 136.46624 162.75887 143.78136 1.000 51.22000 453 SER D N 1
ATOM 13313 C CA . SER D 2 453 ? 137.55945 162.37261 142.90495 1.000 51.22000 453 SER D CA 1
ATOM 13314 C C . SER D 2 453 ? 138.50674 163.55126 142.74595 1.000 51.22000 453 SER D C 1
ATOM 13315 O O . SER D 2 453 ? 138.10530 164.70969 142.87541 1.000 51.22000 453 SER D O 1
ATOM 13318 N N . LEU D 2 454 ? 139.77089 163.24643 142.46849 1.000 48.73000 454 LEU D N 1
ATOM 13319 C CA . LEU D 2 454 ? 140.79404 164.26944 142.30419 1.000 48.73000 454 LEU D CA 1
ATOM 13320 C C . LEU D 2 454 ? 140.96142 164.72197 140.86100 1.000 48.73000 454 LEU D C 1
ATOM 13321 O O . LEU D 2 454 ? 141.74840 165.63613 140.60369 1.000 48.73000 454 LEU D O 1
ATOM 13326 N N . LEU D 2 455 ? 140.25239 164.10454 139.92107 1.000 47.73000 455 LEU D N 1
ATOM 13327 C CA . LEU D 2 455 ? 140.38700 164.47833 138.51403 1.000 47.73000 455 LEU D CA 1
ATOM 13328 C C . LEU D 2 455 ? 139.96185 165.91390 138.21583 1.000 47.73000 455 LEU D C 1
ATOM 13329 O O . LEU D 2 455 ? 140.68429 166.60228 137.47068 1.000 47.73000 455 LEU D O 1
ATOM 13334 N N . PRO D 2 456 ? 138.82089 166.41821 138.70746 1.000 49.15000 456 PRO D N 1
ATOM 13335 C CA . PRO D 2 456 ? 138.43249 167.79372 138.35287 1.000 49.15000 456 PRO D CA 1
ATOM 13336 C C . PRO D 2 456 ? 139.45271 168.84306 138.75094 1.000 49.15000 456 PRO D C 1
ATOM 13337 O O . PRO D 2 456 ? 139.64344 169.81502 138.00977 1.000 49.15000 456 PRO D O 1
ATOM 13341 N N . GLY D 2 457 ? 140.11584 168.68315 139.89638 1.000 47.22000 457 GLY D N 1
ATOM 13342 C CA . GLY D 2 457 ? 141.12474 169.65316 140.28664 1.000 47.22000 457 GLY D CA 1
ATOM 13343 C C . GLY D 2 457 ? 142.27923 169.71230 139.30675 1.000 47.22000 457 GLY D C 1
ATOM 13344 O O . GLY D 2 457 ? 142.70851 170.79545 138.90051 1.000 47.22000 457 GLY D O 1
ATOM 13345 N N . LEU D 2 458 ? 142.78694 168.54781 138.90171 1.000 45.95000 458 LEU D N 1
ATOM 13346 C CA . LEU D 2 458 ? 143.87562 168.51581 137.93371 1.000 45.95000 458 LEU D CA 1
ATOM 13347 C C . LEU D 2 458 ? 143.43445 169.07884 136.59077 1.000 45.95000 458 LEU D C 1
ATOM 13348 O O . LEU D 2 458 ? 144.19779 169.79453 135.93283 1.000 45.95000 458 LEU D O 1
ATOM 13353 N N . LEU D 2 459 ? 142.20716 168.77014 136.16519 1.000 48.39000 459 LEU D N 1
ATOM 13354 C CA . LEU D 2 459 ? 141.73119 169.28881 134.88521 1.000 48.39000 459 LEU D CA 1
ATOM 13355 C C . LEU D 2 459 ? 141.59528 170.80855 134.91124 1.000 48.39000 459 LEU D C 1
ATOM 13356 O O . LEU D 2 459 ? 141.97952 171.48820 133.95166 1.000 48.39000 459 LEU D O 1
ATOM 13361 N N . LYS D 2 460 ? 141.06652 171.36567 136.00345 1.000 50.30000 460 LYS D N 1
ATOM 13362 C CA . LYS D 2 460 ? 140.96428 172.81835 136.10319 1.000 50.30000 460 LYS D CA 1
ATOM 13363 C C . LYS D 2 460 ? 142.33553 173.47772 136.19065 1.000 50.30000 460 LYS D C 1
ATOM 13364 O O . LYS D 2 460 ? 142.54474 174.54803 135.60471 1.000 50.30000 460 LYS D O 1
ATOM 13370 N N . THR D 2 461 ? 143.27926 172.86219 136.90894 1.000 48.54000 461 THR D N 1
ATOM 13371 C CA . THR D 2 461 ? 144.63324 173.40455 136.95762 1.000 48.54000 461 THR D CA 1
ATOM 13372 C C . THR D 2 461 ? 145.27963 173.38706 135.57844 1.000 48.54000 461 THR D C 1
ATOM 13373 O O . THR D 2 461 ? 146.00260 174.31977 135.21267 1.000 48.54000 461 THR D O 1
ATOM 13377 N N . LEU D 2 462 ? 145.03167 172.33398 134.79734 1.000 49.10000 462 LEU D N 1
ATOM 13378 C CA . LEU D 2 462 ? 145.48868 172.32493 133.41160 1.000 49.10000 462 LEU D CA 1
ATOM 13379 C C . LEU D 2 462 ? 144.84169 173.44858 132.61478 1.000 49.10000 462 LEU D C 1
ATOM 13380 O O . LEU D 2 462 ? 145.49321 174.08158 131.77606 1.000 49.10000 462 LEU D O 1
ATOM 13385 N N . ALA D 2 463 ? 143.55278 173.69857 132.85191 1.000 53.03000 463 ALA D N 1
ATOM 13386 C CA . ALA D 2 463 ? 142.86176 174.75993 132.12652 1.000 53.03000 463 ALA D CA 1
ATOM 13387 C C . ALA D 2 463 ? 143.46617 176.12546 132.42740 1.000 53.03000 463 ALA D C 1
ATOM 13388 O O . ALA D 2 463 ? 143.61464 176.95716 131.52512 1.000 53.03000 463 ALA D O 1
ATOM 13390 N N . SER D 2 464 ? 143.81237 176.37987 133.69180 1.000 56.41000 464 SER D N 1
ATOM 13391 C CA . SER D 2 464 ? 144.37895 177.67822 134.05167 1.000 56.41000 464 SER D CA 1
ATOM 13392 C C . SER D 2 464 ? 145.72704 177.91008 133.37841 1.000 56.41000 464 SER D C 1
ATOM 13393 O O . SER D 2 464 ? 145.99237 179.00227 132.86365 1.000 56.41000 464 SER D O 1
ATOM 13396 N N . ASN D 2 465 ? 146.58880 176.89576 133.36760 1.000 55.80000 465 ASN D N 1
ATOM 13397 C CA . ASN D 2 465 ? 147.94820 177.00623 132.84181 1.000 55.80000 465 ASN D CA 1
ATOM 13398 C C . ASN D 2 465 ? 148.04909 176.46473 131.42526 1.000 55.80000 465 ASN D C 1
ATOM 13399 O O . ASN D 2 465 ? 149.04482 175.84031 131.05453 1.000 55.80000 465 ASN D O 1
ATOM 13404 N N . ARG D 2 466 ? 147.01342 176.69306 130.61798 1.000 61.84000 466 ARG D N 1
ATOM 13405 C CA . ARG D 2 466 ? 146.94756 176.10767 129.28410 1.000 61.84000 466 ARG D CA 1
ATOM 13406 C C . ARG D 2 466 ? 148.03780 176.64288 128.36136 1.000 61.84000 466 ARG D C 1
ATOM 13407 O O . ARG D 2 466 ? 148.42278 175.96222 127.40394 1.000 61.84000 466 ARG D O 1
ATOM 13415 N N . ASP D 2 467 ? 148.55558 177.84097 128.63000 1.000 66.13000 467 ASP D N 1
ATOM 13416 C CA . ASP D 2 467 ? 149.51082 178.47145 127.72570 1.000 66.13000 467 ASP D CA 1
ATOM 13417 C C . ASP D 2 467 ? 150.95420 178.04271 127.96018 1.000 66.13000 467 ASP D C 1
ATOM 13418 O O . ASP D 2 467 ? 151.83036 178.45185 127.19140 1.000 66.13000 467 ASP D O 1
ATOM 13423 N N . MET D 2 468 ? 151.22992 177.24557 128.98785 1.000 62.37000 468 MET D N 1
ATOM 13424 C CA . MET D 2 468 ? 152.59400 176.80887 129.23389 1.000 62.37000 468 MET D CA 1
ATOM 13425 C C . MET D 2 468 ? 153.01892 175.77030 128.19501 1.000 62.37000 468 MET D C 1
ATOM 13426 O O . MET D 2 468 ? 152.17571 175.08153 127.61548 1.000 62.37000 468 MET D O 1
ATOM 13431 N N . PRO D 2 469 ? 154.32164 175.65074 127.92877 1.000 59.63000 469 PRO D N 1
ATOM 13432 C CA . PRO D 2 469 ? 154.77924 174.68910 126.91892 1.000 59.63000 469 PRO D CA 1
ATOM 13433 C C . PRO D 2 469 ? 154.48026 173.25189 127.31817 1.000 59.63000 469 PRO D C 1
ATOM 13434 O O . PRO D 2 469 ? 154.53626 172.88070 128.49207 1.000 59.63000 469 PRO D O 1
ATOM 13438 N N . LEU D 2 470 ? 154.16680 172.44189 126.31410 1.000 53.39000 470 LEU D N 1
ATOM 13439 C CA . LEU D 2 470 ? 153.84611 171.03855 126.50191 1.000 53.39000 470 LEU D CA 1
ATOM 13440 C C . LEU D 2 470 ? 155.11923 170.20287 126.58986 1.000 53.39000 470 LEU D C 1
ATOM 13441 O O . LEU D 2 470 ? 156.17344 170.60969 126.09766 1.000 53.39000 470 LEU D O 1
ATOM 13446 N N . PRO D 2 471 ? 155.05054 169.01312 127.20723 1.000 50.43000 471 PRO D N 1
ATOM 13447 C CA . PRO D 2 471 ? 153.90593 168.39512 127.89004 1.000 50.43000 471 PRO D CA 1
ATOM 13448 C C . PRO D 2 471 ? 153.76197 168.83100 129.34046 1.000 50.43000 471 PRO D C 1
ATOM 13449 O O . PRO D 2 471 ? 154.73825 169.17938 129.99370 1.000 50.43000 471 PRO D O 1
ATOM 13453 N N . LEU D 2 472 ? 152.54465 168.80561 129.87045 1.000 50.30000 472 LEU D N 1
ATOM 13454 C CA . LEU D 2 472 ? 152.28080 169.10661 131.27000 1.000 50.30000 472 LEU D CA 1
ATOM 13455 C C . LEU D 2 472 ? 151.98925 167.80036 131.99094 1.000 50.30000 472 LEU D C 1
ATOM 13456 O O . LEU D 2 472 ? 151.10688 167.04368 131.57410 1.000 50.30000 472 LEU D O 1
ATOM 13461 N N . LYS D 2 473 ? 152.72830 167.53748 133.06692 1.000 47.12000 473 LYS D N 1
ATOM 13462 C CA . LYS D 2 473 ? 152.61368 166.29218 133.82429 1.000 47.12000 473 LYS D CA 1
ATOM 13463 C C . LYS D 2 473 ? 152.44579 166.64698 135.29684 1.000 47.12000 473 LYS D C 1
ATOM 13464 O O . LYS D 2 473 ? 153.42789 166.85192 136.01288 1.000 47.12000 473 LYS D O 1
ATOM 13470 N N . LEU D 2 474 ? 151.19776 166.71254 135.74512 1.000 44.98000 474 LEU D N 1
ATOM 13471 C CA . LEU D 2 474 ? 150.86546 167.06480 137.11504 1.000 44.98000 474 LEU D CA 1
ATOM 13472 C C . LEU D 2 474 ? 150.38131 165.83378 137.86769 1.000 44.98000 474 LEU D C 1
ATOM 13473 O O . LEU D 2 474 ? 149.84909 164.89383 137.27293 1.000 44.98000 474 LEU D O 1
ATOM 13478 N N . PHE D 2 475 ? 150.56983 165.84556 139.18450 1.000 43.52000 475 PHE D N 1
ATOM 13479 C CA . PHE D 2 475 ? 150.09649 164.75728 140.02570 1.000 43.52000 475 PHE D CA 1
ATOM 13480 C C . PHE D 2 475 ? 149.62901 165.33147 141.35202 1.000 43.52000 475 PHE D C 1
ATOM 13481 O O . PHE D 2 475 ? 149.91374 166.48292 141.68576 1.000 43.52000 475 PHE D O 1
ATOM 13489 N N . GLU D 2 476 ? 148.89709 164.51370 142.10452 1.000 49.12000 476 GLU D N 1
ATOM 13490 C CA . GLU D 2 476 ? 148.42643 164.91594 143.42221 1.000 49.12000 476 GLU D CA 1
ATOM 13491 C C . GLU D 2 476 ? 147.98214 163.68106 144.18802 1.000 49.12000 476 GLU D C 1
ATOM 13492 O O . GLU D 2 476 ? 147.21424 162.87118 143.66506 1.000 49.12000 476 GLU D O 1
ATOM 13498 N N . LEU D 2 477 ? 148.45912 163.53826 145.42143 1.000 48.91000 477 LEU D N 1
ATOM 13499 C CA . LEU D 2 477 ? 148.00382 162.46434 146.30216 1.000 48.91000 477 LEU D CA 1
ATOM 13500 C C . LEU D 2 477 ? 147.42658 163.11107 147.55668 1.000 48.91000 477 LEU D C 1
ATOM 13501 O O . LEU D 2 477 ? 148.15331 163.71069 148.35315 1.000 48.91000 477 LEU D O 1
ATOM 13506 N N . GLN D 2 478 ? 146.11114 162.98933 147.72147 1.000 51.22000 478 GLN D N 1
ATOM 13507 C CA . GLN D 2 478 ? 145.39332 163.68163 148.78394 1.000 51.22000 478 GLN D CA 1
ATOM 13508 C C . GLN D 2 478 ? 144.19849 162.84319 149.21165 1.000 51.22000 478 GLN D C 1
ATOM 13509 O O . GLN D 2 478 ? 143.96057 161.74948 148.69423 1.000 51.22000 478 GLN D O 1
ATOM 13515 N N . ASP D 2 479 ? 143.43467 163.37151 150.16126 1.000 54.51000 479 ASP D N 1
ATOM 13516 C CA . ASP D 2 479 ? 142.26675 162.67335 150.67165 1.000 54.51000 479 ASP D CA 1
ATOM 13517 C C . ASP D 2 479 ? 141.01951 163.03153 149.87456 1.000 54.51000 479 ASP D C 1
ATOM 13518 O O . ASP D 2 479 ? 140.88878 164.13623 149.34222 1.000 54.51000 479 ASP D O 1
ATOM 13523 N N . VAL D 2 480 ? 140.09671 162.07372 149.79686 1.000 51.37000 480 VAL D N 1
ATOM 13524 C CA . VAL D 2 480 ? 138.75911 162.30475 149.27358 1.000 51.37000 480 VAL D CA 1
ATOM 13525 C C . VAL D 2 480 ? 137.76534 161.83725 150.32614 1.000 51.37000 480 VAL D C 1
ATOM 13526 O O . VAL D 2 480 ? 138.05720 160.96311 151.14282 1.000 51.37000 480 VAL D O 1
ATOM 13530 N N . ILE D 2 481 ? 136.58030 162.43857 150.30756 1.000 52.56000 481 ILE D N 1
ATOM 13531 C CA . ILE D 2 481 ? 135.54280 162.16915 151.29662 1.000 52.56000 481 ILE D CA 1
ATOM 13532 C C . ILE D 2 481 ? 134.47467 161.30187 150.64927 1.000 52.56000 481 ILE D C 1
ATOM 13533 O O . ILE D 2 481 ? 133.96537 161.63432 149.57277 1.000 52.56000 481 ILE D O 1
ATOM 13538 N N . LEU D 2 482 ? 134.13846 160.19128 151.30158 1.000 55.02000 482 LEU D N 1
ATOM 13539 C CA . LEU D 2 482 ? 133.14067 159.26119 150.79842 1.000 55.02000 482 LEU D CA 1
ATOM 13540 C C . LEU D 2 482 ? 132.12104 158.97370 151.88756 1.000 55.02000 482 LEU D C 1
ATOM 13541 O O . LEU D 2 482 ? 132.42546 159.05252 153.07907 1.000 55.02000 482 LEU D O 1
ATOM 13546 N N . LYS D 2 483 ? 130.90362 158.64420 151.46820 1.000 60.10000 483 LYS D N 1
ATOM 13547 C CA . LYS D 2 483 ? 129.83062 158.31901 152.39668 1.000 60.10000 483 LYS D CA 1
ATOM 13548 C C . LYS D 2 483 ? 129.88578 156.83699 152.74163 1.000 60.10000 483 LYS D C 1
ATOM 13549 O O . LYS D 2 483 ? 129.93085 155.98724 151.84748 1.000 60.10000 483 LYS D O 1
ATOM 13555 N N . ASP D 2 484 ? 129.88496 156.53120 154.03685 1.000 67.33000 484 ASP D N 1
ATOM 13556 C CA . ASP D 2 484 ? 129.95447 155.15345 154.50965 1.000 67.33000 484 ASP D CA 1
ATOM 13557 C C . ASP D 2 484 ? 129.06887 155.01523 155.73604 1.000 67.33000 484 ASP D C 1
ATOM 13558 O O . ASP D 2 484 ? 129.27723 155.71175 156.73277 1.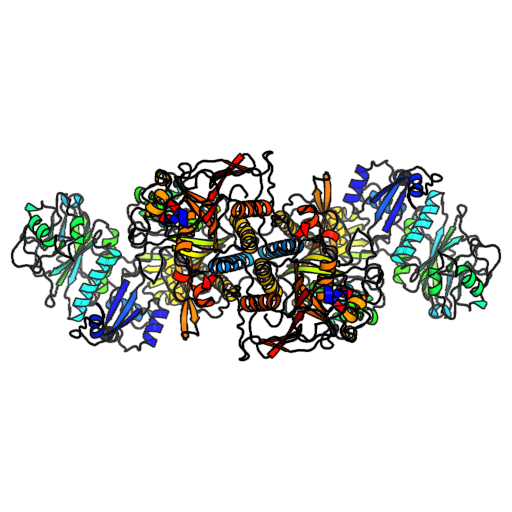000 67.33000 484 ASP D O 1
ATOM 13563 N N . GLU D 2 485 ? 128.09134 154.10995 155.66648 1.000 72.72000 485 GLU D N 1
ATOM 13564 C CA . GLU D 2 485 ? 127.11563 153.99006 156.74445 1.000 72.72000 485 GLU D CA 1
ATOM 13565 C C . GLU D 2 485 ? 127.71335 153.35116 157.99084 1.000 72.72000 485 GLU D C 1
ATOM 13566 O O . GLU D 2 485 ? 127.26627 153.63994 159.10598 1.000 72.72000 485 GLU D O 1
ATOM 13572 N N . LYS D 2 486 ? 128.71344 152.48623 157.83003 1.000 71.99000 486 LYS D N 1
ATOM 13573 C CA . LYS D 2 486 ? 129.30071 151.79252 158.96867 1.000 71.99000 486 LYS D CA 1
ATOM 13574 C C . LYS D 2 486 ? 130.16939 152.69253 159.83563 1.000 71.99000 486 LYS D C 1
ATOM 13575 O O . LYS D 2 486 ? 130.57633 152.26744 160.92145 1.000 71.99000 486 LYS D O 1
ATOM 13581 N N . MET D 2 487 ? 130.46328 153.91022 159.39198 1.000 68.35000 487 MET D N 1
ATOM 13582 C CA . MET D 2 487 ? 131.33720 154.79445 160.14302 1.000 68.35000 487 MET D CA 1
ATOM 13583 C C . MET D 2 487 ? 130.58652 155.45856 161.29372 1.000 68.35000 487 MET D C 1
ATOM 13584 O O . MET D 2 487 ? 129.35714 155.41683 161.38394 1.000 68.35000 487 MET D O 1
ATOM 13589 N N . ASP D 2 488 ? 131.36080 156.07540 162.18813 1.000 69.03000 488 ASP D N 1
ATOM 13590 C CA . ASP D 2 488 ? 130.78168 156.76980 163.33270 1.000 69.03000 488 ASP D CA 1
ATOM 13591 C C . ASP D 2 488 ? 129.91094 157.93989 162.89155 1.000 69.03000 488 ASP D C 1
ATOM 13592 O O . ASP D 2 488 ? 128.80089 158.12418 163.40275 1.000 69.03000 488 ASP D O 1
ATOM 13597 N N . VAL D 2 489 ? 130.39305 158.73855 161.93712 1.000 63.74000 489 VAL D N 1
ATOM 13598 C CA . VAL D 2 489 ? 129.68767 159.94631 161.52003 1.000 63.74000 489 VAL D CA 1
ATOM 13599 C C . VAL D 2 489 ? 129.02117 159.80719 160.16066 1.000 63.74000 489 VAL D C 1
ATOM 13600 O O . VAL D 2 489 ? 128.28507 160.71876 159.75122 1.000 63.74000 489 VAL D O 1
ATOM 13604 N N . GLY D 2 490 ? 129.24863 158.71072 159.45000 1.000 63.41000 490 GLY D N 1
ATOM 13605 C CA . GLY D 2 490 ? 128.64541 158.50717 158.15379 1.000 63.41000 490 GLY D CA 1
ATOM 13606 C C . GLY D 2 490 ? 129.51157 158.85291 156.96608 1.000 63.41000 490 GLY D C 1
ATOM 13607 O O . GLY D 2 490 ? 129.02615 158.78367 155.83234 1.000 63.41000 490 GLY D O 1
ATOM 13608 N N . ALA D 2 491 ? 130.77026 159.22513 157.18238 1.000 59.40000 491 ALA D N 1
ATOM 13609 C CA . ALA D 2 491 ? 131.67198 159.52431 156.08158 1.000 59.40000 491 ALA D CA 1
ATOM 13610 C C . ALA D 2 491 ? 133.09799 159.22201 156.51220 1.000 59.40000 491 ALA D C 1
ATOM 13611 O O . ALA D 2 491 ? 133.41099 159.17210 157.70392 1.000 59.40000 491 ALA D O 1
ATOM 13613 N N . ARG D 2 492 ? 133.96374 159.02464 155.52121 1.000 57.96000 492 ARG D N 1
ATOM 13614 C CA . ARG D 2 492 ? 135.35150 158.68029 155.78908 1.000 57.96000 492 ARG D CA 1
ATOM 13615 C C . ARG D 2 492 ? 136.25269 159.28561 154.72338 1.000 57.96000 492 ARG D C 1
ATOM 13616 O O . ARG D 2 492 ? 135.81666 159.60957 153.61520 1.000 57.96000 492 ARG D O 1
ATOM 13624 N N . ASN D 2 493 ? 137.52708 159.42578 155.07843 1.000 53.98000 493 ASN D N 1
ATOM 13625 C CA . ASN D 2 493 ? 138.55041 159.95470 154.18911 1.000 53.98000 493 ASN D CA 1
ATOM 13626 C C . ASN D 2 493 ? 139.38816 158.81282 153.63422 1.000 53.98000 493 ASN D C 1
ATOM 13627 O O . ASN D 2 493 ? 139.84813 157.94730 154.38441 1.000 53.98000 493 ASN D O 1
ATOM 13632 N N . GLU D 2 494 ? 139.58866 158.82005 152.32075 1.000 52.90000 494 GLU D N 1
ATOM 13633 C CA . GLU D 2 494 ? 140.39157 157.81282 151.64048 1.000 52.90000 494 GLU D CA 1
ATOM 13634 C C . GLU D 2 494 ? 141.52625 158.51035 150.90826 1.000 52.90000 494 GLU D C 1
ATOM 13635 O O . GLU D 2 494 ? 141.28587 159.44268 150.13530 1.000 52.90000 494 GLU D O 1
ATOM 13641 N N . ARG D 2 495 ? 142.75583 158.07022 151.16351 1.000 52.08000 495 ARG D N 1
ATOM 13642 C CA . ARG D 2 495 ? 143.92302 158.65104 150.51504 1.000 52.08000 495 ARG D CA 1
ATOM 13643 C C . ARG D 2 495 ? 144.09020 158.06069 149.12364 1.000 52.08000 495 ARG D C 1
ATOM 13644 O O . ARG D 2 495 ? 144.19308 156.84163 148.96716 1.000 52.08000 495 ARG D O 1
ATOM 13652 N N . ARG D 2 496 ? 144.12657 158.92314 148.11266 1.000 50.12000 496 ARG D N 1
ATOM 13653 C CA . ARG D 2 496 ? 144.23477 158.47906 146.73457 1.000 50.12000 496 ARG D CA 1
ATOM 13654 C C . ARG D 2 496 ? 145.33115 159.25987 146.03043 1.000 50.12000 496 ARG D C 1
ATOM 13655 O O . ARG D 2 496 ? 145.58447 160.43132 146.33025 1.000 50.12000 496 ARG D O 1
ATOM 13663 N N . LEU D 2 497 ? 145.96639 158.59383 145.06869 1.000 46.64000 497 LEU D N 1
ATOM 13664 C CA . LEU D 2 497 ? 146.97344 159.20050 144.21199 1.000 46.64000 497 LEU D CA 1
ATOM 13665 C C . LEU D 2 497 ? 146.42270 159.28093 142.79899 1.000 46.64000 497 LEU D C 1
ATOM 13666 O O . LEU D 2 497 ? 145.95939 158.27285 142.25129 1.000 46.64000 497 LEU D O 1
ATOM 13671 N N . ALA D 2 498 ? 146.47113 160.47623 142.21607 1.000 44.71000 498 ALA D N 1
ATOM 13672 C CA . ALA D 2 498 ? 145.99208 160.71507 140.86818 1.000 44.71000 498 ALA D CA 1
ATOM 13673 C C . ALA D 2 498 ? 147.06401 161.44720 140.07925 1.000 44.71000 498 ALA D C 1
ATOM 13674 O O . ALA D 2 498 ? 147.85339 162.21658 140.63322 1.000 44.71000 498 ALA D O 1
ATOM 13676 N N . ALA D 2 499 ? 147.08990 161.18923 138.77720 1.000 43.68000 499 ALA D N 1
ATOM 13677 C CA . ALA D 2 499 ? 148.05789 161.82289 137.89972 1.000 43.68000 499 ALA D CA 1
ATOM 13678 C C . ALA D 2 499 ? 147.45719 161.95558 136.51145 1.000 43.68000 499 ALA D C 1
ATOM 13679 O O . ALA D 2 499 ? 146.58836 161.17537 136.10972 1.000 43.68000 499 ALA D O 1
ATOM 13681 N N . VAL D 2 500 ? 147.93389 162.96277 135.78071 1.000 43.80000 500 VAL D N 1
ATOM 13682 C CA . VAL D 2 500 ? 147.47996 163.24372 134.42841 1.000 43.80000 500 VAL D CA 1
ATOM 13683 C C . VAL D 2 500 ? 148.69494 163.45155 133.53704 1.000 43.80000 500 VAL D C 1
ATOM 13684 O O . VAL D 2 500 ? 149.79921 163.73215 133.99992 1.000 43.80000 500 VAL D O 1
ATOM 13688 N N . TYR D 2 501 ? 148.46717 163.29949 132.23765 1.000 48.27000 501 TYR D N 1
ATOM 13689 C CA . TYR D 2 501 ? 149.48627 163.52164 131.21511 1.000 48.27000 501 TYR D CA 1
ATOM 13690 C C . TYR D 2 501 ? 148.78623 164.22320 130.05727 1.000 48.27000 501 TYR D C 1
ATOM 13691 O O . TYR D 2 501 ? 147.95923 163.61696 129.36735 1.000 48.27000 501 TYR D O 1
ATOM 13700 N N . TYR D 2 502 ? 149.10773 165.49876 129.86482 1.000 49.34000 502 TYR D N 1
ATOM 13701 C CA . TYR D 2 502 ? 148.44524 166.34843 128.88559 1.000 49.34000 502 TYR D CA 1
ATOM 13702 C C . TYR D 2 502 ? 149.43305 166.69473 127.78089 1.000 49.34000 502 TYR D C 1
ATOM 13703 O O . TYR D 2 502 ? 150.49768 167.25804 128.05117 1.000 49.34000 502 TYR D O 1
ATOM 13712 N N . ASN D 2 503 ? 149.07860 166.36157 126.54570 1.000 51.78000 503 ASN D N 1
ATOM 13713 C CA . ASN D 2 503 ? 149.93894 166.60517 125.39600 1.000 51.78000 503 ASN D CA 1
ATOM 13714 C C . ASN D 2 503 ? 149.11326 166.35205 124.14372 1.000 51.78000 503 ASN D C 1
ATOM 13715 O O . ASN D 2 503 ? 147.99008 165.84887 124.21245 1.000 51.78000 503 ASN D O 1
ATOM 13720 N N . LYS D 2 504 ? 149.68488 166.70571 122.99167 1.000 55.15000 504 LYS D N 1
ATOM 13721 C CA . LYS D 2 504 ? 149.01226 166.44491 121.72478 1.000 55.15000 504 LYS D CA 1
ATOM 13722 C C . LYS D 2 504 ? 148.85583 164.95667 121.44582 1.000 55.15000 504 LYS D C 1
ATOM 13723 O O . LYS D 2 504 ? 148.03217 164.58190 120.60542 1.000 55.15000 504 LYS D O 1
ATOM 13729 N N . ALA D 2 505 ? 149.62968 164.10859 122.11823 1.000 55.76000 505 ALA D N 1
ATOM 13730 C CA . ALA D 2 505 ? 149.47680 162.66164 122.04773 1.000 55.76000 505 ALA D CA 1
ATOM 13731 C C . ALA D 2 505 ? 149.53019 162.12023 123.46625 1.000 55.76000 505 ALA D C 1
ATOM 13732 O O . ALA D 2 505 ? 150.49885 162.37022 124.18985 1.000 55.76000 505 ALA D O 1
ATOM 13734 N N . ALA D 2 506 ? 148.49574 161.38646 123.86304 1.000 51.94000 506 ALA D N 1
ATOM 13735 C CA . ALA D 2 506 ? 148.33717 160.91063 125.23344 1.000 51.94000 506 ALA D CA 1
ATOM 13736 C C . ALA D 2 506 ? 148.07067 159.41331 125.24992 1.000 51.94000 506 ALA D C 1
ATOM 13737 O O . ALA D 2 506 ? 147.10570 158.93312 125.84789 1.000 51.94000 506 ALA D O 1
ATOM 13739 N N . GLY D 2 507 ? 148.92774 158.65675 124.56707 1.000 53.95000 507 GLY D N 1
ATOM 13740 C CA . GLY D 2 507 ? 148.80537 157.21313 124.49422 1.000 53.95000 507 GLY D CA 1
ATOM 13741 C C . GLY D 2 507 ? 148.64846 156.51646 125.82935 1.000 53.95000 507 GLY D C 1
ATOM 13742 O O . GLY D 2 507 ? 149.08788 157.02519 126.86458 1.000 53.95000 507 GLY D O 1
ATOM 13743 N N . PHE D 2 508 ? 148.00566 155.34727 125.81112 1.000 50.07000 508 PHE D N 1
ATOM 13744 C CA . PHE D 2 508 ? 147.82199 154.57404 127.03345 1.000 50.07000 508 PHE D CA 1
ATOM 13745 C C . PHE D 2 508 ? 149.15760 154.13904 127.62367 1.000 50.07000 508 PHE D C 1
ATOM 13746 O O . PHE D 2 508 ? 149.27707 153.98398 128.84593 1.000 50.07000 508 PHE D O 1
ATOM 13754 N N . GLU D 2 509 ? 150.17211 153.95613 126.77461 1.000 54.46000 509 GLU D N 1
ATOM 13755 C CA . GLU D 2 509 ? 151.45954 153.45344 127.24121 1.000 54.46000 509 GLU D CA 1
ATOM 13756 C C . GLU D 2 509 ? 152.13634 154.43820 128.18316 1.000 54.46000 509 GLU D C 1
ATOM 13757 O O . GLU D 2 509 ? 152.79581 154.03107 129.14435 1.000 54.46000 509 GLU D O 1
ATOM 13763 N N . ILE D 2 510 ? 151.99502 155.73775 127.91864 1.000 50.21000 510 ILE D N 1
ATOM 13764 C CA . ILE D 2 510 ? 152.70690 156.74012 128.70790 1.000 50.21000 510 ILE D CA 1
ATOM 13765 C C . ILE D 2 510 ? 152.26593 156.68339 130.16450 1.000 50.21000 510 ILE D C 1
ATOM 13766 O O . ILE D 2 510 ? 153.08842 156.75674 131.08398 1.000 50.21000 510 ILE D O 1
ATOM 13771 N N . ILE D 2 511 ? 150.96079 156.55194 130.39727 1.000 46.98000 511 ILE D N 1
ATOM 13772 C CA . ILE D 2 511 ? 150.46756 156.50428 131.76854 1.000 46.98000 511 ILE D CA 1
ATOM 13773 C C . ILE D 2 511 ? 150.58041 155.09247 132.34314 1.000 46.98000 511 ILE D C 1
ATOM 13774 O O . ILE D 2 511 ? 150.73642 154.92013 133.56208 1.000 46.98000 511 ILE D O 1
ATOM 13779 N N . GLN D 2 512 ? 150.53099 154.06551 131.48995 1.000 48.86000 512 GLN D N 1
ATOM 13780 C CA . GLN D 2 512 ? 150.73966 152.70616 131.97379 1.000 48.86000 512 GLN D CA 1
ATOM 13781 C C . GLN D 2 512 ? 152.15463 152.52934 132.50760 1.000 48.86000 512 GLN D C 1
ATOM 13782 O O . GLN D 2 512 ? 152.36813 151.81950 133.49580 1.000 48.86000 512 GLN D O 1
ATOM 13788 N N . GLY D 2 513 ? 153.13378 153.16517 131.86514 1.000 46.11000 513 GLY D N 1
ATOM 13789 C CA . GLY D 2 513 ? 154.48812 153.13906 132.38430 1.000 46.11000 513 GLY D CA 1
ATOM 13790 C C . GLY D 2 513 ? 154.61419 153.81288 133.73397 1.000 46.11000 513 GLY D C 1
ATOM 13791 O O . GLY D 2 513 ? 155.35279 153.34006 134.60040 1.000 46.11000 513 GLY D O 1
ATOM 13792 N N . PHE D 2 514 ? 153.90538 154.92604 133.93111 1.000 45.42000 514 PHE D N 1
ATOM 13793 C CA . PHE D 2 514 ? 153.88497 155.56209 135.24277 1.000 45.42000 514 PHE D CA 1
ATOM 13794 C C . PHE D 2 514 ? 153.29784 154.62649 136.28781 1.000 45.42000 514 PHE D C 1
ATOM 13795 O O . PHE D 2 514 ? 153.82107 154.52072 137.40386 1.000 45.42000 514 PHE D O 1
ATOM 13803 N N . LEU D 2 515 ? 152.21190 153.93276 135.93981 1.000 47.29000 515 LEU D N 1
ATOM 13804 C CA . LEU D 2 515 ? 151.63111 152.96603 136.86804 1.000 47.29000 515 LEU D CA 1
ATOM 13805 C C . LEU D 2 515 ? 152.61811 151.85182 137.19790 1.000 47.29000 515 LEU D C 1
ATOM 13806 O O . LEU D 2 515 ? 152.75755 151.45691 138.36245 1.000 47.29000 515 LEU D O 1
ATOM 13811 N N . ASP D 2 516 ? 153.31196 151.33329 136.18276 1.000 48.37000 516 ASP D N 1
ATOM 13812 C CA . ASP D 2 516 ? 154.27687 150.26196 136.40962 1.000 48.37000 516 ASP D CA 1
ATOM 13813 C C . ASP D 2 516 ? 155.42071 150.72581 137.30043 1.000 48.37000 516 ASP D C 1
ATOM 13814 O O . ASP D 2 516 ? 155.85526 149.99347 138.19503 1.000 48.37000 516 ASP D O 1
ATOM 13819 N N . ARG D 2 517 ? 155.92767 151.93718 137.06658 1.000 48.08000 517 ARG D N 1
ATOM 13820 C CA . ARG D 2 517 ? 157.00305 152.46121 137.90202 1.000 48.08000 517 ARG D CA 1
ATOM 13821 C C . ARG D 2 517 ? 156.53985 152.65506 139.34039 1.000 48.08000 517 ARG D C 1
ATOM 13822 O O . ARG D 2 517 ? 157.27284 152.33481 140.28501 1.000 48.08000 517 ARG D O 1
ATOM 13830 N N . MET D 2 518 ? 155.32265 153.17167 139.52790 1.000 49.45000 518 MET D N 1
ATOM 13831 C CA . MET D 2 518 ? 154.79787 153.34025 140.87847 1.000 49.45000 518 MET D CA 1
ATOM 13832 C C . MET D 2 518 ? 154.65448 151.99948 141.58210 1.000 49.45000 518 MET D C 1
ATOM 13833 O O . MET D 2 518 ? 154.92352 151.88885 142.78353 1.000 49.45000 518 MET D O 1
ATOM 13838 N N . MET D 2 519 ? 154.21807 150.97039 140.85371 1.000 50.23000 519 MET D N 1
ATOM 13839 C CA . MET D 2 519 ? 154.13338 149.63957 141.44617 1.000 50.23000 519 MET D CA 1
ATOM 13840 C C . MET D 2 519 ? 155.51396 149.09868 141.79253 1.000 50.23000 519 MET D C 1
ATOM 13841 O O . MET D 2 519 ? 155.69255 148.46106 142.83613 1.000 50.23000 519 MET D O 1
ATOM 13846 N N . ARG D 2 520 ? 156.50094 149.33862 140.92745 1.000 48.14000 520 ARG D N 1
ATOM 13847 C CA . ARG D 2 520 ? 157.85198 148.85942 141.19774 1.000 48.14000 520 ARG D CA 1
ATOM 13848 C C . ARG D 2 520 ? 158.42477 149.50451 142.45088 1.000 48.14000 520 ARG D C 1
ATOM 13849 O O . ARG D 2 520 ? 159.05831 148.83079 143.27047 1.000 48.14000 520 ARG D O 1
ATOM 13857 N N . MET D 2 521 ? 158.21062 150.81030 142.62042 1.000 48.28000 521 MET D N 1
ATOM 13858 C CA . MET D 2 521 ? 158.71617 151.48546 143.80956 1.000 48.28000 521 MET D CA 1
ATOM 13859 C C . MET D 2 521 ? 158.04296 150.99574 145.08405 1.000 48.28000 521 MET D C 1
ATOM 13860 O O . MET D 2 521 ? 158.59810 151.17861 146.17151 1.000 48.28000 521 MET D O 1
ATOM 13865 N N . LEU D 2 522 ? 156.86821 150.38266 144.97738 1.000 48.55000 522 LEU D N 1
ATOM 13866 C CA . LEU D 2 522 ? 156.18183 149.80335 146.12290 1.000 48.55000 522 LEU D CA 1
ATOM 13867 C C . LEU D 2 522 ? 156.50682 148.32900 146.32091 1.000 48.55000 522 LEU D C 1
ATOM 13868 O O . LEU D 2 522 ? 155.93192 147.69914 147.21468 1.000 48.55000 522 LEU D O 1
ATOM 13873 N N . ASN D 2 523 ? 157.40211 147.77090 145.50286 1.000 48.69000 523 ASN D N 1
ATOM 13874 C CA . ASN D 2 523 ? 157.86669 146.38865 145.63526 1.000 48.69000 523 ASN D CA 1
ATOM 13875 C C . ASN D 2 523 ? 156.72715 145.39377 145.41787 1.000 48.69000 523 ASN D C 1
ATOM 13876 O O . ASN D 2 523 ? 156.47385 144.51075 146.23839 1.000 48.69000 523 ASN D O 1
ATOM 13881 N N . VAL D 2 524 ? 156.03317 145.54758 144.29334 1.000 51.19000 524 VAL D N 1
ATOM 13882 C CA . VAL D 2 524 ? 154.97845 144.63200 143.87458 1.000 51.19000 524 VAL D CA 1
ATOM 13883 C C . VAL D 2 524 ? 155.23845 144.25680 142.42307 1.000 51.19000 524 VAL D C 1
ATOM 13884 O O . VAL D 2 524 ? 155.26413 145.13086 141.54952 1.000 51.19000 524 VAL D O 1
ATOM 13888 N N . ASN D 2 525 ? 155.43009 142.96709 142.16588 1.000 56.60000 525 ASN D N 1
ATOM 13889 C CA . ASN D 2 525 ? 155.78501 142.51076 140.83236 1.000 56.60000 525 ASN D CA 1
ATOM 13890 C C . ASN D 2 525 ? 154.53941 142.29841 139.97446 1.000 56.60000 525 ASN D C 1
ATOM 13891 O O . ASN D 2 525 ? 153.46100 142.00983 140.49498 1.000 56.60000 525 ASN D O 1
ATOM 13896 N N . PRO D 2 526 ? 154.66329 142.43544 138.65234 1.000 57.89000 526 PRO D N 1
ATOM 13897 C CA . PRO D 2 526 ? 153.51098 142.21468 137.75152 1.000 57.89000 526 PRO D CA 1
ATOM 13898 C C . PRO D 2 526 ? 153.26100 140.73842 137.45142 1.000 57.89000 526 PRO D C 1
ATOM 13899 O O . PRO D 2 526 ? 153.60734 140.19699 136.40299 1.000 57.89000 526 PRO D O 1
ATOM 13903 N N . THR D 2 527 ? 152.62927 140.05943 138.40489 1.000 65.96000 527 THR D N 1
ATOM 13904 C CA . THR D 2 527 ? 152.32977 138.64118 138.28884 1.000 65.96000 527 THR D CA 1
ATOM 13905 C C . THR D 2 527 ? 150.84460 138.41089 138.52145 1.000 65.96000 527 THR D C 1
ATOM 13906 O O . THR D 2 527 ? 150.18659 139.16783 139.23927 1.000 65.96000 527 THR D O 1
ATOM 13910 N N . LYS D 2 528 ? 150.32367 137.34753 137.91153 1.000 68.99000 528 LYS D N 1
ATOM 13911 C CA . LYS D 2 528 ? 148.91163 137.00503 137.99806 1.000 68.99000 528 LYS D CA 1
ATOM 13912 C C . LYS D 2 528 ? 148.63572 135.92718 139.03861 1.000 68.99000 528 LYS D C 1
ATOM 13913 O O . LYS D 2 528 ? 147.54696 135.34454 139.04393 1.000 68.99000 528 LYS D O 1
ATOM 13919 N N . ASP D 2 529 ? 149.59344 135.65452 139.92148 1.000 72.98000 529 ASP D N 1
ATOM 13920 C CA . ASP D 2 529 ? 149.49024 134.56242 140.88709 1.000 72.98000 529 ASP D CA 1
ATOM 13921 C C . ASP D 2 529 ? 149.04587 135.04456 142.26070 1.000 72.98000 529 ASP D C 1
ATOM 13922 O O . ASP D 2 529 ? 149.54465 134.56266 143.28155 1.000 72.98000 529 ASP D O 1
ATOM 13927 N N . GLN D 2 530 ? 148.13720 136.01985 142.30999 1.000 70.83000 530 GLN D N 1
ATOM 13928 C CA . GLN D 2 530 ? 147.48964 136.48563 143.53320 1.000 70.83000 530 GLN D CA 1
ATOM 13929 C C . GLN D 2 530 ? 148.45705 137.22684 144.45044 1.000 70.83000 530 GLN D C 1
ATOM 13930 O O . GLN D 2 530 ? 148.04559 137.73135 145.49991 1.000 70.83000 530 GLN D O 1
ATOM 13936 N N . LYS D 2 531 ? 149.73175 137.32271 144.07790 1.000 67.87000 531 LYS D N 1
ATOM 13937 C CA . LYS D 2 531 ? 150.70560 138.07848 144.84953 1.000 67.87000 531 LYS D CA 1
ATOM 13938 C C . LYS D 2 531 ? 151.12558 139.37560 144.17196 1.000 67.87000 531 LYS D C 1
ATOM 13939 O O . LYS D 2 531 ? 151.72735 140.23253 144.82802 1.000 67.87000 531 LYS D O 1
ATOM 13945 N N . GLY D 2 532 ? 150.81086 139.55267 142.88892 1.000 60.02000 532 GLY D N 1
ATOM 13946 C CA . GLY D 2 532 ? 151.12346 140.76506 142.17086 1.000 60.02000 532 GLY D CA 1
ATOM 13947 C C . GLY D 2 532 ? 149.87650 141.44425 141.62994 1.000 60.02000 532 GLY D C 1
ATOM 13948 O O . GLY D 2 532 ? 148.74940 140.98142 141.81898 1.000 60.02000 532 GLY D O 1
ATOM 13949 N N . TYR D 2 533 ? 150.10754 142.55914 140.94709 1.000 53.00000 533 TYR D N 1
ATOM 13950 C CA . TYR D 2 533 ? 149.04209 143.36622 140.37546 1.000 53.00000 533 TYR D CA 1
ATOM 13951 C C . TYR D 2 533 ? 148.84411 143.02321 138.90628 1.000 53.00000 533 TYR D C 1
ATOM 13952 O O . TYR D 2 533 ? 149.72135 142.45168 138.25660 1.000 53.00000 533 TYR D O 1
ATOM 13961 N N . HIS D 2 534 ? 147.67768 143.38993 138.38512 1.000 54.80000 534 HIS D N 1
ATOM 13962 C CA . HIS D 2 534 ? 147.42949 143.30489 136.95313 1.000 54.80000 534 HIS D CA 1
ATOM 13963 C C . HIS D 2 534 ? 146.26618 144.22227 136.60431 1.000 54.80000 534 HIS D C 1
ATOM 13964 O O . HIS D 2 534 ? 145.67626 144.87427 137.47015 1.000 54.80000 534 HIS D O 1
ATOM 13971 N N . ILE D 2 535 ? 145.96223 144.28573 135.30898 1.000 52.38000 535 ILE D N 1
ATOM 13972 C CA . ILE D 2 535 ? 144.87976 145.11049 134.79633 1.000 52.38000 535 ILE D CA 1
ATOM 13973 C C . ILE D 2 535 ? 144.02273 144.26205 133.86864 1.000 52.38000 535 ILE D C 1
ATOM 13974 O O . ILE D 2 535 ? 144.46410 143.24381 133.33294 1.000 52.38000 535 ILE D O 1
ATOM 13979 N N . GLU D 2 536 ? 142.77602 144.69196 133.69086 1.000 55.61000 536 GLU D N 1
ATOM 13980 C CA . GLU D 2 536 ? 141.86716 144.02280 132.77382 1.000 55.61000 536 GLU D CA 1
ATOM 13981 C C . GLU D 2 536 ? 140.84588 145.02546 132.26116 1.000 55.61000 536 GLU D C 1
ATOM 13982 O O . GLU D 2 536 ? 140.60825 146.07121 132.87147 1.000 55.61000 536 GLU D O 1
ATOM 13988 N N . ALA D 2 537 ? 140.23359 144.68079 131.13117 1.000 56.26000 537 ALA D N 1
ATOM 13989 C CA . ALA D 2 537 ? 139.34025 145.60039 130.44221 1.000 56.26000 537 ALA D CA 1
ATOM 13990 C C . ALA D 2 537 ? 138.12631 145.92863 131.30126 1.000 56.26000 537 ALA D C 1
ATOM 13991 O O . ALA D 2 537 ? 137.67239 145.12057 132.11452 1.000 56.26000 537 ALA D O 1
ATOM 13993 N N . ASP D 2 538 ? 137.60239 147.13625 131.11196 1.000 58.39000 538 ASP D N 1
ATOM 13994 C CA . ASP D 2 538 ? 136.48114 147.62275 131.90078 1.000 58.39000 538 ASP D CA 1
ATOM 13995 C C . ASP D 2 538 ? 135.74041 148.67137 131.08605 1.000 58.39000 538 ASP D C 1
ATOM 13996 O O . ASP D 2 538 ? 136.26166 149.20161 130.10219 1.000 58.39000 538 ASP D O 1
ATOM 14001 N N . GLU D 2 539 ? 134.51026 148.95461 131.50382 1.000 61.68000 539 GLU D N 1
ATOM 14002 C CA . GLU D 2 539 ? 133.68553 149.98715 130.89328 1.000 61.68000 539 GLU D CA 1
ATOM 14003 C C . GLU D 2 539 ? 133.30388 151.00711 131.95411 1.000 61.68000 539 GLU D C 1
ATOM 14004 O O . GLU D 2 539 ? 132.81408 150.63868 133.02640 1.000 61.68000 539 GLU D O 1
ATOM 14010 N N . ASN D 2 540 ? 133.52881 152.28667 131.65408 1.000 54.67000 540 ASN D N 1
ATOM 14011 C CA . ASN D 2 540 ? 133.20087 153.35253 132.58038 1.000 54.67000 540 ASN D CA 1
ATOM 14012 C C . ASN D 2 540 ? 132.86749 154.59713 131.77430 1.000 54.67000 540 ASN D C 1
ATOM 14013 O O . ASN D 2 540 ? 133.55260 154.88357 130.78203 1.000 54.67000 540 ASN D O 1
ATOM 14018 N N . PRO D 2 541 ? 131.82515 155.33699 132.15510 1.000 52.88000 541 PRO D N 1
ATOM 14019 C CA . PRO D 2 541 ? 131.43290 156.51029 131.35963 1.000 52.88000 541 PRO D CA 1
ATOM 14020 C C . PRO D 2 541 ? 132.50206 157.58471 131.26998 1.000 52.88000 541 PRO D C 1
ATOM 14021 O O . PRO D 2 541 ? 132.60107 158.25306 130.23435 1.000 52.88000 541 PRO D O 1
ATOM 14025 N N . THR D 2 542 ? 133.30526 157.77868 132.31667 1.000 52.71000 542 THR D N 1
ATOM 14026 C CA . THR D 2 542 ? 134.26932 158.87231 132.32646 1.000 52.71000 542 THR D CA 1
ATOM 14027 C C . THR D 2 542 ? 135.53136 158.57096 131.53095 1.000 52.71000 542 THR D C 1
ATOM 14028 O O . THR D 2 542 ? 136.34323 159.47889 131.32951 1.000 52.71000 542 THR D O 1
ATOM 14032 N N . PHE D 2 543 ? 135.71852 157.33701 131.07781 1.000 49.56000 543 PHE D N 1
ATOM 14033 C CA . PHE D 2 543 ? 136.86030 156.96607 130.25892 1.000 49.56000 543 PHE D CA 1
ATOM 14034 C C . PHE D 2 543 ? 136.39078 156.54562 128.87344 1.000 49.56000 543 PHE D C 1
ATOM 14035 O O . PHE D 2 543 ? 135.29524 156.00313 128.70756 1.000 49.56000 543 PHE D O 1
ATOM 14043 N N . PHE D 2 544 ? 137.23207 156.80669 127.88114 1.000 50.28000 544 PHE D N 1
ATOM 14044 C CA . PHE D 2 544 ? 136.88200 156.49631 126.50498 1.000 50.28000 544 PHE D CA 1
ATOM 14045 C C . PHE D 2 544 ? 136.74606 154.98516 126.32408 1.000 50.28000 544 PHE D C 1
ATOM 14046 O O . PHE D 2 544 ? 137.55813 154.22221 126.85453 1.000 50.28000 544 PHE D O 1
ATOM 14054 N N . PRO D 2 545 ? 135.72254 154.52278 125.60484 1.000 50.44000 545 PRO D N 1
ATOM 14055 C CA . PRO D 2 545 ? 135.55576 153.07811 125.40610 1.000 50.44000 545 PRO D CA 1
ATOM 14056 C C . PRO D 2 545 ? 136.74828 152.46894 124.68498 1.000 50.44000 545 PRO D C 1
ATOM 14057 O O . PRO D 2 545 ? 137.29026 153.04510 123.74028 1.000 50.44000 545 PRO D O 1
ATOM 14061 N N . GLY D 2 546 ? 137.14699 151.28321 125.13638 1.000 51.28000 546 GLY D N 1
ATOM 14062 C CA . GLY D 2 546 ? 138.29098 150.59844 124.57849 1.000 51.28000 546 GLY D CA 1
ATOM 14063 C C . GLY D 2 546 ? 139.62948 151.04350 125.12046 1.000 51.28000 546 GLY D C 1
ATOM 14064 O O . GLY D 2 546 ? 140.65447 150.46411 124.74163 1.000 51.28000 546 GLY D O 1
ATOM 14065 N N . ARG D 2 547 ? 139.65752 152.05219 125.99476 1.000 48.73000 547 ARG D N 1
ATOM 14066 C CA . ARG D 2 547 ? 140.89649 152.54526 126.58413 1.000 48.73000 547 ARG D CA 1
ATOM 14067 C C . ARG D 2 547 ? 140.79838 152.64339 128.10047 1.000 48.73000 547 ARG D C 1
ATOM 14068 O O . ARG D 2 547 ? 141.58025 153.36840 128.71898 1.000 48.73000 547 ARG D O 1
ATOM 14076 N N . CYS D 2 548 ? 139.85289 151.93850 128.70918 1.000 51.00000 548 CYS D N 1
ATOM 14077 C CA . CYS D 2 548 ? 139.67154 151.94319 130.15134 1.000 51.00000 548 CYS D CA 1
ATOM 14078 C C . CYS D 2 548 ? 140.04281 150.58141 130.71602 1.000 51.00000 548 CYS D C 1
ATOM 14079 O O . CYS D 2 548 ? 139.75101 149.54807 130.10776 1.000 51.00000 548 CYS D O 1
ATOM 14082 N N . ALA D 2 549 ? 140.68796 150.58457 131.87909 1.000 50.54000 549 ALA D N 1
ATOM 14083 C CA . ALA D 2 549 ? 141.10154 149.35148 132.52719 1.000 50.54000 549 ALA D CA 1
ATOM 14084 C C . ALA D 2 549 ? 140.91747 149.48952 134.02910 1.000 50.54000 549 ALA D C 1
ATOM 14085 O O . ALA D 2 549 ? 140.92411 150.59510 134.57347 1.000 50.54000 549 ALA D O 1
ATOM 14087 N N . ARG D 2 550 ? 140.74949 148.35127 134.69351 1.000 54.07000 550 ARG D N 1
ATOM 14088 C CA . ARG D 2 550 ? 140.58274 148.29902 136.13899 1.000 54.07000 550 ARG D CA 1
ATOM 14089 C C . ARG D 2 550 ? 141.80465 147.63813 136.75809 1.000 54.07000 550 ARG D C 1
ATOM 14090 O O . ARG D 2 550 ? 142.28258 146.61544 136.25819 1.000 54.07000 550 ARG D O 1
ATOM 14098 N N . ILE D 2 551 ? 142.30641 148.22454 137.83810 1.000 50.78000 551 ILE D N 1
ATOM 14099 C CA . ILE D 2 551 ? 143.54589 147.78103 138.46481 1.000 50.78000 551 ILE D CA 1
ATOM 14100 C C . ILE D 2 551 ? 143.21185 146.82739 139.60349 1.000 50.78000 551 ILE D C 1
ATOM 14101 O O . ILE D 2 551 ? 142.47968 147.18703 140.53283 1.000 50.78000 551 ILE D O 1
ATOM 14106 N N . ILE D 2 552 ? 143.75260 145.61343 139.53866 1.000 51.66000 552 ILE D N 1
ATOM 14107 C CA . ILE D 2 552 ? 143.58170 144.61164 140.58195 1.000 51.66000 552 ILE D CA 1
ATOM 14108 C C . ILE D 2 552 ? 144.92902 144.42522 141.26095 1.000 51.66000 552 ILE D C 1
ATOM 14109 O O . ILE D 2 552 ? 145.92970 144.12413 140.59856 1.000 51.66000 552 ILE D O 1
ATOM 14114 N N . GLY D 2 553 ? 144.95923 144.61287 142.57479 1.000 53.63000 553 GLY D N 1
ATOM 14115 C CA . GLY D 2 553 ? 146.18192 144.49089 143.32728 1.000 53.63000 553 GLY D CA 1
ATOM 14116 C C . GLY D 2 553 ? 146.34313 143.11473 143.93315 1.000 53.63000 553 GLY D C 1
ATOM 14117 O O . GLY D 2 553 ? 145.74007 142.13667 143.48203 1.000 53.63000 553 GLY D O 1
ATOM 14118 N N . PRO D 2 554 ? 147.17705 143.01164 144.96516 1.000 57.54000 554 PRO D N 1
ATOM 14119 C CA . PRO D 2 554 ? 147.33428 141.72984 145.65758 1.000 57.54000 554 PRO D CA 1
ATOM 14120 C C . PRO D 2 554 ? 146.02991 141.28725 146.30063 1.000 57.54000 554 PRO D C 1
ATOM 14121 O O . PRO D 2 554 ? 145.21812 142.10565 146.73620 1.000 57.54000 554 PRO D O 1
ATOM 14125 N N . ASN D 2 555 ? 145.83528 139.96981 146.34732 1.000 62.88000 555 ASN D N 1
ATOM 14126 C CA . ASN D 2 555 ? 144.65559 139.34180 146.93909 1.000 62.88000 555 ASN D CA 1
ATOM 14127 C C . ASN D 2 555 ? 143.36489 139.74067 146.23279 1.000 62.88000 555 ASN D C 1
ATOM 14128 O O . ASN D 2 555 ? 142.28966 139.70186 146.83689 1.000 62.88000 555 ASN D O 1
ATOM 14133 N N . GLY D 2 556 ? 143.44800 140.11787 144.96097 1.000 58.98000 556 GLY D N 1
ATOM 14134 C CA . GLY D 2 556 ? 142.25378 140.44977 144.19817 1.000 58.98000 556 GLY D CA 1
ATOM 14135 C C . GLY D 2 556 ? 141.48829 141.64633 144.71864 1.000 58.98000 556 GLY D C 1
ATOM 14136 O O . GLY D 2 556 ? 140.25368 141.60892 144.78457 1.000 58.98000 556 GLY D O 1
ATOM 14137 N N . VAL D 2 557 ? 142.19208 142.71287 145.08583 1.000 56.44000 557 VAL D N 1
ATOM 14138 C CA . VAL D 2 557 ? 141.57966 143.91627 145.63585 1.000 56.44000 557 VAL D CA 1
ATOM 14139 C C . VAL D 2 557 ? 141.55950 144.99257 144.56058 1.000 56.44000 557 VAL D C 1
ATOM 14140 O O . VAL D 2 557 ? 142.59662 145.30555 143.96359 1.000 56.44000 557 VAL D O 1
ATOM 14144 N N . PHE D 2 558 ? 140.37984 145.55246 144.30921 1.000 52.28000 558 PHE D N 1
ATOM 14145 C CA . PHE D 2 558 ? 140.24179 146.64199 143.35256 1.000 52.28000 558 PHE D CA 1
ATOM 14146 C C . PHE D 2 558 ? 140.94292 147.88941 143.87750 1.000 52.28000 558 PHE D C 1
ATOM 14147 O O . PHE D 2 558 ? 140.77914 148.26078 145.04290 1.000 52.28000 558 PHE D O 1
ATOM 14155 N N . LEU D 2 559 ? 141.72760 148.54205 143.01772 1.000 52.10000 559 LEU D N 1
ATOM 14156 C CA . LEU D 2 559 ? 142.54534 149.67617 143.43299 1.000 52.10000 559 LEU D CA 1
ATOM 14157 C C . LEU D 2 559 ? 142.12089 150.99759 142.81166 1.000 52.10000 559 LEU D C 1
ATOM 14158 O O . LEU D 2 559 ? 142.13190 152.02781 143.49162 1.000 52.10000 559 LEU D O 1
ATOM 14163 N N . GLY D 2 560 ? 141.77471 151.00891 141.52943 1.000 51.02000 560 GLY D N 1
ATOM 14164 C CA . GLY D 2 560 ? 141.41996 152.25287 140.87755 1.000 51.02000 560 GLY D CA 1
ATOM 14165 C C . GLY D 2 560 ? 141.19571 152.10751 139.38914 1.000 51.02000 560 GLY D C 1
ATOM 14166 O O . GLY D 2 560 ? 140.75348 151.05281 138.92810 1.000 51.02000 560 GLY D O 1
ATOM 14167 N N . ARG D 2 561 ? 141.49670 153.15531 138.62435 1.000 50.72000 561 ARG D N 1
ATOM 14168 C CA . ARG D 2 561 ? 141.29031 153.13165 137.18375 1.000 50.72000 561 ARG D CA 1
ATOM 14169 C C . ARG D 2 561 ? 142.37076 153.94657 136.48880 1.000 50.72000 561 ARG D C 1
ATOM 14170 O O . ARG D 2 561 ? 143.08512 154.73970 137.10991 1.000 50.72000 561 ARG D O 1
ATOM 14178 N N . ILE D 2 562 ? 142.48194 153.72738 135.18129 1.000 48.17000 562 ILE D N 1
ATOM 14179 C CA . ILE D 2 562 ? 143.54149 154.30808 134.36541 1.000 48.17000 562 ILE D CA 1
ATOM 14180 C C . ILE D 2 562 ? 143.09775 154.27129 132.91106 1.000 48.17000 562 ILE D C 1
ATOM 14181 O O . ILE D 2 562 ? 142.49561 153.29279 132.46284 1.000 48.17000 562 ILE D O 1
ATOM 14186 N N . GLY D 2 563 ? 143.38069 155.33425 132.17722 1.000 44.57000 563 GLY D N 1
ATOM 14187 C CA . GLY D 2 563 ? 143.09984 155.34262 130.75494 1.000 44.57000 563 GLY D CA 1
ATOM 14188 C C . GLY D 2 563 ? 142.93082 156.75235 130.22864 1.000 44.57000 563 GLY D C 1
ATOM 14189 O O . GLY D 2 563 ? 143.20079 157.73731 130.90897 1.000 44.57000 563 GLY D O 1
ATOM 14190 N N . ALA D 2 564 ? 142.48972 156.82050 128.97572 1.000 46.99000 564 ALA D N 1
ATOM 14191 C CA . ALA D 2 564 ? 142.23334 158.09544 128.32438 1.000 46.99000 564 ALA D CA 1
ATOM 14192 C C . ALA D 2 564 ? 140.82858 158.59100 128.64215 1.000 46.99000 564 ALA D C 1
ATOM 14193 O O . ALA D 2 564 ? 139.87201 157.81616 128.70651 1.000 46.99000 564 ALA D O 1
ATOM 14195 N N . LEU D 2 565 ? 140.70989 159.90092 128.83044 1.000 47.38000 565 LEU D N 1
ATOM 14196 C CA . LEU D 2 565 ? 139.43842 160.49479 129.20490 1.000 47.38000 565 LEU D CA 1
ATOM 14197 C C . LEU D 2 565 ? 138.55073 160.69847 127.98024 1.000 47.38000 565 LEU D C 1
ATOM 14198 O O . LEU D 2 565 ? 139.02155 160.80392 126.84570 1.000 47.38000 565 LEU D O 1
ATOM 14203 N N . HIS D 2 566 ? 137.24553 160.75043 128.22861 1.000 50.18000 566 HIS D N 1
ATOM 14204 C CA . HIS D 2 566 ? 136.28359 160.93332 127.15677 1.000 50.18000 566 HIS D CA 1
ATOM 14205 C C . HIS D 2 566 ? 136.38213 162.35208 126.59734 1.000 50.18000 566 HIS D C 1
ATOM 14206 O O . HIS D 2 566 ? 136.69306 163.29397 127.32928 1.000 50.18000 566 HIS D O 1
ATOM 14213 N N . PRO D 2 567 ? 136.13526 162.52946 125.29748 1.000 49.51000 567 PRO D N 1
ATOM 14214 C CA . PRO D 2 567 ? 136.17197 163.88630 124.72969 1.000 49.51000 567 PRO D CA 1
ATOM 14215 C C . PRO D 2 567 ? 135.20785 164.85194 125.39404 1.000 49.51000 567 PRO D C 1
ATOM 14216 O O . PRO D 2 567 ? 135.52940 166.03937 125.52879 1.000 49.51000 567 PRO D O 1
ATOM 14220 N N . GLU D 2 568 ? 134.03008 164.38371 125.80996 1.000 52.66000 568 GLU D N 1
ATOM 14221 C CA . GLU D 2 568 ? 133.08816 165.26477 126.49057 1.000 52.66000 568 GLU D CA 1
ATOM 14222 C C . GLU D 2 568 ? 133.62839 165.73431 127.83434 1.000 52.66000 568 GLU D C 1
ATOM 14223 O O . GLU D 2 568 ? 133.44572 166.90123 128.19964 1.000 52.66000 568 GLU D O 1
ATOM 14229 N N . VAL D 2 569 ? 134.30076 164.85170 128.57475 1.000 49.75000 569 VAL D N 1
ATOM 14230 C CA . VAL D 2 569 ? 134.91879 165.25848 129.83163 1.000 49.75000 569 VAL D CA 1
ATOM 14231 C C . VAL D 2 569 ? 136.00337 166.29572 129.57814 1.000 49.75000 569 VAL D C 1
ATOM 14232 O O . VAL D 2 569 ? 136.19195 167.22425 130.37262 1.000 49.75000 569 VAL D O 1
ATOM 14236 N N . ILE D 2 570 ? 136.73963 166.15110 128.47582 1.000 50.26000 570 ILE D N 1
ATOM 14237 C CA . ILE D 2 570 ? 137.76733 167.12900 128.13354 1.000 50.26000 570 ILE D CA 1
ATOM 14238 C C . ILE D 2 570 ? 137.13649 168.48187 127.83218 1.000 50.26000 570 ILE D C 1
ATOM 14239 O O . ILE D 2 570 ? 137.56841 169.51633 128.35250 1.000 50.26000 570 ILE D O 1
ATOM 14244 N N . THR D 2 571 ? 136.09417 168.49396 126.99981 1.000 50.87000 571 THR D N 1
ATOM 14245 C CA . THR D 2 571 ? 135.47769 169.75520 126.60726 1.000 50.87000 571 THR D CA 1
ATOM 14246 C C . THR D 2 571 ? 134.71356 170.41402 127.74751 1.000 50.87000 571 THR D C 1
ATOM 14247 O O . THR D 2 571 ? 134.52381 171.63357 127.72320 1.000 50.87000 571 THR D O 1
ATOM 14251 N N . SER D 2 572 ? 134.27384 169.64523 128.74364 1.000 50.64000 572 SER D N 1
ATOM 14252 C CA . SER D 2 572 ? 133.53182 170.23069 129.85204 1.000 50.64000 572 SER D CA 1
ATOM 14253 C C . SER D 2 572 ? 134.40648 171.04653 130.79427 1.000 50.64000 572 SER D C 1
ATOM 14254 O O . SER D 2 572 ? 133.86595 171.72963 131.66917 1.000 50.64000 572 SER D O 1
ATOM 14257 N N . PHE D 2 573 ? 135.72990 170.98895 130.65206 1.000 49.69000 573 PHE D N 1
ATOM 14258 C CA . PHE D 2 573 ? 136.63711 171.76009 131.49338 1.000 49.69000 573 PHE D CA 1
ATOM 14259 C C . PHE D 2 573 ? 137.41627 172.81027 130.71214 1.000 49.69000 573 PHE D C 1
ATOM 14260 O O . PHE D 2 573 ? 138.27970 173.48029 131.28784 1.000 49.69000 573 PHE D O 1
ATOM 14268 N N . GLY D 2 574 ? 137.13494 172.97447 129.42106 1.000 52.79000 574 GLY D N 1
ATOM 14269 C CA . GLY D 2 574 ? 137.80458 173.96384 128.60693 1.000 52.79000 574 GLY D CA 1
ATOM 14270 C C . GLY D 2 574 ? 139.05154 173.48578 127.89500 1.000 52.79000 574 GLY D C 1
ATOM 14271 O O . GLY D 2 574 ? 139.60838 174.23890 127.08697 1.000 52.79000 574 GLY D O 1
ATOM 14272 N N . LEU D 2 575 ? 139.50949 172.26749 128.16400 1.000 51.03000 575 LEU D N 1
ATOM 14273 C CA . LEU D 2 575 ? 140.69802 171.74964 127.50711 1.000 51.03000 575 LEU D CA 1
ATOM 14274 C C . LEU D 2 575 ? 140.39775 171.39576 126.05309 1.000 51.03000 575 LEU D C 1
ATOM 14275 O O . LEU D 2 575 ? 139.24677 171.19592 125.65771 1.000 51.03000 575 LEU D O 1
ATOM 14280 N N . THR D 2 576 ? 141.46109 171.32187 125.24770 1.000 53.67000 576 THR D N 1
ATOM 14281 C CA . THR D 2 576 ? 141.32780 171.06397 123.81914 1.000 53.67000 576 THR D CA 1
ATOM 14282 C C . THR D 2 576 ? 142.27566 169.98440 123.30849 1.000 53.67000 576 THR D C 1
ATOM 14283 O O . THR D 2 576 ? 142.28796 169.71458 122.10226 1.000 53.67000 576 THR D O 1
ATOM 14287 N N . LEU D 2 577 ? 143.06094 169.35805 124.17810 1.000 53.02000 577 LEU D N 1
ATOM 14288 C CA . LEU D 2 577 ? 144.02738 168.36204 123.74642 1.000 53.02000 577 LEU D CA 1
ATOM 14289 C C . LEU D 2 577 ? 143.81760 167.06254 124.50630 1.000 53.02000 577 LEU D C 1
ATOM 14290 O O . LEU D 2 577 ? 143.32075 167.07171 125.63652 1.000 53.02000 577 LEU D O 1
ATOM 14295 N N . PRO D 2 578 ? 144.18469 165.93078 123.90666 1.000 49.87000 578 PRO D N 1
ATOM 14296 C CA . PRO D 2 578 ? 143.99883 164.64236 124.58280 1.000 49.87000 578 PRO D CA 1
ATOM 14297 C C . PRO D 2 578 ? 144.77101 164.57611 125.88987 1.000 49.87000 578 PRO D C 1
ATOM 14298 O O . PRO D 2 578 ? 145.87788 165.10243 126.00907 1.000 49.87000 578 PRO D O 1
ATOM 14302 N N . CYS D 2 579 ? 144.17082 163.91825 126.87561 1.000 46.14000 579 CYS D N 1
ATOM 14303 C CA . CYS D 2 579 ? 144.76500 163.78032 128.19402 1.000 46.14000 579 CYS D CA 1
ATOM 14304 C C . CYS D 2 579 ? 144.58917 162.35118 128.67565 1.000 46.14000 579 CYS D C 1
ATOM 14305 O O . CYS D 2 579 ? 143.51828 161.76295 128.51049 1.000 46.14000 579 CYS D O 1
ATOM 14308 N N . GLY D 2 580 ? 145.64500 161.79402 129.25909 1.000 45.27000 580 GLY D N 1
ATOM 14309 C CA . GLY D 2 580 ? 145.57742 160.50188 129.91506 1.000 45.27000 580 GLY D CA 1
ATOM 14310 C C . GLY D 2 580 ? 145.54720 160.69873 131.41775 1.000 45.27000 580 GLY D C 1
ATOM 14311 O O . GLY D 2 580 ? 146.12548 161.64978 131.93557 1.000 45.27000 580 GLY D O 1
ATOM 14312 N N . ALA D 2 581 ? 144.87047 159.79772 132.12589 1.000 44.47000 581 ALA D N 1
ATOM 14313 C CA . ALA D 2 581 ? 144.70459 159.97073 133.55890 1.000 44.47000 581 ALA D CA 1
ATOM 14314 C C . ALA D 2 581 ? 144.78895 158.62486 134.25911 1.000 44.47000 581 ALA D C 1
ATOM 14315 O O . ALA D 2 581 ? 144.56070 157.56930 133.66191 1.000 44.47000 581 ALA D O 1
ATOM 14317 N N . VAL D 2 582 ? 145.13951 158.68023 135.54110 1.000 45.53000 582 VAL D N 1
ATOM 14318 C CA . VAL D 2 582 ? 145.16116 157.50046 136.39624 1.000 45.53000 582 VAL D CA 1
ATOM 14319 C C . VAL D 2 582 ? 144.83158 157.94692 137.81032 1.000 45.53000 582 VAL D C 1
ATOM 14320 O O . VAL D 2 582 ? 145.20582 159.04418 138.23109 1.000 45.53000 582 VAL D O 1
ATOM 14324 N N . GLU D 2 583 ? 144.10616 157.10282 138.53986 1.000 49.10000 583 GLU D N 1
ATOM 14325 C CA . GLU D 2 583 ? 143.79612 157.39998 139.93173 1.000 49.10000 583 GLU D CA 1
ATOM 14326 C C . GLU D 2 583 ? 143.55823 156.09509 140.66740 1.000 49.10000 583 GLU D C 1
ATOM 14327 O O . GLU D 2 583 ? 142.76392 155.26646 140.21130 1.000 49.10000 583 GLU D O 1
ATOM 14333 N N . PHE D 2 584 ? 144.22865 155.91864 141.80437 1.000 47.90000 584 PHE D N 1
ATOM 14334 C CA . PHE D 2 584 ? 144.02138 154.70078 142.57348 1.000 47.90000 584 PHE D CA 1
ATOM 14335 C C . PHE D 2 584 ? 144.28929 154.93822 144.05169 1.000 47.90000 584 PHE D C 1
ATOM 14336 O O . PHE D 2 584 ? 144.97454 155.88699 144.44629 1.000 47.90000 584 PHE D O 1
ATOM 14344 N N . ASN D 2 585 ? 143.72095 154.04880 144.86181 1.000 52.17000 585 ASN D N 1
ATOM 14345 C CA . ASN D 2 585 ? 143.91694 154.06614 146.30169 1.000 52.17000 585 ASN D CA 1
ATOM 14346 C C . ASN D 2 585 ? 145.30731 153.55533 146.65698 1.000 52.17000 585 ASN D C 1
ATOM 14347 O O . ASN D 2 585 ? 145.86865 152.69318 145.97905 1.000 52.17000 585 ASN D O 1
ATOM 14352 N N . VAL D 2 586 ? 145.85984 154.09028 147.74419 1.000 50.93000 586 VAL D N 1
ATOM 14353 C CA . VAL D 2 586 ? 147.17579 153.69361 148.22580 1.000 50.93000 586 VAL D CA 1
ATOM 14354 C C . VAL D 2 586 ? 147.14832 153.17611 149.65443 1.000 50.93000 586 VAL D C 1
ATOM 14355 O O . VAL D 2 586 ? 148.21191 152.98653 150.24950 1.000 50.93000 586 VAL D O 1
ATOM 14359 N N . GLU D 2 587 ? 145.97101 152.94964 150.22663 1.000 55.42000 587 GLU D N 1
ATOM 14360 C CA . GLU D 2 587 ? 145.85253 152.39793 151.57276 1.000 55.42000 587 GLU D CA 1
ATOM 14361 C C . GLU D 2 587 ? 146.08863 150.88797 151.63274 1.000 55.42000 587 GLU D C 1
ATOM 14362 O O . GLU D 2 587 ? 146.63803 150.40749 152.63153 1.000 55.42000 587 GLU D O 1
ATOM 14368 N N . PRO D 2 588 ? 145.67597 150.09643 150.63237 1.000 53.86000 588 PRO D N 1
ATOM 14369 C CA . PRO D 2 588 ? 146.02606 148.66636 150.66807 1.000 53.86000 588 PRO D CA 1
ATOM 14370 C C . PRO D 2 588 ? 147.51873 148.39801 150.74711 1.000 53.86000 588 PRO D C 1
ATOM 14371 O O . PRO D 2 588 ? 147.92656 147.42449 151.39200 1.000 53.86000 588 PRO D O 1
ATOM 14375 N N . PHE D 2 589 ? 148.35013 149.22871 150.11528 1.000 52.93000 589 PHE D N 1
ATOM 14376 C CA . PHE D 2 589 ? 149.79283 149.02113 150.15345 1.000 52.93000 589 PHE D CA 1
ATOM 14377 C C . PHE D 2 589 ? 150.39828 149.30038 151.52086 1.000 52.93000 589 PHE D C 1
ATOM 14378 O O . PHE D 2 589 ? 151.56667 148.96602 151.73834 1.000 52.93000 589 PHE D O 1
ATOM 14386 N N . LEU D 2 590 ? 149.64763 149.90178 152.43519 1.000 56.33000 590 LEU D N 1
ATOM 14387 C CA . LEU D 2 590 ? 150.15669 150.19468 153.76582 1.000 56.33000 590 LEU D CA 1
ATOM 14388 C C . LEU D 2 590 ? 150.42832 148.90484 154.52671 1.000 56.33000 590 LEU D C 1
ATOM 14389 O O . LEU D 2 590 ? 151.29497 148.84721 155.39709 1.000 56.33000 590 LEU D O 1
#

Secondary structure (DSSP, 8-state):
--S--SS--HHHHHHT-TTSS------TTS--PPP------HHHHHHHHHHHHHHHHT-EE------EEEHHHHTGGGT--TTSGGG-SSSS-BEEES-B-----HHHHHHHHHHHHT--TT---------HHHHTBEEE-SSTHHHHHHHHHHHHHT----EEEEEEEEEE----S-SS--SEEEEEEEEEEEET--HHHHHHHHHHHHHTTT---EEEEE--BTTEEEEEEEEEEETTTTEEEEEEEEEEE-GGGTTTTT--TTEEEEEEEEESHHHHHHHHT-S-GGGTSSTT--HHHHHT-----TT-/--S--SS--HHHHHHT-TTSS------TTS--PPP------HHHHHHHHHHHHHHHHT-EE------EEEHHHHTGGGT--TTSGGG-SSSS-BEEES-B-----HHHHHHHHHHHHT--TT---------HHHHTBEEE-SSTHHHHHHHHHHHHHT----EEEEEEEEEE----S-SS--SEEEEEEEEEEEET--HHHHHHHHHHHHHTTT---EEEEE--BTTEEEEEEEEEEETTTTEEEEEEEEEEE-GGGTTTTT--TTEEEEEEEEESHHHHHHHHT-S-GGGTSSTT--HHHHHT-----TT-/-EEEEEHHHHHHHHSSPPPHHHHHHHHHHHT-EEEEEEEHHHHHHTTS-TTS---SS--SEEEEEE--TT-STTSSHHHHHHHHHHHTT-SPPP--EE---SS--EEEE-SGGGGT--EEEEEEEES----HHHHHHHHHHHHHHHHHTSTTTTSEEEEEEETTT--S-EEEE---GGG-EEPBTT-SS-EEHHHHHHHHHT-SSSTTTGGGTSSSSS--EEE-TTS-EEEETTTEEBGGG---TT--EEEEEEEES-HHHHHHHHHHHHHHTSSSSSSSSEEB-EEEEETTT--EEEE-----EEEEEEHHHHHHHHT----HHHHHHHHGGGT-EEEEEETTEEEEEE-TT-----SHHHHHHHHHHHH-TTSPPP-PPPGGGS----HHHHHHHHHHHHHHHHT-EE----SEE-HIIIIITTT-GGGGGSS-EES--SSTT-SEE-S-SHHHHHHHHHHTTTSPSPB-EEEEEEEEEE-TTSSSSEEEEEEEEEEEESS---HHHHHHHHHHHHHHTT----SSSSS-EEEE---TTEEEEEEEEEE-GGG-EEEEEEEEPHHHHHTTT--S-EEEEEEE-STT-/-EEEEEHHHHHHHHSSPPPHHHHHHHHHHHT-EEEEEEEHHHHHHTTS-TTS---SS--SEEEEEE--TT-STTSSHHHHHHHHHHHTT-SPPP--EE---SS--EEEE-SGGGGT--EEEEEEEES----HHHHHHHHHHHHHHHHHTSTTTTSEEEEEEETTT--S-EEEE---GGG-EEPBTT-SS-EEHHHHHHHHHT-SSSTTTGGGTSSSSS--EEE-TTS-EEEETTTEEBGGG---TT--EEEEEEEES-HHHHHHHHHHHHHHTSSSSSSSSEEB-EEEEETTT--EEEE-----EEEEEEHHHHHHHHT----HHHHHHHHGGGT-EEEEEETTEEEEEE-TT-----SHHHHHHHHHHHH-TTSPPP-PPPGGGS----HHHHHHHHHHHHHHHHT-EE----SEE-HIIIIITTT-GGGGGSS-EES--SSTT-SEE-S-SHHHHHHHHHHTTTSPSPB-EEEEEEEEEE-TTSSSSEEEEEEEEEEEESS---HHHHHHHHHHHHHHTT----SSSSS-EEEE---TTEEEEEEEEEE-GGG-EEEEEEEEPHHHHHTTT--S-EEEEEEE-STT-

Sequence (1802 aa):
LAKQEADLTPEMIASGSWKEKQFKKYNFESLGVVPSSGHLHPLMKVRSEFRQIFFSMGFSEMATNRYVESSFWNFDALFQPQQHPARDAHDTFFVSDPAISVKFPEDYLERVKTVHSKGGYGSAGYNYDWKIEEAQKNVLRTHTTAVSARQLYQLAQEGFRPSKLFSIDRVFRNETLDATHLAEFHQVEGVIAEKNLSLAHLIGIFTEFFKKLGITDLRFKPTYNPYTEPSMEIFAYHKGLAKWVEIGNSGMFRPEMLLPMGLPADVNVAGYGLSLERPTMIKYGINNIRDLFGSKIDLEVVYNNPICRLDKLAKQEADLTPEMIASGSWKEKQFKKYNFESLGVVPSSGHLHPLMKVRSEFRQIFFSMGFSEMATNRYVESSFWNFDALFQPQQHPARDAHDTFFVSDPAISVKFPEDYLERVKTVHSKGGYGSAGYNYDWKIEEAQKNVLRTHTTAVSARQLYQLAQEGFRPSKLFSIDRVFRNETLDATHLAEFHQVEGVIAEKNLSLAHLIGIFTEFFKKLGITDLRFKPTYNPYTEPSMEIFAYHKGLAKWVEIGNSGMFRPEMLLPMGLPADVNVAGYGLSLERPTMIKYGINNIRDLFGSKIDLEVVYNNPICRLDKPTVGIKKVLLDKHFGRVYTEKEFDELCFEYGLELDEITSEKAAVEKERGEAAAGEDLNDQEVYKIDIPANRYDLLSVEGLSRAIRIFKQEIESPEYRFSDTKTRQKIIVKRETAQVRPYVVGAVLRDVSFDSDSYASFIDLQDKLHQNICRKRTLVAIGTHDLDTIQGPFEYRAEAPNKIKFRPLNQTKEYTAEELMTLYSTDSHLKAYLPIIQNHPVYPVIYDKNGVVCSMPPIINGEHSKITLKTKNVFIEATATDKQKAYVVLDTIVTLFSQYCQKPFHVEQVEVEYEETGEKELYPLLSYREMTVTTPEINTKIGLSLKDEEMAILLNKMSLKAEVASKGVLKVVVPPTRHDILHACDIAEDVGVAYGYNNLVTKLPESNTVAVAFPINKLCDNLRIEIAAAGWTEALNFALCSRDDISTKLRLPDALSKAVHIGNPKTLEFQVARTSLLPGLLKTLASNRDMPLPLKLFELQDVILKDEKMDVGARNERRLAAVYYNKAAGFEIIQGFLDRMMRMLNVNPTKDQKGYHIEADENPTFFPGRCARIIGPNGVFLGRIGALHPEVITSFGLTLPCGAVEFNVEPFLPTVGIKKVLLDKHFGRVYTEKEFDELCFEYGLELDEITSEKAAVEKERGEAAAGEDLNDQEVYKIDIPANRYDLLSVEGLSRAIRIFKQEIESPEYRFSDTKTRQKIIVKRETAQVRPYVVGAVLRDVSFDSDSYASFIDLQDKLHQNICRKRTLVAIGTHDLDTIQGPFEYRAEAPNKIKFRPLNQTKEYTAEELMTLYSTDSHLKAYLPIIQNHPVYPVIYDKNGVVCSMPPIINGEHSKITLKTKNVFIEATATDKQKAYVVLDTIVTLFSQYCQKPFHVEQVEVEYEETGEKELYPLLSYREMTVTTPEINTKIGLSLKDEEMAILLNKMSLKAEVASKGVLKVVVPPTRHDILHACDIAEDVGVAYGYNNLVTKLPESNTVAVAFPINKLCDNLRIEIAAAGWTEALNFALCSRDDISTKLRLPDALSKAVHIGNPKTLEFQVARTSLLPGLLKTLASNRDMPLPLKLFELQDVILKDEKMDVGARNERRLAAVYYNKAAGFEIIQGFLDRMMRMLNVNPTKDQKGYHIEADENPTFFPGRCARIIGPNGVFLGRIGALHPEVITSFGLTLPCGAVEFNVEPFL